Protein AF-0000000085031687 (afdb_homodimer)

Organism: Limosilactobacillus fermentum (strain NBRC 3956 / LMG 18251) (NCBI:txid334390)

Secondary structure (DSSP, 8-state):
-HHHHHHTHHHHHHHHHHHHHHHT-TTSGGGG--S-SHHHHHHHHHHHHHHHHHHHHHHHHHHHHHH----HHHHHHHHHHHHHHHHHHHHHIIIII----HHHHHHHH-TTTTTS-HHHHHHHHHHHHGGGGGGS-HHHHHHHHHHHHHHHHHHHHH---SSS-TT---HHHHHHHHHHHHHTTT----HHHHHHHHHHHHHHHHHHHHHHHHHHHHHHHHHSSSTTTTTTSSTT-HHHHHHHHHHHHHTTTPPSSHHHHHHTHHHHHHHHHH-HHHHHHHHHHHHHH--SHHHHHHHHHHHHHHHHHHHHHHHHHHHHHHHHSHHHHHHHHHHHHS-SSGGGHHHHHHHHHHHTHHHHHHHHHHHHHHHHHHHTT-SSSEE-TTSS--EEHHHHHHHTTHHHHHHHHHHHHHHHHHHHHHH--HHHHHHHHHHHHHHHHHHHHHHHHHHSS---HHHHH-THHHHHHHHTS-THHHHHHHHHHHHHHHHHHHHHHHS--PPPPHHHHHHHHHHHHHHHHGGGGTT-TT-HHHHHHHHTT----SS-HHHHHHHH-HHHHHHHTT-----PPPTT--HHHHHHHHHHHHHHHHHHHTS--B-GGGSEEEEEEETT---GGGSTT-B-SS-S-HHHHHHHHHSEEEEEE-S-BS--HHHHHHHHHH---GGGS-TT---HHHHTGGG-S----GGGGSSEEEEEEEEETTGGGHHHHHHHHT-SEEEEETSSSPP-S--B-TT-SSBPHHHHHHHHHHHHHH--S-EEEEEE--TTPSP--TTT-TTGGGG--SB--TT--HHHHHHHHHHHHHHHHHHHHHHHHHTTSSS-EEEEEEE--B-TT----HHHHHHHHTEEEEEEEE-HHHHHTT-----SS-SEE-GGGHHHHHHHHTTB---HHHHHHHHHHHHS-EEEE-SSS-TT---EEEE-TTS-EE-GGGS-HHHHHHHHHHHHHHHHHHTS--HHHHTT---/-HHHHHHTHHHHHHHHHHHHHHHT-TTSGGGG--S-SHHHHHHHHHHHHHHHHHHHHHHHHHHHHHH----HHHHHHHHHHHHHHHHHHHHHIIIII----HHHHHHHH-TTTTTS-HHHHHHHHHHHHGGGGGGS-HHHHHHHHHHHHHHHHHHHHH---SSS-TT---HHHHHHHHHHHHHTTT----HHHHHHHHHHHHHHHHHHHHHHHHHHHHHHHHHSSSTTTTTTSSTT-HHHHHHHHHHHHHTTTPPSSHHHHHHTHHHHHHHHHH-HHHHHHHHHHHHHH--SHHHHHHHHHHHHHHHHHHHHHHHHHHHHHHHHSHHHHHHHHHHHHS-SSGGGHHHHHHHHHHHTHHHHHHHHHHHHHHHHHHHTT-SSSEE-TTSS--EEHHHHHHHTTHHHHHHHHHHHHHHHHHHHHHH--HHHHHHHHHHHHHHHHHHHHHHHHHHSS---HHHHH-THHHHHHHHTS-THHHHHHHHHHHHHHHHHHHHHHHS--PPPPHHHHHHHHHHHHHHHHGGGGTT-TT-HHHHHHHHTT----TT-HHHHHHHH-HHHHHHHTT--------TT--HHHHHHHHHHHHHHHHHHHTS--B-GGGSEEEEEEETT---GGGSTT-B-SS-S-HHHHHHHHHSEEEEEE-S-BS--HHHHHHHHHH---GGGS-TT---HHHHTGGG-S----GGGGSSEEEEEEEEETTGGGHHHHHHHHT-SEEEEETSSS---S--B-TT-SSBPHHHHHHHHHHHHHH--S-EEEEEE--TTPSP--TTT-TTGGGG--SB--TT--HHHHHHHHHHHHHHHHHHHHHHHHHTTSSS-EEEEEEE--B-TT----HHHHHHHHTEEEEEEEE-HHHHHTT-----SS-SEE-GGGHHHHHHHHTTB---HHHHHHHHHHHHS-EEEE-SSS-TT---EEEE-TTS-EE-GGGS-HHHHHHHHHHHHHHHHHHTS--HHHHTT---

pLDDT: mean 87.76, std 10.13, range [39.59, 98.44]

InterPro domains:
  IPR000917 Sulfatase, N-terminal [PF00884] (608-898)
  IPR017850 Alkaline-phosphatase-like, core domain superfamily [G3DSA:3.40.720.10] (605-907)
  IPR017850 Alkaline-phosphatase-like, core domain superfamily [SSF53649] (687-899)
  IPR050448 OpgB/LTA synthase bacterial cell wall biosynthesis [PTHR47371] (383-966)

Radius of gyration: 45.98 Å; Cα contacts (8 Å, |Δi|>4): 3298; chains: 2; bounding box: 111×124×91 Å

Structure (mmCIF, N/CA/C/O backbone):
data_AF-0000000085031687-model_v1
#
loop_
_entity.id
_entity.type
_entity.pdbx_description
1 polymer 'Sulfatase N-terminal domain-containing protein'
#
loop_
_atom_site.group_PDB
_atom_site.id
_atom_site.type_symbol
_atom_site.label_atom_id
_atom_site.label_alt_id
_atom_site.label_comp_id
_atom_site.label_asym_id
_atom_site.label_entity_id
_atom_site.label_seq_id
_atom_site.pdbx_PDB_ins_code
_atom_site.Cartn_x
_atom_site.Cartn_y
_atom_site.Cartn_z
_atom_site.occupancy
_atom_site.B_iso_or_equiv
_atom_site.auth_seq_id
_atom_site.auth_comp_id
_atom_site.auth_asym_id
_atom_site.auth_atom_id
_atom_site.pdbx_PDB_model_num
ATOM 1 N N . MET A 1 1 ? -40.312 6.168 -35.094 1 40.22 1 MET A N 1
ATOM 2 C CA . MET A 1 1 ? -38.938 6.375 -34.656 1 40.22 1 MET A CA 1
ATOM 3 C C . MET A 1 1 ? -38.875 6.527 -33.125 1 40.22 1 MET A C 1
ATOM 5 O O . MET A 1 1 ? -38.031 5.895 -32.469 1 40.22 1 MET A O 1
ATOM 9 N N . LYS A 1 2 ? -39.75 7.312 -32.531 1 52.53 2 LYS A N 1
ATOM 10 C CA . LYS A 1 2 ? -39.781 7.438 -31.062 1 52.53 2 LYS A CA 1
ATOM 11 C C . LYS A 1 2 ? -40.156 6.109 -30.406 1 52.53 2 LYS A C 1
ATOM 13 O O . LYS A 1 2 ? -39.562 5.742 -29.375 1 52.53 2 LYS A O 1
ATOM 18 N N . LYS A 1 3 ? -41.062 5.398 -30.906 1 57.59 3 LYS A N 1
ATOM 19 C CA . LYS A 1 3 ? -41.438 4.098 -30.375 1 57.59 3 LYS A CA 1
ATOM 20 C C . LYS A 1 3 ? -40.312 3.094 -30.484 1 57.59 3 LYS A C 1
ATOM 22 O O . LYS A 1 3 ? -40.094 2.293 -29.578 1 57.59 3 LYS A O 1
ATOM 27 N N . ILE A 1 4 ? -39.625 3.139 -31.547 1 55.22 4 ILE A N 1
ATOM 28 C CA . ILE A 1 4 ? -38.469 2.266 -31.75 1 55.22 4 ILE A CA 1
ATOM 29 C C . ILE A 1 4 ? -37.375 2.648 -30.781 1 55.22 4 ILE A C 1
ATOM 31 O O . ILE A 1 4 ? -36.719 1.779 -30.203 1 55.22 4 ILE A O 1
ATOM 35 N N . ILE A 1 5 ? -37.281 3.93 -30.578 1 54.31 5 ILE A N 1
ATOM 36 C CA . ILE A 1 5 ? -36.25 4.418 -29.672 1 54.31 5 ILE A CA 1
ATOM 37 C C . ILE A 1 5 ? -36.562 3.984 -28.234 1 54.31 5 ILE A C 1
ATOM 39 O O . ILE A 1 5 ? -35.688 3.543 -27.5 1 54.31 5 ILE A O 1
ATOM 43 N N . VAL A 1 6 ? -37.844 4.164 -27.953 1 60.88 6 VAL A N 1
ATOM 44 C CA . VAL A 1 6 ? -38.25 3.801 -26.609 1 60.88 6 VAL A CA 1
ATOM 45 C C . VAL A 1 6 ? -38.125 2.293 -26.406 1 60.88 6 VAL A C 1
ATOM 47 O O . VAL A 1 6 ? -37.656 1.836 -25.359 1 60.88 6 VAL A O 1
ATOM 50 N N . ASN A 1 7 ? -38.5 1.584 -27.469 1 63.62 7 ASN A N 1
ATOM 51 C CA . ASN A 1 7 ? -38.438 0.131 -27.344 1 63.62 7 ASN A CA 1
ATOM 52 C C . ASN A 1 7 ? -37 -0.382 -27.422 1 63.62 7 ASN A C 1
ATOM 54 O O . ASN A 1 7 ? -36.719 -1.534 -27.078 1 63.62 7 ASN A O 1
ATOM 58 N N . SER A 1 8 ? -36.125 0.553 -27.859 1 74 8 SER A N 1
ATOM 59 C CA . SER A 1 8 ? -34.75 0.138 -27.984 1 74 8 SER A CA 1
ATOM 60 C C . SER A 1 8 ? -33.875 0.709 -26.859 1 74 8 SER A C 1
ATOM 62 O O . SER A 1 8 ? -32.656 0.682 -26.922 1 74 8 SER A O 1
ATOM 64 N N . GLY A 1 9 ? -34.5 1.225 -25.828 1 82.62 9 GLY A N 1
ATOM 65 C CA . GLY A 1 9 ? -33.812 1.819 -24.719 1 82.62 9 GLY A CA 1
ATOM 66 C C . GLY A 1 9 ? -32.938 0.828 -23.969 1 82.62 9 GLY A C 1
ATOM 67 O O . GLY A 1 9 ? -31.844 1.178 -23.484 1 82.62 9 GLY A O 1
ATOM 68 N N . TRP A 1 10 ? -33.438 -0.375 -24.016 1 86.94 10 TRP A N 1
ATOM 69 C CA . TRP A 1 10 ? -32.656 -1.4 -23.297 1 86.94 10 TRP A CA 1
ATOM 70 C C . TRP A 1 10 ? -31.344 -1.685 -24 1 86.94 10 TRP A C 1
ATOM 72 O O . TRP A 1 10 ? -30.344 -1.961 -23.344 1 86.94 10 TRP A O 1
ATOM 82 N N . LEU A 1 11 ? -31.328 -1.574 -25.328 1 89.94 11 LEU A N 1
ATOM 83 C CA . LEU A 1 11 ? -30.125 -1.823 -26.109 1 89.94 11 LEU A CA 1
ATOM 84 C C . LEU A 1 11 ? -29.062 -0.771 -25.812 1 89.94 11 LEU A C 1
ATOM 86 O O . LEU A 1 11 ? -27.891 -1.1 -25.656 1 89.94 11 LEU A O 1
ATOM 90 N N . ILE A 1 12 ? -29.547 0.429 -25.734 1 91.56 12 ILE A N 1
ATOM 91 C CA . ILE A 1 12 ? -28.625 1.52 -25.438 1 91.56 12 ILE A CA 1
ATOM 92 C C . ILE A 1 12 ? -28.109 1.375 -24 1 91.56 12 ILE A C 1
ATOM 94 O O . ILE A 1 12 ? -26.922 1.579 -23.734 1 91.56 12 ILE A O 1
ATOM 98 N N . ALA A 1 13 ? -29 1.003 -23.109 1 93 13 ALA A N 1
ATOM 99 C CA . ALA A 1 13 ? -28.609 0.825 -21.703 1 93 13 ALA A CA 1
ATOM 100 C C . ALA A 1 13 ? -27.594 -0.302 -21.562 1 93 13 ALA A C 1
ATOM 102 O O . ALA A 1 13 ? -26.625 -0.191 -20.781 1 93 13 ALA A O 1
ATOM 103 N N . LEU A 1 14 ? -27.828 -1.361 -22.297 1 94.12 14 LEU A N 1
ATOM 104 C CA . LEU A 1 14 ? -26.891 -2.482 -22.25 1 94.12 14 LEU A CA 1
ATOM 105 C C . LEU A 1 14 ? -25.531 -2.082 -22.812 1 94.12 14 LEU A C 1
ATOM 107 O O . LEU A 1 14 ? -24.5 -2.412 -22.234 1 94.12 14 LEU A O 1
ATOM 111 N N . LEU A 1 15 ? -25.547 -1.371 -23.922 1 94.06 15 LEU A N 1
ATOM 112 C CA . LEU A 1 15 ? -24.312 -0.896 -24.531 1 94.06 15 LEU A CA 1
ATOM 113 C C . LEU A 1 15 ? -23.531 -0.019 -23.547 1 94.06 15 LEU A C 1
ATOM 115 O O . LEU A 1 15 ? -22.328 -0.223 -23.359 1 94.06 15 LEU A O 1
ATOM 119 N N . LEU A 1 16 ? -24.219 0.899 -22.953 1 94.19 16 LEU A N 1
ATOM 120 C CA . LEU A 1 16 ? -23.578 1.83 -22.031 1 94.19 16 LEU A CA 1
ATOM 121 C C . LEU A 1 16 ? -23.109 1.11 -20.766 1 94.19 16 LEU A C 1
ATOM 123 O O . LEU A 1 16 ? -22.094 1.474 -20.188 1 94.19 16 LEU A O 1
ATOM 127 N N . THR A 1 17 ? -23.812 0.098 -20.344 1 92.88 17 THR A N 1
ATOM 128 C CA . THR A 1 17 ? -23.406 -0.695 -19.188 1 92.88 17 THR A CA 1
ATOM 129 C C . THR A 1 17 ? -22.109 -1.444 -19.484 1 92.88 17 THR A C 1
ATOM 131 O O . THR A 1 17 ? -21.203 -1.454 -18.656 1 92.88 17 THR A O 1
ATOM 134 N N . VAL A 1 18 ? -22.031 -2.066 -20.641 1 91.62 18 VAL A N 1
ATOM 135 C CA . VAL A 1 18 ? -20.812 -2.766 -21.031 1 91.62 18 VAL A CA 1
ATOM 136 C C . VAL A 1 18 ? -19.641 -1.781 -21.078 1 91.62 18 VAL A C 1
ATOM 138 O O . VAL A 1 18 ? -18.547 -2.084 -20.609 1 91.62 18 VAL A O 1
ATOM 141 N N . MET A 1 19 ? -19.906 -0.624 -21.578 1 89.81 19 MET A N 1
ATOM 142 C CA . MET A 1 19 ? -18.875 0.415 -21.625 1 89.81 19 MET A CA 1
ATOM 143 C C . MET A 1 19 ? -18.406 0.774 -20.203 1 89.81 19 MET A C 1
ATOM 145 O O . MET A 1 19 ? -17.219 0.945 -19.969 1 89.81 19 MET A O 1
ATOM 149 N N . ASN A 1 20 ? -19.344 0.884 -19.328 1 88.19 20 ASN A N 1
ATOM 150 C CA . ASN A 1 20 ? -19 1.239 -17.953 1 88.19 20 ASN A CA 1
ATOM 151 C C . ASN A 1 20 ? -18.109 0.182 -17.297 1 88.19 20 ASN A C 1
ATOM 153 O O . ASN A 1 20 ? -17.188 0.513 -16.547 1 88.19 20 ASN A O 1
ATOM 157 N N . LEU A 1 21 ? -18.406 -1.031 -17.531 1 83.19 21 LEU A N 1
ATOM 158 C CA . LEU A 1 21 ? -17.641 -2.141 -16.969 1 83.19 21 LEU A CA 1
ATOM 159 C C . LEU A 1 21 ? -16.203 -2.107 -17.453 1 83.19 21 LEU A C 1
ATOM 161 O O . LEU A 1 21 ? -15.289 -2.551 -16.75 1 83.19 21 LEU A O 1
ATOM 165 N N . TRP A 1 22 ? -15.969 -1.516 -18.578 1 82.25 22 TRP A N 1
ATOM 166 C CA . TRP A 1 22 ? -14.641 -1.548 -19.172 1 82.25 22 TRP A CA 1
ATOM 167 C C . TRP A 1 22 ? -13.891 -0.246 -18.906 1 82.25 22 TRP A C 1
ATOM 169 O O . TRP A 1 22 ? -12.688 -0.258 -18.625 1 82.25 22 TRP A O 1
ATOM 179 N N . MET A 1 23 ? -14.531 0.845 -18.953 1 77.69 23 MET A N 1
ATOM 180 C CA . MET A 1 23 ? -13.867 2.146 -18.922 1 77.69 23 MET A CA 1
ATOM 181 C C . MET A 1 23 ? -13.312 2.445 -17.547 1 77.69 23 MET A C 1
ATOM 183 O O . MET A 1 23 ? -12.367 3.229 -17.406 1 77.69 23 MET A O 1
ATOM 187 N N . TRP A 1 24 ? -13.789 1.899 -16.516 1 70.69 24 TRP A N 1
ATOM 188 C CA . TRP A 1 24 ? -13.297 2.229 -15.188 1 70.69 24 TRP A CA 1
ATOM 189 C C . TRP A 1 24 ? -12.633 1.021 -14.539 1 70.69 24 TRP A C 1
ATOM 191 O O . TRP A 1 24 ? -12.562 0.926 -13.312 1 70.69 24 TRP A O 1
ATOM 201 N N . ASP A 1 25 ? -12.227 0.26 -15.391 1 62.41 25 ASP A N 1
ATOM 202 C CA . ASP A 1 25 ? -11.359 -0.832 -14.977 1 62.41 25 ASP A CA 1
ATOM 203 C C . ASP A 1 25 ? -9.922 -0.342 -14.766 1 62.41 25 ASP A C 1
ATOM 205 O O . ASP A 1 25 ? -9.43 0.495 -15.523 1 62.41 25 ASP A O 1
ATOM 209 N N . SER A 1 26 ? -9.391 -0.647 -13.555 1 54.19 26 SER A N 1
ATOM 210 C CA . SER A 1 26 ? -8.062 -0.169 -13.172 1 54.19 26 SER A CA 1
ATOM 211 C C . SER A 1 26 ? -7.031 -0.465 -14.25 1 54.19 26 SER A C 1
ATOM 213 O O . SER A 1 26 ? -5.984 0.184 -14.312 1 54.19 26 SER A O 1
ATOM 215 N N . GLN A 1 27 ? -7.367 -1.46 -15.07 1 50.78 27 GLN A N 1
ATOM 216 C CA . GLN A 1 27 ? -6.395 -1.824 -16.094 1 50.78 27 GLN A CA 1
ATOM 217 C C . GLN A 1 27 ? -6.457 -0.863 -17.281 1 50.78 27 GLN A C 1
ATOM 219 O O . GLN A 1 27 ? -5.531 -0.808 -18.094 1 50.78 27 GLN A O 1
ATOM 224 N N . LEU A 1 28 ? -7.711 -0.257 -17.422 1 55.28 28 LEU A N 1
ATOM 225 C CA . LEU A 1 28 ? -7.82 0.692 -18.531 1 55.28 28 LEU A CA 1
ATOM 226 C C . LEU A 1 28 ? -7.184 2.029 -18.156 1 55.28 28 LEU A C 1
ATOM 228 O O . LEU A 1 28 ? -7.32 2.492 -17.016 1 55.28 28 LEU A O 1
ATOM 232 N N . GLN A 1 29 ? -6.438 2.518 -19.031 1 58.16 29 GLN A N 1
ATOM 233 C CA . GLN A 1 29 ? -5.652 3.744 -18.953 1 58.16 29 GLN A CA 1
ATOM 234 C C . GLN A 1 29 ? -6.551 4.965 -18.781 1 58.16 29 GLN A C 1
ATOM 236 O O . GLN A 1 29 ? -6.062 6.094 -18.672 1 58.16 29 GLN A O 1
ATOM 241 N N . PHE A 1 30 ? -7.887 4.777 -18.969 1 61.66 30 PHE A N 1
ATOM 242 C CA . PHE A 1 30 ? -8.648 6.008 -18.797 1 61.66 30 PHE A CA 1
ATOM 243 C C . PHE A 1 30 ? -8.312 6.664 -17.469 1 61.66 30 PHE A C 1
ATOM 245 O O . PHE A 1 30 ? -8.406 7.887 -17.328 1 61.66 30 PHE A O 1
ATOM 252 N N . SER A 1 31 ? -7.668 5.754 -16.719 1 53.12 31 SER A N 1
ATOM 253 C CA . SER A 1 31 ? -7.238 6.148 -15.383 1 53.12 31 SER A CA 1
ATOM 254 C C . SER A 1 31 ? -6.027 7.07 -15.445 1 53.12 31 SER A C 1
ATOM 256 O O . SER A 1 31 ? -5.734 7.781 -14.477 1 53.12 31 SER A O 1
ATOM 258 N N . ASN A 1 32 ? -5.301 6.871 -16.562 1 54.56 32 ASN A N 1
ATOM 259 C CA . ASN A 1 32 ? -4.129 7.734 -16.656 1 54.56 32 ASN A CA 1
ATOM 260 C C . ASN A 1 32 ? -4.527 9.203 -16.75 1 54.56 32 ASN A C 1
ATOM 262 O O . ASN A 1 32 ? -3.666 10.086 -16.719 1 54.56 32 ASN A O 1
ATOM 266 N N . TYR A 1 33 ? -5.793 9.344 -17 1 60.62 33 TYR A N 1
ATOM 267 C CA . TYR A 1 33 ? -6.172 10.75 -16.922 1 60.62 33 TYR A CA 1
ATOM 268 C C . TYR A 1 33 ? -6.238 11.211 -15.477 1 60.62 33 TYR A C 1
ATOM 270 O O . TYR A 1 33 ? -7.324 11.43 -14.938 1 60.62 33 TYR A O 1
ATOM 278 N N . SER A 1 34 ? -5.219 10.828 -14.875 1 62.16 34 SER A N 1
ATOM 279 C CA . SER A 1 34 ? -5.121 11.18 -13.461 1 62.16 34 SER A CA 1
ATOM 280 C C . SER A 1 34 ? -4.699 12.633 -13.289 1 62.16 34 SER A C 1
ATOM 282 O O . SER A 1 34 ? -4.293 13.039 -12.195 1 62.16 34 SER A O 1
ATOM 284 N N . GLU A 1 35 ? -4.895 13.461 -14.469 1 74.25 35 GLU A N 1
ATOM 285 C CA . GLU A 1 35 ? -4.559 14.875 -14.328 1 74.25 35 GLU A CA 1
ATOM 286 C C . GLU A 1 35 ? -5.812 15.711 -14.102 1 74.25 35 GLU A C 1
ATOM 288 O O . GLU A 1 35 ? -6.855 15.461 -14.703 1 74.25 35 GLU A O 1
ATOM 293 N N . ASN A 1 36 ? -5.797 16.531 -13.227 1 80.75 36 ASN A N 1
ATOM 294 C CA . ASN A 1 36 ? -6.883 17.453 -12.922 1 80.75 36 ASN A CA 1
ATOM 295 C C . ASN A 1 36 ? -7.02 18.531 -13.984 1 80.75 36 ASN A C 1
ATOM 297 O O . ASN A 1 36 ? -6.398 19.594 -13.891 1 80.75 36 ASN A O 1
ATOM 301 N N . ASN A 1 37 ? -7.73 18.281 -15.125 1 84.69 37 ASN A N 1
ATOM 302 C CA . ASN A 1 37 ? -7.98 19.219 -16.219 1 84.69 37 ASN A CA 1
ATOM 303 C C . ASN A 1 37 ? -9.398 19.078 -16.75 1 84.69 37 ASN A C 1
ATOM 305 O O . ASN A 1 37 ? -10.234 18.391 -16.156 1 84.69 37 ASN A O 1
ATOM 309 N N . LEU A 1 38 ? -9.742 19.75 -17.781 1 85.56 38 LEU A N 1
ATOM 310 C CA . LEU A 1 38 ? -11.086 19.766 -18.359 1 85.56 38 LEU A CA 1
ATOM 311 C C . LEU A 1 38 ? -11.445 18.391 -18.922 1 85.56 38 LEU A C 1
ATOM 313 O O . LEU A 1 38 ? -12.609 17.984 -18.875 1 85.56 38 LEU A O 1
ATOM 317 N N . LYS A 1 39 ? -10.5 17.656 -19.453 1 85.5 39 LYS A N 1
ATOM 318 C CA . LYS A 1 39 ? -10.75 16.312 -19.969 1 85.5 39 LYS A CA 1
ATOM 319 C C . LYS A 1 39 ? -11.25 15.391 -18.875 1 85.5 39 LYS A C 1
ATOM 321 O O . LYS A 1 39 ? -12.164 14.594 -19.094 1 85.5 39 LYS A O 1
ATOM 326 N N . MET A 1 40 ? -10.664 15.547 -17.719 1 87.12 40 MET A N 1
ATOM 327 C CA . MET A 1 40 ? -11.102 14.75 -16.578 1 87.12 40 MET A CA 1
ATOM 328 C C . MET A 1 40 ? -12.531 15.102 -16.172 1 87.12 40 MET A C 1
ATOM 330 O O . MET A 1 40 ? -13.32 14.219 -15.844 1 87.12 40 MET A O 1
ATOM 334 N N . ALA A 1 41 ? -12.82 16.359 -16.234 1 90.12 41 ALA A N 1
ATOM 335 C CA . ALA A 1 41 ? -14.18 16.797 -15.922 1 90.12 41 ALA A CA 1
ATOM 336 C C . ALA A 1 41 ? -15.188 16.188 -16.891 1 90.12 41 ALA A C 1
ATOM 338 O O . ALA A 1 41 ? -16.25 15.711 -16.469 1 90.12 41 ALA A O 1
ATOM 339 N N . VAL A 1 42 ? -14.852 16.125 -18.125 1 88.75 42 VAL A N 1
ATOM 340 C CA . VAL A 1 42 ? -15.727 15.562 -19.156 1 88.75 42 VAL A CA 1
ATOM 341 C C . VAL A 1 42 ? -15.859 14.055 -18.953 1 88.75 42 VAL A C 1
ATOM 343 O O . VAL A 1 42 ? -16.938 13.492 -19.109 1 88.75 42 VAL A O 1
ATOM 346 N N . LEU A 1 43 ? -14.789 13.445 -18.625 1 88.25 43 LEU A N 1
ATOM 347 C CA . LEU A 1 43 ? -14.805 12.008 -18.375 1 88.25 43 LEU A CA 1
ATOM 348 C C . LEU A 1 43 ? -15.727 11.68 -17.203 1 88.25 43 LEU A C 1
ATOM 350 O O . LEU A 1 43 ? -16.422 10.656 -17.234 1 88.25 43 LEU A O 1
ATOM 354 N N . GLN A 1 44 ? -15.734 12.531 -16.203 1 91.56 44 GLN A N 1
ATOM 355 C CA . GLN A 1 44 ? -16.641 12.328 -15.07 1 91.56 44 GLN A CA 1
ATOM 356 C C . GLN A 1 44 ? -18.094 12.445 -15.5 1 91.56 44 GLN A C 1
ATOM 358 O O . GLN A 1 44 ? -18.953 11.711 -15.008 1 91.56 44 GLN A O 1
ATOM 363 N N . LEU A 1 45 ? -18.281 13.367 -16.375 1 92.81 45 LEU A N 1
ATOM 364 C CA . LEU A 1 45 ? -19.641 13.516 -16.906 1 92.81 45 LEU A CA 1
ATOM 365 C C . LEU A 1 45 ? -20.062 12.266 -17.672 1 92.81 45 LEU A C 1
ATOM 367 O O . LEU A 1 45 ? -21.188 11.797 -17.516 1 92.81 45 LEU A O 1
ATOM 371 N N . VAL A 1 46 ? -19.188 11.734 -18.5 1 91.5 46 VAL A N 1
ATOM 372 C CA . VAL A 1 46 ? -19.453 10.5 -19.234 1 91.5 46 VAL A CA 1
ATOM 373 C C . VAL A 1 46 ? -19.703 9.359 -18.234 1 91.5 46 VAL A C 1
ATOM 375 O O . VAL A 1 46 ? -20.609 8.547 -18.438 1 91.5 46 VAL A O 1
ATOM 378 N N . HIS A 1 47 ? -18.938 9.32 -17.203 1 91.25 47 HIS A N 1
ATOM 379 C CA . HIS A 1 47 ? -19.109 8.297 -16.188 1 91.25 47 HIS A CA 1
ATOM 380 C C . HIS A 1 47 ? -20.5 8.359 -15.562 1 91.25 47 HIS A C 1
ATOM 382 O O . HIS A 1 47 ? -21.125 7.324 -15.328 1 91.25 47 HIS A O 1
ATOM 388 N N . VAL A 1 48 ? -20.953 9.57 -15.297 1 94.88 48 VAL A N 1
ATOM 389 C CA . VAL A 1 48 ? -22.281 9.773 -14.727 1 94.88 48 VAL A CA 1
ATOM 390 C C . VAL A 1 48 ? -23.344 9.18 -15.648 1 94.88 48 VAL A C 1
ATOM 392 O O . VAL A 1 48 ? -24.234 8.461 -15.195 1 94.88 48 VAL A O 1
ATOM 395 N N . ILE A 1 49 ? -23.172 9.391 -16.906 1 94.75 49 ILE A N 1
ATOM 396 C CA . ILE A 1 49 ? -24.125 8.891 -17.891 1 94.75 49 ILE A CA 1
ATOM 397 C C . ILE A 1 49 ? -24.078 7.367 -17.922 1 94.75 49 ILE A C 1
ATOM 399 O O . ILE A 1 49 ? -25.125 6.711 -17.922 1 94.75 49 ILE A O 1
ATOM 403 N N . LEU A 1 50 ? -22.938 6.848 -17.953 1 93.62 50 LEU A N 1
ATOM 404 C CA . LEU A 1 50 ? -22.766 5.398 -17.984 1 93.62 50 LEU A CA 1
ATOM 405 C C . LEU A 1 50 ? -23.344 4.754 -16.734 1 93.62 50 LEU A C 1
ATOM 407 O O . LEU A 1 50 ? -23.984 3.705 -16.812 1 93.62 50 LEU A O 1
ATOM 411 N N . ILE A 1 51 ? -23.188 5.371 -15.594 1 94.12 51 ILE A N 1
ATOM 412 C CA . ILE A 1 51 ? -23.672 4.848 -14.32 1 94.12 51 ILE A CA 1
ATOM 413 C C . ILE A 1 51 ? -2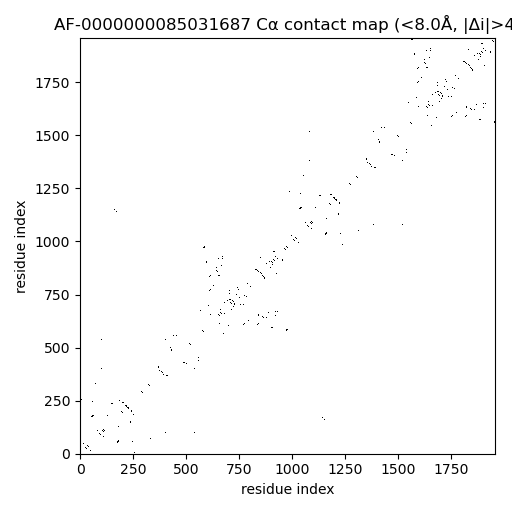5.203 4.852 -14.312 1 94.12 51 ILE A C 1
ATOM 415 O O . ILE A 1 51 ? -25.828 3.877 -13.898 1 94.12 51 ILE A O 1
ATOM 419 N N . ILE A 1 52 ? -25.75 5.91 -14.781 1 96.06 52 ILE A N 1
ATOM 420 C CA . ILE A 1 52 ? -27.203 6.012 -14.836 1 96.06 52 ILE A CA 1
ATOM 421 C C . ILE A 1 52 ? -27.766 4.891 -15.703 1 96.06 52 ILE A C 1
ATOM 423 O O . ILE A 1 52 ? -28.766 4.25 -15.336 1 96.06 52 ILE A O 1
ATOM 427 N N . ALA A 1 53 ? -27.109 4.656 -16.781 1 94.88 53 ALA A N 1
ATOM 428 C CA . ALA A 1 53 ? -27.547 3.594 -17.688 1 94.88 53 ALA A CA 1
ATOM 429 C C . ALA A 1 53 ? -27.469 2.229 -17 1 94.88 53 ALA A C 1
ATOM 431 O O . ALA A 1 53 ? -28.391 1.412 -17.125 1 94.88 53 ALA A O 1
ATOM 432 N N . GLU A 1 54 ? -26.438 1.946 -16.359 1 94.06 54 GLU A N 1
ATOM 433 C CA . GLU A 1 54 ? -26.266 0.672 -15.672 1 94.06 54 GLU A CA 1
ATOM 434 C C . GLU A 1 54 ? -27.297 0.503 -14.555 1 94.06 54 GLU A C 1
ATOM 436 O O . GLU A 1 54 ? -27.906 -0.553 -14.438 1 94.06 54 GLU A O 1
ATOM 441 N N . LEU A 1 55 ? -27.438 1.564 -13.742 1 95.94 55 LEU A N 1
ATOM 442 C CA . LEU A 1 55 ? -28.422 1.519 -12.664 1 95.94 55 LEU A CA 1
ATOM 443 C C . LEU A 1 55 ? -29.828 1.282 -13.227 1 95.94 55 LEU A C 1
ATOM 445 O O . LEU A 1 55 ? -30.594 0.49 -12.672 1 95.94 55 LEU A O 1
ATOM 449 N N . TRP A 1 56 ? -30.094 1.993 -14.289 1 95.38 56 TRP A N 1
ATOM 450 C CA . TRP A 1 56 ? -31.406 1.861 -14.922 1 95.38 56 TRP A CA 1
ATOM 451 C C . TRP A 1 56 ? -31.625 0.436 -15.414 1 95.38 56 TRP A C 1
ATOM 453 O O . TRP A 1 56 ? -32.688 -0.142 -15.188 1 95.38 56 TRP A O 1
ATOM 463 N N . LEU A 1 57 ? -30.625 -0.099 -16.078 1 94.12 57 LEU A N 1
ATOM 464 C CA . LEU A 1 57 ? -30.719 -1.47 -16.578 1 94.12 57 LEU A CA 1
ATOM 465 C C . LEU A 1 57 ? -30.938 -2.445 -15.422 1 94.12 57 LEU A C 1
ATOM 467 O O . LEU A 1 57 ? -31.766 -3.355 -15.523 1 94.12 57 LEU A O 1
ATOM 471 N N . LEU A 1 58 ? -30.25 -2.312 -14.344 1 95.06 58 LEU A N 1
ATOM 472 C CA . LEU A 1 58 ? -30.375 -3.184 -13.18 1 95.06 58 LEU A CA 1
ATOM 473 C C . LEU A 1 58 ? -31.766 -3.092 -12.57 1 95.06 58 LEU A C 1
ATOM 475 O O . LEU A 1 58 ? -32.344 -4.105 -12.164 1 95.06 58 LEU A O 1
ATOM 479 N N . MET A 1 59 ? -32.344 -1.881 -12.516 1 95.56 59 MET A N 1
ATOM 480 C CA . MET A 1 59 ? -33.688 -1.722 -11.984 1 95.56 59 MET A CA 1
ATOM 481 C C . MET A 1 59 ? -34.719 -2.402 -12.891 1 95.56 59 MET A C 1
ATOM 483 O O . MET A 1 59 ? -35.656 -3.006 -12.406 1 95.56 59 MET A O 1
ATOM 487 N N . GLN A 1 60 ? -34.438 -2.316 -14.203 1 93.56 60 GLN A N 1
ATOM 488 C CA . GLN A 1 60 ? -35.312 -2.998 -15.141 1 93.56 60 GLN A CA 1
ATOM 489 C C . GLN A 1 60 ? -35.25 -4.512 -14.977 1 93.56 60 GLN A C 1
ATOM 491 O O . GLN A 1 60 ? -36.25 -5.215 -15.094 1 93.56 60 GLN A O 1
ATOM 496 N N . LEU A 1 61 ? -34.031 -4.957 -14.781 1 93.75 61 LEU A N 1
ATOM 497 C CA . LEU A 1 61 ? -33.844 -6.379 -14.508 1 93.75 61 LEU A CA 1
ATOM 498 C C . LEU A 1 61 ? -34.656 -6.809 -13.281 1 93.75 61 LEU A C 1
ATOM 500 O O . LEU A 1 61 ? -35.344 -7.828 -13.305 1 93.75 61 LEU A O 1
ATOM 504 N N . GLY A 1 62 ? -34.562 -5.984 -12.227 1 95.12 62 GLY A N 1
ATOM 505 C CA . GLY A 1 62 ? -35.312 -6.285 -11.023 1 95.12 62 GLY A CA 1
ATOM 506 C C . GLY A 1 62 ? -36.812 -6.34 -11.258 1 95.12 62 GLY A C 1
ATOM 507 O O . GLY A 1 62 ? -37.5 -7.258 -10.781 1 95.12 62 GLY A O 1
ATOM 508 N N . ARG A 1 63 ? -37.375 -5.434 -12.023 1 94.25 63 ARG A N 1
ATOM 509 C CA . ARG A 1 63 ? -38.781 -5.379 -12.375 1 94.25 63 ARG A CA 1
ATOM 510 C C . ARG A 1 63 ? -39.219 -6.621 -13.156 1 94.25 63 ARG A C 1
ATOM 512 O O . ARG A 1 63 ? -40.219 -7.25 -12.836 1 94.25 63 ARG A O 1
ATOM 519 N N . THR A 1 64 ? -38.375 -6.977 -14.117 1 93.12 64 THR A N 1
ATOM 520 C CA . THR A 1 64 ? -38.719 -8.086 -15 1 93.12 64 THR A CA 1
ATOM 521 C C . THR A 1 64 ? -38.656 -9.414 -14.25 1 93.12 64 THR A C 1
ATOM 523 O O . THR A 1 64 ? -39.562 -10.242 -14.383 1 93.12 64 THR A O 1
ATOM 526 N N . LEU A 1 65 ? -37.688 -9.602 -13.43 1 93.38 65 LEU A N 1
ATOM 527 C CA . LEU A 1 65 ? -37.5 -10.883 -12.75 1 93.38 65 LEU A CA 1
ATOM 528 C C . LEU A 1 65 ? -38.5 -11.047 -11.609 1 93.38 65 LEU A C 1
ATOM 530 O O . LEU A 1 65 ? -38.781 -12.172 -11.195 1 93.38 65 LEU A O 1
ATOM 534 N N . LYS A 1 66 ? -38.969 -10 -11.109 1 93.19 66 LYS A N 1
ATOM 535 C CA . LYS A 1 66 ? -40.062 -10.062 -10.141 1 93.19 66 LYS A CA 1
ATOM 536 C C . LYS A 1 66 ? -41.344 -10.523 -10.797 1 93.19 66 LYS A C 1
ATOM 538 O O . LYS A 1 66 ? -42.094 -11.312 -10.219 1 93.19 66 LYS A O 1
ATOM 543 N N . ARG A 1 67 ? -41.656 -10.164 -12.047 1 93.19 67 ARG A N 1
ATOM 544 C CA . ARG A 1 67 ? -42.906 -10.398 -12.742 1 93.19 67 ARG A CA 1
ATOM 545 C C . ARG A 1 67 ? -43 -11.82 -13.273 1 93.19 67 ARG A C 1
ATOM 547 O O . ARG A 1 67 ? -44.094 -12.328 -13.562 1 93.19 67 ARG A O 1
ATOM 554 N N . HIS A 1 68 ? -41.812 -12.43 -13.414 1 91.62 68 HIS A N 1
ATOM 555 C CA . HIS A 1 68 ? -41.781 -13.742 -14.055 1 91.62 68 HIS A CA 1
ATOM 556 C C . HIS A 1 68 ? -41.219 -14.805 -13.125 1 91.62 68 HIS A C 1
ATOM 558 O O . HIS A 1 68 ? -40.062 -14.672 -12.656 1 91.62 68 HIS A O 1
ATOM 564 N N . ARG A 1 69 ? -41.969 -15.812 -12.883 1 89.75 69 ARG A N 1
ATOM 565 C CA . ARG A 1 69 ? -41.438 -16.969 -12.141 1 89.75 69 ARG A CA 1
ATOM 566 C C . ARG A 1 69 ? -40.844 -18 -13.078 1 89.75 69 ARG A C 1
ATOM 568 O O . ARG A 1 69 ? -41.562 -18.688 -13.805 1 89.75 69 ARG A O 1
ATOM 575 N N . LEU A 1 70 ? -39.594 -18.031 -13.055 1 87.06 70 LEU A N 1
ATOM 576 C CA . LEU A 1 70 ? -38.844 -18.953 -13.922 1 87.06 70 LEU A CA 1
ATOM 577 C C . LEU A 1 70 ? -38.656 -20.297 -13.234 1 87.06 70 LEU A C 1
ATOM 579 O O . LEU A 1 70 ? -38.5 -20.359 -12.016 1 87.06 70 LEU A O 1
ATOM 583 N N . GLY A 1 71 ? -38.719 -21.391 -13.938 1 81.62 71 GLY A N 1
ATOM 584 C CA . GLY A 1 71 ? -38.531 -22.719 -13.391 1 81.62 71 GLY A CA 1
ATOM 585 C C . GLY A 1 71 ? -37.125 -23 -12.93 1 81.62 71 GLY A C 1
ATOM 586 O O . GLY A 1 71 ? -36.188 -22.281 -13.32 1 81.62 71 GLY A O 1
ATOM 587 N N . ARG A 1 72 ? -36.875 -23.891 -12.102 1 84.69 72 ARG A N 1
ATOM 588 C CA . ARG A 1 72 ? -35.594 -24.281 -11.555 1 84.69 72 ARG A CA 1
ATOM 589 C C . ARG A 1 72 ? -34.625 -24.688 -12.664 1 84.69 72 ARG A C 1
ATOM 591 O O . ARG A 1 72 ? -33.438 -24.391 -12.586 1 84.69 72 ARG A O 1
ATOM 598 N N . THR A 1 73 ? -35.094 -25.312 -13.688 1 82.06 73 THR A N 1
ATOM 599 C CA . THR A 1 73 ? -34.25 -25.734 -14.805 1 82.06 73 THR A CA 1
ATOM 600 C C . THR A 1 73 ? -33.656 -24.547 -15.508 1 82.06 73 THR A C 1
ATOM 602 O O . THR A 1 73 ? -32.469 -24.578 -15.906 1 82.06 73 THR A O 1
ATOM 605 N N . ARG A 1 74 ? -34.438 -23.5 -15.617 1 84.19 74 ARG A N 1
ATOM 606 C CA . ARG A 1 74 ? -33.938 -22.312 -16.281 1 84.19 74 ARG A CA 1
ATOM 607 C C . ARG A 1 74 ? -32.844 -21.641 -15.445 1 84.19 74 ARG A C 1
ATOM 609 O O . ARG A 1 74 ? -31.844 -21.141 -15.992 1 84.19 74 ARG A O 1
ATOM 616 N N . VAL A 1 75 ? -33.031 -21.625 -14.164 1 87.12 75 VAL A N 1
ATOM 617 C CA . VAL A 1 75 ? -32.062 -21.031 -13.266 1 87.12 75 VAL A CA 1
ATOM 618 C C . VAL A 1 75 ? -30.75 -21.812 -13.328 1 87.12 75 VAL A C 1
ATOM 620 O O . VAL A 1 75 ? -29.672 -21.234 -13.477 1 87.12 75 VAL A O 1
ATOM 623 N N . ILE A 1 76 ? -30.781 -23.078 -13.281 1 84.44 76 ILE A N 1
ATOM 624 C CA . ILE A 1 76 ? -29.594 -23.922 -13.281 1 84.44 76 ILE A CA 1
ATOM 625 C C . ILE A 1 76 ? -28.906 -23.859 -14.648 1 84.44 76 ILE A C 1
ATOM 627 O O . ILE A 1 76 ? -27.672 -23.859 -14.727 1 84.44 76 ILE A O 1
ATOM 631 N N . THR A 1 77 ? -29.734 -23.781 -15.695 1 83.25 77 THR A N 1
ATOM 632 C CA . THR A 1 77 ? -29.156 -23.641 -17.031 1 83.25 77 THR A CA 1
ATOM 633 C C . THR A 1 77 ? -28.391 -22.328 -17.156 1 83.25 77 THR A C 1
ATOM 635 O O . THR A 1 77 ? -27.344 -22.281 -17.797 1 83.25 77 THR A O 1
ATOM 638 N N . THR A 1 78 ? -28.969 -21.297 -16.562 1 88.06 78 THR A N 1
ATOM 639 C CA . THR A 1 78 ? -28.266 -20.016 -16.578 1 88.06 78 THR A CA 1
ATOM 640 C C . THR A 1 78 ? -26.922 -20.109 -15.852 1 88.06 78 THR A C 1
ATOM 642 O O . THR A 1 78 ? -25.938 -19.516 -16.281 1 88.06 78 THR A O 1
ATOM 645 N N . TRP A 1 79 ? -26.906 -20.812 -14.766 1 88.5 79 TRP A N 1
ATOM 646 C CA . TRP A 1 79 ? -25.656 -21.062 -14.047 1 88.5 79 TRP A CA 1
ATOM 647 C C . TRP A 1 79 ? -24.688 -21.875 -14.906 1 88.5 79 TRP A C 1
ATOM 649 O O . TRP A 1 79 ? -23.484 -21.594 -14.938 1 88.5 79 TRP A O 1
ATOM 659 N N . LEU A 1 80 ? -25.156 -22.859 -15.617 1 85 80 LEU A N 1
ATOM 660 C CA . LEU A 1 80 ? -24.328 -23.688 -16.469 1 85 80 LEU A CA 1
ATOM 661 C C . LEU A 1 80 ? -23.734 -22.875 -17.625 1 85 80 LEU A C 1
ATOM 663 O O . LEU A 1 80 ? -22.609 -23.125 -18.062 1 85 80 LEU A O 1
ATOM 667 N N . VAL A 1 81 ? -24.562 -21.969 -18.031 1 87.31 81 VAL A N 1
ATOM 668 C CA . VAL A 1 81 ? -24.062 -21.078 -19.078 1 87.31 81 VAL A CA 1
ATOM 669 C C . VAL A 1 81 ? -22.859 -20.281 -18.547 1 87.31 81 VAL A C 1
ATOM 671 O O . VAL A 1 81 ? -21.891 -20.078 -19.266 1 87.31 81 VAL A O 1
ATOM 674 N N . LEU A 1 82 ? -22.984 -19.844 -17.312 1 90.88 82 LEU A N 1
ATOM 675 C CA . LEU A 1 82 ? -21.859 -19.141 -16.688 1 90.88 82 LEU A CA 1
ATOM 676 C C . LEU A 1 82 ? -20.625 -20.031 -16.625 1 90.88 82 LEU A C 1
ATOM 678 O O . LEU A 1 82 ? -19.516 -19.594 -16.922 1 90.88 82 LEU A O 1
ATOM 682 N N . VAL A 1 83 ? -20.812 -21.297 -16.297 1 91.19 83 VAL A N 1
ATOM 683 C CA . VAL A 1 83 ? -19.734 -22.266 -16.219 1 91.19 83 VAL A CA 1
ATOM 684 C C . VAL A 1 83 ? -19.141 -22.484 -17.609 1 91.19 83 VAL A C 1
ATOM 686 O O . VAL A 1 83 ? -17.922 -22.562 -17.766 1 91.19 83 VAL A O 1
ATOM 689 N N . ALA A 1 84 ? -20 -22.562 -18.578 1 89.69 84 ALA A N 1
ATOM 690 C CA . ALA A 1 84 ? -19.547 -22.766 -19.953 1 89.69 84 ALA A CA 1
ATOM 691 C C . ALA A 1 84 ? -18.703 -21.594 -20.438 1 89.69 84 ALA A C 1
ATOM 693 O O . ALA A 1 84 ? -17.688 -21.781 -21.109 1 89.69 84 ALA A O 1
ATOM 694 N N . TYR A 1 85 ? -19.172 -20.422 -20.094 1 91.88 85 TYR A N 1
ATOM 695 C CA . TYR A 1 85 ? -18.391 -19.25 -20.453 1 91.88 85 TYR A CA 1
ATOM 696 C C . TYR A 1 85 ? -17.031 -19.281 -19.75 1 91.88 85 TYR A C 1
ATOM 698 O O . TYR A 1 85 ? -16.016 -18.938 -20.359 1 91.88 85 TYR A O 1
ATOM 706 N N . GLY A 1 86 ? -17.031 -19.625 -18.438 1 91.94 86 GLY A N 1
ATOM 707 C CA . GLY A 1 86 ? -15.773 -19.75 -17.719 1 91.94 86 GLY A CA 1
ATOM 708 C C . GLY A 1 86 ? -14.852 -20.781 -18.344 1 91.94 86 GLY A C 1
ATOM 709 O O . GLY A 1 86 ? -13.672 -20.5 -18.578 1 91.94 86 GLY A O 1
ATOM 710 N N . ALA A 1 87 ? -15.375 -21.953 -18.672 1 92.5 87 ALA A N 1
ATOM 711 C CA . ALA A 1 87 ? -14.594 -23.031 -19.281 1 92.5 87 ALA A CA 1
ATOM 712 C C . ALA A 1 87 ? -14.109 -22.625 -20.672 1 92.5 87 ALA A C 1
ATOM 714 O O . ALA A 1 87 ? -12.977 -22.938 -21.062 1 92.5 87 ALA A O 1
ATOM 715 N N . GLY A 1 88 ? -15.016 -21.984 -21.391 1 91.19 88 GLY A N 1
ATOM 716 C CA . GLY A 1 88 ? -14.633 -21.484 -22.703 1 91.19 88 GLY A CA 1
ATOM 717 C C . GLY A 1 88 ? -13.492 -20.484 -22.641 1 91.19 88 GLY A C 1
ATOM 718 O O . GLY A 1 88 ? -12.602 -20.516 -23.5 1 91.19 88 GLY A O 1
ATOM 719 N N . SER A 1 89 ? -13.539 -19.672 -21.688 1 91.12 89 SER A N 1
ATOM 720 C CA . SER A 1 89 ? -12.477 -18.688 -21.516 1 91.12 89 SER A CA 1
ATOM 721 C C . SER A 1 89 ? -11.141 -19.359 -21.219 1 91.12 89 SER A C 1
ATOM 723 O O . SER A 1 89 ? -10.102 -18.938 -21.734 1 91.12 89 SER A O 1
ATOM 725 N N . VAL A 1 90 ? -11.125 -20.375 -20.391 1 93.19 90 VAL A N 1
ATOM 726 C CA . VAL A 1 90 ? -9.914 -21.125 -20.062 1 93.19 90 VAL A CA 1
ATOM 727 C C . VAL A 1 90 ? -9.375 -21.797 -21.328 1 93.19 90 VAL A C 1
ATOM 729 O O . VAL A 1 90 ? -8.172 -21.75 -21.594 1 93.19 90 VAL A O 1
ATOM 732 N N . LEU A 1 91 ? -10.258 -22.375 -22.109 1 93.69 91 LEU A N 1
ATOM 733 C CA . LEU A 1 91 ? -9.875 -23.031 -23.359 1 93.69 91 LEU A CA 1
ATOM 734 C C . LEU A 1 91 ? -9.305 -22.031 -24.359 1 93.69 91 LEU A C 1
ATOM 736 O O . LEU A 1 91 ? -8.312 -22.312 -25.031 1 93.69 91 LEU A O 1
ATOM 740 N N . LEU A 1 92 ? -9.945 -20.938 -24.422 1 90.75 92 LEU A N 1
ATOM 741 C CA . LEU A 1 92 ? -9.469 -19.891 -25.312 1 90.75 92 LEU A CA 1
ATOM 742 C C . LEU A 1 92 ? -8.086 -19.406 -24.891 1 90.75 92 LEU A C 1
ATOM 744 O O . LEU A 1 92 ? -7.223 -19.156 -25.75 1 90.75 92 LEU A O 1
ATOM 748 N N . GLN A 1 93 ? -7.891 -19.203 -23.656 1 91.06 93 GLN A N 1
ATOM 749 C CA . GLN A 1 93 ? -6.59 -18.797 -23.141 1 91.06 93 GLN A CA 1
ATOM 750 C C . GLN A 1 93 ? -5.516 -19.828 -23.469 1 91.06 93 GLN A C 1
ATOM 752 O O . GLN A 1 93 ? -4.387 -19.484 -23.812 1 91.06 93 GLN A O 1
ATOM 757 N N . LEU A 1 94 ? -5.883 -21.062 -23.344 1 93.25 94 LEU A N 1
ATOM 758 C CA . LEU A 1 94 ? -4.957 -22.141 -23.625 1 93.25 94 LEU A CA 1
ATOM 759 C C . LEU A 1 94 ? -4.598 -22.188 -25.109 1 93.25 94 LEU A C 1
ATOM 761 O O . LEU A 1 94 ? -3.42 -22.25 -25.469 1 93.25 94 LEU A O 1
ATOM 765 N N . VAL A 1 95 ? -5.621 -22.078 -25.984 1 92.25 95 VAL A N 1
ATOM 766 C CA . VAL A 1 95 ? -5.418 -22.25 -27.406 1 92.25 95 VAL A CA 1
ATOM 767 C C . VAL A 1 95 ? -4.812 -20.984 -28 1 92.25 95 VAL A C 1
ATOM 769 O O . VAL A 1 95 ? -3.916 -21.047 -28.844 1 92.25 95 VAL A O 1
ATOM 772 N N . TRP A 1 96 ? -5.219 -19.875 -27.531 1 88.25 96 TRP A N 1
ATOM 773 C CA . TRP A 1 96 ? -4.82 -18.609 -28.109 1 88.25 96 TRP A CA 1
ATOM 774 C C . TRP A 1 96 ? -3.518 -18.109 -27.5 1 88.25 96 TRP A C 1
ATOM 776 O O . TRP A 1 96 ? -2.619 -17.656 -28.203 1 88.25 96 TRP A O 1
ATOM 786 N N . LYS A 1 97 ? -3.336 -18.203 -26.172 1 87.5 97 LYS A N 1
ATOM 787 C CA . LYS A 1 97 ? -2.184 -17.609 -25.484 1 87.5 97 LYS A CA 1
ATOM 788 C C . LYS A 1 97 ? -1.235 -18.688 -24.984 1 87.5 97 LYS A C 1
ATOM 790 O O . LYS A 1 97 ? -0.131 -18.391 -24.531 1 87.5 97 LYS A O 1
ATOM 795 N N . ASN A 1 98 ? -1.645 -19.938 -25.094 1 91.38 98 ASN A N 1
ATOM 796 C CA . ASN A 1 98 ? -0.862 -21.047 -24.578 1 91.38 98 ASN A CA 1
ATOM 797 C C . ASN A 1 98 ? -0.537 -20.859 -23.094 1 91.38 98 ASN A C 1
ATOM 799 O O . ASN A 1 98 ? 0.623 -20.969 -22.688 1 91.38 98 ASN A O 1
ATOM 803 N N . GLN A 1 99 ? -1.585 -20.391 -22.391 1 90.5 99 GLN A N 1
ATOM 804 C CA . GLN A 1 99 ? -1.479 -20.188 -20.953 1 90.5 99 GLN A CA 1
ATOM 805 C C . GLN A 1 99 ? -2.557 -20.969 -20.203 1 90.5 99 GLN A C 1
ATOM 807 O O . GLN A 1 99 ? -3.691 -21.078 -20.672 1 90.5 99 GLN A O 1
ATOM 812 N N . PHE A 1 100 ? -2.186 -21.516 -19.078 1 92.81 100 PHE A N 1
ATOM 813 C CA . PHE A 1 100 ? -3.123 -22.266 -18.25 1 92.81 100 PHE A CA 1
ATOM 814 C C . PHE A 1 100 ? -2.748 -22.172 -16.781 1 92.81 100 PHE A C 1
ATOM 816 O O . PHE A 1 100 ? -1.604 -22.422 -16.406 1 92.81 100 PHE A O 1
ATOM 823 N N . TYR A 1 101 ? -3.658 -21.781 -15.992 1 90.38 101 TYR A N 1
ATOM 824 C CA . TYR A 1 101 ? -3.506 -21.766 -14.539 1 90.38 101 TYR A CA 1
ATOM 825 C C . TYR A 1 101 ? -4.59 -22.594 -13.867 1 90.38 101 TYR A C 1
ATOM 827 O O . TYR A 1 101 ? -5.77 -22.484 -14.219 1 90.38 101 TYR A O 1
ATOM 835 N N . PHE A 1 102 ? -4.199 -23.438 -12.977 1 91.75 102 PHE A N 1
ATOM 836 C CA . PHE A 1 102 ? -5.137 -24.281 -12.25 1 91.75 102 PHE A CA 1
ATOM 837 C C . PHE A 1 102 ? -6.211 -23.438 -11.562 1 91.75 102 PHE A C 1
ATOM 839 O O . PHE A 1 102 ? -7.379 -23.828 -11.523 1 91.75 102 PHE A O 1
ATOM 846 N N . SER A 1 103 ? -5.918 -22.375 -11.023 1 90.56 103 SER A N 1
ATOM 847 C CA . SER A 1 103 ? -6.863 -21.484 -10.352 1 90.56 103 SER A CA 1
ATOM 848 C C . SER A 1 103 ? -7.953 -21.016 -11.305 1 90.56 103 SER A C 1
ATOM 850 O O . SER A 1 103 ? -9.102 -20.828 -10.898 1 90.56 103 SER A O 1
ATOM 852 N N . ASP A 1 104 ? -7.613 -20.828 -12.586 1 91.44 104 ASP A N 1
ATOM 853 C CA . ASP A 1 104 ? -8.602 -20.406 -13.57 1 91.44 104 ASP A CA 1
ATOM 854 C C . ASP A 1 104 ? -9.625 -21.5 -13.828 1 91.44 104 ASP A C 1
ATOM 856 O O . ASP A 1 104 ? -10.797 -21.219 -14.086 1 91.44 104 ASP A O 1
ATOM 860 N N . LEU A 1 105 ? -9.156 -22.672 -13.773 1 92.31 105 LEU A N 1
ATOM 861 C CA . LEU A 1 105 ? -10.078 -23.781 -13.906 1 92.31 105 LEU A CA 1
ATOM 862 C C . LEU A 1 105 ? -11.062 -23.812 -12.742 1 92.31 105 LEU A C 1
ATOM 864 O O . LEU A 1 105 ? -12.258 -24.031 -12.938 1 92.31 105 LEU A O 1
ATOM 868 N N . LEU A 1 106 ? -10.602 -23.609 -11.555 1 92.12 106 LEU A N 1
ATOM 869 C CA . LEU A 1 106 ? -11.477 -23.547 -10.391 1 92.12 106 LEU A CA 1
ATOM 870 C C . LEU A 1 106 ? -12.461 -22.391 -10.508 1 92.12 106 LEU A C 1
ATOM 872 O O . LEU A 1 106 ? -13.633 -22.516 -10.141 1 92.12 106 LEU A O 1
ATOM 876 N N . ASN A 1 107 ? -11.992 -21.266 -11 1 92.12 107 ASN A N 1
ATOM 877 C CA . ASN A 1 107 ? -12.875 -20.125 -11.242 1 92.12 107 ASN A CA 1
ATOM 878 C C . ASN A 1 107 ? -14.008 -20.469 -12.195 1 92.12 107 ASN A C 1
ATOM 880 O O . ASN A 1 107 ? -15.141 -20.047 -12.016 1 92.12 107 ASN A O 1
ATOM 884 N N . ALA A 1 108 ? -13.672 -21.281 -13.172 1 92.12 108 ALA A N 1
ATOM 885 C CA . ALA A 1 108 ? -14.648 -21.672 -14.188 1 92.12 108 ALA A CA 1
ATOM 886 C C . ALA A 1 108 ? -15.688 -22.625 -13.609 1 92.12 108 ALA A C 1
ATOM 888 O O . ALA A 1 108 ? -16.875 -22.516 -13.914 1 92.12 108 ALA A O 1
ATOM 889 N N . VAL A 1 109 ? -15.25 -23.469 -12.734 1 91.31 109 VAL A N 1
ATOM 890 C CA . VAL A 1 109 ? -16.141 -24.5 -12.211 1 91.31 109 VAL A CA 1
ATOM 891 C C . VAL A 1 109 ? -16.953 -23.938 -11.055 1 91.31 109 VAL A C 1
ATOM 893 O O . VAL A 1 109 ? -18.109 -24.328 -10.859 1 91.31 109 VAL A O 1
ATOM 896 N N . PHE A 1 110 ? -16.406 -23.031 -10.266 1 92.06 110 PHE A N 1
ATOM 897 C CA . PHE A 1 110 ? -17.094 -22.453 -9.109 1 92.06 110 PHE A CA 1
ATOM 898 C C . PHE A 1 110 ? -17.203 -20.938 -9.234 1 92.06 110 PHE A C 1
ATOM 900 O O . PHE A 1 110 ? -16.797 -20.219 -8.328 1 92.06 110 PHE A O 1
ATOM 907 N N . PRO A 1 111 ? -17.828 -20.484 -10.234 1 89.5 111 PRO A N 1
ATOM 908 C CA . PRO A 1 111 ? -17.812 -19.031 -10.492 1 89.5 111 PRO A CA 1
ATOM 909 C C . PRO A 1 111 ? -18.562 -18.234 -9.422 1 89.5 111 PRO A C 1
ATOM 911 O O . PRO A 1 111 ? -18.234 -17.062 -9.195 1 89.5 111 PRO A O 1
ATOM 914 N N . ILE A 1 112 ? -19.516 -18.797 -8.703 1 89.12 112 ILE A N 1
ATOM 915 C CA . ILE A 1 112 ? -20.312 -18.078 -7.707 1 89.12 112 ILE A CA 1
ATOM 916 C C . ILE A 1 112 ? -19.5 -17.953 -6.414 1 89.12 112 ILE A C 1
ATOM 918 O O . ILE A 1 112 ? -19.234 -16.844 -5.953 1 89.12 112 ILE A O 1
ATOM 922 N N . THR A 1 113 ? -18.938 -19.047 -5.926 1 89.38 113 THR A N 1
ATOM 923 C CA . THR A 1 113 ? -18.266 -19.031 -4.633 1 89.38 113 THR A CA 1
ATOM 924 C C . THR A 1 113 ? -16.906 -18.359 -4.746 1 89.38 113 THR A C 1
ATOM 926 O O . THR A 1 113 ? -16.359 -17.859 -3.756 1 89.38 113 THR A O 1
ATOM 929 N N . ARG A 1 114 ? -16.406 -18.281 -5.973 1 91.5 114 ARG A N 1
ATOM 930 C CA . ARG A 1 114 ? -15.117 -17.609 -6.176 1 91.5 114 ARG A CA 1
ATOM 931 C C . ARG A 1 114 ? -15.312 -16.156 -6.605 1 91.5 114 ARG A C 1
ATOM 933 O O . ARG A 1 114 ? -14.344 -15.43 -6.801 1 91.5 114 ARG A O 1
ATOM 940 N N . ASN A 1 115 ? -16.578 -15.82 -6.754 1 88.56 115 ASN A N 1
ATOM 941 C CA . ASN A 1 115 ? -16.953 -14.43 -6.977 1 88.56 115 ASN A CA 1
ATOM 942 C C . ASN A 1 115 ? -16.25 -13.844 -8.203 1 88.56 115 ASN A C 1
ATOM 944 O O . ASN A 1 115 ? -15.648 -12.773 -8.125 1 88.56 115 ASN A O 1
ATOM 948 N N . ILE A 1 116 ? -16.281 -14.547 -9.336 1 87.25 116 ILE A N 1
ATOM 949 C CA . ILE A 1 116 ? -15.586 -14.133 -10.547 1 87.25 116 ILE A CA 1
ATOM 950 C C . ILE A 1 116 ? -16.406 -13.062 -11.281 1 87.25 116 ILE A C 1
ATOM 952 O O . ILE A 1 116 ? -15.852 -12.109 -11.82 1 87.25 116 ILE A O 1
ATOM 956 N N . PHE A 1 117 ? -17.797 -13.289 -11.227 1 89.31 117 PHE A N 1
ATOM 957 C CA . PHE A 1 117 ? -18.703 -12.367 -11.891 1 89.31 117 PHE A CA 1
ATOM 958 C C . PHE A 1 117 ? -19.859 -11.969 -10.961 1 89.31 117 PHE A C 1
ATOM 960 O O . PHE A 1 117 ? -20.969 -12.492 -11.078 1 89.31 117 PHE A O 1
ATOM 967 N N . PRO A 1 118 ? -19.672 -11.008 -10.172 1 90 118 PRO A N 1
ATOM 968 C CA . PRO A 1 118 ? -20.672 -10.656 -9.172 1 90 118 PRO A CA 1
ATOM 969 C C . PRO A 1 118 ? -22.016 -10.297 -9.797 1 90 118 PRO A C 1
ATOM 971 O O . PRO A 1 118 ? -23.078 -10.664 -9.266 1 90 118 PRO A O 1
ATOM 974 N N . LEU A 1 119 ? -22 -9.609 -10.93 1 91.94 119 LEU A N 1
ATOM 975 C CA . LEU A 1 119 ? -23.25 -9.211 -11.57 1 91.94 119 LEU A CA 1
ATOM 976 C C . LEU A 1 119 ? -24 -10.43 -12.07 1 91.94 119 LEU A C 1
ATOM 978 O O . LEU A 1 119 ? -25.234 -10.508 -11.93 1 91.94 119 LEU A O 1
ATOM 982 N N . ALA A 1 120 ? -23.312 -11.398 -12.68 1 92.38 120 ALA A N 1
ATOM 983 C CA . ALA A 1 120 ? -23.938 -12.633 -13.133 1 92.38 120 ALA A CA 1
ATOM 984 C C . ALA A 1 120 ? -24.516 -13.414 -11.961 1 92.38 120 ALA A C 1
ATOM 986 O O . ALA A 1 120 ? -25.625 -13.961 -12.055 1 92.38 120 ALA A O 1
ATOM 987 N N . THR A 1 121 ? -23.734 -13.469 -10.898 1 92.62 121 THR A N 1
ATOM 988 C CA . THR A 1 121 ? -24.219 -14.148 -9.703 1 92.62 121 THR A CA 1
ATOM 989 C C . THR A 1 121 ? -25.484 -13.492 -9.164 1 92.62 121 THR A C 1
ATOM 991 O O . THR A 1 121 ? -26.438 -14.172 -8.82 1 92.62 121 THR A O 1
ATOM 994 N N . ALA A 1 122 ? -25.469 -12.18 -9.117 1 94.19 122 ALA A N 1
ATOM 995 C CA . ALA A 1 122 ? -26.656 -11.445 -8.672 1 94.19 122 ALA A CA 1
ATOM 996 C C . ALA A 1 122 ? -27.859 -11.734 -9.57 1 94.19 122 ALA A C 1
ATOM 998 O O . ALA A 1 122 ? -28.984 -11.898 -9.086 1 94.19 122 ALA A O 1
ATOM 999 N N . TYR A 1 123 ? -27.594 -11.797 -10.875 1 94.44 123 TYR A N 1
ATOM 1000 C CA . TYR A 1 123 ? -28.625 -12.109 -11.859 1 94.44 123 TYR A CA 1
ATOM 1001 C C . TYR A 1 123 ? -29.266 -13.461 -11.57 1 94.44 123 TYR A C 1
ATOM 1003 O O . TYR A 1 123 ? -30.484 -13.586 -11.531 1 94.44 123 TYR A O 1
ATOM 1011 N N . ILE A 1 124 ? -28.516 -14.453 -11.289 1 93 124 ILE A N 1
ATOM 1012 C CA . ILE A 1 124 ? -28.969 -15.812 -11.031 1 93 124 ILE A CA 1
ATOM 1013 C C . ILE A 1 124 ? -29.766 -15.852 -9.727 1 93 124 ILE A C 1
ATOM 1015 O O . ILE A 1 124 ? -30.844 -16.438 -9.664 1 93 124 ILE A O 1
ATOM 1019 N N . ILE A 1 125 ? -29.25 -15.188 -8.711 1 92.25 125 ILE A N 1
ATOM 1020 C CA . ILE A 1 125 ? -29.922 -15.156 -7.422 1 92.25 125 ILE A CA 1
ATOM 1021 C C . ILE A 1 125 ? -31.281 -14.445 -7.57 1 92.25 125 ILE A C 1
ATOM 1023 O O . ILE A 1 125 ? -32.281 -14.898 -7.027 1 92.25 125 ILE A O 1
ATOM 1027 N N . ALA A 1 126 ? -31.312 -13.352 -8.305 1 94.31 126 ALA A N 1
ATOM 1028 C CA . ALA A 1 126 ? -32.562 -12.609 -8.531 1 94.31 126 ALA A CA 1
ATOM 1029 C C . ALA A 1 126 ? -33.562 -13.461 -9.273 1 94.31 126 ALA A C 1
ATOM 1031 O O . ALA A 1 126 ? -34.75 -13.453 -8.938 1 94.31 126 ALA A O 1
ATOM 1032 N N . MET A 1 127 ? -33.125 -14.242 -10.258 1 92.5 127 MET A N 1
ATOM 1033 C CA . MET A 1 127 ? -34 -15.141 -11 1 92.5 127 MET A CA 1
ATOM 1034 C C . MET A 1 127 ? -34.688 -16.141 -10.062 1 92.5 127 MET A C 1
ATOM 1036 O O . MET A 1 127 ? -35.875 -16.422 -10.219 1 92.5 127 MET A O 1
ATOM 1040 N N . ALA A 1 128 ? -33.938 -16.531 -9.086 1 87.94 128 ALA A N 1
ATOM 1041 C CA . ALA A 1 128 ? -34.438 -17.578 -8.195 1 87.94 128 ALA A CA 1
ATOM 1042 C C . ALA A 1 128 ? -35.312 -17 -7.078 1 87.94 128 ALA A C 1
ATOM 1044 O O . ALA A 1 128 ? -36.219 -17.656 -6.59 1 87.94 128 ALA A O 1
ATOM 1045 N N . THR A 1 129 ? -35.125 -15.695 -6.699 1 88.5 129 THR A N 1
ATOM 1046 C CA . THR A 1 129 ? -35.719 -15.25 -5.43 1 88.5 129 THR A CA 1
ATOM 1047 C C . THR A 1 129 ? -36.656 -14.086 -5.648 1 88.5 129 THR A C 1
ATOM 1049 O O . THR A 1 129 ? -37.562 -13.859 -4.836 1 88.5 129 THR A O 1
ATOM 1052 N N . PHE A 1 130 ? -36.594 -13.305 -6.699 1 93 130 PHE A N 1
ATOM 1053 C CA . PHE A 1 130 ? -37.281 -12.039 -6.816 1 93 130 PHE A CA 1
ATOM 1054 C C . PHE A 1 130 ? -38.781 -12.258 -7.012 1 93 130 PHE A C 1
ATOM 1056 O O . PHE A 1 130 ? -39.594 -11.414 -6.625 1 93 130 PHE A O 1
ATOM 1063 N N . PRO A 1 131 ? -39.219 -13.383 -7.633 1 90.56 131 PRO A N 1
ATOM 1064 C CA . PRO A 1 131 ? -40.656 -13.625 -7.695 1 90.56 131 PRO A CA 1
ATOM 1065 C C . PRO A 1 131 ? -41.312 -13.664 -6.316 1 90.56 131 PRO A C 1
ATOM 1067 O O . PRO A 1 131 ? -42.5 -13.352 -6.184 1 90.56 131 PRO A O 1
ATOM 1070 N N . ARG A 1 132 ? -40.594 -13.906 -5.297 1 85.19 132 ARG A N 1
ATOM 1071 C CA . ARG A 1 132 ? -41.125 -13.977 -3.934 1 85.19 132 ARG A CA 1
ATOM 1072 C C . ARG A 1 132 ? -41.406 -12.586 -3.389 1 85.19 132 ARG A C 1
ATOM 1074 O O . ARG A 1 132 ? -42.094 -12.445 -2.383 1 85.19 132 ARG A O 1
ATOM 1081 N N . VAL A 1 133 ? -40.938 -11.594 -4.031 1 88.75 133 VAL A N 1
ATOM 1082 C CA . VAL A 1 133 ? -41.188 -10.219 -3.633 1 88.75 133 VAL A CA 1
ATOM 1083 C C . VAL A 1 133 ? -42.688 -9.914 -3.762 1 88.75 133 VAL A C 1
ATOM 1085 O O . VAL A 1 133 ? -43.219 -9.07 -3.037 1 88.75 133 VAL A O 1
ATOM 1088 N N . ASN A 1 134 ? -43.375 -10.609 -4.629 1 88.88 134 ASN A N 1
ATOM 1089 C C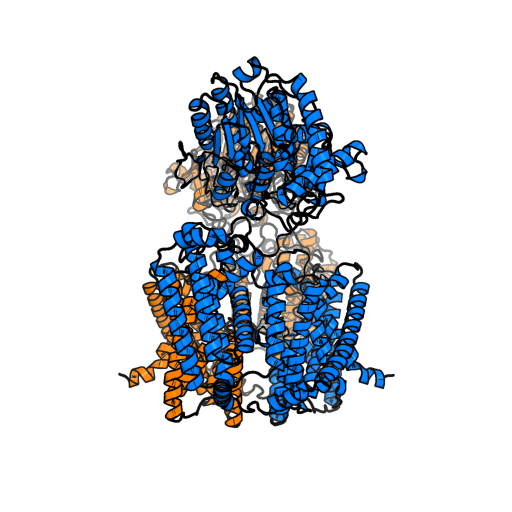A . ASN A 1 134 ? -44.812 -10.422 -4.84 1 88.88 134 ASN A CA 1
ATOM 1090 C C . ASN A 1 134 ? -45.625 -10.922 -3.648 1 88.88 134 ASN A C 1
ATOM 1092 O O . ASN A 1 134 ? -46.781 -10.594 -3.518 1 88.88 134 ASN A O 1
ATOM 1096 N N . GLU A 1 135 ? -44.969 -11.703 -2.818 1 84.62 135 GLU A N 1
ATOM 1097 C CA . GLU A 1 135 ? -45.625 -12.188 -1.621 1 84.62 135 GLU A CA 1
ATOM 1098 C C . GLU A 1 135 ? -45.719 -11.094 -0.559 1 84.62 135 GLU A C 1
ATOM 1100 O O . GLU A 1 135 ? -46.531 -11.195 0.366 1 84.62 135 GLU A O 1
ATOM 1105 N N . LEU A 1 136 ? -44.969 -10.031 -0.696 1 85.25 136 LEU A N 1
ATOM 1106 C CA . LEU A 1 136 ? -45.031 -8.898 0.218 1 85.25 136 LEU A CA 1
ATOM 1107 C C . LEU A 1 136 ? -46.188 -7.965 -0.148 1 85.25 136 LEU A C 1
ATOM 1109 O O . LEU A 1 136 ? -46.5 -7.797 -1.328 1 85.25 136 LEU A O 1
ATOM 1113 N N . SER A 1 137 ? -46.812 -7.363 0.93 1 85.25 137 SER A N 1
ATOM 1114 C CA . SER A 1 137 ? -47.812 -6.352 0.662 1 85.25 137 SER A CA 1
ATOM 1115 C C . SER A 1 137 ? -47.219 -5.148 -0.069 1 85.25 137 SER A C 1
ATOM 1117 O O . SER A 1 137 ? -46 -4.93 -0.031 1 85.25 137 SER A O 1
ATOM 1119 N N . GLU A 1 138 ? -47.969 -4.438 -0.8 1 87.44 138 GLU A N 1
ATOM 1120 C CA . GLU A 1 138 ? -47.5 -3.262 -1.531 1 87.44 138 GLU A CA 1
ATOM 1121 C C . GLU A 1 138 ? -46.844 -2.254 -0.595 1 87.44 138 GLU A C 1
ATOM 1123 O O . GLU A 1 138 ? -45.812 -1.642 -0.946 1 87.44 138 GLU A O 1
ATOM 1128 N N . VAL A 1 139 ? -47.344 -2.109 0.592 1 83.19 139 VAL A N 1
ATOM 1129 C CA . VAL A 1 139 ? -46.844 -1.159 1.568 1 83.19 139 VAL A CA 1
ATOM 1130 C C . VAL A 1 139 ? -45.438 -1.6 2.025 1 83.19 139 VAL A C 1
ATOM 1132 O O . VAL A 1 139 ? -44.531 -0.781 2.117 1 83.19 139 VAL A O 1
ATOM 1135 N N . ASN A 1 140 ? -45.312 -2.881 2.189 1 83.06 140 ASN A N 1
ATOM 1136 C CA . ASN A 1 140 ? -44.031 -3.408 2.643 1 83.06 140 ASN A CA 1
ATOM 1137 C C . ASN A 1 140 ? -42.969 -3.363 1.535 1 83.06 140 ASN A C 1
ATOM 1139 O O . ASN A 1 140 ? -41.781 -3.117 1.8 1 83.06 140 ASN A O 1
ATOM 1143 N N . ARG A 1 141 ? -43.469 -3.574 0.378 1 88.81 141 ARG A N 1
ATOM 1144 C CA . ARG A 1 141 ? -42.531 -3.514 -0.758 1 88.81 141 ARG A CA 1
ATOM 1145 C C . ARG A 1 141 ? -42 -2.098 -0.956 1 88.81 141 ARG A C 1
ATOM 1147 O O . ARG A 1 141 ? -40.812 -1.906 -1.172 1 88.81 141 ARG A O 1
ATOM 1154 N N . ARG A 1 142 ? -42.844 -1.16 -0.841 1 88.06 142 ARG A N 1
ATOM 1155 C CA . ARG A 1 142 ? -42.438 0.232 -1.011 1 88.06 142 ARG A CA 1
ATOM 1156 C C . ARG A 1 142 ? -41.5 0.679 0.128 1 88.06 142 ARG A C 1
ATOM 1158 O O . ARG A 1 142 ? -40.594 1.455 -0.086 1 88.06 142 ARG A O 1
ATOM 1165 N N . PHE A 1 143 ? -41.875 0.178 1.23 1 84.81 143 PHE A N 1
ATOM 1166 C CA . PHE A 1 143 ? -41.031 0.489 2.377 1 84.81 143 PHE A CA 1
ATOM 1167 C C . PHE A 1 143 ? -39.594 -0.047 2.17 1 84.81 143 PHE A C 1
ATOM 1169 O O . PHE A 1 143 ? -38.625 0.658 2.418 1 84.81 143 PHE A O 1
ATOM 1176 N N . LEU A 1 144 ? -39.531 -1.261 1.72 1 88.06 144 LEU A N 1
ATOM 1177 C CA . LEU A 1 144 ? -38.219 -1.859 1.425 1 88.06 144 LEU A CA 1
ATOM 1178 C C . LEU A 1 144 ? -37.469 -1.021 0.408 1 88.06 144 LEU A C 1
ATOM 1180 O O . LEU A 1 144 ? -36.281 -0.768 0.581 1 88.06 144 LEU A O 1
ATOM 1184 N N . GLY A 1 145 ? -38.125 -0.599 -0.63 1 91.56 145 GLY A N 1
ATOM 1185 C CA . GLY A 1 145 ? -37.5 0.256 -1.629 1 91.56 145 GLY A CA 1
ATOM 1186 C C . GLY A 1 145 ? -36.969 1.564 -1.059 1 91.56 145 GLY A C 1
ATOM 1187 O O . GLY A 1 145 ? -35.875 1.988 -1.37 1 91.56 145 GLY A O 1
ATOM 1188 N N . LYS A 1 146 ? -37.719 2.166 -0.19 1 89.31 146 LYS A N 1
ATOM 1189 C CA . LYS A 1 146 ? -37.312 3.43 0.427 1 89.31 146 LYS A CA 1
ATOM 1190 C C . LYS A 1 146 ? -36.094 3.246 1.331 1 89.31 146 LYS A C 1
ATOM 1192 O O . LYS A 1 146 ? -35.219 4.098 1.368 1 89.31 146 LYS A O 1
ATOM 1197 N N . VAL A 1 147 ? -36.125 2.139 2.018 1 87.69 147 VAL A N 1
ATOM 1198 C CA . VAL A 1 147 ? -34.969 1.845 2.898 1 87.69 147 VAL A CA 1
ATOM 1199 C C . VAL A 1 147 ? -33.719 1.678 2.072 1 87.69 147 VAL A C 1
ATOM 1201 O O . VAL A 1 147 ? -32.656 2.223 2.42 1 87.69 147 VAL A O 1
ATOM 1204 N N . LEU A 1 148 ? -33.812 0.952 1.038 1 92.75 148 LEU A N 1
ATOM 1205 C CA . LEU A 1 148 ? -32.656 0.721 0.193 1 92.75 148 LEU A CA 1
ATOM 1206 C C . LEU A 1 148 ? -32.125 2.031 -0.387 1 92.75 148 LEU A C 1
ATOM 1208 O O . LEU A 1 148 ? -30.938 2.305 -0.338 1 92.75 148 LEU A O 1
ATOM 1212 N N . VAL A 1 149 ? -33.031 2.865 -0.895 1 93.19 149 VAL A N 1
ATOM 1213 C CA . VAL A 1 149 ? -32.625 4.156 -1.445 1 93.19 149 VAL A CA 1
ATOM 1214 C C . VAL A 1 149 ? -32.031 5.023 -0.344 1 93.19 149 VAL A C 1
ATOM 1216 O O . VAL A 1 149 ? -31.016 5.715 -0.566 1 93.19 149 VAL A O 1
ATOM 1219 N N . GLY A 1 150 ? -32.625 4.965 0.848 1 90.38 150 GLY A N 1
ATOM 1220 C CA . GLY A 1 150 ? -32.094 5.684 1.994 1 90.38 150 GLY A CA 1
ATOM 1221 C C . GLY A 1 150 ? -30.688 5.262 2.359 1 90.38 150 GLY A C 1
ATOM 1222 O O . GLY A 1 150 ? -29.859 6.098 2.73 1 90.38 150 GLY A O 1
ATOM 1223 N N . MET A 1 151 ? -30.406 4 2.236 1 90.69 151 MET A N 1
ATOM 1224 C CA . MET A 1 151 ? -29.078 3.482 2.527 1 90.69 151 MET A CA 1
ATOM 1225 C C . MET A 1 151 ? -28.047 4.082 1.581 1 90.69 151 MET A C 1
ATOM 1227 O O . MET A 1 151 ? -26.953 4.477 2.01 1 90.69 151 MET A O 1
ATOM 1231 N N . PHE A 1 152 ? -28.391 4.211 0.308 1 92.44 152 PHE A N 1
ATOM 1232 C CA . PHE A 1 152 ? -27.484 4.812 -0.663 1 92.44 152 PHE A CA 1
ATOM 1233 C C . PHE A 1 152 ? -27.266 6.289 -0.36 1 92.44 152 PHE A C 1
ATOM 1235 O O . PHE A 1 152 ? -26.141 6.785 -0.429 1 92.44 152 PHE A O 1
ATOM 1242 N N . LEU A 1 153 ? -28.312 6.965 0.04 1 91.88 153 LEU A N 1
ATOM 1243 C CA . LEU A 1 153 ? -28.25 8.406 0.276 1 91.88 153 LEU A CA 1
ATOM 1244 C C . LEU A 1 153 ? -27.406 8.719 1.506 1 91.88 153 LEU A C 1
ATOM 1246 O O . LEU A 1 153 ? -26.578 9.625 1.479 1 91.88 153 LEU A O 1
ATOM 1250 N N . VAL A 1 154 ? -27.594 7.918 2.537 1 88.94 154 VAL A N 1
ATOM 1251 C CA . VAL A 1 154 ? -26.859 8.148 3.777 1 88.94 154 VAL A CA 1
ATOM 1252 C C . VAL A 1 154 ? -25.375 7.938 3.545 1 88.94 154 VAL A C 1
ATOM 1254 O O . VAL A 1 154 ? -24.547 8.68 4.078 1 88.94 154 VAL A O 1
ATOM 1257 N N . ALA A 1 155 ? -25.047 7.004 2.742 1 87.81 155 ALA A N 1
ATOM 1258 C CA . ALA A 1 155 ? -23.641 6.691 2.463 1 87.81 155 ALA A CA 1
ATOM 1259 C C . ALA A 1 155 ? -23 7.773 1.604 1 87.81 155 ALA A C 1
ATOM 1261 O O . ALA A 1 155 ? -21.781 7.906 1.576 1 87.81 155 ALA A O 1
ATOM 1262 N N . THR A 1 156 ? -23.797 8.586 0.918 1 90.62 156 THR A N 1
ATOM 1263 C CA . THR A 1 156 ? -23.297 9.602 -0.003 1 90.62 156 THR A CA 1
ATOM 1264 C C . THR A 1 156 ? -22.922 10.875 0.749 1 90.62 156 THR A C 1
ATOM 1266 O O . THR A 1 156 ? -22.094 11.648 0.284 1 90.62 156 THR A O 1
ATOM 1269 N N . VAL A 1 157 ? -23.406 11.055 1.946 1 88.75 157 VAL A N 1
ATOM 1270 C CA . VAL A 1 157 ? -23.25 12.312 2.67 1 88.75 157 VAL A CA 1
ATOM 1271 C C . VAL A 1 157 ? -21.766 12.586 2.93 1 88.75 157 VAL A C 1
ATOM 1273 O O . VAL A 1 157 ? -21.25 13.641 2.559 1 88.75 157 VAL A O 1
ATOM 1276 N N . PHE A 1 158 ? -21.031 11.609 3.543 1 87.56 158 PHE A N 1
ATOM 1277 C CA . PHE A 1 158 ? -19.609 11.812 3.82 1 87.56 158 PHE A CA 1
ATOM 1278 C C . PHE A 1 158 ? -18.766 10.805 3.064 1 87.56 158 PHE A C 1
ATOM 1280 O O . PHE A 1 158 ? -17.547 10.758 3.242 1 87.56 158 PHE A O 1
ATOM 1287 N N . TYR A 1 159 ? -19.375 10.047 2.217 1 85.44 159 TYR A N 1
ATOM 1288 C CA . TYR A 1 159 ? -18.688 9.117 1.329 1 85.44 159 TYR A CA 1
ATOM 1289 C C . TYR A 1 159 ? -17.938 8.062 2.125 1 85.44 159 TYR A C 1
ATOM 1291 O O . TYR A 1 159 ? -16.828 7.664 1.75 1 85.44 159 TYR A O 1
ATOM 1299 N N . ASN A 1 160 ? -18.422 7.68 3.324 1 87.12 160 ASN A N 1
ATOM 1300 C CA . ASN A 1 160 ? -17.891 6.566 4.105 1 87.12 160 ASN A CA 1
ATOM 1301 C C . ASN A 1 160 ? -18.641 5.27 3.816 1 87.12 160 ASN A C 1
ATOM 1303 O O . ASN A 1 160 ? -19.797 5.297 3.402 1 87.12 160 ASN A O 1
ATOM 1307 N N . ASP A 1 161 ? -18.016 4.199 3.973 1 86 161 ASP A N 1
ATOM 1308 C CA . ASP A 1 161 ? -18.609 2.908 3.621 1 86 161 ASP A CA 1
ATOM 1309 C C . ASP A 1 161 ? -19.375 2.316 4.797 1 86 161 ASP A C 1
ATOM 1311 O O . ASP A 1 161 ? -18.859 1.468 5.523 1 86 161 ASP A O 1
ATOM 1315 N N . LEU A 1 162 ? -20.609 2.611 4.938 1 88.12 162 LEU A N 1
ATOM 1316 C CA . LEU A 1 162 ? -21.453 2.152 6.031 1 88.12 162 LEU A CA 1
ATOM 1317 C C . LEU A 1 162 ? -21.891 0.709 5.812 1 88.12 162 LEU A C 1
ATOM 1319 O O . LEU A 1 162 ? -22 -0.063 6.766 1 88.12 162 LEU A O 1
ATOM 1323 N N . TRP A 1 163 ? -22.016 0.42 4.496 1 89.62 163 TRP A N 1
ATOM 1324 C CA . TRP A 1 163 ? -22.766 -0.796 4.195 1 89.62 163 TRP A CA 1
ATOM 1325 C C . TRP A 1 163 ? -21.875 -1.842 3.541 1 89.62 163 TRP A C 1
ATOM 1327 O O . TRP A 1 163 ? -22.312 -2.969 3.285 1 89.62 163 TRP A O 1
ATOM 1337 N N . GLY A 1 164 ? -20.672 -1.555 3.27 1 87.44 164 GLY A N 1
ATOM 1338 C CA . GLY A 1 164 ? -19.781 -2.465 2.576 1 87.44 164 GLY A CA 1
ATOM 1339 C C . GLY A 1 164 ? -19.984 -2.479 1.074 1 87.44 164 GLY A C 1
ATOM 1340 O O . GLY A 1 164 ? -19.625 -3.449 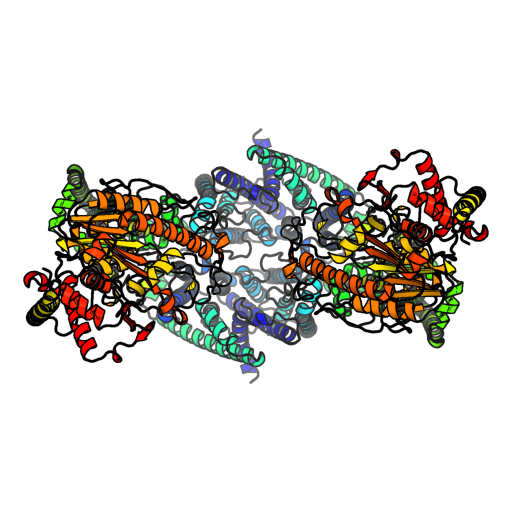0.402 1 87.44 164 GLY A O 1
ATOM 1341 N N . ILE A 1 165 ? -20.562 -1.418 0.501 1 85.31 165 ILE A N 1
ATOM 1342 C CA . ILE A 1 165 ? -20.875 -1.416 -0.924 1 85.31 165 ILE A CA 1
ATOM 1343 C C . ILE A 1 165 ? -20.203 -0.226 -1.601 1 85.31 165 ILE A C 1
ATOM 1345 O O . ILE A 1 165 ? -20.438 0.044 -2.779 1 85.31 165 ILE A O 1
ATOM 1349 N N . LYS A 1 166 ? -19.312 0.396 -0.787 1 79.69 166 LYS A N 1
ATOM 1350 C CA . LYS A 1 166 ? -18.625 1.553 -1.358 1 79.69 166 LYS A CA 1
ATOM 1351 C C . LYS A 1 166 ? -17.75 1.144 -2.533 1 79.69 166 LYS A C 1
ATOM 1353 O O . LYS A 1 166 ? -16.953 0.205 -2.422 1 79.69 166 LYS A O 1
ATOM 1358 N N . ASP A 1 167 ? -17.734 1.755 -3.598 1 65.06 167 ASP A N 1
ATOM 1359 C CA . ASP A 1 167 ? -16.938 1.556 -4.801 1 65.06 167 ASP A CA 1
ATOM 1360 C C . ASP A 1 167 ? -17.047 0.119 -5.305 1 65.06 167 ASP A C 1
ATOM 1362 O O . ASP A 1 167 ? -16.188 -0.359 -6.035 1 65.06 167 ASP A O 1
ATOM 1366 N N . SER A 1 168 ? -18.062 -0.621 -4.582 1 67.25 168 SER A N 1
ATOM 1367 C CA . SER A 1 168 ? -17.969 -2.057 -4.82 1 67.25 168 SER A CA 1
ATOM 1368 C C . SER A 1 168 ? -19.031 -2.533 -5.797 1 67.25 168 SER A C 1
ATOM 1370 O O . SER A 1 168 ? -20.109 -1.932 -5.898 1 67.25 168 SER A O 1
ATOM 1372 N N . GLN A 1 169 ? -18.562 -3.332 -6.691 1 77.31 169 GLN A N 1
ATOM 1373 C CA . GLN A 1 169 ? -19.359 -4.121 -7.617 1 77.31 169 GLN A CA 1
ATOM 1374 C C . GLN A 1 169 ? -19.5 -5.562 -7.141 1 77.31 169 GLN A C 1
ATOM 1376 O O . GLN A 1 169 ? -19.312 -6.5 -7.918 1 77.31 169 GLN A O 1
ATOM 1381 N N . ASN A 1 170 ? -20.031 -5.586 -5.785 1 87.38 170 ASN A N 1
ATOM 1382 C CA . ASN A 1 170 ? -20.203 -6.945 -5.285 1 87.38 170 ASN A CA 1
ATOM 1383 C C . ASN A 1 170 ? -21.625 -7.441 -5.504 1 87.38 170 ASN A C 1
ATOM 1385 O O . ASN A 1 170 ? -22.484 -6.699 -5.996 1 87.38 170 ASN A O 1
ATOM 1389 N N . VAL A 1 171 ? -21.891 -8.648 -5.16 1 92.75 171 VAL A N 1
ATOM 1390 C CA . VAL A 1 171 ? -23.141 -9.32 -5.461 1 92.75 171 VAL A CA 1
ATOM 1391 C C . VAL A 1 171 ? -24.297 -8.633 -4.723 1 92.75 171 VAL A C 1
ATOM 1393 O O . VAL A 1 171 ? -25.344 -8.383 -5.305 1 92.75 171 VAL A O 1
ATOM 1396 N N . LEU A 1 172 ? -24.031 -8.266 -3.492 1 91.31 172 LEU A N 1
ATOM 1397 C CA . LEU A 1 172 ? -25.078 -7.652 -2.68 1 91.31 172 LEU A CA 1
ATOM 1398 C C . LEU A 1 172 ? -25.484 -6.293 -3.244 1 91.31 172 LEU A C 1
ATOM 1400 O O . LEU A 1 172 ? -26.672 -5.957 -3.291 1 91.31 172 LEU A O 1
ATOM 1404 N N . PHE A 1 173 ? -24.562 -5.516 -3.668 1 92.62 173 PHE A N 1
ATOM 1405 C CA . PHE A 1 173 ? -24.844 -4.227 -4.285 1 92.62 173 PHE A CA 1
ATOM 1406 C C . PHE A 1 173 ? -25.781 -4.387 -5.465 1 92.62 173 PHE A C 1
ATOM 1408 O O . PHE A 1 173 ? -26.797 -3.686 -5.559 1 92.62 173 PHE A O 1
ATOM 1415 N N . TYR A 1 174 ? -25.438 -5.281 -6.367 1 94.56 174 TYR A N 1
ATOM 1416 C CA . TYR A 1 174 ? -26.266 -5.484 -7.559 1 94.56 174 TYR A CA 1
ATOM 1417 C C . TYR A 1 174 ? -27.672 -5.938 -7.184 1 94.56 174 TYR A C 1
ATOM 1419 O O . TYR A 1 174 ? -28.656 -5.473 -7.766 1 94.56 174 TYR A O 1
ATOM 1427 N N . LEU A 1 175 ? -27.734 -6.785 -6.223 1 94.88 175 LEU A N 1
ATOM 1428 C CA . LEU A 1 175 ? -29.047 -7.254 -5.77 1 94.88 175 LEU A CA 1
ATOM 1429 C C . LEU A 1 175 ? -29.859 -6.109 -5.188 1 94.88 175 LEU A C 1
ATOM 1431 O O . LEU A 1 175 ? -31.062 -6.031 -5.402 1 94.88 175 LEU A O 1
ATOM 1435 N N . MET A 1 176 ? -29.172 -5.242 -4.453 1 94.06 176 MET A N 1
ATOM 1436 C CA . MET A 1 176 ? -29.859 -4.105 -3.844 1 94.06 176 MET A CA 1
ATOM 1437 C C . MET A 1 176 ? -30.453 -3.195 -4.91 1 94.06 176 MET A C 1
ATOM 1439 O O . MET A 1 176 ? -31.625 -2.799 -4.809 1 94.06 176 MET A O 1
ATOM 1443 N N . VAL A 1 177 ? -29.719 -2.881 -5.934 1 95.88 177 VAL A N 1
ATOM 1444 C CA . VAL A 1 177 ? -30.203 -1.998 -6.988 1 95.88 177 VAL A CA 1
ATOM 1445 C C . VAL A 1 177 ? -31.344 -2.672 -7.742 1 95.88 177 VAL A C 1
ATOM 1447 O O . VAL A 1 177 ? -32.375 -2.039 -8.023 1 95.88 177 VAL A O 1
ATOM 1450 N N . MET A 1 178 ? -31.234 -3.971 -8.07 1 96.5 178 MET A N 1
ATOM 1451 C CA . MET A 1 178 ? -32.312 -4.707 -8.719 1 96.5 178 MET A CA 1
ATOM 1452 C C . MET A 1 178 ? -33.562 -4.707 -7.859 1 96.5 178 MET A C 1
ATOM 1454 O O . MET A 1 178 ? -34.688 -4.582 -8.375 1 96.5 178 MET A O 1
ATOM 1458 N N . MET A 1 179 ? -33.281 -4.836 -6.598 1 95.94 179 MET A N 1
ATOM 1459 C CA . MET A 1 179 ? -34.438 -4.871 -5.672 1 95.94 179 MET A CA 1
ATOM 1460 C C . MET A 1 179 ? -35.156 -3.525 -5.648 1 95.94 179 MET A C 1
ATOM 1462 O O . MET A 1 179 ? -36.375 -3.475 -5.477 1 95.94 179 MET A O 1
ATOM 1466 N N . VAL A 1 180 ? -34.438 -2.432 -5.793 1 95.75 180 VAL A N 1
ATOM 1467 C CA . VAL A 1 180 ? -35.094 -1.124 -5.895 1 95.75 180 VAL A CA 1
ATOM 1468 C C . VAL A 1 180 ? -36.062 -1.116 -7.066 1 95.75 180 VAL A C 1
ATOM 1470 O O . VAL A 1 180 ? -37.188 -0.667 -6.93 1 95.75 180 VAL A O 1
ATOM 1473 N N . GLY A 1 181 ? -35.625 -1.662 -8.211 1 95.31 181 GLY A N 1
ATOM 1474 C CA . GLY A 1 181 ? -36.531 -1.771 -9.359 1 95.31 181 GLY A CA 1
ATOM 1475 C C . GLY A 1 181 ? -37.719 -2.648 -9.094 1 95.31 181 GLY A C 1
ATOM 1476 O O . GLY A 1 181 ? -38.844 -2.297 -9.461 1 95.31 181 GLY A O 1
ATOM 1477 N N . ALA A 1 182 ? -37.531 -3.729 -8.422 1 95.31 182 ALA A N 1
ATOM 1478 C CA . ALA A 1 182 ? -38.594 -4.656 -8.102 1 95.31 182 ALA A CA 1
ATOM 1479 C C . ALA A 1 182 ? -39.562 -4.043 -7.102 1 95.31 182 ALA A C 1
ATOM 1481 O O . ALA A 1 182 ? -40.781 -4.195 -7.238 1 95.31 182 ALA A O 1
ATOM 1482 N N . ALA A 1 183 ? -39.031 -3.34 -6.117 1 94.12 183 ALA A N 1
ATOM 1483 C CA . ALA A 1 183 ? -39.812 -2.791 -5.027 1 94.12 183 ALA A CA 1
ATOM 1484 C C . ALA A 1 183 ? -40.75 -1.683 -5.531 1 94.12 183 ALA A C 1
ATOM 1486 O O . ALA A 1 183 ? -41.875 -1.534 -5.047 1 94.12 183 ALA A O 1
ATOM 1487 N N . PHE A 1 184 ? -40.344 -0.934 -6.508 1 93.06 184 PHE A N 1
ATOM 1488 C CA . PHE A 1 184 ? -41.125 0.215 -6.949 1 93.06 184 PHE A CA 1
ATOM 1489 C C . PHE A 1 184 ? -41.875 -0.102 -8.242 1 93.06 184 PHE A C 1
ATOM 1491 O O . PHE A 1 184 ? -42.469 0.787 -8.852 1 93.06 184 PHE A O 1
ATOM 1498 N N . ASP A 1 185 ? -41.75 -1.333 -8.633 1 92.75 185 ASP A N 1
ATOM 1499 C CA . ASP A 1 185 ? -42.5 -1.766 -9.82 1 92.75 185 ASP A CA 1
ATOM 1500 C C . ASP A 1 185 ? -44 -1.64 -9.602 1 92.75 185 ASP A C 1
ATOM 1502 O O . ASP A 1 185 ? -44.531 -2 -8.547 1 92.75 185 ASP A O 1
ATOM 1506 N N . GLY A 1 186 ? -44.75 -1.116 -10.547 1 87.44 186 GLY A N 1
ATOM 1507 C CA . GLY A 1 186 ? -46.188 -1.062 -10.531 1 87.44 186 GLY A CA 1
ATOM 1508 C C . GLY A 1 186 ? -46.719 0.254 -10 1 87.44 186 GLY A C 1
ATOM 1509 O O . GLY A 1 186 ? -47.938 0.457 -9.953 1 87.44 186 GLY A O 1
ATOM 1510 N N . ILE A 1 187 ? -45.844 1.13 -9.609 1 86.25 187 ILE A N 1
ATOM 1511 C CA . ILE A 1 187 ? -46.281 2.418 -9.078 1 86.25 187 ILE A CA 1
ATOM 1512 C C . ILE A 1 187 ? -46.594 3.359 -10.234 1 86.25 187 ILE A C 1
ATOM 1514 O O . ILE A 1 187 ? -45.781 3.576 -11.125 1 86.25 187 ILE A O 1
ATOM 1518 N N . GLU A 1 188 ? -47.781 3.865 -10.219 1 85.44 188 GLU A N 1
ATOM 1519 C CA . GLU A 1 188 ? -48.188 4.898 -11.164 1 85.44 188 GLU A CA 1
ATOM 1520 C C . GLU A 1 188 ? -48.188 6.277 -10.508 1 85.44 188 GLU A C 1
ATOM 1522 O O . GLU A 1 188 ? -49 6.535 -9.609 1 85.44 188 GLU A O 1
ATOM 1527 N N . LEU A 1 189 ? -47.312 7.082 -10.961 1 86.75 189 LEU A N 1
ATOM 1528 C CA . LEU A 1 189 ? -47.188 8.414 -10.375 1 86.75 189 LEU A CA 1
ATOM 1529 C C . LEU A 1 189 ? -48.312 9.328 -10.836 1 86.75 189 LEU A C 1
ATOM 1531 O O . LEU A 1 189 ? -48.562 9.469 -12.039 1 86.75 189 LEU A O 1
ATOM 1535 N N . PRO A 1 190 ? -48.969 9.898 -9.867 1 87 190 PRO A N 1
ATOM 1536 C CA . PRO A 1 190 ? -49.906 10.945 -10.266 1 87 190 PRO A CA 1
ATOM 1537 C C . PRO A 1 190 ? -49.25 12.109 -10.992 1 87 190 PRO A C 1
ATOM 1539 O O . PRO A 1 190 ? -48.031 12.281 -10.883 1 87 190 PRO A O 1
ATOM 1542 N N . ASP A 1 191 ? -49.938 12.93 -11.711 1 88.5 191 ASP A N 1
ATOM 1543 C CA . ASP A 1 191 ? -49.438 13.961 -12.602 1 88.5 191 ASP A CA 1
ATOM 1544 C C . ASP A 1 191 ? -48.594 14.984 -11.82 1 88.5 191 ASP A C 1
ATOM 1546 O O . ASP A 1 191 ? -47.562 15.43 -12.297 1 88.5 191 ASP A O 1
ATOM 1550 N N . HIS A 1 192 ? -49.094 15.359 -10.664 1 86.81 192 HIS A N 1
ATOM 1551 C CA . HIS A 1 192 ? -48.344 16.328 -9.883 1 86.81 192 HIS A CA 1
ATOM 1552 C C . HIS A 1 192 ? -46.969 15.781 -9.484 1 86.81 192 HIS A C 1
ATOM 1554 O O . HIS A 1 192 ? -45.969 16.516 -9.484 1 86.81 192 HIS A O 1
ATOM 1560 N N . TRP A 1 193 ? -46.875 14.523 -9.258 1 86.25 193 TRP A N 1
ATOM 1561 C CA . TRP A 1 193 ? -45.625 13.867 -8.883 1 86.25 193 TRP A CA 1
ATOM 1562 C C . TRP A 1 193 ? -44.75 13.633 -10.109 1 86.25 193 TRP A C 1
ATOM 1564 O O . TRP A 1 193 ? -43.5 13.672 -10.016 1 86.25 193 TRP A O 1
ATOM 1574 N N . ARG A 1 194 ? -45.375 13.414 -11.18 1 90.81 194 ARG A N 1
ATOM 1575 C CA . ARG A 1 194 ? -44.625 13.258 -12.414 1 90.81 194 ARG A CA 1
ATOM 1576 C C . ARG A 1 194 ? -43.844 14.531 -12.75 1 90.81 194 ARG A C 1
ATOM 1578 O O . ARG A 1 194 ? -42.688 14.484 -13.133 1 90.81 194 ARG A O 1
ATOM 1585 N N . ARG A 1 195 ? -44.531 15.648 -12.609 1 90.31 195 ARG A N 1
ATOM 1586 C CA . ARG A 1 195 ? -43.906 16.922 -12.852 1 90.31 195 ARG A CA 1
ATOM 1587 C C . ARG A 1 195 ? -42.812 17.203 -11.828 1 90.31 195 ARG A C 1
ATOM 1589 O O . ARG A 1 195 ? -41.75 17.719 -12.172 1 90.31 195 ARG A O 1
ATOM 1596 N N . PHE A 1 196 ? -43.094 16.812 -10.633 1 88.94 196 PHE A N 1
ATOM 1597 C CA . PHE A 1 196 ? -42.125 16.969 -9.555 1 88.94 196 PHE A CA 1
ATOM 1598 C C . PHE A 1 196 ? -40.844 16.172 -9.828 1 88.94 196 PHE A C 1
ATOM 1600 O O . PHE A 1 196 ? -39.75 16.688 -9.742 1 88.94 196 PHE A O 1
ATOM 1607 N N . VAL A 1 197 ? -41 14.938 -10.227 1 90.62 197 VAL A N 1
ATOM 1608 C CA . VAL A 1 197 ? -39.906 14.031 -10.477 1 90.62 197 VAL A CA 1
ATOM 1609 C C . VAL A 1 197 ? -39.125 14.5 -11.695 1 90.62 197 VAL A C 1
ATOM 1611 O O . VAL A 1 197 ? -37.875 14.43 -11.719 1 90.62 197 VAL A O 1
ATOM 1614 N N . LYS A 1 198 ? -39.812 15.008 -12.609 1 93.06 198 LYS A N 1
ATOM 1615 C CA . LYS A 1 198 ? -39.156 15.508 -13.797 1 93.06 198 LYS A CA 1
ATOM 1616 C C . LYS A 1 198 ? -38.312 16.734 -13.484 1 93.06 198 LYS A C 1
ATOM 1618 O O . LYS A 1 198 ? -37.125 16.828 -13.867 1 93.06 198 LYS A O 1
ATOM 1623 N N . ARG A 1 199 ? -38.875 17.625 -12.742 1 92.75 199 ARG A N 1
ATOM 1624 C CA . ARG A 1 199 ? -38.188 18.875 -12.43 1 92.75 199 ARG A CA 1
ATOM 1625 C C . ARG A 1 199 ? -37.031 18.641 -11.477 1 92.75 199 ARG A C 1
ATOM 1627 O O . ARG A 1 199 ? -35.875 18.969 -11.789 1 92.75 199 ARG A O 1
ATOM 1634 N N . TRP A 1 200 ? -37.312 18.016 -10.383 1 90.38 200 TRP A N 1
ATOM 1635 C CA . TRP A 1 200 ? -36.312 17.859 -9.352 1 90.38 200 TRP A CA 1
ATOM 1636 C C . TRP A 1 200 ? -35.312 16.75 -9.734 1 90.38 200 TRP A C 1
ATOM 1638 O O . TRP A 1 200 ? -34.156 16.766 -9.281 1 90.38 200 TRP A O 1
ATOM 1648 N N . GLY A 1 201 ? -35.844 15.836 -10.531 1 93.31 201 GLY A N 1
ATOM 1649 C CA . GLY A 1 201 ? -34.906 14.867 -11.086 1 93.31 201 GLY A CA 1
ATOM 1650 C C . GLY A 1 201 ? -33.875 15.492 -11.992 1 93.31 201 GLY A C 1
ATOM 1651 O O . GLY A 1 201 ? -32.688 15.156 -11.906 1 93.31 201 GLY A O 1
ATOM 1652 N N . THR A 1 202 ? -34.281 16.438 -12.727 1 94.25 202 THR A N 1
ATOM 1653 C CA . THR A 1 202 ? -33.375 17.125 -13.633 1 94.25 202 THR A CA 1
ATOM 1654 C C . THR A 1 202 ? -32.406 18.016 -12.859 1 94.25 202 THR A C 1
ATOM 1656 O O . THR A 1 202 ? -31.219 18.062 -13.164 1 94.25 202 THR A O 1
ATOM 1659 N N . VAL A 1 203 ? -33 18.641 -11.891 1 95.19 203 VAL A N 1
ATOM 1660 C CA . VAL A 1 203 ? -32.156 19.5 -11.055 1 95.19 203 VAL A CA 1
ATOM 1661 C C . VAL A 1 203 ? -31.094 18.641 -10.344 1 95.19 203 VAL A C 1
ATOM 1663 O O . VAL A 1 203 ? -29.922 19.016 -10.297 1 95.19 203 VAL A O 1
ATOM 1666 N N . THR A 1 204 ? -31.531 17.5 -9.812 1 95.56 204 THR A N 1
ATOM 1667 C CA . THR A 1 204 ? -30.609 16.609 -9.109 1 95.56 204 THR A CA 1
ATOM 1668 C C . THR A 1 204 ? -29.547 16.078 -10.07 1 95.56 204 THR A C 1
ATOM 1670 O O . THR A 1 204 ? -28.375 15.961 -9.695 1 95.56 204 THR A O 1
ATOM 1673 N N . LEU A 1 205 ? -29.969 15.789 -11.242 1 96.44 205 LEU A N 1
ATOM 1674 C CA . LEU A 1 205 ? -29.016 15.305 -12.242 1 96.44 205 LEU A CA 1
ATOM 1675 C C . LEU A 1 205 ? -27.984 16.375 -12.57 1 96.44 205 LEU A C 1
ATOM 1677 O O . LEU A 1 205 ? -26.781 16.094 -12.633 1 96.44 205 LEU A O 1
ATOM 1681 N N . LEU A 1 206 ? -28.422 17.594 -12.711 1 96.25 206 LEU A N 1
ATOM 1682 C CA . LEU A 1 206 ? -27.531 18.688 -13.055 1 96.25 206 LEU A CA 1
ATOM 1683 C C . LEU A 1 206 ? -26.562 18.984 -11.914 1 96.25 206 LEU A C 1
ATOM 1685 O O . LEU A 1 206 ? -25.359 19.172 -12.141 1 96.25 206 LEU A O 1
ATOM 1689 N N . VAL A 1 207 ? -27.141 18.953 -10.75 1 95.75 207 VAL A N 1
ATOM 1690 C CA . VAL A 1 207 ? -26.312 19.203 -9.57 1 95.75 207 VAL A CA 1
ATOM 1691 C C . VAL A 1 207 ? -25.266 18.109 -9.43 1 95.75 207 VAL A C 1
ATOM 1693 O O . VAL A 1 207 ? -24.094 18.391 -9.18 1 95.75 207 VAL A O 1
ATOM 1696 N N . THR A 1 208 ? -25.672 16.875 -9.602 1 96.12 208 THR A N 1
ATOM 1697 C CA . THR A 1 208 ? -24.75 15.742 -9.477 1 96.12 208 THR A CA 1
ATOM 1698 C C . THR A 1 208 ? -23.688 15.789 -10.57 1 96.12 208 THR A C 1
ATOM 1700 O O . THR A 1 208 ? -22.531 15.477 -10.32 1 96.12 208 THR A O 1
ATOM 1703 N N . ALA A 1 209 ? -24.078 16.156 -11.75 1 96.5 209 ALA A N 1
ATOM 1704 C CA . ALA A 1 209 ? -23.141 16.266 -12.867 1 96.5 209 ALA A CA 1
ATOM 1705 C C . ALA A 1 209 ? -22.078 17.328 -12.594 1 96.5 209 ALA A C 1
ATOM 1707 O O . ALA A 1 209 ? -20.891 17.109 -12.82 1 96.5 209 ALA A O 1
ATOM 1708 N N . VAL A 1 210 ? -22.531 18.422 -12.062 1 95.81 210 VAL A N 1
ATOM 1709 C CA . VAL A 1 210 ? -21.609 19.516 -11.758 1 95.81 210 VAL A CA 1
ATOM 1710 C C . VAL A 1 210 ? -20.672 19.094 -10.633 1 95.81 210 VAL A C 1
ATOM 1712 O O . VAL A 1 210 ? -19.453 19.344 -10.703 1 95.81 210 VAL A O 1
ATOM 1715 N N . LEU A 1 211 ? -21.219 18.453 -9.672 1 95.38 211 LEU A N 1
ATOM 1716 C CA . LEU A 1 211 ? -20.391 17.969 -8.57 1 95.38 211 LEU A CA 1
ATOM 1717 C C . LEU A 1 211 ? -19.375 16.938 -9.055 1 95.38 211 LEU A C 1
ATOM 1719 O O . LEU A 1 211 ? -18.203 16.984 -8.656 1 95.38 211 LEU A O 1
ATOM 1723 N N . ALA A 1 212 ? -19.828 16.047 -9.922 1 95.06 212 ALA A N 1
ATOM 1724 C CA . ALA A 1 212 ? -18.922 15.031 -10.461 1 95.06 212 ALA A CA 1
ATOM 1725 C C . ALA A 1 212 ? -17.797 15.672 -11.25 1 95.06 212 ALA A C 1
ATOM 1727 O O . ALA A 1 212 ? -16.641 15.234 -11.164 1 95.06 212 ALA A O 1
ATOM 1728 N N . MET A 1 213 ? -18.047 16.719 -11.961 1 94.44 213 MET A N 1
ATOM 1729 C CA . MET A 1 213 ? -17.062 17.406 -12.781 1 94.44 213 MET A CA 1
ATOM 1730 C C . MET A 1 213 ? -16.062 18.172 -11.914 1 94.44 213 MET A C 1
ATOM 1732 O O . MET A 1 213 ? -14.883 18.266 -12.242 1 94.44 213 MET A O 1
ATOM 1736 N N . LEU A 1 214 ? -16.547 18.625 -10.742 1 94 214 LEU A N 1
ATOM 1737 C CA . LEU A 1 214 ? -15.727 19.484 -9.891 1 94 214 LEU A CA 1
ATOM 1738 C C . LEU A 1 214 ? -14.906 18.656 -8.906 1 94 214 LEU A C 1
ATOM 1740 O O . LEU A 1 214 ? -13.898 19.125 -8.383 1 94 214 LEU A O 1
ATOM 1744 N N . MET A 1 215 ? -15.273 17.422 -8.664 1 93.25 215 MET A N 1
ATOM 1745 C CA . MET A 1 215 ? -14.734 16.656 -7.543 1 93.25 215 MET A CA 1
ATOM 1746 C C . MET A 1 215 ? -13.266 16.312 -7.766 1 93.25 215 MET A C 1
ATOM 1748 O O . MET A 1 215 ? -12.484 16.266 -6.812 1 93.25 215 MET A O 1
ATOM 1752 N N . PRO A 1 216 ? -12.828 16.062 -9.016 1 91.31 216 PRO A N 1
ATOM 1753 C CA . PRO A 1 216 ? -11.391 15.852 -9.195 1 91.31 216 PRO A CA 1
ATOM 1754 C C . PRO A 1 216 ? -10.555 17.031 -8.719 1 91.31 216 PRO A C 1
ATOM 1756 O O . PRO A 1 216 ? -9.547 16.844 -8.031 1 91.31 216 PRO A O 1
ATOM 1759 N N . THR A 1 217 ? -11.023 18.266 -9.016 1 91.75 217 THR A N 1
ATOM 1760 C CA . THR A 1 217 ? -10.336 19.469 -8.578 1 91.75 217 THR A CA 1
ATOM 1761 C C . THR A 1 217 ? -10.375 19.609 -7.059 1 91.75 217 THR A C 1
ATOM 1763 O O . THR A 1 217 ? -9.375 19.953 -6.43 1 91.75 217 THR A O 1
ATOM 1766 N N . ILE A 1 218 ? -11.445 19.297 -6.52 1 93.12 218 ILE A N 1
ATOM 1767 C CA . ILE A 1 218 ? -11.602 19.391 -5.07 1 93.12 218 ILE A CA 1
ATOM 1768 C C . ILE A 1 218 ? -10.727 18.328 -4.395 1 93.12 218 ILE A C 1
ATOM 1770 O O . ILE A 1 218 ? -10.086 18.609 -3.379 1 93.12 218 ILE A O 1
ATOM 1774 N N . SER A 1 219 ? -10.719 17.156 -4.961 1 91.69 219 SER A N 1
ATOM 1775 C CA . SER A 1 219 ? -9.898 16.094 -4.398 1 91.69 219 SER A CA 1
ATOM 1776 C C . SER A 1 219 ? -8.43 16.484 -4.363 1 91.69 219 SER A C 1
ATOM 1778 O O . SER A 1 219 ? -7.762 16.312 -3.34 1 91.69 219 SER A O 1
ATOM 1780 N N . VAL A 1 220 ? -7.938 17.031 -5.434 1 88.31 220 VAL A N 1
ATOM 1781 C CA . VAL A 1 220 ? -6.535 17.422 -5.52 1 88.31 220 VAL A CA 1
ATOM 1782 C C . VAL A 1 220 ? -6.266 18.578 -4.559 1 88.31 220 VAL A C 1
ATOM 1784 O O . VAL A 1 220 ? -5.191 18.656 -3.949 1 88.31 220 VAL A O 1
ATOM 1787 N N . THR A 1 221 ? -7.215 19.438 -4.426 1 89.62 221 THR A N 1
ATOM 1788 C CA . THR A 1 221 ? -7.055 20.594 -3.566 1 89.62 221 THR A CA 1
ATOM 1789 C C . THR A 1 221 ? -6.973 20.188 -2.1 1 89.62 221 THR A C 1
ATOM 1791 O O . THR A 1 221 ? -6.172 20.734 -1.339 1 89.62 221 THR A O 1
ATOM 1794 N N . ILE A 1 222 ? -7.734 19.188 -1.731 1 89.06 222 ILE A N 1
ATOM 1795 C CA . ILE A 1 222 ? -7.828 18.812 -0.328 1 89.06 222 ILE A CA 1
ATOM 1796 C C . ILE A 1 222 ? -6.758 17.766 -0.006 1 89.06 222 ILE A C 1
ATOM 1798 O O . ILE A 1 222 ? -6.09 17.844 1.026 1 89.06 222 ILE A O 1
ATOM 1802 N N . HIS A 1 223 ? -6.641 16.828 -0.962 1 88.31 223 HIS A N 1
ATOM 1803 C CA . HIS A 1 223 ? -5.832 15.656 -0.642 1 88.31 223 HIS A CA 1
ATOM 1804 C C . HIS A 1 223 ? -4.523 15.648 -1.425 1 88.31 223 HIS A C 1
ATOM 1806 O O . HIS A 1 223 ? -3.674 14.781 -1.218 1 88.31 223 HIS A O 1
ATOM 1812 N N . TYR A 1 224 ? -4.34 16.516 -2.389 1 82.19 224 TYR A N 1
ATOM 1813 C CA . TYR A 1 224 ? -3.191 16.578 -3.281 1 82.19 224 TYR A CA 1
ATOM 1814 C C . TYR A 1 224 ? -3.117 15.344 -4.168 1 82.19 224 TYR A C 1
ATOM 1816 O O . TYR A 1 224 ? -2.041 14.977 -4.645 1 82.19 224 TYR A O 1
ATOM 1824 N N . ASP A 1 225 ? -4.277 14.602 -4.203 1 85.81 225 ASP A N 1
ATOM 1825 C CA . ASP A 1 225 ? -4.402 13.445 -5.078 1 85.81 225 ASP A CA 1
ATOM 1826 C C . ASP A 1 225 ? -5.844 13.266 -5.551 1 85.81 225 ASP A C 1
ATOM 1828 O O . ASP A 1 225 ? -6.695 14.117 -5.293 1 85.81 225 ASP A O 1
ATOM 1832 N N . MET A 1 226 ? -6.062 12.148 -6.293 1 87.56 226 MET A N 1
ATOM 1833 C CA . MET A 1 226 ? -7.371 11.938 -6.902 1 87.56 226 MET A CA 1
ATOM 1834 C C . MET A 1 226 ? -8.164 10.891 -6.129 1 87.56 226 MET A C 1
ATOM 1836 O O . MET A 1 226 ? -9.031 10.219 -6.691 1 87.56 226 MET A O 1
ATOM 1840 N N . SER A 1 227 ? -8 10.773 -4.824 1 85.12 227 SER A N 1
ATOM 1841 C CA . SER A 1 227 ? -8.57 9.688 -4.039 1 85.12 227 SER A CA 1
ATOM 1842 C C . SER A 1 227 ? -10.086 9.812 -3.93 1 85.12 227 SER A C 1
ATOM 1844 O O . SER A 1 227 ? -10.789 8.812 -3.791 1 85.12 227 SER A O 1
ATOM 1846 N N . THR A 1 228 ? -10.641 11 -4 1 89.44 228 THR A N 1
ATOM 1847 C CA . THR A 1 228 ? -12.078 11.188 -3.875 1 89.44 228 THR A CA 1
ATOM 1848 C C . THR A 1 228 ? -12.664 11.766 -5.156 1 89.44 228 THR A C 1
ATOM 1850 O O . THR A 1 228 ? -13.773 12.305 -5.152 1 89.44 228 THR A O 1
ATOM 1853 N N . ALA A 1 229 ? -11.883 11.633 -6.191 1 89.44 229 ALA A N 1
ATOM 1854 C CA . ALA A 1 229 ? -12.281 12.242 -7.461 1 89.44 229 ALA A CA 1
ATOM 1855 C C . ALA A 1 229 ? -13.609 11.664 -7.949 1 89.44 229 ALA A C 1
ATOM 1857 O O . ALA A 1 229 ? -14.398 12.367 -8.586 1 89.44 229 ALA A O 1
ATOM 1858 N N . ASN A 1 230 ? -13.961 10.398 -7.578 1 89.06 230 ASN A N 1
ATOM 1859 C CA . ASN A 1 230 ? -15.133 9.719 -8.109 1 89.06 230 ASN A CA 1
ATOM 1860 C C . ASN A 1 230 ? -16.25 9.656 -7.074 1 89.06 230 ASN A C 1
ATOM 1862 O O . ASN A 1 230 ? -17.188 8.852 -7.203 1 89.06 230 ASN A O 1
ATOM 1866 N N . ARG A 1 231 ? -16.25 10.5 -6.125 1 90.69 231 ARG A N 1
ATOM 1867 C CA . ARG A 1 231 ? -17.188 10.414 -5.008 1 90.69 231 ARG A CA 1
ATOM 1868 C C . ARG A 1 231 ? -18.625 10.547 -5.492 1 90.69 231 ARG A C 1
ATOM 1870 O O . ARG A 1 231 ? -19.516 9.867 -4.984 1 90.69 231 ARG A O 1
ATOM 1877 N N . PHE A 1 232 ? -18.875 11.359 -6.582 1 93.5 232 PHE A N 1
ATOM 1878 C CA . PHE A 1 232 ? -20.234 11.586 -7.055 1 93.5 232 PHE A CA 1
ATOM 1879 C C . PHE A 1 232 ? -20.469 10.906 -8.398 1 93.5 232 PHE A C 1
ATOM 1881 O O . PHE A 1 232 ? -21.484 11.148 -9.062 1 93.5 232 PHE A O 1
ATOM 1888 N N . SER A 1 233 ? -19.453 10.156 -8.797 1 91.38 233 SER A N 1
ATOM 1889 C CA . SER A 1 233 ? -19.547 9.367 -10.023 1 91.38 233 SER A CA 1
ATOM 1890 C C . SER A 1 233 ? -19.219 7.906 -9.766 1 91.38 233 SER A C 1
ATOM 1892 O O . SER A 1 233 ? -18.297 7.355 -10.383 1 91.38 233 SER A O 1
ATOM 1894 N N . ASN A 1 234 ? -19.922 7.32 -8.945 1 89.69 234 ASN A N 1
ATOM 1895 C CA . ASN A 1 234 ? -19.797 5.895 -8.656 1 89.69 234 ASN A CA 1
ATOM 1896 C C . ASN A 1 234 ? -21.172 5.23 -8.539 1 89.69 234 ASN A C 1
ATOM 1898 O O . ASN A 1 234 ? -22.188 5.91 -8.359 1 89.69 234 ASN A O 1
ATOM 1902 N N . LEU A 1 235 ? -21.234 3.984 -8.562 1 90.19 235 LEU A N 1
ATOM 1903 C CA . LEU A 1 235 ? -22.469 3.223 -8.648 1 90.19 235 LEU A CA 1
ATOM 1904 C C . LEU A 1 235 ? -23.25 3.322 -7.344 1 90.19 235 LEU A C 1
ATOM 1906 O O . LEU A 1 235 ? -24.484 3.223 -7.344 1 90.19 235 LEU A O 1
ATOM 1910 N N . SER A 1 236 ? -22.578 3.541 -6.27 1 90.25 236 SER A N 1
ATOM 1911 C CA . SER A 1 236 ? -23.25 3.541 -4.969 1 90.25 236 SER A CA 1
ATOM 1912 C C . SER A 1 236 ? -23.688 4.949 -4.574 1 90.25 236 SER A C 1
ATOM 1914 O O . SER A 1 236 ? -24.203 5.156 -3.475 1 90.25 236 SER A O 1
ATOM 1916 N N . ASP A 1 237 ? -23.469 5.949 -5.477 1 92.62 237 ASP A N 1
ATOM 1917 C CA . ASP A 1 237 ? -23.875 7.32 -5.184 1 92.62 237 ASP A CA 1
ATOM 1918 C C . ASP A 1 237 ? -25.406 7.43 -5.094 1 92.62 237 ASP A C 1
ATOM 1920 O O . ASP A 1 237 ? -26.109 7.129 -6.059 1 92.62 237 ASP A O 1
ATOM 1924 N N . GLY A 1 238 ? -25.875 7.895 -3.936 1 93.69 238 GLY A N 1
ATOM 1925 C CA . GLY A 1 238 ? -27.297 7.938 -3.67 1 93.69 238 GLY A CA 1
ATOM 1926 C C . GLY A 1 238 ? -28.047 8.93 -4.547 1 93.69 238 GLY A C 1
ATOM 1927 O O . GLY A 1 238 ? -29.219 8.727 -4.871 1 93.69 238 GLY A O 1
ATOM 1928 N N . LEU A 1 239 ? -27.406 9.984 -4.984 1 95.25 239 LEU A N 1
ATOM 1929 C CA . LEU A 1 239 ? -28.062 10.961 -5.855 1 95.25 239 LEU A CA 1
ATOM 1930 C C . LEU A 1 239 ? -28.297 10.375 -7.242 1 95.25 239 LEU A C 1
ATOM 1932 O O . LEU A 1 239 ? -29.359 10.586 -7.828 1 95.25 239 LEU A O 1
ATOM 1936 N N . LEU A 1 240 ? -27.359 9.609 -7.719 1 95.56 240 LEU A N 1
ATOM 1937 C CA . LEU A 1 240 ? -27.516 8.977 -9.023 1 95.56 240 LEU A CA 1
ATOM 1938 C C . LEU A 1 240 ? -28.578 7.887 -8.961 1 95.56 240 LEU A C 1
ATOM 1940 O O . LEU A 1 240 ? -29.344 7.707 -9.922 1 95.56 240 LEU A O 1
ATOM 1944 N N . VAL A 1 241 ? -28.625 7.16 -7.879 1 95.69 241 VAL A N 1
ATOM 1945 C CA . VAL A 1 241 ? -29.672 6.16 -7.691 1 95.69 241 VAL A CA 1
ATOM 1946 C C . VAL A 1 241 ? -31.031 6.832 -7.711 1 95.69 241 VAL A C 1
ATOM 1948 O O . VAL A 1 241 ? -31.969 6.328 -8.328 1 95.69 241 VAL A O 1
ATOM 1951 N N . LEU A 1 242 ? -31.109 8 -7.059 1 95.06 242 LEU A N 1
ATOM 1952 C CA . LEU A 1 242 ? -32.375 8.742 -6.996 1 95.06 242 LEU A CA 1
ATOM 1953 C C . LEU A 1 242 ? -32.781 9.234 -8.383 1 95.06 242 LEU A C 1
ATOM 1955 O O . LEU A 1 242 ? -33.938 9.148 -8.758 1 95.06 242 LEU A O 1
ATOM 1959 N N . VAL A 1 243 ? -31.859 9.766 -9.117 1 95.94 243 VAL A N 1
ATOM 1960 C CA . VAL A 1 243 ? -32.125 10.242 -10.469 1 95.94 243 VAL A CA 1
ATOM 1961 C C . VAL A 1 243 ? -32.594 9.086 -11.336 1 95.94 243 VAL A C 1
ATOM 1963 O O . VAL A 1 243 ? -33.594 9.219 -12.07 1 95.94 243 VAL A O 1
ATOM 1966 N N . THR A 1 244 ? -31.922 7.969 -11.273 1 96 244 THR A N 1
ATOM 1967 C CA . THR A 1 244 ? -32.281 6.805 -12.078 1 96 244 THR A CA 1
ATOM 1968 C C . THR A 1 244 ? -33.656 6.273 -11.68 1 96 244 THR A C 1
ATOM 1970 O O . THR A 1 244 ? -34.438 5.852 -12.539 1 96 244 THR A O 1
ATOM 1973 N N . LEU A 1 245 ? -33.906 6.246 -10.375 1 95.19 245 LEU A N 1
ATOM 1974 C CA . LEU A 1 245 ? -35.219 5.832 -9.906 1 95.19 245 LEU A CA 1
ATOM 1975 C C . LEU A 1 245 ? -36.312 6.738 -10.469 1 95.19 245 LEU A C 1
ATOM 1977 O O . LEU A 1 245 ? -37.375 6.262 -10.867 1 95.19 245 LEU A O 1
ATOM 1981 N N . GLY A 1 246 ? -36.031 8.078 -10.461 1 93.75 246 GLY A N 1
ATOM 1982 C CA . GLY A 1 246 ? -36.969 9 -11.086 1 93.75 246 GLY A CA 1
ATOM 1983 C C . GLY A 1 246 ? -37.25 8.664 -12.539 1 93.75 246 GLY A C 1
ATOM 1984 O O . GLY A 1 246 ? -38.406 8.648 -12.961 1 93.75 246 GLY A O 1
ATOM 1985 N N . MET A 1 247 ? -36.188 8.344 -13.297 1 92.44 247 MET A N 1
ATOM 1986 C CA . MET A 1 247 ? -36.344 7.953 -14.695 1 92.44 247 MET A CA 1
ATOM 1987 C C . MET A 1 247 ? -37.125 6.66 -14.82 1 92.44 247 MET A C 1
ATOM 1989 O O . MET A 1 247 ? -37.969 6.523 -15.719 1 92.44 247 MET A O 1
ATOM 1993 N N . PHE A 1 248 ? -36.875 5.758 -13.953 1 92.62 248 PHE A N 1
ATOM 1994 C CA . PHE A 1 248 ? -37.562 4.465 -13.914 1 92.62 248 PHE A CA 1
ATOM 1995 C C . PHE A 1 248 ? -39.062 4.641 -13.664 1 92.62 248 PHE A C 1
ATOM 1997 O O . PHE A 1 248 ? -39.875 4.012 -14.328 1 92.62 248 PHE A O 1
ATOM 2004 N N . LEU A 1 249 ? -39.406 5.523 -12.758 1 91.88 249 LEU A N 1
ATOM 2005 C CA . LEU A 1 249 ? -40.812 5.734 -12.383 1 91.88 249 LEU A CA 1
ATOM 2006 C C . LEU A 1 249 ? -41.531 6.5 -13.469 1 91.88 249 LEU A C 1
ATOM 2008 O O . LEU A 1 249 ? -42.75 6.348 -13.617 1 91.88 249 LEU A O 1
ATOM 2012 N N . LEU A 1 250 ? -40.812 7.301 -14.234 1 90.12 250 LEU A N 1
ATOM 2013 C CA . LEU A 1 250 ? -41.438 8.094 -15.289 1 90.12 250 LEU A CA 1
ATOM 2014 C C . LEU A 1 250 ? -41.812 7.223 -16.484 1 90.12 250 LEU A C 1
ATOM 2016 O O . LEU A 1 250 ? -42.688 7.59 -17.281 1 90.12 250 LEU A O 1
ATOM 2020 N N . GLN A 1 251 ? -41.156 6.078 -16.719 1 84.62 251 GLN A N 1
ATOM 2021 C CA . GLN A 1 251 ? -41.406 5.164 -17.828 1 84.62 251 GLN A CA 1
ATOM 2022 C C . GLN A 1 251 ? -42.75 4.438 -17.625 1 84.62 251 GLN A C 1
ATOM 2024 O O . GLN A 1 251 ? -43.25 3.785 -18.531 1 84.62 251 GLN A O 1
ATOM 2029 N N . LYS A 1 252 ? -43.625 4.664 -16.828 1 71.44 252 LYS A N 1
ATOM 2030 C CA . LYS A 1 252 ? -44.906 4.008 -16.547 1 71.44 252 LYS A CA 1
ATOM 2031 C C . LYS A 1 252 ? -44.719 2.51 -16.328 1 71.44 252 LYS A C 1
ATOM 2033 O O . LYS A 1 252 ? -43.625 2.057 -15.992 1 71.44 252 LYS A O 1
ATOM 2038 N N . ASN A 1 253 ? -45.656 1.671 -16.375 1 74.88 253 ASN A N 1
ATOM 2039 C CA . ASN A 1 253 ? -45.656 0.245 -16.062 1 74.88 253 ASN A CA 1
ATOM 2040 C C . ASN A 1 253 ? -45.219 -0.583 -17.266 1 74.88 253 ASN A C 1
ATOM 2042 O O . ASN A 1 253 ? -45.438 -1.797 -17.312 1 74.88 253 ASN A O 1
ATOM 2046 N N . GLN A 1 254 ? -44.406 0.041 -18.188 1 73.88 254 GLN A N 1
ATOM 2047 C CA . GLN A 1 254 ? -43.938 -0.679 -19.375 1 73.88 254 GLN A CA 1
ATOM 2048 C C . GLN A 1 254 ? -42.594 -1.307 -19.125 1 73.88 254 GLN A C 1
ATOM 2050 O O . GLN A 1 254 ? -41.688 -0.671 -18.547 1 73.88 254 GLN A O 1
ATOM 2055 N N . VAL A 1 255 ? -42.5 -2.658 -19.312 1 75.25 255 VAL A N 1
ATOM 2056 C CA . VAL A 1 255 ? -41.219 -3.307 -19.219 1 75.25 255 VAL A CA 1
ATOM 2057 C C . VAL A 1 255 ? -40.5 -3.223 -20.562 1 75.25 255 VAL A C 1
ATOM 2059 O O . VAL A 1 255 ? -41.031 -3.637 -21.578 1 75.25 255 VAL A O 1
ATOM 2062 N N . ILE A 1 256 ? -39.406 -2.6 -20.641 1 74.5 256 ILE A N 1
ATOM 2063 C CA . ILE A 1 256 ? -38.562 -2.461 -21.844 1 74.5 256 ILE A CA 1
ATOM 2064 C C . ILE A 1 256 ? -37.531 -3.59 -21.891 1 74.5 256 ILE A C 1
ATOM 2066 O O . ILE A 1 256 ? -36.781 -3.805 -20.922 1 74.5 256 ILE A O 1
ATOM 2070 N N . GLY A 1 257 ? -37.438 -4.336 -22.938 1 76.12 257 GLY A N 1
ATOM 2071 C CA . GLY A 1 257 ? -36.469 -5.379 -23.141 1 76.12 257 GLY A CA 1
ATOM 2072 C C . GLY A 1 257 ? -36.781 -6.668 -22.406 1 76.12 257 GLY A C 1
ATOM 2073 O O . GLY A 1 257 ? -35.906 -7.414 -22.016 1 76.12 257 GLY A O 1
ATOM 2074 N N . GLU A 1 258 ? -38 -6.895 -22.047 1 85 258 GLU A N 1
ATOM 2075 C CA . GLU A 1 258 ? -38.469 -8.039 -21.266 1 85 258 GLU A CA 1
ATOM 2076 C C . GLU A 1 258 ? -38.062 -9.352 -21.922 1 85 258 GLU A C 1
ATOM 2078 O O . GLU A 1 258 ? -37.531 -10.242 -21.25 1 85 258 GLU A O 1
ATOM 2083 N N . HIS A 1 259 ? -38.219 -9.438 -23.188 1 82 259 HIS A N 1
ATOM 2084 C CA . HIS A 1 259 ? -37.906 -10.664 -23.906 1 82 259 HIS A CA 1
ATOM 2085 C C . HIS A 1 259 ? -36.406 -10.961 -23.859 1 82 259 HIS A C 1
ATOM 2087 O O . HIS A 1 259 ? -36 -12.117 -23.672 1 82 259 HIS A O 1
ATOM 2093 N N . GLN A 1 260 ? -35.594 -9.969 -24 1 79.81 260 GLN A N 1
ATOM 2094 C CA . GLN A 1 260 ? -34.125 -10.141 -24.031 1 79.81 260 GLN A CA 1
ATOM 2095 C C . GLN A 1 260 ? -33.594 -10.453 -22.641 1 79.81 260 GLN A C 1
ATOM 2097 O O . GLN A 1 260 ? -32.562 -11.125 -22.5 1 79.81 260 GLN A O 1
ATOM 2102 N N . ILE A 1 261 ? -34.219 -9.906 -21.641 1 82.75 261 ILE A N 1
ATOM 2103 C CA . ILE A 1 261 ? -33.844 -10.211 -20.266 1 82.75 261 ILE A CA 1
ATOM 2104 C C . ILE A 1 261 ? -34.188 -11.672 -19.953 1 82.75 261 ILE A C 1
ATOM 2106 O O . ILE A 1 261 ? -33.375 -12.383 -19.359 1 82.75 261 ILE A O 1
ATOM 2110 N N . LEU A 1 262 ? -35.25 -12.141 -20.5 1 85.69 262 LEU A N 1
ATOM 2111 C CA . LEU A 1 262 ? -35.719 -13.477 -20.156 1 85.69 262 LEU A CA 1
ATOM 2112 C C . LEU A 1 262 ? -35.062 -14.531 -21.031 1 85.69 262 LEU A C 1
ATOM 2114 O O . LEU A 1 262 ? -34.812 -15.648 -20.578 1 85.69 262 LEU A O 1
ATOM 2118 N N . ASN A 1 263 ? -34.688 -14.148 -22.281 1 84.38 263 ASN A N 1
ATOM 2119 C CA . ASN A 1 263 ? -34.094 -15.133 -23.172 1 84.38 263 ASN A CA 1
ATOM 2120 C C . ASN A 1 263 ? -32.594 -15.289 -22.906 1 84.38 263 ASN A C 1
ATOM 2122 O O . ASN A 1 263 ? -31.953 -16.188 -23.453 1 84.38 263 ASN A O 1
ATOM 2126 N N . GLY A 1 264 ? -32 -14.484 -22.094 1 88.44 264 GLY A N 1
ATOM 2127 C CA . GLY A 1 264 ? -30.625 -14.664 -21.672 1 88.44 264 GLY A CA 1
ATOM 2128 C C . GLY A 1 264 ? -29.641 -13.883 -22.516 1 88.44 264 GLY A C 1
ATOM 2129 O O . GLY A 1 264 ? -28.438 -13.961 -22.297 1 88.44 264 GLY A O 1
ATOM 2130 N N . GLY A 1 265 ? -30.109 -13.141 -23.516 1 88.38 265 GLY A N 1
ATOM 2131 C CA . GLY A 1 265 ? -29.219 -12.352 -24.344 1 88.38 265 GLY A CA 1
ATOM 2132 C C . GLY A 1 265 ? -28.453 -11.297 -23.562 1 88.38 265 GLY A C 1
ATOM 2133 O O . GLY A 1 265 ? -27.234 -11.172 -23.703 1 88.38 265 GLY A O 1
ATOM 2134 N N . ILE A 1 266 ? -29.141 -10.547 -22.734 1 91.44 266 ILE A N 1
ATOM 2135 C CA . ILE A 1 266 ? -28.531 -9.523 -21.906 1 91.44 266 ILE A CA 1
ATOM 2136 C C . ILE A 1 266 ? -27.547 -10.172 -20.922 1 91.44 266 ILE A C 1
ATOM 2138 O O . ILE A 1 266 ? -26.422 -9.703 -20.766 1 91.44 266 ILE A O 1
ATOM 2142 N N . TYR A 1 267 ? -27.984 -11.297 -20.391 1 93.12 267 TYR A N 1
ATOM 2143 C CA . TYR A 1 267 ? -27.156 -12.031 -19.453 1 93.12 267 TYR A CA 1
ATOM 2144 C C . TYR A 1 267 ? -25.844 -12.461 -20.094 1 93.12 267 TYR A C 1
ATOM 2146 O O . TYR A 1 267 ? -24.766 -12.234 -19.531 1 93.12 267 TYR A O 1
ATOM 2154 N N . SER A 1 268 ? -25.891 -13.039 -21.219 1 93.06 268 SER A N 1
ATOM 2155 C CA . SER A 1 268 ? -24.719 -13.531 -21.922 1 93.06 268 SER A CA 1
ATOM 2156 C C . SER A 1 268 ? -23.781 -12.391 -22.281 1 93.06 268 SER A C 1
ATOM 2158 O O . SER A 1 268 ? -22.547 -12.531 -22.203 1 93.06 268 SER A O 1
ATOM 2160 N N . SER A 1 269 ? -24.344 -11.273 -22.656 1 92.44 269 SER A N 1
ATOM 2161 C CA . SER A 1 269 ? -23.531 -10.109 -22.984 1 92.44 269 SER A CA 1
ATOM 2162 C C . SER A 1 269 ? -22.781 -9.602 -21.766 1 92.44 269 SER A C 1
ATOM 2164 O O . SER A 1 269 ? -21.594 -9.25 -21.844 1 92.44 269 SER A O 1
ATOM 2166 N N . LEU A 1 270 ? -23.469 -9.586 -20.672 1 91.94 270 LEU A N 1
ATOM 2167 C CA . LEU A 1 270 ? -22.859 -9.102 -19.453 1 91.94 270 LEU A CA 1
ATOM 2168 C C . LEU A 1 270 ? -21.766 -10.047 -18.969 1 91.94 270 LEU A C 1
ATOM 2170 O O . LEU A 1 270 ? -20.703 -9.602 -18.5 1 91.94 270 LEU A O 1
ATOM 2174 N N . VAL A 1 271 ? -21.969 -11.297 -19.078 1 92.75 271 VAL A N 1
ATOM 2175 C CA . VAL A 1 271 ? -20.984 -12.289 -18.656 1 92.75 271 VAL A CA 1
ATOM 2176 C C . VAL A 1 271 ? -19.734 -12.172 -19.516 1 92.75 271 VAL A C 1
ATOM 2178 O O . VAL A 1 271 ? -18.625 -12.133 -19 1 92.75 271 VAL A O 1
ATOM 2181 N N . LEU A 1 272 ? -19.953 -12.031 -20.812 1 90.5 272 LEU A N 1
ATOM 2182 C CA . LEU A 1 272 ? -18.828 -11.922 -21.734 1 90.5 272 LEU A CA 1
ATOM 2183 C C . LEU A 1 272 ? -18.016 -10.656 -21.453 1 90.5 272 LEU A C 1
ATOM 2185 O O . LEU A 1 272 ? -16.781 -10.68 -21.516 1 90.5 272 LEU A O 1
ATOM 2189 N N . ALA A 1 273 ? -18.75 -9.648 -21.141 1 88.81 273 ALA A N 1
ATOM 2190 C CA . ALA A 1 273 ? -18.094 -8.375 -20.859 1 88.81 273 ALA A CA 1
ATOM 2191 C C . ALA A 1 273 ? -17.281 -8.453 -19.562 1 88.81 273 ALA A C 1
ATOM 2193 O O . ALA A 1 273 ? -16.281 -7.742 -19.406 1 88.81 273 ALA A O 1
ATOM 2194 N N . GLY A 1 274 ? -17.719 -9.312 -18.656 1 85.88 274 GLY A N 1
ATOM 2195 C CA . GLY A 1 274 ? -17.094 -9.383 -17.344 1 85.88 274 GLY A CA 1
ATOM 2196 C C . GLY A 1 274 ? -16 -10.438 -17.266 1 85.88 274 GLY A C 1
ATOM 2197 O O . GLY A 1 274 ? -15.273 -10.516 -16.266 1 85.88 274 GLY A O 1
ATOM 2198 N N . LEU A 1 275 ? -15.836 -11.242 -18.266 1 85.25 275 LEU A N 1
ATOM 2199 C CA . LEU A 1 275 ? -14.797 -12.266 -18.234 1 85.25 275 LEU A CA 1
ATOM 2200 C C . LEU A 1 275 ? -13.414 -11.633 -18.234 1 85.25 275 LEU A C 1
ATOM 2202 O O . LEU A 1 275 ? -13.102 -10.812 -19.094 1 85.25 275 LEU A O 1
ATOM 2206 N N . PRO A 1 276 ? -12.648 -11.977 -17.25 1 77.31 276 PRO A N 1
ATOM 2207 C CA . PRO A 1 276 ? -11.352 -11.312 -17.078 1 77.31 276 PRO A CA 1
ATOM 2208 C C . PRO A 1 276 ? -10.5 -11.359 -18.344 1 77.31 276 PRO A C 1
ATOM 2210 O O . PRO A 1 276 ? -9.891 -10.352 -18.719 1 77.31 276 PRO A O 1
ATOM 2213 N N . LEU A 1 277 ? -10.352 -12.516 -19.047 1 79.62 277 LEU A N 1
ATOM 2214 C CA . LEU A 1 277 ? -9.523 -12.648 -20.25 1 79.62 277 LEU A CA 1
ATOM 2215 C C . LEU A 1 277 ? -9.961 -11.672 -21.328 1 79.62 277 LEU A C 1
ATOM 2217 O O . LEU A 1 277 ? -9.133 -10.961 -21.906 1 79.62 277 LEU A O 1
ATOM 2221 N N . LEU A 1 278 ? -11.258 -11.531 -21.531 1 78.44 278 LEU A N 1
ATOM 2222 C CA . LEU A 1 278 ? -11.766 -10.695 -22.609 1 78.44 278 LEU A CA 1
ATOM 2223 C C . LEU A 1 278 ? -11.734 -9.219 -22.234 1 78.44 278 LEU A C 1
ATOM 2225 O O . LEU A 1 278 ? -11.438 -8.359 -23.062 1 78.44 278 LEU A O 1
ATOM 2229 N N . ARG A 1 279 ? -11.977 -9.055 -20.984 1 78.25 279 ARG A N 1
ATOM 2230 C CA . ARG A 1 279 ? -11.945 -7.676 -20.5 1 78.25 279 ARG A CA 1
ATOM 2231 C C . ARG A 1 279 ? -10.562 -7.066 -20.672 1 78.25 279 ARG A C 1
ATOM 2233 O O . ARG A 1 279 ? -10.43 -5.957 -21.188 1 78.25 279 ARG A O 1
ATOM 2240 N N . SER A 1 280 ? -9.516 -7.781 -20.266 1 73.44 280 SER A N 1
ATOM 2241 C CA . SER A 1 280 ? -8.148 -7.277 -20.375 1 73.44 280 SER A CA 1
ATOM 2242 C C . SER A 1 280 ? -7.75 -7.059 -21.828 1 73.44 280 SER A C 1
ATOM 2244 O O . SER A 1 280 ? -7.082 -6.074 -22.156 1 73.44 280 SER A O 1
ATOM 2246 N N . HIS A 1 281 ? -8.156 -7.867 -22.688 1 75.44 281 HIS A N 1
ATOM 2247 C CA . HIS A 1 281 ? -7.785 -7.77 -24.094 1 75.44 281 HIS A CA 1
ATOM 2248 C C . HIS A 1 281 ? -8.562 -6.66 -24.797 1 75.44 281 HIS A C 1
ATOM 2250 O O . HIS A 1 281 ? -7.992 -5.891 -25.562 1 75.44 281 HIS A O 1
ATOM 2256 N N . TYR A 1 282 ? -9.836 -6.613 -24.516 1 72.56 282 TYR A N 1
ATOM 2257 C CA . TYR A 1 282 ? -10.656 -5.574 -25.125 1 72.56 282 TYR A CA 1
ATOM 2258 C C . TYR A 1 282 ? -10.195 -4.188 -24.703 1 72.56 282 TYR A C 1
ATOM 2260 O O . TYR A 1 282 ? -10.047 -3.287 -25.531 1 72.56 282 TYR A O 1
ATOM 2268 N N . VAL A 1 283 ? -9.961 -4.145 -23.406 1 68.75 283 VAL A N 1
ATOM 2269 C CA . VAL A 1 283 ? -9.539 -2.871 -22.844 1 68.75 283 VAL A CA 1
ATOM 2270 C C . VAL A 1 283 ? -8.148 -2.508 -23.344 1 68.75 283 VAL A C 1
ATOM 2272 O O . VAL A 1 283 ? -7.883 -1.352 -23.688 1 68.75 283 VAL A O 1
ATOM 2275 N N . GLY A 1 284 ? -7.219 -3.502 -23.422 1 64.75 284 GLY A N 1
ATOM 2276 C CA . GLY A 1 284 ? -5.875 -3.27 -23.938 1 64.75 284 GLY A CA 1
ATOM 2277 C C . GLY A 1 284 ? -5.855 -2.807 -25.375 1 64.75 284 GLY A C 1
ATOM 2278 O O . GLY A 1 284 ? -5.105 -1.894 -25.734 1 64.75 284 GLY A O 1
ATOM 2279 N N . PHE A 1 285 ? -6.742 -3.334 -26.078 1 70.69 285 PHE A N 1
ATOM 2280 C CA . PHE A 1 285 ? -6.848 -2.973 -27.484 1 70.69 285 PHE A CA 1
ATOM 2281 C C . PHE A 1 285 ? -7.355 -1.543 -27.641 1 70.69 285 PHE A C 1
ATOM 2283 O O . PHE A 1 285 ? -6.844 -0.783 -28.469 1 70.69 285 PHE A O 1
ATOM 2290 N N . ALA A 1 286 ? -8.281 -1.104 -26.828 1 68.56 286 ALA A N 1
ATOM 2291 C CA . ALA A 1 286 ? -8.883 0.225 -26.906 1 68.56 286 ALA A CA 1
ATOM 2292 C C . ALA A 1 286 ? -7.949 1.286 -26.328 1 68.56 286 ALA A C 1
ATOM 2294 O O . ALA A 1 286 ? -7.898 2.412 -26.844 1 68.56 286 ALA A O 1
ATOM 2295 N N . ALA A 1 287 ? -7.227 1.013 -25.234 1 62.19 287 ALA A N 1
ATOM 2296 C CA . ALA A 1 287 ? -6.398 1.98 -24.531 1 62.19 287 ALA A CA 1
ATOM 2297 C C . ALA A 1 287 ? -5.102 2.254 -25.281 1 62.19 287 ALA A C 1
ATOM 2299 O O . ALA A 1 287 ? -4.613 3.387 -25.297 1 62.19 287 ALA A O 1
ATOM 2300 N N . GLY A 1 288 ? -4.418 1.293 -25.844 1 61.44 288 GLY A N 1
ATOM 2301 C CA . GLY A 1 288 ? -3.053 1.403 -26.328 1 61.44 288 GLY A CA 1
ATOM 2302 C C . GLY A 1 288 ? -2.955 2.082 -27.688 1 61.44 288 GLY A C 1
ATOM 2303 O O . GLY A 1 288 ? -1.924 2.67 -28.016 1 61.44 288 GLY A O 1
ATOM 2304 N N . HIS A 1 289 ? -4.133 2.275 -28.391 1 61.91 289 HIS A N 1
ATOM 2305 C CA . HIS A 1 289 ? -3.846 2.572 -29.797 1 61.91 289 HIS A CA 1
ATOM 2306 C C . HIS A 1 289 ? -4.344 3.963 -30.172 1 61.91 289 HIS A C 1
ATOM 2308 O O . HIS A 1 289 ? -4 4.477 -31.234 1 61.91 289 HIS A O 1
ATOM 2314 N N . VAL A 1 290 ? -5.168 4.543 -29.266 1 69 290 VAL A N 1
ATOM 2315 C CA . VAL A 1 290 ? -5.75 5.805 -29.703 1 69 290 VAL A CA 1
ATOM 2316 C C . VAL A 1 290 ? -5.488 6.891 -28.672 1 69 290 VAL A C 1
ATOM 2318 O O . VAL A 1 290 ? -5.805 6.715 -27.484 1 69 290 VAL A O 1
ATOM 2321 N N . GLY A 1 291 ? -4.812 7.965 -29.062 1 68.31 291 GLY A N 1
ATOM 2322 C CA . GLY A 1 291 ? -4.488 9.055 -28.156 1 68.31 291 GLY A CA 1
ATOM 2323 C C . GLY A 1 291 ? -5.66 9.977 -27.891 1 68.31 291 GLY A C 1
ATOM 2324 O O . GLY A 1 291 ? -5.809 10.484 -26.781 1 68.31 291 GLY A O 1
ATOM 2325 N N . ASN A 1 292 ? -6.562 10.289 -28.938 1 76.81 292 ASN A N 1
ATOM 2326 C CA . ASN A 1 292 ? -7.699 11.188 -28.797 1 76.81 292 ASN A CA 1
ATOM 2327 C C . ASN A 1 292 ? -8.789 10.578 -27.922 1 76.81 292 ASN A C 1
ATOM 2329 O O . ASN A 1 292 ? -9.195 9.438 -28.125 1 76.81 292 ASN A O 1
ATOM 2333 N N . LEU A 1 293 ? -9.328 11.336 -26.906 1 79.44 293 LEU A N 1
ATOM 2334 C CA . LEU A 1 293 ? -10.305 10.852 -25.938 1 79.44 293 LEU A CA 1
ATOM 2335 C C . LEU A 1 293 ? -11.617 10.492 -26.609 1 79.44 293 LEU A C 1
ATOM 2337 O O . LEU A 1 293 ? -12.203 9.438 -26.328 1 79.44 293 LEU A O 1
ATOM 2341 N N . GLY A 1 294 ? -12.094 11.391 -27.5 1 83.25 294 GLY A N 1
ATOM 2342 C CA . GLY A 1 294 ? -13.344 11.125 -28.188 1 83.25 294 GLY A CA 1
ATOM 2343 C C . GLY A 1 294 ? -13.305 9.859 -29.031 1 83.25 294 GLY A C 1
ATOM 2344 O O . GLY A 1 294 ? -14.258 9.078 -29.016 1 83.25 294 GLY A O 1
ATOM 2345 N N . LEU A 1 295 ? -12.273 9.617 -29.703 1 83.62 295 LEU A N 1
ATOM 2346 C CA . LEU A 1 295 ? -12.109 8.422 -30.531 1 83.62 295 LEU A CA 1
ATOM 2347 C C . LEU A 1 295 ? -11.977 7.18 -29.656 1 83.62 295 LEU A C 1
ATOM 2349 O O . LEU A 1 295 ? -12.438 6.102 -30.031 1 83.62 295 LEU A O 1
ATOM 2353 N N . LYS A 1 296 ? -11.336 7.324 -28.547 1 82.19 296 LYS A N 1
ATOM 2354 C CA . LYS A 1 296 ? -11.219 6.211 -27.609 1 82.19 296 LYS A CA 1
ATOM 2355 C C . LYS A 1 296 ? -12.586 5.766 -27.109 1 82.19 296 LYS A C 1
ATOM 2357 O O . LYS A 1 296 ? -12.867 4.566 -27.047 1 82.19 296 LYS A O 1
ATOM 2362 N N . ILE A 1 297 ? -13.422 6.738 -26.797 1 85.75 297 ILE A N 1
ATOM 2363 C CA . ILE A 1 297 ? -14.766 6.445 -26.297 1 85.75 297 ILE A CA 1
ATOM 2364 C C . ILE A 1 297 ? -15.586 5.773 -27.391 1 85.75 297 ILE A C 1
ATOM 2366 O O . ILE A 1 297 ? -16.312 4.805 -27.141 1 85.75 297 ILE A O 1
ATOM 2370 N N . LEU A 1 298 ? -15.398 6.27 -28.594 1 88 298 LEU A N 1
ATOM 2371 C CA . LEU A 1 298 ? -16.109 5.688 -29.734 1 88 298 LEU A CA 1
ATOM 2372 C C . LEU A 1 298 ? -15.648 4.258 -29.984 1 88 298 LEU A C 1
ATOM 2374 O O . LEU A 1 298 ? -16.469 3.385 -30.297 1 88 298 LEU A O 1
ATOM 2378 N N . LEU A 1 299 ? -14.398 4.027 -29.922 1 86.25 299 LEU A N 1
ATOM 2379 C CA . LEU A 1 299 ? -13.859 2.684 -30.109 1 86.25 299 LEU A CA 1
ATOM 2380 C C . LEU A 1 299 ? -14.398 1.727 -29.047 1 86.25 299 LEU A C 1
ATOM 2382 O O . LEU A 1 299 ? -14.758 0.588 -29.359 1 86.25 299 LEU A O 1
ATOM 2386 N N . VAL A 1 300 ? -14.422 2.16 -27.766 1 86.31 300 VAL A N 1
ATOM 2387 C CA . VAL A 1 300 ? -14.961 1.33 -26.703 1 86.31 300 VAL A CA 1
ATOM 2388 C C . VAL A 1 300 ? -16.422 1.019 -26.969 1 86.31 300 VAL A C 1
ATOM 2390 O O . VAL A 1 300 ? -16.891 -0.096 -26.719 1 86.31 300 VAL A O 1
ATOM 2393 N N . ALA A 1 301 ? -17.094 1.997 -27.562 1 90.62 301 ALA A N 1
ATOM 2394 C CA . ALA A 1 301 ? -18.5 1.804 -27.891 1 90.62 301 ALA A CA 1
ATOM 2395 C C . ALA A 1 301 ? -18.656 0.762 -29 1 90.62 301 ALA A C 1
ATOM 2397 O O . ALA A 1 301 ? -19.562 -0.083 -28.938 1 90.62 301 ALA A O 1
ATOM 2398 N N . ILE A 1 302 ? -17.812 0.77 -29.891 1 90.56 302 ILE A N 1
ATOM 2399 C CA . ILE A 1 302 ? -17.875 -0.17 -31.016 1 90.56 302 ILE A CA 1
ATOM 2400 C C . ILE A 1 302 ? -17.578 -1.581 -30.516 1 90.56 302 ILE A C 1
ATOM 2402 O O . ILE A 1 302 ? -18.281 -2.531 -30.844 1 90.56 302 ILE A O 1
ATOM 2406 N N . ILE A 1 303 ? -16.609 -1.685 -29.75 1 88.62 303 ILE A N 1
ATOM 2407 C CA . ILE A 1 303 ? -16.234 -2.99 -29.219 1 88.62 303 ILE A CA 1
ATOM 2408 C C . ILE A 1 303 ? -17.328 -3.506 -28.297 1 88.62 303 ILE A C 1
ATOM 2410 O O . ILE A 1 303 ? -17.641 -4.703 -28.297 1 88.62 303 ILE A O 1
ATOM 2414 N N . ALA A 1 304 ? -17.875 -2.596 -27.516 1 91.12 304 ALA A N 1
ATOM 2415 C CA . ALA A 1 304 ? -18.984 -2.982 -26.656 1 91.12 304 ALA A CA 1
ATOM 2416 C C . ALA A 1 304 ? -20.156 -3.512 -27.484 1 91.12 304 ALA A C 1
ATOM 2418 O O . ALA A 1 304 ? -20.781 -4.508 -27.125 1 91.12 304 ALA A O 1
ATOM 2419 N N . GLY A 1 305 ? -20.375 -2.836 -28.609 1 91.94 305 GLY A N 1
ATOM 2420 C CA . GLY A 1 305 ? -21.391 -3.322 -29.516 1 91.94 305 GLY A CA 1
ATOM 2421 C C . GLY A 1 305 ? -21.094 -4.703 -30.062 1 91.94 305 GLY A C 1
ATOM 2422 O O . GLY A 1 305 ? -21.984 -5.551 -30.156 1 91.94 305 GLY A O 1
ATOM 2423 N N . ALA A 1 306 ? -19.859 -4.949 -30.359 1 90.94 306 ALA A N 1
ATOM 2424 C CA . ALA A 1 306 ? -19.438 -6.254 -30.859 1 90.94 306 ALA A CA 1
ATOM 2425 C C . ALA A 1 306 ? -19.625 -7.34 -29.812 1 90.94 306 ALA A C 1
ATOM 2427 O O . ALA A 1 306 ? -20.078 -8.445 -30.109 1 90.94 306 ALA A O 1
ATOM 2428 N N . VAL A 1 307 ? -19.344 -7.016 -28.625 1 90.56 307 VAL A N 1
ATOM 2429 C CA . VAL A 1 307 ? -19.484 -7.961 -27.516 1 90.56 307 VAL A CA 1
ATOM 2430 C C . VAL A 1 307 ? -20.953 -8.32 -27.328 1 90.56 307 VAL A C 1
ATOM 2432 O O . VAL A 1 307 ? -21.281 -9.469 -27.016 1 90.56 307 VAL A O 1
ATOM 2435 N N . MET A 1 308 ? -21.781 -7.367 -27.484 1 92.81 308 MET A N 1
ATOM 2436 C CA . MET A 1 308 ? -23.219 -7.613 -27.375 1 92.81 308 MET A CA 1
ATOM 2437 C C . MET A 1 308 ? -23.688 -8.562 -28.469 1 92.81 308 MET A C 1
ATOM 2439 O O . MET A 1 308 ? -24.422 -9.516 -28.188 1 92.81 308 MET A O 1
ATOM 2443 N N . VAL A 1 309 ? -23.172 -8.344 -29.625 1 93.06 309 VAL A N 1
ATOM 2444 C CA . VAL A 1 309 ? -23.562 -9.188 -30.75 1 93.06 309 VAL A CA 1
ATOM 2445 C C . VAL A 1 309 ? -23.062 -10.609 -30.516 1 93.06 309 VAL A C 1
ATOM 2447 O O . VAL A 1 309 ? -23.812 -11.578 -30.672 1 93.06 309 VAL A O 1
ATOM 2450 N N . VAL A 1 310 ? -21.859 -10.734 -30.078 1 91 310 VAL A N 1
ATOM 2451 C CA . VAL A 1 310 ? -21.297 -12.047 -29.781 1 91 310 VAL A CA 1
ATOM 2452 C C . VAL A 1 310 ? -22.062 -12.703 -28.656 1 91 310 VAL A C 1
ATOM 2454 O O . VAL A 1 310 ? -22.297 -13.914 -28.672 1 91 310 VAL A O 1
ATOM 2457 N N . GLY A 1 311 ? -22.438 -11.898 -27.672 1 91.25 311 GLY A N 1
ATOM 2458 C CA . GLY A 1 311 ? -23.219 -12.43 -26.562 1 91.25 311 GLY A CA 1
ATOM 2459 C C . GLY A 1 311 ? -24.562 -12.977 -26.984 1 91.25 311 GLY A C 1
ATOM 2460 O O . GLY A 1 311 ? -24.969 -14.055 -26.547 1 91.25 311 GLY A O 1
ATOM 2461 N N . PHE A 1 312 ? -25.234 -12.32 -27.875 1 91.69 312 PHE A N 1
ATOM 2462 C CA . PHE A 1 312 ? -26.547 -12.758 -28.375 1 91.69 312 PHE A CA 1
ATOM 2463 C C . PHE A 1 312 ? -26.406 -14.023 -29.203 1 91.69 312 PHE A C 1
ATOM 2465 O O . PHE A 1 312 ? -27.203 -14.961 -29.047 1 91.69 312 PHE A O 1
ATOM 2472 N N . VAL A 1 313 ? -25.344 -14.078 -29.953 1 92.19 313 VAL A N 1
ATOM 2473 C CA . VAL A 1 313 ? -25.109 -15.242 -30.797 1 92.19 313 VAL A CA 1
ATOM 2474 C C . VAL A 1 313 ? -24.703 -16.438 -29.953 1 92.19 313 VAL A C 1
ATOM 2476 O O . VAL A 1 313 ? -25.203 -17.547 -30.156 1 92.19 313 VAL A O 1
ATOM 2479 N N . ALA A 1 314 ? -23.844 -16.219 -29.047 1 90.19 314 ALA A N 1
ATOM 2480 C CA . ALA A 1 314 ? -23.406 -17.281 -28.156 1 90.19 314 ALA A CA 1
ATOM 2481 C C . ALA A 1 314 ? -24.578 -17.844 -27.359 1 90.19 314 ALA A C 1
ATOM 2483 O O . ALA A 1 314 ? -24.672 -19.047 -27.156 1 90.19 314 ALA A O 1
ATOM 2484 N N . ASN A 1 315 ? -25.391 -16.906 -26.859 1 88.88 315 ASN A N 1
ATOM 2485 C CA . ASN A 1 315 ? -26.562 -17.344 -26.125 1 88.88 315 ASN A CA 1
ATOM 2486 C C . ASN A 1 315 ? -27.484 -18.203 -26.984 1 88.88 315 ASN A C 1
ATOM 2488 O O . ASN A 1 315 ? -27.984 -19.234 -26.531 1 88.88 315 ASN A O 1
ATOM 2492 N N . TRP A 1 316 ? -27.641 -17.797 -28.188 1 86.56 316 TRP A N 1
ATOM 2493 C CA . TRP A 1 316 ? -28.469 -18.547 -29.125 1 86.56 316 TRP A CA 1
ATOM 2494 C C . TRP A 1 316 ? -27.859 -19.938 -29.391 1 86.56 316 TRP A C 1
ATOM 2496 O O . TRP A 1 316 ? -28.578 -20.938 -29.344 1 86.56 316 TRP A O 1
ATOM 2506 N N . CYS A 1 317 ? -26.594 -20.062 -29.547 1 87.44 317 CYS A N 1
ATOM 2507 C CA . CYS A 1 317 ? -25.891 -21.328 -29.797 1 87.44 317 CYS A CA 1
ATOM 2508 C C . CYS A 1 317 ? -25.969 -22.25 -28.578 1 87.44 317 CYS A C 1
ATOM 2510 O O . CYS A 1 317 ? -26.266 -23.438 -28.719 1 87.44 317 CYS A O 1
ATOM 2512 N N . LEU A 1 318 ? -25.766 -21.703 -27.422 1 84.75 318 LEU A N 1
ATOM 2513 C CA . LEU A 1 318 ? -25.75 -22.5 -26.203 1 84.75 318 LEU A CA 1
ATOM 2514 C C . LEU A 1 318 ? -27.141 -23.016 -25.875 1 84.75 318 LEU A C 1
ATOM 2516 O O . LEU A 1 318 ? -27.297 -24.156 -25.422 1 84.75 318 LEU A O 1
ATOM 2520 N N . ARG A 1 319 ? -28.109 -22.172 -26.094 1 77.38 319 ARG A N 1
ATOM 2521 C CA . ARG A 1 319 ? -29.484 -22.625 -25.859 1 77.38 319 ARG A CA 1
ATOM 2522 C C . ARG A 1 319 ? -29.859 -23.75 -26.812 1 77.38 319 ARG A C 1
ATOM 2524 O O . ARG A 1 319 ? -30.516 -24.719 -26.422 1 77.38 319 ARG A O 1
ATOM 2531 N N . ARG A 1 320 ? -29.438 -23.578 -28.047 1 77.31 320 ARG A N 1
ATOM 2532 C CA . ARG A 1 320 ? -29.703 -24.625 -29.031 1 77.31 320 ARG A CA 1
ATOM 2533 C C . ARG A 1 320 ? -28.953 -25.906 -28.703 1 77.31 320 ARG A C 1
ATOM 2535 O O . ARG A 1 320 ? -29.5 -27 -28.828 1 77.31 320 ARG A O 1
ATOM 2542 N N . LEU A 1 321 ? -27.797 -25.703 -28.266 1 77 321 LEU A N 1
ATOM 2543 C CA . LEU A 1 321 ? -26.984 -26.844 -27.875 1 77 321 LEU A CA 1
ATOM 2544 C C . LEU A 1 321 ? -27.578 -27.562 -26.672 1 77 321 LEU A C 1
ATOM 2546 O O . LEU A 1 321 ? -27.672 -28.797 -26.672 1 77 321 LEU A O 1
ATOM 2550 N N . PHE A 1 322 ? -28.016 -26.812 -25.641 1 75.06 322 PHE A N 1
ATOM 2551 C CA . PHE A 1 322 ? -28.516 -27.406 -24.406 1 75.06 322 PHE A CA 1
ATOM 2552 C C . PHE A 1 322 ? -29.906 -27.984 -24.625 1 75.06 322 PHE A C 1
ATOM 2554 O O . PHE A 1 322 ? -30.312 -28.953 -23.938 1 75.06 322 PHE A O 1
ATOM 2561 N N . SER A 1 323 ? -30.625 -27.438 -25.578 1 71 323 SER A N 1
ATOM 2562 C CA . SER A 1 323 ? -31.953 -27.953 -25.859 1 71 323 SER A CA 1
ATOM 2563 C C . SER A 1 323 ? -31.891 -29.203 -26.734 1 71 323 SER A C 1
ATOM 2565 O O . SER A 1 323 ? -32.781 -30.062 -26.672 1 71 323 SER A O 1
ATOM 2567 N N . SER A 1 324 ? -30.859 -29.297 -27.578 1 68 324 SER A N 1
ATOM 2568 C CA . SER A 1 324 ? -30.781 -30.406 -28.531 1 68 324 SER A CA 1
ATOM 2569 C C . SER A 1 324 ? -30.062 -31.609 -27.938 1 68 324 SER A C 1
ATOM 2571 O O . SER A 1 324 ? -30.266 -32.75 -28.391 1 68 324 SER A O 1
ATOM 2573 N N . LEU A 1 325 ? -29.281 -31.359 -26.969 1 63.19 325 LEU A N 1
ATOM 2574 C CA . LEU A 1 325 ? -28.484 -32.469 -26.453 1 63.19 325 LEU A CA 1
ATOM 2575 C C . LEU A 1 325 ? -29.344 -33.375 -25.578 1 63.19 325 LEU A C 1
ATOM 2577 O O . LEU A 1 325 ? -30.172 -32.906 -24.797 1 63.19 325 LEU A O 1
ATOM 2581 N N . ALA A 1 326 ? -29.484 -34.625 -25.875 1 62.78 326 ALA A N 1
ATOM 2582 C CA . ALA A 1 326 ? -30.172 -35.656 -25.078 1 62.78 326 ALA A CA 1
ATOM 2583 C C . ALA A 1 326 ? -29.844 -35.5 -23.609 1 62.78 326 ALA A C 1
ATOM 2585 O O . ALA A 1 326 ? -30.656 -35.844 -22.75 1 62.78 326 ALA A O 1
ATOM 2586 N N . ILE A 1 327 ? -28.75 -34.844 -23.359 1 63.03 327 ILE A N 1
ATOM 2587 C CA . ILE A 1 327 ? -28.234 -34.625 -22 1 63.03 327 ILE A CA 1
ATOM 2588 C C . ILE A 1 327 ? -29.109 -33.625 -21.281 1 63.03 327 ILE A C 1
ATOM 2590 O O . ILE A 1 327 ? -29.266 -33.656 -20.062 1 63.03 327 ILE A O 1
ATOM 2594 N N . THR A 1 328 ? -29.719 -32.844 -22.109 1 65.12 328 THR A N 1
ATOM 2595 C CA . THR A 1 328 ? -30.547 -31.828 -21.5 1 65.12 328 THR A CA 1
ATOM 2596 C C . THR A 1 328 ? -31.781 -32.438 -20.859 1 65.12 328 THR A C 1
ATOM 2598 O O . THR A 1 328 ? -32.219 -32 -19.797 1 65.12 328 THR A O 1
ATOM 2601 N N . GLN A 1 329 ? -32.312 -33.438 -21.547 1 69.88 329 GLN A N 1
ATOM 2602 C CA . GLN A 1 329 ? -33.469 -34.094 -20.922 1 69.88 329 GLN A CA 1
ATOM 2603 C C . GLN A 1 329 ? -33.062 -34.781 -19.625 1 69.88 329 GLN A C 1
ATOM 2605 O O . GLN A 1 329 ? -33.781 -34.719 -18.641 1 69.88 329 GLN A O 1
ATOM 2610 N N . HIS A 1 330 ? -31.906 -35.406 -19.75 1 74.62 330 HIS A N 1
ATOM 2611 C CA . HIS A 1 330 ? -31.406 -36.031 -18.531 1 74.62 330 HIS A CA 1
ATOM 2612 C C . HIS A 1 330 ? -31.078 -35 -17.469 1 74.62 330 HIS A C 1
ATOM 2614 O O . HIS A 1 330 ? -31.344 -35.219 -16.281 1 74.62 330 HIS A O 1
ATOM 2620 N N . TYR A 1 331 ? -30.672 -33.969 -18.016 1 75.56 331 TYR A N 1
ATOM 2621 C CA . TYR A 1 331 ? -30.344 -32.875 -17.125 1 75.56 331 TYR A CA 1
ATOM 2622 C C . TYR A 1 331 ? -31.594 -32.312 -16.469 1 75.56 331 TYR A C 1
ATOM 2624 O O . TYR A 1 331 ? -31.609 -32.062 -15.266 1 75.56 331 TYR A O 1
ATOM 2632 N N . GLU A 1 332 ? -32.562 -32.125 -17.172 1 76.12 332 GLU A N 1
ATOM 2633 C CA . GLU A 1 332 ? -33.812 -31.594 -16.641 1 76.12 332 GLU A CA 1
ATOM 2634 C C . GLU A 1 332 ? -34.406 -32.531 -15.617 1 76.12 332 GLU A C 1
ATOM 2636 O O . GLU A 1 332 ? -34.938 -32.094 -14.586 1 76.12 332 GLU A O 1
ATOM 2641 N N . ARG A 1 333 ? -34.344 -33.781 -15.914 1 78.81 333 ARG A N 1
ATOM 2642 C CA . ARG A 1 333 ? -34.844 -34.781 -14.969 1 78.81 333 ARG A CA 1
ATOM 2643 C C . ARG A 1 333 ? -34.031 -34.781 -13.68 1 78.81 333 ARG A C 1
ATOM 2645 O O . ARG A 1 333 ? -34.594 -34.906 -12.586 1 78.81 333 ARG A O 1
ATOM 2652 N N . TRP A 1 334 ? -32.781 -34.625 -13.867 1 79.62 334 TRP A N 1
ATOM 2653 C CA . TRP A 1 334 ? -31.906 -34.594 -12.695 1 79.62 334 TRP A CA 1
ATOM 2654 C C . TRP A 1 334 ? -32.219 -33.375 -11.836 1 79.62 334 TRP A C 1
ATOM 2656 O O . TRP A 1 334 ? -32.281 -33.469 -10.609 1 79.62 334 TRP A O 1
ATOM 2666 N N . VAL A 1 335 ? -32.469 -32.281 -12.461 1 80 335 VAL A N 1
ATOM 2667 C CA . VAL A 1 335 ? -32.781 -31.047 -11.742 1 80 335 VAL A CA 1
ATOM 2668 C C . VAL A 1 335 ? -34.094 -31.203 -10.992 1 80 335 VAL A C 1
ATOM 2670 O O . VAL A 1 335 ? -34.25 -30.703 -9.875 1 80 335 VAL A O 1
ATOM 2673 N N . GLU A 1 336 ? -34.938 -31.922 -11.578 1 78.56 336 GLU A N 1
ATOM 2674 C CA . GLU A 1 336 ? -36.25 -32.125 -10.969 1 78.56 336 GLU A CA 1
ATOM 2675 C C . GLU A 1 336 ? -36.125 -33.031 -9.742 1 78.56 336 GLU A C 1
ATOM 2677 O O . GLU A 1 336 ? -36.969 -32.938 -8.828 1 78.56 336 GLU A O 1
ATOM 2682 N N . GLU A 1 337 ? -35.062 -33.812 -9.766 1 80.75 337 GLU A N 1
ATOM 2683 C CA . GLU A 1 337 ? -34.875 -34.719 -8.641 1 80.75 337 GLU A CA 1
ATOM 2684 C C . GLU A 1 337 ? -34.219 -34.031 -7.465 1 80.75 337 GLU A C 1
ATOM 2686 O O . GLU A 1 337 ? -34.219 -34.531 -6.344 1 80.75 337 GLU A O 1
ATOM 2691 N N . LEU A 1 338 ? -33.75 -32.844 -7.672 1 82.94 338 LEU A N 1
ATOM 2692 C CA . LEU A 1 338 ? -33.125 -32.125 -6.59 1 82.94 338 LEU A CA 1
ATOM 2693 C C . LEU A 1 338 ? -34.156 -31.594 -5.602 1 82.94 338 LEU A C 1
ATOM 2695 O O . LEU A 1 338 ? -35.25 -31.203 -5.996 1 82.94 338 LEU A O 1
ATOM 2699 N N . PRO A 1 339 ? -33.719 -31.688 -4.336 1 81.5 339 PRO A N 1
ATOM 2700 C CA . PRO A 1 339 ? -34.656 -31.203 -3.328 1 81.5 339 PRO A CA 1
ATOM 2701 C C . PRO A 1 339 ? -35 -29.719 -3.51 1 81.5 339 PRO A C 1
ATOM 2703 O O . PRO A 1 339 ? -34.156 -28.922 -3.883 1 81.5 339 PRO A O 1
ATOM 2706 N N . SER A 1 340 ? -36.219 -29.422 -3.297 1 73.25 340 SER A N 1
ATOM 2707 C CA . SER A 1 340 ? -36.688 -28.031 -3.41 1 73.25 340 SER A CA 1
ATOM 2708 C C . SER A 1 340 ? -36.531 -27.297 -2.088 1 73.25 340 SER A C 1
ATOM 2710 O O . SER A 1 340 ? -36.438 -26.062 -2.068 1 73.25 340 SER A O 1
ATOM 2712 N N . HIS A 1 341 ? -36.406 -28.078 -0.985 1 72.25 341 HIS A N 1
ATOM 2713 C CA . HIS A 1 341 ? -36.312 -27.484 0.336 1 72.25 341 HIS A CA 1
ATOM 2714 C C . HIS A 1 341 ? -34.938 -27.734 0.944 1 72.25 341 HIS A C 1
ATOM 2716 O O . HIS A 1 341 ? -34.375 -28.828 0.778 1 72.25 341 HIS A O 1
ATOM 2722 N N . LEU A 1 342 ? -34.406 -26.812 1.542 1 69.12 342 LEU A N 1
ATOM 2723 C CA . LEU A 1 342 ? -33.062 -26.859 2.123 1 69.12 342 LEU A CA 1
ATOM 2724 C C . LEU A 1 342 ? -32.938 -28.031 3.102 1 69.12 342 LEU A C 1
ATOM 2726 O O . LEU A 1 342 ? -31.859 -28.656 3.186 1 69.12 342 LEU A O 1
ATOM 2730 N N . MET A 1 343 ? -33.969 -28.375 3.793 1 66.44 343 MET A N 1
ATOM 2731 C CA . MET A 1 343 ? -33.906 -29.375 4.852 1 66.44 343 MET A CA 1
ATOM 2732 C C . MET A 1 343 ? -33.844 -30.781 4.262 1 66.44 343 MET A C 1
ATOM 2734 O O . MET A 1 343 ? -33.531 -31.734 4.965 1 66.44 343 MET A O 1
ATOM 2738 N N . GLU A 1 344 ? -34.094 -30.859 2.98 1 80.75 344 GLU A N 1
ATOM 2739 C CA . GLU A 1 344 ? -34.125 -32.156 2.322 1 80.75 344 GLU A CA 1
ATOM 2740 C C . GLU A 1 344 ? -32.719 -32.5 1.771 1 80.75 344 GLU A C 1
ATOM 2742 O O . GLU A 1 344 ? -32.469 -33.656 1.392 1 80.75 344 GLU A O 1
ATOM 2747 N N . TRP A 1 345 ? -31.922 -31.594 1.788 1 80.56 345 TRP A N 1
ATOM 2748 C CA . TRP A 1 345 ? -30.625 -31.75 1.13 1 80.56 345 TRP A CA 1
ATOM 2749 C C . TRP A 1 345 ? -29.766 -32.781 1.852 1 80.56 345 TRP A C 1
ATOM 2751 O O . TRP A 1 345 ? -29.141 -33.625 1.215 1 80.56 345 TRP A O 1
ATOM 2761 N N . PRO A 1 346 ? -29.719 -32.812 3.168 1 77.88 346 PRO A N 1
ATOM 2762 C CA . PRO A 1 346 ? -28.906 -33.844 3.828 1 77.88 346 PRO A CA 1
ATOM 2763 C C . PRO A 1 346 ? -29.344 -35.25 3.5 1 77.88 346 PRO A C 1
ATOM 2765 O O . PRO A 1 346 ? -28.516 -36.125 3.271 1 77.88 346 PRO A O 1
ATOM 2768 N N . ALA A 1 347 ? -30.703 -35.406 3.469 1 83.62 347 ALA A N 1
ATOM 2769 C CA . ALA A 1 347 ? -31.234 -36.719 3.121 1 83.62 347 ALA A CA 1
ATOM 2770 C C . ALA A 1 347 ? -30.906 -37.094 1.676 1 83.62 347 ALA A C 1
ATOM 2772 O O . ALA A 1 347 ? -30.578 -38.219 1.376 1 83.62 347 ALA A O 1
ATOM 2773 N N . TRP A 1 348 ? -30.969 -36.125 0.894 1 87.81 348 TRP A N 1
ATOM 2774 C CA . TRP A 1 348 ? -30.656 -36.344 -0.512 1 87.81 348 TRP A CA 1
ATOM 2775 C C . TRP A 1 348 ? -29.172 -36.656 -0.683 1 87.81 348 TRP A C 1
ATOM 2777 O O . TRP A 1 348 ? -28.812 -37.562 -1.445 1 87.81 348 TRP A O 1
ATOM 2787 N N . LEU A 1 349 ? -28.344 -36.031 -0.015 1 87.44 349 LEU A N 1
ATOM 2788 C CA . LEU A 1 349 ? -26.906 -36.281 -0.079 1 87.44 349 LEU A CA 1
ATOM 2789 C C . LEU A 1 349 ? -26.562 -37.688 0.411 1 87.44 349 LEU A C 1
ATOM 2791 O O . LEU A 1 349 ? -25.703 -38.344 -0.16 1 87.44 349 LEU A O 1
ATOM 2795 N N . LYS A 1 350 ? -27.188 -38 1.416 1 89.19 350 LYS A N 1
ATOM 2796 C CA . LYS A 1 350 ? -26.969 -39.344 1.936 1 89.19 350 LYS A CA 1
ATOM 2797 C C . LYS A 1 350 ? -27.359 -40.406 0.905 1 89.19 350 LYS A C 1
ATOM 2799 O O . LYS A 1 350 ? -26.625 -41.375 0.687 1 89.19 350 LYS A O 1
ATOM 2804 N N . LYS A 1 351 ? -28.531 -40.219 0.321 1 90.69 351 LYS A N 1
ATOM 2805 C CA . LYS A 1 351 ? -29 -41.156 -0.707 1 90.69 351 LYS A CA 1
ATOM 2806 C C . LYS A 1 351 ? -28.062 -41.156 -1.911 1 90.69 351 LYS A C 1
ATOM 2808 O O . LYS A 1 351 ? -27.781 -42.188 -2.488 1 90.69 351 LYS A O 1
ATOM 2813 N N . PHE A 1 352 ? -27.594 -40 -2.213 1 90.5 352 PHE A N 1
ATOM 2814 C CA . PHE A 1 352 ? -26.656 -39.875 -3.318 1 90.5 352 PHE A CA 1
ATOM 2815 C C . PHE A 1 352 ? -25.359 -40.625 -3.025 1 90.5 352 PHE A C 1
ATOM 2817 O O . PHE A 1 352 ? -24.875 -41.375 -3.869 1 90.5 352 PHE A O 1
ATOM 2824 N N . CYS A 1 353 ? -24.844 -40.469 -1.915 1 92 353 CYS A N 1
ATOM 2825 C CA . CYS A 1 353 ? -23.594 -41.125 -1.517 1 92 353 CYS A CA 1
ATOM 2826 C C . CYS A 1 353 ? -23.781 -42.656 -1.48 1 92 353 CYS A C 1
ATOM 2828 O O . CYS A 1 353 ? -22.891 -43.375 -1.886 1 92 353 CYS A O 1
ATOM 2830 N N . HIS A 1 354 ? -24.938 -43.031 -1.043 1 92.12 354 HIS A N 1
ATOM 2831 C CA . HIS A 1 354 ? -25.219 -44.438 -0.98 1 92.12 354 HIS A CA 1
ATOM 2832 C C . HIS A 1 354 ? -25.344 -45.062 -2.377 1 92.12 354 HIS A C 1
ATOM 2834 O O . HIS A 1 354 ? -24.859 -46.156 -2.625 1 92.12 354 HIS A O 1
ATOM 2840 N N . ARG A 1 355 ? -25.953 -44.344 -3.199 1 89.5 355 ARG A N 1
ATOM 2841 C CA . ARG A 1 355 ? -26.156 -44.812 -4.566 1 89.5 355 ARG A CA 1
ATOM 2842 C C . ARG A 1 355 ? -24.844 -44.875 -5.324 1 89.5 355 ARG A C 1
ATOM 2844 O O . ARG A 1 355 ? -24.625 -45.75 -6.137 1 89.5 355 ARG A O 1
ATOM 2851 N N . HIS A 1 356 ? -23.906 -44 -5.078 1 93.06 356 HIS A N 1
ATOM 2852 C CA . HIS A 1 356 ? -22.656 -43.875 -5.844 1 93.06 356 HIS A CA 1
ATOM 2853 C C . HIS A 1 356 ? -21.453 -44.25 -4.992 1 93.06 356 HIS A C 1
ATOM 2855 O O . HIS A 1 356 ? -20.344 -43.719 -5.227 1 93.06 356 HIS A O 1
ATOM 2861 N N . TRP A 1 357 ? -21.609 -45.031 -4.035 1 93.81 357 TRP A N 1
ATOM 2862 C CA . TRP A 1 357 ? -20.562 -45.312 -3.07 1 93.81 357 TRP A CA 1
ATOM 2863 C C . TRP A 1 357 ? -19.359 -45.969 -3.756 1 93.81 357 TRP A C 1
ATOM 2865 O O . TRP A 1 357 ? -18.219 -45.688 -3.395 1 93.81 357 TRP A O 1
ATOM 2875 N N . PRO A 1 358 ? -19.531 -46.844 -4.828 1 94 358 PRO A N 1
ATOM 2876 C CA . PRO A 1 358 ? -18.344 -47.438 -5.445 1 94 358 PRO A CA 1
ATOM 2877 C C . PRO A 1 358 ? -17.453 -46.406 -6.125 1 94 358 PRO A C 1
ATOM 2879 O O . PRO A 1 358 ? -16.234 -46.438 -5.977 1 94 358 PRO A O 1
ATOM 2882 N N . ALA A 1 359 ? -18.094 -45.531 -6.844 1 93.44 359 ALA A N 1
ATOM 2883 C CA . ALA A 1 359 ? -17.328 -44.5 -7.531 1 93.44 359 ALA A CA 1
ATOM 2884 C C . ALA A 1 359 ? -16.641 -43.562 -6.535 1 93.44 359 ALA A C 1
ATOM 2886 O O . ALA A 1 359 ? -15.469 -43.219 -6.719 1 93.44 359 ALA A O 1
ATOM 2887 N N . LEU A 1 360 ? -17.328 -43.219 -5.453 1 95.12 360 LEU A N 1
ATOM 2888 C CA . LEU A 1 360 ? -16.766 -42.312 -4.449 1 95.12 360 LEU A CA 1
ATOM 2889 C C . LEU A 1 360 ? -15.602 -42.938 -3.723 1 95.12 360 LEU A C 1
ATOM 2891 O O . LEU A 1 360 ? -14.586 -42.281 -3.459 1 95.12 360 LEU A O 1
ATOM 2895 N N . THR A 1 361 ? -15.789 -44.156 -3.463 1 95.25 361 THR A N 1
ATOM 2896 C CA . THR A 1 361 ? -14.711 -44.875 -2.793 1 95.25 361 THR A CA 1
ATOM 2897 C C . THR A 1 361 ? -13.492 -45 -3.701 1 95.25 361 THR A C 1
ATOM 2899 O O . THR A 1 361 ? -12.359 -44.812 -3.252 1 95.25 361 THR A O 1
ATOM 2902 N N . ALA A 1 362 ? -13.695 -45.344 -4.949 1 95.75 362 ALA A N 1
ATOM 2903 C CA . ALA A 1 362 ? -12.594 -45.469 -5.898 1 95.75 362 ALA A CA 1
ATOM 2904 C C . ALA A 1 362 ? -11.852 -44.156 -6.039 1 95.75 362 ALA A C 1
ATOM 2906 O O . ALA A 1 362 ? -10.617 -44.125 -6.086 1 95.75 362 ALA A O 1
ATOM 2907 N N . VAL A 1 363 ? -12.609 -43.094 -6.117 1 96.19 363 VAL A N 1
ATOM 2908 C CA . VAL A 1 363 ? -12.016 -41.75 -6.227 1 96.19 363 VAL A CA 1
ATOM 2909 C C . VAL A 1 363 ? -11.234 -41.438 -4.957 1 96.19 363 VAL A C 1
ATOM 2911 O O . VAL A 1 363 ? -10.117 -40.906 -5.02 1 96.19 363 VAL A O 1
ATOM 2914 N N . GLY A 1 364 ? -11.836 -41.719 -3.834 1 96.88 364 GLY A N 1
ATOM 2915 C CA . GLY A 1 364 ? -11.156 -41.531 -2.566 1 96.88 364 GLY A CA 1
ATOM 2916 C C . GLY A 1 364 ? -9.875 -42.312 -2.443 1 96.88 364 GLY A C 1
ATOM 2917 O O . GLY A 1 364 ? -8.852 -41.812 -1.979 1 96.88 364 GLY A O 1
ATOM 2918 N N . VAL A 1 365 ? -9.906 -43.531 -2.889 1 97.06 365 VAL A N 1
ATOM 2919 C CA . VAL A 1 365 ? -8.742 -44.406 -2.854 1 97.06 365 VAL A CA 1
ATOM 2920 C C . VAL A 1 365 ? -7.664 -43.844 -3.795 1 97.06 365 VAL A C 1
ATOM 2922 O O . VAL A 1 365 ? -6.484 -43.812 -3.443 1 97.06 365 VAL A O 1
ATOM 2925 N N . ALA A 1 366 ? -8.078 -43.5 -4.969 1 97.81 366 ALA A N 1
ATOM 2926 C CA . ALA A 1 366 ? -7.125 -42.969 -5.93 1 97.81 366 ALA A CA 1
ATOM 2927 C C . ALA A 1 366 ? -6.426 -41.719 -5.363 1 97.81 366 ALA A C 1
ATOM 2929 O O . ALA A 1 366 ? -5.207 -41.594 -5.477 1 97.81 366 ALA A O 1
ATOM 2930 N N . TYR A 1 367 ? -7.18 -40.844 -4.766 1 97.75 367 TYR A N 1
ATOM 2931 C CA . TYR A 1 367 ? -6.598 -39.625 -4.176 1 97.75 367 TYR A CA 1
ATOM 2932 C C . TYR A 1 367 ? -5.68 -40 -3.012 1 97.75 367 TYR A C 1
ATOM 2934 O O . TYR A 1 367 ? -4.598 -39.406 -2.869 1 97.75 367 TYR A O 1
ATOM 2942 N N . GLY A 1 368 ? -6.141 -40.875 -2.15 1 97.62 368 GLY A N 1
ATOM 2943 C CA . GLY A 1 368 ? -5.301 -41.344 -1.053 1 97.62 368 GLY A CA 1
ATOM 2944 C C . GLY A 1 368 ? -3.984 -41.938 -1.514 1 97.62 368 GLY A C 1
ATOM 2945 O O . GLY A 1 368 ? -2.936 -41.656 -0.929 1 97.62 368 GLY A O 1
ATOM 2946 N N . LEU A 1 369 ? -4.02 -42.688 -2.572 1 97.69 369 LEU A N 1
ATOM 2947 C CA . LEU A 1 369 ? -2.816 -43.281 -3.131 1 97.69 369 LEU A CA 1
ATOM 2948 C C . LEU A 1 369 ? -1.897 -42.219 -3.723 1 97.69 369 LEU A C 1
ATOM 2950 O O . LEU A 1 369 ? -0.672 -42.344 -3.645 1 97.69 369 LEU A O 1
ATOM 2954 N N . ALA A 1 370 ? -2.488 -41.25 -4.344 1 97.75 370 ALA A N 1
ATOM 2955 C CA . ALA A 1 370 ? -1.695 -40.156 -4.871 1 97.75 370 ALA A CA 1
ATOM 2956 C C . ALA A 1 370 ? -0.921 -39.469 -3.754 1 97.75 370 ALA A C 1
ATOM 2958 O O . ALA A 1 370 ? 0.267 -39.156 -3.902 1 97.75 370 ALA A O 1
ATOM 2959 N N . VAL A 1 371 ? -1.591 -39.25 -2.615 1 96.88 371 VAL A N 1
ATOM 2960 C CA . VAL A 1 371 ? -0.964 -38.594 -1.474 1 96.88 371 VAL A CA 1
ATOM 2961 C C . VAL A 1 371 ? 0.174 -39.469 -0.938 1 96.88 371 VAL A C 1
ATOM 2963 O O . VAL A 1 371 ? 1.293 -38.969 -0.749 1 96.88 371 VAL A O 1
ATOM 2966 N N . ILE A 1 372 ? -0.121 -40.719 -0.82 1 96.19 372 ILE A N 1
ATOM 2967 C CA . ILE A 1 372 ? 0.857 -41.625 -0.254 1 96.19 372 ILE A CA 1
ATOM 2968 C C . ILE A 1 372 ? 2.062 -41.75 -1.186 1 96.19 372 ILE A C 1
ATOM 2970 O O . ILE A 1 372 ? 3.209 -41.656 -0.741 1 96.19 372 ILE A O 1
ATOM 2974 N N . SER A 1 373 ? 1.818 -41.906 -2.459 1 95.75 373 SER A N 1
ATOM 2975 C CA . SER A 1 373 ? 2.887 -42.062 -3.441 1 95.75 373 SER A CA 1
ATOM 2976 C C . SER A 1 373 ? 3.791 -40.844 -3.469 1 95.75 373 SER A C 1
ATOM 2978 O O . SER A 1 373 ? 5.016 -40.969 -3.537 1 95.75 373 SER A O 1
ATOM 2980 N N . ASN A 1 374 ? 3.213 -39.688 -3.389 1 95.62 374 ASN A N 1
ATOM 2981 C CA . ASN A 1 374 ? 3.992 -38.438 -3.424 1 95.62 374 ASN A CA 1
ATOM 2982 C C . ASN A 1 374 ? 4.734 -38.219 -2.111 1 95.62 374 ASN A C 1
ATOM 2984 O O . ASN A 1 374 ? 5.863 -37.719 -2.109 1 95.62 374 ASN A O 1
ATOM 2988 N N . LEU A 1 375 ? 4.145 -38.594 -0.998 1 94.62 375 LEU A N 1
ATOM 2989 C CA . LEU A 1 375 ? 4.789 -38.438 0.302 1 94.62 375 LEU A CA 1
ATOM 2990 C C . LEU A 1 375 ? 6.023 -39.312 0.411 1 94.62 375 LEU A C 1
ATOM 2992 O O . LEU A 1 375 ? 7.004 -38.938 1.054 1 94.62 375 LEU A O 1
ATOM 2996 N N . LEU A 1 376 ? 6.008 -40.438 -0.246 1 94.25 376 LEU A N 1
ATOM 2997 C CA . LEU A 1 376 ? 7.098 -41.406 -0.189 1 94.25 376 LEU A CA 1
ATOM 2998 C C . LEU A 1 376 ? 8.328 -40.875 -0.92 1 94.25 376 LEU A C 1
ATOM 3000 O O . LEU A 1 376 ? 9.43 -41.406 -0.755 1 94.25 376 LEU A O 1
ATOM 3004 N N . MET A 1 377 ? 8.234 -39.875 -1.69 1 93.5 377 MET A N 1
ATOM 3005 C CA . MET A 1 377 ? 9.359 -39.312 -2.443 1 93.5 377 MET A CA 1
ATOM 3006 C C . MET A 1 377 ? 10.18 -38.375 -1.583 1 93.5 377 MET A C 1
ATOM 3008 O O . MET A 1 377 ? 11.297 -38 -1.949 1 93.5 377 MET A O 1
ATOM 3012 N N . PHE A 1 378 ? 9.555 -38.031 -0.446 1 88.94 378 PHE A N 1
ATOM 3013 C CA . PHE A 1 378 ? 10.297 -37.156 0.455 1 88.94 378 PHE A CA 1
ATOM 3014 C C . PHE A 1 378 ? 11.195 -37.969 1.382 1 88.94 378 PHE A C 1
ATOM 3016 O O . PHE A 1 378 ? 10.773 -39 1.927 1 88.94 378 PHE A O 1
ATOM 3023 N N . THR A 1 379 ? 12.43 -37.562 1.507 1 78.88 379 THR A N 1
ATOM 3024 C CA . THR A 1 379 ? 13.375 -38.281 2.373 1 78.88 379 THR A CA 1
ATOM 3025 C C . THR A 1 379 ? 13.43 -37.625 3.752 1 78.88 379 THR A C 1
ATOM 3027 O O . THR A 1 379 ? 14.117 -38.094 4.648 1 78.88 379 THR A O 1
ATOM 3030 N N . SER A 1 380 ? 12.844 -36.469 3.824 1 82.19 380 SER A N 1
ATOM 3031 C CA . SER A 1 380 ? 12.711 -35.75 5.09 1 82.19 380 SER A CA 1
ATOM 3032 C C . SER A 1 380 ? 11.273 -35.312 5.316 1 82.19 380 SER A C 1
ATOM 3034 O O . SER A 1 380 ? 10.461 -35.312 4.395 1 82.19 380 SER A O 1
ATOM 3036 N N . TRP A 1 381 ? 10.992 -35.031 6.473 1 87.81 381 TRP A N 1
ATOM 3037 C CA . TRP A 1 381 ? 9.648 -34.562 6.797 1 87.81 381 TRP A CA 1
ATOM 3038 C C . TRP A 1 381 ? 9.516 -33.062 6.555 1 87.81 381 TRP A C 1
ATOM 3040 O O . TRP A 1 381 ? 8.43 -32.5 6.695 1 87.81 381 TRP A O 1
ATOM 3050 N N . LYS A 1 382 ? 10.648 -32.438 6.211 1 87.25 382 LYS A N 1
ATOM 3051 C CA . LYS A 1 382 ? 10.656 -31 5.91 1 87.25 382 LYS A CA 1
ATOM 3052 C C . LYS A 1 382 ? 11.039 -30.75 4.457 1 87.25 382 LYS A C 1
ATOM 3054 O O . LYS A 1 382 ? 11.75 -31.547 3.846 1 87.25 382 LYS A O 1
ATOM 3059 N N . VAL A 1 383 ? 10.477 -29.719 3.951 1 84.69 383 VAL A N 1
ATOM 3060 C CA . VAL A 1 383 ? 10.781 -29.359 2.57 1 84.69 383 VAL A CA 1
ATOM 3061 C C . VAL A 1 383 ? 11.086 -27.875 2.484 1 84.69 383 VAL A C 1
ATOM 3063 O O . VAL A 1 383 ? 10.516 -27.062 3.227 1 84.69 383 VAL A O 1
ATOM 3066 N N . ASN A 1 384 ? 11.992 -27.484 1.667 1 75.94 384 ASN A N 1
ATOM 3067 C CA . ASN A 1 384 ? 12.398 -26.109 1.438 1 75.94 384 ASN A CA 1
ATOM 3068 C C . ASN A 1 384 ? 12.297 -25.734 -0.038 1 75.94 384 ASN A C 1
ATOM 3070 O O . ASN A 1 384 ? 13.32 -25.656 -0.731 1 75.94 384 ASN A O 1
ATOM 3074 N N . PRO A 1 385 ? 11.094 -25.562 -0.482 1 70 385 PRO A N 1
ATOM 3075 C CA . PRO A 1 385 ? 10.914 -25.328 -1.918 1 70 385 PRO A CA 1
ATOM 3076 C C . PRO A 1 385 ? 11.602 -24.062 -2.404 1 70 385 PRO A C 1
ATOM 3078 O O . PRO A 1 385 ? 12.078 -24 -3.539 1 70 385 PRO A O 1
ATOM 3081 N N . ALA A 1 386 ? 11.539 -22.844 -1.684 1 58.06 386 ALA A N 1
ATOM 3082 C CA . ALA A 1 386 ? 12.109 -21.578 -2.139 1 58.06 386 ALA A CA 1
ATOM 3083 C C . ALA A 1 386 ? 13.438 -21.297 -1.432 1 58.06 386 ALA A C 1
ATOM 3085 O O . ALA A 1 386 ? 13.984 -20.203 -1.546 1 58.06 386 ALA A O 1
ATOM 3086 N N . GLY A 1 387 ? 14.016 -22.234 -0.865 1 56.59 387 GLY A N 1
ATOM 3087 C CA . GLY A 1 387 ? 15.312 -22.062 -0.235 1 56.59 387 GLY A CA 1
ATOM 3088 C C . GLY A 1 387 ? 15.25 -21.297 1.069 1 56.59 387 GLY A C 1
ATOM 3089 O O . GLY A 1 387 ? 16.047 -21.547 1.984 1 56.59 387 GLY A O 1
ATOM 3090 N N . SER A 1 388 ? 14.305 -20.375 1.143 1 55.47 388 SER A N 1
ATOM 3091 C CA . SER A 1 388 ? 14.367 -19.469 2.279 1 55.47 388 SER A CA 1
ATOM 3092 C C . SER A 1 388 ? 13.469 -19.938 3.42 1 55.47 388 SER A C 1
ATOM 3094 O O . SER A 1 388 ? 13.711 -19.609 4.586 1 55.47 388 SER A O 1
ATOM 3096 N N . MET A 1 389 ? 12.508 -20.766 3.176 1 73.88 389 MET A N 1
ATOM 3097 C CA . MET A 1 389 ? 11.57 -21.203 4.203 1 73.88 389 MET A CA 1
ATOM 3098 C C . MET A 1 389 ? 11.398 -22.719 4.16 1 73.88 389 MET A C 1
ATOM 3100 O O . MET A 1 389 ? 11.375 -23.312 3.082 1 73.88 389 MET A O 1
ATOM 3104 N N . THR A 1 390 ? 11.328 -23.297 5.34 1 81.69 390 THR A N 1
ATOM 3105 C CA . THR A 1 390 ? 11.141 -24.734 5.488 1 81.69 390 THR A CA 1
ATOM 3106 C C . THR A 1 390 ? 9.719 -25.047 5.945 1 81.69 390 THR A C 1
ATOM 3108 O O . THR A 1 390 ? 9.164 -24.344 6.797 1 81.69 390 THR A O 1
ATOM 3111 N N . PHE A 1 391 ? 9.117 -26.016 5.289 1 87 391 PHE A N 1
ATOM 3112 C CA . PHE A 1 391 ? 7.746 -26.406 5.598 1 87 391 PHE A CA 1
ATOM 3113 C C . PHE A 1 391 ? 7.668 -27.906 5.891 1 87 391 PHE A C 1
ATOM 3115 O O . PHE A 1 391 ? 8.57 -28.656 5.523 1 87 391 PHE A O 1
ATOM 3122 N N . ASP A 1 392 ? 6.562 -28.25 6.633 1 88.62 392 ASP A N 1
ATOM 3123 C CA . ASP A 1 392 ? 6.238 -29.672 6.719 1 88.62 392 ASP A CA 1
ATOM 3124 C C . ASP A 1 392 ? 5.797 -30.219 5.363 1 88.62 392 ASP A C 1
ATOM 3126 O O . ASP A 1 392 ? 4.961 -29.625 4.688 1 88.62 392 ASP A O 1
ATOM 3130 N N . ASN A 1 393 ? 6.344 -31.375 4.969 1 90.81 393 ASN A N 1
ATOM 3131 C CA . ASN A 1 393 ? 6.102 -31.906 3.631 1 90.81 393 ASN A CA 1
ATOM 3132 C C . ASN A 1 393 ? 4.633 -32.281 3.428 1 90.81 393 ASN A C 1
ATOM 3134 O O . ASN A 1 393 ? 4.074 -32.031 2.355 1 90.81 393 ASN A O 1
ATOM 3138 N N . TYR A 1 394 ? 3.957 -32.844 4.5 1 91.5 394 TYR A N 1
ATOM 3139 C CA . TYR A 1 394 ? 2.57 -33.281 4.34 1 91.5 394 TYR A CA 1
ATOM 3140 C C . TYR A 1 394 ? 1.643 -32.062 4.215 1 91.5 394 TYR A C 1
ATOM 3142 O O . TYR A 1 394 ? 0.66 -32.094 3.473 1 91.5 394 TYR A O 1
ATOM 3150 N N . ILE A 1 395 ? 1.94 -30.938 4.887 1 91.94 395 ILE A N 1
ATOM 3151 C CA . ILE A 1 395 ? 1.131 -29.719 4.758 1 91.94 395 ILE A CA 1
ATOM 3152 C C . ILE A 1 395 ? 1.362 -29.094 3.389 1 91.94 395 ILE A C 1
ATOM 3154 O O . ILE A 1 395 ? 0.409 -28.703 2.709 1 91.94 395 ILE A O 1
ATOM 3158 N N . TYR A 1 396 ? 2.6 -29.016 3.07 1 92.25 396 TYR A N 1
ATOM 3159 C CA . TYR A 1 396 ? 2.953 -28.438 1.777 1 92.25 396 TYR A CA 1
ATOM 3160 C C . TYR A 1 396 ? 2.277 -29.203 0.64 1 92.25 396 TYR A C 1
ATOM 3162 O O . TYR A 1 396 ? 1.648 -28.594 -0.231 1 92.25 396 TYR A O 1
ATOM 3170 N N . LEU A 1 397 ? 2.346 -30.547 0.682 1 93.94 397 LEU A N 1
ATOM 3171 C CA . LEU A 1 397 ? 1.792 -31.391 -0.363 1 93.94 397 LEU A CA 1
ATOM 3172 C C . LEU A 1 397 ? 0.275 -31.25 -0.433 1 93.94 397 LEU A C 1
ATOM 3174 O O . LEU A 1 397 ? -0.29 -31.125 -1.521 1 93.94 397 LEU A O 1
ATOM 3178 N N . LEU A 1 398 ? -0.397 -31.172 0.656 1 94 398 LEU A N 1
ATOM 3179 C CA . LEU A 1 398 ? -1.854 -31.203 0.709 1 94 398 LEU A CA 1
ATOM 3180 C C . LEU A 1 398 ? -2.441 -29.812 0.443 1 94 398 LEU A C 1
ATOM 3182 O O . LEU A 1 398 ? -3.639 -29.688 0.178 1 94 398 LEU A O 1
ATOM 3186 N N . THR A 1 399 ? -1.688 -28.812 0.414 1 91.81 399 THR A N 1
ATOM 3187 C CA . THR A 1 399 ? -2.232 -27.469 0.245 1 91.81 399 THR A CA 1
ATOM 3188 C C . THR A 1 399 ? -1.631 -26.781 -0.981 1 91.81 399 THR A C 1
ATOM 3190 O O . THR A 1 399 ? -2.322 -26.578 -1.979 1 91.81 399 THR A O 1
ATOM 3193 N N . ALA A 1 400 ? -0.311 -26.625 -1.059 1 90.25 400 ALA A N 1
ATOM 3194 C CA . ALA A 1 400 ? 0.357 -25.891 -2.121 1 90.25 400 ALA A CA 1
ATOM 3195 C C . ALA A 1 400 ? 0.427 -26.703 -3.406 1 90.25 400 ALA A C 1
ATOM 3197 O O . ALA A 1 400 ? 0.572 -26.141 -4.496 1 90.25 400 ALA A O 1
ATOM 3198 N N . ARG A 1 401 ? 0.264 -28.078 -3.354 1 93.56 401 ARG A N 1
ATOM 3199 C CA . ARG A 1 401 ? 0.493 -28.922 -4.516 1 93.56 401 ARG A CA 1
ATOM 3200 C C . ARG A 1 401 ? -0.765 -29.703 -4.879 1 93.56 401 ARG A C 1
ATOM 3202 O O . ARG A 1 401 ? -0.684 -30.875 -5.289 1 93.56 401 ARG A O 1
ATOM 3209 N N . GLN A 1 402 ? -1.89 -29.109 -4.723 1 93.38 402 GLN A N 1
ATOM 3210 C CA . GLN A 1 402 ? -3.154 -29.797 -4.961 1 93.38 402 GLN A CA 1
ATOM 3211 C C . GLN A 1 402 ? -3.328 -30.141 -6.438 1 93.38 402 GLN A C 1
ATOM 3213 O O . GLN A 1 402 ? -3.908 -31.172 -6.781 1 93.38 402 GLN A O 1
ATOM 3218 N N . GLY A 1 403 ? -2.85 -29.281 -7.316 1 93.94 403 GLY A N 1
ATOM 3219 C CA . GLY A 1 403 ? -2.967 -29.531 -8.742 1 93.94 403 GLY A CA 1
ATOM 3220 C C . GLY A 1 403 ? -2.299 -30.828 -9.172 1 93.94 403 GLY A C 1
ATOM 3221 O O . GLY A 1 403 ? -2.906 -31.656 -9.859 1 93.94 403 GLY A O 1
ATOM 3222 N N . ILE A 1 404 ? -1.128 -31.078 -8.719 1 94.44 404 ILE A N 1
ATOM 3223 C CA . ILE A 1 404 ? -0.363 -32.25 -9.078 1 94.44 404 ILE A CA 1
ATOM 3224 C C . ILE A 1 404 ? -0.982 -33.5 -8.414 1 94.44 404 ILE A C 1
ATOM 3226 O O . ILE A 1 404 ? -1.002 -34.594 -9.008 1 94.44 404 ILE A O 1
ATOM 3230 N N . LEU A 1 405 ? -1.476 -33.344 -7.203 1 95.94 405 LEU A N 1
ATOM 3231 C CA . LEU A 1 405 ? -2.094 -34.469 -6.492 1 95.94 405 LEU A CA 1
ATOM 3232 C C . LEU A 1 405 ? -3.365 -34.938 -7.199 1 95.94 405 LEU A C 1
ATOM 3234 O O . LEU A 1 405 ? -3.602 -36.125 -7.348 1 95.94 405 LEU A O 1
ATOM 3238 N N . LEU A 1 406 ? -4.105 -33.969 -7.633 1 96.12 406 LEU A N 1
ATOM 3239 C CA . LEU A 1 406 ? -5.344 -34.281 -8.328 1 96.12 406 LEU A CA 1
ATOM 3240 C C . LEU A 1 406 ? -5.051 -34.938 -9.68 1 96.12 406 LEU A C 1
ATOM 3242 O O . LEU A 1 406 ? -5.75 -35.875 -10.094 1 96.12 406 LEU A O 1
ATOM 3246 N N . PHE A 1 407 ? -4.082 -34.438 -10.352 1 95.81 407 PHE A N 1
ATOM 3247 C CA . PHE A 1 407 ? -3.686 -35.031 -11.625 1 95.81 407 PHE A CA 1
ATOM 3248 C C . PHE A 1 407 ? -3.193 -36.469 -11.438 1 95.81 407 PHE A C 1
ATOM 3250 O O . PHE A 1 407 ? -3.559 -37.344 -12.195 1 95.81 407 PHE A O 1
ATOM 3257 N N . THR A 1 408 ? -2.318 -36.688 -10.406 1 97.38 408 THR A N 1
ATOM 3258 C CA . THR A 1 408 ? -1.849 -38.031 -10.086 1 97.38 408 THR A CA 1
ATOM 3259 C C . THR A 1 408 ? -3.021 -38.938 -9.75 1 97.38 408 THR A C 1
ATOM 3261 O O . THR A 1 408 ? -3.068 -40.094 -10.203 1 97.38 408 THR A O 1
ATOM 3264 N N . ALA A 1 409 ? -3.938 -38.438 -8.984 1 97.75 409 ALA A N 1
ATOM 3265 C CA . ALA A 1 409 ? -5.125 -39.188 -8.625 1 97.75 409 ALA A CA 1
ATOM 3266 C C . ALA A 1 409 ? -5.922 -39.594 -9.867 1 97.75 409 ALA A C 1
ATOM 3268 O O . ALA A 1 409 ? -6.426 -40.719 -9.961 1 97.75 409 ALA A O 1
ATOM 3269 N N . LEU A 1 410 ? -6.059 -38.656 -10.758 1 97.06 410 LEU A N 1
ATOM 3270 C CA . LEU A 1 410 ? -6.758 -38.938 -12.008 1 97.06 410 LEU A CA 1
ATOM 3271 C C . LEU A 1 410 ? -6.074 -40.062 -12.773 1 97.06 410 LEU A C 1
ATOM 3273 O O . LEU A 1 410 ? -6.738 -40.969 -13.289 1 97.06 410 LEU A O 1
ATOM 3277 N N . LEU A 1 411 ? -4.75 -40 -12.898 1 97 411 LEU A N 1
ATOM 3278 C CA . LEU A 1 411 ? -3.996 -41.031 -13.602 1 97 411 LEU A CA 1
ATOM 3279 C C . LEU A 1 411 ? -4.199 -42.406 -12.945 1 97 411 LEU A C 1
ATOM 3281 O O . LEU A 1 411 ? -4.418 -43.406 -13.633 1 97 411 LEU A O 1
ATOM 3285 N N . ILE A 1 412 ? -4.168 -42.406 -11.602 1 97.75 412 ILE A N 1
ATOM 3286 C CA . ILE A 1 412 ? -4.379 -43.656 -10.867 1 97.75 412 ILE A CA 1
ATOM 3287 C C . ILE A 1 412 ? -5.801 -44.156 -11.102 1 97.75 412 ILE A C 1
ATOM 3289 O O . ILE A 1 412 ? -6.02 -45.344 -11.312 1 97.75 412 ILE A O 1
ATOM 3293 N N . TRP A 1 413 ? -6.691 -43.25 -11.047 1 97.56 413 TRP A N 1
ATOM 3294 C CA . TRP A 1 413 ? -8.086 -43.594 -11.289 1 97.56 413 TRP A CA 1
ATOM 3295 C C . TRP A 1 413 ? -8.266 -44.156 -12.68 1 97.56 413 TRP A C 1
ATOM 3297 O O . TRP A 1 413 ? -9.023 -45.125 -12.867 1 97.56 413 TRP A O 1
ATOM 3307 N N . LEU A 1 414 ? -7.617 -43.656 -13.656 1 96.94 414 LEU A N 1
ATOM 3308 C CA . LEU A 1 414 ? -7.699 -44.156 -15.023 1 96.94 414 LEU A CA 1
ATOM 3309 C C . LEU A 1 414 ? -7.102 -45.562 -15.133 1 96.94 414 LEU A C 1
ATOM 3311 O O . LEU A 1 414 ? -7.621 -46.406 -15.859 1 96.94 414 LEU A O 1
ATOM 3315 N N . VAL A 1 415 ? -6.008 -45.781 -14.438 1 97.12 415 VAL A N 1
ATOM 3316 C CA . VAL A 1 415 ? -5.422 -47.125 -14.414 1 97.12 415 VAL A CA 1
ATOM 3317 C C . VAL A 1 415 ? -6.414 -48.094 -13.797 1 97.12 415 VAL A C 1
ATOM 3319 O O . VAL A 1 415 ? -6.586 -49.219 -14.297 1 97.12 415 VAL A O 1
ATOM 3322 N N . PHE A 1 416 ? -7.102 -47.75 -12.695 1 97.25 416 PHE A N 1
ATOM 3323 C CA . PHE A 1 416 ? -8.133 -48.562 -12.07 1 97.25 416 PHE A CA 1
ATOM 3324 C C . PHE A 1 416 ? -9.25 -48.875 -13.062 1 97.25 416 PHE A C 1
ATOM 3326 O O . PHE A 1 416 ? -9.664 -50.031 -13.188 1 97.25 416 PHE A O 1
ATOM 3333 N N . LYS A 1 417 ? -9.664 -47.844 -13.797 1 97 417 LYS A N 1
ATOM 3334 C CA . LYS A 1 417 ? -10.75 -48.031 -14.75 1 97 417 LYS A CA 1
ATOM 3335 C C . LYS A 1 417 ? -10.32 -48.938 -15.906 1 97 417 LYS A C 1
ATOM 3337 O O . LYS A 1 417 ? -11.125 -49.688 -16.438 1 97 417 LYS A O 1
ATOM 3342 N N . LEU A 1 418 ? -9.109 -48.781 -16.297 1 96.81 418 LEU A N 1
ATOM 3343 C CA . LEU A 1 418 ? -8.586 -49.656 -17.344 1 96.81 418 LEU A CA 1
ATOM 3344 C C . LEU A 1 418 ? -8.586 -51.125 -16.875 1 96.81 418 LEU A C 1
ATOM 3346 O O . LEU A 1 418 ? -9.07 -52 -17.594 1 96.81 418 LEU A O 1
ATOM 3350 N N . VAL A 1 419 ? -8.055 -51.344 -15.648 1 97 419 VAL A N 1
ATOM 3351 C CA . VAL A 1 419 ? -7.996 -52.719 -15.109 1 97 419 VAL A CA 1
ATOM 3352 C C . VAL A 1 419 ? -9.406 -53.25 -14.898 1 97 419 VAL A C 1
ATOM 3354 O O . VAL A 1 419 ? -9.688 -54.406 -15.203 1 97 419 VAL A O 1
ATOM 3357 N N . GLN A 1 420 ? -10.281 -52.406 -14.422 1 96.56 420 GLN A N 1
ATOM 3358 C CA . GLN A 1 420 ? -11.672 -52.812 -14.227 1 96.56 420 GLN A CA 1
ATOM 3359 C C . GLN A 1 420 ? -12.32 -53.188 -15.555 1 96.56 420 GLN A C 1
ATOM 3361 O O . GLN A 1 420 ? -13.125 -54.125 -15.617 1 96.56 420 GLN A O 1
ATOM 3366 N N . SER A 1 421 ? -11.945 -52.438 -16.547 1 96.19 421 SER A N 1
ATOM 3367 C CA . SER A 1 421 ? -12.492 -52.719 -17.875 1 96.19 421 SER A CA 1
ATOM 3368 C C . SER A 1 421 ? -12.008 -54.062 -18.391 1 96.19 421 SER A C 1
ATOM 3370 O O . SER A 1 421 ? -12.727 -54.75 -19.125 1 96.19 421 SER A O 1
ATOM 3372 N N . LEU A 1 422 ? -10.891 -54.5 -18 1 95 422 LEU A N 1
ATOM 3373 C CA . LEU A 1 422 ? -10.305 -55.75 -18.469 1 95 422 LEU A CA 1
ATOM 3374 C C . LEU A 1 422 ? -10.82 -56.938 -17.672 1 95 422 LEU A C 1
ATOM 3376 O O . LEU A 1 422 ? -11.18 -57.969 -18.234 1 95 422 LEU A O 1
ATOM 3380 N N . VAL A 1 423 ? -10.984 -56.75 -16.344 1 94.62 423 VAL A N 1
ATOM 3381 C CA . VAL A 1 423 ? -11.344 -57.875 -15.477 1 94.62 423 VAL A CA 1
ATOM 3382 C C . VAL A 1 423 ? -12.852 -57.875 -15.242 1 94.62 423 VAL A C 1
ATOM 3384 O O . VAL A 1 423 ? -13.406 -58.906 -14.812 1 94.62 423 VAL A O 1
ATOM 3387 N N . LYS A 1 424 ? -13.539 -56.75 -15.352 1 94.56 424 LYS A N 1
ATOM 3388 C CA . LYS A 1 424 ? -14.992 -56.594 -15.266 1 94.56 424 LYS A CA 1
ATOM 3389 C C . LYS A 1 424 ? -15.477 -56.688 -13.828 1 94.56 424 LYS A C 1
ATOM 3391 O O . LYS A 1 424 ? -16.641 -57.031 -13.586 1 94.56 424 LYS A O 1
ATOM 3396 N N . ARG A 1 425 ? -14.57 -56.625 -12.922 1 95.88 425 ARG A N 1
ATOM 3397 C CA . ARG A 1 425 ? -14.898 -56.688 -11.5 1 95.88 425 ARG A CA 1
ATOM 3398 C C . ARG A 1 425 ? -14.312 -55.469 -10.75 1 95.88 425 ARG A C 1
ATOM 3400 O O . ARG A 1 425 ? -13.195 -55.031 -11.039 1 95.88 425 ARG A O 1
ATOM 3407 N N . TYR A 1 426 ? -15.086 -54.875 -9.844 1 96.25 426 TYR A N 1
ATOM 3408 C CA . TYR A 1 426 ? -14.742 -53.656 -9.133 1 96.25 426 TYR A CA 1
ATOM 3409 C C . TYR A 1 426 ? -13.672 -53.906 -8.07 1 96.25 426 TYR A C 1
ATOM 3411 O O . TYR A 1 426 ? -12.609 -53.312 -8.094 1 96.25 426 TYR A O 1
ATOM 3419 N N . TRP A 1 427 ? -13.828 -54.875 -7.148 1 96.75 427 TRP A N 1
ATOM 3420 C CA . TRP A 1 427 ? -12.922 -55.125 -6.027 1 96.75 427 TRP A CA 1
ATOM 3421 C C . TRP A 1 427 ? -11.625 -55.781 -6.496 1 96.75 427 TRP A C 1
ATOM 3423 O O . TRP A 1 427 ? -10.547 -55.469 -5.984 1 96.75 427 TRP A O 1
ATOM 3433 N N . LEU A 1 428 ? -11.719 -56.656 -7.453 1 95.94 428 LEU A N 1
ATOM 3434 C CA . LEU A 1 428 ? -10.516 -57.281 -8.008 1 95.94 428 LEU A CA 1
ATOM 3435 C C . LEU A 1 428 ? -9.641 -56.219 -8.68 1 95.94 428 LEU A C 1
ATOM 3437 O O . LEU A 1 428 ? -8.414 -56.25 -8.539 1 95.94 428 LEU A O 1
ATOM 3441 N N . ALA A 1 429 ? -10.297 -55.375 -9.43 1 96.94 429 ALA A N 1
ATOM 3442 C CA . ALA A 1 429 ? -9.547 -54.281 -10.078 1 96.94 429 ALA A CA 1
ATOM 3443 C C . ALA A 1 429 ? -8.812 -53.438 -9.055 1 96.94 429 ALA A C 1
ATOM 3445 O O . ALA A 1 429 ? -7.625 -53.156 -9.219 1 96.94 429 ALA A O 1
ATOM 3446 N N . LEU A 1 430 ? -9.445 -53.031 -7.941 1 97.12 430 LEU A N 1
ATOM 3447 C CA . LEU A 1 430 ? -8.82 -52.25 -6.883 1 97.12 430 LEU A CA 1
ATOM 3448 C C . LEU A 1 430 ? -7.68 -53.031 -6.234 1 97.12 430 LEU A C 1
ATOM 3450 O O . LEU A 1 430 ? -6.633 -52.469 -5.918 1 97.12 430 LEU A O 1
ATOM 3454 N N . SER A 1 431 ? -7.906 -54.344 -6.074 1 95.88 431 SER A N 1
ATOM 3455 C CA . SER A 1 431 ? -6.922 -55.188 -5.406 1 95.88 431 SER A CA 1
ATOM 3456 C C . SER A 1 431 ? -5.68 -55.375 -6.273 1 95.88 431 SER A C 1
ATOM 3458 O O . SER A 1 431 ? -4.605 -55.719 -5.766 1 95.88 431 SER A O 1
ATOM 3460 N N . ILE A 1 432 ? -5.801 -55.156 -7.52 1 96.12 432 ILE A N 1
ATOM 3461 C CA . ILE A 1 432 ? -4.656 -55.219 -8.422 1 96.12 432 ILE A CA 1
ATOM 3462 C C . ILE A 1 432 ? -3.922 -53.875 -8.43 1 96.12 432 ILE A C 1
ATOM 3464 O O . ILE A 1 432 ? -2.695 -53.844 -8.305 1 96.12 432 ILE A O 1
ATOM 3468 N N . VAL A 1 433 ? -4.652 -52.812 -8.469 1 96.5 433 VAL A N 1
ATOM 3469 C CA . VAL A 1 433 ? -4.086 -51.469 -8.703 1 96.5 433 VAL A CA 1
ATOM 3470 C C . VAL A 1 433 ? -3.475 -50.938 -7.414 1 96.5 433 VAL A C 1
ATOM 3472 O O . VAL A 1 433 ? -2.367 -50.406 -7.422 1 96.5 433 VAL A O 1
ATOM 3475 N N . VAL A 1 434 ? -4.109 -51.062 -6.258 1 96.56 434 VAL A N 1
ATOM 3476 C CA . VAL A 1 434 ? -3.705 -50.469 -5.004 1 96.56 434 VAL A CA 1
ATOM 3477 C C . VAL A 1 434 ? -2.316 -50.938 -4.602 1 96.56 434 VAL A C 1
ATOM 3479 O O . VAL A 1 434 ? -1.395 -50.156 -4.418 1 96.56 434 VAL A O 1
ATOM 3482 N N . PRO A 1 435 ? -2.096 -52.25 -4.562 1 93.94 435 PRO A N 1
ATOM 3483 C CA . PRO A 1 435 ? -0.752 -52.688 -4.188 1 93.94 435 PRO A CA 1
ATOM 3484 C C . PRO A 1 435 ? 0.302 -52.344 -5.234 1 93.94 435 PRO A C 1
ATOM 3486 O O . PRO A 1 435 ? 1.457 -52.062 -4.887 1 93.94 435 PRO A O 1
ATOM 3489 N N . LEU A 1 436 ? -0.031 -52.375 -6.492 1 93.12 436 LEU A N 1
ATOM 3490 C CA . LEU A 1 436 ? 0.913 -52 -7.547 1 93.12 436 LEU A CA 1
ATOM 3491 C C . LEU A 1 436 ? 1.424 -50.594 -7.359 1 93.12 436 LEU A C 1
ATOM 3493 O O . LEU A 1 436 ? 2.615 -50.312 -7.531 1 93.12 436 LEU A O 1
ATOM 3497 N N . ILE A 1 437 ? 0.518 -49.656 -7.016 1 95.12 437 ILE A N 1
ATOM 3498 C CA . ILE A 1 437 ? 0.889 -48.281 -6.82 1 95.12 437 ILE A CA 1
ATOM 3499 C C . ILE A 1 437 ? 1.75 -48.125 -5.57 1 95.12 437 ILE A C 1
ATOM 3501 O O . ILE A 1 437 ? 2.727 -47.375 -5.559 1 95.12 437 ILE A O 1
ATOM 3505 N N . ILE A 1 438 ? 1.409 -48.812 -4.562 1 93.62 438 ILE A N 1
ATOM 3506 C CA . ILE A 1 438 ? 2.166 -48.781 -3.318 1 93.62 438 ILE A CA 1
ATOM 3507 C C . ILE A 1 438 ? 3.562 -49.344 -3.537 1 93.62 438 ILE A C 1
ATOM 3509 O O . ILE A 1 438 ? 4.559 -48.781 -3.104 1 93.62 438 ILE A O 1
ATOM 3513 N N . ILE A 1 439 ? 3.672 -50.438 -4.258 1 89 439 ILE A N 1
ATOM 3514 C CA . ILE A 1 439 ? 4.949 -51.062 -4.57 1 89 439 ILE A CA 1
ATOM 3515 C C . ILE A 1 439 ? 5.797 -50.125 -5.418 1 89 439 ILE A C 1
ATOM 3517 O O . ILE A 1 439 ? 6.996 -49.969 -5.172 1 89 439 ILE A O 1
ATOM 3521 N N . TRP A 1 440 ? 5.191 -49.531 -6.363 1 90.88 440 TRP A N 1
ATOM 3522 C CA . TRP A 1 440 ? 5.887 -48.562 -7.191 1 90.88 440 TRP A CA 1
ATOM 3523 C C . TRP A 1 440 ? 6.453 -47.438 -6.34 1 90.88 440 TRP A C 1
ATOM 3525 O O . TRP A 1 440 ? 7.602 -47.031 -6.523 1 90.88 440 TRP A O 1
ATOM 3535 N N . GLY A 1 441 ? 5.648 -46.938 -5.402 1 92.56 441 GLY A N 1
ATOM 3536 C CA . GLY A 1 441 ? 6.098 -45.906 -4.504 1 92.56 441 GLY A CA 1
ATOM 3537 C C . GLY A 1 441 ? 7.258 -46.312 -3.623 1 92.56 441 GLY A C 1
ATOM 3538 O O . GLY A 1 441 ? 8.242 -45.594 -3.49 1 92.56 441 GLY A O 1
ATOM 3539 N N . ILE A 1 442 ? 7.18 -47.469 -3.113 1 88.12 442 ILE A N 1
ATOM 3540 C CA . ILE A 1 442 ? 8.211 -47.969 -2.225 1 88.12 442 ILE A CA 1
ATOM 3541 C C . ILE A 1 442 ? 9.492 -48.25 -3.016 1 88.12 442 ILE A C 1
ATOM 3543 O O . ILE A 1 442 ? 10.586 -47.906 -2.551 1 88.12 442 ILE A O 1
ATOM 3547 N N . ALA A 1 443 ? 9.391 -48.812 -4.223 1 85.81 443 ALA A N 1
ATOM 3548 C CA . ALA A 1 443 ? 10.547 -49.062 -5.082 1 85.81 443 ALA A CA 1
ATOM 3549 C C . ALA A 1 443 ? 11.273 -47.781 -5.414 1 85.81 443 ALA A C 1
ATOM 3551 O O . ALA A 1 443 ? 12.508 -47.719 -5.379 1 85.81 443 ALA A O 1
ATOM 3552 N N . ASN A 1 444 ? 10.508 -46.781 -5.719 1 90.75 444 ASN A N 1
ATOM 3553 C CA . ASN A 1 444 ? 11.102 -45.5 -6 1 90.75 444 ASN A CA 1
ATOM 3554 C C . ASN A 1 444 ? 11.789 -44.906 -4.77 1 90.75 444 ASN A C 1
ATOM 3556 O O . ASN A 1 444 ? 12.883 -44.344 -4.871 1 90.75 444 ASN A O 1
ATOM 3560 N N . ARG A 1 445 ? 11.18 -45.094 -3.621 1 88.31 445 ARG A N 1
ATOM 3561 C CA . ARG A 1 445 ? 11.766 -44.594 -2.375 1 88.31 445 ARG A CA 1
ATOM 3562 C C . ARG A 1 445 ? 13.094 -45.281 -2.092 1 88.31 445 ARG A C 1
ATOM 3564 O O . ARG A 1 445 ? 14.062 -44.625 -1.688 1 88.31 445 ARG A O 1
ATOM 3571 N N . ILE A 1 446 ? 13.164 -46.469 -2.305 1 80.56 446 ILE A N 1
ATOM 3572 C CA . ILE A 1 446 ? 14.383 -47.25 -2.072 1 80.56 446 ILE A CA 1
ATOM 3573 C C . ILE A 1 446 ? 15.477 -46.75 -3.025 1 80.56 446 ILE A C 1
ATOM 3575 O O . ILE A 1 446 ? 16.625 -46.562 -2.611 1 80.56 446 ILE A O 1
ATOM 3579 N N . LYS A 1 447 ? 15.133 -46.594 -4.215 1 80.19 447 LYS A N 1
ATOM 3580 C CA . LYS A 1 447 ? 16.125 -46.125 -5.18 1 80.19 447 LYS A CA 1
ATOM 3581 C C . LYS A 1 447 ? 16.578 -44.688 -4.867 1 80.19 447 LYS A C 1
ATOM 3583 O O . LYS A 1 447 ? 17.75 -44.344 -5.047 1 80.19 447 LYS A O 1
ATOM 3588 N N . LEU A 1 448 ? 15.695 -43.906 -4.453 1 82.25 448 LEU A N 1
ATOM 3589 C CA . LEU A 1 448 ? 16.031 -42.531 -4.078 1 82.25 448 LEU A CA 1
ATOM 3590 C C . LEU A 1 448 ? 17.047 -42.5 -2.943 1 82.25 448 LEU A C 1
ATOM 3592 O O . LEU A 1 448 ? 17.984 -41.688 -2.953 1 82.25 448 LEU A O 1
ATOM 3596 N N . ILE A 1 449 ? 16.828 -43.406 -2.008 1 74.88 449 ILE A N 1
ATOM 3597 C CA . ILE A 1 449 ? 17.703 -43.469 -0.841 1 74.88 449 ILE A CA 1
ATOM 3598 C C . ILE A 1 449 ? 19.047 -44.031 -1.234 1 74.88 449 ILE A C 1
ATOM 3600 O O . ILE A 1 449 ? 20.094 -43.562 -0.78 1 74.88 449 ILE A O 1
ATOM 3604 N N . THR A 1 450 ? 19 -45 -2.18 1 68.44 450 THR A N 1
ATOM 3605 C CA . THR A 1 450 ? 20.219 -45.75 -2.473 1 68.44 450 THR A CA 1
ATOM 3606 C C . THR A 1 450 ? 21 -45.094 -3.609 1 68.44 450 THR A C 1
ATOM 3608 O O . THR A 1 450 ? 22.234 -45.094 -3.613 1 68.44 450 THR A O 1
ATOM 3611 N N . ARG A 1 451 ? 20.203 -44.5 -4.602 1 62.16 451 ARG A N 1
ATOM 3612 C CA . ARG A 1 451 ? 20.875 -44.031 -5.809 1 62.16 451 ARG A CA 1
ATOM 3613 C C . ARG A 1 451 ? 20.594 -42.562 -6.047 1 62.16 451 ARG A C 1
ATOM 3615 O O . ARG A 1 451 ? 21.047 -41.969 -7.035 1 62.16 451 ARG A O 1
ATOM 3622 N N . GLU A 1 452 ? 19.75 -41.969 -5.145 1 68.38 452 GLU A N 1
ATOM 3623 C CA . GLU A 1 452 ? 19.391 -40.562 -5.227 1 68.38 452 GLU A CA 1
ATOM 3624 C C . GLU A 1 452 ? 18.719 -40.219 -6.551 1 68.38 452 GLU A C 1
ATOM 3626 O O . GLU A 1 452 ? 18.938 -39.156 -7.137 1 68.38 452 GLU A O 1
ATOM 3631 N N . GLU A 1 453 ? 18.109 -41.219 -7.141 1 75 453 GLU A N 1
ATOM 3632 C CA . GLU A 1 453 ? 17.281 -41.062 -8.336 1 75 453 GLU A CA 1
ATOM 3633 C C . GLU A 1 453 ? 16.078 -41.969 -8.289 1 75 453 GLU A C 1
ATOM 3635 O O . GLU A 1 453 ? 16.109 -43.031 -7.68 1 75 453 GLU A O 1
ATOM 3640 N N . PRO A 1 454 ? 15.055 -41.531 -8.953 1 86.81 454 PRO A N 1
ATOM 3641 C CA . PRO A 1 454 ? 13.891 -42.406 -9.031 1 86.81 454 PRO A CA 1
ATOM 3642 C C . PRO A 1 454 ? 13.992 -43.406 -10.172 1 86.81 454 PRO A C 1
ATOM 3644 O O . PRO A 1 454 ? 14.984 -43.438 -10.906 1 86.81 454 PRO A O 1
ATOM 3647 N N . ILE A 1 455 ? 13.023 -44.219 -10.227 1 83.56 455 ILE A N 1
ATOM 3648 C CA . ILE A 1 455 ? 12.977 -45.156 -11.344 1 83.56 455 ILE A CA 1
ATOM 3649 C C . ILE A 1 455 ? 12.664 -44.406 -12.633 1 83.56 455 ILE A C 1
ATOM 3651 O O . ILE A 1 455 ? 11.672 -43.688 -12.711 1 83.56 455 ILE A O 1
ATOM 3655 N N . LEU A 1 456 ? 13.562 -44.531 -13.547 1 82 456 LEU A N 1
ATOM 3656 C CA . LEU A 1 456 ? 13.422 -43.844 -14.828 1 82 456 LEU A CA 1
ATOM 3657 C C . LEU A 1 456 ? 13.109 -44.844 -15.938 1 82 456 LEU A C 1
ATOM 3659 O O . LEU A 1 456 ? 13.32 -46.062 -15.781 1 82 456 LEU A O 1
ATOM 3663 N N . PRO A 1 457 ? 12.492 -44.406 -17 1 81.31 457 PRO A N 1
ATOM 3664 C CA . PRO A 1 457 ? 12.203 -45.312 -18.125 1 81.31 457 PRO A CA 1
ATOM 3665 C C . PRO A 1 457 ? 13.445 -46.031 -18.625 1 81.31 457 PRO A C 1
ATOM 3667 O O . PRO A 1 457 ? 13.352 -47.188 -19.078 1 81.31 457 PRO A O 1
ATOM 3670 N N . SER A 1 458 ? 14.594 -45.406 -18.469 1 69.38 458 SER A N 1
ATOM 3671 C CA . SER A 1 458 ? 15.844 -46.062 -18.875 1 69.38 458 SER A CA 1
ATOM 3672 C C . SER A 1 458 ? 16.141 -47.281 -18.047 1 69.38 458 SER A C 1
ATOM 3674 O O . SER A 1 458 ? 16.734 -48.25 -18.547 1 69.38 458 SER A O 1
ATOM 3676 N N . ASP A 1 459 ? 15.641 -47.281 -16.812 1 71.44 459 ASP A N 1
ATOM 3677 C CA . ASP A 1 459 ? 15.828 -48.438 -15.93 1 71.44 459 ASP A CA 1
ATOM 3678 C C . ASP A 1 459 ? 14.969 -49.625 -16.375 1 71.44 459 ASP A C 1
ATOM 3680 O O . ASP A 1 459 ? 15.383 -50.781 -16.266 1 71.44 459 ASP A O 1
ATOM 3684 N N . VAL A 1 460 ? 13.891 -49.25 -16.828 1 73.31 460 VAL A N 1
ATOM 3685 C CA . VAL A 1 460 ? 12.945 -50.281 -17.219 1 73.31 460 VAL A CA 1
ATOM 3686 C C . VAL A 1 460 ? 13.367 -50.906 -18.547 1 73.31 460 VAL A C 1
ATOM 3688 O O . VAL A 1 460 ? 13.133 -52.094 -18.781 1 73.31 460 VAL A O 1
ATOM 3691 N N . MET A 1 461 ? 14 -50.156 -19.312 1 64.44 461 MET A N 1
ATOM 3692 C CA . MET A 1 461 ? 14.43 -50.625 -20.625 1 64.44 461 MET A CA 1
ATOM 3693 C C . MET A 1 461 ? 15.625 -51.562 -20.5 1 64.44 461 MET A C 1
ATOM 3695 O O . MET A 1 461 ? 15.812 -52.469 -21.328 1 64.44 461 MET A O 1
ATOM 3699 N N . MET A 1 462 ? 16.391 -51.312 -19.5 1 51.91 462 MET A N 1
ATOM 3700 C CA . MET A 1 462 ? 17.562 -52.156 -19.328 1 51.91 462 MET A CA 1
ATOM 3701 C C . MET A 1 462 ? 17.234 -53.375 -18.469 1 51.91 462 MET A C 1
ATOM 3703 O O . MET A 1 462 ? 17.406 -53.344 -17.25 1 51.91 462 MET A O 1
ATOM 3707 N N . TYR A 1 463 ? 16.5 -54.375 -18.953 1 52.81 463 TYR A N 1
ATOM 3708 C CA . TYR A 1 463 ? 16.016 -55.562 -18.297 1 52.81 463 TYR A CA 1
ATOM 3709 C C . TYR A 1 463 ? 17.125 -56.219 -17.484 1 52.81 463 TYR A C 1
ATOM 3711 O O . TYR A 1 463 ? 16.859 -56.812 -16.438 1 52.81 463 TYR A O 1
ATOM 3719 N N . GLN A 1 464 ? 18.359 -56.25 -17.969 1 48.47 464 GLN A N 1
ATOM 3720 C CA . GLN A 1 464 ? 19.5 -56.844 -17.281 1 48.47 464 GLN A CA 1
ATOM 3721 C C . GLN A 1 464 ? 19.75 -56.156 -15.93 1 48.47 464 GLN A C 1
ATOM 3723 O O . GLN A 1 464 ? 20.281 -56.781 -15.008 1 48.47 464 GLN A O 1
ATOM 3728 N N . ALA A 1 465 ? 19.344 -55 -15.859 1 49.12 465 ALA A N 1
ATOM 3729 C CA . ALA A 1 465 ? 19.609 -54.219 -14.664 1 49.12 465 ALA A CA 1
ATOM 3730 C C . ALA A 1 465 ? 18.656 -54.594 -13.531 1 49.12 465 ALA A C 1
ATOM 3732 O O . ALA A 1 465 ? 18.891 -54.25 -12.367 1 49.12 465 ALA A O 1
ATOM 3733 N N . TYR A 1 466 ? 17.531 -55.281 -13.836 1 56.88 466 TYR A N 1
ATOM 3734 C CA . TYR A 1 466 ? 16.562 -55.625 -12.812 1 56.88 466 TYR A CA 1
ATOM 3735 C C . TYR A 1 466 ? 17.219 -56.469 -11.727 1 56.88 466 TYR A C 1
ATOM 3737 O O . TYR A 1 466 ? 16.938 -56.312 -10.539 1 56.88 466 TYR A O 1
ATOM 3745 N N . GLY A 1 467 ? 18 -57.375 -12.25 1 55.97 467 GLY A N 1
ATOM 3746 C CA . GLY A 1 467 ? 18.719 -58.219 -11.289 1 55.97 467 GLY A CA 1
ATOM 3747 C C . GLY A 1 467 ? 19.594 -57.406 -10.344 1 55.97 467 GLY A C 1
ATOM 3748 O O . GLY A 1 467 ? 19.594 -57.625 -9.133 1 55.97 467 GLY A O 1
ATOM 3749 N N . ASN A 1 468 ? 20.219 -56.469 -10.945 1 52.72 468 ASN A N 1
ATOM 3750 C CA . ASN A 1 468 ? 21.109 -55.625 -10.156 1 52.72 468 ASN A CA 1
ATOM 3751 C C . ASN A 1 468 ? 20.328 -54.719 -9.203 1 52.72 468 ASN A C 1
ATOM 3753 O O . ASN A 1 468 ? 20.766 -54.438 -8.086 1 52.72 468 ASN A O 1
ATOM 3757 N N . MET A 1 469 ? 19.172 -54.312 -9.609 1 57.09 469 MET A N 1
ATOM 3758 C CA . MET A 1 469 ? 18.344 -53.438 -8.773 1 57.09 469 MET A CA 1
ATOM 3759 C C . MET A 1 469 ? 17.766 -54.219 -7.59 1 57.09 469 MET A C 1
ATOM 3761 O O . MET A 1 469 ? 17.672 -53.688 -6.48 1 57.09 469 MET A O 1
ATOM 3765 N N . LEU A 1 470 ? 17.406 -55.438 -7.949 1 64.25 470 LEU A N 1
ATOM 3766 C CA . LEU A 1 470 ? 16.844 -56.281 -6.902 1 64.25 470 LEU A CA 1
ATOM 3767 C C . LEU A 1 470 ? 17.891 -56.594 -5.848 1 64.25 470 LEU A C 1
ATOM 3769 O O . LEU A 1 470 ? 17.547 -56.844 -4.684 1 64.25 470 LEU A O 1
ATOM 3773 N N . LYS A 1 471 ? 19.141 -56.625 -6.285 1 58.97 471 LYS A N 1
ATOM 3774 C CA . LYS A 1 471 ? 20.234 -56.875 -5.344 1 58.97 471 LYS A CA 1
ATOM 3775 C C . LYS A 1 471 ? 20.422 -55.688 -4.398 1 58.97 471 LYS A C 1
ATOM 3777 O O . LYS A 1 471 ? 21.016 -55.844 -3.322 1 58.97 471 LYS A O 1
ATOM 3782 N N . LEU A 1 472 ? 19.891 -54.594 -4.859 1 56.84 472 LEU A N 1
ATOM 3783 C CA . LEU A 1 472 ? 20.016 -53.406 -4.035 1 56.84 472 LEU A CA 1
ATOM 3784 C C . LEU A 1 472 ? 19.047 -53.438 -2.855 1 56.84 472 LEU A C 1
ATOM 3786 O O . LEU A 1 472 ? 19.219 -52.719 -1.878 1 56.84 472 LEU A O 1
ATOM 3790 N N . VAL A 1 473 ? 18.078 -54.375 -3.008 1 69.19 473 VAL A N 1
ATOM 3791 C CA . VAL A 1 473 ? 17.047 -54.406 -1.979 1 69.19 473 VAL A CA 1
ATOM 3792 C C . VAL A 1 473 ? 17.109 -55.719 -1.214 1 69.19 473 VAL A C 1
ATOM 3794 O O . VAL A 1 473 ? 17.438 -56.75 -1.789 1 69.19 473 VAL A O 1
ATOM 3797 N N . SER A 1 474 ? 16.984 -55.656 0.076 1 72.5 474 SER A N 1
ATOM 3798 C CA . SER A 1 474 ? 16.938 -56.875 0.876 1 72.5 474 SER A CA 1
ATOM 3799 C C . SER A 1 474 ? 15.875 -57.844 0.361 1 72.5 474 SER A C 1
ATOM 3801 O O . SER A 1 474 ? 14.781 -57.406 -0.028 1 72.5 474 SER A O 1
ATOM 3803 N N . ALA A 1 475 ? 16.172 -59.031 0.215 1 73.12 475 ALA A N 1
ATOM 3804 C CA . ALA A 1 475 ? 15.336 -60.094 -0.379 1 73.12 475 ALA A CA 1
ATOM 3805 C C . ALA A 1 475 ? 13.969 -60.125 0.3 1 73.12 475 ALA A C 1
ATOM 3807 O O . ALA A 1 475 ? 12.977 -60.5 -0.327 1 73.12 475 ALA A O 1
ATOM 3808 N N . TRP A 1 476 ? 13.914 -59.719 1.506 1 79.94 476 TRP A N 1
ATOM 3809 C CA . TRP A 1 476 ? 12.664 -59.844 2.236 1 79.94 476 TRP A CA 1
ATOM 3810 C C . TRP A 1 476 ? 11.633 -58.844 1.736 1 79.94 476 TRP A C 1
ATOM 3812 O O . TRP A 1 476 ? 10.422 -59.062 1.84 1 79.94 476 TRP A O 1
ATOM 3822 N N . ILE A 1 477 ? 12.023 -57.781 1.095 1 80.69 477 ILE A N 1
ATOM 3823 C CA . ILE A 1 477 ? 11.125 -56.719 0.667 1 80.69 477 ILE A CA 1
ATOM 3824 C C . ILE A 1 477 ? 10.312 -57.188 -0.538 1 80.69 477 ILE A C 1
ATOM 3826 O O . ILE A 1 477 ? 9.078 -57.156 -0.51 1 80.69 477 ILE A O 1
ATOM 3830 N N . PRO A 1 478 ? 10.961 -57.719 -1.569 1 79.75 478 PRO A N 1
ATOM 3831 C CA . PRO A 1 478 ? 10.156 -58.188 -2.695 1 79.75 478 PRO A CA 1
ATOM 3832 C C . PRO A 1 478 ? 9.266 -59.375 -2.328 1 79.75 478 PRO A C 1
ATOM 3834 O O . PRO A 1 478 ? 8.156 -59.5 -2.854 1 79.75 478 PRO A O 1
ATOM 3837 N N . ILE A 1 479 ? 9.672 -60.219 -1.433 1 83.69 479 ILE A N 1
ATOM 3838 C CA . ILE A 1 479 ? 8.883 -61.375 -1.011 1 83.69 479 ILE A CA 1
ATOM 3839 C C . ILE A 1 479 ? 7.645 -60.906 -0.248 1 83.69 479 ILE A C 1
ATOM 3841 O O . ILE A 1 479 ? 6.527 -61.344 -0.52 1 83.69 479 ILE A O 1
ATOM 3845 N N . THR A 1 480 ? 7.914 -60 0.689 1 85.44 480 THR A N 1
ATOM 3846 C CA . THR A 1 480 ? 6.785 -59.469 1.436 1 85.44 480 THR A CA 1
ATOM 3847 C C . THR A 1 480 ? 5.82 -58.75 0.502 1 85.44 480 THR A C 1
ATOM 3849 O O . THR A 1 480 ? 4.605 -58.844 0.664 1 85.44 480 THR A O 1
ATOM 3852 N N . GLY A 1 481 ? 6.359 -58.031 -0.404 1 87.5 481 GLY A N 1
ATOM 3853 C CA . GLY A 1 481 ? 5.52 -57.375 -1.388 1 87.5 481 GLY A CA 1
ATOM 3854 C C . GLY A 1 481 ? 4.656 -58.344 -2.186 1 87.5 481 GLY A C 1
ATOM 3855 O O . GLY A 1 481 ? 3.467 -58.094 -2.387 1 87.5 481 GLY A O 1
ATOM 3856 N N . ALA A 1 482 ? 5.207 -59.438 -2.525 1 87.94 482 ALA A N 1
ATOM 3857 C CA . ALA A 1 482 ? 4.48 -60.438 -3.293 1 87.94 482 ALA A CA 1
ATOM 3858 C C . ALA A 1 482 ? 3.379 -61.094 -2.455 1 87.94 482 ALA A C 1
ATOM 3860 O O . ALA A 1 482 ? 2.273 -61.312 -2.947 1 87.94 482 ALA A O 1
ATOM 3861 N N . VAL A 1 483 ? 3.693 -61.344 -1.245 1 90.56 483 VAL A N 1
ATOM 3862 C CA . VAL A 1 483 ? 2.725 -61.938 -0.342 1 90.56 483 VAL A CA 1
ATOM 3863 C C . VAL A 1 483 ? 1.548 -61 -0.125 1 90.56 483 VAL A C 1
ATOM 3865 O O . VAL A 1 483 ? 0.387 -61.406 -0.208 1 90.56 483 VAL A O 1
ATOM 3868 N N . VAL A 1 484 ? 1.893 -59.75 0.118 1 90.38 484 VAL A N 1
ATOM 3869 C CA . VAL A 1 484 ? 0.853 -58.75 0.326 1 90.38 484 VAL A CA 1
ATOM 3870 C C . VAL A 1 484 ? 0.002 -58.625 -0.935 1 90.38 484 VAL A C 1
ATOM 3872 O O . VAL A 1 484 ? -1.22 -58.469 -0.854 1 90.38 484 VAL A O 1
ATOM 3875 N N . TYR A 1 485 ? 0.613 -58.719 -2.018 1 91.56 485 TYR A N 1
ATOM 3876 C CA . TYR A 1 485 ? -0.095 -58.594 -3.289 1 91.56 485 TYR A CA 1
ATOM 3877 C C . TYR A 1 485 ? -1.078 -59.75 -3.463 1 91.56 485 TYR A C 1
ATOM 3879 O O . TYR A 1 485 ? -2.236 -59.531 -3.826 1 91.56 485 TYR A O 1
ATOM 3887 N N . VAL A 1 486 ? -0.701 -61 -3.141 1 92.88 486 VAL A N 1
ATOM 3888 C CA . VAL A 1 486 ? -1.548 -62.156 -3.283 1 92.88 486 VAL A CA 1
ATOM 3889 C C . VAL A 1 486 ? -2.709 -62.094 -2.295 1 92.88 486 VAL A C 1
ATOM 3891 O O . VAL A 1 486 ? -3.85 -62.406 -2.643 1 92.88 486 VAL A O 1
ATOM 3894 N N . ILE A 1 487 ? -2.412 -61.656 -1.141 1 94.31 487 ILE A N 1
ATOM 3895 C CA . ILE A 1 487 ? -3.445 -61.5 -0.12 1 94.31 487 ILE A CA 1
ATOM 3896 C C . ILE A 1 487 ? -4.488 -60.5 -0.569 1 94.31 487 ILE A C 1
ATOM 3898 O O . ILE A 1 487 ? -5.691 -60.719 -0.411 1 94.31 487 ILE A O 1
ATOM 3902 N N . THR A 1 488 ? -4.035 -59.406 -1.094 1 94.56 488 THR A N 1
ATOM 3903 C CA . THR A 1 488 ? -4.949 -58.375 -1.533 1 94.56 488 THR A CA 1
ATOM 3904 C C . THR A 1 488 ? -5.805 -58.844 -2.701 1 94.56 488 THR A C 1
ATOM 3906 O O . THR A 1 488 ? -6.98 -58.5 -2.801 1 94.56 488 THR A O 1
ATOM 3909 N N . ILE A 1 489 ? -5.254 -59.625 -3.547 1 94 489 ILE A N 1
ATOM 3910 C CA . ILE A 1 489 ? -6.012 -60.188 -4.656 1 94 489 ILE A CA 1
ATOM 3911 C C . ILE A 1 489 ? -7.098 -61.125 -4.121 1 94 489 ILE A C 1
ATOM 3913 O O . ILE A 1 489 ? -8.242 -61.062 -4.566 1 94 489 ILE A O 1
ATOM 3917 N N . GLY A 1 490 ? -6.75 -61.969 -3.166 1 94.44 490 GLY A N 1
ATOM 3918 C CA . GLY A 1 490 ? -7.73 -62.844 -2.521 1 94.44 490 GLY A CA 1
ATOM 3919 C C . GLY A 1 490 ? -8.859 -62.062 -1.865 1 94.44 490 GLY A C 1
ATOM 3920 O O . GLY A 1 490 ? -10.023 -62.438 -1.979 1 94.44 490 GLY A O 1
ATOM 3921 N N . LEU A 1 491 ? -8.484 -61.031 -1.261 1 95.25 491 LEU A N 1
ATOM 3922 C CA . LEU A 1 491 ? -9.477 -60.156 -0.629 1 95.25 491 LEU A CA 1
ATOM 3923 C C . LEU A 1 491 ? -10.398 -59.531 -1.673 1 95.25 491 LEU A C 1
ATOM 3925 O O . LEU A 1 491 ? -11.602 -59.406 -1.44 1 95.25 491 LEU A O 1
ATOM 3929 N N . GLY A 1 492 ? -9.867 -59.125 -2.762 1 95.31 492 GLY A N 1
ATOM 3930 C CA . GLY A 1 492 ? -10.68 -58.562 -3.838 1 95.31 492 GLY A CA 1
ATOM 3931 C C . GLY A 1 492 ? -11.695 -59.562 -4.379 1 95.31 492 GLY A C 1
ATOM 3932 O O . GLY A 1 492 ? -12.867 -59.219 -4.562 1 95.31 492 GLY A O 1
ATOM 3933 N N . ILE A 1 493 ? -11.297 -60.781 -4.527 1 94.31 493 ILE A N 1
ATOM 3934 C CA . ILE A 1 493 ? -12.18 -61.812 -5.027 1 94.31 493 ILE A CA 1
ATOM 3935 C C . ILE A 1 493 ? -13.281 -62.094 -4 1 94.31 493 ILE A C 1
ATOM 3937 O O . ILE A 1 493 ? -14.453 -62.25 -4.359 1 94.31 493 ILE A O 1
ATOM 3941 N N . TYR A 1 494 ? -12.875 -62.062 -2.773 1 96.12 494 TYR A N 1
ATOM 3942 C CA . TYR A 1 494 ? -13.828 -62.25 -1.691 1 96.12 494 TYR A CA 1
ATOM 3943 C C . TYR A 1 494 ? -14.859 -61.156 -1.644 1 96.12 494 TYR A C 1
ATOM 3945 O O . TYR A 1 494 ? -16.062 -61.406 -1.523 1 96.12 494 TYR A O 1
ATOM 3953 N N . LEU A 1 495 ? -14.398 -59.938 -1.823 1 95.69 495 LEU A N 1
ATOM 3954 C CA . LEU A 1 495 ? -15.289 -58.781 -1.733 1 95.69 495 LEU A CA 1
ATOM 3955 C C . LEU A 1 495 ? -16.203 -58.688 -2.947 1 95.69 495 LEU A C 1
ATOM 3957 O O . LEU A 1 495 ? -17.344 -58.25 -2.842 1 95.69 495 LEU A O 1
ATOM 3961 N N . ASP A 1 496 ? -15.766 -59.156 -4.059 1 94.88 496 ASP A N 1
ATOM 3962 C CA . ASP A 1 496 ? -16.625 -59.188 -5.242 1 94.88 496 ASP A CA 1
ATOM 3963 C C . ASP A 1 496 ? -17.812 -60.094 -5.035 1 94.88 496 ASP A C 1
ATOM 3965 O O . ASP A 1 496 ? -18.875 -59.906 -5.617 1 94.88 496 ASP A O 1
ATOM 3969 N N . ARG A 1 497 ? -17.641 -61.062 -4.199 1 94 497 ARG A N 1
ATOM 3970 C CA . ARG A 1 497 ? -18.703 -62 -3.914 1 94 497 ARG A CA 1
ATOM 3971 C C . ARG A 1 497 ? -19.641 -61.469 -2.826 1 94 497 ARG A C 1
ATOM 3973 O O . ARG A 1 497 ? -20.859 -61.625 -2.918 1 94 497 ARG A O 1
ATOM 3980 N N . LYS A 1 498 ? -19.031 -60.812 -1.899 1 95 498 LYS A N 1
ATOM 3981 C CA . LYS A 1 498 ? -19.812 -60.375 -0.754 1 95 498 LYS A CA 1
ATOM 3982 C C . LYS A 1 498 ? -20.531 -59.062 -1.065 1 95 498 LYS A C 1
ATOM 3984 O O . LYS A 1 498 ? -21.656 -58.812 -0.603 1 95 498 LYS A O 1
ATOM 3989 N N . LEU A 1 499 ? -19.828 -58.156 -1.789 1 94.38 499 LEU A N 1
ATOM 3990 C CA . LEU A 1 499 ? -20.375 -56.844 -2.141 1 94.38 499 LEU A CA 1
ATOM 3991 C C . LEU A 1 499 ? -20.281 -56.594 -3.643 1 94.38 499 LEU A C 1
ATOM 3993 O O . LEU A 1 499 ? -19.531 -55.719 -4.086 1 94.38 499 LEU A O 1
ATOM 3997 N N . PRO A 1 500 ? -21.125 -57.25 -4.289 1 91.75 500 PRO A N 1
ATOM 3998 C CA . PRO A 1 500 ? -21.016 -57.156 -5.746 1 91.75 500 PRO A CA 1
ATOM 3999 C C . PRO A 1 500 ? -21.359 -55.781 -6.301 1 91.75 500 PRO A C 1
ATOM 4001 O O . PRO A 1 500 ? -22.297 -55.156 -5.816 1 91.75 500 PRO A O 1
ATOM 4004 N N . VAL A 1 501 ? -20.594 -55.25 -7.156 1 94.31 501 VAL A N 1
ATOM 4005 C CA . VAL A 1 501 ? -20.812 -54.031 -7.914 1 94.31 501 VAL A CA 1
ATOM 4006 C C . VAL A 1 501 ? -21.016 -54.375 -9.391 1 94.31 501 VAL A C 1
ATOM 4008 O O . VAL A 1 501 ? -20.281 -55.188 -9.961 1 94.31 501 VAL A O 1
ATOM 4011 N N . PRO A 1 502 ? -22.016 -53.875 -9.984 1 91.06 502 PRO A N 1
ATOM 4012 C CA . PRO A 1 502 ? -22.297 -54.219 -11.375 1 91.06 502 PRO A CA 1
ATOM 4013 C C . PRO A 1 502 ? -21.125 -53.906 -12.312 1 91.06 502 PRO A C 1
ATOM 4015 O O . PRO A 1 502 ? -20.469 -52.875 -12.141 1 91.06 502 PRO A O 1
ATOM 4018 N N . ALA A 1 503 ? -20.859 -54.781 -13.25 1 91.75 503 ALA A N 1
ATOM 4019 C CA . ALA A 1 503 ? -19.797 -54.594 -14.234 1 91.75 503 ALA A CA 1
ATOM 4020 C C . ALA A 1 503 ? -20.172 -53.469 -15.195 1 91.75 503 ALA A C 1
ATOM 4022 O O . ALA A 1 503 ? -21.328 -53.281 -15.562 1 91.75 503 ALA A O 1
ATOM 4023 N N . PRO A 1 504 ? -19.125 -52.656 -15.594 1 93.19 504 PRO A N 1
ATOM 4024 C CA . PRO A 1 504 ? -19.422 -51.594 -16.562 1 93.19 504 PRO A CA 1
ATOM 4025 C C . PRO A 1 504 ? -19.812 -52.156 -17.938 1 93.19 504 PRO A C 1
ATOM 4027 O O . PRO A 1 504 ? -19.375 -53.25 -18.312 1 93.19 504 PRO A O 1
ATOM 4030 N N . SER A 1 505 ? -20.516 -51.469 -18.688 1 94.31 505 SER A N 1
ATOM 4031 C CA . SER A 1 505 ? -20.938 -51.875 -20.031 1 94.31 505 SER A CA 1
ATOM 4032 C C . SER A 1 505 ? -19.75 -51.844 -21 1 94.31 505 SER A C 1
ATOM 4034 O O . SER A 1 505 ? -18.719 -51.25 -20.719 1 94.31 505 SER A O 1
ATOM 4036 N N . THR A 1 506 ? -19.875 -52.531 -22.094 1 94.12 506 THR A N 1
ATOM 4037 C CA . THR A 1 506 ? -18.812 -52.594 -23.078 1 94.12 506 THR A CA 1
ATOM 4038 C C . THR A 1 506 ? -18.469 -51.219 -23.609 1 94.12 506 THR A C 1
ATOM 4040 O O . THR A 1 506 ? -17.297 -50.906 -23.844 1 94.12 506 THR A O 1
ATOM 4043 N N . LYS A 1 507 ? -19.453 -50.469 -23.812 1 94.75 507 LYS A N 1
ATOM 4044 C CA . LYS A 1 507 ? -19.234 -49.094 -24.266 1 94.75 507 LYS A CA 1
ATOM 4045 C C . LYS A 1 507 ? -18.406 -48.312 -23.266 1 94.75 507 LYS A C 1
ATOM 4047 O O . LYS A 1 507 ? -17.453 -47.594 -23.625 1 94.75 507 LYS A O 1
ATOM 4052 N N . ARG A 1 508 ? -18.703 -48.375 -22.047 1 94.31 508 ARG A N 1
ATOM 4053 C CA . ARG A 1 508 ? -17.969 -47.688 -21 1 94.31 508 ARG A CA 1
ATOM 4054 C C . ARG A 1 508 ? -16.547 -48.188 -20.875 1 94.31 508 ARG A C 1
ATOM 4056 O O . ARG A 1 508 ? -15.617 -47.438 -20.641 1 94.31 508 ARG A O 1
ATOM 4063 N N . ARG A 1 509 ? -16.422 -49.469 -21.016 1 95.69 509 ARG A N 1
ATOM 4064 C CA . ARG A 1 509 ? -15.094 -50.062 -20.953 1 95.69 509 ARG A CA 1
ATOM 4065 C C . ARG A 1 509 ? -14.203 -49.531 -22.062 1 95.69 509 ARG A C 1
ATOM 4067 O O . ARG A 1 509 ? -13.039 -49.188 -21.828 1 95.69 509 ARG A O 1
ATOM 4074 N N . CYS A 1 510 ? -14.805 -49.375 -23.203 1 95.94 510 CYS A N 1
ATOM 4075 C CA . CYS A 1 510 ? -14.047 -48.844 -24.328 1 95.94 510 CYS A CA 1
ATOM 4076 C C . CYS A 1 510 ? -13.672 -47.406 -24.094 1 95.94 510 CYS A C 1
ATOM 4078 O O . CYS A 1 510 ? -12.539 -47 -24.375 1 95.94 510 CYS A O 1
ATOM 4080 N N . ILE A 1 511 ? -14.547 -46.688 -23.594 1 95.81 511 ILE A N 1
ATOM 4081 C CA . ILE A 1 511 ? -14.312 -45.281 -23.328 1 95.81 511 ILE A CA 1
ATOM 4082 C C . ILE A 1 511 ? -13.172 -45.125 -22.328 1 95.81 511 ILE A C 1
ATOM 4084 O O . ILE A 1 511 ? -12.242 -44.344 -22.547 1 95.81 511 ILE A O 1
ATOM 4088 N N . TRP A 1 512 ? -13.18 -45.812 -21.25 1 95.5 512 TRP A N 1
ATOM 4089 C CA . TRP A 1 512 ? -12.164 -45.688 -20.203 1 95.5 512 TRP A CA 1
ATOM 4090 C C . TRP A 1 512 ? -10.805 -46.156 -20.719 1 95.5 512 TRP A C 1
ATOM 4092 O O . TRP A 1 512 ? -9.773 -45.594 -20.359 1 95.5 512 TRP A O 1
ATOM 4102 N N . THR A 1 513 ? -10.828 -47.156 -21.531 1 95.69 513 THR A N 1
ATOM 4103 C CA . THR A 1 513 ? -9.578 -47.625 -22.125 1 95.69 513 THR A CA 1
ATOM 4104 C C . THR A 1 513 ? -8.961 -46.562 -23.031 1 95.69 513 THR A C 1
ATOM 4106 O O . THR A 1 513 ? -7.766 -46.281 -22.938 1 95.69 513 THR A O 1
ATOM 4109 N N . VAL A 1 514 ? -9.797 -46.031 -23.844 1 96.12 514 VAL A N 1
ATOM 4110 C CA . VAL A 1 514 ? -9.328 -45 -24.766 1 96.12 514 VAL A CA 1
ATOM 4111 C C . VAL A 1 514 ? -8.82 -43.812 -23.984 1 96.12 514 VAL A C 1
ATOM 4113 O O . VAL A 1 514 ? -7.762 -43.25 -24.297 1 96.12 514 VAL A O 1
ATOM 4116 N N . LEU A 1 515 ? -9.484 -43.406 -22.953 1 95.88 515 LEU A N 1
ATOM 4117 C CA . LEU A 1 515 ? -9.086 -42.281 -22.141 1 95.88 515 LEU A CA 1
ATOM 4118 C C . LEU A 1 515 ? -7.754 -42.531 -21.453 1 95.88 515 LEU A C 1
ATOM 4120 O O . LEU A 1 515 ? -6.91 -41.625 -21.359 1 95.88 515 LEU A O 1
ATOM 4124 N N . THR A 1 516 ? -7.617 -43.719 -21 1 96.19 516 THR A N 1
ATOM 4125 C CA . THR A 1 516 ? -6.371 -44.062 -20.328 1 96.19 516 THR A CA 1
ATOM 4126 C C . THR A 1 516 ? -5.191 -43.969 -21.297 1 96.19 516 THR A C 1
ATOM 4128 O O . THR A 1 516 ? -4.164 -43.375 -20.969 1 96.19 516 THR A O 1
ATOM 4131 N N . VAL A 1 517 ? -5.406 -44.5 -22.453 1 94.38 517 VAL A N 1
ATOM 4132 C CA . VAL A 1 517 ? -4.352 -44.469 -23.453 1 94.38 517 VAL A CA 1
ATOM 4133 C C . VAL A 1 517 ? -4.047 -43.031 -23.875 1 94.38 517 VAL A C 1
ATOM 4135 O O . VAL A 1 517 ? -2.883 -42.656 -24.047 1 94.38 517 VAL A O 1
ATOM 4138 N N . LEU A 1 518 ? -5.039 -42.344 -23.984 1 94.19 518 LEU A N 1
ATOM 4139 C CA . LEU A 1 518 ? -4.863 -40.969 -24.406 1 94.19 518 LEU A CA 1
ATOM 4140 C C . LEU A 1 518 ? -4.125 -40.156 -23.328 1 94.19 518 LEU A C 1
ATOM 4142 O O . LEU A 1 518 ? -3.219 -39.375 -23.656 1 94.19 518 LEU A O 1
ATOM 4146 N N . PHE A 1 519 ? -4.465 -40.312 -22.094 1 94.56 519 PHE A N 1
ATOM 4147 C CA . PHE A 1 519 ? -3.855 -39.531 -21.016 1 94.56 519 PHE A CA 1
ATOM 4148 C C . PHE A 1 519 ? -2.41 -39.969 -20.797 1 94.56 519 PHE A C 1
ATOM 4150 O O . PHE A 1 519 ? -1.519 -39.125 -20.672 1 94.56 519 PHE A O 1
ATOM 4157 N N . PHE A 1 520 ? -2.135 -41.188 -20.75 1 94.69 520 PHE A N 1
ATOM 4158 C CA . PHE A 1 520 ? -0.769 -41.656 -20.562 1 94.69 520 PHE A CA 1
ATOM 4159 C C . PHE A 1 520 ? 0.05 -41.406 -21.828 1 94.69 520 PHE A C 1
ATOM 4161 O O . PHE A 1 520 ? 1.225 -41.062 -21.766 1 94.69 520 PHE A O 1
ATOM 4168 N N . GLY A 1 521 ? -0.614 -41.625 -22.953 1 92.62 521 GLY A N 1
ATOM 4169 C CA . GLY A 1 521 ? 0.057 -41.344 -24.219 1 92.62 521 GLY A CA 1
ATOM 4170 C C . GLY A 1 521 ? 0.412 -39.875 -24.406 1 92.62 521 GLY A C 1
ATOM 4171 O O . GLY A 1 521 ? 1.392 -39.562 -25.078 1 92.62 521 GLY A O 1
ATOM 4172 N N . SER A 1 522 ? -0.281 -39.062 -23.797 1 92.31 522 SER A N 1
ATOM 4173 C CA . SER A 1 522 ? -0.024 -37.625 -23.922 1 92.31 522 SER A CA 1
ATOM 4174 C C . SER A 1 522 ? 1.331 -37.25 -23.312 1 92.31 522 SER A C 1
ATOM 4176 O O . SER A 1 522 ? 1.851 -36.156 -23.578 1 92.31 522 SER A O 1
ATOM 4178 N N . SER A 1 523 ? 1.983 -38.125 -22.516 1 91.19 523 SER A N 1
ATOM 4179 C CA . SER A 1 523 ? 3.264 -37.844 -21.875 1 91.19 523 SER A CA 1
ATOM 4180 C C . SER A 1 523 ? 4.352 -37.562 -22.906 1 91.19 523 SER A C 1
ATOM 4182 O O . SER A 1 523 ? 5.352 -36.906 -22.594 1 91.19 523 SER A O 1
ATOM 4184 N N . ILE A 1 524 ? 4.137 -37.938 -24.078 1 87.12 524 ILE A N 1
ATOM 4185 C CA . ILE A 1 524 ? 5.109 -37.719 -25.141 1 87.12 524 ILE A CA 1
ATOM 4186 C C . ILE A 1 524 ? 5.141 -36.25 -25.516 1 87.12 524 ILE A C 1
ATOM 4188 O O . ILE A 1 524 ? 6.074 -35.781 -26.172 1 87.12 524 ILE A O 1
ATOM 4192 N N . PHE A 1 525 ? 4.184 -35.562 -25.031 1 86.94 525 PHE A N 1
ATOM 4193 C CA . PHE A 1 525 ? 4.094 -34.125 -25.391 1 86.94 525 PHE A CA 1
ATOM 4194 C C . PHE A 1 525 ? 4.344 -33.25 -24.172 1 86.94 525 PHE A C 1
ATOM 4196 O O . PHE A 1 525 ? 4.371 -32.031 -24.281 1 86.94 525 PHE A O 1
ATOM 4203 N N . TRP A 1 526 ? 4.578 -33.781 -23 1 88.94 526 TRP A N 1
ATOM 4204 C CA . TRP A 1 526 ? 4.621 -33.031 -21.75 1 88.94 526 TRP A CA 1
ATOM 4205 C C . TRP A 1 526 ? 5.809 -32.094 -21.719 1 88.94 526 TRP A C 1
ATOM 4207 O O . TRP A 1 526 ? 5.742 -31.016 -21.109 1 88.94 526 TRP A O 1
ATOM 4217 N N . ASN A 1 527 ? 6.859 -32.438 -22.359 1 81.75 527 ASN A N 1
ATOM 4218 C CA . ASN A 1 527 ? 8.086 -31.656 -22.234 1 81.75 527 ASN A CA 1
ATOM 4219 C C . ASN A 1 527 ? 8.383 -30.859 -23.5 1 81.75 527 ASN A C 1
ATOM 4221 O O . ASN A 1 527 ? 9.5 -30.375 -23.672 1 81.75 527 ASN A O 1
ATOM 4225 N N . HIS A 1 528 ? 7.363 -30.797 -24.328 1 77.12 528 HIS A N 1
ATOM 4226 C CA . HIS A 1 528 ? 7.488 -29.953 -25.516 1 77.12 528 HIS A CA 1
ATOM 4227 C C . HIS A 1 528 ? 6.988 -28.531 -25.25 1 77.12 528 HIS A C 1
ATOM 4229 O O . HIS A 1 528 ? 5.781 -28.312 -25.156 1 77.12 528 HIS A O 1
ATOM 4235 N N . THR A 1 529 ? 7.844 -27.594 -25.047 1 70.44 529 THR A N 1
ATOM 4236 C CA . THR A 1 529 ? 7.559 -26.25 -24.562 1 70.44 529 THR A CA 1
ATOM 4237 C C . THR A 1 529 ? 6.508 -25.578 -25.438 1 70.44 529 THR A C 1
ATOM 4239 O O . THR A 1 529 ? 5.754 -24.719 -24.969 1 70.44 529 THR A O 1
ATOM 4242 N N . ASP A 1 530 ? 6.324 -25.922 -26.719 1 74.56 530 ASP A N 1
ATOM 4243 C CA . ASP A 1 530 ? 5.375 -25.234 -27.594 1 74.56 530 ASP A CA 1
ATOM 4244 C C . ASP A 1 530 ? 4.039 -25.984 -27.641 1 74.56 530 ASP A C 1
ATOM 4246 O O . ASP A 1 530 ? 3.078 -25.5 -28.25 1 74.56 530 ASP A O 1
ATOM 4250 N N . SER A 1 531 ? 3.998 -26.984 -26.859 1 85.25 531 SER A N 1
ATOM 4251 C CA . SER A 1 531 ? 2.773 -27.781 -26.891 1 85.25 531 SER A CA 1
ATOM 4252 C C . SER A 1 531 ? 1.77 -27.297 -25.859 1 85.25 531 SER A C 1
ATOM 4254 O O . SER A 1 531 ? 2.154 -26.891 -24.766 1 85.25 531 SER A O 1
ATOM 4256 N N . ARG A 1 532 ? 0.405 -27.297 -26.234 1 92.06 532 ARG A N 1
ATOM 4257 C CA . ARG A 1 532 ? -0.671 -26.938 -25.312 1 92.06 532 ARG A CA 1
ATOM 4258 C C . ARG A 1 532 ? -0.787 -27.938 -24.172 1 92.06 532 ARG A C 1
ATOM 4260 O O . ARG A 1 532 ? -1.156 -27.578 -23.062 1 92.06 532 ARG A O 1
ATOM 4267 N N . ILE A 1 533 ? -0.39 -29.078 -24.469 1 92 533 ILE A N 1
ATOM 4268 C CA . ILE A 1 533 ? -0.45 -30.125 -23.453 1 92 533 ILE A CA 1
ATOM 4269 C C . ILE A 1 533 ? 0.599 -29.844 -22.375 1 92 533 ILE A C 1
ATOM 4271 O O . ILE A 1 533 ? 0.323 -29.984 -21.188 1 92 533 ILE A O 1
ATOM 4275 N N . SER A 1 534 ? 1.76 -29.469 -22.844 1 90 534 SER A N 1
ATOM 4276 C CA . SER A 1 534 ? 2.809 -29.125 -21.891 1 90 534 SER A CA 1
ATOM 4277 C C . SER A 1 534 ? 2.361 -27.984 -20.969 1 90 534 SER A C 1
ATOM 4279 O O . SER A 1 534 ? 2.615 -28.031 -19.766 1 90 534 SER A O 1
ATOM 4281 N N . THR A 1 535 ? 1.622 -27.078 -21.562 1 93.44 535 THR A N 1
ATOM 4282 C CA . THR A 1 535 ? 1.148 -25.922 -20.812 1 93.44 535 THR A CA 1
ATOM 4283 C C . THR A 1 535 ? 0.151 -26.344 -19.75 1 93.44 535 THR A C 1
ATOM 4285 O O . THR A 1 535 ? 0.19 -25.828 -18.625 1 93.44 535 THR A O 1
ATOM 4288 N N . VAL A 1 536 ? -0.706 -27.188 -20.031 1 94.19 536 VAL A N 1
ATOM 4289 C CA . VAL A 1 536 ? -1.719 -27.656 -19.094 1 94.19 536 VAL A CA 1
ATOM 4290 C C . VAL A 1 536 ? -1.051 -28.422 -17.938 1 94.19 536 VAL A C 1
ATOM 4292 O O . VAL A 1 536 ? -1.379 -28.203 -16.781 1 94.19 536 VAL A O 1
ATOM 4295 N N . ILE A 1 537 ? -0.116 -29.266 -18.328 1 93.88 537 ILE A N 1
ATOM 4296 C CA . ILE A 1 537 ? 0.548 -30.094 -17.328 1 93.88 537 ILE A CA 1
ATOM 4297 C C . ILE A 1 537 ? 1.385 -29.219 -16.391 1 93.88 537 ILE A C 1
ATOM 4299 O O . ILE A 1 537 ? 1.385 -29.422 -15.18 1 93.88 537 ILE A O 1
ATOM 4303 N N . GLU A 1 538 ? 2.051 -28.312 -16.953 1 92 538 GLU A N 1
ATOM 4304 C CA . GLU A 1 538 ? 2.801 -27.359 -16.141 1 92 538 GLU A CA 1
ATOM 4305 C C . GLU A 1 538 ? 1.874 -26.547 -15.242 1 92 538 GLU A C 1
ATOM 4307 O O . GLU A 1 538 ? 2.203 -26.297 -14.078 1 92 538 GLU A O 1
ATOM 4312 N N . GLY A 1 539 ? 0.726 -26.125 -15.75 1 93.44 539 GLY A N 1
ATOM 4313 C CA . GLY A 1 539 ? -0.245 -25.359 -14.984 1 93.44 539 GLY A CA 1
ATOM 4314 C C . GLY A 1 539 ? -0.835 -26.141 -13.82 1 93.44 539 GLY A C 1
ATOM 4315 O O . GLY A 1 539 ? -1.264 -25.547 -12.828 1 93.44 539 GLY A O 1
ATOM 4316 N N . LEU A 1 540 ? -0.815 -27.453 -13.938 1 93.94 540 LEU A N 1
ATOM 4317 C CA . LEU A 1 540 ? -1.309 -28.312 -12.859 1 93.94 540 LEU A CA 1
ATOM 4318 C C . LEU A 1 540 ? -0.251 -28.484 -11.773 1 93.94 540 LEU A C 1
ATOM 4320 O O . LEU A 1 540 ? -0.527 -29.062 -10.727 1 93.94 540 LEU A O 1
ATOM 4324 N N . GLY A 1 541 ? 0.94 -28.031 -12.07 1 91.12 541 GLY A N 1
ATOM 4325 C CA . GLY A 1 541 ? 1.966 -28.016 -11.039 1 91.12 541 GLY A CA 1
ATOM 4326 C C . GLY A 1 541 ? 3.174 -28.875 -11.383 1 91.12 541 GLY A C 1
ATOM 4327 O O . GLY A 1 541 ? 4.086 -29.031 -10.57 1 91.12 541 GLY A O 1
ATOM 4328 N N . ASP A 1 542 ? 3.297 -29.422 -12.633 1 92 542 ASP A N 1
ATOM 4329 C CA . ASP A 1 542 ? 4.43 -30.25 -13.047 1 92 542 ASP A CA 1
ATOM 4330 C C . ASP A 1 542 ? 5.668 -29.391 -13.297 1 92 542 ASP A C 1
ATOM 4332 O O . ASP A 1 542 ? 5.598 -28.375 -13.992 1 92 542 ASP A O 1
ATOM 4336 N N . HIS A 1 543 ? 6.762 -29.797 -12.695 1 83.75 543 HIS A N 1
ATOM 4337 C CA . HIS A 1 543 ? 8.07 -29.172 -12.891 1 83.75 543 HIS A CA 1
ATOM 4338 C C . HIS A 1 543 ? 9.141 -30.234 -13.164 1 83.75 543 HIS A C 1
ATOM 4340 O O . HIS A 1 543 ? 9.781 -30.734 -12.234 1 83.75 543 HIS A O 1
ATOM 4346 N N . PRO A 1 544 ? 9.258 -30.453 -14.461 1 79.62 544 PRO A N 1
ATOM 4347 C CA . PRO A 1 544 ? 10.234 -31.5 -14.766 1 79.62 544 PRO A CA 1
ATOM 4348 C C . PRO A 1 544 ? 11.664 -31.078 -14.445 1 79.62 544 PRO A C 1
ATOM 4350 O O . PRO A 1 544 ? 12.156 -30.078 -14.984 1 79.62 544 PRO A O 1
ATOM 4353 N N . ILE A 1 545 ? 12.273 -31.5 -13.312 1 74.25 545 ILE A N 1
ATOM 4354 C CA . ILE A 1 545 ? 13.648 -31.219 -12.922 1 74.25 545 ILE A CA 1
ATOM 4355 C C . ILE A 1 545 ? 14.562 -32.344 -13.438 1 74.25 545 ILE A C 1
ATOM 4357 O O . ILE A 1 545 ? 14.883 -33.281 -12.695 1 74.25 545 ILE A O 1
ATOM 4361 N N . PHE A 1 546 ? 15.016 -32.156 -14.672 1 72.44 546 PHE A N 1
ATOM 4362 C CA . PHE A 1 546 ? 15.781 -33.188 -15.305 1 72.44 546 PHE A CA 1
ATOM 4363 C C . PHE A 1 546 ? 17.203 -33.219 -14.773 1 72.44 546 PHE A C 1
ATOM 4365 O O . PHE A 1 546 ? 17.844 -34.281 -14.719 1 72.44 546 PHE A O 1
ATOM 4372 N N . TYR A 1 547 ? 17.766 -32.062 -14.312 1 65.88 547 TYR A N 1
ATOM 4373 C CA . TYR A 1 547 ? 19.141 -31.969 -13.844 1 65.88 547 TYR A CA 1
ATOM 4374 C C . TYR A 1 547 ? 19.281 -32.562 -12.453 1 65.88 547 TYR A C 1
ATOM 4376 O O . TYR A 1 547 ? 20.391 -32.844 -11.992 1 65.88 547 TYR A O 1
ATOM 4384 N N . ASN A 1 548 ? 18.172 -32.688 -11.75 1 68.31 548 ASN A N 1
ATOM 4385 C CA . ASN A 1 548 ? 18.094 -33.344 -10.438 1 68.31 548 ASN A CA 1
ATOM 4386 C C . ASN A 1 548 ? 16.859 -34.219 -10.312 1 68.31 548 ASN A C 1
ATOM 4388 O O . ASN A 1 548 ? 15.82 -33.781 -9.805 1 68.31 548 ASN A O 1
ATOM 4392 N N . GLN A 1 549 ? 17.016 -35.438 -10.719 1 76.06 549 GLN A N 1
ATOM 4393 C CA . GLN A 1 549 ? 15.891 -36.375 -10.812 1 76.06 549 GLN A CA 1
ATOM 4394 C C . GLN A 1 549 ? 15.258 -36.594 -9.438 1 76.06 549 GLN A C 1
ATOM 4396 O O . GLN A 1 549 ? 14.055 -36.844 -9.344 1 76.06 549 GLN A O 1
ATOM 4401 N N . GLN A 1 550 ? 16.094 -36.531 -8.414 1 78.06 550 GLN A N 1
ATOM 4402 C CA . GLN A 1 550 ? 15.57 -36.688 -7.062 1 78.06 550 GLN A CA 1
ATOM 4403 C C . GLN A 1 550 ? 14.602 -35.562 -6.715 1 78.06 550 GLN A C 1
ATOM 4405 O O . GLN A 1 550 ? 13.5 -35.812 -6.23 1 78.06 550 GLN A O 1
ATOM 4410 N N . ASP A 1 551 ? 15.016 -34.375 -7.035 1 79.69 551 ASP A N 1
ATOM 4411 C CA . ASP A 1 551 ? 14.156 -33.25 -6.773 1 79.69 551 ASP A CA 1
ATOM 4412 C C . ASP A 1 551 ? 12.906 -33.281 -7.656 1 79.69 551 ASP A C 1
ATOM 4414 O O . ASP A 1 551 ? 11.828 -32.844 -7.23 1 79.69 551 ASP A O 1
ATOM 4418 N N . GLY A 1 552 ? 13.109 -33.75 -8.883 1 85.94 552 GLY A N 1
ATOM 4419 C CA . GLY A 1 552 ? 11.953 -33.906 -9.75 1 85.94 552 GLY A CA 1
ATOM 4420 C C . GLY A 1 552 ? 10.898 -34.844 -9.164 1 85.94 552 GLY A C 1
ATOM 4421 O O . GLY A 1 552 ? 9.711 -34.531 -9.211 1 85.94 552 GLY A O 1
ATOM 4422 N N . ALA A 1 553 ? 11.367 -35.875 -8.594 1 89.88 553 ALA A N 1
ATOM 4423 C CA . ALA A 1 553 ? 10.453 -36.844 -8 1 89.88 553 ALA A CA 1
ATOM 4424 C C . ALA A 1 553 ? 9.773 -36.281 -6.766 1 89.88 553 ALA A C 1
ATOM 4426 O O . ALA A 1 553 ? 8.594 -36.562 -6.508 1 89.88 553 ALA A O 1
ATOM 4427 N N . ARG A 1 554 ? 10.508 -35.562 -6.027 1 88 554 ARG A N 1
ATOM 4428 C CA . ARG A 1 554 ? 9.953 -34.938 -4.836 1 88 554 ARG A CA 1
ATOM 4429 C C . ARG A 1 554 ? 8.875 -33.938 -5.199 1 88 554 ARG A C 1
ATOM 4431 O O . ARG A 1 554 ? 7.855 -33.812 -4.512 1 88 554 ARG A O 1
ATOM 4438 N N . GLU A 1 555 ? 9.062 -33.25 -6.316 1 88.94 555 GLU A N 1
ATOM 4439 C CA . GLU A 1 555 ? 8.148 -32.188 -6.727 1 88.94 555 GLU A CA 1
ATOM 4440 C C . GLU A 1 555 ? 6.941 -32.781 -7.469 1 88.94 555 GLU A C 1
ATOM 4442 O O . GLU A 1 555 ? 5.82 -32.281 -7.301 1 88.94 555 GLU A O 1
ATOM 4447 N N . ASN A 1 556 ? 7.148 -33.781 -8.266 1 93.75 556 ASN A N 1
ATOM 4448 C CA . ASN A 1 556 ? 6.105 -34.25 -9.18 1 93.75 556 ASN A CA 1
ATOM 4449 C C . ASN A 1 556 ? 5.504 -35.562 -8.719 1 93.75 556 ASN A C 1
ATOM 4451 O O . ASN A 1 556 ? 4.41 -35.938 -9.148 1 93.75 556 ASN A O 1
ATOM 4455 N N . GLY A 1 557 ? 6.125 -36.281 -7.859 1 94.56 557 GLY A N 1
ATOM 4456 C CA . GLY A 1 557 ? 5.758 -37.656 -7.555 1 94.56 557 GLY A CA 1
ATOM 4457 C C . GLY A 1 557 ? 6.371 -38.688 -8.508 1 94.56 557 GLY A C 1
ATOM 4458 O O . GLY A 1 557 ? 6.863 -38.312 -9.578 1 94.56 557 GLY A O 1
ATOM 4459 N N . PRO A 1 558 ? 6.391 -39.875 -8.125 1 94.81 558 PRO A N 1
ATOM 4460 C CA . PRO A 1 558 ? 7.105 -40.906 -8.906 1 94.81 558 PRO A CA 1
ATOM 4461 C C . PRO A 1 558 ? 6.43 -41.188 -10.242 1 94.81 558 PRO A C 1
ATOM 4463 O O . PRO A 1 558 ? 7.113 -41.469 -11.234 1 94.81 558 PRO A O 1
ATOM 4466 N N . ILE A 1 559 ? 5.121 -41.094 -10.32 1 95.62 559 ILE A N 1
ATOM 4467 C CA . ILE A 1 559 ? 4.41 -41.438 -11.547 1 95.62 559 ILE A CA 1
ATOM 4468 C C . ILE A 1 559 ? 4.645 -40.344 -12.602 1 95.62 559 ILE A C 1
ATOM 4470 O O . ILE A 1 559 ? 5.082 -40.625 -13.711 1 95.62 559 ILE A O 1
ATOM 4474 N N . ILE A 1 560 ? 4.418 -39.156 -12.242 1 95.5 560 ILE A N 1
ATOM 4475 C CA . ILE A 1 560 ? 4.539 -38.062 -13.18 1 95.5 560 ILE A CA 1
ATOM 4476 C C . ILE A 1 560 ? 6 -37.875 -13.578 1 95.5 560 ILE A C 1
ATOM 4478 O O . ILE A 1 560 ? 6.301 -37.594 -14.742 1 95.5 560 ILE A O 1
ATOM 4482 N N . GLN A 1 561 ? 6.926 -38 -12.609 1 92.25 561 GLN A N 1
ATOM 4483 C CA . GLN A 1 561 ? 8.344 -37.875 -12.938 1 92.25 561 GLN A CA 1
ATOM 4484 C C . GLN A 1 561 ? 8.781 -38.969 -13.93 1 92.25 561 GLN A C 1
ATOM 4486 O O . GLN A 1 561 ? 9.578 -38.688 -14.836 1 92.25 561 GLN A O 1
ATOM 4491 N N . PHE A 1 562 ? 8.281 -40.156 -13.742 1 91.62 562 PHE A N 1
ATOM 4492 C CA . PHE A 1 562 ? 8.547 -41.25 -14.68 1 91.62 562 PHE A CA 1
ATOM 4493 C C . PHE A 1 562 ? 8.047 -40.875 -16.078 1 91.62 562 PHE A C 1
ATOM 4495 O O . PHE A 1 562 ? 8.781 -41.031 -17.062 1 91.62 562 PHE A O 1
ATOM 4502 N N . LEU A 1 563 ? 6.891 -40.406 -16.156 1 93.12 563 LEU A N 1
ATOM 4503 C CA . LEU A 1 563 ? 6.27 -40.062 -17.438 1 93.12 563 LEU A CA 1
ATOM 4504 C C . LEU A 1 563 ? 6.988 -38.875 -18.094 1 93.12 563 LEU A C 1
ATOM 4506 O O . LEU A 1 563 ? 7.078 -38.812 -19.312 1 93.12 563 LEU A O 1
ATOM 4510 N N . ASN A 1 564 ? 7.508 -37.938 -17.344 1 89.44 564 ASN A N 1
ATOM 4511 C CA . ASN A 1 564 ? 8.281 -36.812 -17.844 1 89.44 564 ASN A CA 1
ATOM 4512 C C . ASN A 1 564 ? 9.539 -37.281 -18.578 1 89.44 564 ASN A C 1
ATOM 4514 O O . ASN A 1 564 ? 10.055 -36.594 -19.438 1 89.44 564 ASN A O 1
ATOM 4518 N N . ASN A 1 565 ? 10 -38.469 -18.172 1 83.88 565 ASN A N 1
ATOM 4519 C CA . ASN A 1 565 ? 11.273 -38.938 -18.688 1 83.88 565 ASN A CA 1
ATOM 4520 C C . ASN A 1 565 ? 11.086 -39.938 -19.844 1 83.88 565 ASN A C 1
ATOM 4522 O O . ASN A 1 565 ? 12.039 -40.562 -20.281 1 83.88 565 ASN A O 1
ATOM 4526 N N . ILE A 1 566 ? 9.836 -40.125 -20.359 1 81.94 566 ILE A N 1
ATOM 4527 C CA . ILE A 1 566 ? 9.555 -41.062 -21.422 1 81.94 566 ILE A CA 1
ATOM 4528 C C . ILE A 1 566 ? 9.984 -40.5 -22.766 1 81.94 566 ILE A C 1
ATOM 4530 O O . ILE A 1 566 ? 10.648 -41.156 -23.562 1 81.94 566 ILE A O 1
ATOM 4534 N N . ASP A 1 567 ? 9.523 -39.312 -23.094 1 75.25 567 ASP A N 1
ATOM 4535 C CA . ASP A 1 567 ? 9.773 -38.719 -24.406 1 75.25 567 ASP A CA 1
ATOM 4536 C C . ASP A 1 567 ? 11.102 -37.969 -24.438 1 75.25 567 ASP A C 1
ATOM 4538 O O . ASP A 1 567 ? 11.203 -36.875 -23.906 1 75.25 567 ASP A O 1
ATOM 4542 N N . ILE A 1 568 ? 12.188 -38.75 -24.859 1 70.31 568 ILE A N 1
ATOM 4543 C CA . ILE A 1 568 ? 13.461 -38.094 -25.078 1 70.31 568 ILE A CA 1
ATOM 4544 C C . ILE A 1 568 ? 13.945 -38.344 -26.5 1 70.31 568 ILE A C 1
ATOM 4546 O O . ILE A 1 568 ? 14.188 -39.469 -26.891 1 70.31 568 ILE A O 1
ATOM 4550 N N . THR A 1 569 ? 13.648 -37.438 -27.422 1 73.5 569 THR A N 1
ATOM 4551 C CA . THR A 1 569 ? 14.305 -37.5 -28.719 1 73.5 569 THR A CA 1
ATOM 4552 C C . THR A 1 569 ? 15.719 -36.906 -28.641 1 73.5 569 THR A C 1
ATOM 4554 O O . THR A 1 569 ? 15.898 -35.75 -28.328 1 73.5 569 THR A O 1
ATOM 4557 N N . VAL A 1 570 ? 16.75 -37.812 -28.859 1 80.12 570 VAL A N 1
ATOM 4558 C CA . VAL A 1 570 ? 18.125 -37.406 -28.688 1 80.12 570 VAL A CA 1
ATOM 4559 C C . VAL A 1 570 ? 18.531 -36.406 -29.797 1 80.12 570 VAL A C 1
ATOM 4561 O O . VAL A 1 570 ? 19.016 -35.312 -29.531 1 80.12 570 VAL A O 1
ATOM 4564 N N . MET A 1 571 ? 18.406 -36.812 -31.078 1 85.44 571 MET A N 1
ATOM 4565 C CA . MET A 1 571 ? 18.828 -36.031 -32.25 1 85.44 571 MET A CA 1
ATOM 4566 C C . MET A 1 571 ? 18.062 -36.469 -33.5 1 85.44 571 MET A C 1
ATOM 4568 O O . MET A 1 571 ? 17.734 -37.656 -33.656 1 85.44 571 MET A O 1
ATOM 4572 N N . GLU A 1 572 ? 17.734 -35.562 -34.344 1 82.69 572 GLU A N 1
ATOM 4573 C CA . GLU A 1 572 ? 17.141 -35.906 -35.625 1 82.69 572 GLU A CA 1
ATOM 4574 C C . GLU A 1 572 ? 18.125 -36.656 -36.5 1 82.69 572 GLU A C 1
ATOM 4576 O O . GLU A 1 572 ? 19.312 -36.312 -36.562 1 82.69 572 GLU A O 1
ATOM 4581 N N . LYS A 1 573 ? 17.703 -37.688 -37.156 1 90.06 573 LYS A N 1
ATOM 4582 C CA . LYS A 1 573 ? 18.562 -38.5 -38.031 1 90.06 573 LYS A CA 1
ATOM 4583 C C . LYS A 1 573 ? 19.047 -37.688 -39.219 1 90.06 573 LYS A C 1
ATOM 4585 O O . LYS A 1 573 ? 18.234 -37.219 -40.031 1 90.06 573 LYS A O 1
ATOM 4590 N N . PRO A 1 574 ? 20.359 -37.5 -39.281 1 91.69 574 PRO A N 1
ATOM 4591 C CA . PRO A 1 574 ? 20.875 -36.75 -40.438 1 91.69 574 PRO A CA 1
ATOM 4592 C C . PRO A 1 574 ? 20.75 -37.531 -41.75 1 91.69 574 PRO A C 1
ATOM 4594 O O . PRO A 1 574 ? 20.781 -38.781 -41.75 1 91.69 574 PRO A O 1
ATOM 4597 N N . ALA A 1 575 ? 20.672 -36.844 -42.844 1 90.19 575 ALA A N 1
ATOM 4598 C CA . ALA A 1 575 ? 20.578 -37.469 -44.156 1 90.19 575 ALA A CA 1
ATOM 4599 C C . ALA A 1 575 ? 21.859 -38.25 -44.5 1 90.19 575 ALA A C 1
ATOM 4601 O O . ALA A 1 575 ? 22.969 -37.75 -44.219 1 90.19 575 ALA A O 1
ATOM 4602 N N . GLY A 1 576 ? 21.734 -39.469 -45 1 91.94 576 GLY A N 1
ATOM 4603 C CA . GLY A 1 576 ? 22.875 -40.25 -45.469 1 91.94 576 GLY A CA 1
ATOM 4604 C C . GLY A 1 576 ? 23.484 -41.156 -44.438 1 91.94 576 GLY A C 1
ATOM 4605 O O . GLY A 1 576 ? 24.5 -41.812 -44.656 1 91.94 576 GLY A O 1
ATOM 4606 N N . TYR A 1 577 ? 22.891 -41.156 -43.281 1 94.12 577 TYR A N 1
ATOM 4607 C CA . TYR A 1 577 ? 23.438 -42.031 -42.219 1 94.12 577 TYR A CA 1
ATOM 4608 C C . TYR A 1 577 ? 23.281 -43.5 -42.625 1 94.12 577 TYR A C 1
ATOM 4610 O O . TYR A 1 577 ? 22.172 -43.969 -42.844 1 94.12 577 TYR A O 1
ATOM 4618 N N . SER A 1 578 ? 24.375 -44.188 -42.781 1 94.94 578 SER A N 1
ATOM 4619 C CA . SER A 1 578 ? 24.438 -45.625 -43.062 1 94.94 578 SER A CA 1
ATOM 4620 C C . SER A 1 578 ? 25.766 -46.219 -42.625 1 94.94 578 SER A C 1
ATOM 4622 O O . SER A 1 578 ? 26.719 -45.469 -42.344 1 94.94 578 SER A O 1
ATOM 4624 N N . LYS A 1 579 ? 25.859 -47.5 -42.562 1 95.44 579 LYS A N 1
ATOM 4625 C CA . LYS A 1 579 ? 27.094 -48.156 -42.219 1 95.44 579 LYS A CA 1
ATOM 4626 C C . LYS A 1 579 ? 28.203 -47.875 -43.219 1 95.44 579 LYS A C 1
ATOM 4628 O O . LYS A 1 579 ? 29.328 -47.562 -42.844 1 95.44 579 LYS A O 1
ATOM 4633 N N . ALA A 1 580 ? 27.797 -47.875 -44.531 1 95.75 580 ALA A N 1
ATOM 4634 C CA . ALA A 1 580 ? 28.75 -47.625 -45.594 1 95.75 580 ALA A CA 1
ATOM 4635 C C . ALA A 1 580 ? 29.312 -46.219 -45.5 1 95.75 580 ALA A C 1
ATOM 4637 O O . ALA A 1 580 ? 30.531 -46 -45.656 1 95.75 580 ALA A O 1
ATOM 4638 N N . ARG A 1 581 ? 28.5 -45.281 -45.188 1 95.75 581 ARG A N 1
ATOM 4639 C CA . ARG A 1 581 ? 28.938 -43.906 -45.031 1 95.75 581 ARG A CA 1
ATOM 4640 C C . ARG A 1 581 ? 29.844 -43.75 -43.844 1 95.75 581 ARG A C 1
ATOM 4642 O O . ARG A 1 581 ? 30.828 -42.969 -43.875 1 95.75 581 ARG A O 1
ATOM 4649 N N . MET A 1 582 ? 29.531 -44.406 -42.781 1 96.5 582 MET A N 1
ATOM 4650 C CA . MET A 1 582 ? 30.375 -44.344 -41.594 1 96.5 582 MET A CA 1
ATOM 4651 C C . MET A 1 582 ? 31.734 -44.969 -41.844 1 96.5 582 MET A C 1
ATOM 4653 O O . MET A 1 582 ? 32.75 -44.469 -41.375 1 96.5 582 MET A O 1
ATOM 4657 N N . GLU A 1 583 ? 31.766 -46 -42.625 1 96.31 583 GLU A N 1
ATOM 4658 C CA . GLU A 1 583 ? 33.031 -46.625 -43 1 96.31 583 GLU A CA 1
ATOM 4659 C C . GLU A 1 583 ? 33.906 -45.688 -43.812 1 96.31 583 GLU A C 1
ATOM 4661 O O . GLU A 1 583 ? 35.125 -45.594 -43.594 1 96.31 583 GLU A O 1
ATOM 4666 N N . LYS A 1 584 ? 33.25 -45.062 -44.688 1 96.06 584 LYS A N 1
ATOM 4667 C CA . LYS A 1 584 ? 33.969 -44.094 -45.531 1 96.06 584 LYS A CA 1
ATOM 4668 C C . LYS A 1 584 ? 34.531 -42.969 -44.656 1 96.06 584 LYS A C 1
ATOM 4670 O O . LYS A 1 584 ? 35.688 -42.594 -44.844 1 96.06 584 LYS A O 1
ATOM 4675 N N . ILE A 1 585 ? 33.781 -42.5 -43.75 1 96.38 585 ILE A N 1
ATOM 4676 C CA . ILE A 1 585 ? 34.219 -41.438 -42.875 1 96.38 585 ILE A CA 1
ATOM 4677 C C . ILE A 1 585 ? 35.375 -41.906 -42 1 96.38 585 ILE A C 1
ATOM 4679 O O . ILE A 1 585 ? 36.375 -41.188 -41.844 1 96.38 585 ILE A O 1
ATOM 4683 N N . ALA A 1 586 ? 35.281 -43.062 -41.438 1 96.62 586 ALA A N 1
ATOM 4684 C CA . ALA A 1 586 ? 36.344 -43.625 -40.594 1 96.62 586 ALA A CA 1
ATOM 4685 C C . ALA A 1 586 ? 37.656 -43.719 -41.375 1 96.62 586 ALA A C 1
ATOM 4687 O O . ALA A 1 586 ? 38.719 -43.344 -40.875 1 96.62 586 ALA A O 1
ATOM 4688 N N . ARG A 1 587 ? 37.594 -44.156 -42.656 1 95.75 587 ARG A N 1
ATOM 4689 C CA . ARG A 1 587 ? 38.781 -44.281 -43.5 1 95.75 587 ARG A CA 1
ATOM 4690 C C . ARG A 1 587 ? 39.344 -42.938 -43.844 1 95.75 587 ARG A C 1
ATOM 4692 O O . ARG A 1 587 ? 40.562 -42.75 -43.812 1 95.75 587 ARG A O 1
ATOM 4699 N N . GLU A 1 588 ? 38.469 -42.125 -44.219 1 95.94 588 GLU A N 1
ATOM 4700 C CA . GLU A 1 588 ? 38.906 -40.781 -44.594 1 95.94 588 GLU A CA 1
ATOM 4701 C C . GLU A 1 588 ? 39.688 -40.094 -43.469 1 95.94 588 GLU A C 1
ATOM 4703 O O . GLU A 1 588 ? 40.781 -39.562 -43.688 1 95.94 588 GLU A O 1
ATOM 4708 N N . TYR A 1 589 ? 39.25 -40.25 -42.312 1 96.38 589 TYR A N 1
ATOM 4709 C CA . TYR A 1 589 ? 39.875 -39.5 -41.219 1 96.38 589 TYR A CA 1
ATOM 4710 C C . TYR A 1 589 ? 41 -40.344 -40.625 1 96.38 589 TYR A C 1
ATOM 4712 O O . TYR A 1 589 ? 41.812 -39.812 -39.844 1 96.38 589 TYR A O 1
ATOM 4720 N N . GLN A 1 590 ? 41.062 -41.562 -40.938 1 95.75 590 GLN A N 1
ATOM 4721 C CA . GLN A 1 590 ? 42.281 -42.312 -40.656 1 95.75 590 GLN A CA 1
ATOM 4722 C C . GLN A 1 590 ? 43.469 -41.781 -41.469 1 95.75 590 GLN A C 1
ATOM 4724 O O . GLN A 1 590 ? 44.562 -41.625 -40.938 1 95.75 590 GLN A O 1
ATOM 4729 N N . VAL A 1 591 ? 43.219 -41.469 -42.688 1 96.25 591 VAL A N 1
ATOM 4730 C CA . VAL A 1 591 ? 44.219 -40.906 -43.562 1 96.25 591 VAL A CA 1
ATOM 4731 C C . VAL A 1 591 ? 44.625 -39.531 -43.062 1 96.25 591 VAL A C 1
ATOM 4733 O O . VAL A 1 591 ? 45.844 -39.219 -43.031 1 96.25 591 VAL A O 1
ATOM 4736 N N . VAL A 1 592 ? 43.656 -38.781 -42.625 1 96.25 592 VAL A N 1
ATOM 4737 C CA . VAL A 1 592 ? 43.938 -37.438 -42.125 1 96.25 592 VAL A CA 1
ATOM 4738 C C . VAL A 1 592 ? 44.781 -37.562 -40.844 1 96.25 592 VAL A C 1
ATOM 4740 O O . VAL A 1 592 ? 45.719 -36.781 -40.625 1 96.25 592 VAL A O 1
ATOM 4743 N N . ALA A 1 593 ? 44.469 -38.469 -40 1 96.94 593 ALA A N 1
ATOM 4744 C CA . ALA A 1 593 ? 45.219 -38.688 -38.75 1 96.94 593 ALA A CA 1
ATOM 4745 C C . ALA A 1 593 ? 46.688 -39.031 -39.062 1 96.94 593 ALA A C 1
ATOM 4747 O O . ALA A 1 593 ? 47.594 -38.531 -38.406 1 96.94 593 ALA A O 1
ATOM 4748 N N . GLU A 1 594 ? 46.844 -39.875 -40.062 1 96 594 GLU A N 1
ATOM 4749 C CA . GLU A 1 594 ? 48.219 -40.25 -40.438 1 96 594 GLU A CA 1
ATOM 4750 C C . GLU A 1 594 ? 49 -39.062 -40.969 1 96 594 GLU A C 1
ATOM 4752 O O . GLU A 1 594 ? 50.188 -38.906 -40.656 1 96 594 GLU A O 1
ATOM 4757 N N . GLU A 1 595 ? 48.344 -38.281 -41.688 1 95.88 595 GLU A N 1
ATOM 4758 C CA . GLU A 1 595 ? 49 -37.062 -42.188 1 95.88 595 GLU A CA 1
ATOM 4759 C C . GLU A 1 595 ? 49.406 -36.125 -41.031 1 95.88 595 GLU A C 1
ATOM 4761 O O . GLU A 1 595 ? 50.5 -35.625 -41.031 1 95.88 595 GLU A O 1
ATOM 4766 N N . ILE A 1 596 ? 48.5 -35.969 -40.094 1 95.62 596 ILE A N 1
ATOM 4767 C CA . ILE A 1 596 ? 48.781 -35.094 -38.938 1 95.62 596 ILE A CA 1
ATOM 4768 C C . ILE A 1 596 ? 49.906 -35.688 -38.094 1 95.62 596 ILE A C 1
ATOM 4770 O O . ILE A 1 596 ? 50.781 -35 -37.625 1 95.62 596 ILE A O 1
ATOM 4774 N N . ASN A 1 597 ? 49.938 -37.031 -37.969 1 96 597 ASN A N 1
ATOM 4775 C CA . ASN A 1 597 ? 50.844 -37.719 -37.062 1 96 597 ASN A CA 1
ATOM 4776 C C . ASN A 1 597 ? 52.25 -37.781 -37.625 1 96 597 ASN A C 1
ATOM 4778 O O . ASN A 1 597 ? 53.188 -38.125 -36.906 1 96 597 ASN A O 1
ATOM 4782 N N . LYS A 1 598 ? 52.375 -37.406 -38.906 1 95.5 598 LYS A N 1
ATOM 4783 C CA . LYS A 1 598 ? 53.719 -37.312 -39.5 1 95.5 598 LYS A CA 1
ATOM 4784 C C . LYS A 1 598 ? 54.562 -36.25 -38.781 1 95.5 598 LYS A C 1
ATOM 4786 O O . LYS A 1 598 ? 55.781 -36.438 -38.625 1 95.5 598 LYS A O 1
ATOM 4791 N N . ASP A 1 599 ? 53.906 -35.25 -38.344 1 91.5 599 ASP A N 1
ATOM 4792 C CA . ASP A 1 599 ? 54.625 -34.125 -37.781 1 91.5 599 ASP A CA 1
ATOM 4793 C C . ASP A 1 599 ? 54.5 -34.094 -36.281 1 91.5 599 ASP A C 1
ATOM 4795 O O . ASP A 1 599 ? 55 -33.156 -35.625 1 91.5 599 ASP A O 1
ATOM 4799 N N . ARG A 1 600 ? 53.781 -35.062 -35.656 1 93.88 600 ARG A N 1
ATOM 4800 C CA . ARG A 1 600 ? 53.594 -35.094 -34.188 1 93.88 600 ARG A CA 1
ATOM 4801 C C . ARG A 1 600 ? 54.562 -36.062 -33.531 1 93.88 600 ARG A C 1
ATOM 4803 O O . ARG A 1 600 ? 54.75 -37.188 -34.031 1 93.88 600 ARG A O 1
ATOM 4810 N N . LYS A 1 601 ? 55.094 -35.719 -32.438 1 92.94 601 LYS A N 1
ATOM 4811 C CA . LYS A 1 601 ? 56.156 -36.5 -31.844 1 92.94 601 LYS A CA 1
ATOM 4812 C C . LYS A 1 601 ? 55.688 -37.156 -30.531 1 92.94 601 LYS A C 1
ATOM 4814 O O . LYS A 1 601 ? 56.062 -38.281 -30.234 1 92.94 601 LYS A O 1
ATOM 4819 N N . ASN A 1 602 ? 54.875 -36.438 -29.797 1 93.38 602 ASN A N 1
ATOM 4820 C CA . ASN A 1 602 ? 54.5 -36.906 -28.484 1 93.38 602 ASN A CA 1
ATOM 4821 C C . ASN A 1 602 ? 53.219 -37.75 -28.547 1 93.38 602 ASN A C 1
ATOM 4823 O O . ASN A 1 602 ? 52.594 -37.844 -29.594 1 93.38 602 ASN A O 1
ATOM 4827 N N . SER A 1 603 ? 52.969 -38.469 -27.469 1 92.81 603 SER A N 1
ATOM 4828 C CA . SER A 1 603 ? 51.719 -39.219 -27.281 1 92.81 603 SER A CA 1
ATOM 4829 C C . SER A 1 603 ? 50.906 -38.656 -26.125 1 92.81 603 SER A C 1
ATOM 4831 O O . SER A 1 603 ? 51.438 -38.25 -25.109 1 92.81 603 SER A O 1
ATOM 4833 N N . LEU A 1 604 ? 49.594 -38.656 -26.312 1 94.19 604 LEU A N 1
ATOM 4834 C CA . LEU A 1 604 ? 48.719 -38.125 -25.266 1 94.19 604 LEU A CA 1
ATOM 4835 C C . LEU A 1 604 ? 48.844 -38.969 -23.984 1 94.19 604 LEU A C 1
ATOM 4837 O O . LEU A 1 604 ? 48.781 -38.406 -22.891 1 94.19 604 LEU A O 1
ATOM 4841 N N . SER A 1 605 ? 49.094 -40.25 -24.109 1 92.06 605 SER A N 1
ATOM 4842 C CA . SER A 1 605 ? 49.156 -41.125 -22.953 1 92.06 605 SER A CA 1
ATOM 4843 C C . SER A 1 605 ? 50.344 -40.781 -22.062 1 92.06 605 SER A C 1
ATOM 4845 O O . SER A 1 605 ? 50.375 -41.125 -20.891 1 92.06 605 SER A O 1
ATOM 4847 N N . SER A 1 606 ? 51.281 -40.062 -22.609 1 92 606 SER A N 1
ATOM 4848 C CA . SER A 1 606 ? 52.469 -39.688 -21.859 1 92 606 SER A CA 1
ATOM 4849 C C . SER A 1 606 ? 52.375 -38.281 -21.328 1 92 606 SER A C 1
ATOM 4851 O O . SER A 1 606 ? 53.281 -37.781 -20.656 1 92 606 SER A O 1
ATOM 4853 N N . GLN A 1 607 ? 51.312 -37.625 -21.641 1 94.81 607 GLN A N 1
ATOM 4854 C CA . GLN A 1 607 ? 51.094 -36.25 -21.203 1 94.81 607 GLN A CA 1
ATOM 4855 C C . GLN A 1 607 ? 50.219 -36.219 -19.938 1 94.81 607 GLN A C 1
ATOM 4857 O O . GLN A 1 607 ? 49.5 -37.188 -19.641 1 94.81 607 GLN A O 1
ATOM 4862 N N . THR A 1 608 ? 50.344 -35.219 -19.156 1 96.31 608 THR A N 1
ATOM 4863 C CA . THR A 1 608 ? 49.375 -34.938 -18.078 1 96.31 608 THR A CA 1
ATOM 4864 C C . THR A 1 608 ? 48.531 -33.719 -18.438 1 96.31 608 THR A C 1
ATOM 4866 O O . THR A 1 608 ? 49.062 -32.594 -18.594 1 96.31 608 THR A O 1
ATOM 4869 N N . ILE A 1 609 ? 47.25 -34 -18.688 1 97.56 609 ILE A N 1
ATOM 4870 C CA . ILE A 1 609 ? 46.312 -32.969 -19.125 1 97.56 609 ILE A CA 1
ATOM 4871 C C . ILE A 1 609 ? 45.25 -32.719 -18.062 1 97.56 609 ILE A C 1
ATOM 4873 O O . ILE A 1 609 ? 44.719 -33.688 -17.5 1 97.56 609 ILE A O 1
ATOM 4877 N N . MET A 1 610 ? 44.938 -31.5 -17.734 1 97.75 610 MET A N 1
ATOM 4878 C CA . MET A 1 610 ? 43.844 -31.156 -16.828 1 97.75 610 MET A CA 1
ATOM 4879 C C . MET A 1 610 ? 42.844 -30.25 -17.516 1 97.75 610 MET A C 1
ATOM 4881 O O . MET A 1 610 ? 43.188 -29.156 -17.969 1 97.75 610 MET A O 1
ATOM 4885 N N . PHE A 1 611 ? 41.656 -30.734 -17.672 1 98.25 611 PHE A N 1
ATOM 4886 C CA . PHE A 1 611 ? 40.531 -29.859 -18.016 1 98.25 611 PHE A CA 1
ATOM 4887 C C . PHE A 1 611 ? 39.938 -29.219 -16.766 1 98.25 611 PHE A C 1
ATOM 4889 O O . PHE A 1 611 ? 39.406 -29.922 -15.898 1 98.25 611 PHE A O 1
ATOM 4896 N N . ASN A 1 612 ? 40.031 -27.953 -16.625 1 98.38 612 ASN A N 1
ATOM 4897 C CA . ASN A 1 612 ? 39.5 -27.219 -15.484 1 98.38 612 ASN A CA 1
ATOM 4898 C C . ASN A 1 612 ? 38.281 -26.391 -15.867 1 98.38 612 ASN A C 1
ATOM 4900 O O . ASN A 1 612 ? 38.406 -25.281 -16.406 1 98.38 612 ASN A O 1
ATOM 4904 N N . LEU A 1 613 ? 37.094 -26.984 -15.594 1 97.88 613 LEU A N 1
ATOM 4905 C CA . LEU A 1 613 ? 35.875 -26.219 -15.711 1 97.88 613 LEU A CA 1
ATOM 4906 C C . LEU A 1 613 ? 35.688 -25.281 -14.523 1 97.88 613 LEU A C 1
ATOM 4908 O O . LEU A 1 613 ? 35.438 -25.734 -13.398 1 97.88 613 LEU A O 1
ATOM 4912 N N . SER A 1 614 ? 35.875 -24.016 -14.742 1 97.38 614 SER A N 1
ATOM 4913 C CA . SER A 1 614 ? 35.688 -23.016 -13.695 1 97.38 614 SER A CA 1
ATOM 4914 C C . SER A 1 614 ? 34.219 -22.547 -13.633 1 97.38 614 SER A C 1
ATOM 4916 O O . SER A 1 614 ? 33.75 -21.859 -14.539 1 97.38 614 SER A O 1
ATOM 4918 N N . GLU A 1 615 ? 33.562 -22.875 -12.57 1 93.81 615 GLU A N 1
ATOM 4919 C CA . GLU A 1 615 ? 32.125 -22.656 -12.406 1 93.81 615 GLU A CA 1
ATOM 4920 C C . GLU A 1 615 ? 31.797 -21.172 -12.562 1 93.81 615 GLU A C 1
ATOM 4922 O O . GLU A 1 615 ? 32.344 -20.328 -11.867 1 93.81 615 GLU A O 1
ATOM 4927 N N . SER A 1 616 ? 30.844 -20.875 -13.492 1 93.12 616 SER A N 1
ATOM 4928 C CA . SER A 1 616 ? 30.281 -19.547 -13.734 1 93.12 616 SER A CA 1
ATOM 4929 C C . SER A 1 616 ? 31.391 -18.516 -13.883 1 93.12 616 SER A C 1
ATOM 4931 O O . SER A 1 616 ? 31.344 -17.453 -13.25 1 93.12 616 SER A O 1
ATOM 4933 N N . PHE A 1 617 ? 32.375 -18.797 -14.703 1 96.5 617 PHE A N 1
ATOM 4934 C CA . PHE A 1 617 ? 33.5 -17.859 -14.859 1 96.5 617 PHE A CA 1
ATOM 4935 C C . PHE A 1 617 ? 33.406 -17.141 -16.203 1 96.5 617 PHE A C 1
ATOM 4937 O O . PHE A 1 617 ? 33.469 -17.766 -17.25 1 96.5 617 PHE A O 1
ATOM 4944 N N . SER A 1 618 ? 33.219 -15.93 -16.156 1 95.62 618 SER A N 1
ATOM 4945 C CA . SER A 1 618 ? 33.25 -15.016 -17.297 1 95.62 618 SER A CA 1
ATOM 4946 C C . SER A 1 618 ? 33.562 -13.586 -16.859 1 95.62 618 SER A C 1
ATOM 4948 O O . SER A 1 618 ? 33.062 -13.141 -15.82 1 95.62 618 SER A O 1
ATOM 4950 N N . ASN A 1 619 ? 34.406 -12.953 -17.625 1 94.94 619 ASN A N 1
ATOM 4951 C CA . ASN A 1 619 ? 34.719 -11.562 -17.312 1 94.94 619 ASN A CA 1
ATOM 4952 C C . ASN A 1 619 ? 33.469 -10.68 -17.344 1 94.94 619 ASN A C 1
ATOM 4954 O O . ASN A 1 619 ? 32.875 -10.477 -18.391 1 94.94 619 ASN A O 1
ATOM 4958 N N . PRO A 1 620 ? 33.156 -10.203 -16.234 1 93.75 620 PRO A N 1
ATOM 4959 C CA . PRO A 1 620 ? 31.922 -9.414 -16.188 1 93.75 620 PRO A CA 1
ATOM 4960 C C . PRO A 1 620 ? 32 -8.125 -16.984 1 93.75 620 PRO A C 1
ATOM 4962 O O . PRO A 1 620 ? 30.984 -7.566 -17.406 1 93.75 620 PRO A O 1
ATOM 4965 N N . LYS A 1 621 ? 33.094 -7.664 -17.281 1 93.19 621 LYS A N 1
ATOM 4966 C CA . LYS A 1 621 ? 33.312 -6.418 -18 1 93.19 621 LYS A CA 1
ATOM 4967 C C . LYS A 1 621 ? 32.906 -6.559 -19.469 1 93.19 621 LYS A C 1
ATOM 4969 O O . LYS A 1 621 ? 32.75 -5.559 -20.172 1 93.19 621 LYS A O 1
ATOM 4974 N N . ARG A 1 622 ? 32.75 -7.695 -19.844 1 92.25 622 ARG A N 1
ATOM 4975 C CA . ARG A 1 622 ? 32.375 -7.922 -21.234 1 92.25 622 ARG A CA 1
ATOM 4976 C C . ARG A 1 622 ? 30.859 -7.867 -21.422 1 92.25 622 ARG A C 1
ATOM 4978 O O . ARG A 1 622 ? 30.359 -7.785 -22.547 1 92.25 622 ARG A O 1
ATOM 4985 N N . VAL A 1 623 ? 30.141 -7.883 -20.422 1 92.81 623 VAL A N 1
ATOM 4986 C CA . VAL A 1 623 ? 28.688 -7.824 -20.484 1 92.81 623 VAL A CA 1
ATOM 4987 C C . VAL A 1 623 ? 28.234 -6.438 -20.938 1 92.81 623 VAL A C 1
ATOM 4989 O O . VAL A 1 623 ? 28.594 -5.434 -20.312 1 92.81 623 VAL A O 1
ATOM 4992 N N . PRO A 1 624 ? 27.484 -6.391 -22 1 90.31 624 PRO A N 1
ATOM 4993 C CA . PRO A 1 624 ? 27.047 -5.074 -22.469 1 90.31 624 PRO A CA 1
ATOM 4994 C C . PRO A 1 624 ? 26.297 -4.277 -21.406 1 90.31 624 PRO A C 1
ATOM 4996 O O . PRO A 1 624 ? 25.406 -4.816 -20.75 1 90.31 624 PRO A O 1
ATOM 4999 N N . GLY A 1 625 ? 26.688 -3.154 -21.266 1 86.56 625 GLY A N 1
ATOM 5000 C CA . GLY A 1 625 ? 26.031 -2.27 -20.312 1 86.56 625 GLY A CA 1
ATOM 5001 C C . GLY A 1 625 ? 26.656 -2.279 -18.938 1 86.56 625 GLY A C 1
ATOM 5002 O O . GLY A 1 625 ? 26.406 -1.382 -18.125 1 86.56 625 GLY A O 1
ATOM 5003 N N . VAL A 1 626 ? 27.594 -3.283 -18.719 1 91.25 626 VAL A N 1
ATOM 5004 C CA . VAL A 1 626 ? 28.219 -3.389 -17.406 1 91.25 626 VAL A CA 1
ATOM 5005 C C . VAL A 1 626 ? 29.531 -2.594 -17.391 1 91.25 626 VAL A C 1
ATOM 5007 O O . VAL A 1 626 ? 30.359 -2.744 -18.281 1 91.25 626 VAL A O 1
ATOM 5010 N N . LYS A 1 627 ? 29.641 -1.806 -16.547 1 88.12 627 LYS A N 1
ATOM 5011 C CA . LYS A 1 627 ? 30.891 -1.068 -16.359 1 88.12 627 LYS A CA 1
ATOM 5012 C C . LYS A 1 627 ? 31.406 -1.212 -14.93 1 88.12 627 LYS A C 1
ATOM 5014 O O . LYS A 1 627 ? 30.75 -0.76 -13.977 1 88.12 627 LYS A O 1
ATOM 5019 N N . ILE A 1 628 ? 32.531 -1.979 -14.852 1 90.31 628 ILE A N 1
ATOM 5020 C CA . ILE A 1 628 ? 33.188 -2.217 -13.562 1 90.31 628 ILE A CA 1
ATOM 5021 C C . ILE A 1 628 ? 34.562 -1.554 -13.555 1 90.31 628 ILE A C 1
ATOM 5023 O O . ILE A 1 628 ? 35.312 -1.674 -14.516 1 90.31 628 ILE A O 1
ATOM 5027 N N . LYS A 1 629 ? 34.75 -0.909 -12.539 1 78.88 629 LYS A N 1
ATOM 5028 C CA . LYS A 1 629 ? 36.031 -0.259 -12.422 1 78.88 629 LYS A CA 1
ATOM 5029 C C . LYS A 1 629 ? 37.125 -1.262 -12.031 1 78.88 629 LYS A C 1
ATOM 5031 O O . LYS A 1 629 ? 36.906 -2.086 -11.141 1 78.88 629 LYS A O 1
ATOM 5036 N N . GLY A 1 630 ? 38.312 -1.152 -12.695 1 87.31 630 GLY A N 1
ATOM 5037 C CA . GLY A 1 630 ? 39.406 -2.074 -12.461 1 87.31 630 GLY A CA 1
ATOM 5038 C C . GLY A 1 630 ? 39.219 -3.41 -13.156 1 87.31 630 GLY A C 1
ATOM 5039 O O . GLY A 1 630 ? 38.344 -3.566 -13.992 1 87.31 630 GLY A O 1
ATOM 5040 N N . ASN A 1 631 ? 40.188 -4.332 -12.914 1 89.69 631 ASN A N 1
ATOM 5041 C CA . ASN A 1 631 ? 40.125 -5.676 -13.484 1 89.69 631 ASN A CA 1
ATOM 5042 C C . ASN A 1 631 ? 40.062 -6.746 -12.406 1 89.69 631 ASN A C 1
ATOM 5044 O O . ASN A 1 631 ? 41.031 -6.941 -11.656 1 89.69 631 ASN A O 1
ATOM 5048 N N . PRO A 1 632 ? 38.969 -7.371 -12.383 1 93.25 632 PRO A N 1
ATOM 5049 C CA . PRO A 1 632 ? 38.781 -8.359 -11.32 1 93.25 632 PRO A CA 1
ATOM 5050 C C . PRO A 1 632 ? 39.625 -9.617 -11.531 1 93.25 632 PRO A C 1
ATOM 5052 O O . PRO A 1 632 ? 39.875 -10.383 -10.594 1 93.25 632 PRO A O 1
ATOM 5055 N N . ILE A 1 633 ? 40.125 -9.758 -12.742 1 96.06 633 ILE A N 1
ATOM 5056 C CA . ILE A 1 633 ? 40.906 -10.961 -13.016 1 96.06 633 ILE A CA 1
ATOM 5057 C C . ILE A 1 633 ? 42.219 -10.586 -13.734 1 96.06 633 ILE A C 1
ATOM 5059 O O . ILE A 1 633 ? 42.531 -11.133 -14.789 1 96.06 633 ILE A O 1
ATOM 5063 N N . PRO A 1 634 ? 43.031 -9.812 -13.141 1 94.75 634 PRO A N 1
ATOM 5064 C CA . PRO A 1 634 ? 44.219 -9.289 -13.82 1 94.75 634 PRO A CA 1
ATOM 5065 C C . PRO A 1 634 ? 45.219 -10.383 -14.203 1 94.75 634 PRO A C 1
ATOM 5067 O O . PRO A 1 634 ? 45.844 -10.312 -15.266 1 94.75 634 PRO A O 1
ATOM 5070 N N . TYR A 1 635 ? 45.469 -11.305 -13.383 1 94.81 635 TYR A N 1
ATOM 5071 C CA . TYR A 1 635 ? 46.438 -12.336 -13.688 1 94.81 635 TYR A CA 1
ATOM 5072 C C . TYR A 1 635 ? 45.969 -13.195 -14.867 1 94.81 635 TYR A C 1
ATOM 5074 O O . TYR A 1 635 ? 46.75 -13.461 -15.789 1 94.81 635 TYR A O 1
ATOM 5082 N N . ILE A 1 636 ? 44.781 -13.562 -14.836 1 95.88 636 ILE A N 1
ATOM 5083 C CA . ILE A 1 636 ? 44.25 -14.398 -15.906 1 95.88 636 ILE A CA 1
ATOM 5084 C C . ILE A 1 636 ? 44.312 -13.633 -17.234 1 95.88 636 ILE A C 1
ATOM 5086 O O . ILE A 1 636 ? 44.625 -14.211 -18.266 1 95.88 636 ILE A O 1
ATOM 5090 N N . LEU A 1 637 ? 44 -12.383 -17.141 1 94.19 637 LEU A N 1
ATOM 5091 C CA . LEU A 1 637 ? 44.094 -11.578 -18.359 1 94.19 637 LEU A CA 1
ATOM 5092 C C . LEU A 1 637 ? 45.562 -11.516 -18.844 1 94.19 637 LEU A C 1
ATOM 5094 O O . LEU A 1 637 ? 45.812 -11.539 -20.047 1 94.19 637 LEU A O 1
ATOM 5098 N N . SER A 1 638 ? 46.438 -11.438 -17.906 1 93.19 638 SER A N 1
ATOM 5099 C CA . SER A 1 638 ? 47.844 -11.453 -18.281 1 93.19 638 SER A CA 1
ATOM 5100 C C . SER A 1 638 ? 48.25 -12.789 -18.891 1 93.19 638 SER A C 1
ATOM 5102 O O . SER A 1 638 ? 49 -12.828 -19.859 1 93.19 638 SER A O 1
ATOM 5104 N N . LEU A 1 639 ? 47.75 -13.844 -18.359 1 92.94 639 LEU A N 1
ATOM 5105 C CA . LEU A 1 639 ? 48 -15.172 -18.906 1 92.94 639 LEU A CA 1
ATOM 5106 C C . LEU A 1 639 ? 47.438 -15.289 -20.312 1 92.94 639 LEU A C 1
ATOM 5108 O O . LEU A 1 639 ? 48.094 -15.898 -21.188 1 92.94 639 LEU A O 1
ATOM 5112 N N . LYS A 1 640 ? 46.344 -14.695 -20.484 1 93.44 640 LYS A N 1
ATOM 5113 C CA . LYS A 1 640 ? 45.688 -14.781 -21.781 1 93.44 640 LYS A CA 1
ATOM 5114 C C . LYS A 1 640 ? 46.469 -14.055 -22.859 1 93.44 640 LYS A C 1
ATOM 5116 O O . LYS A 1 640 ? 46.375 -14.375 -24.047 1 93.44 640 LYS A O 1
ATOM 5121 N N . LYS A 1 641 ? 47.344 -13.172 -22.5 1 90.06 641 LYS A N 1
ATOM 5122 C CA . LYS A 1 641 ? 48.156 -12.445 -23.469 1 90.06 641 LYS A CA 1
ATOM 5123 C C . LYS A 1 641 ? 49.375 -13.266 -23.891 1 90.06 641 LYS A C 1
ATOM 5125 O O . LYS A 1 641 ? 49.938 -13.062 -24.984 1 90.06 641 LYS A O 1
ATOM 5130 N N . THR A 1 642 ? 49.719 -14.258 -23 1 90.69 642 THR A N 1
ATOM 5131 C CA . THR A 1 642 ? 51 -14.914 -23.219 1 90.69 642 THR A CA 1
ATOM 5132 C C . THR A 1 642 ? 50.812 -16.391 -23.531 1 90.69 642 THR A C 1
ATOM 5134 O O . THR A 1 642 ? 51.781 -17.125 -23.734 1 90.69 642 THR A O 1
ATOM 5137 N N . THR A 1 643 ? 49.594 -16.875 -23.5 1 93.5 643 THR A N 1
ATOM 5138 C CA . THR A 1 643 ? 49.312 -18.281 -23.719 1 93.5 643 THR A CA 1
ATOM 5139 C C . THR A 1 643 ? 48.219 -18.469 -24.766 1 93.5 643 THR A C 1
ATOM 5141 O O . THR A 1 643 ? 47.719 -17.484 -25.312 1 93.5 643 THR A O 1
ATOM 5144 N N . THR A 1 644 ? 48 -19.75 -25.156 1 95.75 644 THR A N 1
ATOM 5145 C CA . THR A 1 644 ? 46.844 -20.031 -26 1 95.75 644 THR A CA 1
ATOM 5146 C C . THR A 1 644 ? 45.531 -19.625 -25.297 1 95.75 644 THR A C 1
ATOM 5148 O O . THR A 1 644 ? 45.219 -20.156 -24.219 1 95.75 644 THR A O 1
ATOM 5151 N N . SER A 1 645 ? 44.906 -18.656 -25.875 1 96.38 645 SER A N 1
ATOM 5152 C CA . SER A 1 645 ? 43.75 -18.156 -25.156 1 96.38 645 SER A CA 1
ATOM 5153 C C . SER A 1 645 ? 42.75 -17.5 -26.125 1 96.38 645 SER A C 1
ATOM 5155 O O . SER A 1 645 ? 43.031 -17.312 -27.297 1 96.38 645 SER A O 1
ATOM 5157 N N . GLY A 1 646 ? 41.562 -17.219 -25.672 1 95.75 646 GLY A N 1
ATOM 5158 C CA . GLY A 1 646 ? 40.469 -16.547 -26.375 1 95.75 646 GLY A CA 1
ATOM 5159 C C . GLY A 1 646 ? 39.156 -16.594 -25.625 1 95.75 646 GLY A C 1
ATOM 5160 O O . GLY A 1 646 ? 39.125 -16.531 -24.391 1 95.75 646 GLY A O 1
ATOM 5161 N N . LEU A 1 647 ? 38.094 -16.609 -26.469 1 96.25 647 LEU A N 1
ATOM 5162 C CA . LEU A 1 647 ? 36.75 -16.703 -25.922 1 96.25 647 LEU A CA 1
ATOM 5163 C C . LEU A 1 647 ? 36.094 -18.016 -26.312 1 96.25 647 LEU A C 1
ATOM 5165 O O . LEU A 1 647 ? 36.25 -18.484 -27.453 1 96.25 647 LEU A O 1
ATOM 5169 N N . MET A 1 648 ? 35.406 -18.578 -25.344 1 96.44 648 MET A N 1
ATOM 5170 C CA . MET A 1 648 ? 34.625 -19.797 -25.594 1 96.44 648 MET A CA 1
ATOM 5171 C C . MET A 1 648 ? 33.156 -19.469 -25.719 1 96.44 648 MET A C 1
ATOM 5173 O O . MET A 1 648 ? 32.594 -18.75 -24.891 1 96.44 648 MET A O 1
ATOM 5177 N N . MET A 1 649 ? 32.562 -19.922 -26.75 1 94.25 649 MET A N 1
ATOM 5178 C CA . MET A 1 649 ? 31.094 -19.781 -26.891 1 94.25 649 MET A CA 1
ATOM 5179 C C . MET A 1 649 ? 30.375 -20.844 -26.094 1 94.25 649 MET A C 1
ATOM 5181 O O . MET A 1 649 ? 30.328 -22.016 -26.484 1 94.25 649 MET A O 1
ATOM 5185 N N . SER A 1 650 ? 29.797 -20.406 -25 1 91.94 650 SER A N 1
ATOM 5186 C CA . SER A 1 650 ? 29.078 -21.312 -24.094 1 91.94 650 SER A CA 1
ATOM 5187 C C . SER A 1 650 ? 27.672 -21.594 -24.609 1 91.94 650 SER A C 1
ATOM 5189 O O . SER A 1 650 ? 27.016 -20.688 -25.125 1 91.94 650 SER A O 1
ATOM 5191 N N . SER A 1 651 ? 27.234 -22.781 -24.438 1 87.62 651 SER A N 1
ATOM 5192 C CA . SER A 1 651 ? 25.844 -23.141 -24.75 1 87.62 651 SER A CA 1
ATOM 5193 C C . SER A 1 651 ? 24.938 -22.969 -23.531 1 87.62 651 SER A C 1
ATOM 5195 O O . SER A 1 651 ? 23.812 -23.469 -23.516 1 87.62 651 SER A O 1
ATOM 5197 N N . GLY A 1 652 ? 25.562 -22.344 -22.547 1 82.75 652 GLY A N 1
ATOM 5198 C CA . GLY A 1 652 ? 24.797 -22.094 -21.328 1 82.75 652 GLY A CA 1
ATOM 5199 C C . GLY A 1 652 ? 24.844 -20.641 -20.875 1 82.75 652 GLY A C 1
ATOM 5200 O O . GLY A 1 652 ? 25.812 -19.938 -21.141 1 82.75 652 GLY A O 1
ATOM 5201 N N . TYR A 1 653 ? 23.766 -20.125 -20.312 1 82.81 653 TYR A N 1
ATOM 5202 C CA . TYR A 1 653 ? 23.656 -18.875 -19.594 1 82.81 653 TYR A CA 1
ATOM 5203 C C . TYR A 1 653 ? 22.891 -19.047 -18.281 1 82.81 653 TYR A C 1
ATOM 5205 O O . TYR A 1 653 ? 21.734 -19.484 -18.297 1 82.81 653 TYR A O 1
ATOM 5213 N N . GLY A 1 654 ? 23.516 -18.703 -17.219 1 77.5 654 GLY A N 1
ATOM 5214 C CA . GLY A 1 654 ? 22.875 -18.922 -15.93 1 77.5 654 GLY A CA 1
ATOM 5215 C C . GLY A 1 654 ? 22.859 -20.375 -15.5 1 77.5 654 GLY A C 1
ATOM 5216 O O . GLY A 1 654 ? 22.281 -20.719 -14.469 1 77.5 654 GLY A O 1
ATOM 5217 N N . GLY A 1 655 ? 23.5 -21.219 -16.359 1 79.19 655 GLY A N 1
ATOM 5218 C CA . GLY A 1 655 ? 23.578 -22.641 -16.125 1 79.19 655 GLY A CA 1
ATOM 5219 C C . GLY A 1 655 ? 24.094 -23.422 -17.328 1 79.19 655 GLY A C 1
ATOM 5220 O O . GLY A 1 655 ? 24.656 -22.828 -18.25 1 79.19 655 GLY A O 1
ATOM 5221 N N . GLY A 1 656 ? 24.141 -24.75 -17.281 1 79.75 656 GLY A N 1
ATOM 5222 C CA . GLY A 1 656 ? 24.578 -25.594 -18.375 1 79.75 656 GLY A CA 1
ATOM 5223 C C . GLY A 1 656 ? 25.938 -26.219 -18.125 1 79.75 656 GLY A C 1
ATOM 5224 O O . GLY A 1 656 ? 26.594 -26.672 -19.078 1 79.75 656 GLY A O 1
ATOM 5225 N N . THR A 1 657 ? 26.266 -26.297 -16.938 1 88.62 657 THR A N 1
ATOM 5226 C CA . THR A 1 657 ? 27.609 -26.766 -16.578 1 88.62 657 THR A CA 1
ATOM 5227 C C . THR A 1 657 ? 27.828 -28.188 -17.125 1 88.62 657 THR A C 1
ATOM 5229 O O . THR A 1 657 ? 28.844 -28.438 -17.781 1 88.62 657 THR A O 1
ATOM 5232 N N . ALA A 1 658 ? 26.859 -28.969 -16.891 1 88.94 658 ALA A N 1
ATOM 5233 C CA . ALA A 1 658 ? 27 -30.359 -17.312 1 88.94 658 ALA A CA 1
ATOM 5234 C C . ALA A 1 658 ? 27.094 -30.469 -18.828 1 88.94 658 ALA A C 1
ATOM 5236 O O . ALA A 1 658 ? 27.797 -31.344 -19.344 1 88.94 658 ALA A O 1
ATOM 5237 N N . ASN A 1 659 ? 26.453 -29.625 -19.531 1 89.62 659 ASN A N 1
ATOM 5238 C CA . ASN A 1 659 ? 26.484 -29.641 -20.984 1 89.62 659 ASN A CA 1
ATOM 5239 C C . ASN A 1 659 ? 27.844 -29.25 -21.531 1 89.62 659 ASN A C 1
ATOM 5241 O O . ASN A 1 659 ? 28.359 -29.875 -22.453 1 89.62 659 ASN A O 1
ATOM 5245 N N . MET A 1 660 ? 28.391 -28.234 -20.938 1 94.06 660 MET A N 1
ATOM 5246 C CA . MET A 1 660 ? 29.734 -27.844 -21.344 1 94.06 660 MET A CA 1
ATOM 5247 C C . MET A 1 660 ? 30.75 -28.938 -21.031 1 94.06 660 MET A C 1
ATOM 5249 O O . MET A 1 660 ? 31.641 -29.203 -21.844 1 94.06 660 MET A O 1
ATOM 5253 N N . GLU A 1 661 ? 30.547 -29.484 -19.891 1 94.5 661 GLU A N 1
ATOM 5254 C CA . GLU A 1 661 ? 31.391 -30.594 -19.516 1 94.5 661 GLU A CA 1
ATOM 5255 C C . GLU A 1 661 ? 31.281 -31.75 -20.516 1 94.5 661 GLU A C 1
ATOM 5257 O O . GLU A 1 661 ? 32.281 -32.312 -20.953 1 94.5 661 GLU A O 1
ATOM 5262 N N . TYR A 1 662 ? 30.094 -32.062 -20.891 1 94.44 662 TYR A N 1
ATOM 5263 C CA . TYR A 1 662 ? 29.844 -33.125 -21.859 1 94.44 662 TYR A CA 1
ATOM 5264 C C . TYR A 1 662 ? 30.516 -32.812 -23.188 1 94.44 662 TYR A C 1
ATOM 5266 O O . TYR A 1 662 ? 31.172 -33.688 -23.766 1 94.44 662 TYR A O 1
ATOM 5274 N N . MET A 1 663 ? 30.391 -31.625 -23.625 1 95.69 663 MET A N 1
ATOM 5275 C CA . MET A 1 663 ? 30.969 -31.219 -24.906 1 95.69 663 MET A CA 1
ATOM 5276 C C . MET A 1 663 ? 32.5 -31.312 -24.875 1 95.69 663 MET A C 1
ATOM 5278 O O . MET A 1 663 ? 33.125 -31.75 -25.828 1 95.69 663 MET A O 1
ATOM 5282 N N . THR A 1 664 ? 33.094 -30.938 -23.766 1 97.31 664 THR A N 1
ATOM 5283 C CA . THR A 1 664 ? 34.531 -30.938 -23.641 1 97.31 664 THR A CA 1
ATOM 5284 C C . THR A 1 664 ? 35.062 -32.375 -23.594 1 97.31 664 THR A C 1
ATOM 5286 O O . THR A 1 664 ? 36.125 -32.656 -24.156 1 97.31 664 THR A O 1
ATOM 5289 N N . LEU A 1 665 ? 34.375 -33.219 -22.969 1 97.25 665 LEU A N 1
ATOM 5290 C CA . LEU A 1 665 ? 34.875 -34.562 -22.75 1 97.25 665 LEU A CA 1
ATOM 5291 C C . LEU A 1 665 ? 34.594 -35.438 -23.984 1 97.25 665 LEU A C 1
ATOM 5293 O O . LEU A 1 665 ? 35.344 -36.375 -24.281 1 97.25 665 LEU A O 1
ATOM 5297 N N . THR A 1 666 ? 33.469 -35.156 -24.719 1 96.5 666 THR A N 1
ATOM 5298 C CA . THR A 1 666 ? 33.062 -36.031 -25.797 1 96.5 666 THR A CA 1
ATOM 5299 C C . THR A 1 666 ? 33.406 -35.438 -27.156 1 96.5 666 THR A C 1
ATOM 5301 O O . THR A 1 666 ? 33.469 -36.125 -28.156 1 96.5 666 THR A O 1
ATOM 5304 N N . GLY A 1 667 ? 33.5 -34.125 -27.172 1 96.12 667 GLY A N 1
ATOM 5305 C CA . GLY A 1 667 ? 33.688 -33.438 -28.438 1 96.12 667 GLY A CA 1
ATOM 5306 C C . GLY A 1 667 ? 32.375 -33.25 -29.203 1 96.12 667 GLY A C 1
ATOM 5307 O O . GLY A 1 667 ? 32.375 -32.75 -30.328 1 96.12 667 GLY A O 1
ATOM 5308 N N . LEU A 1 668 ? 31.281 -33.625 -28.625 1 95 668 LEU A N 1
ATOM 5309 C CA . LEU A 1 668 ? 29.984 -33.562 -29.312 1 95 668 LEU A CA 1
ATOM 5310 C C . LEU A 1 668 ? 29.25 -32.281 -28.969 1 95 668 LEU A C 1
ATOM 5312 O O . LEU A 1 668 ? 29.203 -31.875 -27.812 1 95 668 LEU A O 1
ATOM 5316 N N . ALA A 1 669 ? 28.703 -31.641 -29.922 1 91.94 669 ALA A N 1
ATOM 5317 C CA . ALA A 1 669 ? 28.031 -30.359 -29.766 1 91.94 669 ALA A CA 1
ATOM 5318 C C . ALA A 1 669 ? 26.594 -30.547 -29.281 1 91.94 669 ALA A C 1
ATOM 5320 O O . ALA A 1 669 ? 25.781 -31.188 -29.969 1 91.94 669 ALA A O 1
ATOM 5321 N N . THR A 1 670 ? 26.25 -29.938 -28.219 1 89.12 670 THR A N 1
ATOM 5322 C CA . THR A 1 670 ? 24.906 -30.078 -27.656 1 89.12 670 THR A CA 1
ATOM 5323 C C . THR A 1 670 ? 23.875 -29.438 -28.578 1 89.12 670 THR A C 1
ATOM 5325 O O . THR A 1 670 ? 22.719 -29.844 -28.609 1 89.12 670 THR A O 1
ATOM 5328 N N . ALA A 1 671 ? 24.266 -28.422 -29.375 1 86.38 671 ALA A N 1
ATOM 5329 C CA . ALA A 1 671 ? 23.391 -27.703 -30.281 1 86.38 671 ALA A CA 1
ATOM 5330 C C . ALA A 1 671 ? 22.812 -28.609 -31.359 1 86.38 671 ALA A C 1
ATOM 5332 O O . ALA A 1 671 ? 21.812 -28.297 -31.984 1 86.38 671 ALA A O 1
ATOM 5333 N N . ASN A 1 672 ? 23.469 -29.734 -31.547 1 87.94 672 ASN A N 1
ATOM 5334 C CA . ASN A 1 672 ? 23 -30.688 -32.562 1 87.94 672 ASN A CA 1
ATOM 5335 C C . ASN A 1 672 ? 21.891 -31.578 -32.031 1 87.94 672 ASN A C 1
ATOM 5337 O O . ASN A 1 672 ? 21.219 -32.281 -32.781 1 87.94 672 ASN A O 1
ATOM 5341 N N . PHE A 1 673 ? 21.766 -31.625 -30.75 1 85.81 673 PHE A N 1
ATOM 5342 C CA . PHE A 1 673 ? 20.734 -32.469 -30.141 1 85.81 673 PHE A CA 1
ATOM 5343 C C . PHE A 1 673 ? 19.359 -31.812 -30.281 1 85.81 673 PHE A C 1
ATOM 5345 O O . PHE A 1 673 ? 19.25 -30.641 -30.641 1 85.81 673 PHE A O 1
ATOM 5352 N N . SER A 1 674 ? 18.359 -32.594 -30.031 1 77.94 674 SER A N 1
ATOM 5353 C CA . SER A 1 674 ? 16.984 -32.094 -30.109 1 77.94 674 SER A CA 1
ATOM 5354 C C . SER A 1 674 ? 16.672 -31.156 -28.953 1 77.94 674 SER A C 1
ATOM 5356 O O . SER A 1 674 ? 17.344 -31.188 -27.922 1 77.94 674 SER A O 1
ATOM 5358 N N . SER A 1 675 ? 15.688 -30.359 -29.109 1 69.69 675 SER A N 1
ATOM 5359 C CA . SER A 1 675 ? 15.273 -29.391 -28.094 1 69.69 675 SER A CA 1
ATOM 5360 C C . SER A 1 675 ? 14.758 -30.078 -26.844 1 69.69 675 SER A C 1
ATOM 5362 O O . SER A 1 675 ? 14.734 -29.484 -25.766 1 69.69 675 SER A O 1
ATOM 5364 N N . THR A 1 676 ? 14.469 -31.297 -26.938 1 67.81 676 THR A N 1
ATOM 5365 C CA . THR A 1 676 ? 13.945 -32.031 -25.797 1 67.81 676 THR A CA 1
ATOM 5366 C C . THR A 1 676 ? 15.078 -32.562 -24.938 1 67.81 676 THR A C 1
ATOM 5368 O O . THR A 1 676 ? 14.852 -33 -23.797 1 67.81 676 THR A O 1
ATOM 5371 N N . LEU A 1 677 ? 16.25 -32.562 -25.562 1 75.38 677 LEU A N 1
ATOM 5372 C CA . LEU A 1 677 ? 17.422 -33.031 -24.828 1 75.38 677 LEU A CA 1
ATOM 5373 C C . LEU A 1 677 ? 18.141 -31.891 -24.156 1 75.38 677 LEU A C 1
ATOM 5375 O O . LEU A 1 677 ? 18.969 -31.219 -24.781 1 75.38 677 LEU A O 1
ATOM 5379 N N . GLN A 1 678 ? 17.891 -31.797 -22.922 1 71.81 678 GLN A N 1
ATOM 5380 C CA . GLN A 1 678 ? 18.453 -30.641 -22.234 1 71.81 678 GLN A CA 1
ATOM 5381 C C . GLN A 1 678 ? 19.75 -31 -21.516 1 71.81 678 GLN A C 1
ATOM 5383 O O . GLN A 1 678 ? 20.641 -30.172 -21.391 1 71.81 678 GLN A O 1
ATOM 5388 N N . THR A 1 679 ? 19.812 -32.25 -21.156 1 78.69 679 THR A N 1
ATOM 5389 C CA . THR A 1 679 ? 20.969 -32.656 -20.359 1 78.69 679 THR A CA 1
ATOM 5390 C C . THR A 1 679 ? 21.453 -34.031 -20.797 1 78.69 679 THR A C 1
ATOM 5392 O O . THR A 1 679 ? 21.031 -35.031 -20.25 1 78.69 679 THR A O 1
ATOM 5395 N N . PRO A 1 680 ? 22.406 -34.031 -21.641 1 87.44 680 PRO A N 1
ATOM 5396 C CA . PRO A 1 680 ? 22.922 -35.312 -22.141 1 87.44 680 PRO A CA 1
ATOM 5397 C C . PRO A 1 680 ? 23.391 -36.25 -21.016 1 87.44 680 PRO A C 1
ATOM 5399 O O . PRO A 1 680 ? 23.188 -37.469 -21.078 1 87.44 680 PRO A O 1
ATOM 5402 N N . TYR A 1 681 ? 23.906 -35.75 -20.016 1 85.5 681 TYR A N 1
ATOM 5403 C CA . TYR A 1 681 ? 24.406 -36.531 -18.891 1 85.5 681 TYR A CA 1
ATOM 5404 C C . TYR A 1 681 ? 23.297 -37.438 -18.344 1 85.5 681 TYR A C 1
ATOM 5406 O O . TYR A 1 681 ? 23.531 -38.625 -18.062 1 85.5 681 TYR A O 1
ATOM 5414 N N . THR A 1 682 ? 22.141 -36.875 -18.312 1 78 682 THR A N 1
ATOM 5415 C CA . THR A 1 682 ? 21.078 -37.625 -17.688 1 78 682 THR A CA 1
ATOM 5416 C C . THR A 1 682 ? 20.188 -38.281 -18.734 1 78 682 THR A C 1
ATOM 5418 O O . THR A 1 682 ? 19.516 -39.281 -18.453 1 78 682 THR A O 1
ATOM 5421 N N . GLN A 1 683 ? 20.25 -37.812 -19.938 1 79.06 683 GLN A N 1
ATOM 5422 C CA . GLN A 1 683 ? 19.266 -38.281 -20.922 1 79.06 683 GLN A CA 1
ATOM 5423 C C . GLN A 1 683 ? 19.906 -39.156 -22 1 79.06 683 GLN A C 1
ATOM 5425 O O . GLN A 1 683 ? 19.219 -39.906 -22.672 1 79.06 683 GLN A O 1
ATOM 5430 N N . ILE A 1 684 ? 21.266 -39.062 -22.109 1 85.19 684 ILE A N 1
ATOM 5431 C CA . ILE A 1 684 ? 21.922 -39.812 -23.156 1 85.19 684 ILE A CA 1
ATOM 5432 C C . ILE A 1 684 ? 22.828 -40.875 -22.547 1 85.19 684 ILE A C 1
ATOM 5434 O O . ILE A 1 684 ? 22.672 -42.062 -22.797 1 85.19 684 ILE A O 1
ATOM 5438 N N . VAL A 1 685 ? 23.672 -40.469 -21.719 1 86.75 685 VAL A N 1
ATOM 5439 C CA . VAL A 1 685 ? 24.781 -41.281 -21.234 1 86.75 685 VAL A CA 1
ATOM 5440 C C . VAL A 1 685 ? 24.25 -42.562 -20.609 1 86.75 685 VAL A C 1
ATOM 5442 O O . VAL A 1 685 ? 24.734 -43.656 -20.922 1 86.75 685 VAL A O 1
ATOM 5445 N N . PRO A 1 686 ? 23.25 -42.406 -19.844 1 75.81 686 PRO A N 1
ATOM 5446 C CA . PRO A 1 686 ? 22.766 -43.656 -19.203 1 75.81 686 PRO A CA 1
ATOM 5447 C C . PRO A 1 686 ? 22.172 -44.625 -20.188 1 75.81 686 PRO A C 1
ATOM 5449 O O . PRO A 1 686 ? 22.156 -45.844 -19.938 1 75.81 686 PRO A O 1
ATOM 5452 N N . ARG A 1 687 ? 21.781 -44.219 -21.266 1 77.06 687 ARG A N 1
ATOM 5453 C CA . ARG A 1 687 ? 21.078 -45.031 -22.234 1 77.06 687 ARG A CA 1
ATOM 5454 C C . ARG A 1 687 ? 22.031 -45.688 -23.203 1 77.06 687 ARG A C 1
ATOM 5456 O O . ARG A 1 687 ? 21.688 -46.688 -23.875 1 77.06 687 ARG A O 1
ATOM 5463 N N . LEU A 1 688 ? 23.234 -45.188 -23.281 1 85.31 688 LEU A N 1
ATOM 5464 C CA . LEU A 1 688 ? 24.188 -45.688 -24.281 1 85.31 688 LEU A CA 1
ATOM 5465 C C . LEU A 1 688 ? 25 -46.844 -23.719 1 85.31 688 LEU A C 1
ATOM 5467 O O . LEU A 1 688 ? 25.312 -46.906 -22.531 1 85.31 688 LEU A O 1
ATOM 5471 N N . THR A 1 689 ? 25.219 -47.781 -24.594 1 80.56 689 THR A N 1
ATOM 5472 C CA . THR A 1 689 ? 26.062 -48.906 -24.25 1 80.56 689 THR A CA 1
ATOM 5473 C C . THR A 1 689 ? 27.531 -48.5 -24.172 1 80.56 689 THR A C 1
ATOM 5475 O O . THR A 1 689 ? 28.25 -48.906 -23.266 1 80.56 689 THR A O 1
ATOM 5478 N N . LYS A 1 690 ? 27.953 -47.719 -25.125 1 89.56 690 LYS A N 1
ATOM 5479 C CA . LYS A 1 690 ? 29.328 -47.219 -25.172 1 89.56 690 LYS A CA 1
ATOM 5480 C C . LYS A 1 690 ? 29.359 -45.688 -25.172 1 89.56 690 LYS A C 1
ATOM 5482 O O . LYS A 1 690 ? 28.531 -45.062 -25.828 1 89.56 690 LYS A O 1
ATOM 5487 N N . ASN A 1 691 ? 30.234 -45.25 -24.375 1 91.81 691 ASN A N 1
ATOM 5488 C CA . ASN A 1 691 ? 30.438 -43.812 -24.266 1 91.81 691 ASN A CA 1
ATOM 5489 C C . ASN A 1 691 ? 31.906 -43.438 -24.406 1 91.81 691 ASN A C 1
ATOM 5491 O O . ASN A 1 691 ? 32.719 -43.75 -23.531 1 91.81 691 ASN A O 1
ATOM 5495 N N . TRP A 1 692 ? 32.219 -42.875 -25.484 1 94.94 692 TRP A N 1
ATOM 5496 C CA . TRP A 1 692 ? 33.594 -42.469 -25.641 1 94.94 692 TRP A CA 1
ATOM 5497 C C . TRP A 1 692 ? 33.844 -41.062 -25.078 1 94.94 692 TRP A C 1
ATOM 5499 O O . TRP A 1 692 ? 33 -40.156 -25.281 1 94.94 692 TRP A O 1
ATOM 5509 N N . THR A 1 693 ? 34.938 -40.906 -24.375 1 96.69 693 THR A N 1
ATOM 5510 C CA . THR A 1 693 ? 35.375 -39.625 -23.891 1 96.69 693 THR A CA 1
ATOM 5511 C C . THR A 1 693 ? 36.906 -39.469 -23.984 1 96.69 693 THR A C 1
ATOM 5513 O O . THR A 1 693 ? 37.625 -40.5 -24.031 1 96.69 693 THR A O 1
ATOM 5516 N N . PHE A 1 694 ? 37.344 -38.25 -23.969 1 97.06 694 PHE A N 1
ATOM 5517 C CA . PHE A 1 694 ? 38.75 -37.875 -24.188 1 97.06 694 PHE A CA 1
ATOM 5518 C C . PHE A 1 694 ? 39.656 -38.562 -23.156 1 97.06 694 PHE A C 1
ATOM 5520 O O . PHE A 1 694 ? 40.781 -38.938 -23.469 1 97.06 694 PHE A O 1
ATOM 5527 N N . ASN A 1 695 ? 39.219 -38.75 -21.938 1 96 695 ASN A N 1
ATOM 5528 C CA . ASN A 1 695 ? 40 -39.281 -20.828 1 96 695 ASN A CA 1
ATOM 5529 C C . ASN A 1 695 ? 40.438 -40.75 -21.109 1 96 695 ASN A C 1
ATOM 5531 O O . ASN A 1 695 ? 41.375 -41.25 -20.5 1 96 695 ASN A O 1
ATOM 5535 N N . GLN A 1 696 ? 39.781 -41.312 -22 1 95.31 696 GLN A N 1
ATOM 5536 C CA . GLN A 1 696 ? 40.062 -42.719 -22.297 1 95.31 696 GLN A CA 1
ATOM 5537 C C . GLN A 1 696 ? 41.344 -42.875 -23.078 1 95.31 696 GLN A C 1
ATOM 5539 O O . GLN A 1 696 ? 41.875 -44 -23.219 1 95.31 696 GLN A O 1
ATOM 5544 N N . LEU A 1 697 ? 41.938 -41.812 -23.547 1 94.88 697 LEU A N 1
ATOM 5545 C CA . LEU A 1 697 ? 43.219 -41.812 -24.266 1 94.88 697 LEU A CA 1
ATOM 5546 C C . LEU A 1 697 ? 44.375 -41.812 -23.281 1 94.88 697 LEU A C 1
ATOM 5548 O O . LEU A 1 697 ? 45.531 -41.812 -23.703 1 94.88 697 LEU A O 1
ATOM 5552 N N . PHE A 1 698 ? 44.094 -41.844 -22.031 1 93.94 698 PHE A N 1
ATOM 5553 C CA . PHE A 1 698 ? 45.094 -41.812 -20.969 1 93.94 698 PHE A CA 1
ATOM 5554 C C . PHE A 1 698 ? 45 -43.094 -20.125 1 93.94 698 PHE A C 1
ATOM 5556 O O . PHE A 1 698 ? 43.969 -43.719 -20.047 1 93.94 698 PHE A O 1
ATOM 5563 N N . ASP A 1 699 ? 46.156 -43.5 -19.578 1 88.25 699 ASP A N 1
ATOM 5564 C CA . ASP A 1 699 ? 46.188 -44.719 -18.781 1 88.25 699 ASP A CA 1
ATOM 5565 C C . ASP A 1 699 ? 45.469 -44.5 -17.438 1 88.25 699 ASP A C 1
ATOM 5567 O O . ASP A 1 699 ? 44.969 -45.469 -16.859 1 88.25 699 ASP A O 1
ATOM 5571 N N . TYR A 1 700 ? 45.469 -43.312 -16.984 1 94 700 TYR A N 1
ATOM 5572 C CA . TYR A 1 700 ? 44.844 -42.969 -15.711 1 94 700 TYR A CA 1
ATOM 5573 C C . TYR A 1 700 ? 44.094 -41.656 -15.797 1 94 700 TYR A C 1
ATOM 5575 O O . TYR A 1 700 ? 44.594 -40.688 -16.359 1 94 700 TYR A O 1
ATOM 5583 N N . ALA A 1 701 ? 42.812 -41.688 -15.391 1 96.06 701 ALA A N 1
ATOM 5584 C CA . ALA A 1 701 ? 41.969 -40.5 -15.438 1 96.06 701 ALA A CA 1
ATOM 5585 C C . ALA A 1 701 ? 41.25 -40.312 -14.117 1 96.06 701 ALA A C 1
ATOM 5587 O O . ALA A 1 701 ? 40.719 -41.281 -13.531 1 96.06 701 ALA A O 1
ATOM 5588 N N . VAL A 1 702 ? 41.125 -39.062 -13.547 1 96.25 702 VAL A N 1
ATOM 5589 C CA . VAL A 1 702 ? 40.469 -38.75 -12.289 1 96.25 702 VAL A CA 1
ATOM 5590 C C . VAL A 1 702 ? 39.531 -37.562 -12.477 1 96.25 702 VAL A C 1
ATOM 5592 O O . VAL A 1 702 ? 39.875 -36.625 -13.211 1 96.25 702 VAL A O 1
ATOM 5595 N N . GLY A 1 703 ? 38.312 -37.75 -11.891 1 96.25 703 GLY A N 1
ATOM 5596 C CA . GLY A 1 703 ? 37.438 -36.594 -11.773 1 96.25 703 GLY A CA 1
ATOM 5597 C C . GLY A 1 703 ? 37.438 -35.969 -10.398 1 96.25 703 GLY A C 1
ATOM 5598 O O . GLY A 1 703 ? 37.5 -36.656 -9.391 1 96.25 703 GLY A O 1
ATOM 5599 N N . ILE A 1 704 ? 37.406 -34.625 -10.25 1 96.44 704 ILE A N 1
ATOM 5600 C CA . ILE A 1 704 ? 37.406 -33.875 -8.984 1 96.44 704 ILE A CA 1
ATOM 5601 C C . ILE A 1 704 ? 36.281 -32.844 -9.016 1 96.44 704 ILE A C 1
ATOM 5603 O O . ILE A 1 704 ? 36.281 -31.969 -9.898 1 96.44 704 ILE A O 1
ATOM 5607 N N . HIS A 1 705 ? 35.375 -32.938 -8.172 1 94.19 705 HIS A N 1
ATOM 5608 C CA . HIS A 1 705 ? 34.25 -32 -8.016 1 94.19 705 HIS A CA 1
ATOM 5609 C C . HIS A 1 705 ? 33.938 -31.766 -6.547 1 94.19 705 HIS A C 1
ATOM 5611 O O . HIS A 1 705 ? 33.188 -32.531 -5.941 1 94.19 705 HIS A O 1
ATOM 5617 N N . PRO A 1 706 ? 34.344 -30.594 -5.949 1 93 706 PRO A N 1
ATOM 5618 C CA . PRO A 1 706 ? 34.156 -30.375 -4.512 1 93 706 PRO A CA 1
ATOM 5619 C C . PRO A 1 706 ? 32.719 -30.016 -4.152 1 93 706 PRO A C 1
ATOM 5621 O O . PRO A 1 706 ? 32.5 -29 -3.484 1 93 706 PRO A O 1
ATOM 5624 N N . TYR A 1 707 ? 31.812 -30.812 -4.559 1 88.19 707 TYR A N 1
ATOM 5625 C CA . TYR A 1 707 ? 30.375 -30.703 -4.277 1 88.19 707 TYR A CA 1
ATOM 5626 C C . TYR A 1 707 ? 29.688 -32.062 -4.383 1 88.19 707 TYR A C 1
ATOM 5628 O O . TYR A 1 707 ? 30.359 -33.094 -4.5 1 88.19 707 TYR A O 1
ATOM 5636 N N . GLN A 1 708 ? 28.312 -32.031 -4.262 1 78.5 708 GLN A N 1
ATOM 5637 C CA . GLN A 1 708 ? 27.562 -33.281 -4.305 1 78.5 708 GLN A CA 1
ATOM 5638 C C . GLN A 1 708 ? 27.609 -33.906 -5.699 1 78.5 708 GLN A C 1
ATOM 5640 O O . GLN A 1 708 ? 27.453 -33.188 -6.703 1 78.5 708 GLN A O 1
ATOM 5645 N N . GLY A 1 709 ? 27.812 -35.125 -5.805 1 79.69 709 GLY A N 1
ATOM 5646 C CA . GLY A 1 709 ? 28 -35.812 -7.062 1 79.69 709 GLY A CA 1
ATOM 5647 C C . GLY A 1 709 ? 26.688 -36.219 -7.727 1 79.69 709 GLY A C 1
ATOM 5648 O O . GLY A 1 709 ? 26.672 -36.562 -8.906 1 79.69 709 GLY A O 1
ATOM 5649 N N . VAL A 1 710 ? 25.594 -36 -7.047 1 69.88 710 VAL A N 1
ATOM 5650 C CA . VAL A 1 710 ? 24.328 -36.531 -7.516 1 69.88 710 VAL A CA 1
ATOM 5651 C C . VAL A 1 710 ? 23.797 -35.688 -8.672 1 69.88 710 VAL A C 1
ATOM 5653 O O . VAL A 1 710 ? 23.062 -36.156 -9.523 1 69.88 710 VAL A O 1
ATOM 5656 N N . PHE A 1 711 ? 24.203 -34.469 -8.734 1 76 711 PHE A N 1
ATOM 5657 C CA . PHE A 1 711 ? 23.734 -33.594 -9.789 1 76 711 PHE A CA 1
ATOM 5658 C C . PHE A 1 711 ? 24.203 -34.062 -11.156 1 76 711 PHE A C 1
ATOM 5660 O O . PHE A 1 711 ? 25.375 -34.406 -11.328 1 76 711 PHE A O 1
ATOM 5667 N N . TYR A 1 712 ? 23.281 -34.219 -12.117 1 78.38 712 TYR A N 1
ATOM 5668 C CA . TYR A 1 712 ? 23.5 -34.625 -13.508 1 78.38 712 TYR A CA 1
ATOM 5669 C C . TYR A 1 712 ? 23.984 -36.062 -13.602 1 78.38 712 TYR A C 1
ATOM 5671 O O . TYR A 1 712 ? 24.672 -36.406 -14.555 1 78.38 712 TYR A O 1
ATOM 5679 N N . SER A 1 713 ? 23.766 -36.812 -12.492 1 77.5 713 SER A N 1
ATOM 5680 C CA . SER A 1 713 ? 2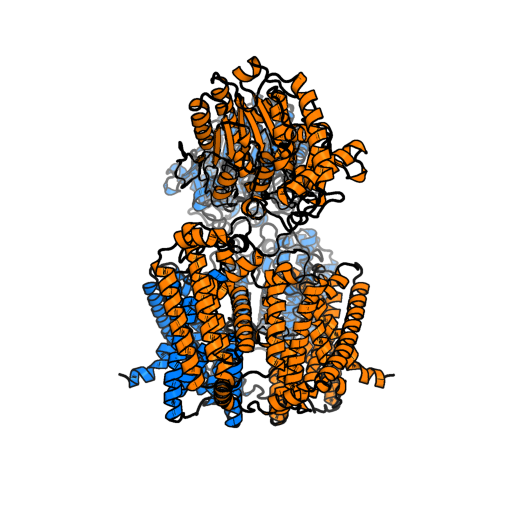4.141 -38.219 -12.469 1 77.5 713 SER A CA 1
ATOM 5681 C C . SER A 1 713 ? 25.625 -38.406 -12.719 1 77.5 713 SER A C 1
ATOM 5683 O O . SER A 1 713 ? 26.047 -39.344 -13.414 1 77.5 713 SER A O 1
ATOM 5685 N N . ARG A 1 714 ? 26.438 -37.562 -12.18 1 86.5 714 ARG A N 1
ATOM 5686 C CA . ARG A 1 714 ? 27.875 -37.562 -12.469 1 86.5 714 ARG A CA 1
ATOM 5687 C C . ARG A 1 714 ? 28.516 -38.875 -11.992 1 86.5 714 ARG A C 1
ATOM 5689 O O . ARG A 1 714 ? 29.438 -39.375 -12.641 1 86.5 714 ARG A O 1
ATOM 5696 N N . VAL A 1 715 ? 28.047 -39.281 -10.891 1 82.25 715 VAL A N 1
ATOM 5697 C CA . VAL A 1 715 ? 28.672 -40.469 -10.336 1 82.25 715 VAL A CA 1
ATOM 5698 C C . VAL A 1 715 ? 28.531 -41.625 -11.328 1 82.25 715 VAL A C 1
ATOM 5700 O O . VAL A 1 715 ? 29.531 -42.281 -11.664 1 82.25 715 VAL A O 1
ATOM 5703 N N . ALA A 1 716 ? 27.375 -41.781 -11.82 1 80 716 ALA A N 1
ATOM 5704 C CA . ALA A 1 716 ? 27.141 -42.844 -12.781 1 80 716 ALA A CA 1
ATOM 5705 C C . ALA A 1 716 ? 27.797 -42.531 -14.117 1 80 716 ALA A C 1
ATOM 5707 O O . ALA A 1 716 ? 28.375 -43.438 -14.758 1 80 716 ALA A O 1
ATOM 5708 N N . ASP A 1 717 ? 27.812 -41.344 -14.508 1 88.81 717 ASP A N 1
ATOM 5709 C CA . ASP A 1 717 ? 28.344 -40.938 -15.812 1 88.81 717 ASP A CA 1
ATOM 5710 C C . ASP A 1 717 ? 29.859 -41.125 -15.867 1 88.81 717 ASP A C 1
ATOM 5712 O O . ASP A 1 717 ? 30.391 -41.625 -16.844 1 88.81 717 ASP A O 1
ATOM 5716 N N . TYR A 1 718 ? 30.547 -40.656 -14.812 1 92.81 718 TYR A N 1
ATOM 5717 C CA . TYR A 1 718 ? 32 -40.781 -14.789 1 92.81 718 TYR A CA 1
ATOM 5718 C C . TYR A 1 718 ? 32.438 -42.25 -14.812 1 92.81 718 TYR A C 1
ATOM 5720 O O . TYR A 1 718 ? 33.438 -42.562 -15.43 1 92.81 718 TYR A O 1
ATOM 5728 N N . ALA A 1 719 ? 31.672 -43 -14.172 1 89.25 719 ALA A N 1
ATOM 5729 C CA . ALA A 1 719 ? 31.953 -44.438 -14.242 1 89.25 719 ALA A CA 1
ATOM 5730 C C . ALA A 1 719 ? 31.812 -44.969 -15.672 1 89.25 719 ALA A C 1
ATOM 5732 O O . ALA A 1 719 ? 32.688 -45.688 -16.172 1 89.25 719 ALA A O 1
ATOM 5733 N N . LYS A 1 720 ? 30.828 -44.531 -16.344 1 90.19 720 LYS A N 1
ATOM 5734 C CA . LYS A 1 720 ? 30.594 -44.969 -17.734 1 90.19 720 LYS A CA 1
ATOM 5735 C C . LYS A 1 720 ? 31.641 -44.375 -18.672 1 90.19 720 LYS A C 1
ATOM 5737 O O . LYS A 1 720 ? 31.984 -45 -19.688 1 90.19 720 LYS A O 1
ATOM 5742 N N . PHE A 1 721 ? 32.156 -43.25 -18.297 1 94.75 721 PHE A N 1
ATOM 5743 C CA . PHE A 1 721 ? 33.188 -42.594 -19.109 1 94.75 721 PHE A CA 1
ATOM 5744 C C . PHE A 1 721 ? 34.562 -43.25 -18.875 1 94.75 721 PHE A C 1
ATOM 5746 O O . PHE A 1 721 ? 35.5 -42.969 -19.609 1 94.75 721 PHE A O 1
ATOM 5753 N N . GLY A 1 722 ? 34.688 -44.062 -17.844 1 93.69 722 GLY A N 1
ATOM 5754 C CA . GLY A 1 722 ? 35.906 -44.781 -17.609 1 93.69 722 GLY A CA 1
ATOM 5755 C C . GLY A 1 722 ? 36.906 -44.062 -16.719 1 93.69 722 GLY A C 1
ATOM 5756 O O . GLY A 1 722 ? 38.094 -44.281 -16.781 1 93.69 722 GLY A O 1
ATOM 5757 N N . PHE A 1 723 ? 36.406 -43.188 -15.93 1 94.62 723 PHE A N 1
ATOM 5758 C CA . PHE A 1 723 ? 37.281 -42.562 -14.93 1 94.62 723 PHE A CA 1
ATOM 5759 C C . PHE A 1 723 ? 37.656 -43.562 -13.844 1 94.62 723 PHE A C 1
ATOM 5761 O O . PHE A 1 723 ? 36.812 -44.344 -13.391 1 94.62 723 PHE A O 1
ATOM 5768 N N . ASN A 1 724 ? 38.906 -43.5 -13.461 1 94.69 724 ASN A N 1
ATOM 5769 C CA . ASN A 1 724 ? 39.406 -44.438 -12.445 1 94.69 724 ASN A CA 1
ATOM 5770 C C . ASN A 1 724 ? 38.938 -44.031 -11.047 1 94.69 724 ASN A C 1
ATOM 5772 O O . ASN A 1 724 ? 38.594 -44.906 -10.234 1 94.69 724 ASN A O 1
ATOM 5776 N N . ARG A 1 725 ? 38.875 -42.688 -10.836 1 94.19 725 ARG A N 1
ATOM 5777 C CA . ARG A 1 725 ? 38.406 -42.156 -9.555 1 94.19 725 ARG A CA 1
ATOM 5778 C C . ARG A 1 725 ? 37.625 -40.875 -9.758 1 94.19 725 ARG A C 1
ATOM 5780 O O . ARG A 1 725 ? 37.875 -40.125 -10.695 1 94.19 725 ARG A O 1
ATOM 5787 N N . PHE A 1 726 ? 36.656 -40.75 -8.883 1 94 726 PHE A N 1
ATOM 5788 C CA . PHE A 1 726 ? 35.875 -39.531 -8.844 1 94 726 PHE A CA 1
ATOM 5789 C C . PHE A 1 726 ? 35.812 -39 -7.418 1 94 726 PHE A C 1
ATOM 5791 O O . PHE A 1 726 ? 35.188 -39.594 -6.547 1 94 726 PHE A O 1
ATOM 5798 N N . TYR A 1 727 ? 36.469 -37.812 -7.152 1 93.75 727 TYR A N 1
ATOM 5799 C CA . TYR A 1 727 ? 36.469 -37.125 -5.852 1 93.75 727 TYR A CA 1
ATOM 5800 C C . TYR A 1 727 ? 35.344 -36.125 -5.742 1 93.75 727 TYR A C 1
ATOM 5802 O O . TYR A 1 727 ? 35.25 -35.188 -6.523 1 93.75 727 TYR A O 1
ATOM 5810 N N . TYR A 1 728 ? 34.438 -36.344 -4.883 1 91 728 TYR A N 1
ATOM 5811 C CA . TYR A 1 728 ? 33.312 -35.406 -4.602 1 91 728 TYR A CA 1
ATOM 5812 C C . TYR A 1 728 ? 32.906 -35.5 -3.143 1 91 728 TYR A C 1
ATOM 5814 O O . TYR A 1 728 ? 33.344 -36.375 -2.408 1 91 728 TYR A O 1
ATOM 5822 N N . LEU A 1 729 ? 32.125 -34.531 -2.682 1 85.88 729 LEU A N 1
ATOM 5823 C CA . LEU A 1 729 ? 31.703 -34.531 -1.285 1 85.88 729 LEU A CA 1
ATOM 5824 C C . LEU A 1 729 ? 30.812 -35.719 -0.984 1 85.88 729 LEU A C 1
ATOM 5826 O O . LEU A 1 729 ? 29.812 -35.938 -1.661 1 85.88 729 LEU A O 1
ATOM 5830 N N . GLY A 1 730 ? 31.188 -36.531 -0.093 1 75.38 730 GLY A N 1
ATOM 5831 C CA . GLY A 1 730 ? 30.438 -37.719 0.28 1 75.38 730 GLY A CA 1
ATOM 5832 C C . GLY A 1 730 ? 30.953 -39 -0.394 1 75.38 730 GLY A C 1
ATOM 5833 O O . GLY A 1 730 ? 30.5 -40.094 -0.088 1 75.38 730 GLY A O 1
ATOM 5834 N N . SER A 1 731 ? 31.922 -38.844 -1.243 1 82.81 731 SER A N 1
ATOM 5835 C CA . SER A 1 731 ? 32.469 -40 -1.967 1 82.81 731 SER A CA 1
ATOM 5836 C C . SER A 1 731 ? 33.438 -40.781 -1.108 1 82.81 731 SER A C 1
ATOM 5838 O O . SER A 1 731 ? 33.875 -40.312 -0.05 1 82.81 731 SER A O 1
ATOM 5840 N N . LYS A 1 732 ? 33.719 -42 -1.61 1 85.25 732 LYS A N 1
ATOM 5841 C CA . LYS A 1 732 ? 34.75 -42.812 -0.981 1 85.25 732 LYS A CA 1
ATOM 5842 C C . LYS A 1 732 ? 36.125 -42.125 -1.046 1 85.25 732 LYS A C 1
ATOM 5844 O O . LYS A 1 732 ? 36.938 -42.312 -0.155 1 85.25 732 LYS A O 1
ATOM 5849 N N . TYR A 1 733 ? 36.406 -41.344 -2.088 1 87.94 733 TYR A N 1
ATOM 5850 C CA . TYR A 1 733 ? 37.594 -40.531 -2.217 1 87.94 733 TYR A CA 1
ATOM 5851 C C . TYR A 1 733 ? 37.375 -39.156 -1.638 1 87.94 733 TYR A C 1
ATOM 5853 O O . TYR A 1 733 ? 36.562 -38.375 -2.135 1 87.94 733 TYR A O 1
ATOM 5861 N N . LYS A 1 734 ? 38.062 -38.781 -0.645 1 88.12 734 LYS A N 1
ATOM 5862 C CA . LYS A 1 734 ? 37.75 -37.562 0.143 1 88.12 734 LYS A CA 1
ATOM 5863 C C . LYS A 1 734 ? 38.344 -36.312 -0.503 1 88.12 734 LYS A C 1
ATOM 5865 O O . LYS A 1 734 ? 39.469 -36.344 -1.011 1 88.12 734 LYS A O 1
ATOM 5870 N N . ILE A 1 735 ? 37.531 -35.312 -0.548 1 91.81 735 ILE A N 1
ATOM 5871 C CA . ILE A 1 735 ? 38.031 -33.969 -0.87 1 91.81 735 ILE A CA 1
ATOM 5872 C C . ILE A 1 735 ? 38.875 -33.438 0.286 1 91.81 735 ILE A C 1
ATOM 5874 O O . ILE A 1 735 ? 38.438 -33.438 1.436 1 91.81 735 ILE A O 1
ATOM 5878 N N . ILE A 1 736 ? 40.031 -33.031 0.022 1 91.38 736 ILE A N 1
ATOM 5879 C CA . ILE A 1 736 ? 40.938 -32.594 1.071 1 91.38 736 ILE A CA 1
ATOM 5880 C C . ILE A 1 736 ? 41.031 -31.062 1.056 1 91.38 736 ILE A C 1
ATOM 5882 O O . ILE A 1 736 ? 40.594 -30.422 0.109 1 91.38 736 ILE A O 1
ATOM 5886 N N . ASP A 1 737 ? 41.562 -30.406 2.105 1 90.56 737 ASP A N 1
ATOM 5887 C CA . ASP A 1 737 ? 41.812 -28.969 2.24 1 90.56 737 ASP A CA 1
ATOM 5888 C C . ASP A 1 737 ? 40.531 -28.172 1.994 1 90.56 737 ASP A C 1
ATOM 5890 O O . ASP A 1 737 ? 40.531 -27.25 1.168 1 90.56 737 ASP A O 1
ATOM 5894 N N . LYS A 1 738 ? 39.438 -28.484 2.695 1 90.19 738 LYS A N 1
ATOM 5895 C CA . LYS A 1 738 ? 38.156 -27.844 2.531 1 90.19 738 LYS A CA 1
ATOM 5896 C C . LYS A 1 738 ? 38.156 -26.453 3.143 1 90.19 738 LYS A C 1
ATOM 5898 O O . LYS A 1 738 ? 38.188 -26.297 4.363 1 90.19 738 LYS A O 1
ATOM 5903 N N . LYS A 1 739 ? 38.188 -25.516 2.229 1 92.44 739 LYS A N 1
ATOM 5904 C CA . LYS A 1 739 ? 38.125 -24.109 2.643 1 92.44 739 LYS A CA 1
ATOM 5905 C C . LYS A 1 739 ? 37 -23.375 1.934 1 92.44 739 LYS A C 1
ATOM 5907 O O . LYS A 1 739 ? 36.75 -23.578 0.739 1 92.44 739 LYS A O 1
ATOM 5912 N N . LYS A 1 740 ? 36.25 -22.609 2.691 1 89.62 740 LYS A N 1
ATOM 5913 C CA . LYS A 1 740 ? 35.219 -21.703 2.152 1 89.62 740 LYS A CA 1
ATOM 5914 C C . LYS A 1 740 ? 35.688 -20.25 2.27 1 89.62 740 LYS A C 1
ATOM 5916 O O . LYS A 1 740 ? 36.562 -19.938 3.059 1 89.62 740 LYS A O 1
ATOM 5921 N N . ILE A 1 741 ? 35.156 -19.469 1.368 1 89 741 ILE A N 1
ATOM 5922 C CA . ILE A 1 741 ? 35.469 -18.047 1.42 1 89 741 ILE A CA 1
ATOM 5923 C C . ILE A 1 741 ? 34.344 -17.297 2.092 1 89 741 ILE A C 1
ATOM 5925 O O . ILE A 1 741 ? 33.219 -17.281 1.596 1 89 741 ILE A O 1
ATOM 5929 N N . GLY A 1 742 ? 34.625 -16.656 3.076 1 84.12 742 GLY A N 1
ATOM 5930 C CA . GLY A 1 742 ? 33.562 -15.93 3.791 1 84.12 742 GLY A CA 1
ATOM 5931 C C . GLY A 1 742 ? 32.406 -16.812 4.207 1 84.12 742 GLY A C 1
ATOM 5932 O O . GLY A 1 742 ? 32.594 -17.859 4.836 1 84.12 742 GLY A O 1
ATOM 5933 N N . LYS A 1 743 ? 31.203 -16.359 3.939 1 77.25 743 LYS A N 1
ATOM 5934 C CA . LYS A 1 743 ? 30 -17.109 4.305 1 77.25 743 LYS A CA 1
ATOM 5935 C C . LYS A 1 743 ? 29.453 -17.891 3.115 1 77.25 743 LYS A C 1
ATOM 5937 O O . LYS A 1 743 ? 28.312 -18.344 3.135 1 77.25 743 LYS A O 1
ATOM 5942 N N . SER A 1 744 ? 30.312 -17.969 2.096 1 83.06 744 SER A N 1
ATOM 5943 C CA . SER A 1 744 ? 29.891 -18.75 0.933 1 83.06 744 SER A CA 1
ATOM 5944 C C . SER A 1 744 ? 29.656 -20.219 1.297 1 83.06 744 SER A C 1
ATOM 5946 O O . SER A 1 744 ? 30.438 -20.797 2.053 1 83.06 744 SER A O 1
ATOM 5948 N N . PRO A 1 745 ? 28.562 -20.719 0.845 1 79.44 745 PRO A N 1
ATOM 5949 C CA . PRO A 1 745 ? 28.312 -22.125 1.164 1 79.44 745 PRO A CA 1
ATOM 5950 C C . PRO A 1 745 ? 29.156 -23.078 0.332 1 79.44 745 PRO A C 1
ATOM 5952 O O . PRO A 1 745 ? 29.188 -24.281 0.607 1 79.44 745 PRO A O 1
ATOM 5955 N N . TYR A 1 746 ? 29.906 -22.625 -0.644 1 87.06 746 TYR A N 1
ATOM 5956 C CA . TYR A 1 746 ? 30.656 -23.469 -1.561 1 87.06 746 TYR A CA 1
ATOM 5957 C C . TYR A 1 746 ? 32.156 -23.469 -1.209 1 87.06 746 TYR A C 1
ATOM 5959 O O . TYR A 1 746 ? 32.656 -22.5 -0.677 1 87.06 746 TYR A O 1
ATOM 5967 N N . LEU A 1 747 ? 32.75 -24.609 -1.545 1 91.56 747 LEU A N 1
ATOM 5968 C CA . LEU A 1 747 ? 34.188 -24.734 -1.312 1 91.56 747 LEU A CA 1
ATOM 5969 C C . LEU A 1 747 ? 34.969 -23.891 -2.324 1 91.56 747 LEU A C 1
ATOM 5971 O O . LEU A 1 747 ? 34.562 -23.781 -3.484 1 91.56 747 LEU A O 1
ATOM 5975 N N . SER A 1 748 ? 36.125 -23.375 -1.925 1 94.75 748 SER A N 1
ATOM 5976 C CA . SER A 1 748 ? 36.906 -22.406 -2.688 1 94.75 748 SER A CA 1
ATOM 5977 C C . SER A 1 748 ? 37.656 -23.062 -3.834 1 94.75 748 SER A C 1
ATOM 5979 O O . SER A 1 748 ? 37.875 -24.281 -3.82 1 94.75 748 SER A O 1
ATOM 5981 N N . ASP A 1 749 ? 38.094 -22.266 -4.805 1 96.75 749 ASP A N 1
ATOM 5982 C CA . ASP A 1 749 ? 38.969 -22.75 -5.871 1 96.75 749 ASP A CA 1
ATOM 5983 C C . ASP A 1 749 ? 40.312 -23.188 -5.316 1 96.75 749 ASP A C 1
ATOM 5985 O O . ASP A 1 749 ? 40.938 -24.109 -5.855 1 96.75 749 ASP A O 1
ATOM 5989 N N . GLU A 1 750 ? 40.688 -22.641 -4.258 1 95.5 750 GLU A N 1
ATOM 5990 C CA . GLU A 1 750 ? 41.906 -23.094 -3.59 1 95.5 750 GLU A CA 1
ATOM 5991 C C . GLU A 1 750 ? 41.812 -24.562 -3.186 1 95.5 750 GLU A C 1
ATOM 5993 O O . GLU A 1 750 ? 42.75 -25.328 -3.371 1 95.5 750 GLU A O 1
ATOM 5998 N N . THR A 1 751 ? 40.656 -24.844 -2.625 1 95.88 751 THR A N 1
ATOM 5999 C CA . THR A 1 751 ? 40.406 -26.25 -2.283 1 95.88 751 THR A CA 1
ATOM 6000 C C . THR A 1 751 ? 40.469 -27.125 -3.525 1 95.88 751 THR A C 1
ATOM 6002 O O . THR A 1 751 ? 41.125 -28.188 -3.508 1 95.88 751 THR A O 1
ATOM 6005 N N . SER A 1 752 ? 39.875 -26.688 -4.562 1 97.12 752 SER A N 1
ATOM 6006 C CA . SER A 1 752 ? 39.875 -27.453 -5.809 1 97.12 752 SER A CA 1
ATOM 6007 C C . SER A 1 752 ? 41.281 -27.703 -6.324 1 97.12 752 SER A C 1
ATOM 6009 O O . SER A 1 752 ? 41.625 -28.828 -6.656 1 97.12 752 SER A O 1
ATOM 6011 N N . TYR A 1 753 ? 42.094 -26.688 -6.355 1 97.25 753 TYR A N 1
ATOM 6012 C CA . TYR A 1 753 ? 43.438 -26.797 -6.906 1 97.25 753 TYR A CA 1
ATOM 6013 C C . TYR A 1 753 ? 44.344 -27.594 -5.98 1 97.25 753 TYR A C 1
ATOM 6015 O O . TYR A 1 753 ? 45.25 -28.297 -6.445 1 97.25 753 TYR A O 1
ATOM 6023 N N . ALA A 1 754 ? 44.094 -27.516 -4.703 1 95.81 754 ALA A N 1
ATOM 6024 C CA . ALA A 1 754 ? 44.844 -28.344 -3.771 1 95.81 754 ALA A CA 1
ATOM 6025 C C . ALA A 1 754 ? 44.625 -29.828 -4.059 1 95.81 754 ALA A C 1
ATOM 6027 O O . ALA A 1 754 ? 45.562 -30.625 -4.004 1 95.81 754 ALA A O 1
ATOM 6028 N N . ASN A 1 755 ? 43.469 -30.188 -4.344 1 96.69 755 ASN A N 1
ATOM 6029 C CA . ASN A 1 755 ? 43.156 -31.562 -4.672 1 96.69 755 ASN A CA 1
ATOM 6030 C C . ASN A 1 755 ? 43.75 -31.969 -6.016 1 96.69 755 ASN A C 1
ATOM 6032 O O . ASN A 1 755 ? 44.281 -33.094 -6.156 1 96.69 755 ASN A O 1
ATOM 6036 N N . ALA A 1 756 ? 43.688 -31.078 -6.977 1 96.81 756 ALA A N 1
ATOM 6037 C CA . ALA A 1 756 ? 44.312 -31.344 -8.273 1 96.81 756 ALA A CA 1
ATOM 6038 C C . ALA A 1 756 ? 45.844 -31.5 -8.133 1 96.81 756 ALA A C 1
ATOM 6040 O O . ALA A 1 756 ? 46.438 -32.406 -8.719 1 96.81 756 ALA A O 1
ATOM 6041 N N . LEU A 1 757 ? 46.469 -30.625 -7.324 1 95.88 757 LEU A N 1
ATOM 6042 C CA . LEU A 1 757 ? 47.906 -30.641 -7.113 1 95.88 757 LEU A CA 1
ATOM 6043 C C . LEU A 1 757 ? 48.344 -31.969 -6.488 1 95.88 757 LEU A C 1
ATOM 6045 O O . LEU A 1 757 ? 49.406 -32.5 -6.848 1 95.88 757 LEU A O 1
ATOM 6049 N N . THR A 1 758 ? 47.531 -32.438 -5.594 1 94.44 758 THR A N 1
ATOM 6050 C CA . THR A 1 758 ? 47.844 -33.719 -4.965 1 94.44 758 THR A CA 1
ATOM 6051 C C . THR A 1 758 ? 47.875 -34.844 -6.004 1 94.44 758 THR A C 1
ATOM 6053 O O . THR A 1 758 ? 48.781 -35.688 -5.988 1 94.44 758 THR A O 1
ATOM 6056 N N . GLN A 1 759 ? 46.969 -34.844 -6.926 1 93.81 759 GLN A N 1
ATOM 6057 C CA . GLN A 1 759 ? 46.938 -35.844 -7.988 1 93.81 759 GLN A CA 1
ATOM 6058 C C . GLN A 1 759 ? 48.125 -35.656 -8.938 1 93.81 759 GLN A C 1
ATOM 6060 O O . GLN A 1 759 ? 48.75 -36.625 -9.367 1 93.81 759 GLN A O 1
ATOM 6065 N N . LEU A 1 760 ? 48.469 -34.406 -9.297 1 94.5 760 LEU A N 1
ATOM 6066 C CA . LEU A 1 760 ? 49.562 -34.094 -10.219 1 94.5 760 LEU A CA 1
ATOM 6067 C C . LEU A 1 760 ? 50.906 -34.531 -9.648 1 94.5 760 LEU A C 1
ATOM 6069 O O . LEU A 1 760 ? 51.812 -34.938 -10.398 1 94.5 760 LEU A O 1
ATOM 6073 N N . LYS A 1 761 ? 51.031 -34.531 -8.344 1 90.31 761 LYS A N 1
ATOM 6074 C CA . LYS A 1 761 ? 52.312 -34.875 -7.695 1 90.31 761 LYS A CA 1
ATOM 6075 C C . LYS A 1 761 ? 52.438 -36.375 -7.473 1 90.31 761 LYS A C 1
ATOM 6077 O O . LYS A 1 761 ? 53.531 -36.938 -7.477 1 90.31 761 LYS A O 1
ATOM 6082 N N . THR A 1 762 ? 51.375 -36.969 -7.336 1 87.31 762 THR A N 1
ATOM 6083 C CA . THR A 1 762 ? 51.375 -38.375 -6.949 1 87.31 762 THR A CA 1
ATOM 6084 C C . THR A 1 762 ? 51.531 -39.281 -8.18 1 87.31 762 THR A C 1
ATOM 6086 O O . THR A 1 762 ? 52.25 -40.281 -8.133 1 87.31 762 THR A O 1
ATOM 6089 N N . ASP A 1 763 ? 50.938 -38.969 -9.234 1 80.75 763 ASP A N 1
ATOM 6090 C CA . ASP A 1 763 ? 50.969 -39.844 -10.406 1 80.75 763 ASP A CA 1
ATOM 6091 C C . ASP A 1 763 ? 52.125 -39.5 -11.336 1 80.75 763 ASP A C 1
ATOM 6093 O O . ASP A 1 763 ? 52.188 -38.375 -11.867 1 80.75 763 ASP A O 1
ATOM 6097 N N . LYS A 1 764 ? 53.094 -40.344 -11.57 1 79.38 764 LYS A N 1
ATOM 6098 C CA . LYS A 1 764 ? 54.312 -40.094 -12.344 1 79.38 764 LYS A CA 1
ATOM 6099 C C . LYS A 1 764 ? 54.062 -40.312 -13.836 1 79.38 764 LYS A C 1
ATOM 6101 O O . LYS A 1 764 ? 54.812 -39.812 -14.672 1 79.38 764 LYS A O 1
ATOM 6106 N N . ASN A 1 765 ? 53.062 -41 -14.133 1 84.12 765 ASN A N 1
ATOM 6107 C CA . ASN A 1 765 ? 52.75 -41.312 -15.531 1 84.12 765 ASN A CA 1
ATOM 6108 C C . ASN A 1 765 ? 51.75 -40.344 -16.109 1 84.12 765 ASN A C 1
ATOM 6110 O O . ASN A 1 765 ? 51.312 -39.406 -15.43 1 84.12 765 ASN A O 1
ATOM 6114 N N . GLY A 1 766 ? 51.531 -40.375 -17.469 1 88.69 766 GLY A N 1
ATOM 6115 C CA . GLY A 1 766 ? 50.5 -39.562 -18.125 1 88.69 766 GLY A CA 1
ATOM 6116 C C . GLY A 1 766 ? 49.125 -39.688 -17.484 1 88.69 766 GLY A C 1
ATOM 6117 O O . GLY A 1 766 ? 48.688 -40.812 -17.203 1 88.69 766 GLY A O 1
ATOM 6118 N N . THR A 1 767 ? 48.531 -38.562 -16.984 1 94.19 767 THR A N 1
ATOM 6119 C CA . THR A 1 767 ? 47.281 -38.5 -16.219 1 94.19 767 THR A CA 1
ATOM 6120 C C . THR A 1 767 ? 46.344 -37.469 -16.812 1 94.19 767 THR A C 1
ATOM 6122 O O . THR A 1 767 ? 46.781 -36.406 -17.266 1 94.19 767 THR A O 1
ATOM 6125 N N . PHE A 1 768 ? 45.031 -37.906 -16.891 1 97 768 PHE A N 1
ATOM 6126 C CA . PHE A 1 768 ? 44 -36.938 -17.234 1 97 768 PHE A CA 1
ATOM 6127 C C . PHE A 1 768 ? 43.188 -36.531 -16 1 97 768 PHE A C 1
ATOM 6129 O O . PHE A 1 768 ? 42.719 -37.406 -15.25 1 97 768 PHE A O 1
ATOM 6136 N N . ILE A 1 769 ? 43 -35.281 -15.719 1 97.56 769 ILE A N 1
ATOM 6137 C CA . ILE A 1 769 ? 42.25 -34.781 -14.594 1 97.56 769 ILE A CA 1
ATOM 6138 C C . ILE A 1 769 ? 41.125 -33.875 -15.102 1 97.56 769 ILE A C 1
ATOM 6140 O O . ILE A 1 769 ? 41.344 -32.938 -15.852 1 97.56 769 ILE A O 1
ATOM 6144 N N . ASN A 1 770 ? 39.875 -34.281 -14.844 1 97.88 770 ASN A N 1
ATOM 6145 C CA . ASN A 1 770 ? 38.75 -33.406 -15.047 1 97.88 770 ASN A CA 1
ATOM 6146 C C . ASN A 1 770 ? 38.344 -32.688 -13.758 1 97.88 770 ASN A C 1
ATOM 6148 O O . ASN A 1 770 ? 37.75 -33.281 -12.867 1 97.88 770 ASN A O 1
ATOM 6152 N N . LEU A 1 771 ? 38.656 -31.406 -13.602 1 97.94 771 LEU A N 1
ATOM 6153 C CA . LEU A 1 771 ? 38.375 -30.609 -12.414 1 97.94 771 LEU A CA 1
ATOM 6154 C C . LEU A 1 771 ? 37.219 -29.672 -12.633 1 97.94 771 LEU A C 1
ATOM 6156 O O . LEU A 1 771 ? 37.281 -28.766 -13.469 1 97.94 771 LEU A O 1
ATOM 6160 N N . VAL A 1 772 ? 36.125 -29.875 -11.859 1 96.31 772 VAL A N 1
ATOM 6161 C CA . VAL A 1 772 ? 34.938 -29.031 -11.93 1 96.31 772 VAL A CA 1
ATOM 6162 C C . VAL A 1 772 ? 34.781 -28.266 -10.617 1 96.31 772 VAL A C 1
ATOM 6164 O O . VAL A 1 772 ? 34.438 -28.844 -9.586 1 96.31 772 VAL A O 1
ATOM 6167 N N . THR A 1 773 ? 34.969 -26.922 -10.586 1 96.56 773 THR A N 1
ATOM 6168 C CA . THR A 1 773 ? 34.969 -26.125 -9.359 1 96.56 773 THR A CA 1
ATOM 6169 C C . THR A 1 773 ? 33.562 -25.672 -8.992 1 96.56 773 THR A C 1
ATOM 6171 O O . THR A 1 773 ? 32.625 -25.906 -9.75 1 96.56 773 THR A O 1
ATOM 6174 N N . MET A 1 774 ? 33.375 -25.062 -7.746 1 92.94 774 MET A N 1
ATOM 6175 C CA . MET A 1 774 ? 32.031 -24.703 -7.266 1 92.94 774 MET A CA 1
ATOM 6176 C C . MET A 1 774 ? 32.031 -23.297 -6.684 1 92.94 774 MET A C 1
ATOM 6178 O O . MET A 1 774 ? 30.953 -22.734 -6.445 1 92.94 774 MET A O 1
ATOM 6182 N N . GLN A 1 775 ? 33.125 -22.719 -6.602 1 92.62 775 GLN A N 1
ATOM 6183 C CA . GLN A 1 775 ? 33.281 -21.5 -5.801 1 92.62 775 GLN A CA 1
ATOM 6184 C C . GLN A 1 775 ? 32.281 -20.422 -6.238 1 92.62 775 GLN A C 1
ATOM 6186 O O . GLN A 1 775 ? 31.672 -19.75 -5.398 1 92.62 775 GLN A O 1
ATOM 6191 N N . ASN A 1 776 ? 32.094 -20.25 -7.535 1 92.19 776 ASN A N 1
ATOM 6192 C CA . ASN A 1 776 ? 31.328 -19.125 -8.055 1 92.19 776 ASN A CA 1
ATOM 6193 C C . ASN A 1 776 ? 29.938 -19.547 -8.5 1 92.19 776 ASN A C 1
ATOM 6195 O O . ASN A 1 776 ? 29.359 -18.969 -9.422 1 92.19 776 ASN A O 1
ATOM 6199 N N . HIS A 1 777 ? 29.375 -20.531 -7.848 1 87.94 777 HIS A N 1
ATOM 6200 C CA . HIS A 1 777 ? 28 -20.953 -8.109 1 87.94 777 HIS A CA 1
ATOM 6201 C C . HIS A 1 777 ? 26.984 -20.031 -7.43 1 87.94 777 HIS A C 1
ATOM 6203 O O . HIS A 1 777 ? 27.25 -19.531 -6.332 1 87.94 777 HIS A O 1
ATOM 6209 N N . MET A 1 778 ? 25.891 -19.719 -8.023 1 80.19 778 MET A N 1
ATOM 6210 C CA . MET A 1 778 ? 24.812 -18.922 -7.434 1 80.19 778 MET A CA 1
ATOM 6211 C C . MET A 1 778 ? 24.219 -19.625 -6.211 1 80.19 778 MET A C 1
ATOM 6213 O O . MET A 1 778 ? 24.328 -20.844 -6.086 1 80.19 778 MET A O 1
ATOM 6217 N N . PRO A 1 779 ? 23.656 -18.906 -5.285 1 74.38 779 PRO A N 1
ATOM 6218 C CA . PRO A 1 779 ? 23.344 -17.484 -5.375 1 74.38 779 PRO A CA 1
ATOM 6219 C C . PRO A 1 779 ? 24.516 -16.578 -4.984 1 74.38 779 PRO A C 1
ATOM 6221 O O . PRO A 1 779 ? 25.484 -17.047 -4.406 1 74.38 779 PRO A O 1
ATOM 6224 N N . TYR A 1 780 ? 24.344 -15.375 -5.504 1 83.31 780 TYR A N 1
ATOM 6225 C CA . TYR A 1 780 ? 25.344 -14.367 -5.176 1 83.31 780 TYR A CA 1
ATOM 6226 C C . TYR A 1 780 ? 24.812 -13.391 -4.133 1 83.31 780 TYR A C 1
ATOM 6228 O O . TYR A 1 780 ? 24.422 -12.266 -4.461 1 83.31 780 TYR A O 1
ATOM 6236 N N . ASP A 1 781 ? 24.812 -13.945 -2.895 1 78 781 ASP A N 1
ATOM 6237 C CA . ASP A 1 781 ? 24.344 -13.188 -1.742 1 78 781 ASP A CA 1
ATOM 6238 C C . ASP A 1 781 ? 25.375 -12.172 -1.278 1 78 781 ASP A C 1
ATOM 6240 O O . ASP A 1 781 ? 26.547 -12.523 -1.078 1 78 781 ASP A O 1
ATOM 6244 N N . THR A 1 782 ? 24.938 -11.062 -1.17 1 76.62 782 THR A N 1
ATOM 6245 C CA . THR A 1 782 ? 25.859 -10.008 -0.792 1 76.62 782 THR A CA 1
ATOM 6246 C C . THR A 1 782 ? 26.484 -10.305 0.57 1 76.62 782 THR A C 1
ATOM 6248 O O . THR A 1 782 ? 27.547 -9.758 0.905 1 76.62 782 THR A O 1
ATOM 6251 N N . GLN A 1 783 ? 25.938 -11.211 1.311 1 67.94 783 GLN A N 1
ATOM 6252 C CA . GLN A 1 783 ? 26.453 -11.578 2.627 1 67.94 783 GLN A CA 1
ATOM 6253 C C . GLN A 1 783 ? 27.609 -12.57 2.51 1 67.94 783 GLN A C 1
ATOM 6255 O O . GLN A 1 783 ? 28.312 -12.82 3.486 1 67.94 783 GLN A O 1
ATOM 6260 N N . TYR A 1 784 ? 27.812 -13.172 1.316 1 78.25 784 TYR A N 1
ATOM 6261 C CA . TYR A 1 784 ? 28.844 -14.188 1.154 1 78.25 784 TYR A CA 1
ATOM 6262 C C . TYR A 1 784 ? 30.234 -13.578 1.277 1 78.25 784 TYR A C 1
ATOM 6264 O O . TYR A 1 784 ? 31.125 -14.172 1.878 1 78.25 784 TYR A O 1
ATOM 6272 N N . HIS A 1 785 ? 30.359 -12.555 0.608 1 80.62 785 HIS A N 1
ATOM 6273 C CA . HIS A 1 785 ? 31.672 -11.914 0.562 1 80.62 785 HIS A CA 1
ATOM 6274 C C . HIS A 1 785 ? 31.641 -10.531 1.198 1 80.62 785 HIS A C 1
ATOM 6276 O O . HIS A 1 785 ? 30.969 -9.625 0.687 1 80.62 785 HIS A O 1
ATOM 6282 N N . LYS A 1 786 ? 32.25 -10.438 2.146 1 70.25 786 LYS A N 1
ATOM 6283 C CA . LYS A 1 786 ? 32.25 -9.203 2.932 1 70.25 786 LYS A CA 1
ATOM 6284 C C . LYS A 1 786 ? 32.75 -8.016 2.098 1 70.25 786 LYS A C 1
ATOM 6286 O O . LYS A 1 786 ? 32.281 -6.891 2.295 1 70.25 786 LYS A O 1
ATOM 6291 N N . ASN A 1 787 ? 33.688 -8.25 1.148 1 77.94 787 ASN A N 1
ATOM 6292 C CA . ASN A 1 787 ? 34.312 -7.207 0.353 1 77.94 787 ASN A CA 1
ATOM 6293 C C . ASN A 1 787 ? 33.656 -7.086 -1.026 1 77.94 787 ASN A C 1
ATOM 6295 O O . ASN A 1 787 ? 34.312 -6.637 -1.978 1 77.94 787 ASN A O 1
ATOM 6299 N N . TYR A 1 788 ? 32.469 -7.375 -1.233 1 84.38 788 TYR A N 1
ATOM 6300 C CA . TYR A 1 788 ? 31.844 -7.391 -2.555 1 84.38 788 TYR A CA 1
ATOM 6301 C C . TYR A 1 788 ? 31.625 -5.977 -3.074 1 84.38 788 TYR A C 1
ATOM 6303 O O . TYR A 1 788 ? 31.594 -5.75 -4.285 1 84.38 788 TYR A O 1
ATOM 6311 N N . SER A 1 789 ? 31.438 -5 -2.184 1 77.75 789 SER A N 1
ATOM 6312 C CA . SER A 1 789 ? 31.094 -3.629 -2.545 1 77.75 789 SER A CA 1
ATOM 6313 C C . SER A 1 789 ? 32.188 -2.994 -3.406 1 77.75 789 SER A C 1
ATOM 6315 O O . SER A 1 789 ? 31.922 -2.043 -4.145 1 77.75 789 SER A O 1
ATOM 6317 N N . LYS A 1 790 ? 33.438 -3.557 -3.336 1 83 790 LYS A N 1
ATOM 6318 C CA . LYS A 1 790 ? 34.531 -3.105 -4.172 1 83 790 LYS A CA 1
ATOM 6319 C C . LYS A 1 790 ? 34.219 -3.264 -5.652 1 83 790 LYS A C 1
ATOM 6321 O O . LYS A 1 790 ? 34.719 -2.504 -6.488 1 83 790 LYS A O 1
ATOM 6326 N N . TRP A 1 791 ? 33.406 -4.207 -5.984 1 90 791 TRP A N 1
ATOM 6327 C CA . TRP A 1 791 ? 33.188 -4.574 -7.379 1 90 791 TRP A CA 1
ATOM 6328 C C . TRP A 1 791 ? 31.75 -4.238 -7.809 1 90 791 TRP A C 1
ATOM 6330 O O . TRP A 1 791 ? 31.219 -4.844 -8.742 1 90 791 TRP A O 1
ATOM 6340 N N . LEU A 1 792 ? 31.094 -3.363 -7.105 1 85.5 792 LEU A N 1
ATOM 6341 C CA . LEU A 1 792 ? 29.781 -2.92 -7.539 1 85.5 792 LEU A CA 1
ATOM 6342 C C . LEU A 1 792 ? 29.859 -2.223 -8.891 1 85.5 792 LEU A C 1
ATOM 6344 O O . LEU A 1 792 ? 30.594 -1.248 -9.055 1 85.5 792 LEU A O 1
ATOM 6348 N N . PRO A 1 793 ? 29.203 -2.59 -9.891 1 88.12 793 PRO A N 1
ATOM 6349 C CA . PRO A 1 793 ? 29.266 -1.988 -11.227 1 88.12 793 PRO A CA 1
ATOM 6350 C C . PRO A 1 793 ? 28.656 -0.588 -11.273 1 88.12 793 PRO A C 1
ATOM 6352 O O . PRO A 1 793 ? 27.688 -0.305 -10.555 1 88.12 793 PRO A O 1
ATOM 6355 N N . THR A 1 794 ? 29.281 0.361 -12.07 1 80.5 794 THR A N 1
ATOM 6356 C CA . THR A 1 794 ? 28.781 1.717 -12.266 1 80.5 794 THR A CA 1
ATOM 6357 C C . THR A 1 794 ? 27.547 1.713 -13.18 1 80.5 794 THR A C 1
ATOM 6359 O O . THR A 1 794 ? 26.719 2.615 -13.109 1 80.5 794 THR A O 1
ATOM 6362 N N . SER A 1 795 ? 27.516 0.825 -13.93 1 85.5 795 SER A N 1
ATOM 6363 C CA . SER A 1 795 ? 26.406 0.674 -14.875 1 85.5 795 SER A CA 1
ATOM 6364 C C . SER A 1 795 ? 26.062 -0.795 -15.086 1 85.5 795 SER A C 1
ATOM 6366 O O . SER A 1 795 ? 26.938 -1.652 -15.094 1 85.5 795 SER A O 1
ATOM 6368 N N . VAL A 1 796 ? 24.75 -1.052 -15.062 1 86.81 796 VAL A N 1
ATOM 6369 C CA . VAL A 1 796 ? 24.234 -2.355 -15.469 1 86.81 796 VAL A CA 1
ATOM 6370 C C . VAL A 1 796 ? 22.938 -2.176 -16.266 1 86.81 796 VAL A C 1
ATOM 6372 O O . VAL A 1 796 ? 22.359 -1.09 -16.266 1 86.81 796 VAL A O 1
ATOM 6375 N N . SER A 1 797 ? 22.516 -3.139 -16.938 1 79.69 797 SER A N 1
ATOM 6376 C CA . SER A 1 797 ? 21.234 -3.098 -17.609 1 79.69 797 SER A CA 1
ATOM 6377 C C . SER A 1 797 ? 20.094 -2.986 -16.609 1 79.69 797 SER A C 1
ATOM 6379 O O . SER A 1 797 ? 20.172 -3.508 -15.492 1 79.69 797 SER A O 1
ATOM 6381 N N . GLU A 1 798 ? 19 -2.299 -16.953 1 73.75 798 GLU A N 1
ATOM 6382 C CA . GLU A 1 798 ? 17.844 -2.113 -16.094 1 73.75 798 GLU A CA 1
ATOM 6383 C C . GLU A 1 798 ? 17.312 -3.451 -15.578 1 73.75 798 GLU A C 1
ATOM 6385 O O . GLU A 1 798 ? 17.203 -4.414 -16.344 1 73.75 798 GLU A O 1
ATOM 6390 N N . GLY A 1 799 ? 17.062 -3.549 -14.461 1 73.88 799 GLY A N 1
ATOM 6391 C CA . GLY A 1 799 ? 16.578 -4.781 -13.867 1 73.88 799 GLY A CA 1
ATOM 6392 C C . GLY A 1 799 ? 17.672 -5.645 -13.273 1 73.88 799 GLY A C 1
ATOM 6393 O O . GLY A 1 799 ? 17.391 -6.57 -12.508 1 73.88 799 GLY A O 1
ATOM 6394 N N . THR A 1 800 ? 18.922 -5.363 -13.5 1 82.94 800 THR A N 1
ATOM 6395 C CA . THR A 1 800 ? 20.062 -6.086 -12.953 1 82.94 800 THR A CA 1
ATOM 6396 C C . THR A 1 800 ? 20.406 -5.574 -11.562 1 82.94 800 THR A C 1
ATOM 6398 O O . THR A 1 800 ? 20.531 -4.363 -11.352 1 82.94 800 THR A O 1
ATOM 6401 N N . ASP A 1 801 ? 20.5 -6.543 -10.578 1 80.38 801 ASP A N 1
ATOM 6402 C CA . ASP A 1 801 ? 20.875 -6.18 -9.219 1 80.38 801 ASP A CA 1
ATOM 6403 C C . ASP A 1 801 ? 22.375 -5.934 -9.102 1 80.38 801 ASP A C 1
ATOM 6405 O O . ASP A 1 801 ? 23.172 -6.863 -9.25 1 80.38 801 ASP A O 1
ATOM 6409 N N . LYS A 1 802 ? 22.766 -4.859 -8.891 1 84.19 802 LYS A N 1
ATOM 6410 C CA . LYS A 1 802 ? 24.188 -4.488 -8.852 1 84.19 802 LYS A CA 1
ATOM 6411 C C . LYS A 1 802 ? 24.906 -5.215 -7.719 1 84.19 802 LYS A C 1
ATOM 6413 O O . LYS A 1 802 ? 26.078 -5.574 -7.859 1 84.19 802 LYS A O 1
ATOM 6418 N N . GLY A 1 803 ? 24.188 -5.379 -6.586 1 83.75 803 GLY A N 1
ATOM 6419 C CA . GLY A 1 803 ? 24.797 -6.113 -5.484 1 83.75 803 GLY A CA 1
ATOM 6420 C C . GLY A 1 803 ? 25.156 -7.539 -5.852 1 83.75 803 GLY A C 1
ATOM 6421 O O . GLY A 1 803 ? 26.234 -8.016 -5.492 1 83.75 803 GLY A O 1
ATOM 6422 N N . THR A 1 804 ? 24.312 -8.094 -6.535 1 85.19 804 THR A N 1
ATOM 6423 C CA . THR A 1 804 ? 24.547 -9.453 -7 1 85.19 804 THR A CA 1
ATOM 6424 C C . THR A 1 804 ? 25.734 -9.508 -7.953 1 85.19 804 THR A C 1
ATOM 6426 O O . THR A 1 804 ? 26.594 -10.383 -7.84 1 85.19 804 THR A O 1
ATOM 6429 N N . VAL A 1 805 ? 25.875 -8.586 -8.891 1 91 805 VAL A N 1
ATOM 6430 C CA . VAL A 1 805 ? 26.969 -8.508 -9.852 1 91 805 VAL A CA 1
ATOM 6431 C C . VAL A 1 805 ? 28.297 -8.273 -9.109 1 91 805 VAL A C 1
ATOM 6433 O O . VAL A 1 805 ? 29.312 -8.891 -9.422 1 91 805 VAL A O 1
ATOM 6436 N N . ALA A 1 806 ? 28.219 -7.543 -8.133 1 92.06 806 ALA A N 1
ATOM 6437 C CA . ALA A 1 806 ? 29.406 -7.234 -7.355 1 92.06 806 ALA A CA 1
ATOM 6438 C C . ALA A 1 806 ? 29.891 -8.461 -6.59 1 92.06 806 ALA A C 1
ATOM 6440 O O . ALA A 1 806 ? 31.094 -8.727 -6.535 1 92.06 806 ALA A O 1
ATOM 6441 N N . THR A 1 807 ? 29.016 -9.125 -5.961 1 90.25 807 THR A N 1
ATOM 6442 C CA . THR A 1 807 ? 29.359 -10.328 -5.219 1 90.25 807 THR A CA 1
ATOM 6443 C C . THR A 1 807 ? 29.969 -11.383 -6.145 1 90.25 807 THR A C 1
ATOM 6445 O O . THR A 1 807 ? 30.984 -11.992 -5.816 1 90.25 807 THR A O 1
ATOM 6448 N N . TYR A 1 808 ? 29.359 -11.508 -7.285 1 94.19 808 TYR A N 1
ATOM 6449 C CA . TYR A 1 808 ? 29.891 -12.398 -8.305 1 94.19 808 TYR A CA 1
ATOM 6450 C C . TYR A 1 808 ? 31.312 -12 -8.695 1 94.19 808 TYR A C 1
ATOM 6452 O O . TYR A 1 808 ? 32.219 -12.836 -8.711 1 94.19 808 TYR A O 1
ATOM 6460 N N . THR A 1 809 ? 31.484 -10.773 -8.984 1 94.19 809 THR A N 1
ATOM 6461 C CA . THR A 1 809 ? 32.781 -10.242 -9.406 1 94.19 809 THR A CA 1
ATOM 6462 C C . THR A 1 809 ? 33.812 -10.461 -8.328 1 94.19 809 THR A C 1
ATOM 6464 O O . THR A 1 809 ? 34.969 -10.812 -8.633 1 94.19 809 THR A O 1
ATOM 6467 N N . THR A 1 810 ? 33.406 -10.383 -7.164 1 93.38 810 THR A N 1
ATOM 6468 C CA . THR A 1 810 ? 34.312 -10.633 -6.051 1 93.38 810 THR A CA 1
ATOM 6469 C C . THR A 1 810 ? 34.781 -12.094 -6.051 1 93.38 810 THR A C 1
ATOM 6471 O O . THR A 1 810 ? 35.969 -12.375 -5.832 1 93.38 810 THR A O 1
ATOM 6474 N N . GLY A 1 811 ? 33.906 -12.898 -6.219 1 94.06 811 GLY A N 1
ATOM 6475 C CA . GLY A 1 811 ? 34.25 -14.305 -6.32 1 94.06 811 GLY A CA 1
ATOM 6476 C C . GLY A 1 811 ? 35.281 -14.578 -7.395 1 94.06 811 GLY A C 1
ATOM 6477 O O . GLY A 1 811 ? 36.188 -15.406 -7.203 1 94.06 811 GLY A O 1
ATOM 6478 N N . LEU A 1 812 ? 35.281 -13.844 -8.477 1 95.62 812 LEU A N 1
ATOM 6479 C CA . LEU A 1 812 ? 36.188 -14.023 -9.586 1 95.62 812 LEU A CA 1
ATOM 6480 C C . LEU A 1 812 ? 37.594 -13.586 -9.188 1 95.62 812 LEU A C 1
ATOM 6482 O O . LEU A 1 812 ? 38.594 -14.156 -9.664 1 95.62 812 LEU A O 1
ATOM 6486 N N . THR A 1 813 ? 37.688 -12.641 -8.383 1 94.56 813 THR A N 1
ATOM 6487 C CA . THR A 1 813 ? 39 -12.203 -7.938 1 94.56 813 THR A CA 1
ATOM 6488 C C . THR A 1 813 ? 39.688 -13.305 -7.148 1 94.56 813 THR A C 1
ATOM 6490 O O . THR A 1 813 ? 40.906 -13.477 -7.25 1 94.56 813 THR A O 1
ATOM 6493 N N . TYR A 1 814 ? 38.938 -13.969 -6.387 1 95.12 814 TYR A N 1
ATOM 6494 C CA . TYR A 1 814 ? 39.5 -15.086 -5.645 1 95.12 814 TYR A CA 1
ATOM 6495 C C . TYR A 1 814 ? 39.938 -16.203 -6.586 1 95.12 814 TYR A C 1
ATOM 6497 O O . TYR A 1 814 ? 40.938 -16.859 -6.352 1 95.12 814 TYR A O 1
ATOM 6505 N N . THR A 1 815 ? 39.156 -16.375 -7.57 1 96.69 815 THR A N 1
ATOM 6506 C CA . THR A 1 815 ? 39.562 -17.344 -8.578 1 96.69 815 THR A CA 1
ATOM 6507 C C . THR A 1 815 ? 40.906 -16.922 -9.227 1 96.69 815 THR A C 1
ATOM 6509 O O . THR A 1 815 ? 41.781 -17.75 -9.414 1 96.69 815 THR A O 1
ATOM 6512 N N . ASP A 1 816 ? 41.031 -15.68 -9.586 1 96.44 816 ASP A N 1
ATOM 6513 C CA . ASP A 1 816 ? 42.219 -15.141 -10.211 1 96.44 816 ASP A CA 1
ATOM 6514 C C . ASP A 1 816 ? 43.438 -15.414 -9.344 1 96.44 816 ASP A C 1
ATOM 6516 O O . ASP A 1 816 ? 44.5 -15.859 -9.844 1 96.44 816 ASP A O 1
ATOM 6520 N N . LYS A 1 817 ? 43.281 -15.234 -8.078 1 94.62 817 LYS A N 1
ATOM 6521 C CA . LYS A 1 817 ? 44.375 -15.461 -7.129 1 94.62 817 LYS A CA 1
ATOM 6522 C C . LYS A 1 817 ? 44.688 -16.953 -7.02 1 94.62 817 LYS A C 1
ATOM 6524 O O . LYS A 1 817 ? 45.875 -17.328 -6.984 1 94.62 817 LYS A O 1
ATOM 6529 N N . ALA A 1 818 ? 43.75 -17.672 -6.93 1 96.38 818 ALA A N 1
ATOM 6530 C CA . ALA A 1 818 ? 43.938 -19.109 -6.812 1 96.38 818 ALA A CA 1
ATOM 6531 C C . ALA A 1 818 ? 44.625 -19.672 -8.047 1 96.38 818 ALA A C 1
ATOM 6533 O O . ALA A 1 818 ? 45.5 -20.547 -7.941 1 96.38 818 ALA A O 1
ATOM 6534 N N . VAL A 1 819 ? 44.219 -19.203 -9.211 1 97.19 819 VAL A N 1
ATOM 6535 C CA . VAL A 1 819 ? 44.844 -19.641 -10.453 1 97.19 819 VAL A CA 1
ATOM 6536 C C . VAL A 1 819 ? 46.344 -19.25 -10.461 1 97.19 819 VAL A C 1
ATOM 6538 O O . VAL A 1 819 ? 47.188 -20.047 -10.859 1 97.19 819 VAL A O 1
ATOM 6541 N N . LYS A 1 820 ? 46.625 -18.062 -10.055 1 95.69 820 LYS A N 1
ATOM 6542 C CA . LYS A 1 820 ? 48 -17.594 -10 1 95.69 820 LYS A CA 1
ATOM 6543 C C . LYS A 1 820 ? 48.875 -18.516 -9.156 1 95.69 820 LYS A C 1
ATOM 6545 O O . LYS A 1 820 ? 49.938 -18.938 -9.586 1 95.69 820 LYS A O 1
ATOM 6550 N N . GLN A 1 821 ? 48.375 -18.812 -8.008 1 95.25 821 GLN A N 1
ATOM 6551 C CA . GLN A 1 821 ? 49.094 -19.688 -7.105 1 95.25 821 GLN A CA 1
ATOM 6552 C C . GLN A 1 821 ? 49.25 -21.094 -7.695 1 95.25 821 GLN A C 1
ATOM 6554 O O . GLN A 1 821 ? 50.312 -21.719 -7.578 1 95.25 821 GLN A O 1
ATOM 6559 N N . PHE A 1 822 ? 48.344 -21.562 -8.297 1 97.12 822 PHE A N 1
ATOM 6560 C CA . PHE A 1 822 ? 48.344 -22.891 -8.883 1 97.12 822 PHE A CA 1
ATOM 6561 C C . PHE A 1 822 ? 49.375 -23 -9.992 1 97.12 822 PHE A C 1
ATOM 6563 O O . PHE A 1 822 ? 50.156 -23.953 -10.039 1 97.12 822 PHE A O 1
ATOM 6570 N N . ILE A 1 823 ? 49.312 -21.984 -10.891 1 96.38 823 ILE A N 1
ATOM 6571 C CA . ILE A 1 823 ? 50.25 -21.969 -12.008 1 96.38 823 ILE A CA 1
ATOM 6572 C C . ILE A 1 823 ? 51.688 -21.938 -11.484 1 96.38 823 ILE A C 1
ATOM 6574 O O . ILE A 1 823 ? 52.531 -22.641 -12 1 96.38 823 ILE A O 1
ATOM 6578 N N . LYS A 1 824 ? 51.906 -21.188 -10.461 1 94.06 824 LYS A N 1
ATOM 6579 C CA . LYS A 1 824 ? 53.25 -21.141 -9.836 1 94.06 824 LYS A CA 1
ATOM 6580 C C . LYS A 1 824 ? 53.656 -22.516 -9.344 1 94.06 824 LYS A C 1
ATOM 6582 O O . LYS A 1 824 ? 54.812 -22.922 -9.516 1 94.06 824 LYS A O 1
ATOM 6587 N N . GLN A 1 825 ? 52.812 -23.219 -8.828 1 94.62 825 GLN A N 1
ATOM 6588 C CA . GLN A 1 825 ? 53.125 -24.531 -8.242 1 94.62 825 GLN A CA 1
ATOM 6589 C C . GLN A 1 825 ? 53.344 -25.578 -9.328 1 94.62 825 GLN A C 1
ATOM 6591 O O . GLN A 1 825 ? 54.25 -26.391 -9.219 1 94.62 825 GLN A O 1
ATOM 6596 N N . ILE A 1 826 ? 52.562 -25.547 -10.398 1 96.06 826 ILE A N 1
ATOM 6597 C CA . ILE A 1 826 ? 52.719 -26.609 -11.391 1 96.06 826 ILE A CA 1
ATOM 6598 C C . ILE A 1 826 ? 53.969 -26.375 -12.211 1 96.06 826 ILE A C 1
ATOM 6600 O O . ILE A 1 826 ? 54.531 -27.297 -12.812 1 96.06 826 ILE A O 1
ATOM 6604 N N . ASN A 1 827 ? 54.438 -25.141 -12.266 1 94.94 827 ASN A N 1
ATOM 6605 C CA . ASN A 1 827 ? 55.688 -24.844 -12.977 1 94.94 827 ASN A CA 1
ATOM 6606 C C . ASN A 1 827 ? 56.875 -25.5 -12.305 1 94.94 827 ASN A C 1
ATOM 6608 O O . ASN A 1 827 ? 57.938 -25.672 -12.93 1 94.94 827 ASN A O 1
ATOM 6612 N N . LYS A 1 828 ? 56.688 -25.953 -11.062 1 93 828 LYS A N 1
ATOM 6613 C CA . LYS A 1 828 ? 57.781 -26.562 -10.305 1 93 828 LYS A CA 1
ATOM 6614 C C . LYS A 1 828 ? 57.781 -28.078 -10.469 1 93 828 LYS A C 1
ATOM 6616 O O . LYS A 1 828 ? 58.688 -28.766 -10 1 93 828 LYS A O 1
ATOM 6621 N N . ILE A 1 829 ? 56.875 -28.578 -11.141 1 93.75 829 ILE A N 1
ATOM 6622 C CA . ILE A 1 829 ? 56.75 -30.031 -11.281 1 93.75 829 ILE A CA 1
ATOM 6623 C C . ILE A 1 829 ? 57.469 -30.484 -12.547 1 93.75 829 ILE A C 1
ATOM 6625 O O . ILE A 1 829 ? 57.281 -29.891 -13.617 1 93.75 829 ILE A O 1
ATOM 6629 N N . GLN A 1 830 ? 58.219 -31.594 -12.469 1 89.38 830 GLN A N 1
ATOM 6630 C CA . GLN A 1 830 ? 59.094 -32.062 -13.555 1 89.38 830 GLN A CA 1
ATOM 6631 C C . GLN A 1 830 ? 58.375 -33.125 -14.383 1 89.38 830 GLN A C 1
ATOM 6633 O O . GLN A 1 830 ? 58.938 -34.188 -14.617 1 89.38 830 GLN A O 1
ATOM 6638 N N . LYS A 1 831 ? 57.281 -32.875 -14.875 1 92.56 831 LYS A N 1
ATOM 6639 C CA . LYS A 1 831 ? 56.531 -33.688 -15.859 1 92.56 831 LYS A CA 1
ATOM 6640 C C . LYS A 1 831 ? 55.688 -32.781 -16.75 1 92.56 831 LYS A C 1
ATOM 6642 O O . LYS A 1 831 ? 55.312 -31.672 -16.359 1 92.56 831 LYS A O 1
ATOM 6647 N N . PRO A 1 832 ? 55.406 -33.188 -17.906 1 94.19 832 PRO A N 1
ATOM 6648 C CA . PRO A 1 832 ? 54.656 -32.344 -18.812 1 94.19 832 PRO A CA 1
ATOM 6649 C C . PRO A 1 832 ? 53.188 -32.156 -18.391 1 94.19 832 PRO A C 1
ATOM 6651 O O . PRO A 1 832 ? 52.406 -33.094 -18.438 1 94.19 832 PRO A O 1
ATOM 6654 N N . ILE A 1 833 ? 52.844 -31 -17.984 1 96.69 833 ILE A N 1
ATOM 6655 C CA . ILE A 1 833 ? 51.5 -30.656 -17.531 1 96.69 833 ILE A CA 1
ATOM 6656 C C . ILE A 1 833 ? 50.906 -29.562 -18.422 1 96.69 833 ILE A C 1
ATOM 6658 O O . ILE A 1 833 ? 51.562 -28.531 -18.656 1 96.69 833 ILE A O 1
ATOM 6662 N N . THR A 1 834 ? 49.781 -29.812 -19 1 97.38 834 THR A N 1
ATOM 6663 C CA . THR A 1 834 ? 49.031 -28.797 -19.734 1 97.38 834 THR A CA 1
ATOM 6664 C C . THR A 1 834 ? 47.625 -28.625 -19.156 1 97.38 834 THR A C 1
ATOM 6666 O O . THR A 1 834 ? 46.906 -29.594 -18.953 1 97.38 834 THR A O 1
ATOM 6669 N N . VAL A 1 835 ? 47.219 -27.406 -18.859 1 97.75 835 VAL A N 1
ATOM 6670 C CA . VAL A 1 835 ? 45.938 -27.078 -18.219 1 97.75 835 VAL A CA 1
ATOM 6671 C C . VAL A 1 835 ? 45.062 -26.312 -19.188 1 97.75 835 VAL A C 1
ATOM 6673 O O . VAL A 1 835 ? 45.5 -25.312 -19.766 1 97.75 835 VAL A O 1
ATOM 6676 N N . VAL A 1 836 ? 43.875 -26.844 -19.422 1 98.12 836 VAL A N 1
ATOM 6677 C CA . VAL A 1 836 ? 42.844 -26.109 -20.125 1 98.12 836 VAL A CA 1
ATOM 6678 C C . VAL A 1 836 ? 41.875 -25.484 -19.125 1 98.12 836 VAL A C 1
ATOM 6680 O O . VAL A 1 836 ? 41.031 -26.172 -18.562 1 98.12 836 VAL A O 1
ATOM 6683 N N . PHE A 1 837 ? 42.031 -24.266 -18.875 1 98.19 837 PHE A N 1
ATOM 6684 C CA . PHE A 1 837 ? 41.125 -23.516 -18.031 1 98.19 837 PHE A CA 1
ATOM 6685 C C . PHE A 1 837 ? 40 -22.891 -18.859 1 98.19 837 PHE A C 1
ATOM 6687 O O . PHE A 1 837 ? 40.25 -22.203 -19.859 1 98.19 837 PHE A O 1
ATOM 6694 N N . TYR A 1 838 ? 38.688 -23.141 -18.453 1 97.88 838 TYR A N 1
ATOM 6695 C CA . TYR A 1 838 ? 37.594 -22.5 -19.188 1 97.88 838 TYR A CA 1
ATOM 6696 C C . TYR A 1 838 ? 36.406 -22.203 -18.266 1 97.88 838 TYR A C 1
ATOM 6698 O O . TYR A 1 838 ? 36.125 -22.984 -17.359 1 97.88 838 TYR A O 1
ATOM 6706 N N . GLY A 1 839 ? 35.844 -21.031 -18.469 1 97.19 839 GLY A N 1
ATOM 6707 C CA . GLY A 1 839 ? 34.562 -20.75 -17.844 1 97.19 839 GLY A CA 1
ATOM 6708 C C . GLY A 1 839 ? 33.375 -21.406 -18.547 1 97.19 839 GLY A C 1
ATOM 6709 O O . GLY A 1 839 ? 33.25 -21.312 -19.766 1 97.19 839 GLY A O 1
ATOM 6710 N N . ASP A 1 840 ? 32.5 -21.984 -17.766 1 94.75 840 ASP A N 1
ATOM 6711 C CA . ASP A 1 840 ? 31.438 -22.781 -18.375 1 94.75 840 ASP A CA 1
ATOM 6712 C C . ASP A 1 840 ? 30.297 -21.906 -18.875 1 94.75 840 ASP A C 1
ATOM 6714 O O . ASP A 1 840 ? 29.703 -22.188 -19.922 1 94.75 840 ASP A O 1
ATOM 6718 N N . HIS A 1 841 ? 29.906 -20.906 -18.109 1 92.19 841 HIS A N 1
ATOM 6719 C CA . HIS A 1 841 ? 28.859 -19.984 -18.531 1 92.19 841 HIS A CA 1
ATOM 6720 C C . HIS A 1 841 ? 28.891 -18.703 -17.703 1 92.19 841 HIS A C 1
ATOM 6722 O O . HIS A 1 841 ? 29.5 -18.672 -16.625 1 92.19 841 HIS A O 1
ATOM 6728 N N . LEU A 1 842 ? 28.266 -17.609 -18.25 1 93 842 LEU A N 1
ATOM 6729 C CA . LEU A 1 842 ? 27.953 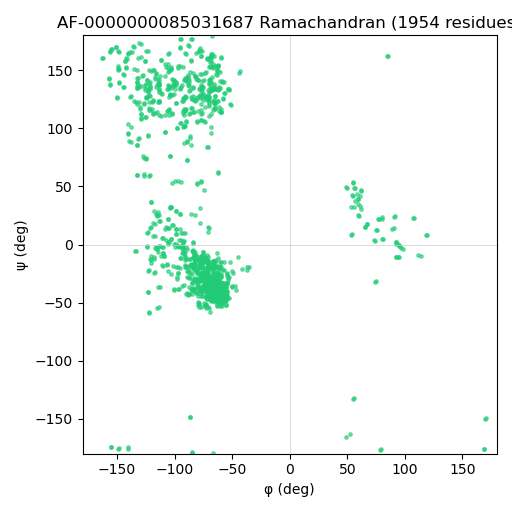-16.422 -17.469 1 93 842 LEU A CA 1
ATOM 6730 C C . LEU A 1 842 ? 26.75 -16.656 -16.578 1 93 842 LEU A C 1
ATOM 6732 O O . LEU A 1 842 ? 25.781 -17.297 -16.984 1 93 842 LEU A O 1
ATOM 6736 N N . PRO A 1 843 ? 26.906 -16.188 -15.273 1 89.06 843 PRO A N 1
ATOM 6737 C CA . PRO A 1 843 ? 25.719 -16.375 -14.43 1 89.06 843 PRO A CA 1
ATOM 6738 C C . PRO A 1 843 ? 24.5 -15.602 -14.922 1 89.06 843 PRO A C 1
ATOM 6740 O O . PRO A 1 843 ? 24.656 -14.547 -15.547 1 89.06 843 PRO A O 1
ATOM 6743 N N . GLY A 1 844 ? 23.281 -16.094 -14.688 1 80.5 844 GLY A N 1
ATOM 6744 C CA . GLY A 1 844 ? 22.031 -15.492 -15.133 1 80.5 844 GLY A CA 1
ATOM 6745 C C . GLY A 1 844 ? 21.578 -14.359 -14.242 1 80.5 844 GLY A C 1
ATOM 6746 O O . GLY A 1 844 ? 20.422 -14.336 -13.805 1 80.5 844 GLY A O 1
ATOM 6747 N N . ILE A 1 845 ? 22.422 -13.375 -13.969 1 83.94 845 ILE A N 1
ATOM 6748 C CA . ILE A 1 845 ? 22.094 -12.336 -13 1 83.94 845 ILE A CA 1
ATOM 6749 C C . ILE A 1 845 ? 21.875 -11.008 -13.727 1 83.94 845 ILE A C 1
ATOM 6751 O O . ILE A 1 845 ? 21.547 -10 -13.102 1 83.94 845 ILE A O 1
ATOM 6755 N N . TYR A 1 846 ? 22.078 -11.047 -15.078 1 86 846 TYR A N 1
ATOM 6756 C CA . TYR A 1 846 ? 21.969 -9.828 -15.867 1 86 846 TYR A CA 1
ATOM 6757 C C . TYR A 1 846 ? 20.625 -9.766 -16.594 1 86 846 TYR A C 1
ATOM 6759 O O . TYR A 1 846 ? 20.188 -10.758 -17.172 1 86 846 TYR A O 1
ATOM 6767 N N . ASN A 1 847 ? 19.969 -8.617 -16.594 1 77.62 847 ASN A N 1
ATOM 6768 C CA . ASN A 1 847 ? 18.656 -8.461 -17.219 1 77.62 847 ASN A CA 1
ATOM 6769 C C . ASN A 1 847 ? 18.766 -7.922 -18.641 1 77.62 847 ASN A C 1
ATOM 6771 O O . ASN A 1 847 ? 17.859 -7.25 -19.125 1 77.62 847 ASN A O 1
ATOM 6775 N N . ASN A 1 848 ? 19.844 -8.172 -19.234 1 80.5 848 ASN A N 1
ATOM 6776 C CA . ASN A 1 848 ? 20.031 -7.777 -20.625 1 80.5 848 ASN A CA 1
ATOM 6777 C C . ASN A 1 848 ? 19.078 -8.508 -21.547 1 80.5 848 ASN A C 1
ATOM 6779 O O . ASN A 1 848 ? 18.594 -9.594 -21.219 1 80.5 848 ASN A O 1
ATOM 6783 N N . SER A 1 849 ? 18.766 -7.844 -22.719 1 78.19 849 SER A N 1
ATOM 6784 C CA . SER A 1 849 ? 17.984 -8.5 -23.766 1 78.19 849 SER A CA 1
ATOM 6785 C C . SER A 1 849 ? 18.797 -9.57 -24.469 1 78.19 849 SER A C 1
ATOM 6787 O O . SER A 1 849 ? 19.875 -9.297 -25 1 78.19 849 SER A O 1
ATOM 6789 N N . MET A 1 850 ? 18.266 -10.773 -24.484 1 77.06 850 MET A N 1
ATOM 6790 C CA . MET A 1 850 ? 18.969 -11.852 -25.156 1 77.06 850 MET A CA 1
ATOM 6791 C C . MET A 1 850 ? 19 -11.609 -26.672 1 77.06 850 MET A C 1
ATOM 6793 O O . MET A 1 850 ? 19.984 -11.953 -27.328 1 77.06 850 MET A O 1
ATOM 6797 N N . ALA A 1 851 ? 17.969 -10.953 -27.141 1 73 851 ALA A N 1
ATOM 6798 C CA . ALA A 1 851 ? 17.891 -10.672 -28.562 1 73 851 ALA A CA 1
ATOM 6799 C C . ALA A 1 851 ? 19.016 -9.734 -29 1 73 851 ALA A C 1
ATOM 6801 O O . ALA A 1 851 ? 19.594 -9.891 -30.078 1 73 851 ALA A O 1
ATOM 6802 N N . LYS A 1 852 ? 19.344 -8.883 -28.094 1 79 852 LYS A N 1
ATOM 6803 C CA . LYS A 1 852 ? 20.328 -7.867 -28.438 1 79 852 LYS A CA 1
ATOM 6804 C C . LYS A 1 852 ? 21.719 -8.281 -27.984 1 79 852 LYS A C 1
ATOM 6806 O O . LYS A 1 852 ? 22.688 -8.156 -28.75 1 79 852 LYS A O 1
ATOM 6811 N N . ASP A 1 853 ? 21.797 -8.898 -26.844 1 87.19 853 ASP A N 1
ATOM 6812 C CA . ASP A 1 853 ? 23.094 -9.094 -26.203 1 87.19 853 ASP A CA 1
ATOM 6813 C C . ASP A 1 853 ? 23.391 -10.578 -26 1 87.19 853 ASP A C 1
ATOM 6815 O O . ASP A 1 853 ? 24.344 -10.938 -25.312 1 87.19 853 ASP A O 1
ATOM 6819 N N . GLY A 1 854 ? 22.688 -11.438 -26.625 1 86 854 GLY A N 1
ATOM 6820 C CA . GLY A 1 854 ? 22.781 -12.859 -26.359 1 86 854 GLY A CA 1
ATOM 6821 C C . GLY A 1 854 ? 24.156 -13.43 -26.625 1 86 854 GLY A C 1
ATOM 6822 O O . GLY A 1 854 ? 24.688 -14.195 -25.828 1 86 854 GLY A O 1
ATOM 6823 N N . THR A 1 855 ? 24.766 -13.102 -27.719 1 88.19 855 THR A N 1
ATOM 6824 C CA . THR A 1 855 ? 26.078 -13.633 -28.109 1 88.19 855 THR A CA 1
ATOM 6825 C C . THR A 1 855 ? 27.141 -13.242 -27.094 1 88.19 855 THR A C 1
ATOM 6827 O O . THR A 1 855 ? 27.922 -14.078 -26.641 1 88.19 855 THR A O 1
ATOM 6830 N N . LYS A 1 856 ? 27.062 -12.031 -26.688 1 91.19 856 LYS A N 1
ATOM 6831 C CA . LYS A 1 856 ? 28.031 -11.539 -25.719 1 91.19 856 LYS A CA 1
ATOM 6832 C C . LYS A 1 856 ? 27.828 -12.195 -24.359 1 91.19 856 LYS A C 1
ATOM 6834 O O . LYS A 1 856 ? 28.797 -12.477 -23.641 1 91.19 856 LYS A O 1
ATOM 6839 N N . LEU A 1 857 ? 26.641 -12.477 -24.047 1 90.44 857 LEU A N 1
ATOM 6840 C CA . LEU A 1 857 ? 26.312 -13.062 -22.766 1 90.44 857 LEU A CA 1
ATOM 6841 C C . LEU A 1 857 ? 26.703 -14.531 -22.719 1 90.44 857 LEU A C 1
ATOM 6843 O O . LEU A 1 857 ? 26.75 -15.133 -21.641 1 90.44 857 LEU A O 1
ATOM 6847 N N . HIS A 1 858 ? 27.016 -15.078 -23.891 1 91.44 858 HIS A N 1
ATOM 6848 C CA . HIS A 1 858 ? 27.391 -16.484 -23.953 1 91.44 858 HIS A CA 1
ATOM 6849 C C . HIS A 1 858 ? 28.891 -16.656 -24.141 1 91.44 858 HIS A C 1
ATOM 6851 O O . HIS A 1 858 ? 29.391 -17.781 -24.25 1 91.44 858 HIS A O 1
ATOM 6857 N N . GLU A 1 859 ? 29.625 -15.547 -24.172 1 93.69 859 GLU A N 1
ATOM 6858 C CA . GLU A 1 859 ? 31.078 -15.594 -24.266 1 93.69 859 GLU A CA 1
ATOM 6859 C C . GLU A 1 859 ? 31.719 -15.75 -22.891 1 93.69 859 GLU A C 1
ATOM 6861 O O . GLU A 1 859 ? 31.406 -15 -21.969 1 93.69 859 GLU A O 1
ATOM 6866 N N . THR A 1 860 ? 32.531 -16.781 -22.797 1 96 860 THR A N 1
ATOM 6867 C CA . THR A 1 860 ? 33.312 -16.953 -21.578 1 96 860 THR A CA 1
ATOM 6868 C C . THR A 1 860 ? 34.781 -17.016 -21.875 1 96 860 THR A C 1
ATOM 6870 O O . THR A 1 860 ? 35.188 -17.156 -23.031 1 96 860 THR A O 1
ATOM 6873 N N . ASP A 1 861 ? 35.656 -16.906 -20.875 1 96.5 861 ASP A N 1
ATOM 6874 C CA . ASP A 1 861 ? 37.094 -16.859 -21.031 1 96.5 861 ASP A CA 1
ATOM 6875 C C . ASP A 1 861 ? 37.719 -18.266 -20.953 1 96.5 861 ASP A C 1
ATOM 6877 O O . ASP A 1 861 ? 37.25 -19.109 -20.188 1 96.5 861 ASP A O 1
ATOM 6881 N N . TYR A 1 862 ? 38.75 -18.484 -21.781 1 97.69 862 TYR A N 1
ATOM 6882 C CA . TYR A 1 862 ? 39.562 -19.703 -21.625 1 97.69 862 TYR A CA 1
ATOM 6883 C C . TYR A 1 862 ? 41.031 -19.422 -21.906 1 97.69 862 TYR A C 1
ATOM 6885 O O . TYR A 1 862 ? 41.375 -18.422 -22.531 1 97.69 862 TYR A O 1
ATOM 6893 N N . PHE A 1 863 ? 41.938 -20.281 -21.375 1 97.56 863 PHE A N 1
ATOM 6894 C CA . PHE A 1 863 ? 43.312 -20.344 -21.766 1 97.56 863 PHE A CA 1
ATOM 6895 C C . PHE A 1 863 ? 43.875 -21.766 -21.641 1 97.56 863 PHE A C 1
ATOM 6897 O O . PHE A 1 863 ? 43.312 -22.562 -20.891 1 97.56 863 PHE A O 1
ATOM 6904 N N . ILE A 1 864 ? 44.781 -22.062 -22.422 1 97.75 864 ILE A N 1
ATOM 6905 C CA . ILE A 1 864 ? 45.5 -23.328 -22.328 1 97.75 864 ILE A CA 1
ATOM 6906 C C . ILE A 1 864 ? 46.969 -23.047 -21.953 1 97.75 864 ILE A C 1
ATOM 6908 O O . ILE A 1 864 ? 47.656 -22.328 -22.672 1 97.75 864 ILE A O 1
ATOM 6912 N N . TYR A 1 865 ? 47.406 -23.641 -20.844 1 97 865 TYR A N 1
ATOM 6913 C CA . TYR A 1 865 ? 48.719 -23.359 -20.297 1 97 865 TYR A CA 1
ATOM 6914 C C . TYR A 1 865 ? 49.531 -24.641 -20.156 1 97 865 TYR A C 1
ATOM 6916 O O . TYR A 1 865 ? 49.094 -25.609 -19.547 1 97 865 TYR A O 1
ATOM 6924 N N . SER A 1 866 ? 50.75 -24.594 -20.75 1 96.69 866 SER A N 1
ATOM 6925 C CA . SER A 1 866 ? 51.719 -25.672 -20.547 1 96.69 866 SER A CA 1
ATOM 6926 C C . SER A 1 866 ? 52.812 -25.25 -19.594 1 96.69 866 SER A C 1
ATOM 6928 O O . SER A 1 866 ? 53.406 -24.188 -19.766 1 96.69 866 SER A O 1
ATOM 6930 N N . ASN A 1 867 ? 53.062 -26.078 -18.547 1 95.5 867 ASN A N 1
ATOM 6931 C CA . ASN A 1 867 ? 54.062 -25.703 -17.562 1 95.5 867 ASN A CA 1
ATOM 6932 C C . ASN A 1 867 ? 55.469 -25.703 -18.156 1 95.5 867 ASN A C 1
ATOM 6934 O O . ASN A 1 867 ? 55.656 -26.016 -19.328 1 95.5 867 ASN A O 1
ATOM 6938 N N . THR A 1 868 ? 56.438 -25.375 -17.375 1 92.38 868 THR A N 1
ATOM 6939 C CA . THR A 1 868 ? 57.812 -25.172 -17.828 1 92.38 868 THR A CA 1
ATOM 6940 C C . THR A 1 868 ? 58.375 -26.453 -18.469 1 92.38 868 THR A C 1
ATOM 6942 O O . THR A 1 868 ? 58.906 -26.422 -19.562 1 92.38 868 THR A O 1
ATOM 6945 N N . TYR A 1 869 ? 58.188 -27.516 -17.828 1 93.56 869 TYR A N 1
ATOM 6946 C CA . TYR A 1 869 ? 58.688 -28.812 -18.312 1 93.56 869 TYR A CA 1
ATOM 6947 C C . TYR A 1 869 ? 58.062 -29.156 -19.656 1 93.56 869 TYR A C 1
ATOM 6949 O O . TYR A 1 869 ? 58.75 -29.594 -20.578 1 93.56 869 TYR A O 1
ATOM 6957 N N . ALA A 1 870 ? 56.781 -28.953 -19.859 1 94.56 870 ALA A N 1
ATOM 6958 C CA . ALA A 1 870 ? 56.062 -29.266 -21.094 1 94.56 870 ALA A CA 1
ATOM 6959 C C . ALA A 1 870 ? 56.594 -28.422 -22.25 1 94.56 870 ALA A C 1
ATOM 6961 O O . ALA A 1 870 ? 56.75 -28.922 -23.359 1 94.56 870 ALA A O 1
ATOM 6962 N N . ARG A 1 871 ? 56.844 -27.219 -22.016 1 93 871 ARG A N 1
ATOM 6963 C CA . ARG A 1 871 ? 57.344 -26.312 -23.047 1 93 871 ARG A CA 1
ATOM 6964 C C . ARG A 1 871 ? 58.75 -26.734 -23.516 1 93 871 ARG A C 1
ATOM 6966 O O . ARG A 1 871 ? 59.031 -26.641 -24.719 1 93 871 ARG A O 1
ATOM 6973 N N . GLU A 1 872 ? 59.406 -27.266 -22.609 1 91 872 GLU A N 1
ATOM 6974 C CA . GLU A 1 872 ? 60.75 -27.734 -22.938 1 91 872 GLU A CA 1
ATOM 6975 C C . GLU A 1 872 ? 60.688 -29.062 -23.688 1 91 872 GLU A C 1
ATOM 6977 O O . GLU A 1 872 ? 61.688 -29.469 -24.297 1 91 872 GLU A O 1
ATOM 6982 N N . HIS A 1 873 ? 59.594 -29.641 -23.625 1 90.5 873 HIS A N 1
ATOM 6983 C CA . HIS A 1 873 ? 59.5 -30.969 -24.219 1 90.5 873 HIS A CA 1
ATOM 6984 C C . HIS A 1 873 ? 58.5 -30.984 -25.359 1 90.5 873 HIS A C 1
ATOM 6986 O O . HIS A 1 873 ? 57.75 -31.953 -25.516 1 90.5 873 HIS A O 1
ATOM 6992 N N . GLY A 1 874 ? 58.375 -29.812 -26 1 88.75 874 GLY A N 1
ATOM 6993 C CA . GLY A 1 874 ? 57.688 -29.812 -27.297 1 88.75 874 GLY A CA 1
ATOM 6994 C C . GLY A 1 874 ? 56.344 -29.109 -27.266 1 88.75 874 GLY A C 1
ATOM 6995 O O . GLY A 1 874 ? 55.719 -28.922 -28.312 1 88.75 874 GLY A O 1
ATOM 6996 N N . ALA A 1 875 ? 55.844 -28.75 -26.109 1 92.94 875 ALA A N 1
ATOM 6997 C CA . ALA A 1 875 ? 54.594 -28 -26.062 1 92.94 875 ALA A CA 1
ATOM 6998 C C . ALA A 1 875 ? 54.781 -26.594 -26.609 1 92.94 875 ALA A C 1
ATOM 7000 O O . ALA A 1 875 ? 55.812 -25.953 -26.391 1 92.94 875 ALA A O 1
ATOM 7001 N N . ARG A 1 876 ? 53.719 -26.172 -27.422 1 90.5 876 ARG A N 1
ATOM 7002 C CA . ARG A 1 876 ? 53.812 -24.844 -28.016 1 90.5 876 ARG A CA 1
ATOM 7003 C C . ARG A 1 876 ? 52.531 -24.062 -27.844 1 90.5 876 ARG A C 1
ATOM 7005 O O . ARG A 1 876 ? 51.438 -24.656 -27.781 1 90.5 876 ARG A O 1
ATOM 7012 N N . THR A 1 877 ? 52.688 -22.797 -27.766 1 91.31 877 THR A N 1
ATOM 7013 C CA . THR A 1 877 ? 51.531 -21.906 -27.703 1 91.31 877 THR A CA 1
ATOM 7014 C C . THR A 1 877 ? 50.875 -21.766 -29.094 1 91.31 877 THR A C 1
ATOM 7016 O O . THR A 1 877 ? 51.594 -21.531 -30.078 1 91.31 877 THR A O 1
ATOM 7019 N N . LEU A 1 878 ? 49.594 -21.906 -29.047 1 89.62 878 LEU A N 1
ATOM 7020 C CA . LEU A 1 878 ? 48.906 -21.75 -30.312 1 89.62 878 LEU A CA 1
ATOM 7021 C C . LEU A 1 878 ? 48.531 -20.297 -30.547 1 89.62 878 LEU A C 1
ATOM 7023 O O . LEU A 1 878 ? 48.125 -19.594 -29.625 1 89.62 878 LEU A O 1
ATOM 7027 N N . THR A 1 879 ? 48.656 -19.797 -31.766 1 84.31 879 THR A N 1
ATOM 7028 C CA . THR A 1 879 ? 48.375 -18.391 -32.094 1 84.31 879 THR A CA 1
ATOM 7029 C C . THR A 1 879 ? 47.281 -18.297 -33.125 1 84.31 879 THR A C 1
ATOM 7031 O O . THR A 1 879 ? 46.656 -17.25 -33.312 1 84.31 879 THR A O 1
ATOM 7034 N N . SER A 1 880 ? 46.969 -19.375 -33.719 1 83 880 SER A N 1
ATOM 7035 C CA . SER A 1 880 ? 45.969 -19.359 -34.781 1 83 880 SER A CA 1
ATOM 7036 C C . SER A 1 880 ? 44.656 -20.016 -34.344 1 83 880 SER A C 1
ATOM 7038 O O . SER A 1 880 ? 44.688 -21 -33.594 1 83 880 SER A O 1
ATOM 7040 N N . ASN A 1 881 ? 43.531 -19.5 -34.812 1 85.44 881 ASN A N 1
ATOM 7041 C CA . ASN A 1 881 ? 42.188 -20.047 -34.594 1 85.44 881 ASN A CA 1
ATOM 7042 C C . ASN A 1 881 ? 41.875 -20.172 -33.125 1 85.44 881 ASN A C 1
ATOM 7044 O O . ASN A 1 881 ? 41.281 -21.172 -32.688 1 85.44 881 ASN A O 1
ATOM 7048 N N . THR A 1 882 ? 42.312 -19.234 -32.344 1 92.75 882 THR A N 1
ATOM 7049 C CA . THR A 1 882 ? 42.125 -19.344 -30.906 1 92.75 882 THR A CA 1
ATOM 7050 C C . THR A 1 882 ? 41.188 -18.266 -30.391 1 92.75 882 THR A C 1
ATOM 7052 O O . THR A 1 882 ? 40.719 -18.344 -29.266 1 92.75 882 THR A O 1
ATOM 7055 N N . LYS A 1 883 ? 40.812 -17.359 -31.234 1 92.19 883 LYS A N 1
ATOM 7056 C CA . LYS A 1 883 ? 40.094 -16.188 -30.766 1 92.19 883 LYS A CA 1
ATOM 7057 C C . LYS A 1 883 ? 38.688 -16.562 -30.25 1 92.19 883 LYS A C 1
ATOM 7059 O O . LYS A 1 883 ? 38.281 -16.094 -29.188 1 92.19 883 LYS A O 1
ATOM 7064 N N . VAL A 1 884 ? 37.938 -17.344 -31 1 95.25 884 VAL A N 1
ATOM 7065 C CA . VAL A 1 884 ? 36.625 -17.812 -30.609 1 95.25 884 VAL A CA 1
ATOM 7066 C C . VAL A 1 884 ? 36.5 -19.312 -30.859 1 95.25 884 VAL A C 1
ATOM 7068 O O . VAL A 1 884 ? 36.688 -19.781 -31.984 1 95.25 884 VAL A O 1
ATOM 7071 N N . VAL A 1 885 ? 36.219 -20.031 -29.781 1 96.31 885 VAL A N 1
ATOM 7072 C CA . VAL A 1 885 ? 36.156 -21.484 -29.891 1 96.31 885 VAL A CA 1
ATOM 7073 C C . VAL A 1 885 ? 34.938 -22.016 -29.172 1 96.31 885 VAL A C 1
ATOM 7075 O O . VAL A 1 885 ? 34.188 -21.25 -28.547 1 96.31 885 VAL A O 1
ATOM 7078 N N . SER A 1 886 ? 34.656 -23.281 -29.359 1 95.31 886 SER A N 1
ATOM 7079 C CA . SER A 1 886 ? 33.625 -24 -28.641 1 95.31 886 SER A CA 1
ATOM 7080 C C . SER A 1 886 ? 34.219 -25.047 -27.703 1 95.31 886 SER A C 1
ATOM 7082 O O . SER A 1 886 ? 35.344 -25.469 -27.875 1 95.31 886 SER A O 1
ATOM 7084 N N . PRO A 1 887 ? 33.438 -25.453 -26.703 1 96 887 PRO A N 1
ATOM 7085 C CA . PRO A 1 887 ? 33.969 -26.438 -25.781 1 96 887 PRO A CA 1
ATOM 7086 C C . PRO A 1 887 ? 34.469 -27.688 -26.469 1 96 887 PRO A C 1
ATOM 7088 O O . PRO A 1 887 ? 35.469 -28.297 -26.031 1 96 887 PRO A O 1
ATOM 7091 N N . ASN A 1 888 ? 33.844 -28.062 -27.516 1 95.75 888 ASN A N 1
ATOM 7092 C CA . ASN A 1 888 ? 34.188 -29.312 -28.203 1 95.75 888 ASN A CA 1
ATOM 7093 C C . ASN A 1 888 ? 35.531 -29.172 -28.906 1 95.75 888 ASN A C 1
ATOM 7095 O O . ASN A 1 888 ? 36.125 -30.172 -29.359 1 95.75 888 ASN A O 1
ATOM 7099 N N . ASP A 1 889 ? 36.125 -28.016 -29.031 1 96.5 889 ASP A N 1
ATOM 7100 C CA . ASP A 1 889 ? 37.375 -27.797 -29.734 1 96.5 889 ASP A CA 1
ATOM 7101 C C . ASP A 1 889 ? 38.594 -28.109 -28.844 1 96.5 889 ASP A C 1
ATOM 7103 O O . ASP A 1 889 ? 39.688 -28.297 -29.344 1 96.5 889 ASP A O 1
ATOM 7107 N N . PHE A 1 890 ? 38.406 -28.188 -27.594 1 97.44 890 PHE A N 1
ATOM 7108 C CA . PHE A 1 890 ? 39.531 -28.219 -26.656 1 97.44 890 PHE A CA 1
ATOM 7109 C C . PHE A 1 890 ? 40.375 -29.469 -26.828 1 97.44 890 PHE A C 1
ATOM 7111 O O . PHE A 1 890 ? 41.594 -29.438 -26.719 1 97.44 890 PHE A O 1
ATOM 7118 N N . MET A 1 891 ? 39.75 -30.562 -27.094 1 97.06 891 MET A N 1
ATOM 7119 C CA . MET A 1 891 ? 40.5 -31.797 -27.219 1 97.06 891 MET A CA 1
ATOM 7120 C C . MET A 1 891 ? 41.469 -31.719 -28.391 1 97.06 891 MET A C 1
ATOM 7122 O O . MET A 1 891 ? 42.625 -32.156 -28.297 1 97.06 891 MET A O 1
ATOM 7126 N N . ALA A 1 892 ? 41.031 -31.125 -29.484 1 96.94 892 ALA A N 1
ATOM 7127 C CA . ALA A 1 892 ? 41.906 -30.953 -30.656 1 96.94 892 ALA A CA 1
ATOM 7128 C C . ALA A 1 892 ? 43 -29.938 -30.359 1 96.94 892 ALA A C 1
ATOM 7130 O O . ALA A 1 892 ? 44.156 -30.141 -30.75 1 96.94 892 ALA A O 1
ATOM 7131 N N . MET A 1 893 ? 42.719 -28.906 -29.703 1 97.12 893 MET A N 1
ATOM 7132 C CA . MET A 1 893 ? 43.656 -27.844 -29.375 1 97.12 893 MET A CA 1
ATOM 7133 C C . MET A 1 893 ? 44.781 -28.375 -28.469 1 97.12 893 MET A C 1
ATOM 7135 O O . MET A 1 893 ? 45.938 -28.062 -28.688 1 97.12 893 MET A O 1
ATOM 7139 N N . VAL A 1 894 ? 44.406 -29.141 -27.484 1 97.12 894 VAL A N 1
ATOM 7140 C CA . VAL A 1 894 ? 45.375 -29.703 -26.547 1 97.12 894 VAL A CA 1
ATOM 7141 C C . VAL A 1 894 ? 46.281 -30.672 -27.281 1 97.12 894 VAL A C 1
ATOM 7143 O O . VAL A 1 894 ? 47.5 -30.656 -27.047 1 97.12 894 VAL A O 1
ATOM 7146 N N . ALA A 1 895 ? 45.719 -31.469 -28.141 1 97.12 895 ALA A N 1
ATOM 7147 C CA . ALA A 1 895 ? 46.562 -32.375 -28.906 1 97.12 895 ALA A CA 1
ATOM 7148 C C . ALA A 1 895 ? 47.562 -31.625 -29.75 1 97.12 895 ALA A C 1
ATOM 7150 O O . ALA A 1 895 ? 48.75 -32.031 -29.844 1 97.12 895 ALA A O 1
ATOM 7151 N N . GLU A 1 896 ? 47.156 -30.547 -30.328 1 96.12 896 GLU A N 1
ATOM 7152 C CA . GLU A 1 896 ? 48.062 -29.734 -31.125 1 96.12 896 GLU A CA 1
ATOM 7153 C C . GLU A 1 896 ? 49.094 -29.047 -30.25 1 96.12 896 GLU A C 1
ATOM 7155 O O . GLU A 1 896 ? 50.312 -29.094 -30.547 1 96.12 896 GLU A O 1
ATOM 7160 N N . GLN A 1 897 ? 48.688 -28.469 -29.188 1 96.06 897 GLN A N 1
ATOM 7161 C CA . GLN A 1 897 ? 49.562 -27.719 -28.297 1 96.06 897 GLN A CA 1
ATOM 7162 C C . GLN A 1 897 ? 50.625 -28.609 -27.688 1 96.06 897 GLN A C 1
ATOM 7164 O O . GLN A 1 897 ? 51.781 -28.188 -27.484 1 96.06 897 GLN A O 1
ATOM 7169 N N . THR A 1 898 ? 50.344 -29.859 -27.406 1 96.06 898 THR A N 1
ATOM 7170 C CA . THR A 1 898 ? 51.281 -30.781 -26.766 1 96.06 898 THR A CA 1
ATOM 7171 C C . THR A 1 898 ? 52.062 -31.578 -27.812 1 96.06 898 THR A C 1
ATOM 7173 O O . THR A 1 898 ? 52.812 -32.469 -27.469 1 96.06 898 THR A O 1
ATOM 7176 N N . ASN A 1 899 ? 51.812 -31.312 -29.062 1 95.25 899 ASN A N 1
ATOM 7177 C CA . ASN A 1 899 ? 52.469 -31.984 -30.156 1 95.25 899 ASN A CA 1
ATOM 7178 C C . ASN A 1 899 ? 52.25 -33.5 -30.109 1 95.25 899 ASN A C 1
ATOM 7180 O O . ASN A 1 899 ? 53.188 -34.281 -30.297 1 95.25 899 ASN A O 1
ATOM 7184 N N . SER A 1 900 ? 51.031 -33.812 -29.828 1 96.19 900 SER A N 1
ATOM 7185 C CA . SER A 1 900 ? 50.688 -35.219 -29.594 1 96.19 900 SER A CA 1
ATOM 7186 C C . SER A 1 900 ? 49.969 -35.812 -30.812 1 96.19 900 SER A C 1
ATOM 7188 O O . SER A 1 900 ? 49.219 -35.125 -31.5 1 96.19 900 SER A O 1
ATOM 7190 N N . LYS A 1 901 ? 50.125 -37.094 -31.016 1 96.06 901 LYS A N 1
ATOM 7191 C CA . LYS A 1 901 ? 49.469 -37.844 -32.094 1 96.06 901 LYS A CA 1
ATOM 7192 C C . LYS A 1 901 ? 47.969 -37.938 -31.844 1 96.06 901 LYS A C 1
ATOM 7194 O O . LYS A 1 901 ? 47.5 -37.875 -30.703 1 96.06 901 LYS A O 1
ATOM 7199 N N . VAL A 1 902 ? 47.281 -38.062 -33 1 96.75 902 VAL A N 1
ATOM 7200 C CA . VAL A 1 902 ? 45.812 -38 -32.875 1 96.75 902 VAL A CA 1
ATOM 7201 C C . VAL A 1 902 ? 45.219 -39.281 -33.438 1 96.75 902 VAL A C 1
ATOM 7203 O O . VAL A 1 902 ? 45.844 -39.969 -34.281 1 96.75 902 VAL A O 1
ATOM 7206 N N . THR A 1 903 ? 44.062 -39.719 -32.906 1 96.62 903 THR A N 1
ATOM 7207 C CA . THR A 1 903 ? 43.219 -40.781 -33.469 1 96.62 903 THR A CA 1
ATOM 7208 C C . THR A 1 903 ? 42.406 -40.25 -34.625 1 96.62 903 THR A C 1
ATOM 7210 O O . THR A 1 903 ? 42.344 -39.031 -34.875 1 96.62 903 THR A O 1
ATOM 7213 N N . PRO A 1 904 ? 41.812 -41.188 -35.406 1 96.88 904 PRO A N 1
ATOM 7214 C CA . PRO A 1 904 ? 40.969 -40.688 -36.5 1 96.88 904 PRO A CA 1
ATOM 7215 C C . PRO A 1 904 ? 39.844 -39.75 -36 1 96.88 904 PRO A C 1
ATOM 7217 O O . PRO A 1 904 ? 39.531 -38.781 -36.688 1 96.88 904 PRO A O 1
ATOM 7220 N N . TYR A 1 905 ? 39.25 -40.031 -34.906 1 97.44 905 TYR A N 1
ATOM 7221 C CA . TYR A 1 905 ? 38.25 -39.125 -34.344 1 97.44 905 TYR A CA 1
ATOM 7222 C C . TYR A 1 905 ? 38.812 -37.781 -34.031 1 97.44 905 TYR A C 1
ATOM 7224 O O . TYR A 1 905 ? 38.25 -36.75 -34.375 1 97.44 905 TYR A O 1
ATOM 7232 N N . LEU A 1 906 ? 39.938 -37.781 -33.344 1 96.88 906 LEU A N 1
ATOM 7233 C CA . LEU A 1 906 ? 40.594 -36.5 -33 1 96.88 906 LEU A CA 1
ATOM 7234 C C . LEU A 1 906 ? 41.031 -35.75 -34.281 1 96.88 906 LEU A C 1
ATOM 7236 O O . LEU A 1 906 ? 41.094 -34.531 -34.281 1 96.88 906 LEU A O 1
ATOM 7240 N N . ALA A 1 907 ? 41.312 -36.531 -35.281 1 97.31 907 ALA A N 1
ATOM 7241 C CA . ALA A 1 907 ? 41.625 -35.875 -36.562 1 97.31 907 ALA A CA 1
ATOM 7242 C C . ALA A 1 907 ? 40.406 -35.125 -37.125 1 97.31 907 ALA A C 1
ATOM 7244 O O . ALA A 1 907 ? 40.531 -34 -37.594 1 97.31 907 ALA A O 1
ATOM 7245 N N . LEU A 1 908 ? 39.281 -35.812 -37.062 1 97.31 908 LEU A N 1
ATOM 7246 C CA . LEU A 1 908 ? 38.031 -35.094 -37.438 1 97.31 908 LEU A CA 1
ATOM 7247 C C . LEU A 1 908 ? 37.844 -33.844 -36.625 1 97.31 908 LEU A C 1
ATOM 7249 O O . LEU A 1 908 ? 37.562 -32.781 -37.156 1 97.31 908 LEU A O 1
ATOM 7253 N N . MET A 1 909 ? 38.031 -33.969 -35.312 1 97.38 909 MET A N 1
ATOM 7254 C CA . MET A 1 909 ? 37.844 -32.812 -34.406 1 97.38 909 MET A CA 1
ATOM 7255 C C . MET A 1 909 ? 38.875 -31.719 -34.719 1 97.38 909 MET A C 1
ATOM 7257 O O . MET A 1 909 ? 38.562 -30.531 -34.562 1 97.38 909 MET A O 1
ATOM 7261 N N . THR A 1 910 ? 40.062 -32.094 -35.031 1 96.56 910 THR A N 1
ATOM 7262 C CA . THR A 1 910 ? 41.062 -31.109 -35.438 1 96.56 910 THR A CA 1
ATOM 7263 C C . THR A 1 910 ? 40.594 -30.328 -36.656 1 96.56 910 THR A C 1
ATOM 7265 O O . THR A 1 910 ? 40.719 -29.094 -36.688 1 96.56 910 THR A O 1
ATOM 7268 N N . LYS A 1 911 ? 40.062 -30.984 -37.594 1 96.31 911 LYS A N 1
ATOM 7269 C CA . LYS A 1 911 ? 39.562 -30.312 -38.812 1 96.31 911 LYS A CA 1
ATOM 7270 C C . LYS A 1 911 ? 38.406 -29.391 -38.469 1 96.31 911 LYS A C 1
ATOM 7272 O O . LYS A 1 911 ? 38.281 -28.297 -39.031 1 96.31 911 LYS A O 1
ATOM 7277 N N . VAL A 1 912 ? 37.531 -29.875 -37.625 1 95.88 912 VAL A N 1
ATOM 7278 C CA . VAL A 1 912 ? 36.406 -29.062 -37.188 1 95.88 912 VAL A CA 1
ATOM 7279 C C . VAL A 1 912 ? 36.906 -27.797 -36.5 1 95.88 912 VAL A C 1
ATOM 7281 O O . VAL A 1 912 ? 36.469 -26.688 -36.844 1 95.88 912 VAL A O 1
ATOM 7284 N N . TYR A 1 913 ? 37.844 -27.953 -35.625 1 94.88 913 TYR A N 1
ATOM 7285 C CA . TYR A 1 913 ? 38.438 -26.859 -34.906 1 94.88 913 TYR A CA 1
ATOM 7286 C C . TYR A 1 913 ? 39.094 -25.875 -35.844 1 94.88 913 TYR A C 1
ATOM 7288 O O . TYR A 1 913 ? 38.906 -24.656 -35.75 1 94.88 913 TYR A O 1
ATOM 7296 N N . GLU A 1 914 ? 39.781 -26.312 -36.812 1 93.81 914 GLU A N 1
ATOM 7297 C CA . GLU A 1 914 ? 40.594 -25.469 -37.688 1 93.81 914 GLU A CA 1
ATOM 7298 C C . GLU A 1 914 ? 39.719 -24.781 -38.75 1 93.81 914 GLU A C 1
ATOM 7300 O O . GLU A 1 914 ? 40 -23.656 -39.156 1 93.81 914 GLU A O 1
ATOM 7305 N N . ASN A 1 915 ? 38.625 -25.453 -39.125 1 92.44 915 ASN A N 1
ATOM 7306 C CA . ASN A 1 915 ? 38 -24.984 -40.344 1 92.44 915 ASN A CA 1
ATOM 7307 C C . ASN A 1 915 ? 36.562 -24.547 -40.062 1 92.44 915 ASN A C 1
ATOM 7309 O O . ASN A 1 915 ? 35.906 -23.953 -40.938 1 92.44 915 ASN A O 1
ATOM 7313 N N . SER A 1 916 ? 35.969 -24.875 -39 1 92.12 916 SER A N 1
ATOM 7314 C CA . SER A 1 916 ? 34.594 -24.5 -38.719 1 92.12 916 SER A CA 1
ATOM 7315 C C . SER A 1 916 ? 34.531 -23.375 -37.688 1 92.12 916 SER A C 1
ATOM 7317 O O . SER A 1 916 ? 35.406 -23.25 -36.844 1 92.12 916 SER A O 1
ATOM 7319 N N . PRO A 1 917 ? 33.438 -22.562 -37.875 1 92.69 917 PRO A N 1
ATOM 7320 C CA . PRO A 1 917 ? 33.25 -21.578 -36.812 1 92.69 917 PRO A CA 1
ATOM 7321 C C . PRO A 1 917 ? 32.812 -22.219 -35.469 1 92.69 917 PRO A C 1
ATOM 7323 O O . PRO A 1 917 ? 32.438 -23.391 -35.469 1 92.69 917 PRO A O 1
ATOM 7326 N N . ALA A 1 918 ? 32.969 -21.5 -34.375 1 93.56 918 ALA A N 1
ATOM 7327 C CA . ALA A 1 918 ? 32.531 -21.984 -33.062 1 93.56 918 ALA A CA 1
ATOM 7328 C C . ALA A 1 918 ? 31.031 -22.234 -33.031 1 93.56 918 ALA A C 1
ATOM 7330 O O . ALA A 1 918 ? 30.266 -21.516 -33.688 1 93.56 918 ALA A O 1
ATOM 7331 N N . VAL A 1 919 ? 30.594 -23.203 -32.25 1 91.56 919 VAL A N 1
ATOM 7332 C CA . VAL A 1 919 ? 29.203 -23.609 -32.281 1 91.56 919 VAL A CA 1
ATOM 7333 C C . VAL A 1 919 ? 28.594 -23.453 -30.875 1 91.56 919 VAL A C 1
ATOM 7335 O O . VAL A 1 919 ? 29.281 -23.703 -29.875 1 91.56 919 VAL A O 1
ATOM 7338 N N . SER A 1 920 ? 27.438 -23 -30.828 1 88.56 920 SER A N 1
ATOM 7339 C CA . SER A 1 920 ? 26.656 -22.922 -29.609 1 88.56 920 SER A CA 1
ATOM 7340 C C . SER A 1 920 ? 25.156 -23.016 -29.891 1 88.56 920 SER A C 1
ATOM 7342 O O . SER A 1 920 ? 24.75 -23.016 -31.062 1 88.56 920 SER A O 1
ATOM 7344 N N . ILE A 1 921 ? 24.438 -23.156 -28.844 1 82.94 921 ILE A N 1
ATOM 7345 C CA . ILE A 1 921 ? 22.984 -23.016 -29 1 82.94 921 ILE A CA 1
ATOM 7346 C C . ILE A 1 921 ? 22.641 -21.578 -29.344 1 82.94 921 ILE A C 1
ATOM 7348 O O . ILE A 1 921 ? 23.438 -20.672 -29.156 1 82.94 921 ILE A O 1
ATOM 7352 N N . ASN A 1 922 ? 21.438 -21.359 -29.859 1 78 922 ASN A N 1
ATOM 7353 C CA . ASN A 1 922 ? 21.016 -20 -30.219 1 78 922 ASN A CA 1
ATOM 7354 C C . ASN A 1 922 ? 21 -19.078 -29 1 78 922 ASN A C 1
ATOM 7356 O O . ASN A 1 922 ? 20.297 -19.312 -28.031 1 78 922 ASN A O 1
ATOM 7360 N N . THR A 1 923 ? 21.812 -18.016 -29 1 76.5 923 THR A N 1
ATOM 7361 C CA . THR A 1 923 ? 22.031 -17.125 -27.875 1 76.5 923 THR A CA 1
ATOM 7362 C C . THR A 1 923 ? 20.969 -16.031 -27.828 1 76.5 923 THR A C 1
ATOM 7364 O O . THR A 1 923 ? 20.891 -15.266 -26.875 1 76.5 923 THR A O 1
ATOM 7367 N N . GLY A 1 924 ? 20.219 -15.742 -28.859 1 64.06 924 GLY A N 1
ATOM 7368 C CA . GLY A 1 924 ? 19.219 -14.688 -28.938 1 64.06 924 GLY A CA 1
ATOM 7369 C C . GLY A 1 924 ? 17.891 -15.062 -28.312 1 64.06 924 GLY A C 1
ATOM 7370 O O . GLY A 1 924 ? 17.031 -14.211 -28.125 1 64.06 924 GLY A O 1
ATOM 7371 N N . GLN A 1 925 ? 17.641 -16.203 -28.234 1 55.75 925 GLN A N 1
ATOM 7372 C CA . GLN A 1 925 ? 16.344 -16.641 -27.719 1 55.75 925 GLN A CA 1
ATOM 7373 C C . GLN A 1 925 ? 16.453 -17.188 -26.312 1 55.75 925 GLN A C 1
ATOM 7375 O O . GLN A 1 925 ? 17.516 -17.672 -25.906 1 55.75 925 GLN A O 1
ATOM 7380 N N . ASN A 1 926 ? 15.57 -16.812 -25.516 1 44.84 926 ASN A N 1
ATOM 7381 C CA . ASN A 1 926 ? 15.562 -17.422 -24.203 1 44.84 926 ASN A CA 1
ATOM 7382 C C . ASN A 1 926 ? 15.797 -18.938 -24.281 1 44.84 926 ASN A C 1
ATOM 7384 O O . ASN A 1 926 ? 15.578 -19.547 -25.328 1 44.84 926 ASN A O 1
ATOM 7388 N N . ASN A 1 927 ? 16.391 -19.641 -23.344 1 43.06 927 ASN A N 1
ATOM 7389 C CA . ASN A 1 927 ? 17.031 -20.938 -23.172 1 43.06 927 ASN A CA 1
ATOM 7390 C C . ASN A 1 927 ? 16.328 -22.016 -23.969 1 43.06 927 ASN A C 1
ATOM 7392 O O . ASN A 1 927 ? 16.656 -23.203 -23.844 1 43.06 927 ASN A O 1
ATOM 7396 N N . SER A 1 928 ? 15.117 -21.844 -24.375 1 39.75 928 SER A N 1
ATOM 7397 C CA . SER A 1 928 ? 14.445 -23.125 -24.562 1 39.75 928 SER A CA 1
ATOM 7398 C C . SER A 1 928 ? 14.852 -23.766 -25.891 1 39.75 928 SER A C 1
ATOM 7400 O O . SER A 1 928 ? 14.672 -24.969 -26.094 1 39.75 928 SER A O 1
ATOM 7402 N N . THR A 1 929 ? 14.766 -23.031 -27.109 1 43.41 929 THR A N 1
ATOM 7403 C CA . THR A 1 929 ? 14.852 -23.828 -28.328 1 43.41 929 THR A CA 1
ATOM 7404 C C . THR A 1 929 ? 16.297 -23.906 -28.812 1 43.41 929 THR A C 1
ATOM 7406 O O . THR A 1 929 ? 16.969 -22.891 -29 1 43.41 929 THR A O 1
ATOM 7409 N N . ALA A 1 930 ? 16.844 -25.047 -28.766 1 53.41 930 ALA A N 1
ATOM 7410 C CA . ALA A 1 930 ? 18.188 -25.453 -29.156 1 53.41 930 ALA A CA 1
ATOM 7411 C C . ALA A 1 930 ? 18.406 -25.219 -30.656 1 53.41 930 ALA A C 1
ATOM 7413 O O . ALA A 1 930 ? 18.094 -26.094 -31.469 1 53.41 930 ALA A O 1
ATOM 7414 N N . SER A 1 931 ? 18.328 -24.062 -31.031 1 65.12 931 SER A N 1
ATOM 7415 C CA . SER A 1 931 ? 18.797 -23.891 -32.406 1 65.12 931 SER A CA 1
ATOM 7416 C C . SER A 1 931 ? 20.297 -23.609 -32.438 1 65.12 931 SER A C 1
ATOM 7418 O O . SER A 1 931 ? 20.859 -23.047 -31.5 1 65.12 931 SER A O 1
ATOM 7420 N N . LEU A 1 932 ? 20.891 -24.156 -33.469 1 79.75 932 LEU A N 1
ATOM 7421 C CA . LEU A 1 932 ? 22.328 -24.109 -33.719 1 79.75 932 LEU A CA 1
ATOM 7422 C C . LEU A 1 932 ? 22.766 -22.703 -34.125 1 79.75 932 LEU A C 1
ATOM 7424 O O . LEU A 1 932 ? 22.094 -22.047 -34.938 1 79.75 932 LEU A O 1
ATOM 7428 N N . GLN A 1 933 ? 23.719 -22.203 -33.5 1 86.31 933 GLN A N 1
ATOM 7429 C CA . GLN A 1 933 ? 24.328 -20.938 -33.844 1 86.31 933 GLN A CA 1
ATOM 7430 C C . GLN A 1 933 ? 25.828 -21.094 -34.094 1 86.31 933 GLN A C 1
ATOM 7432 O O . GLN A 1 933 ? 26.516 -21.797 -33.375 1 86.31 933 GLN A O 1
ATOM 7437 N N . PHE A 1 934 ? 26.297 -20.453 -35.25 1 91.25 934 PHE A N 1
ATOM 7438 C CA . PHE A 1 934 ? 27.719 -20.391 -35.562 1 91.25 934 PHE A CA 1
ATOM 7439 C C . PHE A 1 934 ? 28.266 -19 -35.281 1 91.25 934 PHE A C 1
ATOM 7441 O O . PHE A 1 934 ? 27.625 -18 -35.594 1 91.25 934 PHE A O 1
ATOM 7448 N N . THR A 1 935 ? 29.375 -18.953 -34.688 1 92.19 935 THR A N 1
ATOM 7449 C CA . THR A 1 935 ? 30.078 -17.688 -34.438 1 92.19 935 THR A CA 1
ATOM 7450 C C . THR A 1 935 ? 31.5 -17.734 -35 1 92.19 935 THR A C 1
ATOM 7452 O O . THR A 1 935 ? 32.281 -18.625 -34.625 1 92.19 935 THR A O 1
ATOM 7455 N N . ASN A 1 936 ? 31.875 -16.797 -35.812 1 89 936 ASN A N 1
ATOM 7456 C CA . ASN A 1 936 ? 33.188 -16.828 -36.438 1 89 936 ASN A CA 1
ATOM 7457 C C . ASN A 1 936 ? 34.25 -16.219 -35.531 1 89 936 ASN A C 1
ATOM 7459 O O . ASN A 1 936 ? 34 -15.836 -34.406 1 89 936 ASN A O 1
ATOM 7463 N N . SER A 1 937 ? 35.5 -16.188 -36.031 1 86.88 937 SER A N 1
ATOM 7464 C CA . SER A 1 937 ? 36.656 -15.773 -35.25 1 86.88 937 SER A CA 1
ATOM 7465 C C . SER A 1 937 ? 36.594 -14.297 -34.875 1 86.88 937 SER A C 1
ATOM 7467 O O . SER A 1 937 ? 37.281 -13.844 -33.969 1 86.88 937 SER A O 1
ATOM 7469 N N . LYS A 1 938 ? 35.781 -13.547 -35.5 1 80.25 938 LYS A N 1
ATOM 7470 C CA . LYS A 1 938 ? 35.625 -12.125 -35.188 1 80.25 938 LYS A CA 1
ATOM 7471 C C . LYS A 1 938 ? 34.531 -11.891 -34.188 1 80.25 938 LYS A C 1
ATOM 7473 O O . LYS A 1 938 ? 34.219 -10.742 -33.844 1 80.25 938 LYS A O 1
ATOM 7478 N N . GLY A 1 939 ? 33.875 -13.031 -33.812 1 87.12 939 GLY A N 1
ATOM 7479 C CA . GLY A 1 939 ? 32.812 -12.914 -32.812 1 87.12 939 GLY A CA 1
ATOM 7480 C C . GLY A 1 939 ? 31.453 -12.641 -33.438 1 87.12 939 GLY A C 1
ATOM 7481 O O . GLY A 1 939 ? 30.516 -12.273 -32.719 1 87.12 939 GLY A O 1
ATOM 7482 N N . GLN A 1 940 ? 31.328 -12.797 -34.656 1 87.5 940 GLN A N 1
ATOM 7483 C CA . GLN A 1 940 ? 30.062 -12.508 -35.344 1 87.5 940 GLN A CA 1
ATOM 7484 C C . GLN A 1 940 ? 29.281 -13.789 -35.625 1 87.5 940 GLN A C 1
ATOM 7486 O O . GLN A 1 940 ? 29.875 -14.812 -35.969 1 87.5 940 GLN A O 1
ATOM 7491 N N . VAL A 1 941 ? 28.016 -13.664 -35.469 1 88.75 941 VAL A N 1
ATOM 7492 C CA . VAL A 1 941 ? 27.141 -14.797 -35.75 1 88.75 941 VAL A CA 1
ATOM 7493 C C . VAL A 1 941 ? 27.047 -15.008 -37.25 1 88.75 941 VAL A C 1
ATOM 7495 O O . VAL A 1 941 ? 26.844 -14.062 -38.031 1 88.75 941 VAL A O 1
ATOM 7498 N N . VAL A 1 942 ? 27.312 -16.188 -37.656 1 87.44 942 VAL A N 1
ATOM 7499 C CA . VAL A 1 942 ? 27.25 -16.531 -39.062 1 87.44 942 VAL A CA 1
ATOM 7500 C C . VAL A 1 942 ? 26.172 -17.594 -39.312 1 87.44 942 VAL A C 1
ATOM 7502 O O . VAL A 1 942 ? 26.016 -18.516 -38.5 1 87.44 942 VAL A O 1
ATOM 7505 N N . LYS A 1 943 ? 25.5 -17.422 -40.469 1 79.75 943 LYS A N 1
ATOM 7506 C CA . LYS A 1 943 ? 24.453 -18.359 -40.844 1 79.75 943 LYS A CA 1
ATOM 7507 C C . LYS A 1 943 ? 25.031 -19.578 -41.531 1 79.75 943 LYS A C 1
ATOM 7509 O O . LYS A 1 943 ? 26.094 -19.5 -42.156 1 79.75 943 LYS A O 1
ATOM 7514 N N . TYR A 1 944 ? 24.281 -20.703 -41.25 1 84.19 944 TYR A N 1
ATOM 7515 C CA . TYR A 1 944 ? 24.703 -21.938 -41.906 1 84.19 944 TYR A CA 1
ATOM 7516 C C . TYR A 1 944 ? 24.891 -21.734 -43.406 1 84.19 944 TYR A C 1
ATOM 7518 O O . TYR A 1 944 ? 25.828 -22.281 -43.969 1 84.19 944 TYR A O 1
ATOM 7526 N N . SER A 1 945 ? 24.078 -20.922 -44.062 1 84.38 945 SER A N 1
ATOM 7527 C CA . SER A 1 945 ? 24.141 -20.688 -45.5 1 84.38 945 SER A CA 1
ATOM 7528 C C . SER A 1 945 ? 25.422 -19.953 -45.875 1 84.38 945 SER A C 1
ATOM 7530 O O . SER A 1 945 ? 25.859 -20.016 -47.031 1 84.38 945 SER A O 1
ATOM 7532 N N . GLN A 1 946 ? 26.062 -19.328 -44.938 1 86 946 GLN A N 1
ATOM 7533 C CA . GLN A 1 946 ? 27.25 -18.547 -45.188 1 86 946 GLN A CA 1
ATOM 7534 C C . GLN A 1 946 ? 28.516 -19.391 -45.062 1 86 946 GLN A C 1
ATOM 7536 O O . GLN A 1 946 ? 29.625 -18.938 -45.344 1 86 946 GLN A O 1
ATOM 7541 N N . LEU A 1 947 ? 28.328 -20.594 -44.719 1 90.25 947 LEU A N 1
ATOM 7542 C CA . LEU A 1 947 ? 29.469 -21.484 -44.625 1 90.25 947 LEU A CA 1
ATOM 7543 C C . LEU A 1 947 ? 29.906 -21.938 -46 1 90.25 947 LEU A C 1
ATOM 7545 O O . LEU A 1 947 ? 29.094 -22.031 -46.938 1 90.25 947 LEU A O 1
ATOM 7549 N N . THR A 1 948 ? 31.172 -22.156 -46.219 1 91.19 948 THR A N 1
ATOM 7550 C CA . THR A 1 948 ? 31.703 -22.656 -47.5 1 91.19 948 THR A CA 1
ATOM 7551 C C . THR A 1 948 ? 31.266 -24.094 -47.719 1 91.19 948 THR A C 1
ATOM 7553 O O . THR A 1 948 ? 30.844 -24.781 -46.781 1 91.19 948 THR A O 1
ATOM 7556 N N . LYS A 1 949 ? 31.406 -24.516 -48.969 1 88.44 949 LYS A N 1
ATOM 7557 C CA . LYS A 1 949 ? 31.047 -25.891 -49.281 1 88.44 949 LYS A CA 1
ATOM 7558 C C . LYS A 1 949 ? 31.875 -26.891 -48.5 1 88.44 949 LYS A C 1
ATOM 7560 O O . LYS A 1 949 ? 31.359 -27.906 -48.031 1 88.44 949 LYS A O 1
ATOM 7565 N N . LYS A 1 950 ? 33.094 -26.594 -48.281 1 91.44 950 LYS A N 1
ATOM 7566 C CA . LYS A 1 950 ? 34 -27.453 -47.5 1 91.44 950 LYS A CA 1
ATOM 7567 C C . LYS A 1 950 ? 33.562 -27.484 -46.031 1 91.44 950 LYS A C 1
ATOM 7569 O O . LYS A 1 950 ? 33.562 -28.547 -45.406 1 91.44 950 LYS A O 1
ATOM 7574 N N . GLN A 1 951 ? 33.188 -26.438 -45.594 1 93.31 951 GLN A N 1
ATOM 7575 C CA . GLN A 1 951 ? 32.719 -26.344 -44.188 1 93.31 951 GLN A CA 1
ATOM 7576 C C . GLN A 1 951 ? 31.422 -27.109 -44 1 93.31 951 GLN A C 1
ATOM 7578 O O . GLN A 1 951 ? 31.25 -27.766 -42.969 1 93.31 951 GLN A O 1
ATOM 7583 N N . LYS A 1 952 ? 30.578 -26.984 -44.906 1 93.44 952 LYS A N 1
ATOM 7584 C CA . LYS A 1 952 ? 29.297 -27.688 -44.812 1 93.44 952 LYS A CA 1
ATOM 7585 C C . LYS A 1 952 ? 29.5 -29.203 -44.844 1 93.44 952 LYS A C 1
ATOM 7587 O O . LYS A 1 952 ? 28.844 -29.938 -44.094 1 93.44 952 LYS A O 1
ATOM 7592 N N . ARG A 1 953 ? 30.375 -29.609 -45.688 1 93.06 953 ARG A N 1
ATOM 7593 C CA . ARG A 1 953 ? 30.672 -31.047 -45.781 1 93.06 953 ARG A CA 1
ATOM 7594 C C . ARG A 1 953 ? 31.297 -31.531 -44.469 1 93.06 953 ARG A C 1
ATOM 7596 O O . ARG A 1 953 ? 30.922 -32.594 -43.969 1 93.06 953 ARG A O 1
ATOM 7603 N N . LEU A 1 954 ? 32.219 -30.797 -43.969 1 95.12 954 LEU A N 1
ATOM 7604 C CA . LEU A 1 954 ? 32.844 -31.125 -42.688 1 95.12 954 LEU A CA 1
ATOM 7605 C C . LEU A 1 954 ? 31.797 -31.188 -41.562 1 95.12 954 LEU A C 1
ATOM 7607 O O . LEU A 1 954 ? 31.812 -32.125 -40.75 1 95.12 954 LEU A O 1
ATOM 7611 N N . TRP A 1 955 ? 30.906 -30.266 -41.594 1 94.25 955 TRP A N 1
ATOM 7612 C CA . TRP A 1 955 ? 29.875 -30.219 -40.562 1 94.25 955 TRP A CA 1
ATOM 7613 C C . TRP A 1 955 ? 28.922 -31.406 -40.688 1 94.25 955 TRP A C 1
ATOM 7615 O O . TRP A 1 955 ? 28.5 -31.984 -39.688 1 94.25 955 TRP A O 1
ATOM 7625 N N . GLN A 1 956 ? 28.656 -31.734 -41.938 1 94.69 956 GLN A N 1
ATOM 7626 C CA . GLN A 1 956 ? 27.812 -32.906 -42.156 1 94.69 956 GLN A CA 1
ATOM 7627 C C . GLN A 1 956 ? 28.484 -34.188 -41.656 1 94.69 956 GLN A C 1
ATOM 7629 O O . GLN A 1 956 ? 27.812 -35.031 -41.031 1 94.69 956 GLN A O 1
ATOM 7634 N N . ASP A 1 957 ? 29.734 -34.344 -41.875 1 95.94 957 ASP A N 1
ATOM 7635 C CA . ASP A 1 957 ? 30.469 -35.5 -41.344 1 95.94 957 ASP A CA 1
ATOM 7636 C C . ASP A 1 957 ? 30.391 -35.5 -39.812 1 95.94 957 ASP A C 1
ATOM 7638 O O . ASP A 1 957 ? 30.125 -36.562 -39.219 1 95.94 957 ASP A O 1
ATOM 7642 N N . TYR A 1 958 ? 30.578 -34.375 -39.25 1 95.94 958 TYR A N 1
ATOM 7643 C CA . TYR A 1 958 ? 30.531 -34.219 -37.812 1 95.94 958 TYR A CA 1
ATOM 7644 C C . TYR A 1 958 ? 29.156 -34.594 -37.25 1 95.94 958 TYR A C 1
ATOM 7646 O O . TYR A 1 958 ? 29.062 -35.312 -36.25 1 95.94 958 TYR A O 1
ATOM 7654 N N . LYS A 1 959 ? 28.141 -34.188 -37.844 1 94.62 959 LYS A N 1
ATOM 7655 C CA . LYS A 1 959 ? 26.766 -34.5 -37.438 1 94.62 959 LYS A CA 1
ATOM 7656 C C . LYS A 1 959 ? 26.484 -36 -37.562 1 94.62 959 LYS A C 1
ATOM 7658 O O . LYS A 1 959 ? 25.844 -36.562 -36.656 1 94.62 959 LYS A O 1
ATOM 7663 N N . LEU A 1 960 ? 26.969 -36.531 -38.625 1 96.19 960 LEU A N 1
ATOM 7664 C CA . LEU A 1 960 ? 26.781 -37.969 -38.844 1 96.19 960 LEU A CA 1
ATOM 7665 C C . LEU A 1 960 ? 27.516 -38.75 -37.75 1 96.19 960 LEU A C 1
ATOM 7667 O O . LEU A 1 960 ? 26.984 -39.75 -37.219 1 96.19 960 LEU A O 1
ATOM 7671 N N . VAL A 1 961 ? 28.672 -38.375 -37.469 1 96.5 961 VAL A N 1
ATOM 7672 C CA . VAL A 1 961 ? 29.453 -39.062 -36.438 1 96.5 961 VAL A CA 1
ATOM 7673 C C . VAL A 1 961 ? 28.766 -38.938 -35.094 1 96.5 961 VAL A C 1
ATOM 7675 O O . VAL A 1 961 ? 28.641 -39.906 -34.344 1 96.5 961 VAL A O 1
ATOM 7678 N N . GLN A 1 962 ? 28.281 -37.719 -34.781 1 95.12 962 GLN A N 1
ATOM 7679 C CA . GLN A 1 962 ? 27.578 -37.5 -33.531 1 95.12 962 GLN A CA 1
ATOM 7680 C C . GLN A 1 962 ? 26.312 -38.344 -33.438 1 95.12 962 GLN A C 1
ATOM 7682 O O . GLN A 1 962 ? 26.031 -38.938 -32.406 1 95.12 962 GLN A O 1
ATOM 7687 N N . TYR A 1 963 ? 25.609 -38.344 -34.562 1 94.69 963 TYR A N 1
ATOM 7688 C CA . TYR A 1 963 ? 24.406 -39.156 -34.594 1 94.69 963 TYR A CA 1
ATOM 7689 C C . TYR A 1 963 ? 24.75 -40.625 -34.344 1 94.69 963 TYR A C 1
ATOM 7691 O O . TYR A 1 963 ? 24.078 -41.312 -33.562 1 94.69 963 TYR A O 1
ATOM 7699 N N . ASP A 1 964 ? 25.766 -41.125 -34.938 1 95.44 964 ASP A N 1
ATOM 7700 C CA . ASP A 1 964 ? 26.156 -42.5 -34.812 1 95.44 964 ASP A CA 1
ATOM 7701 C C . ASP A 1 964 ? 26.531 -42.844 -33.375 1 95.44 964 ASP A C 1
ATOM 7703 O O . ASP A 1 964 ? 26.125 -43.875 -32.812 1 95.44 964 ASP A O 1
ATOM 7707 N N . LEU A 1 965 ? 27.172 -41.938 -32.75 1 94.5 965 LEU A N 1
ATOM 7708 C CA . LEU A 1 965 ? 27.719 -42.188 -31.422 1 94.5 965 LEU A CA 1
ATOM 7709 C C . LEU A 1 965 ? 26.641 -42.062 -30.344 1 94.5 965 LEU A C 1
ATOM 7711 O O . LEU A 1 965 ? 26.781 -42.594 -29.25 1 94.5 965 LEU A O 1
ATOM 7715 N N . THR A 1 966 ? 25.531 -41.406 -30.641 1 92.38 966 THR A N 1
ATOM 7716 C CA . THR A 1 966 ? 24.609 -41.062 -29.562 1 92.38 966 THR A CA 1
ATOM 7717 C C . THR A 1 966 ? 23.219 -41.625 -29.844 1 92.38 966 THR A C 1
ATOM 7719 O O . THR A 1 966 ? 22.562 -42.156 -28.953 1 92.38 966 THR A O 1
ATOM 7722 N N . ALA A 1 967 ? 22.812 -41.531 -31.062 1 89.88 967 ALA A N 1
ATOM 7723 C CA . ALA A 1 967 ? 21.438 -41.906 -31.391 1 89.88 967 ALA A CA 1
ATOM 7724 C C . ALA A 1 967 ? 21.406 -43.062 -32.344 1 89.88 967 ALA A C 1
ATOM 7726 O O . ALA A 1 967 ? 20.391 -43.75 -32.469 1 89.88 967 ALA A O 1
ATOM 7727 N N . GLY A 1 968 ? 22.484 -43.25 -33.094 1 90.5 968 GLY A N 1
ATOM 7728 C CA . GLY A 1 968 ? 22.531 -44.281 -34.125 1 90.5 968 GLY A CA 1
ATOM 7729 C C . GLY A 1 968 ? 22.953 -45.625 -33.625 1 90.5 968 GLY A C 1
ATOM 7730 O O . GLY A 1 968 ? 22.672 -46 -32.469 1 90.5 968 GLY A O 1
ATOM 7731 N N . LYS A 1 969 ? 23.641 -46.406 -34.5 1 91.5 969 LYS A N 1
ATOM 7732 C CA . LYS A 1 969 ? 23.969 -47.812 -34.188 1 91.5 969 LYS A CA 1
ATOM 7733 C C . LYS A 1 969 ? 25.406 -47.938 -33.719 1 91.5 969 LYS A C 1
ATOM 7735 O O . LYS A 1 969 ? 25.906 -49.062 -33.531 1 91.5 969 LYS A O 1
ATOM 7740 N N . GLN A 1 970 ? 26.172 -46.875 -33.625 1 93.75 970 GLN A N 1
ATOM 7741 C CA . GLN A 1 970 ? 27.547 -46.812 -33.094 1 93.75 970 GLN A CA 1
ATOM 7742 C C . GLN A 1 970 ? 28.484 -47.688 -33.938 1 93.75 970 GLN A C 1
ATOM 7744 O O . GLN A 1 970 ? 29.25 -48.469 -33.406 1 93.75 970 GLN A O 1
ATOM 7749 N N . TYR A 1 971 ? 28.438 -47.594 -35.219 1 94.56 971 TYR A N 1
ATOM 7750 C CA . TYR A 1 971 ? 29.297 -48.312 -36.156 1 94.56 971 TYR A CA 1
ATOM 7751 C C . TYR A 1 971 ? 30.75 -47.938 -35.969 1 94.56 971 TYR A C 1
ATOM 7753 O O . TYR A 1 971 ? 31.641 -48.75 -36.125 1 94.56 971 TYR A O 1
ATOM 7761 N N . LEU A 1 972 ? 31 -46.781 -35.562 1 94.88 972 LEU A N 1
ATOM 7762 C CA . LEU A 1 972 ? 32.344 -46.219 -35.531 1 94.88 972 LEU A CA 1
ATOM 7763 C C . LEU A 1 972 ? 33.188 -46.844 -34.438 1 94.88 972 LEU A C 1
ATOM 7765 O O . LEU A 1 972 ? 34.406 -46.844 -34.531 1 94.88 972 LEU A O 1
ATOM 7769 N N . TYR A 1 973 ? 32.594 -47.344 -33.406 1 92.69 973 TYR A N 1
ATOM 7770 C CA . TYR A 1 973 ? 33.344 -48.062 -32.406 1 92.69 973 TYR A CA 1
ATOM 7771 C C . TYR A 1 973 ? 33.938 -49.344 -32.938 1 92.69 973 TYR A C 1
ATOM 7773 O O . TYR A 1 973 ? 35.062 -49.75 -32.594 1 92.69 973 TYR A O 1
ATOM 7781 N N . GLN A 1 974 ? 33.281 -49.938 -33.875 1 91.44 974 GLN A N 1
ATOM 7782 C CA . GLN A 1 974 ? 33.75 -51.156 -34.5 1 91.44 974 GLN A CA 1
ATOM 7783 C C . GLN A 1 974 ? 34.812 -50.875 -35.562 1 91.44 974 GLN A C 1
ATOM 7785 O O . GLN A 1 974 ? 35.656 -51.719 -35.844 1 91.44 974 GLN A O 1
ATOM 7790 N N . LEU A 1 975 ? 34.812 -49.688 -36.031 1 91.25 975 LEU A N 1
ATOM 7791 C CA . LEU A 1 975 ? 35.719 -49.281 -37.094 1 91.25 975 LEU A CA 1
ATOM 7792 C C . LEU A 1 975 ? 36.969 -48.656 -36.531 1 91.25 975 LEU A C 1
ATOM 7794 O O . LEU A 1 975 ? 37.781 -48.062 -37.281 1 91.25 975 LEU A O 1
ATOM 7798 N N . HIS A 1 976 ? 37.25 -48.688 -35.219 1 85.75 976 HIS A N 1
ATOM 7799 C CA . HIS A 1 976 ? 38.438 -48.25 -34.469 1 85.75 976 HIS A CA 1
ATOM 7800 C C . HIS A 1 976 ? 38.75 -46.781 -34.75 1 85.75 976 HIS A C 1
ATOM 7802 O O . HIS A 1 976 ? 39.906 -46.406 -34.875 1 85.75 976 HIS A O 1
ATOM 7808 N N . MET A 1 977 ? 37.719 -46.062 -34.969 1 92.06 977 MET A N 1
ATOM 7809 C CA . MET A 1 977 ? 37.906 -44.656 -35.219 1 92.06 977 MET A CA 1
ATOM 7810 C C . MET A 1 977 ? 38.312 -43.938 -33.969 1 92.06 977 MET A C 1
ATOM 7812 O O . MET A 1 977 ? 39.031 -42.906 -34 1 92.06 977 MET A O 1
ATOM 7816 N N . MET A 1 978 ? 37.969 -44.594 -32.875 1 90.19 978 MET A N 1
ATOM 7817 C CA . MET A 1 978 ? 38.156 -43.875 -31.609 1 90.19 978 MET A CA 1
ATOM 7818 C C . MET A 1 978 ? 39.531 -44.188 -31.031 1 90.19 978 MET A C 1
ATOM 7820 O O . MET A 1 978 ? 39.938 -43.594 -30.031 1 90.19 978 MET A O 1
ATOM 7824 N N . LYS A 1 979 ? 40.312 -45.094 -31.562 1 82.75 979 LYS A N 1
ATOM 7825 C CA . LYS A 1 979 ? 41.594 -45.531 -31.062 1 82.75 979 LYS A CA 1
ATOM 7826 C C . LYS A 1 979 ? 42.688 -45.312 -32.094 1 82.75 979 LYS A C 1
ATOM 7828 O O . LYS A 1 979 ? 42.438 -45.375 -33.312 1 82.75 979 LYS A O 1
ATOM 7833 N N . MET B 1 1 ? -25.328 -21.328 42.031 1 40.09 1 MET B N 1
ATOM 7834 C CA . MET B 1 1 ? -24.125 -21 41.281 1 40.09 1 MET B CA 1
ATOM 7835 C C . MET B 1 1 ? -24.344 -21.203 39.781 1 40.09 1 MET B C 1
ATOM 7837 O O . MET B 1 1 ? -24 -20.328 39 1 40.09 1 MET B O 1
ATOM 7841 N N . LYS B 1 2 ? -24.953 -22.281 39.344 1 51.91 2 LYS B N 1
ATOM 7842 C CA . LYS B 1 2 ? -25.25 -22.5 37.938 1 51.91 2 LYS B CA 1
ATOM 7843 C C . LYS B 1 2 ? -26.25 -21.453 37.438 1 51.91 2 LYS B C 1
ATOM 7845 O O . LYS B 1 2 ? -26.109 -20.953 36.312 1 51.91 2 LYS B O 1
ATOM 7850 N N . LYS B 1 3 ? -27.234 -21.109 38.156 1 57.72 3 LYS B N 1
ATOM 7851 C CA . LYS B 1 3 ? -28.219 -20.109 37.75 1 57.72 3 LYS B CA 1
ATOM 7852 C C . LYS B 1 3 ? -27.578 -18.734 37.656 1 57.72 3 LYS B C 1
ATOM 7854 O O . LYS B 1 3 ? -27.906 -17.969 36.75 1 57.72 3 LYS B O 1
ATOM 7859 N N . ILE B 1 4 ? -26.75 -18.453 38.562 1 54.81 4 ILE B N 1
ATOM 7860 C CA . ILE B 1 4 ? -26.016 -17.188 38.531 1 54.81 4 ILE B CA 1
ATOM 7861 C C . ILE B 1 4 ? -25.094 -17.156 37.312 1 54.81 4 ILE B C 1
ATOM 7863 O O . ILE B 1 4 ? -24.984 -16.141 36.625 1 54.81 4 ILE B O 1
ATOM 7867 N N . ILE B 1 5 ? -24.578 -18.312 37.062 1 53.91 5 ILE B N 1
ATOM 7868 C CA . ILE B 1 5 ? -23.672 -18.406 35.906 1 53.91 5 ILE B CA 1
ATOM 7869 C C . ILE B 1 5 ? -24.438 -18.219 34.625 1 53.91 5 ILE B C 1
ATOM 7871 O O . ILE B 1 5 ? -24 -17.516 33.719 1 53.91 5 ILE B O 1
ATOM 7875 N N . VAL B 1 6 ? -25.562 -18.922 34.594 1 60.69 6 VAL B N 1
ATOM 7876 C CA . VAL B 1 6 ? -26.391 -18.844 33.406 1 60.69 6 VAL B CA 1
ATOM 7877 C C . VAL B 1 6 ? -26.922 -17.422 33.25 1 60.69 6 VAL B C 1
ATOM 7879 O O . VAL B 1 6 ? -26.938 -16.891 32.125 1 60.69 6 VAL B O 1
ATOM 7882 N N . ASN B 1 7 ? -27.266 -16.828 34.375 1 63.81 7 ASN B N 1
ATOM 7883 C CA . ASN B 1 7 ? -27.812 -15.492 34.312 1 63.81 7 ASN B CA 1
ATOM 7884 C C . ASN B 1 7 ? -26.734 -14.445 34.062 1 63.81 7 ASN B C 1
ATOM 7886 O O . ASN B 1 7 ? -27.031 -13.289 33.75 1 63.81 7 ASN B O 1
ATOM 7890 N N . SER B 1 8 ? -25.484 -14.938 34.25 1 74 8 SER B N 1
ATOM 7891 C CA . SER B 1 8 ? -24.391 -13.984 34.062 1 74 8 SER B CA 1
ATOM 7892 C C . SER B 1 8 ? -23.656 -14.211 32.75 1 74 8 SER B C 1
ATOM 7894 O O . SER B 1 8 ? -22.562 -13.688 32.562 1 74 8 SER B O 1
ATOM 7896 N N . GLY B 1 9 ? -24.219 -14.969 31.859 1 82.62 9 GLY B N 1
ATOM 7897 C CA . GLY B 1 9 ? -23.594 -15.273 30.578 1 82.62 9 GLY B CA 1
ATOM 7898 C C . GLY B 1 9 ? -23.391 -14.047 29.703 1 82.62 9 GLY B C 1
ATOM 7899 O O . GLY B 1 9 ? -22.406 -13.945 28.984 1 82.62 9 GLY B O 1
ATOM 7900 N N . TRP B 1 10 ? -24.312 -13.148 29.922 1 87 10 TRP B N 1
ATOM 7901 C CA . TRP B 1 10 ? -24.234 -11.938 29.109 1 87 10 TRP B CA 1
ATOM 7902 C C . TRP B 1 10 ? -23.016 -11.109 29.516 1 87 10 TRP B C 1
ATOM 7904 O O . TRP B 1 10 ? -22.391 -10.469 28.672 1 87 10 TRP B O 1
ATOM 7914 N N . LEU B 1 11 ? -22.656 -11.133 30.797 1 90 11 LEU B N 1
ATOM 7915 C CA . LEU B 1 11 ? -21.516 -10.375 31.312 1 90 11 LEU B CA 1
ATOM 7916 C C . LEU B 1 11 ? -20.203 -10.914 30.734 1 90 11 LEU B C 1
ATOM 7918 O O . LEU B 1 11 ? -19.328 -10.141 30.328 1 90 11 LEU B O 1
ATOM 7922 N N . ILE B 1 12 ? -20.156 -12.211 30.703 1 91.62 12 ILE B N 1
ATOM 7923 C CA . ILE B 1 12 ? -18.969 -12.844 30.141 1 91.62 12 ILE B CA 1
ATOM 7924 C C . ILE B 1 12 ? -18.891 -12.57 28.641 1 91.62 12 ILE B C 1
ATOM 7926 O O . ILE B 1 12 ? -17.812 -12.281 28.109 1 91.62 12 ILE B O 1
ATOM 7930 N N . ALA B 1 13 ? -20.016 -12.641 27.984 1 93 13 ALA B N 1
ATOM 7931 C CA . ALA B 1 13 ? -20.062 -12.383 26.547 1 93 13 ALA B CA 1
ATOM 7932 C C . ALA B 1 13 ? -19.656 -10.945 26.234 1 93 13 ALA B C 1
ATOM 7934 O O . ALA B 1 13 ? -18.938 -10.695 25.266 1 93 13 ALA B O 1
ATOM 7935 N N . LEU B 1 14 ? -20.141 -10.047 27.062 1 94.12 14 LEU B N 1
ATOM 7936 C CA . LEU B 1 14 ? -19.781 -8.648 26.875 1 94.12 14 LEU B CA 1
ATOM 7937 C C . LEU B 1 14 ? -18.297 -8.43 27.094 1 94.12 14 LEU B C 1
ATOM 7939 O O . LEU B 1 14 ? -17.641 -7.738 26.312 1 94.12 14 LEU B O 1
ATOM 7943 N N . LEU B 1 15 ? -17.766 -9.023 28.141 1 94.12 15 LEU B N 1
ATOM 7944 C CA . LEU B 1 15 ? -16.344 -8.922 28.422 1 94.12 15 LEU B CA 1
ATOM 7945 C C . LEU B 1 15 ? -15.508 -9.445 27.266 1 94.12 15 LEU B C 1
ATOM 7947 O O . LEU B 1 15 ? -14.57 -8.781 26.812 1 94.12 15 LEU B O 1
ATOM 7951 N N . LEU B 1 16 ? -15.875 -10.602 26.797 1 94.25 16 LEU B N 1
ATOM 7952 C CA . LEU B 1 16 ? -15.133 -11.227 25.703 1 94.25 16 LEU B CA 1
ATOM 7953 C C . LEU B 1 16 ? -15.297 -10.438 24.406 1 94.25 16 LEU B C 1
ATOM 7955 O O . LEU B 1 16 ? -14.367 -10.375 23.594 1 94.25 16 LEU B O 1
ATOM 7959 N N . THR B 1 17 ? -16.422 -9.812 24.203 1 92.88 17 THR B N 1
ATOM 7960 C CA . THR B 1 17 ? -16.641 -8.977 23.031 1 92.88 17 THR B CA 1
ATOM 7961 C C . THR B 1 17 ? -15.742 -7.75 23.062 1 92.88 17 THR B C 1
ATOM 7963 O O . THR B 1 17 ? -15.117 -7.406 22.047 1 92.88 17 THR B O 1
ATOM 7966 N N . VAL B 1 18 ? -15.656 -7.102 24.203 1 91.56 18 VAL B N 1
ATOM 7967 C CA . VAL B 1 18 ? -14.773 -5.949 24.344 1 91.56 18 VAL B CA 1
ATOM 7968 C C . VAL B 1 18 ? -13.328 -6.367 24.094 1 91.56 18 VAL B C 1
ATOM 7970 O O . VAL B 1 18 ? -12.586 -5.664 23.406 1 91.56 18 VAL B O 1
ATOM 7973 N N . MET B 1 19 ? -12.977 -7.508 24.562 1 89.69 19 MET B N 1
ATOM 7974 C CA . MET B 1 19 ? -11.633 -8.031 24.328 1 89.69 19 MET B CA 1
ATOM 7975 C C . MET B 1 19 ? -11.391 -8.234 22.828 1 89.69 19 MET B C 1
ATOM 7977 O O . MET B 1 19 ? -10.32 -7.91 22.328 1 89.69 19 MET B O 1
ATOM 7981 N N . ASN B 1 20 ? -12.367 -8.758 22.172 1 88.12 20 ASN B N 1
ATOM 7982 C CA . ASN B 1 20 ? -12.227 -9.008 20.734 1 88.12 20 ASN B CA 1
ATOM 7983 C C . ASN B 1 20 ? -12.023 -7.715 19.953 1 88.12 20 ASN B C 1
ATOM 7985 O O . ASN B 1 20 ? -11.242 -7.676 19.016 1 88.12 20 ASN B O 1
ATOM 7989 N N . LEU B 1 21 ? -12.719 -6.711 20.328 1 83.12 21 LEU B N 1
ATOM 7990 C CA . LEU B 1 21 ? -12.625 -5.418 19.656 1 83.12 21 LEU B CA 1
ATOM 7991 C C . LEU B 1 21 ? -11.219 -4.836 19.797 1 83.12 21 LEU B C 1
ATOM 7993 O O . LEU B 1 21 ? -10.766 -4.086 18.938 1 83.12 21 LEU B O 1
ATOM 7997 N N . TRP B 1 22 ? -10.508 -5.234 20.812 1 82.19 22 TRP B N 1
ATOM 7998 C CA . TRP B 1 22 ? -9.211 -4.641 21.094 1 82.19 22 TRP B CA 1
ATOM 7999 C C . TRP B 1 22 ? -8.078 -5.535 20.594 1 82.19 22 TRP B C 1
ATOM 8001 O O . TRP B 1 22 ? -7.086 -5.047 20.047 1 82.19 22 TRP B O 1
ATOM 8011 N N . MET B 1 23 ? -8.203 -6.777 20.719 1 77.5 23 MET B N 1
ATOM 8012 C CA . MET B 1 23 ? -7.09 -7.695 20.484 1 77.5 23 MET B CA 1
ATOM 8013 C C . MET B 1 23 ? -6.789 -7.816 19 1 77.5 23 MET B C 1
ATOM 8015 O O . MET B 1 23 ? -5.672 -8.164 18.609 1 77.5 23 MET B O 1
ATOM 8019 N N . TRP B 1 24 ? -7.672 -7.574 18.125 1 70.69 24 TRP B N 1
ATOM 8020 C CA . TRP B 1 24 ? -7.406 -7.75 16.703 1 70.69 24 TRP B CA 1
ATOM 8021 C C . TRP B 1 24 ? -7.465 -6.414 15.977 1 70.69 24 TRP B C 1
ATOM 8023 O O . TRP B 1 24 ? -7.727 -6.371 14.773 1 70.69 24 TRP B O 1
ATOM 8033 N N . ASP B 1 25 ? -7.234 -5.477 16.719 1 62.34 25 ASP B N 1
ATOM 8034 C CA . ASP B 1 25 ? -7.031 -4.148 16.156 1 62.34 25 ASP B CA 1
ATOM 8035 C C . ASP B 1 25 ? -5.625 -4.008 15.57 1 62.34 25 ASP B C 1
ATOM 8037 O O . ASP B 1 25 ? -4.66 -4.527 16.141 1 62.34 25 ASP B O 1
ATOM 8041 N N . SER B 1 26 ? -5.578 -3.592 14.266 1 53.81 26 SER B N 1
ATOM 8042 C CA . SER B 1 26 ? -4.32 -3.492 13.539 1 53.81 26 SER B CA 1
ATOM 8043 C C . SER B 1 26 ? -3.271 -2.734 14.344 1 53.81 26 SER B C 1
ATOM 8045 O O . SER B 1 26 ? -2.07 -2.887 14.109 1 53.81 26 SER B O 1
ATOM 8047 N N . GLN B 1 27 ? -3.768 -1.906 15.234 1 50.53 27 GLN B N 1
ATOM 8048 C CA . GLN B 1 27 ? -2.812 -1.122 16 1 50.53 27 GLN B CA 1
ATOM 8049 C C . GLN B 1 27 ? -2.176 -1.963 17.109 1 50.53 27 GLN B C 1
ATOM 8051 O O . GLN B 1 27 ? -1.134 -1.593 17.656 1 50.53 27 GLN B O 1
ATOM 8056 N N . LEU B 1 28 ? -2.98 -3.021 17.562 1 54.53 28 LEU B N 1
ATOM 8057 C CA . LEU B 1 28 ? -2.416 -3.871 18.609 1 54.53 28 LEU B CA 1
ATOM 8058 C C . LEU B 1 28 ? -1.422 -4.867 18.016 1 54.53 28 LEU B C 1
ATOM 8060 O O . LEU B 1 28 ? -1.674 -5.453 16.969 1 54.53 28 LEU B O 1
ATOM 8064 N N . GLN B 1 29 ? -0.324 -4.887 18.547 1 57.25 29 GLN B N 1
ATOM 8065 C CA . GLN B 1 29 ? 0.843 -5.695 18.219 1 57.25 29 GLN B CA 1
ATOM 8066 C C . GLN B 1 29 ? 0.558 -7.18 18.422 1 57.25 29 GLN B C 1
ATOM 8068 O O . GLN B 1 29 ? 1.468 -8.008 18.344 1 57.25 29 GLN B O 1
ATOM 8073 N N . PHE B 1 30 ? -0.644 -7.496 19.016 1 59.5 30 PHE B N 1
ATOM 8074 C CA . PHE B 1 30 ? -0.754 -8.945 19.109 1 59.5 30 PHE B CA 1
ATOM 8075 C C . PHE B 1 30 ? -0.336 -9.609 17.797 1 59.5 30 PHE B C 1
ATOM 8077 O O . PHE B 1 30 ? -0.021 -10.797 17.766 1 59.5 30 PHE B O 1
ATOM 8084 N N . SER B 1 31 ? -0.211 -8.625 16.875 1 51.53 31 SER B N 1
ATOM 8085 C CA . SER B 1 31 ? 0.158 -8.961 15.5 1 51.53 31 SER B CA 1
ATOM 8086 C C . SER B 1 31 ? 1.622 -9.375 15.406 1 51.53 31 SER B C 1
ATOM 8088 O O . SER B 1 31 ? 2.045 -9.961 14.406 1 51.53 31 SER B O 1
ATOM 8090 N N . ASN B 1 32 ? 2.387 -8.82 16.406 1 53.28 32 ASN B N 1
ATOM 8091 C CA . ASN B 1 32 ? 3.775 -9.258 16.312 1 53.28 32 ASN B CA 1
ATOM 8092 C C . ASN B 1 32 ? 3.891 -10.781 16.359 1 53.28 32 ASN B C 1
ATOM 8094 O O . ASN B 1 32 ? 4.973 -11.328 16.141 1 53.28 32 ASN B O 1
ATOM 8098 N N . TYR B 1 33 ? 2.814 -11.297 16.766 1 58.91 33 TYR B N 1
ATOM 8099 C CA . TYR B 1 33 ? 2.867 -12.75 16.672 1 58.91 33 TYR B CA 1
ATOM 8100 C C . TYR B 1 33 ? 2.633 -13.195 15.227 1 58.91 33 TYR B C 1
ATOM 8102 O O . TYR B 1 33 ? 1.902 -14.164 14.984 1 58.91 33 TYR B O 1
ATOM 8110 N N . SER B 1 34 ? 3.104 -12.289 14.469 1 61.53 34 SER B N 1
ATOM 8111 C CA . SER B 1 34 ? 2.975 -12.562 13.039 1 61.53 34 SER B CA 1
ATOM 8112 C C . SER B 1 34 ? 3.91 -13.688 12.602 1 61.53 34 SER B C 1
ATOM 8114 O O . SER B 1 34 ? 4.086 -13.93 11.406 1 61.53 34 SER B O 1
ATOM 8116 N N . GLU B 1 35 ? 4.434 -14.453 13.727 1 73.19 35 GLU B N 1
ATOM 8117 C CA . GLU B 1 35 ? 5.27 -15.586 13.352 1 73.19 35 GLU B CA 1
ATOM 8118 C C . GLU B 1 35 ? 4.477 -16.891 13.383 1 73.19 35 GLU B C 1
ATOM 8120 O O . GLU B 1 35 ? 3.598 -17.062 14.227 1 73.19 35 GLU B O 1
ATOM 8125 N N . ASN B 1 36 ? 4.625 -17.656 12.508 1 80.75 36 ASN B N 1
ATOM 8126 C CA . ASN B 1 36 ? 3.986 -18.969 12.398 1 80.75 36 ASN B CA 1
ATOM 8127 C C . ASN B 1 36 ? 4.555 -19.953 13.414 1 80.75 36 ASN B C 1
ATOM 8129 O O . ASN B 1 36 ? 5.543 -20.641 13.141 1 80.75 36 ASN B O 1
ATOM 8133 N N . ASN B 1 37 ? 4.078 -19.969 14.695 1 84.44 37 ASN B N 1
ATOM 8134 C CA . ASN B 1 37 ? 4.492 -20.875 15.766 1 84.44 37 ASN B CA 1
ATOM 8135 C C . ASN B 1 37 ? 3.303 -21.312 16.609 1 84.44 37 ASN B C 1
ATOM 8137 O O . ASN B 1 37 ? 2.15 -21.062 16.25 1 84.44 37 ASN B O 1
ATOM 8141 N N . LEU B 1 38 ? 3.504 -22.047 17.641 1 85.38 38 LEU B N 1
ATOM 8142 C CA . LEU B 1 38 ? 2.457 -22.594 18.5 1 85.38 38 LEU B CA 1
ATOM 8143 C C . LEU B 1 38 ? 1.695 -21.469 19.203 1 85.38 38 LEU B C 1
ATOM 8145 O O . LEU B 1 38 ? 0.49 -21.578 19.438 1 85.38 38 LEU B O 1
ATOM 8149 N N . LYS B 1 39 ? 2.33 -20.391 19.562 1 85.81 39 LYS B N 1
ATOM 8150 C CA . LYS B 1 39 ? 1.672 -19.25 20.188 1 85.81 39 LYS B CA 1
ATOM 8151 C C . LYS B 1 39 ? 0.601 -18.656 19.281 1 85.81 39 LYS B C 1
ATOM 8153 O O . LYS B 1 39 ? -0.488 -18.312 19.734 1 85.81 39 LYS B O 1
ATOM 8158 N N . MET B 1 40 ? 0.917 -18.609 18 1 86.94 40 MET B N 1
ATOM 8159 C CA . MET B 1 40 ? -0.055 -18.109 17.031 1 86.94 40 MET B CA 1
ATOM 8160 C C . MET B 1 40 ? -1.259 -19.047 16.938 1 86.94 40 MET B C 1
ATOM 8162 O O . MET B 1 40 ? -2.396 -18.578 16.828 1 86.94 40 MET B O 1
ATOM 8166 N N . ALA B 1 41 ? -0.971 -20.297 17 1 90.06 41 ALA B N 1
ATOM 8167 C CA . ALA B 1 41 ? -2.059 -21.281 16.969 1 90.06 41 ALA B CA 1
ATOM 8168 C C . ALA B 1 41 ? -2.988 -21.094 18.156 1 90.06 41 ALA B C 1
ATOM 8170 O O . ALA B 1 41 ? -4.211 -21.125 18.016 1 90.06 41 ALA B O 1
ATOM 8171 N N . VAL B 1 42 ? -2.438 -20.844 19.297 1 88.69 42 VAL B N 1
ATOM 8172 C CA . VAL B 1 42 ? -3.213 -20.641 20.516 1 88.69 42 VAL B CA 1
ATOM 8173 C C . VAL B 1 42 ? -3.998 -19.344 20.422 1 88.69 42 VAL B C 1
ATOM 8175 O O . VAL B 1 42 ? -5.156 -19.266 20.844 1 88.69 42 VAL B O 1
ATOM 8178 N N . LEU B 1 43 ? -3.383 -18.359 19.922 1 88.31 43 LEU B N 1
ATOM 8179 C CA . LEU B 1 43 ? -4.047 -17.078 19.734 1 88.31 43 LEU B CA 1
ATOM 8180 C C . LEU B 1 43 ? -5.254 -17.203 18.828 1 88.31 43 LEU B C 1
ATOM 8182 O O . LEU B 1 43 ? -6.281 -16.562 19.047 1 88.31 43 LEU B O 1
ATOM 8186 N N . GLN B 1 44 ? -5.125 -18.047 17.797 1 91.5 44 GLN B N 1
ATOM 8187 C CA . GLN B 1 44 ? -6.254 -18.281 16.906 1 91.5 44 GLN B CA 1
ATOM 8188 C C . GLN B 1 44 ? -7.402 -18.953 17.641 1 91.5 44 GLN B C 1
ATOM 8190 O O . GLN B 1 44 ? -8.57 -18.672 17.375 1 91.5 44 GLN B O 1
ATOM 8195 N N . LEU B 1 45 ? -7.004 -19.828 18.484 1 92.88 45 LEU B N 1
ATOM 8196 C CA . LEU B 1 45 ? -8.023 -20.5 19.297 1 92.88 45 LEU B CA 1
ATOM 8197 C C . LEU B 1 45 ? -8.742 -19.5 20.188 1 92.88 45 LEU B C 1
ATOM 8199 O O . LEU B 1 45 ? -9.969 -19.531 20.297 1 92.88 45 LEU B O 1
ATOM 8203 N N . VAL B 1 46 ? -7.988 -18.609 20.828 1 91.44 46 VAL B N 1
ATOM 8204 C CA . VAL B 1 46 ? -8.57 -17.562 21.656 1 91.44 46 VAL B CA 1
ATOM 8205 C C . VAL B 1 46 ? -9.477 -16.672 20.797 1 91.44 46 VAL B C 1
ATOM 8207 O O . VAL B 1 46 ? -10.57 -16.297 21.234 1 91.44 46 VAL B O 1
ATOM 8210 N N . HIS B 1 47 ? -9.047 -16.375 19.625 1 91.19 47 HIS B N 1
ATOM 8211 C CA . HIS B 1 47 ? -9.844 -15.562 18.703 1 91.19 47 HIS B CA 1
ATOM 8212 C C . HIS B 1 47 ? -11.188 -16.219 18.406 1 91.19 47 HIS B C 1
ATOM 8214 O O . HIS B 1 47 ? -12.219 -15.547 18.375 1 91.19 47 HIS B O 1
ATOM 8220 N N . VAL B 1 48 ? -11.156 -17.516 18.203 1 94.88 48 VAL B N 1
ATOM 8221 C CA . VAL B 1 48 ? -12.367 -18.281 17.922 1 94.88 48 VAL B CA 1
ATOM 8222 C C . VAL B 1 48 ? -13.352 -18.125 19.094 1 94.88 48 VAL B C 1
ATOM 8224 O O . VAL B 1 48 ? -14.531 -17.844 18.875 1 94.88 48 VAL B O 1
ATOM 8227 N N . ILE B 1 49 ? -12.828 -18.188 20.266 1 94.75 49 ILE B N 1
ATOM 8228 C CA . ILE B 1 49 ? -13.656 -18.078 21.453 1 94.75 49 ILE B CA 1
ATOM 8229 C C . ILE B 1 49 ? -14.234 -16.656 21.547 1 94.75 49 ILE B C 1
ATOM 8231 O O . ILE B 1 49 ? -15.43 -16.5 21.812 1 94.75 49 ILE B O 1
ATOM 8235 N N . LEU B 1 50 ? -13.43 -15.719 21.344 1 93.69 50 LEU B N 1
ATOM 8236 C CA . LEU B 1 50 ? -13.859 -14.328 21.422 1 93.69 50 LEU B CA 1
ATOM 8237 C C . LEU B 1 50 ? -14.922 -14.039 20.359 1 93.69 50 LEU B C 1
ATOM 8239 O O . LEU B 1 50 ? -15.906 -13.344 20.641 1 93.69 50 LEU B O 1
ATOM 8243 N N . ILE B 1 51 ? -14.781 -14.586 19.188 1 94.12 51 ILE B N 1
ATOM 8244 C CA . ILE B 1 51 ? -15.703 -14.367 18.078 1 94.12 51 ILE B CA 1
ATOM 8245 C C . ILE B 1 51 ? -17.062 -15 18.406 1 94.12 51 ILE B C 1
ATOM 8247 O O . ILE B 1 51 ? -18.109 -14.391 18.188 1 94.12 51 ILE B O 1
ATOM 8251 N N . ILE B 1 52 ? -17.016 -16.156 18.938 1 96.06 52 ILE B N 1
ATOM 8252 C CA . ILE B 1 52 ? -18.25 -16.844 19.297 1 96.06 52 ILE B CA 1
ATOM 8253 C C . ILE B 1 52 ? -19.016 -16 20.328 1 96.06 52 ILE B C 1
ATOM 8255 O O . ILE B 1 52 ? -20.234 -15.844 20.219 1 96.06 52 ILE B O 1
ATOM 8259 N N . ALA B 1 53 ? -18.266 -15.477 21.25 1 94.88 53 ALA B N 1
ATOM 8260 C CA . ALA B 1 53 ? -18.891 -14.648 22.266 1 94.88 53 ALA B CA 1
ATOM 8261 C C . ALA B 1 53 ? -19.531 -13.406 21.656 1 94.88 53 ALA B C 1
ATOM 8263 O O . ALA B 1 53 ? -20.656 -13.031 22.016 1 94.88 53 ALA B O 1
ATOM 8264 N N . GLU B 1 54 ? -18.875 -12.758 20.812 1 94.06 54 GLU B N 1
ATOM 8265 C CA . GLU B 1 54 ? -19.391 -11.555 20.172 1 94.06 54 GLU B CA 1
ATOM 8266 C C . GLU B 1 54 ? -20.625 -11.875 19.328 1 94.06 54 GLU B C 1
ATOM 8268 O O . GLU B 1 54 ? -21.625 -11.172 19.391 1 94.06 54 GLU B O 1
ATOM 8273 N N . LEU B 1 55 ? -20.5 -12.945 18.5 1 95.94 55 LEU B N 1
ATOM 8274 C CA . LEU B 1 55 ? -21.641 -13.359 17.672 1 95.94 55 LEU B CA 1
ATOM 8275 C C . LEU B 1 55 ? -22.844 -13.688 18.547 1 95.94 55 LEU B C 1
ATOM 8277 O O . LEU B 1 55 ? -23.969 -13.305 18.219 1 95.94 55 LEU B O 1
ATOM 8281 N N . TRP B 1 56 ? -22.562 -14.391 19.594 1 95.38 56 TRP B N 1
ATOM 8282 C CA . TRP B 1 56 ? -23.641 -14.781 20.516 1 95.38 56 TRP B CA 1
ATOM 8283 C C . TRP B 1 56 ? -24.312 -13.547 21.109 1 95.38 56 TRP B C 1
ATOM 8285 O O . TRP B 1 56 ? -25.547 -13.469 21.156 1 95.38 56 TRP B O 1
ATOM 8295 N N . LEU B 1 57 ? -23.484 -12.617 21.562 1 94.12 57 LEU B N 1
ATOM 8296 C CA . LEU B 1 57 ? -24.031 -11.383 22.141 1 94.12 57 LEU B CA 1
ATOM 8297 C C . LEU B 1 57 ? -24.875 -10.641 21.109 1 94.12 57 LEU B C 1
ATOM 8299 O O . LEU B 1 57 ? -25.953 -10.141 21.438 1 94.12 57 LEU B O 1
ATOM 8303 N N . LEU B 1 58 ? -24.438 -10.539 19.891 1 95.06 58 LEU B N 1
ATOM 8304 C CA . LEU B 1 58 ? -25.156 -9.844 18.828 1 95.06 58 LEU B CA 1
ATOM 8305 C C . LEU B 1 58 ? -26.5 -10.531 18.547 1 95.06 58 LEU B C 1
ATOM 8307 O O . LEU B 1 58 ? -27.5 -9.859 18.328 1 95.06 58 LEU B O 1
ATOM 8311 N N . MET B 1 59 ? -26.516 -11.867 18.562 1 95.56 59 MET B N 1
ATOM 8312 C CA . MET B 1 59 ? -27.766 -12.594 18.344 1 95.56 59 MET B CA 1
ATOM 8313 C C . MET B 1 59 ? -28.75 -12.344 19.484 1 95.56 59 MET B C 1
ATOM 8315 O O . MET B 1 59 ? -29.953 -12.203 19.25 1 95.56 59 MET B O 1
ATOM 8319 N N . GLN B 1 60 ? -28.188 -12.25 20.688 1 93.56 60 GLN B N 1
ATOM 8320 C CA . GLN B 1 60 ? -29.047 -11.945 21.844 1 93.56 60 GLN B CA 1
ATOM 8321 C C . GLN B 1 60 ? -29.625 -10.531 21.734 1 93.56 60 GLN B C 1
ATOM 8323 O O . GLN B 1 60 ? -30.766 -10.305 22.109 1 93.56 60 GLN B O 1
ATOM 8328 N N . LEU B 1 61 ? -28.766 -9.648 21.297 1 93.75 61 LEU B N 1
ATOM 8329 C CA . LEU B 1 61 ? -29.25 -8.289 21.062 1 93.75 61 LEU B CA 1
ATOM 8330 C C . LEU B 1 61 ? -30.406 -8.281 20.062 1 93.75 61 LEU B C 1
ATOM 8332 O O . LEU B 1 61 ? -31.422 -7.633 20.297 1 93.75 61 LEU B O 1
ATOM 8336 N N . GLY B 1 62 ? -30.219 -9.055 18.984 1 95.12 62 GLY B N 1
ATOM 8337 C CA . GLY B 1 62 ? -31.281 -9.141 17.984 1 95.12 62 GLY B CA 1
ATOM 8338 C C . GLY B 1 62 ? -32.594 -9.695 18.547 1 95.12 62 GLY B C 1
ATOM 8339 O O . GLY B 1 62 ? -33.656 -9.164 18.281 1 95.12 62 GLY B O 1
ATOM 8340 N N . ARG B 1 63 ? -32.531 -10.711 19.375 1 94.25 63 ARG B N 1
ATOM 8341 C CA . ARG B 1 63 ? -33.688 -11.328 20.031 1 94.25 63 ARG B CA 1
ATOM 8342 C C . ARG B 1 63 ? -34.406 -10.328 20.938 1 94.25 63 ARG B C 1
ATOM 8344 O O . ARG B 1 63 ? -35.625 -10.188 20.891 1 94.25 63 ARG B O 1
ATOM 8351 N N . THR B 1 64 ? -33.594 -9.617 21.719 1 93.12 64 THR B N 1
ATOM 8352 C CA . THR B 1 64 ? -34.156 -8.703 22.703 1 93.12 64 THR B CA 1
ATOM 8353 C C . THR B 1 64 ? -34.812 -7.512 22.031 1 93.12 64 THR B C 1
ATOM 8355 O O . THR B 1 64 ? -35.938 -7.117 22.406 1 93.12 64 THR B O 1
ATOM 8358 N N . LEU B 1 65 ? -34.188 -6.973 21.016 1 93.44 65 LEU B N 1
ATOM 8359 C CA . LEU B 1 65 ? -34.688 -5.762 20.391 1 93.44 65 LEU B CA 1
ATOM 8360 C C . LEU B 1 65 ? -35.906 -6.074 19.5 1 93.44 65 LEU B C 1
ATOM 8362 O O . LEU B 1 65 ? -36.719 -5.188 19.219 1 93.44 65 LEU B O 1
ATOM 8366 N N . LYS B 1 66 ? -36.031 -7.25 19.062 1 93.25 66 LYS B N 1
ATOM 8367 C CA . LYS B 1 66 ? -37.219 -7.684 18.375 1 93.25 66 LYS B CA 1
ATOM 8368 C C . LYS B 1 66 ? -38.406 -7.762 19.328 1 93.25 66 LYS B C 1
ATOM 8370 O O . LYS B 1 66 ? -39.531 -7.379 18.969 1 93.25 66 LYS B O 1
ATOM 8375 N N . ARG B 1 67 ? -38.25 -8.156 20.578 1 93.19 67 ARG B N 1
ATOM 8376 C CA . ARG B 1 67 ? -39.312 -8.422 21.562 1 93.19 67 ARG B CA 1
ATOM 8377 C C . ARG B 1 67 ? -39.844 -7.129 22.156 1 93.19 67 ARG B C 1
ATOM 8379 O O . ARG B 1 67 ? -40.969 -7.102 22.703 1 93.19 67 ARG B O 1
ATOM 8386 N N . HIS B 1 68 ? -39.031 -6.078 22.047 1 91.69 68 HIS B N 1
ATOM 8387 C CA . HIS B 1 68 ? -39.406 -4.852 22.75 1 91.69 68 HIS B CA 1
ATOM 8388 C C . HIS B 1 68 ? -39.531 -3.688 21.766 1 91.69 68 HIS B C 1
ATOM 8390 O O . HIS B 1 68 ? -38.562 -3.361 21.062 1 91.69 68 HIS B O 1
ATOM 8396 N N . ARG B 1 69 ? -40.656 -3.098 21.75 1 89.94 69 ARG B N 1
ATOM 8397 C CA . ARG B 1 69 ? -40.844 -1.876 20.984 1 89.94 69 ARG B CA 1
ATOM 8398 C C . ARG B 1 69 ? -40.531 -0.642 21.812 1 89.94 69 ARG B C 1
ATOM 8400 O O . ARG B 1 69 ? -41.281 -0.276 22.719 1 89.94 69 ARG B O 1
ATOM 8407 N N . LEU B 1 70 ? -39.406 -0.083 21.516 1 87.12 70 LEU B N 1
ATOM 8408 C CA . LEU B 1 70 ? -38.969 1.093 22.25 1 87.12 70 LEU B CA 1
ATOM 8409 C C . LEU B 1 70 ? -39.5 2.371 21.609 1 87.12 70 LEU B C 1
ATOM 8411 O O . LEU B 1 70 ? -39.656 2.441 20.375 1 87.12 70 LEU B O 1
ATOM 8415 N N . GLY B 1 71 ? -39.812 3.369 22.375 1 81.81 71 GLY B N 1
ATOM 8416 C CA . GLY B 1 71 ? -40.312 4.641 21.875 1 81.81 71 GLY B CA 1
ATOM 8417 C C . GLY B 1 71 ? -39.281 5.445 21.125 1 81.81 71 GLY B C 1
ATOM 8418 O O . GLY B 1 71 ? -38.062 5.199 21.266 1 81.81 71 GLY B O 1
ATOM 8419 N N . ARG B 1 72 ? -39.625 6.309 20.297 1 84.69 72 ARG B N 1
ATOM 8420 C CA . ARG B 1 72 ? -38.781 7.168 19.5 1 84.69 72 ARG B CA 1
ATOM 8421 C C . ARG B 1 72 ? -37.812 7.977 20.391 1 84.69 72 ARG B C 1
ATOM 8423 O O . ARG B 1 72 ? -36.656 8.203 20.016 1 84.69 72 ARG B O 1
ATOM 8430 N N . THR B 1 73 ? -38.281 8.398 21.531 1 82.06 73 THR B N 1
ATOM 8431 C CA . THR B 1 73 ? -37.438 9.188 22.438 1 82.06 73 THR B CA 1
ATOM 8432 C C . THR B 1 73 ? -36.25 8.375 22.938 1 82.06 73 THR B C 1
ATOM 8434 O O . THR B 1 73 ? -35.156 8.914 23.062 1 82.06 73 THR B O 1
ATOM 8437 N N . ARG B 1 74 ? -36.5 7.125 23.172 1 84.31 74 ARG B N 1
ATOM 8438 C CA . ARG B 1 74 ? -35.406 6.266 23.641 1 84.31 74 ARG B CA 1
ATOM 8439 C C . ARG B 1 74 ? -34.375 6.062 22.547 1 84.31 74 ARG B C 1
ATOM 8441 O O . ARG B 1 74 ? -33.188 6.031 22.828 1 84.31 74 ARG B O 1
ATOM 8448 N N . VAL B 1 75 ? -34.812 5.918 21.344 1 87.12 75 VAL B N 1
ATOM 8449 C CA . VAL B 1 75 ? -33.906 5.723 20.219 1 87.12 75 VAL B CA 1
ATOM 8450 C C . VAL B 1 75 ? -33.062 6.977 20.016 1 87.12 75 VAL B C 1
ATOM 8452 O O . VAL B 1 75 ? -31.844 6.895 19.891 1 87.12 75 VAL B O 1
ATOM 8455 N N . ILE B 1 76 ? -33.625 8.102 20.047 1 84.12 76 ILE B N 1
ATOM 8456 C CA . ILE B 1 76 ? -32.938 9.367 19.828 1 84.12 76 ILE B CA 1
ATOM 8457 C C . ILE B 1 76 ? -31.984 9.641 21 1 84.12 76 ILE B C 1
ATOM 8459 O O . ILE B 1 76 ? -30.875 10.164 20.797 1 84.12 76 ILE B O 1
ATOM 8463 N N . THR B 1 77 ? -32.438 9.289 22.188 1 83.25 77 THR B N 1
ATOM 8464 C CA . THR B 1 77 ? -31.594 9.461 23.359 1 83.25 77 THR B CA 1
ATOM 8465 C C . THR B 1 77 ? -30.344 8.586 23.234 1 83.25 77 THR B C 1
ATOM 8467 O O . THR B 1 77 ? -29.25 9 23.641 1 83.25 77 THR B O 1
ATOM 8470 N N . THR B 1 78 ? -30.547 7.387 22.75 1 88 78 THR B N 1
ATOM 8471 C CA . THR B 1 78 ? -29.406 6.504 22.547 1 88 78 THR B CA 1
ATOM 8472 C C . THR B 1 78 ? -28.438 7.109 21.531 1 88 78 THR B C 1
ATOM 8474 O O . THR B 1 78 ? -27.219 6.992 21.688 1 88 78 THR B O 1
ATOM 8477 N N . TRP B 1 79 ? -28.938 7.711 20.5 1 88.44 79 TRP B N 1
ATOM 8478 C CA . TRP B 1 79 ? -28.094 8.414 19.531 1 88.44 79 TRP B CA 1
ATOM 8479 C C . TRP B 1 79 ? -27.375 9.586 20.188 1 88.44 79 TRP B C 1
ATOM 8481 O O . TRP B 1 79 ? -26.188 9.82 19.938 1 88.44 79 TRP B O 1
ATOM 8491 N N . LEU B 1 80 ? -28.031 10.328 21.047 1 85.06 80 LEU B N 1
ATOM 8492 C CA . LEU B 1 80 ? -27.453 11.469 21.734 1 85.06 80 LEU B CA 1
ATOM 8493 C C . LEU B 1 80 ? -26.328 11.016 22.672 1 85.06 80 LEU B C 1
ATOM 8495 O O . LEU B 1 80 ? -25.344 11.734 22.859 1 85.06 80 LEU B O 1
ATOM 8499 N N . VAL B 1 81 ? -26.594 9.867 23.219 1 87.31 81 VAL B N 1
ATOM 8500 C CA . VAL B 1 81 ? -25.547 9.305 24.078 1 87.31 81 VAL B CA 1
ATOM 8501 C C . VAL B 1 81 ? -24.297 9.047 23.25 1 87.31 81 VAL B C 1
ATOM 8503 O O . VAL B 1 81 ? -23.172 9.289 23.719 1 87.31 81 VAL B O 1
ATOM 8506 N N . LEU B 1 82 ? -24.5 8.539 22.047 1 90.75 82 LEU B N 1
ATOM 8507 C CA . LEU B 1 82 ? -23.359 8.336 21.141 1 90.75 82 LEU B CA 1
ATOM 8508 C C . LEU B 1 82 ? -22.656 9.648 20.859 1 90.75 82 LEU B C 1
ATOM 8510 O O . LEU B 1 82 ? -21.422 9.711 20.859 1 90.75 82 LEU B O 1
ATOM 8514 N N . VAL B 1 83 ? -23.406 10.703 20.656 1 91.25 83 VAL B N 1
ATOM 8515 C CA . VAL B 1 83 ? -22.859 12.023 20.391 1 91.25 83 VAL B CA 1
ATOM 8516 C C . VAL B 1 83 ? -22.109 12.539 21.609 1 91.25 83 VAL B C 1
ATOM 8518 O O . VAL B 1 83 ? -21.031 13.109 21.5 1 91.25 83 VAL B O 1
ATOM 8521 N N . ALA B 1 84 ? -22.688 12.305 22.75 1 89.75 84 ALA B N 1
ATOM 8522 C CA . ALA B 1 84 ? -22.062 12.727 24 1 89.75 84 ALA B CA 1
ATOM 8523 C C . ALA B 1 84 ? -20.719 12.031 24.219 1 89.75 84 ALA B C 1
ATOM 8525 O O . ALA B 1 84 ? -19.75 12.648 24.656 1 89.75 84 ALA B O 1
ATOM 8526 N N . TYR B 1 85 ? -20.734 10.758 23.922 1 91.88 85 TYR B N 1
ATOM 8527 C CA . TYR B 1 85 ? -19.484 10.023 24.031 1 91.88 85 TYR B CA 1
ATOM 8528 C C . TYR B 1 85 ? -18.453 10.57 23.047 1 91.88 85 TYR B C 1
ATOM 8530 O O . TYR B 1 85 ? -17.266 10.695 23.391 1 91.88 85 TYR B O 1
ATOM 8538 N N . GLY B 1 86 ? -18.891 10.828 21.797 1 91.94 86 GLY B N 1
ATOM 8539 C CA . GLY B 1 86 ? -17.984 11.43 20.828 1 91.94 86 GLY B CA 1
ATOM 8540 C C . GLY B 1 86 ? -17.453 12.773 21.266 1 91.94 86 GLY B C 1
ATOM 8541 O O . GLY B 1 86 ? -16.25 13.016 21.219 1 91.94 86 GLY B O 1
ATOM 8542 N N . ALA B 1 87 ? -18.312 13.641 21.781 1 92.62 87 ALA B N 1
ATOM 8543 C CA . ALA B 1 87 ? -17.922 14.961 22.266 1 92.62 87 ALA B CA 1
ATOM 8544 C C . ALA B 1 87 ? -17.016 14.859 23.484 1 92.62 87 ALA B C 1
ATOM 8546 O O . ALA B 1 87 ? -16.062 15.625 23.625 1 92.62 87 ALA B O 1
ATOM 8547 N N . GLY B 1 88 ? -17.391 13.938 24.344 1 91.25 88 GLY B N 1
ATOM 8548 C CA . GLY B 1 88 ? -16.562 13.695 25.5 1 91.25 88 GLY B CA 1
ATOM 8549 C C . GLY B 1 88 ? -15.156 13.242 25.141 1 91.25 88 GLY B C 1
ATOM 8550 O O . GLY B 1 88 ? -14.18 13.656 25.781 1 91.25 88 GLY B O 1
ATOM 8551 N N . SER B 1 89 ? -15.078 12.43 24.172 1 91.19 89 SER B N 1
ATOM 8552 C CA . SER B 1 89 ? -13.773 11.953 23.719 1 91.19 89 SER B CA 1
ATOM 8553 C C . SER B 1 89 ? -12.93 13.102 23.156 1 91.19 89 SER B C 1
ATOM 8555 O O . SER B 1 89 ? -11.727 13.164 23.406 1 91.19 89 SER B O 1
ATOM 8557 N N . VAL B 1 90 ? -13.523 14.008 22.406 1 93.25 90 VAL B N 1
ATOM 8558 C CA . VAL B 1 90 ? -12.828 15.172 21.859 1 93.25 90 VAL B CA 1
ATOM 8559 C C . VAL B 1 90 ? -12.336 16.047 23.016 1 93.25 90 VAL B C 1
ATOM 8561 O O . VAL B 1 90 ? -11.195 16.516 23 1 93.25 90 VAL B O 1
ATOM 8564 N N . LEU B 1 91 ? -13.18 16.25 24.016 1 93.75 91 LEU B N 1
ATOM 8565 C CA . LEU B 1 91 ? -12.82 17.062 25.172 1 93.75 91 LEU B CA 1
ATOM 8566 C C . LEU B 1 91 ? -11.68 16.422 25.953 1 93.75 91 LEU B C 1
ATOM 8568 O O . LEU B 1 91 ? -10.766 17.109 26.406 1 93.75 91 LEU B O 1
ATOM 8572 N N . LEU B 1 92 ? -11.789 15.164 26.109 1 91 92 LEU B N 1
ATOM 8573 C CA . LEU B 1 92 ? -10.742 14.438 26.812 1 91 92 LEU B CA 1
ATOM 8574 C C . LEU B 1 92 ? -9.414 14.539 26.062 1 91 92 LEU B C 1
ATOM 8576 O O . LEU B 1 92 ? -8.359 14.711 26.688 1 91 92 LEU B O 1
ATOM 8580 N N . GLN B 1 93 ? -9.445 14.391 24.812 1 91.12 93 GLN B N 1
ATOM 8581 C CA . GLN B 1 93 ? -8.242 14.523 23.984 1 91.12 93 GLN B CA 1
ATOM 8582 C C . GLN B 1 93 ? -7.645 15.922 24.125 1 91.12 93 GLN B C 1
ATOM 8584 O O . GLN B 1 93 ? -6.422 16.078 24.188 1 91.12 93 GLN B O 1
ATOM 8589 N N . LEU B 1 94 ? -8.484 16.891 24.156 1 93.38 94 LEU B N 1
ATOM 8590 C CA . LEU B 1 94 ? -8.039 18.266 24.281 1 93.38 94 LEU B CA 1
ATOM 8591 C C . LEU B 1 94 ? -7.41 18.516 25.641 1 93.38 94 LEU B C 1
ATOM 8593 O O . LEU B 1 94 ? -6.312 19.078 25.734 1 93.38 94 LEU B O 1
ATOM 8597 N N . VAL B 1 95 ? -8.086 18.031 26.719 1 92.44 95 VAL B N 1
ATOM 8598 C CA . VAL B 1 95 ? -7.656 18.344 28.078 1 92.44 95 VAL B CA 1
ATOM 8599 C C . VAL B 1 95 ? -6.473 17.453 28.469 1 92.44 95 VAL B C 1
ATOM 8601 O O . VAL B 1 95 ? -5.52 17.906 29.094 1 92.44 95 VAL B O 1
ATOM 8604 N N . TRP B 1 96 ? -6.492 16.25 28.031 1 88.44 96 TRP B N 1
ATOM 8605 C CA . TRP B 1 96 ? -5.492 15.273 28.453 1 88.44 96 TRP B CA 1
ATOM 8606 C C . TRP B 1 96 ? -4.277 15.312 27.531 1 88.44 96 TRP B C 1
ATOM 8608 O O . TRP B 1 96 ? -3.135 15.297 28 1 88.44 96 TRP B O 1
ATOM 8618 N N . LYS B 1 97 ? -4.438 15.422 26.203 1 87.69 97 LYS B N 1
ATOM 8619 C CA . LYS B 1 97 ? -3.334 15.32 25.25 1 87.69 97 LYS B CA 1
ATOM 8620 C C . LYS B 1 97 ? -3.041 16.672 24.609 1 87.69 97 LYS B C 1
ATOM 8622 O O . LYS B 1 97 ? -2.041 16.828 23.906 1 87.69 97 LYS B O 1
ATOM 8627 N N . ASN B 1 98 ? -3.867 17.641 24.875 1 91.44 98 ASN B N 1
ATOM 8628 C CA . ASN B 1 98 ? -3.742 18.953 24.25 1 91.44 98 ASN B CA 1
ATOM 8629 C C . ASN B 1 98 ? -3.707 18.859 22.719 1 91.44 98 ASN B C 1
ATOM 8631 O O . ASN B 1 98 ? -2.807 19.406 22.078 1 91.44 98 ASN B O 1
ATOM 8635 N N . GLN B 1 99 ? -4.617 17.984 22.234 1 90.62 99 GLN B N 1
ATOM 8636 C CA . GLN B 1 99 ? -4.766 17.781 20.797 1 90.62 99 GLN B CA 1
ATOM 8637 C C . GLN B 1 99 ? -6.203 18.031 20.359 1 90.62 99 GLN B C 1
ATOM 8639 O O . GLN B 1 99 ? -7.148 17.688 21.078 1 90.62 99 GLN B O 1
ATOM 8644 N N . PHE B 1 100 ? -6.348 18.625 19.219 1 92.81 100 PHE B N 1
ATOM 8645 C CA . PHE B 1 100 ? -7.668 18.891 18.656 1 92.81 100 PHE B CA 1
ATOM 8646 C C . PHE B 1 100 ? -7.629 18.891 17.141 1 92.81 100 PHE B C 1
ATOM 8648 O O . PHE B 1 100 ? -6.805 19.578 16.531 1 92.81 100 PHE B O 1
ATOM 8655 N N . TYR B 1 101 ? -8.461 18.125 16.547 1 90.31 101 TYR B N 1
ATOM 8656 C CA . TYR B 1 101 ? -8.641 18.109 15.094 1 90.31 101 TYR B CA 1
ATOM 8657 C C . TYR B 1 101 ? -10.094 18.391 14.727 1 90.31 101 TYR B C 1
ATOM 8659 O O . TYR B 1 101 ? -11.016 17.844 15.328 1 90.31 101 TYR B O 1
ATOM 8667 N N . PHE B 1 102 ? -10.281 19.281 13.812 1 91.88 102 PHE B N 1
ATOM 8668 C CA . PHE B 1 102 ? -11.617 19.641 13.352 1 91.88 102 PHE B CA 1
ATOM 8669 C C . PHE B 1 102 ? -12.383 18.406 12.891 1 91.88 102 PHE B C 1
ATOM 8671 O O . PHE B 1 102 ? -13.586 18.281 13.133 1 91.88 102 PHE B O 1
ATOM 8678 N N . SER B 1 103 ? -11.828 17.516 12.242 1 90.62 103 SER B N 1
ATOM 8679 C CA . SER B 1 103 ? -12.453 16.297 11.758 1 90.62 103 SER B CA 1
ATOM 8680 C C . SER B 1 103 ? -13.016 15.469 12.906 1 90.62 103 SER B C 1
ATOM 8682 O O . SER B 1 103 ? -14.047 14.812 12.758 1 90.62 103 SER B O 1
ATOM 8684 N N . ASP B 1 104 ? -12.344 15.508 14.062 1 91.56 104 ASP B N 1
ATOM 8685 C CA . ASP B 1 104 ? -12.82 14.766 15.227 1 91.56 104 ASP B CA 1
ATOM 8686 C C . ASP B 1 104 ? -14.125 15.359 15.758 1 91.56 104 ASP B C 1
ATOM 8688 O O . ASP B 1 104 ? -14.984 14.641 16.266 1 91.56 104 ASP B O 1
ATOM 8692 N N . LEU B 1 105 ? -14.195 16.609 15.664 1 92.25 105 LEU B N 1
ATOM 8693 C CA . LEU B 1 105 ? -15.438 17.266 16.047 1 92.25 105 LEU B CA 1
ATOM 8694 C C . LEU B 1 105 ? -16.578 16.844 15.141 1 92.25 105 LEU B C 1
ATOM 8696 O O . LEU B 1 105 ? -17.688 16.562 15.609 1 92.25 105 LEU B O 1
ATOM 8700 N N . LEU B 1 106 ? -16.344 16.766 13.867 1 92.12 106 LEU B N 1
ATOM 8701 C CA . LEU B 1 106 ? -17.359 16.312 12.93 1 92.12 106 LEU B CA 1
ATOM 8702 C C . LEU B 1 106 ? -17.734 14.859 13.203 1 92.12 106 LEU B C 1
ATOM 8704 O O . LEU B 1 106 ? -18.906 14.484 13.117 1 92.12 106 LEU B O 1
ATOM 8708 N N . ASN B 1 107 ? -16.766 14.039 13.523 1 92.12 107 ASN B N 1
ATOM 8709 C CA . ASN B 1 107 ? -17.031 12.656 13.898 1 92.12 107 ASN B CA 1
ATOM 8710 C C . ASN B 1 107 ? -17.953 12.562 15.102 1 92.12 107 ASN B C 1
ATOM 8712 O O . ASN B 1 107 ? -18.828 11.695 15.156 1 92.12 107 ASN B O 1
ATOM 8716 N N . ALA B 1 108 ? -17.766 13.484 16.031 1 92.25 108 ALA B N 1
ATOM 8717 C CA . ALA B 1 108 ? -18.562 13.484 17.25 1 92.25 108 ALA B CA 1
ATOM 8718 C C . ALA B 1 108 ? -20 13.906 16.969 1 92.25 108 ALA B C 1
ATOM 8720 O O . ALA B 1 108 ? -20.953 13.344 17.516 1 92.25 108 ALA B O 1
ATOM 8721 N N . VAL B 1 109 ? -20.156 14.82 16.047 1 91.44 109 VAL B N 1
ATOM 8722 C CA . VAL B 1 109 ? -21.484 15.383 15.781 1 91.44 109 VAL B CA 1
ATOM 8723 C C . VAL B 1 109 ? -22.234 14.477 14.812 1 91.44 109 VAL B C 1
ATOM 8725 O O . VAL B 1 109 ? -23.453 14.352 14.898 1 91.44 109 VAL B O 1
ATOM 8728 N N . PHE B 1 110 ? -21.562 13.82 13.883 1 92.19 110 PHE B N 1
ATOM 8729 C CA . PHE B 1 110 ? -22.188 12.969 12.883 1 92.19 110 PHE B CA 1
ATOM 8730 C C . PHE B 1 110 ? -21.641 11.547 12.953 1 92.19 110 PHE B C 1
ATOM 8732 O O . PHE B 1 110 ? -21.203 11 11.945 1 92.19 110 PHE B O 1
ATOM 8739 N N . PRO B 1 111 ? -21.781 10.922 14.047 1 89.62 111 PRO B N 1
ATOM 8740 C CA . PRO B 1 111 ? -21.125 9.625 14.227 1 89.62 111 PRO B CA 1
ATOM 8741 C C . PRO B 1 111 ? -21.703 8.539 13.312 1 89.62 111 PRO B C 1
ATOM 8743 O O . PRO B 1 111 ? -20.984 7.594 12.953 1 89.62 111 PRO B O 1
ATOM 8746 N N . ILE B 1 112 ? -22.938 8.617 12.852 1 89.12 112 ILE B N 1
ATOM 8747 C CA . ILE B 1 112 ? -23.562 7.602 12.016 1 89.12 112 ILE B CA 1
ATOM 8748 C C . ILE B 1 112 ? -23.078 7.746 10.578 1 89.12 112 ILE B C 1
ATOM 8750 O O . ILE B 1 112 ? -22.5 6.816 10.008 1 89.12 112 ILE B O 1
ATOM 8754 N N . THR B 1 113 ? -23.141 8.961 10.031 1 89.38 113 THR B N 1
ATOM 8755 C CA . THR B 1 113 ? -22.828 9.148 8.617 1 89.38 113 THR B CA 1
ATOM 8756 C C . THR B 1 113 ? -21.312 9.102 8.398 1 89.38 113 THR B C 1
ATOM 8758 O O . THR B 1 113 ? -20.859 8.82 7.285 1 89.38 113 THR B O 1
ATOM 8761 N N . ARG B 1 114 ? -20.578 9.289 9.477 1 91.62 114 ARG B N 1
ATOM 8762 C CA . ARG B 1 114 ? -19.125 9.219 9.359 1 91.62 114 ARG B CA 1
ATOM 8763 C C . ARG B 1 114 ? -18.609 7.84 9.75 1 91.62 114 ARG B C 1
ATOM 8765 O O . ARG B 1 114 ? -17.406 7.582 9.688 1 91.62 114 ARG B O 1
ATOM 8772 N N . ASN B 1 115 ? -19.547 7.016 10.133 1 88.75 115 ASN B N 1
ATOM 8773 C CA . ASN B 1 115 ? -19.25 5.602 10.367 1 88.75 115 ASN B CA 1
ATOM 8774 C C . ASN B 1 115 ? -18.125 5.414 11.375 1 88.75 115 ASN B C 1
ATOM 8776 O O . ASN B 1 115 ? -17.172 4.68 11.117 1 88.75 115 ASN B O 1
ATOM 8780 N N . ILE B 1 116 ? -18.188 6.098 12.531 1 87.31 116 ILE B N 1
ATOM 8781 C CA . ILE B 1 116 ? -17.141 6.062 13.539 1 87.31 116 ILE B CA 1
ATOM 8782 C C . ILE B 1 116 ? -17.266 4.793 14.375 1 87.31 116 ILE B C 1
ATOM 8784 O O . ILE B 1 116 ? -16.266 4.176 14.734 1 87.31 116 ILE B O 1
ATOM 8788 N N . PHE B 1 117 ? -18.594 4.414 14.641 1 89.44 117 PHE B N 1
ATOM 8789 C CA . PHE B 1 117 ? -18.859 3.229 15.445 1 89.44 117 PHE B CA 1
ATOM 8790 C C . PHE B 1 117 ? -19.922 2.359 14.781 1 89.44 117 PHE B C 1
ATOM 8792 O O . PHE B 1 117 ? -21.094 2.387 15.18 1 89.44 117 PHE B O 1
ATOM 8799 N N . PRO B 1 118 ? -19.562 1.527 13.914 1 90.12 118 PRO B N 1
ATOM 8800 C CA . PRO B 1 118 ? -20.531 0.746 13.148 1 90.12 118 PRO B CA 1
ATOM 8801 C C . PRO B 1 118 ? -21.438 -0.101 14.039 1 90.12 118 PRO B C 1
ATOM 8803 O O . PRO B 1 118 ? -22.641 -0.218 13.781 1 90.12 118 PRO B O 1
ATOM 8806 N N . LEU B 1 119 ? -20.891 -0.657 15.094 1 92 119 LEU B N 1
ATOM 8807 C CA . LEU B 1 119 ? -21.688 -1.496 15.984 1 92 119 LEU B CA 1
ATOM 8808 C C . LEU B 1 119 ? -22.75 -0.671 16.703 1 92 119 LEU B C 1
ATOM 8810 O O . LEU B 1 119 ? -23.891 -1.113 16.844 1 92 119 LEU B O 1
ATOM 8814 N N . ALA B 1 120 ? -22.391 0.523 17.172 1 92.44 120 ALA B N 1
ATOM 8815 C CA . ALA B 1 120 ? -23.359 1.414 17.812 1 92.44 120 ALA B CA 1
ATOM 8816 C C . ALA B 1 120 ? -24.453 1.831 16.844 1 92.44 120 ALA B C 1
ATOM 8818 O O . ALA B 1 120 ? -25.625 1.884 17.203 1 92.44 120 ALA B O 1
ATOM 8819 N N . THR B 1 121 ? -24.016 2.146 15.641 1 92.56 121 THR B N 1
ATOM 8820 C CA . THR B 1 121 ? -24.984 2.514 14.609 1 92.56 121 THR B CA 1
ATOM 8821 C C . THR B 1 121 ? -25.953 1.365 14.344 1 92.56 121 THR B C 1
ATOM 8823 O O . THR B 1 121 ? -27.156 1.576 14.242 1 92.56 121 THR B O 1
ATOM 8826 N N . ALA B 1 122 ? -25.422 0.17 14.234 1 94.19 122 ALA B N 1
ATOM 8827 C CA . ALA B 1 122 ? -26.266 -1.005 14.023 1 94.19 122 ALA B CA 1
ATOM 8828 C C . ALA B 1 122 ? -27.234 -1.19 15.18 1 94.19 122 ALA B C 1
ATOM 8830 O O . ALA B 1 122 ? -28.406 -1.521 14.969 1 94.19 122 ALA B O 1
ATOM 8831 N N . TYR B 1 123 ? -26.734 -0.965 16.406 1 94.44 123 TYR B N 1
ATOM 8832 C CA . TYR B 1 123 ? -27.562 -1.057 17.609 1 94.44 123 TYR B CA 1
ATOM 8833 C C . TYR B 1 123 ? -28.734 -0.098 17.531 1 94.44 123 TYR B C 1
ATOM 8835 O O . TYR B 1 123 ? -29.891 -0.492 17.781 1 94.44 123 TYR B O 1
ATOM 8843 N N . ILE B 1 124 ? -28.547 1.103 17.141 1 93 124 ILE B N 1
ATOM 8844 C CA . ILE B 1 124 ? -29.578 2.137 17.062 1 93 124 ILE B CA 1
ATOM 8845 C C . ILE B 1 124 ? -30.578 1.783 15.969 1 93 124 ILE B C 1
ATOM 8847 O O . ILE B 1 124 ? -31.797 1.873 16.188 1 93 124 ILE B O 1
ATOM 8851 N N . ILE B 1 125 ? -30.078 1.343 14.836 1 92.25 125 ILE B N 1
ATOM 8852 C CA . ILE B 1 125 ? -30.953 0.969 13.727 1 92.25 125 ILE B CA 1
ATOM 8853 C C . ILE B 1 125 ? -31.828 -0.218 14.141 1 92.25 125 ILE B C 1
ATOM 8855 O O . ILE B 1 125 ? -33.031 -0.241 13.859 1 92.25 125 ILE B O 1
ATOM 8859 N N . ALA B 1 126 ? -31.25 -1.192 14.812 1 94.31 126 ALA B N 1
ATOM 8860 C CA . ALA B 1 126 ? -31.984 -2.365 15.273 1 94.31 126 ALA B CA 1
ATOM 8861 C C . ALA B 1 126 ? -33.062 -1.972 16.266 1 94.31 126 ALA B C 1
ATOM 8863 O O . ALA B 1 126 ? -34.188 -2.48 16.203 1 94.31 126 ALA B O 1
ATOM 8864 N N . MET B 1 127 ? -32.781 -1.032 17.156 1 92.5 127 MET B N 1
ATOM 8865 C CA . MET B 1 127 ? -33.75 -0.537 18.125 1 92.5 127 MET B CA 1
ATOM 8866 C C . MET B 1 127 ? -34.969 0.043 17.422 1 92.5 127 MET B C 1
ATOM 8868 O O . MET B 1 127 ? -36.094 -0.168 17.844 1 92.5 127 MET B O 1
ATOM 8872 N N . ALA B 1 128 ? -34.688 0.655 16.312 1 88 128 ALA B N 1
ATOM 8873 C CA . ALA B 1 128 ? -35.75 1.373 15.617 1 88 128 ALA B CA 1
ATOM 8874 C C . ALA B 1 128 ? -36.531 0.438 14.688 1 88 128 ALA B C 1
ATOM 8876 O O . ALA B 1 128 ? -37.719 0.641 14.453 1 88 128 ALA B O 1
ATOM 8877 N N . THR B 1 129 ? -35.938 -0.707 14.211 1 88.69 129 THR B N 1
ATOM 8878 C CA . THR B 1 129 ? -36.562 -1.399 13.086 1 88.69 129 THR B CA 1
ATOM 8879 C C . THR B 1 129 ? -36.875 -2.844 13.453 1 88.69 129 THR B C 1
ATOM 8881 O O . THR B 1 129 ? -37.781 -3.455 12.852 1 88.69 129 THR B O 1
ATOM 8884 N N . PHE B 1 130 ? -36.25 -3.471 14.414 1 93.19 130 PHE B N 1
ATOM 8885 C CA . PHE B 1 130 ? -36.312 -4.91 14.617 1 93.19 130 PHE B CA 1
ATOM 8886 C C . PHE B 1 130 ? -37.688 -5.312 15.156 1 93.19 130 PHE B C 1
ATOM 8888 O O . PHE B 1 130 ? -38.156 -6.43 14.914 1 93.19 130 PHE B O 1
ATOM 8895 N N . PRO B 1 131 ? -38.406 -4.43 15.922 1 90.69 131 PRO B N 1
ATOM 8896 C CA . PRO B 1 131 ? -39.75 -4.805 16.328 1 90.69 131 PRO B CA 1
ATOM 8897 C C . PRO B 1 131 ? -40.656 -5.098 15.125 1 90.69 131 PRO B C 1
ATOM 8899 O O . PRO B 1 131 ? -41.625 -5.875 15.242 1 90.69 131 PRO B O 1
ATOM 8902 N N . ARG B 1 132 ? -40.375 -4.629 13.992 1 85.81 132 ARG B N 1
ATOM 8903 C CA . ARG B 1 132 ? -41.156 -4.84 12.781 1 85.81 132 ARG B CA 1
ATOM 8904 C C . ARG B 1 132 ? -40.969 -6.254 12.25 1 85.81 132 ARG B C 1
ATOM 8906 O O . ARG B 1 132 ? -41.781 -6.715 11.422 1 85.81 132 ARG B O 1
ATOM 8913 N N . VAL B 1 133 ? -40 -6.93 12.695 1 88.94 133 VAL B N 1
ATOM 8914 C CA . VAL B 1 133 ? -39.75 -8.312 12.297 1 88.94 133 VAL B CA 1
ATOM 8915 C C . VAL B 1 133 ? -40.906 -9.188 12.727 1 88.94 133 VAL B C 1
ATOM 8917 O O . VAL B 1 133 ? -41.219 -10.211 12.094 1 88.94 133 VAL B O 1
ATOM 8920 N N . ASN B 1 134 ? -41.625 -8.805 13.766 1 88.94 134 ASN B N 1
ATOM 8921 C CA . ASN B 1 134 ? -42.75 -9.555 14.273 1 88.94 134 ASN B CA 1
ATOM 8922 C C . ASN B 1 134 ? -43.938 -9.484 13.32 1 88.94 134 ASN B C 1
ATOM 8924 O O . ASN B 1 134 ? -44.875 -10.273 13.438 1 88.94 134 ASN B O 1
ATOM 8928 N N . GLU B 1 135 ? -43.875 -8.539 12.406 1 84.69 135 GLU B N 1
ATOM 8929 C CA . GLU B 1 135 ? -44.938 -8.422 11.406 1 84.69 135 GLU B CA 1
ATOM 8930 C C . GLU B 1 135 ? -44.812 -9.508 10.344 1 84.69 135 GLU B C 1
ATOM 8932 O O . GLU B 1 135 ? -45.781 -9.789 9.617 1 84.69 135 GLU B O 1
ATOM 8937 N N . LEU B 1 136 ? -43.688 -10.164 10.258 1 85.12 136 LEU B N 1
ATOM 8938 C CA . LEU B 1 136 ? -43.469 -11.266 9.32 1 85.12 136 LEU B CA 1
ATOM 8939 C C . LEU B 1 136 ? -44.031 -12.57 9.891 1 85.12 136 LEU B C 1
ATOM 8941 O O . LEU B 1 136 ? -43.969 -12.797 11.102 1 85.12 136 LEU B O 1
ATOM 8945 N N . SER B 1 137 ? -44.562 -13.414 8.945 1 85.38 137 SER B N 1
ATOM 8946 C CA . SER B 1 137 ? -44.969 -14.742 9.383 1 85.38 137 SER B CA 1
ATOM 8947 C C . SER B 1 137 ? -43.812 -15.555 9.898 1 85.38 137 SER B C 1
ATOM 8949 O O . SER B 1 137 ? -42.656 -15.258 9.586 1 85.38 137 SER B O 1
ATOM 8951 N N . GLU B 1 138 ? -44 -16.484 10.734 1 87.44 138 GLU B N 1
ATOM 8952 C CA . GLU B 1 138 ? -42.938 -17.328 11.281 1 87.44 138 GLU B CA 1
ATOM 8953 C C . GLU B 1 138 ? -42.156 -18.016 10.172 1 87.44 138 GLU B C 1
ATOM 8955 O O . GLU B 1 138 ? -40.938 -18.141 10.258 1 87.44 138 GLU B O 1
ATOM 8960 N N . VAL B 1 139 ? -42.812 -18.422 9.141 1 83.25 139 VAL B N 1
ATOM 8961 C CA . VAL B 1 139 ? -42.188 -19.125 8.023 1 83.25 139 VAL B CA 1
ATOM 8962 C C . VAL B 1 139 ? -41.25 -18.172 7.293 1 83.25 139 VAL B C 1
ATOM 8964 O O . VAL B 1 139 ? -40.125 -18.547 6.961 1 83.25 139 VAL B O 1
ATOM 8967 N N . ASN B 1 140 ? -41.688 -16.953 7.16 1 82.94 140 ASN B N 1
ATOM 8968 C CA . ASN B 1 140 ? -40.844 -15.961 6.461 1 82.94 140 ASN B CA 1
ATOM 8969 C C . ASN B 1 140 ? -39.656 -15.523 7.305 1 82.94 140 ASN B C 1
ATOM 8971 O O . ASN B 1 140 ? -38.594 -15.281 6.773 1 82.94 140 ASN B O 1
ATOM 8975 N N . ARG B 1 141 ? -39.938 -15.477 8.555 1 88.81 141 ARG B N 1
ATOM 8976 C CA . ARG B 1 141 ? -38.844 -15.109 9.453 1 88.81 141 ARG B CA 1
ATOM 8977 C C . ARG B 1 141 ? -37.75 -16.172 9.453 1 88.81 141 ARG B C 1
ATOM 8979 O O . ARG B 1 141 ? -36.562 -15.844 9.391 1 88.81 141 ARG B O 1
ATOM 8986 N N . ARG B 1 142 ? -38.125 -17.359 9.477 1 88.06 142 ARG B N 1
ATOM 8987 C CA . ARG B 1 142 ? -37.156 -18.453 9.477 1 88.06 142 ARG B CA 1
ATOM 8988 C C . ARG B 1 142 ? -36.406 -18.547 8.148 1 88.06 142 ARG B C 1
ATOM 8990 O O . ARG B 1 142 ? -35.219 -18.859 8.109 1 88.06 142 ARG B O 1
ATOM 8997 N N . PHE B 1 143 ? -37.156 -18.281 7.18 1 84.69 143 PHE B N 1
ATOM 8998 C CA . PHE B 1 143 ? -36.562 -18.266 5.859 1 84.69 143 PHE B CA 1
ATOM 8999 C C . PHE B 1 143 ? -35.469 -17.203 5.781 1 84.69 143 PHE B C 1
ATOM 9001 O O . PHE B 1 143 ? -34.375 -17.453 5.289 1 84.69 143 PHE B O 1
ATOM 9008 N N . LEU B 1 144 ? -35.781 -16.047 6.27 1 88 144 LEU B N 1
ATOM 9009 C CA . LEU B 1 144 ? -34.812 -14.953 6.305 1 88 144 LEU B CA 1
ATOM 9010 C C . LEU B 1 144 ? -33.562 -15.359 7.082 1 88 144 LEU B C 1
ATOM 9012 O O . LEU B 1 144 ? -32.438 -15.117 6.633 1 88 144 LEU B O 1
ATOM 9016 N N . GLY B 1 145 ? -33.75 -15.969 8.211 1 91.69 145 GLY B N 1
ATOM 9017 C CA . GLY B 1 145 ? -32.625 -16.438 9 1 91.69 145 GLY B CA 1
ATOM 9018 C C . GLY B 1 145 ? -31.781 -17.453 8.266 1 91.69 145 GLY B C 1
ATOM 9019 O O . GLY B 1 145 ? -30.547 -17.359 8.305 1 91.69 145 GLY B O 1
ATOM 9020 N N . LYS B 1 146 ? -32.375 -18.328 7.551 1 89.31 146 LYS B N 1
ATOM 9021 C CA . LYS B 1 146 ? -31.641 -19.359 6.801 1 89.31 146 LYS B CA 1
ATOM 9022 C C . LYS B 1 146 ? -30.844 -18.734 5.664 1 89.31 146 LYS B C 1
ATOM 9024 O O . LYS B 1 146 ? -29.703 -19.141 5.391 1 89.31 146 LYS B O 1
ATOM 9029 N N . VAL B 1 147 ? -31.438 -17.75 5.051 1 87.69 147 VAL B N 1
ATOM 9030 C CA . VAL B 1 147 ? -30.766 -17.062 3.959 1 87.69 147 VAL B CA 1
ATOM 9031 C C . VAL B 1 147 ? -29.516 -16.359 4.492 1 87.69 147 VAL B C 1
ATOM 9033 O O . VAL B 1 147 ? -28.438 -16.438 3.893 1 87.69 147 VAL B O 1
ATOM 9036 N N . LEU B 1 148 ? -29.688 -15.695 5.562 1 92.75 148 LEU B N 1
ATOM 9037 C CA . LEU B 1 148 ? -28.562 -14.969 6.137 1 92.75 148 LEU B CA 1
ATOM 9038 C C . LEU B 1 148 ? -27.438 -15.93 6.523 1 92.75 148 LEU B C 1
ATOM 9040 O O . LEU B 1 148 ? -26.281 -15.688 6.195 1 92.75 148 LEU B O 1
ATOM 9044 N N . VAL B 1 149 ? -27.766 -17.016 7.168 1 93.19 149 VAL B N 1
ATOM 9045 C CA . VAL B 1 149 ? -26.766 -18.016 7.555 1 93.19 149 VAL B CA 1
ATOM 9046 C C . VAL B 1 149 ? -26.125 -18.609 6.309 1 93.19 149 VAL B C 1
ATOM 9048 O O . VAL B 1 149 ? -24.906 -18.812 6.266 1 93.19 149 VAL B O 1
ATOM 9051 N N . GLY B 1 150 ? -26.953 -18.859 5.289 1 90.38 150 GLY B N 1
ATOM 9052 C CA . GLY B 1 150 ? -26.438 -19.359 4.02 1 90.38 150 GLY B CA 1
ATOM 9053 C C . GLY B 1 150 ? -25.438 -18.406 3.369 1 90.38 150 GLY B C 1
ATOM 9054 O O . GLY B 1 150 ? -24.453 -18.859 2.789 1 90.38 150 GLY B O 1
ATOM 9055 N N . MET B 1 151 ? -25.703 -17.141 3.488 1 90.75 151 MET B N 1
ATOM 9056 C CA . MET B 1 151 ? -24.797 -16.141 2.932 1 90.75 151 MET B CA 1
ATOM 9057 C C . MET B 1 151 ? -23.422 -16.219 3.596 1 90.75 151 MET B C 1
ATOM 9059 O O . MET B 1 151 ? -22.391 -16.156 2.916 1 90.75 151 MET B O 1
ATOM 9063 N N . PHE B 1 152 ? -23.391 -16.406 4.906 1 92.5 152 PHE B N 1
ATOM 9064 C CA . PHE B 1 152 ? -22.125 -16.547 5.617 1 92.5 152 PHE B CA 1
ATOM 9065 C C . PHE B 1 152 ? -21.391 -17.812 5.203 1 92.5 152 PHE B C 1
ATOM 9067 O O . PHE B 1 152 ? -20.188 -17.797 4.988 1 92.5 152 PHE B O 1
ATOM 9074 N N . LEU B 1 153 ? -22.141 -18.875 5.016 1 91.94 153 LEU B N 1
ATOM 9075 C CA . LEU B 1 153 ? -21.547 -20.172 4.703 1 91.94 153 LEU B CA 1
ATOM 9076 C C . LEU B 1 153 ? -20.938 -20.172 3.301 1 91.94 153 LEU B C 1
ATOM 9078 O O . LEU B 1 153 ? -19.828 -20.656 3.1 1 91.94 153 LEU B O 1
ATOM 9082 N N . VAL B 1 154 ? -21.656 -19.562 2.385 1 89 154 VAL B N 1
ATOM 9083 C CA . VAL B 1 154 ? -21.188 -19.531 1.003 1 89 154 VAL B CA 1
ATOM 9084 C C . VAL B 1 154 ? -19.906 -18.719 0.91 1 89 154 VAL B C 1
ATOM 9086 O O . VAL B 1 154 ? -18.984 -19.078 0.174 1 89 154 VAL B O 1
ATOM 9089 N N . ALA B 1 155 ? -19.812 -17.688 1.667 1 87.88 155 ALA B N 1
ATOM 9090 C CA . ALA B 1 155 ? -18.641 -16.828 1.644 1 87.88 155 ALA B CA 1
ATOM 9091 C C . ALA B 1 155 ? -17.438 -17.516 2.287 1 87.88 155 ALA B C 1
ATOM 9093 O O . ALA B 1 155 ? -16.297 -17.125 2.037 1 87.88 155 ALA B O 1
ATOM 9094 N N . THR B 1 156 ? -17.656 -18.547 3.096 1 90.69 156 THR B N 1
ATOM 9095 C CA . THR B 1 156 ? -16.609 -19.219 3.834 1 90.69 156 THR B CA 1
ATOM 9096 C C . THR B 1 156 ? -15.914 -20.266 2.957 1 90.69 156 THR B C 1
ATOM 9098 O O . THR B 1 156 ? -14.75 -20.594 3.186 1 90.69 156 THR B O 1
ATOM 9101 N N . VAL B 1 157 ? -16.531 -20.688 1.889 1 88.88 157 VAL B N 1
ATOM 9102 C CA . VAL B 1 157 ? -16.031 -21.797 1.09 1 88.88 157 VAL B CA 1
ATOM 9103 C C . VAL B 1 157 ? -14.672 -21.453 0.497 1 88.88 157 VAL B C 1
ATOM 9105 O O . VAL B 1 157 ? -13.703 -22.188 0.685 1 88.88 157 VAL B O 1
ATOM 9108 N N . PHE B 1 158 ? -14.555 -20.281 -0.197 1 87.69 158 PHE B N 1
ATOM 9109 C CA . PHE B 1 158 ? -13.281 -19.906 -0.792 1 87.69 158 PHE B CA 1
ATOM 9110 C C . PHE B 1 158 ? -12.773 -18.609 -0.198 1 87.69 158 PHE B C 1
ATOM 9112 O O . PHE B 1 158 ? -11.758 -18.062 -0.648 1 87.69 158 PHE B O 1
ATOM 9119 N N . TYR B 1 159 ? -13.422 -18.125 0.801 1 85.75 159 TYR B N 1
ATOM 9120 C CA . TYR B 1 159 ? -13.008 -16.953 1.556 1 85.75 159 TYR B CA 1
ATOM 9121 C C . TYR B 1 159 ? -12.945 -15.719 0.659 1 85.75 159 TYR B C 1
ATOM 9123 O O . TYR B 1 159 ? -12.031 -14.898 0.782 1 85.75 159 TYR B O 1
ATOM 9131 N N . ASN B 1 160 ? -13.828 -15.617 -0.358 1 87.12 160 ASN B N 1
ATOM 9132 C CA . ASN B 1 160 ? -13.977 -14.43 -1.188 1 87.12 160 ASN B CA 1
ATOM 9133 C C . ASN B 1 160 ? -15.109 -13.531 -0.685 1 87.12 160 ASN B C 1
ATOM 9135 O O . ASN B 1 160 ? -16.031 -14.008 -0.021 1 87.12 160 ASN B O 1
ATOM 9139 N N . ASP B 1 161 ? -15.031 -12.312 -0.94 1 86.06 161 ASP B N 1
ATOM 9140 C CA . ASP B 1 161 ? -16 -11.352 -0.411 1 86.06 161 ASP B CA 1
ATOM 9141 C C . ASP B 1 161 ? -17.188 -11.188 -1.36 1 86.06 161 ASP B C 1
ATOM 9143 O O . ASP B 1 161 ? -17.234 -10.234 -2.143 1 86.06 161 ASP B O 1
ATOM 9147 N N . LEU B 1 162 ? -18.188 -11.969 -1.235 1 88.19 162 LEU B N 1
ATOM 9148 C CA . LEU B 1 162 ? -19.375 -11.953 -2.092 1 88.19 162 LEU B CA 1
ATOM 9149 C C . LEU B 1 162 ? -20.297 -10.812 -1.707 1 88.19 162 LEU B C 1
ATOM 9151 O O . LEU B 1 162 ? -20.938 -10.203 -2.572 1 88.19 162 LEU B O 1
ATOM 9155 N N . TRP B 1 163 ? -20.234 -10.531 -0.384 1 89.69 163 TRP B N 1
ATOM 9156 C CA . TRP B 1 163 ? -21.328 -9.719 0.136 1 89.69 163 TRP B CA 1
ATOM 9157 C C . TRP B 1 163 ? -20.812 -8.367 0.626 1 89.69 163 TRP B C 1
ATOM 9159 O O . TRP B 1 163 ? -21.609 -7.508 1.027 1 89.69 163 TRP B O 1
ATOM 9169 N N . GLY B 1 164 ? -19.578 -8.117 0.613 1 87.56 164 GLY B N 1
ATOM 9170 C CA . GLY B 1 164 ? -19 -6.891 1.13 1 87.56 164 GLY B CA 1
ATOM 9171 C C . GLY B 1 164 ? -18.859 -6.891 2.639 1 87.56 164 GLY B C 1
ATOM 9172 O O . GLY B 1 164 ? -18.766 -5.828 3.26 1 87.56 164 GLY B O 1
ATOM 9173 N N . ILE B 1 165 ? -18.797 -8.062 3.277 1 85.62 165 ILE B N 1
ATOM 9174 C CA . ILE B 1 165 ? -18.766 -8.125 4.734 1 85.62 165 ILE B CA 1
ATOM 9175 C C . ILE B 1 165 ? -17.531 -8.906 5.184 1 85.62 165 ILE B C 1
ATOM 9177 O O . ILE B 1 165 ? -17.375 -9.203 6.371 1 85.62 165 ILE B O 1
ATOM 9181 N N . LYS B 1 166 ? -16.672 -9.148 4.164 1 79.62 166 LYS B N 1
ATOM 9182 C CA . LYS B 1 166 ? -15.477 -9.914 4.508 1 79.62 166 LYS B CA 1
ATOM 9183 C C . LYS B 1 166 ? -14.602 -9.141 5.488 1 79.62 166 LYS B C 1
ATOM 9185 O O . LYS B 1 166 ? -14.289 -7.969 5.266 1 79.62 166 LYS B O 1
ATOM 9190 N N . ASP B 1 167 ? -14.117 -9.664 6.496 1 65.62 167 ASP B N 1
ATOM 9191 C CA . ASP B 1 167 ? -13.227 -9.117 7.516 1 65.62 167 ASP B CA 1
ATOM 9192 C C . ASP B 1 167 ? -13.797 -7.836 8.117 1 65.62 167 ASP B C 1
ATOM 9194 O O . ASP B 1 167 ? -13.062 -7.027 8.68 1 65.62 167 ASP B O 1
ATOM 9198 N N . SER B 1 168 ? -15.164 -7.605 7.668 1 67.5 168 SER B N 1
ATOM 9199 C CA . SER B 1 168 ? -15.602 -6.238 7.945 1 67.5 168 SER B CA 1
ATOM 9200 C C . SER B 1 168 ? -16.5 -6.191 9.18 1 67.5 168 SER B C 1
ATOM 9202 O O . SER B 1 168 ? -17.141 -7.184 9.523 1 67.5 168 SER B O 1
ATOM 9204 N N . GLN B 1 169 ? -16.234 -5.184 9.945 1 77.38 169 GLN B N 1
ATOM 9205 C CA . GLN B 1 169 ? -17.047 -4.738 11.062 1 77.38 169 GLN B CA 1
ATOM 9206 C C . GLN B 1 169 ? -17.875 -3.51 10.688 1 77.38 169 GLN B C 1
ATOM 9208 O O . GLN B 1 169 ? -17.922 -2.537 11.445 1 77.38 169 GLN B O 1
ATOM 9213 N N . ASN B 1 170 ? -18.625 -3.781 9.484 1 87.44 170 ASN B N 1
ATOM 9214 C CA . ASN B 1 170 ? -19.453 -2.639 9.102 1 87.44 170 ASN B CA 1
ATOM 9215 C C . ASN B 1 170 ? -20.875 -2.756 9.641 1 87.44 170 ASN B C 1
ATOM 9217 O O . ASN B 1 170 ? -21.219 -3.754 10.281 1 87.44 170 ASN B O 1
ATOM 9221 N N . VAL B 1 171 ? -21.656 -1.783 9.422 1 92.81 171 VAL B N 1
ATOM 9222 C CA . VAL B 1 171 ? -22.984 -1.664 10.016 1 92.81 171 VAL B CA 1
ATOM 9223 C C . VAL B 1 171 ? -23.891 -2.799 9.523 1 92.81 171 VAL B C 1
ATOM 9225 O O . VAL B 1 171 ? -24.594 -3.43 10.312 1 92.81 171 VAL B O 1
ATOM 9228 N N . LEU B 1 172 ? -23.781 -3.088 8.25 1 91.38 172 LEU B N 1
ATOM 9229 C CA . LEU B 1 172 ? -24.625 -4.117 7.656 1 91.38 172 LEU B CA 1
ATOM 9230 C C . LEU B 1 172 ? -24.312 -5.488 8.234 1 91.38 172 LEU B C 1
ATOM 9232 O O . LEU B 1 172 ? -25.219 -6.273 8.523 1 91.38 172 LEU B O 1
ATOM 9236 N N . PHE B 1 173 ? -23.078 -5.797 8.406 1 92.69 173 PHE B N 1
ATOM 9237 C CA . PHE B 1 173 ? -22.672 -7.059 9.016 1 92.69 173 PHE B CA 1
ATOM 9238 C C . PHE B 1 173 ? -23.312 -7.242 10.383 1 92.69 173 PHE B C 1
ATOM 9240 O O . PHE B 1 173 ? -23.906 -8.281 10.656 1 92.69 173 PHE B O 1
ATOM 9247 N N . TYR B 1 174 ? -23.172 -6.246 11.227 1 94.69 174 TYR B N 1
ATOM 9248 C CA . TYR B 1 174 ? -23.719 -6.336 12.578 1 94.69 174 TYR B CA 1
ATOM 9249 C C . TYR B 1 174 ? -25.234 -6.516 12.547 1 94.69 174 TYR B C 1
ATOM 9251 O O . TYR B 1 174 ? -25.781 -7.316 13.305 1 94.69 174 TYR B O 1
ATOM 9259 N N . LEU B 1 175 ? -25.859 -5.812 11.656 1 94.88 175 LEU B N 1
ATOM 9260 C CA . LEU B 1 175 ? -27.297 -5.941 11.531 1 94.88 175 LEU B CA 1
ATOM 9261 C C . LEU B 1 175 ? -27.688 -7.348 11.086 1 94.88 175 LEU B C 1
ATOM 9263 O O . LEU B 1 175 ? -28.672 -7.906 11.562 1 94.88 175 LEU B O 1
ATOM 9267 N N . MET B 1 176 ? -26.891 -7.898 10.18 1 94.06 176 MET B N 1
ATOM 9268 C CA . MET B 1 176 ? -27.172 -9.242 9.68 1 94.06 176 MET B CA 1
ATOM 9269 C C . MET B 1 176 ? -27.094 -10.266 10.805 1 94.06 176 MET B C 1
ATOM 9271 O O . MET B 1 176 ? -27.984 -11.109 10.945 1 94.06 176 MET B O 1
ATOM 9275 N N . VAL B 1 177 ? -26.062 -10.195 11.625 1 95.88 177 VAL B N 1
ATOM 9276 C CA . VAL B 1 177 ? -25.906 -11.148 12.719 1 95.88 177 VAL B CA 1
ATOM 9277 C C . VAL B 1 177 ? -27.031 -10.969 13.734 1 95.88 177 VAL B C 1
ATOM 9279 O O . VAL B 1 177 ? -27.609 -11.945 14.211 1 95.88 177 VAL B O 1
ATOM 9282 N N . MET B 1 178 ? -27.375 -9.719 14.094 1 96.5 178 MET B N 1
ATOM 9283 C CA . MET B 1 178 ? -28.484 -9.461 15 1 96.5 178 MET B CA 1
ATOM 9284 C C . MET B 1 178 ? -29.797 -10.016 14.445 1 96.5 178 MET B C 1
ATOM 9286 O O . MET B 1 178 ? -30.609 -10.562 15.188 1 96.5 178 MET B O 1
ATOM 9290 N N . MET B 1 179 ? -29.891 -9.859 13.164 1 95.94 179 MET B N 1
ATOM 9291 C CA . MET B 1 179 ? -31.109 -10.328 12.516 1 95.94 179 MET B CA 1
ATOM 9292 C C . MET B 1 179 ? -31.203 -11.852 12.586 1 95.94 179 MET B C 1
ATOM 9294 O O . MET B 1 179 ? -32.312 -12.406 12.68 1 95.94 179 MET B O 1
ATOM 9298 N N . VAL B 1 180 ? -30.109 -12.555 12.516 1 95.81 180 VAL B N 1
ATOM 9299 C CA . VAL B 1 180 ? -30.125 -14.008 12.695 1 95.81 180 VAL B CA 1
ATOM 9300 C C . VAL B 1 180 ? -30.719 -14.352 14.055 1 95.81 180 VAL B C 1
ATOM 9302 O O . VAL B 1 180 ? -31.578 -15.234 14.156 1 95.81 180 VAL B O 1
ATOM 9305 N N . GLY B 1 181 ? -30.312 -13.617 15.109 1 95.31 181 GLY B N 1
ATOM 9306 C CA . GLY B 1 181 ? -30.891 -13.828 16.422 1 95.31 181 GLY B CA 1
ATOM 9307 C C . GLY B 1 181 ? -32.375 -13.531 16.484 1 95.31 181 GLY B C 1
ATOM 9308 O O . GLY B 1 181 ? -33.156 -14.297 17.062 1 95.31 181 GLY B O 1
ATOM 9309 N N . ALA B 1 182 ? -32.781 -12.5 15.82 1 95.38 182 ALA B N 1
ATOM 9310 C CA . ALA B 1 182 ? -34.188 -12.109 15.797 1 95.38 182 ALA B CA 1
ATOM 9311 C C . ALA B 1 182 ? -35.031 -13.117 15.008 1 95.38 182 ALA B C 1
ATOM 9313 O O . ALA B 1 182 ? -36.125 -13.469 15.414 1 95.38 182 ALA B O 1
ATOM 9314 N N . ALA B 1 183 ? -34.469 -13.578 13.898 1 94.19 183 ALA B N 1
ATOM 9315 C CA . ALA B 1 183 ? -35.188 -14.453 12.984 1 94.19 183 ALA B CA 1
ATOM 9316 C C . ALA B 1 183 ? -35.438 -15.82 13.625 1 94.19 183 ALA B C 1
ATOM 9318 O O . ALA B 1 183 ? -36.5 -16.438 13.398 1 94.19 183 ALA B O 1
ATOM 9319 N N . PHE B 1 184 ? -34.562 -16.297 14.453 1 93 184 PHE B N 1
ATOM 9320 C CA . PHE B 1 184 ? -34.688 -17.641 15 1 93 184 PHE B CA 1
ATOM 9321 C C . PHE B 1 184 ? -35.188 -17.594 16.438 1 93 184 PHE B C 1
ATOM 9323 O O . PHE B 1 184 ? -35.219 -18.609 17.125 1 93 184 PHE B O 1
ATOM 9330 N N . ASP B 1 185 ? -35.5 -16.406 16.859 1 92.69 185 ASP B N 1
ATOM 9331 C CA . ASP B 1 185 ? -36.094 -16.25 18.203 1 92.69 185 ASP B CA 1
ATOM 9332 C C . ASP B 1 185 ? -37.406 -17 18.312 1 92.69 185 ASP B C 1
ATOM 9334 O O . ASP B 1 185 ? -38.25 -16.922 17.406 1 92.69 185 ASP B O 1
ATOM 9338 N N . GLY B 1 186 ? -37.656 -17.734 19.375 1 87.38 186 GLY B N 1
ATOM 9339 C CA . GLY B 1 186 ? -38.906 -18.375 19.672 1 87.38 186 GLY B CA 1
ATOM 9340 C C . GLY B 1 186 ? -38.969 -19.828 19.203 1 87.38 186 GLY B C 1
ATOM 9341 O O . GLY B 1 186 ? -39.969 -20.516 19.422 1 87.38 186 GLY B O 1
ATOM 9342 N N . ILE B 1 187 ? -37.875 -20.266 18.578 1 86.19 187 ILE B N 1
ATOM 9343 C CA . ILE B 1 187 ? -37.875 -21.656 18.109 1 86.19 187 ILE B CA 1
ATOM 9344 C C . ILE B 1 187 ? -37.531 -22.594 19.25 1 86.19 187 ILE B C 1
ATOM 9346 O O . ILE B 1 187 ? -36.5 -22.406 19.938 1 86.19 187 ILE B O 1
ATOM 9350 N N . GLU B 1 188 ? -38.344 -23.531 19.469 1 85.19 188 GLU B N 1
ATOM 9351 C CA . GLU B 1 188 ? -38.094 -24.594 20.438 1 85.19 188 GLU B CA 1
ATOM 9352 C C . GLU B 1 188 ? -37.656 -25.891 19.734 1 85.19 188 GLU B C 1
ATOM 9354 O O . GLU B 1 188 ? -38.469 -26.5 19.016 1 85.19 188 GLU B O 1
ATOM 9359 N N . LEU B 1 189 ? -36.469 -26.25 19.938 1 86.69 189 LEU B N 1
ATOM 9360 C CA . LEU B 1 189 ? -35.906 -27.422 19.281 1 86.69 189 LEU B CA 1
ATOM 9361 C C . LEU B 1 189 ? -36.438 -28.703 19.922 1 86.69 189 LEU B C 1
ATOM 9363 O O . LEU B 1 189 ? -36.312 -28.875 21.141 1 86.69 189 LEU B O 1
ATOM 9367 N N . PRO B 1 190 ? -37 -29.531 19.109 1 86.69 190 PRO B N 1
ATOM 9368 C CA . PRO B 1 190 ? -37.312 -30.844 19.641 1 86.69 190 PRO B CA 1
ATOM 9369 C C . PRO B 1 190 ? -36.094 -31.594 20.141 1 86.69 190 PRO B C 1
ATOM 9371 O O . PRO B 1 190 ? -34.969 -31.266 19.766 1 86.69 190 PRO B O 1
ATOM 9374 N N . ASP B 1 191 ? -36.219 -32.594 20.969 1 88.38 191 ASP B N 1
ATOM 9375 C CA . ASP B 1 191 ? -35.156 -33.281 21.672 1 88.38 191 ASP B CA 1
ATOM 9376 C C . ASP B 1 191 ? -34.156 -33.906 20.672 1 88.38 191 ASP B C 1
ATOM 9378 O O . ASP B 1 191 ? -32.938 -33.875 20.875 1 88.38 191 ASP B O 1
ATOM 9382 N N . HIS B 1 192 ? -34.688 -34.531 19.625 1 86.62 192 HIS B N 1
ATOM 9383 C CA . HIS B 1 192 ? -33.812 -35.125 18.656 1 86.62 192 HIS B CA 1
ATOM 9384 C C . HIS B 1 192 ? -32.906 -34.094 17.984 1 86.62 192 HIS B C 1
ATOM 9386 O O . HIS B 1 192 ? -31.734 -34.344 17.734 1 86.62 192 HIS B O 1
ATOM 9392 N N . TRP B 1 193 ? -33.406 -32.906 17.812 1 85.88 193 TRP B N 1
ATOM 9393 C CA . TRP B 1 193 ? -32.625 -31.828 17.203 1 85.88 193 TRP B CA 1
ATOM 9394 C C . TRP B 1 193 ? -31.688 -31.188 18.203 1 85.88 193 TRP B C 1
ATOM 9396 O O . TRP B 1 193 ? -30.609 -30.734 17.844 1 85.88 193 TRP B O 1
ATOM 9406 N N . ARG B 1 194 ? -32.094 -31.203 19.406 1 90.56 194 ARG B N 1
ATOM 9407 C CA . ARG B 1 194 ? -31.219 -30.688 20.438 1 90.56 194 ARG B CA 1
ATOM 9408 C C . ARG B 1 194 ? -29.938 -31.531 20.547 1 90.56 194 ARG B C 1
ATOM 9410 O O . ARG B 1 194 ? -28.844 -30.984 20.656 1 90.56 194 ARG B O 1
ATOM 9417 N N . ARG B 1 195 ? -30.141 -32.844 20.5 1 90.69 195 ARG B N 1
ATOM 9418 C CA . ARG B 1 195 ? -28.984 -33.719 20.531 1 90.69 195 ARG B CA 1
ATOM 9419 C C . ARG B 1 195 ? -28.125 -33.562 19.281 1 90.69 195 ARG B C 1
ATOM 9421 O O . ARG B 1 195 ? -26.891 -33.562 19.359 1 90.69 195 ARG B O 1
ATOM 9428 N N . PHE B 1 196 ? -28.797 -33.406 18.188 1 88.62 196 PHE B N 1
ATOM 9429 C CA . PHE B 1 196 ? -28.125 -33.188 16.922 1 88.62 196 PHE B CA 1
ATOM 9430 C C . PHE B 1 196 ? -27.281 -31.922 16.938 1 88.62 196 PHE B C 1
ATOM 9432 O O . PHE B 1 196 ? -26.094 -31.953 16.578 1 88.62 196 PHE B O 1
ATOM 9439 N N . VAL B 1 197 ? -27.828 -30.859 17.422 1 90.44 197 VAL B N 1
ATOM 9440 C CA . VAL B 1 197 ? -27.156 -29.562 17.469 1 90.44 197 VAL B CA 1
ATOM 9441 C C . VAL B 1 197 ? -26 -29.609 18.469 1 90.44 197 VAL B C 1
ATOM 9443 O O . VAL B 1 197 ? -24.938 -29.047 18.203 1 90.44 197 VAL B O 1
ATOM 9446 N N . LYS B 1 198 ? -26.219 -30.328 19.484 1 93 198 LYS B N 1
ATOM 9447 C CA . LYS B 1 198 ? -25.141 -30.438 20.469 1 93 198 LYS B CA 1
ATOM 9448 C C . LYS B 1 198 ? -23.969 -31.234 19.906 1 93 198 LYS B C 1
ATOM 9450 O O . LYS B 1 198 ? -22.812 -30.797 20.016 1 93 198 LYS B O 1
ATOM 9455 N N . ARG B 1 199 ? -24.281 -32.312 19.281 1 92.62 199 ARG B N 1
ATOM 9456 C CA . ARG B 1 199 ? -23.234 -33.188 18.766 1 92.62 199 ARG B CA 1
ATOM 9457 C C . ARG B 1 199 ? -22.516 -32.531 17.594 1 92.62 199 ARG B C 1
ATOM 9459 O O . ARG B 1 199 ? -21.297 -32.344 17.625 1 92.62 199 ARG B O 1
ATOM 9466 N N . TRP B 1 200 ? -23.266 -32.125 16.609 1 90.19 200 TRP B N 1
ATOM 9467 C CA . TRP B 1 200 ? -22.656 -31.609 15.391 1 90.19 200 TRP B CA 1
ATOM 9468 C C . TRP B 1 200 ? -22.141 -30.188 15.594 1 90.19 200 TRP B C 1
ATOM 9470 O O . TRP B 1 200 ? -21.234 -29.75 14.891 1 90.19 200 TRP B O 1
ATOM 9480 N N . GLY B 1 201 ? -22.812 -29.547 16.547 1 93.25 201 GLY B N 1
ATOM 9481 C CA . GLY B 1 201 ? -22.266 -28.25 16.922 1 93.25 201 GLY B CA 1
ATOM 9482 C C . GLY B 1 201 ? -20.891 -28.359 17.547 1 93.25 201 GLY B C 1
ATOM 9483 O O . GLY B 1 201 ? -20 -27.562 17.219 1 93.25 201 GLY B O 1
ATOM 9484 N N . THR B 1 202 ? -20.703 -29.359 18.297 1 94.25 202 THR B N 1
ATOM 9485 C CA . THR B 1 202 ? -19.422 -29.562 18.953 1 94.25 202 THR B CA 1
ATOM 9486 C C . THR B 1 202 ? -18.375 -30.016 17.938 1 94.25 202 THR B C 1
ATOM 9488 O O . THR B 1 202 ? -17.234 -29.547 17.969 1 94.25 202 THR B O 1
ATOM 9491 N N . VAL B 1 203 ? -18.828 -30.859 17.078 1 95.12 203 VAL B N 1
ATOM 9492 C CA . VAL B 1 203 ? -17.922 -31.328 16.047 1 95.12 203 VAL B CA 1
ATOM 9493 C C . VAL B 1 203 ? -17.5 -30.156 15.164 1 95.12 203 VAL B C 1
ATOM 9495 O O . VAL B 1 203 ? -16.312 -30.016 14.844 1 95.12 203 VAL B O 1
ATOM 9498 N N . THR B 1 204 ? -18.469 -29.328 14.789 1 95.56 204 THR B N 1
ATOM 9499 C CA . THR B 1 204 ? -18.172 -28.156 13.953 1 95.56 204 THR B CA 1
ATOM 9500 C C . THR B 1 204 ? -17.234 -27.203 14.68 1 95.56 204 THR B C 1
ATOM 9502 O O . THR B 1 204 ? -16.328 -26.625 14.062 1 95.56 204 THR B O 1
ATOM 9505 N N . LEU B 1 205 ? -17.469 -27.047 15.938 1 96.44 205 LEU B N 1
ATOM 9506 C CA . LEU B 1 205 ? -16.609 -26.172 16.719 1 96.44 205 LEU B CA 1
ATOM 9507 C C . LEU B 1 205 ? -15.18 -26.719 16.766 1 96.44 205 LEU B C 1
ATOM 9509 O O . LEU B 1 205 ? -14.219 -25.953 16.562 1 96.44 205 LEU B O 1
ATOM 9513 N N . LEU B 1 206 ? -15.047 -27.984 16.938 1 96.25 206 LEU B N 1
ATOM 9514 C CA . LEU B 1 206 ? -13.727 -28.609 17.031 1 96.25 206 LEU B CA 1
ATOM 9515 C C . LEU B 1 206 ? -13.008 -28.531 15.68 1 96.25 206 LEU B C 1
ATOM 9517 O O . LEU B 1 206 ? -11.82 -28.203 15.625 1 96.25 206 LEU B O 1
ATOM 9521 N N . VAL B 1 207 ? -13.781 -28.797 14.672 1 95.75 207 VAL B N 1
ATOM 9522 C CA . VAL B 1 207 ? -13.203 -28.75 13.336 1 95.75 207 VAL B CA 1
ATOM 9523 C C . VAL B 1 207 ? -12.766 -27.312 13.023 1 95.75 207 VAL B C 1
ATOM 9525 O O . VAL B 1 207 ? -11.664 -27.094 12.508 1 95.75 207 VAL B O 1
ATOM 9528 N N . THR B 1 208 ? -13.594 -26.344 13.344 1 96.19 208 THR B N 1
ATOM 9529 C CA . THR B 1 208 ? -13.266 -24.953 13.062 1 96.19 208 THR B CA 1
ATOM 9530 C C . THR B 1 208 ? -12.07 -24.5 13.898 1 96.19 208 THR B C 1
ATOM 9532 O O . THR B 1 208 ? -11.219 -23.766 13.414 1 96.19 208 THR B O 1
ATOM 9535 N N . ALA B 1 209 ? -12 -24.953 15.109 1 96.44 209 ALA B N 1
ATOM 9536 C CA . ALA B 1 209 ? -10.883 -24.625 15.984 1 96.44 209 ALA B CA 1
ATOM 9537 C C . ALA B 1 209 ? -9.57 -25.156 15.438 1 96.44 209 ALA B C 1
ATOM 9539 O O . ALA B 1 209 ? -8.562 -24.453 15.398 1 96.44 209 ALA B O 1
ATOM 9540 N N . VAL B 1 210 ? -9.625 -26.375 14.969 1 95.75 210 VAL B N 1
ATOM 9541 C CA . VAL B 1 210 ? -8.43 -27 14.414 1 95.75 210 VAL B CA 1
ATOM 9542 C C . VAL B 1 210 ? -8.016 -26.281 13.133 1 95.75 210 VAL B C 1
ATOM 9544 O O . VAL B 1 210 ? -6.832 -26 12.93 1 95.75 210 VAL B O 1
ATOM 9547 N N . LEU B 1 211 ? -8.984 -25.969 12.352 1 95.38 211 LEU B N 1
ATOM 9548 C CA . LEU B 1 211 ? -8.695 -25.25 11.117 1 95.38 211 LEU B CA 1
ATOM 9549 C C . LEU B 1 211 ? -8.109 -23.875 11.414 1 95.38 211 LEU B C 1
ATOM 9551 O O . LEU B 1 211 ? -7.145 -23.453 10.773 1 95.38 211 LEU B O 1
ATOM 9555 N N . ALA B 1 212 ? -8.688 -23.203 12.398 1 95.06 212 ALA B N 1
ATOM 9556 C CA . ALA B 1 212 ? -8.188 -21.875 12.781 1 95.06 212 ALA B CA 1
ATOM 9557 C C . ALA B 1 212 ? -6.746 -21.953 13.273 1 95.06 212 ALA B C 1
ATOM 9559 O O . ALA B 1 212 ? -5.93 -21.094 12.953 1 95.06 212 ALA B O 1
ATOM 9560 N N . MET B 1 213 ? -6.387 -22.984 13.969 1 94.38 213 MET B N 1
ATOM 9561 C CA . MET B 1 213 ? -5.047 -23.156 14.516 1 94.38 213 MET B CA 1
ATOM 9562 C C . MET B 1 213 ? -4.043 -23.484 13.414 1 94.38 213 MET B C 1
ATOM 9564 O O . MET B 1 213 ? -2.887 -23.062 13.477 1 94.38 213 MET B O 1
ATOM 9568 N N . LEU B 1 214 ? -4.535 -24.156 12.359 1 93.88 214 LEU B N 1
ATOM 9569 C CA . LEU B 1 214 ? -3.65 -24.641 11.305 1 93.88 214 LEU B CA 1
ATOM 9570 C C . LEU B 1 214 ? -3.49 -23.594 10.211 1 93.88 214 LEU B C 1
ATOM 9572 O O . LEU B 1 214 ? -2.521 -23.625 9.445 1 93.88 214 LEU B O 1
ATOM 9576 N N . MET B 1 215 ? -4.367 -22.641 10.102 1 93.19 215 MET B N 1
ATOM 9577 C CA . MET B 1 215 ? -4.457 -21.766 8.93 1 93.19 215 MET B CA 1
ATOM 9578 C C . MET B 1 215 ? -3.25 -20.844 8.844 1 93.19 215 MET B C 1
ATOM 9580 O O . MET B 1 215 ? -2.779 -20.531 7.746 1 93.19 215 MET B O 1
ATOM 9584 N N . PRO B 1 216 ? -2.691 -20.359 9.984 1 91.25 216 PRO B N 1
ATOM 9585 C CA . PRO B 1 216 ? -1.467 -19.562 9.852 1 91.25 216 PRO B CA 1
ATOM 9586 C C . PRO B 1 216 ? -0.346 -20.328 9.141 1 91.25 216 PRO B C 1
ATOM 9588 O O . PRO B 1 216 ? 0.318 -19.781 8.258 1 91.25 216 PRO B O 1
ATOM 9591 N N . THR B 1 217 ? -0.189 -21.625 9.477 1 91.69 217 THR B N 1
ATOM 9592 C CA . THR B 1 217 ? 0.824 -22.453 8.844 1 91.69 217 THR B CA 1
ATOM 9593 C C . THR B 1 217 ? 0.504 -22.672 7.367 1 91.69 217 THR B C 1
ATOM 9595 O O . THR B 1 217 ? 1.393 -22.594 6.516 1 91.69 217 THR B O 1
ATOM 9598 N N . ILE B 1 218 ? -0.688 -22.875 7.098 1 93.06 218 ILE B N 1
ATOM 9599 C CA . ILE B 1 218 ? -1.116 -23.094 5.719 1 93.06 218 ILE B CA 1
ATOM 9600 C C . ILE B 1 218 ? -0.92 -21.812 4.91 1 93.06 218 ILE B C 1
ATOM 9602 O O . ILE B 1 218 ? -0.458 -21.844 3.768 1 93.06 218 ILE B O 1
ATOM 9606 N N . SER B 1 219 ? -1.271 -20.688 5.516 1 91.62 219 SER B N 1
ATOM 9607 C CA . SER B 1 219 ? -1.114 -19.406 4.836 1 91.62 219 SER B CA 1
ATOM 9608 C C . SER B 1 219 ? 0.341 -19.156 4.457 1 91.62 219 SER B C 1
ATOM 9610 O O . SER B 1 219 ? 0.637 -18.797 3.314 1 91.62 219 SER B O 1
ATOM 9612 N N . VAL B 1 220 ? 1.231 -19.406 5.363 1 88.38 220 VAL B N 1
ATOM 9613 C CA . VAL B 1 220 ? 2.652 -19.188 5.117 1 88.38 220 VAL B CA 1
ATOM 9614 C C . VAL B 1 220 ? 3.156 -20.188 4.07 1 88.38 220 VAL B C 1
ATOM 9616 O O . VAL B 1 220 ? 3.986 -19.828 3.227 1 88.38 220 VAL B O 1
ATOM 9619 N N . THR B 1 221 ? 2.639 -21.359 4.113 1 89.69 221 THR B N 1
ATOM 9620 C CA . THR B 1 221 ? 3.07 -22.391 3.189 1 89.69 221 THR B CA 1
ATOM 9621 C C . THR B 1 221 ? 2.646 -22.062 1.762 1 89.69 221 THR B C 1
ATOM 9623 O O . THR B 1 221 ? 3.414 -22.266 0.818 1 89.69 221 THR B O 1
ATOM 9626 N N . ILE B 1 222 ? 1.477 -21.5 1.613 1 89.06 222 ILE B N 1
ATOM 9627 C CA . ILE B 1 222 ? 0.924 -21.25 0.285 1 89.06 222 ILE B CA 1
ATOM 9628 C C . ILE B 1 222 ? 1.371 -19.891 -0.221 1 89.06 222 ILE B C 1
ATOM 9630 O O . ILE B 1 222 ? 1.771 -19.75 -1.379 1 89.06 222 ILE B O 1
ATOM 9634 N N . HIS B 1 223 ? 1.302 -18.922 0.726 1 88.12 223 HIS B N 1
ATOM 9635 C CA . HIS B 1 223 ? 1.462 -17.531 0.286 1 88.12 223 HIS B CA 1
ATOM 9636 C C . HIS B 1 223 ? 2.793 -16.953 0.757 1 88.12 223 HIS B C 1
ATOM 9638 O O . HIS B 1 223 ? 3.145 -15.828 0.402 1 88.12 223 HIS B O 1
ATOM 9644 N N . TYR B 1 224 ? 3.525 -17.625 1.612 1 82.25 224 TYR B N 1
ATOM 9645 C CA . TYR B 1 224 ? 4.77 -17.156 2.223 1 82.25 224 TYR B CA 1
ATOM 9646 C C . TYR B 1 224 ? 4.52 -15.961 3.125 1 82.25 224 TYR B C 1
ATOM 9648 O O . TYR B 1 224 ? 5.426 -15.156 3.361 1 82.25 224 TYR B O 1
ATOM 9656 N N . ASP B 1 225 ? 3.205 -15.758 3.465 1 85.75 225 ASP B N 1
ATOM 9657 C CA . ASP B 1 225 ? 2.811 -14.711 4.406 1 85.75 225 ASP B CA 1
ATOM 9658 C C . ASP B 1 225 ? 1.566 -15.117 5.191 1 85.75 225 ASP B C 1
ATOM 9660 O O . ASP B 1 225 ? 1.102 -16.25 5.082 1 85.75 225 ASP B O 1
ATOM 9664 N N . MET B 1 226 ? 1.087 -14.156 6.023 1 87.44 226 MET B N 1
ATOM 9665 C CA . MET B 1 226 ? -0.025 -14.469 6.918 1 87.44 226 MET B CA 1
ATOM 9666 C C . MET B 1 226 ? -1.329 -13.883 6.387 1 87.44 226 MET B C 1
ATOM 9668 O O . MET B 1 226 ? -2.248 -13.602 7.16 1 87.44 226 MET B O 1
ATOM 9672 N N . SER B 1 227 ? -1.525 -13.781 5.082 1 85.06 227 SER B N 1
ATOM 9673 C CA . SER B 1 227 ? -2.65 -13.062 4.492 1 85.06 227 SER B CA 1
ATOM 9674 C C . SER B 1 227 ? -3.961 -13.812 4.715 1 85.06 227 SER B C 1
ATOM 9676 O O . SER B 1 227 ? -5.027 -13.195 4.781 1 85.06 227 SER B O 1
ATOM 9678 N N . THR B 1 228 ? -3.945 -15.117 4.859 1 89.44 228 THR B N 1
ATOM 9679 C CA . THR B 1 228 ? -5.176 -15.875 5.047 1 89.44 228 THR B CA 1
ATOM 9680 C C . THR B 1 228 ? -5.168 -16.594 6.398 1 89.44 228 THR B C 1
ATOM 9682 O O . THR B 1 228 ? -5.93 -17.531 6.613 1 89.44 228 THR B O 1
ATOM 9685 N N . ALA B 1 229 ? -4.293 -16.094 7.227 1 89.44 229 ALA B N 1
ATOM 9686 C CA . ALA B 1 229 ? -4.117 -16.75 8.523 1 89.44 229 ALA B CA 1
ATOM 9687 C C . ALA B 1 229 ? -5.418 -16.75 9.32 1 89.44 229 ALA B C 1
ATOM 9689 O O . ALA B 1 229 ? -5.695 -17.688 10.07 1 89.44 229 ALA B O 1
ATOM 9690 N N . ASN B 1 230 ? -6.34 -15.758 9.102 1 89.06 230 ASN B N 1
ATOM 9691 C CA . ASN B 1 230 ? -7.547 -15.594 9.906 1 89.06 230 ASN B CA 1
ATOM 9692 C C . ASN B 1 230 ? -8.789 -16.047 9.148 1 89.06 230 ASN B C 1
ATOM 9694 O O . ASN B 1 230 ? -9.914 -15.68 9.508 1 89.06 230 ASN B O 1
ATOM 9698 N N . ARG B 1 231 ? -8.648 -16.859 8.172 1 90.62 231 ARG B N 1
ATOM 9699 C CA . ARG B 1 231 ? -9.75 -17.219 7.297 1 90.62 231 ARG B CA 1
ATOM 9700 C C . ARG B 1 231 ? -10.867 -17.906 8.078 1 90.62 231 ARG B C 1
ATOM 9702 O O . ARG B 1 231 ? -12.047 -17.688 7.812 1 90.62 231 ARG B O 1
ATOM 9709 N N . PHE B 1 232 ? -10.523 -18.688 9.156 1 93.44 232 PHE B N 1
ATOM 9710 C CA . PHE B 1 232 ? -11.531 -19.438 9.906 1 93.44 232 PHE B CA 1
ATOM 9711 C C . PHE B 1 232 ? -11.711 -18.844 11.305 1 93.44 232 PHE B C 1
ATOM 9713 O O . PHE B 1 232 ? -12.359 -19.453 12.156 1 93.44 232 PHE B O 1
ATOM 9720 N N . SER B 1 233 ? -11.031 -17.734 11.5 1 91.31 233 SER B N 1
ATOM 9721 C CA . SER B 1 233 ? -11.172 -17 12.758 1 91.31 233 SER B CA 1
ATOM 9722 C C . SER B 1 233 ? -11.531 -15.531 12.5 1 91.31 233 SER B C 1
ATOM 9724 O O . SER B 1 233 ? -10.805 -14.633 12.914 1 91.31 233 SER B O 1
ATOM 9726 N N . ASN B 1 234 ? -12.578 -15.328 11.906 1 89.62 234 ASN B N 1
ATOM 9727 C CA . ASN B 1 234 ? -13.117 -13.992 11.664 1 89.62 234 ASN B CA 1
ATOM 9728 C C . ASN B 1 234 ? -14.633 -13.953 11.883 1 89.62 234 ASN B C 1
ATOM 9730 O O . ASN B 1 234 ? -15.289 -14.992 11.898 1 89.62 234 ASN B O 1
ATOM 9734 N N . LEU B 1 235 ? -15.188 -12.844 11.984 1 90.06 235 LEU B N 1
ATOM 9735 C CA . LEU B 1 235 ? -16.578 -12.656 12.375 1 90.06 235 LEU B CA 1
ATOM 9736 C C . LEU B 1 235 ? -17.516 -13.133 11.273 1 90.06 235 LEU B C 1
ATOM 9738 O O . LEU B 1 235 ? -18.641 -13.555 11.547 1 90.06 235 LEU B O 1
ATOM 9742 N N . SER B 1 236 ? -17.062 -13.094 10.062 1 90.19 236 SER B N 1
ATOM 9743 C CA . SER B 1 236 ? -17.938 -13.43 8.945 1 90.19 236 SER B CA 1
ATOM 9744 C C . SER B 1 236 ? -17.844 -14.906 8.586 1 90.19 236 SER B C 1
ATOM 9746 O O . SER B 1 236 ? -18.453 -15.359 7.613 1 90.19 236 SER B O 1
ATOM 9748 N N . ASP B 1 237 ? -17.047 -15.68 9.367 1 92.62 237 ASP B N 1
ATOM 9749 C CA . ASP B 1 237 ? -16.922 -17.109 9.102 1 92.62 237 ASP B CA 1
ATOM 9750 C C . ASP B 1 237 ? -18.234 -17.844 9.344 1 92.62 237 ASP B C 1
ATOM 9752 O O . ASP B 1 237 ? -18.766 -17.797 10.453 1 92.62 237 ASP B O 1
ATOM 9756 N N . GLY B 1 238 ? -18.703 -18.531 8.297 1 93.69 238 GLY B N 1
ATOM 9757 C CA . GLY B 1 238 ? -20.016 -19.172 8.352 1 93.69 238 GLY B CA 1
ATOM 9758 C C . GLY B 1 238 ? -20.062 -20.328 9.328 1 93.69 238 GLY B C 1
ATOM 9759 O O . GLY B 1 238 ? -21.109 -20.609 9.914 1 93.69 238 GLY B O 1
ATOM 9760 N N . LEU B 1 239 ? -18.984 -21 9.562 1 95.31 239 LEU B N 1
ATOM 9761 C CA . LEU B 1 239 ? -18.969 -22.109 10.508 1 95.31 239 LEU B CA 1
ATOM 9762 C C . LEU B 1 239 ? -19.109 -21.609 11.938 1 95.31 239 LEU B C 1
ATOM 9764 O O . LEU B 1 239 ? -19.844 -22.219 12.734 1 95.31 239 LEU B O 1
ATOM 9768 N N . LEU B 1 240 ? -18.484 -20.516 12.234 1 95.56 240 LEU B N 1
ATOM 9769 C CA . LEU B 1 240 ? -18.594 -19.938 13.57 1 95.56 240 LEU B CA 1
ATOM 9770 C C . LEU B 1 240 ? -20 -19.391 13.805 1 95.56 240 LEU B C 1
ATOM 9772 O O . LEU B 1 240 ? -20.531 -19.5 14.906 1 95.56 240 LEU B O 1
ATOM 9776 N N . VAL B 1 241 ? -20.578 -18.797 12.781 1 95.69 241 VAL B N 1
ATOM 9777 C CA . VAL B 1 241 ? -21.953 -18.312 12.883 1 95.69 241 VAL B CA 1
ATOM 9778 C C . VAL B 1 241 ? -22.875 -19.5 13.172 1 95.69 241 VAL B C 1
ATOM 9780 O O . VAL B 1 241 ? -23.781 -19.391 14.008 1 95.69 241 VAL B O 1
ATOM 9783 N N . LEU B 1 242 ? -22.609 -20.625 12.5 1 95 242 LEU B N 1
ATOM 9784 C CA . LEU B 1 242 ? -23.438 -21.812 12.68 1 95 242 LEU B CA 1
ATOM 9785 C C . LEU B 1 242 ? -23.281 -22.359 14.094 1 95 242 LEU B C 1
ATOM 9787 O O . LEU B 1 242 ? -24.281 -22.75 14.719 1 95 242 LEU B O 1
ATOM 9791 N N . VAL B 1 243 ? -22.094 -22.422 14.578 1 95.94 243 VAL B N 1
ATOM 9792 C CA . VAL B 1 243 ? -21.828 -22.906 15.93 1 95.94 243 VAL B CA 1
ATOM 9793 C C . VAL B 1 243 ? -22.531 -22 16.938 1 95.94 243 VAL B C 1
ATOM 9795 O O . VAL B 1 243 ? -23.203 -22.5 17.859 1 95.94 243 VAL B O 1
ATOM 9798 N N . THR B 1 244 ? -22.406 -20.734 16.781 1 95.88 244 THR B N 1
ATOM 9799 C CA . THR B 1 244 ? -23.016 -19.781 17.703 1 95.88 244 THR B CA 1
ATOM 9800 C C . THR B 1 244 ? -24.547 -19.875 17.656 1 95.88 244 THR B C 1
ATOM 9802 O O . THR B 1 244 ? -25.203 -19.766 18.688 1 95.88 244 THR B O 1
ATOM 9805 N N . LEU B 1 245 ? -25.062 -20.016 16.422 1 95.12 245 LEU B N 1
ATOM 9806 C CA . LEU B 1 245 ? -26.5 -20.203 16.281 1 95.12 245 LEU B CA 1
ATOM 9807 C C . LEU B 1 245 ? -26.969 -21.438 17.031 1 95.12 245 LEU B C 1
ATOM 9809 O O . LEU B 1 245 ? -28.016 -21.422 17.688 1 95.12 245 LEU B O 1
ATOM 9813 N N . GLY B 1 246 ? -26.172 -22.547 16.891 1 93.69 246 GLY B N 1
ATOM 9814 C CA . GLY B 1 246 ? -26.484 -23.734 17.672 1 93.69 246 GLY B CA 1
ATOM 9815 C C . GLY B 1 246 ? -26.547 -23.484 19.156 1 93.69 246 GLY B C 1
ATOM 9816 O O . GLY B 1 246 ? -27.484 -23.922 19.828 1 93.69 246 GLY B O 1
ATOM 9817 N N . MET B 1 247 ? -25.578 -22.719 19.688 1 92.44 247 MET B N 1
ATOM 9818 C CA . MET B 1 247 ? -25.562 -22.359 21.094 1 92.44 247 MET B CA 1
ATOM 9819 C C . MET B 1 247 ? -26.766 -21.5 21.469 1 92.44 247 MET B C 1
ATOM 9821 O O . MET B 1 247 ? -27.359 -21.688 22.531 1 92.44 247 MET B O 1
ATOM 9825 N N . PHE B 1 248 ? -27.109 -20.609 20.609 1 92.62 248 PHE B N 1
ATOM 9826 C CA . PHE B 1 248 ? -28.234 -19.719 20.781 1 92.62 248 PHE B CA 1
ATOM 9827 C C . PHE B 1 248 ? -29.547 -20.5 20.859 1 92.62 248 PHE B C 1
ATOM 9829 O O . PHE B 1 248 ? -30.375 -20.234 21.719 1 92.62 248 PHE B O 1
ATOM 9836 N N . LEU B 1 249 ? -29.688 -21.5 20.016 1 91.81 249 LEU B N 1
ATOM 9837 C CA . LEU B 1 249 ? -30.922 -22.281 19.953 1 91.81 249 LEU B CA 1
ATOM 9838 C C . LEU B 1 249 ? -31.031 -23.234 21.141 1 91.81 249 LEU B C 1
ATOM 9840 O O . LEU B 1 249 ? -32.125 -23.578 21.562 1 91.81 249 LEU B O 1
ATOM 9844 N N . LEU B 1 250 ? -29.891 -23.625 21.688 1 90.12 250 LEU B N 1
ATOM 9845 C CA . LEU B 1 250 ? -29.875 -24.547 22.812 1 90.12 250 LEU B CA 1
ATOM 9846 C C . LEU B 1 250 ? -30.297 -23.844 24.094 1 90.12 250 LEU B C 1
ATOM 9848 O O . LEU B 1 250 ? -30.734 -24.5 25.047 1 90.12 250 LEU B O 1
ATOM 9852 N N . GLN B 1 251 ? -30.109 -22.5 24.234 1 84.38 251 GLN B N 1
ATOM 9853 C CA . GLN B 1 251 ? -30.469 -21.734 25.406 1 84.38 251 GLN B CA 1
ATOM 9854 C C . GLN B 1 251 ? -31.984 -21.609 25.547 1 84.38 251 GLN B C 1
ATOM 9856 O O . GLN B 1 251 ? -32.5 -21.172 26.578 1 84.38 251 GLN B O 1
ATOM 9861 N N . LYS B 1 252 ? -32.844 -22.234 24.984 1 71.56 252 LYS B N 1
ATOM 9862 C CA . LYS B 1 252 ? -34.312 -22.172 25.016 1 71.56 252 LYS B CA 1
ATOM 9863 C C . LYS B 1 252 ? -34.812 -20.734 24.844 1 71.56 252 LYS B C 1
ATOM 9865 O O . LYS B 1 252 ? -34.094 -19.891 24.297 1 71.56 252 LYS B O 1
ATOM 9870 N N . ASN B 1 253 ? -36 -20.359 25.094 1 75 253 ASN B N 1
ATOM 9871 C CA . ASN B 1 253 ? -36.625 -19.078 24.859 1 75 253 ASN B CA 1
ATOM 9872 C C . ASN B 1 253 ? -36.312 -18.078 25.969 1 75 253 ASN B C 1
ATOM 9874 O O . ASN B 1 253 ? -37 -17.062 26.109 1 75 253 ASN B O 1
ATOM 9878 N N . GLN B 1 254 ? -35.156 -18.281 26.672 1 73.75 254 GLN B N 1
ATOM 9879 C CA . GLN B 1 254 ? -34.781 -17.375 27.75 1 73.75 254 GLN B CA 1
ATOM 9880 C C . GLN B 1 254 ? -33.875 -16.25 27.234 1 73.75 254 GLN B C 1
ATOM 9882 O O . GLN B 1 254 ? -32.969 -16.5 26.453 1 73.75 254 GLN B O 1
ATOM 9887 N N . VAL B 1 255 ? -34.312 -14.977 27.469 1 75.19 255 VAL B N 1
ATOM 9888 C CA . VAL B 1 255 ? -33.469 -13.859 27.109 1 75.19 255 VAL B CA 1
ATOM 9889 C C . VAL B 1 255 ? -32.5 -13.578 28.266 1 75.19 255 VAL B C 1
ATOM 9891 O O . VAL B 1 255 ? -32.906 -13.375 29.406 1 75.19 255 VAL B O 1
ATOM 9894 N N . ILE B 1 256 ? -31.25 -13.695 28.078 1 74.12 256 ILE B N 1
ATOM 9895 C CA . ILE B 1 256 ? -30.188 -13.43 29.047 1 74.12 256 ILE B CA 1
ATOM 9896 C C . ILE B 1 256 ? -29.734 -11.977 28.922 1 74.12 256 ILE B C 1
ATOM 9898 O O . ILE B 1 256 ? -29.375 -11.523 27.844 1 74.12 256 ILE B O 1
ATOM 9902 N N . GLY B 1 257 ? -29.703 -11.227 29.953 1 75.94 257 GLY B N 1
ATOM 9903 C CA . GLY B 1 257 ? -29.219 -9.859 30 1 75.94 257 GLY B CA 1
ATOM 9904 C C . GLY B 1 257 ? -30.203 -8.859 29.422 1 75.94 257 GLY B C 1
ATOM 9905 O O . GLY B 1 257 ? -29.797 -7.828 28.875 1 75.94 257 GLY B O 1
ATOM 9906 N N . GLU B 1 258 ? -31.469 -9.172 29.359 1 85 258 GLU B N 1
ATOM 9907 C CA . GLU B 1 258 ? -32.531 -8.352 28.766 1 85 258 GLU B CA 1
ATOM 9908 C C . GLU B 1 258 ? -32.562 -6.957 29.375 1 85 258 GLU B C 1
ATOM 9910 O O . GLU B 1 258 ? -32.594 -5.957 28.656 1 85 258 GLU B O 1
ATOM 9915 N N . HIS B 1 259 ? -32.438 -6.883 30.641 1 81.94 259 HIS B N 1
ATOM 9916 C CA . HIS B 1 259 ? -32.5 -5.602 31.344 1 81.94 259 HIS B CA 1
ATOM 9917 C C . HIS B 1 259 ? -31.312 -4.719 30.969 1 81.94 259 HIS B C 1
ATOM 9919 O O . HIS B 1 259 ? -31.469 -3.516 30.766 1 81.94 259 HIS B O 1
ATOM 9925 N N . GLN B 1 260 ? -30.141 -5.285 30.875 1 79.69 260 GLN B N 1
ATOM 9926 C CA . GLN B 1 260 ? -28.922 -4.531 30.578 1 79.69 260 GLN B CA 1
ATOM 9927 C C . GLN B 1 260 ? -28.875 -4.086 29.125 1 79.69 260 GLN B C 1
ATOM 9929 O O . GLN B 1 260 ? -28.281 -3.059 28.797 1 79.69 260 GLN B O 1
ATOM 9934 N N . ILE B 1 261 ? -29.453 -4.891 28.266 1 82.69 261 ILE B N 1
ATOM 9935 C CA . ILE B 1 261 ? -29.547 -4.52 26.859 1 82.69 261 ILE B CA 1
ATOM 9936 C C . ILE B 1 261 ? -30.5 -3.34 26.703 1 82.69 261 ILE B C 1
ATOM 9938 O O . ILE B 1 261 ? -30.203 -2.379 25.984 1 82.69 261 ILE B O 1
ATOM 9942 N N . LEU B 1 262 ? -31.531 -3.338 27.5 1 85.44 262 LEU B N 1
ATOM 9943 C CA . LEU B 1 262 ? -32.562 -2.33 27.359 1 85.44 262 LEU B CA 1
ATOM 9944 C C . LEU B 1 262 ? -32.219 -1.051 28.094 1 85.44 262 LEU B C 1
ATOM 9946 O O . LEU B 1 262 ? -32.531 0.049 27.656 1 85.44 262 LEU B O 1
ATOM 9950 N N . ASN B 1 263 ? -31.438 -1.193 29.203 1 84.25 263 ASN B N 1
ATOM 9951 C CA . ASN B 1 263 ? -31.109 -0.009 29.984 1 84.25 263 ASN B CA 1
ATOM 9952 C C . ASN B 1 263 ? -29.906 0.728 29.406 1 84.25 263 ASN B C 1
ATOM 9954 O O . ASN B 1 263 ? -29.562 1.828 29.844 1 84.25 263 ASN B O 1
ATOM 9958 N N . GLY B 1 264 ? -29.25 0.199 28.422 1 88.5 264 GLY B N 1
ATOM 9959 C CA . GLY B 1 264 ? -28.188 0.897 27.719 1 88.5 264 GLY B CA 1
ATOM 9960 C C . GLY B 1 264 ? -26.812 0.632 28.281 1 88.5 264 GLY B C 1
ATOM 9961 O O . GLY B 1 264 ? -25.812 1.189 27.812 1 88.5 264 GLY B O 1
ATOM 9962 N N . GLY B 1 265 ? -26.703 -0.18 29.312 1 88.38 265 GLY B N 1
ATOM 9963 C CA . GLY B 1 265 ? -25.406 -0.499 29.891 1 88.38 265 GLY B CA 1
ATOM 9964 C C . GLY B 1 265 ? -24.469 -1.184 28.922 1 88.38 265 GLY B C 1
ATOM 9965 O O . GLY B 1 265 ? -23.312 -0.789 28.781 1 88.38 265 GLY B O 1
ATOM 9966 N N . ILE B 1 266 ? -24.953 -2.195 28.219 1 91.44 266 ILE B N 1
ATOM 9967 C CA . ILE B 1 266 ? -24.172 -2.912 27.234 1 91.44 266 ILE B CA 1
ATOM 9968 C C . ILE B 1 266 ? -23.781 -1.965 26.094 1 91.44 266 ILE B C 1
ATOM 9970 O O . ILE B 1 266 ? -22.625 -1.938 25.672 1 91.44 266 ILE B O 1
ATOM 9974 N N . TYR B 1 267 ? -24.75 -1.149 25.719 1 93.12 267 TYR B N 1
ATOM 9975 C CA . TYR B 1 267 ? -24.531 -0.18 24.656 1 93.12 267 TYR B CA 1
ATOM 9976 C C . TYR B 1 267 ? -23.391 0.775 25.016 1 93.12 267 TYR B C 1
ATOM 9978 O O . TYR B 1 267 ? -22.469 0.981 24.234 1 93.12 267 TYR B O 1
ATOM 9986 N N . SER B 1 268 ? -23.438 1.339 26.141 1 93.06 268 SER B N 1
ATOM 9987 C CA . SER B 1 268 ? -22.438 2.303 26.594 1 93.06 268 SER B CA 1
ATOM 9988 C C . SER B 1 268 ? -21.047 1.664 26.688 1 93.06 268 SER B C 1
ATOM 9990 O O . SER B 1 268 ? -20.047 2.291 26.344 1 93.06 268 SER B O 1
ATOM 9992 N N . SER B 1 269 ? -21.016 0.429 27.141 1 92.38 269 SER B N 1
ATOM 9993 C CA . SER B 1 269 ? -19.734 -0.279 27.219 1 92.38 269 SER B CA 1
ATOM 9994 C C . SER B 1 269 ? -19.141 -0.498 25.844 1 92.38 269 SER B C 1
ATOM 9996 O O . SER B 1 269 ? -17.922 -0.324 25.656 1 92.38 269 SER B O 1
ATOM 9998 N N . LEU B 1 270 ? -19.969 -0.845 24.938 1 91.81 270 LEU B N 1
ATOM 9999 C CA . LEU B 1 270 ? -19.5 -1.103 23.578 1 91.81 270 LEU B CA 1
ATOM 10000 C C . LEU B 1 270 ? -19.016 0.185 22.922 1 91.81 270 LEU B C 1
ATOM 10002 O O . LEU B 1 270 ? -18 0.188 22.219 1 91.81 270 LEU B O 1
ATOM 10006 N N . VAL B 1 271 ? -19.703 1.249 23.125 1 92.75 271 VAL B N 1
ATOM 10007 C CA . VAL B 1 271 ? -19.328 2.535 22.531 1 92.75 271 VAL B CA 1
ATOM 10008 C C . VAL B 1 271 ? -17.984 2.988 23.094 1 92.75 271 VAL B C 1
ATOM 10010 O O . VAL B 1 271 ? -17.094 3.385 22.344 1 92.75 271 VAL B O 1
ATOM 10013 N N . LEU B 1 272 ? -17.844 2.838 24.391 1 90.56 272 LEU B N 1
ATOM 10014 C CA . LEU B 1 272 ? -16.594 3.244 25.047 1 90.56 272 LEU B CA 1
ATOM 10015 C C . LEU B 1 272 ? -15.422 2.414 24.547 1 90.56 272 LEU B C 1
ATOM 10017 O O . LEU B 1 272 ? -14.328 2.943 24.328 1 90.56 272 LEU B O 1
ATOM 10021 N N . ALA B 1 273 ? -15.719 1.175 24.359 1 88.75 273 ALA B N 1
ATOM 10022 C CA . ALA B 1 273 ? -14.68 0.27 23.875 1 88.75 273 ALA B CA 1
ATOM 10023 C C . ALA B 1 273 ? -14.273 0.606 22.453 1 88.75 273 ALA B C 1
ATOM 10025 O O . ALA B 1 273 ? -13.133 0.369 22.047 1 88.75 273 ALA B O 1
ATOM 10026 N N . GLY B 1 274 ? -15.219 1.157 21.688 1 85.81 274 GLY B N 1
ATOM 10027 C CA . GLY B 1 274 ? -14.977 1.407 20.281 1 85.81 274 GLY B CA 1
ATOM 10028 C C . GLY B 1 274 ? -14.453 2.805 20 1 85.81 274 GLY B C 1
ATOM 10029 O O . GLY B 1 274 ? -14.062 3.115 18.875 1 85.81 274 GLY B O 1
ATOM 10030 N N . LEU B 1 275 ? -14.414 3.664 20.969 1 85.19 275 LEU B N 1
ATOM 10031 C CA . LEU B 1 275 ? -13.922 5.02 20.75 1 85.19 275 LEU B CA 1
ATOM 10032 C C . LEU B 1 275 ? -12.43 5.008 20.422 1 85.19 275 LEU B C 1
ATOM 10034 O O . LEU B 1 275 ? -11.633 4.426 21.156 1 85.19 275 LEU B O 1
ATOM 10038 N N . PRO B 1 276 ? -12.117 5.566 19.297 1 77.06 276 PRO B N 1
ATOM 10039 C CA . PRO B 1 276 ? -10.734 5.465 18.812 1 77.06 276 PRO B CA 1
ATOM 10040 C C . PRO B 1 276 ? -9.711 5.922 19.859 1 77.06 276 PRO B C 1
ATOM 10042 O O . PRO B 1 276 ? -8.688 5.266 20.047 1 77.06 276 PRO B O 1
ATOM 10045 N N . LEU B 1 277 ? -9.898 7.09 20.562 1 79.25 277 LEU B N 1
ATOM 10046 C CA . LEU B 1 277 ? -8.953 7.609 21.547 1 79.25 277 LEU B CA 1
ATOM 10047 C C . LEU B 1 277 ? -8.703 6.59 22.656 1 79.25 277 LEU B C 1
ATOM 10049 O O . LEU B 1 277 ? -7.559 6.312 23 1 79.25 277 LEU B O 1
ATOM 10053 N N . LEU B 1 278 ? -9.75 5.938 23.125 1 78.38 278 LEU B N 1
ATOM 10054 C CA . LEU B 1 278 ? -9.633 5.027 24.266 1 78.38 278 LEU B CA 1
ATOM 10055 C C . LEU B 1 278 ? -9.094 3.67 23.812 1 78.38 278 LEU B C 1
ATOM 10057 O O . LEU B 1 278 ? -8.305 3.041 24.531 1 78.38 278 LEU B O 1
ATOM 10061 N N . ARG B 1 279 ? -9.516 3.35 22.641 1 78.19 279 ARG B N 1
ATOM 10062 C CA . ARG B 1 279 ? -9.047 2.076 22.109 1 78.19 279 ARG B CA 1
ATOM 10063 C C . ARG B 1 279 ? -7.523 2.076 21.953 1 78.19 279 ARG B C 1
ATOM 10065 O O . ARG B 1 279 ? -6.855 1.134 22.391 1 78.19 279 ARG B O 1
ATOM 10072 N N . SER B 1 280 ? -6.965 3.135 21.375 1 72.94 280 SER B N 1
ATOM 10073 C CA . SER B 1 280 ? -5.523 3.227 21.172 1 72.94 280 SER B CA 1
ATOM 10074 C C . SER B 1 280 ? -4.777 3.252 22.5 1 72.94 280 SER B C 1
ATOM 10076 O O . SER B 1 280 ? -3.717 2.639 22.641 1 72.94 280 SER B O 1
ATOM 10078 N N . HIS B 1 281 ? -5.293 3.863 23.453 1 75.12 281 HIS B N 1
ATOM 10079 C CA . HIS B 1 281 ? -4.629 3.992 24.75 1 75.12 281 HIS B CA 1
ATOM 10080 C C . HIS B 1 281 ? -4.734 2.699 25.547 1 75.12 281 HIS B C 1
ATOM 10082 O O . HIS B 1 281 ? -3.756 2.262 26.156 1 75.12 281 HIS B O 1
ATOM 10088 N N . TYR B 1 282 ? -5.918 2.135 25.547 1 71.94 282 TYR B N 1
ATOM 10089 C CA . TYR B 1 282 ? -6.102 0.883 26.266 1 71.94 282 TYR B CA 1
ATOM 10090 C C . TYR B 1 282 ? -5.199 -0.21 25.703 1 71.94 282 TYR B C 1
ATOM 10092 O O . TYR B 1 282 ? -4.531 -0.922 26.469 1 71.94 282 TYR B O 1
ATOM 10100 N N . VAL B 1 283 ? -5.211 -0.232 24.406 1 67.81 283 VAL B N 1
ATOM 10101 C CA . VAL B 1 283 ? -4.438 -1.257 23.703 1 67.81 283 VAL B CA 1
ATOM 10102 C C . VAL B 1 283 ? -2.943 -0.994 23.891 1 67.81 283 VAL B C 1
ATOM 10104 O O . VAL B 1 283 ? -2.166 -1.924 24.125 1 67.81 283 VAL B O 1
ATOM 10107 N N . GLY B 1 284 ? -2.506 0.3 23.797 1 64.5 284 GLY B N 1
ATOM 10108 C CA . GLY B 1 284 ? -1.108 0.658 23.984 1 64.5 284 GLY B CA 1
ATOM 10109 C C . GLY B 1 284 ? -0.589 0.323 25.375 1 64.5 284 GLY B C 1
ATOM 10110 O O . GLY B 1 284 ? 0.524 -0.188 25.516 1 64.5 284 GLY B O 1
ATOM 10111 N N . PHE B 1 285 ? -1.44 0.479 26.281 1 70.38 285 PHE B N 1
ATOM 10112 C CA . PHE B 1 285 ? -1.078 0.187 27.656 1 70.38 285 PHE B CA 1
ATOM 10113 C C . PHE B 1 285 ? -0.917 -1.313 27.875 1 70.38 285 PHE B C 1
ATOM 10115 O O . PHE B 1 285 ? 0.024 -1.754 28.531 1 70.38 285 PHE B O 1
ATOM 10122 N N . ALA B 1 286 ? -1.747 -2.146 27.266 1 67.94 286 ALA B N 1
ATOM 10123 C CA . ALA B 1 286 ? -1.729 -3.598 27.438 1 67.94 286 ALA B CA 1
ATOM 10124 C C . ALA B 1 286 ? -0.592 -4.227 26.625 1 67.94 286 ALA B C 1
ATOM 10126 O O . ALA B 1 286 ? 0.028 -5.195 27.078 1 67.94 286 ALA B O 1
ATOM 10127 N N . ALA B 1 287 ? -0.311 -3.773 25.406 1 61.91 287 ALA B N 1
ATOM 10128 C CA . ALA B 1 287 ? 0.643 -4.387 24.484 1 61.91 287 ALA B CA 1
ATOM 10129 C C . ALA B 1 287 ? 2.078 -4.047 24.875 1 61.91 287 ALA B C 1
ATOM 10131 O O . ALA B 1 287 ? 2.98 -4.879 24.734 1 61.91 287 ALA B O 1
ATOM 10132 N N . GLY B 1 288 ? 2.396 -2.848 25.281 1 61.31 288 GLY B N 1
ATOM 10133 C CA . GLY B 1 288 ? 3.76 -2.359 25.422 1 61.31 288 GLY B CA 1
ATOM 10134 C C . GLY B 1 288 ? 4.441 -2.852 26.688 1 61.31 288 GLY B C 1
ATOM 10135 O O . GLY B 1 288 ? 5.668 -2.955 26.734 1 61.31 288 GLY B O 1
ATOM 10136 N N . HIS B 1 289 ? 3.658 -3.451 27.672 1 61.97 289 HIS B N 1
ATOM 10137 C CA . HIS B 1 289 ? 4.359 -3.529 28.938 1 61.97 289 HIS B CA 1
ATOM 10138 C C . HIS B 1 289 ? 4.562 -4.98 29.375 1 61.97 289 HIS B C 1
ATOM 10140 O O . HIS B 1 289 ? 5.293 -5.254 30.328 1 61.97 289 HIS B O 1
ATOM 10146 N N . VAL B 1 290 ? 3.869 -5.902 28.641 1 68.88 290 VAL B N 1
ATOM 10147 C CA . VAL B 1 290 ? 3.967 -7.266 29.141 1 68.88 290 VAL B CA 1
ATOM 10148 C C . VAL B 1 290 ? 4.422 -8.203 28.031 1 68.88 290 VAL B C 1
ATOM 10150 O O . VAL B 1 290 ? 3.83 -8.227 26.938 1 68.88 290 VAL B O 1
ATOM 10153 N N . GLY B 1 291 ? 5.543 -8.898 28.234 1 68.5 291 GLY B N 1
ATOM 10154 C CA . GLY B 1 291 ? 6.09 -9.805 27.25 1 68.5 291 GLY B CA 1
ATOM 10155 C C . GLY B 1 291 ? 5.355 -11.125 27.172 1 68.5 291 GLY B C 1
ATOM 10156 O O . GLY B 1 291 ? 5.195 -11.703 26.094 1 68.5 291 GLY B O 1
ATOM 10157 N N . ASN B 1 292 ? 4.891 -11.727 28.391 1 77.12 292 ASN B N 1
ATOM 10158 C CA . ASN B 1 292 ? 4.211 -13.016 28.438 1 77.12 292 ASN B CA 1
ATOM 10159 C C . ASN B 1 292 ? 2.805 -12.93 27.844 1 77.12 292 ASN B C 1
ATOM 10161 O O . ASN B 1 292 ? 2.031 -12.039 28.203 1 77.12 292 ASN B O 1
ATOM 10165 N N . LEU B 1 293 ? 2.414 -13.891 26.938 1 79.62 293 LEU B N 1
ATOM 10166 C CA . LEU B 1 293 ? 1.146 -13.883 26.219 1 79.62 293 LEU B CA 1
ATOM 10167 C C . LEU B 1 293 ? -0.026 -14.055 27.172 1 79.62 293 LEU B C 1
ATOM 10169 O O . LEU B 1 293 ? -1.029 -13.344 27.078 1 79.62 293 LEU B O 1
ATOM 10173 N N . GLY B 1 294 ? 0.1 -15.023 28.094 1 83.44 294 GLY B N 1
ATOM 10174 C CA . GLY B 1 294 ? -0.968 -15.258 29.047 1 83.44 294 GLY B CA 1
ATOM 10175 C C . GLY B 1 294 ? -1.267 -14.047 29.922 1 83.44 294 GLY B C 1
ATOM 10176 O O . GLY B 1 294 ? -2.432 -13.719 30.141 1 83.44 294 GLY B O 1
ATOM 10177 N N . LEU B 1 295 ? -0.298 -13.391 30.375 1 83.81 295 LEU B N 1
ATOM 10178 C CA . LEU B 1 295 ? -0.455 -12.195 31.188 1 83.81 295 LEU B CA 1
ATOM 10179 C C . LEU B 1 295 ? -1.028 -11.039 30.375 1 83.81 295 LEU B C 1
ATOM 10181 O O . LEU B 1 295 ? -1.796 -10.227 30.891 1 83.81 295 LEU B O 1
ATOM 10185 N N . LYS B 1 296 ? -0.636 -10.961 29.141 1 82.38 296 LYS B N 1
ATOM 10186 C CA . LYS B 1 296 ? -1.183 -9.938 28.25 1 82.38 296 LYS B CA 1
ATOM 10187 C C . LYS B 1 296 ? -2.691 -10.102 28.094 1 82.38 296 LYS B C 1
ATOM 10189 O O . LYS B 1 296 ? -3.439 -9.125 28.156 1 82.38 296 LYS B O 1
ATOM 10194 N N . ILE B 1 297 ? -3.107 -11.359 27.906 1 85.81 297 ILE B N 1
ATOM 10195 C CA . ILE B 1 297 ? -4.523 -11.656 27.719 1 85.81 297 ILE B CA 1
ATOM 10196 C C . ILE B 1 297 ? -5.285 -11.328 29 1 85.81 297 ILE B C 1
ATOM 10198 O O . ILE B 1 297 ? -6.375 -10.75 28.953 1 85.81 297 ILE B O 1
ATOM 10202 N N . LEU B 1 298 ? -4.648 -11.641 30.109 1 87.94 298 LEU B N 1
ATOM 10203 C CA . LEU B 1 298 ? -5.27 -11.352 31.406 1 87.94 298 LEU B CA 1
ATOM 10204 C C . LEU B 1 298 ? -5.387 -9.852 31.625 1 87.94 298 LEU B C 1
ATOM 10206 O O . LEU B 1 298 ? -6.398 -9.375 32.125 1 87.94 298 LEU B O 1
ATOM 10210 N N . LEU B 1 299 ? -4.387 -9.133 31.297 1 86.31 299 LEU B N 1
ATOM 10211 C CA . LEU B 1 299 ? -4.41 -7.684 31.438 1 86.31 299 LEU B CA 1
ATOM 10212 C C . LEU B 1 299 ? -5.508 -7.074 30.578 1 86.31 299 LEU B C 1
ATOM 10214 O O . LEU B 1 299 ? -6.219 -6.168 31.016 1 86.31 299 LEU B O 1
ATOM 10218 N N . VAL B 1 300 ? -5.621 -7.539 29.312 1 86.25 300 VAL B N 1
ATOM 10219 C CA . VAL B 1 300 ? -6.672 -7.051 28.422 1 86.25 300 VAL B CA 1
ATOM 10220 C C . VAL B 1 300 ? -8.039 -7.344 29.031 1 86.25 300 VAL B C 1
ATOM 10222 O O . VAL B 1 300 ? -8.953 -6.52 28.953 1 86.25 300 VAL B O 1
ATOM 10225 N N . ALA B 1 301 ? -8.117 -8.484 29.688 1 90.5 301 ALA B N 1
ATOM 10226 C CA . ALA B 1 301 ? -9.375 -8.859 30.328 1 90.5 301 ALA B CA 1
ATOM 10227 C C . ALA B 1 301 ? -9.703 -7.934 31.5 1 90.5 301 ALA B C 1
ATOM 10229 O O . ALA B 1 301 ? -10.859 -7.527 31.672 1 90.5 301 ALA B O 1
ATOM 10230 N N . ILE B 1 302 ? -8.75 -7.562 32.188 1 90.5 302 ILE B N 1
ATOM 10231 C CA . ILE B 1 302 ? -8.938 -6.684 33.344 1 90.5 302 ILE B CA 1
ATOM 10232 C C . ILE B 1 302 ? -9.344 -5.289 32.875 1 90.5 302 ILE B C 1
ATOM 10234 O O . ILE B 1 302 ? -10.297 -4.703 33.375 1 90.5 302 ILE B O 1
ATOM 10238 N N . ILE B 1 303 ? -8.688 -4.828 31.922 1 88.81 303 ILE B N 1
ATOM 10239 C CA . ILE B 1 303 ? -9.008 -3.508 31.391 1 88.81 303 ILE B CA 1
ATOM 10240 C C . ILE B 1 303 ? -10.391 -3.523 30.75 1 88.81 303 ILE B C 1
ATOM 10242 O O . ILE B 1 303 ? -11.148 -2.557 30.875 1 88.81 303 ILE B O 1
ATOM 10246 N N . ALA B 1 304 ? -10.68 -4.609 30.062 1 91.12 304 ALA B N 1
ATOM 10247 C CA . ALA B 1 304 ? -12.008 -4.746 29.484 1 91.12 304 ALA B CA 1
ATOM 10248 C C . ALA B 1 304 ? -13.086 -4.703 30.562 1 91.12 304 ALA B C 1
ATOM 10250 O O . ALA B 1 304 ? -14.125 -4.062 30.391 1 91.12 304 ALA B O 1
ATOM 10251 N N . GLY B 1 305 ? -12.758 -5.359 31.656 1 92.06 305 GLY B N 1
ATOM 10252 C CA . GLY B 1 305 ? -13.664 -5.297 32.781 1 92.06 305 GLY B CA 1
ATOM 10253 C C . GLY B 1 305 ? -13.844 -3.891 33.344 1 92.06 305 GLY B C 1
ATOM 10254 O O . GLY B 1 305 ? -14.961 -3.479 33.656 1 92.06 305 GLY B O 1
ATOM 10255 N N . ALA B 1 306 ? -12.789 -3.152 33.375 1 91.12 306 ALA B N 1
ATOM 10256 C CA . ALA B 1 306 ? -12.836 -1.77 33.844 1 91.12 306 ALA B CA 1
ATOM 10257 C C . ALA B 1 306 ? -13.672 -0.9 32.906 1 91.12 306 ALA B C 1
ATOM 10259 O O . ALA B 1 306 ? -14.453 -0.063 33.375 1 91.12 306 ALA B O 1
ATOM 10260 N N . VAL B 1 307 ? -13.531 -1.127 31.672 1 90.62 307 VAL B N 1
ATOM 10261 C CA . VAL B 1 307 ? -14.273 -0.366 30.672 1 90.62 307 VAL B CA 1
ATOM 10262 C C . VAL B 1 307 ? -15.766 -0.648 30.812 1 90.62 307 VAL B C 1
ATOM 10264 O O . VAL B 1 307 ? -16.594 0.252 30.641 1 90.62 307 VAL B O 1
ATOM 10267 N N . MET B 1 308 ? -16.094 -1.853 31.094 1 92.94 308 MET B N 1
ATOM 10268 C CA . MET B 1 308 ? -17.484 -2.217 31.297 1 92.94 308 MET B CA 1
ATOM 10269 C C . MET B 1 308 ? -18.062 -1.494 32.531 1 92.94 308 MET B C 1
ATOM 10271 O O . MET B 1 308 ? -19.156 -0.933 32.438 1 92.94 308 MET B O 1
ATOM 10275 N N . VAL B 1 309 ? -17.266 -1.435 33.531 1 93.12 309 VAL B N 1
ATOM 10276 C CA . VAL B 1 309 ? -17.719 -0.766 34.75 1 93.12 309 VAL B CA 1
ATOM 10277 C C . VAL B 1 309 ? -17.906 0.725 34.469 1 93.12 309 VAL B C 1
ATOM 10279 O O . VAL B 1 309 ? -18.922 1.305 34.844 1 93.12 309 VAL B O 1
ATOM 10282 N N . VAL B 1 310 ? -16.969 1.309 33.781 1 91.06 310 VAL B N 1
ATOM 10283 C CA . VAL B 1 310 ? -17.062 2.725 33.469 1 91.06 310 VAL B CA 1
ATOM 10284 C C . VAL B 1 310 ? -18.266 2.965 32.531 1 91.06 310 VAL B C 1
ATOM 10286 O O . VAL B 1 310 ? -18.969 3.971 32.688 1 91.06 310 VAL B O 1
ATOM 10289 N N . GLY B 1 311 ? -18.484 2.023 31.625 1 91.19 311 GLY B N 1
ATOM 10290 C CA . GLY B 1 311 ? -19.625 2.143 30.75 1 91.19 311 GLY B CA 1
ATOM 10291 C C . GLY B 1 311 ? -20.953 2.109 31.469 1 91.19 311 GLY B C 1
ATOM 10292 O O . GLY B 1 311 ? -21.859 2.91 31.188 1 91.19 311 GLY B O 1
ATOM 10293 N N . PHE B 1 312 ? -21.094 1.269 32.469 1 91.62 312 PHE B N 1
ATOM 10294 C CA . PHE B 1 312 ? -22.312 1.156 33.25 1 91.62 312 PHE B CA 1
ATOM 10295 C C . PHE B 1 312 ? -22.547 2.408 34.094 1 91.62 312 PHE B C 1
ATOM 10297 O O . PHE B 1 312 ? -23.656 2.928 34.156 1 91.62 312 PHE B O 1
ATOM 10304 N N . VAL B 1 313 ? -21.453 2.932 34.594 1 92.12 313 VAL B N 1
ATOM 10305 C CA . VAL B 1 313 ? -21.547 4.121 35.438 1 92.12 313 VAL B CA 1
ATOM 10306 C C . VAL B 1 313 ? -21.859 5.34 34.562 1 92.12 313 VAL B C 1
ATOM 10308 O O . VAL B 1 313 ? -22.703 6.16 34.938 1 92.12 313 VAL B O 1
ATOM 10311 N N . ALA B 1 314 ? -21.188 5.441 33.5 1 90.06 314 ALA B N 1
ATOM 10312 C CA . ALA B 1 314 ? -21.422 6.559 32.594 1 90.06 314 ALA B CA 1
ATOM 10313 C C . ALA B 1 314 ? -22.859 6.559 32.062 1 90.06 314 ALA B C 1
ATOM 10315 O O . ALA B 1 314 ? -23.484 7.613 31.953 1 90.06 314 ALA B O 1
ATOM 10316 N N . ASN B 1 315 ? -23.312 5.344 31.719 1 88.69 315 ASN B N 1
ATOM 10317 C CA . ASN B 1 315 ? -24.688 5.23 31.281 1 88.69 315 ASN B CA 1
ATOM 10318 C C . ASN B 1 315 ? -25.672 5.688 32.344 1 88.69 315 ASN B C 1
ATOM 10320 O O . ASN B 1 315 ? -26.641 6.395 32.062 1 88.69 315 ASN B O 1
ATOM 10324 N N . TRP B 1 316 ? -25.375 5.305 33.531 1 86.38 316 TRP B N 1
ATOM 10325 C CA . TRP B 1 316 ? -26.219 5.695 34.656 1 86.38 316 TRP B CA 1
ATOM 10326 C C . TRP B 1 316 ? -26.203 7.207 34.875 1 86.38 316 TRP B C 1
ATOM 10328 O O . TRP B 1 316 ? -27.25 7.832 35.031 1 86.38 316 TRP B O 1
ATOM 10338 N N . CYS B 1 317 ? -25.094 7.859 34.75 1 87.38 317 CYS B N 1
ATOM 10339 C CA . CYS B 1 317 ? -24.922 9.297 34.906 1 87.38 317 CYS B CA 1
ATOM 10340 C C . CYS B 1 317 ? -25.641 10.055 33.781 1 87.38 317 CYS B C 1
ATOM 10342 O O . CYS B 1 317 ? -26.344 11.023 34.031 1 87.38 317 CYS B O 1
ATOM 10344 N N . LEU B 1 318 ? -25.469 9.586 32.562 1 84.81 318 LEU B N 1
ATOM 10345 C CA . LEU B 1 318 ? -26.047 10.266 31.422 1 84.81 318 LEU B CA 1
ATOM 10346 C C . LEU B 1 318 ? -27.562 10.156 31.422 1 84.81 318 LEU B C 1
ATOM 10348 O O . LEU B 1 318 ? -28.266 11.117 31.078 1 84.81 318 LEU B O 1
ATOM 10352 N N . ARG B 1 319 ? -28.047 9 31.797 1 76.88 319 ARG B N 1
ATOM 10353 C CA . ARG B 1 319 ? -29.5 8.836 31.891 1 76.88 319 ARG B CA 1
ATOM 10354 C C . ARG B 1 319 ? -30.094 9.734 32.969 1 76.88 319 ARG B C 1
ATOM 10356 O O . ARG B 1 319 ? -31.156 10.328 32.781 1 76.88 319 ARG B O 1
ATOM 10363 N N . ARG B 1 320 ? -29.391 9.805 34.094 1 76.88 320 ARG B N 1
ATOM 10364 C CA . ARG B 1 320 ? -29.828 10.688 35.156 1 76.88 320 ARG B CA 1
ATOM 10365 C C . ARG B 1 320 ? -29.766 12.148 34.719 1 76.88 320 ARG B C 1
ATOM 10367 O O . ARG B 1 320 ? -30.672 12.93 35.031 1 76.88 320 ARG B O 1
ATOM 10374 N N . LEU B 1 321 ? -28.75 12.414 34.062 1 76.81 321 LEU B N 1
ATOM 10375 C CA . LEU B 1 321 ? -28.578 13.781 33.562 1 76.81 321 LEU B CA 1
ATOM 10376 C C . LEU B 1 321 ? -29.656 14.141 32.562 1 76.81 321 LEU B C 1
ATOM 10378 O O . LEU B 1 321 ? -30.25 15.219 32.625 1 76.81 321 LEU B O 1
ATOM 10382 N N . PHE B 1 322 ? -29.969 13.219 31.594 1 74.69 322 PHE B N 1
ATOM 10383 C CA . PHE B 1 322 ? -30.922 13.508 30.531 1 74.69 322 PHE B CA 1
ATOM 10384 C C . PHE B 1 322 ? -32.344 13.461 31.062 1 74.69 322 PHE B C 1
ATOM 10386 O O . PHE B 1 322 ? -33.25 14.133 30.531 1 74.69 322 PHE B O 1
ATOM 10393 N N . SER B 1 323 ? -32.531 12.711 32.156 1 70.12 323 SER B N 1
ATOM 10394 C CA . SER B 1 323 ? -33.875 12.648 32.719 1 70.12 323 SER B CA 1
ATOM 10395 C C . SER B 1 323 ? -34.156 13.844 33.625 1 70.12 323 SER B C 1
ATOM 10397 O O . SER B 1 323 ? -35.312 14.242 33.812 1 70.12 323 SER B O 1
ATOM 10399 N N . SER B 1 324 ? -33.094 14.383 34.25 1 66.06 324 SER B N 1
ATOM 10400 C CA . SER B 1 324 ? -33.281 15.453 35.25 1 66.06 324 SER B CA 1
ATOM 10401 C C . SER B 1 324 ? -33.281 16.828 34.562 1 66.06 324 SER B C 1
ATOM 10403 O O . SER B 1 324 ? -33.844 17.781 35.125 1 66.06 324 SER B O 1
ATOM 10405 N N . LEU B 1 325 ? -32.688 16.875 33.469 1 60.75 325 LEU B N 1
ATOM 10406 C CA . LEU B 1 325 ? -32.594 18.203 32.844 1 60.75 325 LEU B CA 1
ATOM 10407 C C . LEU B 1 325 ? -33.906 18.641 32.281 1 60.75 325 LEU B C 1
ATOM 10409 O O . LEU B 1 325 ? -34.625 17.844 31.672 1 60.75 325 LEU B O 1
ATOM 10413 N N . ALA B 1 326 ? -34.5 19.703 32.719 1 61.34 326 ALA B N 1
ATOM 10414 C CA . ALA B 1 326 ? -35.688 20.328 32.156 1 61.34 326 ALA B CA 1
ATOM 10415 C C . ALA B 1 326 ? -35.688 20.266 30.625 1 61.34 326 ALA B C 1
ATOM 10417 O O . ALA B 1 326 ? -36.75 20.234 30 1 61.34 326 ALA B O 1
ATOM 10418 N N . ILE B 1 327 ? -34.531 20.109 30.094 1 62.12 327 ILE B N 1
ATOM 10419 C CA . ILE B 1 327 ? -34.281 20.047 28.656 1 62.12 327 ILE B CA 1
ATOM 10420 C C . ILE B 1 327 ? -34.812 18.719 28.109 1 62.12 327 ILE B C 1
ATOM 10422 O O . ILE B 1 327 ? -35.219 18.641 26.953 1 62.12 327 ILE B O 1
ATOM 10426 N N . THR B 1 328 ? -34.844 17.828 29.016 1 63.97 328 THR B N 1
ATOM 10427 C CA . THR B 1 328 ? -35.312 16.516 28.562 1 63.97 328 THR B CA 1
ATOM 10428 C C . THR B 1 328 ? -36.781 16.562 28.188 1 63.97 328 THR B C 1
ATOM 10430 O O . THR B 1 328 ? -37.219 15.938 27.219 1 63.97 328 THR B O 1
ATOM 10433 N N . GLN B 1 329 ? -37.562 17.312 29.016 1 67.81 329 GLN B N 1
ATOM 10434 C CA . GLN B 1 329 ? -38.969 17.422 28.656 1 67.81 329 GLN B CA 1
ATOM 10435 C C . GLN B 1 329 ? -39.125 18.156 27.328 1 67.81 329 GLN B C 1
ATOM 10437 O O . GLN B 1 329 ? -39.938 17.766 26.5 1 67.81 329 GLN B O 1
ATOM 10442 N N . HIS B 1 330 ? -38.312 19.203 27.266 1 73.94 330 HIS B N 1
ATOM 10443 C CA . HIS B 1 330 ? -38.375 19.922 26 1 73.94 330 HIS B CA 1
ATOM 10444 C C . HIS B 1 330 ? -37.875 19.047 24.844 1 73.94 330 HIS B C 1
ATOM 10446 O O . HIS B 1 330 ? -38.438 19.109 23.75 1 73.94 330 HIS B O 1
ATOM 10452 N N . TYR B 1 331 ? -36.969 18.297 25.266 1 75.38 331 TYR B N 1
ATOM 10453 C CA . TYR B 1 331 ? -36.406 17.375 24.281 1 75.38 331 TYR B CA 1
ATOM 10454 C C . TYR B 1 331 ? -37.438 16.328 23.875 1 75.38 331 TYR B C 1
ATOM 10456 O O . TYR B 1 331 ? -37.594 16.031 22.688 1 75.38 331 TYR B O 1
ATOM 10464 N N . GLU B 1 332 ? -38.094 15.812 24.75 1 75.69 332 GLU B N 1
ATOM 10465 C CA . GLU B 1 332 ? -39.094 14.797 24.469 1 75.69 332 GLU B CA 1
ATOM 10466 C C . GLU B 1 332 ? -40.25 15.375 23.641 1 75.69 332 GLU B C 1
ATOM 10468 O O . GLU B 1 332 ? -40.719 14.719 22.719 1 75.69 332 GLU B O 1
ATOM 10473 N N . ARG B 1 333 ? -40.594 16.578 23.953 1 78.62 333 ARG B N 1
ATOM 10474 C CA . ARG B 1 333 ? -41.656 17.219 23.188 1 78.62 333 ARG B CA 1
ATOM 10475 C C . ARG B 1 333 ? -41.188 17.484 21.75 1 78.62 333 ARG B C 1
ATOM 10477 O O . ARG B 1 333 ? -41.969 17.328 20.812 1 78.62 333 ARG B O 1
ATOM 10484 N N . TRP B 1 334 ? -39.969 17.875 21.672 1 79.38 334 TRP B N 1
ATOM 10485 C CA . TRP B 1 334 ? -39.406 18.109 20.344 1 79.38 334 TRP B CA 1
ATOM 10486 C C . TRP B 1 334 ? -39.375 16.844 19.516 1 79.38 334 TRP B C 1
ATOM 10488 O O . TRP B 1 334 ? -39.719 16.844 18.328 1 79.38 334 TRP B O 1
ATOM 10498 N N . VAL B 1 335 ? -39.062 15.773 20.141 1 80 335 VAL B N 1
ATOM 10499 C CA . VAL B 1 335 ? -38.969 14.484 19.453 1 80 335 VAL B CA 1
ATOM 10500 C C . VAL B 1 335 ? -40.375 14.07 19 1 80 335 VAL B C 1
ATOM 10502 O O . VAL B 1 335 ? -40.531 13.5 17.922 1 80 335 VAL B O 1
ATOM 10505 N N . GLU B 1 336 ? -41.281 14.406 19.781 1 78.56 336 GLU B N 1
ATOM 10506 C CA . GLU B 1 336 ? -42.656 14.047 19.469 1 78.56 336 GLU B CA 1
ATOM 10507 C C . GLU B 1 336 ? -43.188 14.859 18.297 1 78.56 336 GLU B C 1
ATOM 10509 O O . GLU B 1 336 ? -44.062 14.414 17.562 1 78.56 336 GLU B O 1
ATOM 10514 N N . GLU B 1 337 ? -42.531 16.016 18.125 1 80.69 337 GLU B N 1
ATOM 10515 C CA . GLU B 1 337 ? -42.969 16.875 17.031 1 80.69 337 GLU B CA 1
ATOM 10516 C C . GLU B 1 337 ? -42.344 16.438 15.711 1 80.69 337 GLU B C 1
ATOM 10518 O O . GLU B 1 337 ? -42.812 16.859 14.641 1 80.69 337 GLU B O 1
ATOM 10523 N N . LEU B 1 338 ? -41.438 15.562 15.758 1 83.38 338 LEU B N 1
ATOM 10524 C CA . LEU B 1 338 ? -40.781 15.102 14.531 1 83.38 338 LEU B CA 1
ATOM 10525 C C . LEU B 1 338 ? -41.719 14.148 13.773 1 83.38 338 LEU B C 1
ATOM 10527 O O . LEU B 1 338 ? -42.438 13.367 14.375 1 83.38 338 LEU B O 1
ATOM 10531 N N . PRO B 1 339 ? -41.656 14.352 12.445 1 81.81 339 PRO B N 1
ATOM 10532 C CA . PRO B 1 339 ? -42.5 13.477 11.648 1 81.81 339 PRO B CA 1
ATOM 10533 C C . PRO B 1 339 ? -42.188 11.992 11.836 1 81.81 339 PRO B C 1
ATOM 10535 O O . PRO B 1 339 ? -41 11.633 11.977 1 81.81 339 PRO B O 1
ATOM 10538 N N . SER B 1 340 ? -43.188 11.219 11.867 1 73.25 340 SER B N 1
ATOM 10539 C CA . SER B 1 340 ? -43.031 9.781 12.016 1 73.25 340 SER B CA 1
ATOM 10540 C C . SER B 1 340 ? -42.844 9.094 10.664 1 73.25 340 SER B C 1
ATOM 10542 O O . SER B 1 340 ? -42.312 7.984 10.586 1 73.25 340 SER B O 1
ATOM 10544 N N . HIS B 1 341 ? -43.312 9.805 9.594 1 72.31 341 HIS B N 1
ATOM 10545 C CA . HIS B 1 341 ? -43.25 9.234 8.258 1 72.31 341 HIS B CA 1
ATOM 10546 C C . HIS B 1 341 ? -42.281 10.008 7.375 1 72.31 341 HIS B C 1
ATOM 10548 O O . HIS B 1 341 ? -42.188 11.234 7.465 1 72.31 341 HIS B O 1
ATOM 10554 N N . LEU B 1 342 ? -41.562 9.367 6.629 1 69.19 342 LEU B N 1
ATOM 10555 C CA . LEU B 1 342 ? -40.5 9.93 5.77 1 69.19 342 LEU B CA 1
ATOM 10556 C C . LEU B 1 342 ? -41.094 10.992 4.844 1 69.19 342 LEU B C 1
ATOM 10558 O O . LEU B 1 342 ? -40.438 12 4.555 1 69.19 342 LEU B O 1
ATOM 10562 N N . MET B 1 343 ? -42.312 10.836 4.422 1 66.56 343 MET B N 1
ATOM 10563 C CA . MET B 1 343 ? -42.906 11.727 3.428 1 66.56 343 MET B CA 1
ATOM 10564 C C . MET B 1 343 ? -43.312 13.055 4.055 1 66.56 343 MET B C 1
ATOM 10566 O O . MET B 1 343 ? -43.562 14.031 3.346 1 66.56 343 MET B O 1
ATOM 10570 N N . GLU B 1 344 ? -43.281 13.086 5.379 1 80.62 344 GLU B N 1
ATOM 10571 C CA . GLU B 1 344 ? -43.656 14.305 6.082 1 80.62 344 GLU B CA 1
ATOM 10572 C C . GLU B 1 344 ? -42.469 15.211 6.332 1 80.62 344 GLU B C 1
ATOM 10574 O O . GLU B 1 344 ? -42.625 16.375 6.703 1 80.62 344 GLU B O 1
ATOM 10579 N N . TRP B 1 345 ? -41.375 14.719 6.086 1 80.81 345 TRP B N 1
ATOM 10580 C CA . TRP B 1 345 ? -40.156 15.414 6.449 1 80.81 345 TRP B CA 1
ATOM 10581 C C . TRP B 1 345 ? -39.969 16.672 5.605 1 80.81 345 TRP B C 1
ATOM 10583 O O . TRP B 1 345 ? -39.594 17.734 6.125 1 80.81 345 TRP B O 1
ATOM 10593 N N . PRO B 1 346 ? -40.25 16.656 4.312 1 78 346 PRO B N 1
ATOM 10594 C CA . PRO B 1 346 ? -40.062 17.891 3.541 1 78 346 PRO B CA 1
ATOM 10595 C C . PRO B 1 346 ? -40.969 19.031 4.031 1 78 346 PRO B C 1
ATOM 10597 O O . PRO B 1 346 ? -40.531 20.172 4.109 1 78 346 PRO B O 1
ATOM 10600 N N . ALA B 1 347 ? -42.219 18.609 4.371 1 83.81 347 ALA B N 1
ATOM 10601 C CA . ALA B 1 347 ? -43.156 19.609 4.895 1 83.81 347 ALA B CA 1
ATOM 10602 C C . ALA B 1 347 ? -42.688 20.141 6.246 1 83.81 347 ALA B C 1
ATOM 10604 O O . ALA B 1 347 ? -42.812 21.328 6.527 1 83.81 347 ALA B O 1
ATOM 10605 N N . TRP B 1 348 ? -42.188 19.266 6.973 1 88 348 TRP B N 1
ATOM 10606 C CA . TRP B 1 348 ? -41.656 19.656 8.281 1 88 348 TRP B CA 1
ATOM 10607 C C . TRP B 1 348 ? -40.469 20.578 8.141 1 88 348 TRP B C 1
ATOM 10609 O O . TRP B 1 348 ? -40.344 21.578 8.852 1 88 348 TRP B O 1
ATOM 10619 N N . LEU B 1 349 ? -39.625 20.312 7.27 1 87.5 349 LEU B N 1
ATOM 10620 C CA . LEU B 1 349 ? -38.438 21.125 7.027 1 87.5 349 LEU B CA 1
ATOM 10621 C C . LEU B 1 349 ? -38.812 22.516 6.547 1 87.5 349 LEU B C 1
ATOM 10623 O O . LEU B 1 349 ? -38.188 23.5 6.941 1 87.5 349 LEU B O 1
ATOM 10627 N N . LYS B 1 350 ? -39.719 22.516 5.719 1 89.31 350 LYS B N 1
ATOM 10628 C CA . LYS B 1 350 ? -40.188 23.812 5.234 1 89.31 350 LYS B CA 1
ATOM 10629 C C . LYS B 1 350 ? -40.75 24.656 6.375 1 89.31 350 LYS B C 1
ATOM 10631 O O . LYS B 1 350 ? -40.469 25.844 6.473 1 89.31 350 LYS B O 1
ATOM 10636 N N . LYS B 1 351 ? -41.594 24.031 7.203 1 90.75 351 LYS B N 1
ATOM 10637 C CA . LYS B 1 351 ? -42.156 24.734 8.352 1 90.75 351 LYS B CA 1
ATOM 10638 C C . LYS B 1 351 ? -41.062 25.172 9.32 1 90.75 351 LYS B C 1
ATOM 10640 O O . LYS B 1 351 ? -41.125 26.266 9.883 1 90.75 351 LYS B O 1
ATOM 10645 N N . PHE B 1 352 ? -40.125 24.328 9.461 1 90.62 352 PHE B N 1
ATOM 10646 C CA . PHE B 1 352 ? -38.969 24.641 10.32 1 90.62 352 PHE B CA 1
ATOM 10647 C C . PHE B 1 352 ? -38.219 25.844 9.789 1 90.62 352 PHE B C 1
ATOM 10649 O O . PHE B 1 352 ? -37.906 26.766 10.539 1 90.62 352 PHE B O 1
ATOM 10656 N N . CYS B 1 353 ? -37.938 25.875 8.57 1 92.06 353 CYS B N 1
ATOM 10657 C CA . CYS B 1 353 ? -37.188 26.969 7.945 1 92.06 353 CYS B CA 1
ATOM 10658 C C . CYS B 1 353 ? -37.969 28.266 8.031 1 92.06 353 CYS B C 1
ATOM 10660 O O . CYS B 1 353 ? -37.406 29.344 8.258 1 92.06 353 CYS B O 1
ATOM 10662 N N . HIS B 1 354 ? -39.281 28.109 7.875 1 92.06 354 HIS B N 1
ATOM 10663 C CA . HIS B 1 354 ? -40.125 29.297 7.953 1 92.06 354 HIS B CA 1
ATOM 10664 C C . HIS B 1 354 ? -40.156 29.859 9.367 1 92.06 354 HIS B C 1
ATOM 10666 O O . HIS B 1 354 ? -40.156 31.078 9.562 1 92.06 354 HIS B O 1
ATOM 10672 N N . ARG B 1 355 ? -40.219 28.984 10.266 1 89.56 355 ARG B N 1
ATOM 10673 C CA . ARG B 1 355 ? -40.281 29.391 11.664 1 89.56 355 ARG B CA 1
ATOM 10674 C C . ARG B 1 355 ? -38.969 30.016 12.117 1 89.56 355 ARG B C 1
ATOM 10676 O O . ARG B 1 355 ? -38.969 30.969 12.914 1 89.56 355 ARG B O 1
ATOM 10683 N N . HIS B 1 356 ? -37.844 29.609 11.625 1 93.06 356 HIS B N 1
ATOM 10684 C CA . HIS B 1 356 ? -36.531 30.047 12.094 1 93.06 356 HIS B CA 1
ATOM 10685 C C . HIS B 1 356 ? -35.812 30.828 11.008 1 93.06 356 HIS B C 1
ATOM 10687 O O . HIS B 1 356 ? -34.562 30.828 10.969 1 93.06 356 HIS B O 1
ATOM 10693 N N . TRP B 1 357 ? -36.5 31.453 10.164 1 93.81 357 TRP B N 1
ATOM 10694 C CA . TRP B 1 357 ? -35.906 32.094 9.008 1 93.81 357 TRP B CA 1
ATOM 10695 C C . TRP B 1 357 ? -34.969 33.219 9.438 1 93.81 357 TRP B C 1
ATOM 10697 O O . TRP B 1 357 ? -33.906 33.438 8.812 1 93.81 357 TRP B O 1
ATOM 10707 N N . PRO B 1 358 ? -35.219 33.969 10.57 1 94.12 358 PRO B N 1
ATOM 10708 C CA . PRO B 1 358 ? -34.281 35.031 10.938 1 94.12 358 PRO B CA 1
ATOM 10709 C C . PRO B 1 358 ? -32.906 34.5 11.344 1 94.12 358 PRO B C 1
ATOM 10711 O O . PRO B 1 358 ? -31.875 35.031 10.938 1 94.12 358 PRO B O 1
ATOM 10714 N N . ALA B 1 359 ? -32.969 33.469 12.141 1 93.5 359 ALA B N 1
ATOM 10715 C CA . ALA B 1 359 ? -31.703 32.875 12.586 1 93.5 359 ALA B CA 1
ATOM 10716 C C . ALA B 1 359 ? -30.938 32.281 11.414 1 93.5 359 ALA B C 1
ATOM 10718 O O . ALA B 1 359 ? -29.719 32.406 11.32 1 93.5 359 ALA B O 1
ATOM 10719 N N . LEU B 1 360 ? -31.641 31.609 10.5 1 95.31 360 LEU B N 1
ATOM 10720 C CA . LEU B 1 360 ? -31.016 30.969 9.352 1 95.31 360 LEU B CA 1
ATOM 10721 C C . LEU B 1 360 ? -30.406 32 8.414 1 95.31 360 LEU B C 1
ATOM 10723 O O . LEU B 1 360 ? -29.297 31.812 7.898 1 95.31 360 LEU B O 1
ATOM 10727 N N . THR B 1 361 ? -31.125 33.031 8.266 1 95.38 361 THR B N 1
ATOM 10728 C CA . THR B 1 361 ? -30.625 34.094 7.414 1 95.38 361 THR B CA 1
ATOM 10729 C C . THR B 1 361 ? -29.391 34.75 8.031 1 95.38 361 THR B C 1
ATOM 10731 O O . THR B 1 361 ? -28.406 35.031 7.34 1 95.38 361 THR B O 1
ATOM 10734 N N . ALA B 1 362 ? -29.422 35 9.32 1 95.69 362 ALA B N 1
ATOM 10735 C CA . ALA B 1 362 ? -28.281 35.625 10.008 1 95.69 362 ALA B CA 1
ATOM 10736 C C . ALA B 1 362 ? -27.047 34.719 9.906 1 95.69 362 ALA B C 1
ATOM 10738 O O . ALA B 1 362 ? -25.938 35.219 9.688 1 95.69 362 ALA B O 1
ATOM 10739 N N . VAL B 1 363 ? -27.266 33.438 10.094 1 96.19 363 VAL B N 1
ATOM 10740 C CA . VAL B 1 363 ? -26.172 32.5 9.992 1 96.19 363 VAL B CA 1
ATOM 10741 C C . VAL B 1 363 ? -25.641 32.469 8.562 1 96.19 363 VAL B C 1
ATOM 10743 O O . VAL B 1 363 ? -24.422 32.438 8.352 1 96.19 363 VAL B O 1
ATOM 10746 N N . GLY B 1 364 ? -26.547 32.438 7.621 1 97 364 GLY B N 1
ATOM 10747 C CA . GLY B 1 364 ? -26.141 32.469 6.227 1 97 364 GLY B CA 1
ATOM 10748 C C . GLY B 1 364 ? -25.359 33.719 5.863 1 97 364 GLY B C 1
ATOM 10749 O O . GLY B 1 364 ? -24.359 33.656 5.148 1 97 364 GLY B O 1
ATOM 10750 N N . VAL B 1 365 ? -25.797 34.812 6.375 1 97.12 365 VAL B N 1
ATOM 10751 C CA . VAL B 1 365 ? -25.125 36.094 6.129 1 97.12 365 VAL B CA 1
ATOM 10752 C C . VAL B 1 365 ? -23.734 36.094 6.777 1 97.12 365 VAL B C 1
ATOM 10754 O O . VAL B 1 365 ? -22.75 36.531 6.168 1 97.12 365 VAL B O 1
ATOM 10757 N N . ALA B 1 366 ? -23.688 35.656 7.992 1 97.81 366 ALA B N 1
ATOM 10758 C CA . ALA B 1 366 ? -22.406 35.594 8.68 1 97.81 366 ALA B CA 1
ATOM 10759 C C . ALA B 1 366 ? -21.406 34.719 7.906 1 97.81 366 ALA B C 1
ATOM 10761 O O . ALA B 1 366 ? -20.25 35.094 7.75 1 97.81 366 ALA B O 1
ATOM 10762 N N . TYR B 1 367 ? -21.844 33.562 7.441 1 97.75 367 TYR B N 1
ATOM 10763 C CA . TYR B 1 367 ? -20.984 32.688 6.668 1 97.75 367 TYR B CA 1
ATOM 10764 C C . TYR B 1 367 ? -20.578 33.312 5.352 1 97.75 367 TYR B C 1
ATOM 10766 O O . TYR B 1 367 ? -19.422 33.25 4.938 1 97.75 367 TYR B O 1
ATOM 10774 N N . GLY B 1 368 ? -21.547 33.906 4.668 1 97.69 368 GLY B N 1
ATOM 10775 C CA . GLY B 1 368 ? -21.234 34.625 3.436 1 97.69 368 GLY B CA 1
ATOM 10776 C C . GLY B 1 368 ? -20.219 35.719 3.623 1 97.69 368 GLY B C 1
ATOM 10777 O O . GLY B 1 368 ? -19.312 35.875 2.801 1 97.69 368 GLY B O 1
ATOM 10778 N N . LEU B 1 369 ? -20.312 36.438 4.707 1 97.69 369 LEU B N 1
ATOM 10779 C CA . LEU B 1 369 ? -19.359 37.5 5.016 1 97.69 369 LEU B CA 1
ATOM 10780 C C . LEU B 1 369 ? -17.984 36.938 5.328 1 97.69 369 LEU B C 1
ATOM 10782 O O . LEU B 1 369 ? -16.969 37.562 4.988 1 97.69 369 LEU B O 1
ATOM 10786 N N . ALA B 1 370 ? -17.969 35.844 6.02 1 97.75 370 ALA B N 1
ATOM 10787 C CA . ALA B 1 370 ? -16.703 35.188 6.293 1 97.75 370 ALA B CA 1
ATOM 10788 C C . ALA B 1 370 ? -15.984 34.812 4.996 1 97.75 370 ALA B C 1
ATOM 10790 O O . ALA B 1 370 ? -14.773 35.031 4.867 1 97.75 370 ALA B O 1
ATOM 10791 N N . VAL B 1 371 ? -16.75 34.312 4.023 1 96.94 371 VAL B N 1
ATOM 10792 C CA . VAL B 1 371 ? -16.188 33.906 2.738 1 96.94 371 VAL B CA 1
ATOM 10793 C C . VAL B 1 371 ? -15.656 35.156 2.01 1 96.94 371 VAL B C 1
ATOM 10795 O O . VAL B 1 371 ? -14.516 35.156 1.536 1 96.94 371 VAL B O 1
ATOM 10798 N N . ILE B 1 372 ? -16.469 36.188 2.027 1 96.25 372 ILE B N 1
ATOM 10799 C CA . ILE B 1 372 ? -16.094 37.406 1.31 1 96.25 372 ILE B CA 1
ATOM 10800 C C . ILE B 1 372 ? -14.867 38.031 1.954 1 96.25 372 ILE B C 1
ATOM 10802 O O . ILE B 1 372 ? -13.922 38.406 1.26 1 96.25 372 ILE B O 1
ATOM 10806 N N . SER B 1 373 ? -14.859 38.125 3.256 1 95.81 373 SER B N 1
ATOM 10807 C CA . SER B 1 373 ? -13.758 38.75 3.982 1 95.81 373 SER B CA 1
ATOM 10808 C C . SER B 1 373 ? -12.453 38 3.742 1 95.81 373 SER B C 1
ATOM 10810 O O . SER B 1 373 ? -11.398 38.625 3.545 1 95.81 373 SER B O 1
ATOM 10812 N N . ASN B 1 374 ? -12.508 36.688 3.732 1 95.56 374 ASN B N 1
ATOM 10813 C CA . ASN B 1 374 ? -11.305 35.906 3.525 1 95.56 374 ASN B CA 1
ATOM 10814 C C . ASN B 1 374 ? -10.852 35.938 2.07 1 95.56 374 ASN B C 1
ATOM 10816 O O . ASN B 1 374 ? -9.648 35.938 1.791 1 95.56 374 ASN B O 1
ATOM 10820 N N . LEU B 1 375 ? -11.781 36 1.137 1 94.62 375 LEU B N 1
ATOM 10821 C CA . LEU B 1 375 ? -11.445 36.062 -0.28 1 94.62 375 LEU B CA 1
ATOM 10822 C C . LEU B 1 375 ? -10.734 37.344 -0.611 1 94.62 375 LEU B C 1
ATOM 10824 O O . LEU B 1 375 ? -9.859 37.406 -1.479 1 94.62 375 LEU B O 1
ATOM 10828 N N . LEU B 1 376 ? -11.039 38.375 0.103 1 94.25 376 LEU B N 1
ATOM 10829 C CA . LEU B 1 376 ? -10.484 39.719 -0.141 1 94.25 376 LEU B CA 1
ATOM 10830 C C . LEU B 1 376 ? -9.016 39.781 0.268 1 94.25 376 LEU B C 1
ATOM 10832 O O . LEU B 1 376 ? -8.297 40.688 -0.118 1 94.25 376 LEU B O 1
ATOM 10836 N N . MET B 1 377 ? -8.516 38.844 0.982 1 93.56 377 MET B N 1
ATOM 10837 C CA . MET B 1 377 ? -7.133 38.844 1.437 1 93.56 377 MET B CA 1
ATOM 10838 C C . MET B 1 377 ? -6.211 38.281 0.366 1 93.56 377 MET B C 1
ATOM 10840 O O . MET B 1 377 ? -4.988 38.438 0.443 1 93.56 377 MET B O 1
ATOM 10844 N N . PHE B 1 378 ? -6.891 37.688 -0.623 1 88.88 378 PHE B N 1
ATOM 10845 C CA . PHE B 1 378 ? -6.082 37.125 -1.71 1 88.88 378 PHE B CA 1
ATOM 10846 C C . PHE B 1 378 ? -5.82 38.219 -2.768 1 88.88 378 PHE B C 1
ATOM 10848 O O . PHE B 1 378 ? -6.727 38.938 -3.145 1 88.88 378 PHE B O 1
ATOM 10855 N N . THR B 1 379 ? -4.586 38.344 -3.178 1 78.56 379 THR B N 1
ATOM 10856 C CA . THR B 1 379 ? -4.223 39.312 -4.191 1 78.56 379 THR B CA 1
ATOM 10857 C C . THR B 1 379 ? -4.223 38.688 -5.582 1 78.56 379 THR B C 1
ATOM 10859 O O . THR B 1 379 ? -4.027 39.375 -6.582 1 78.56 379 THR B O 1
ATOM 10862 N N . SER B 1 380 ? -4.312 37.406 -5.594 1 82.12 380 SER B N 1
ATOM 10863 C CA . SER B 1 380 ? -4.422 36.656 -6.84 1 82.12 380 SER B CA 1
ATOM 10864 C C . SER B 1 380 ? -5.555 35.625 -6.766 1 82.12 380 SER B C 1
ATOM 10866 O O . SER B 1 380 ? -6.082 35.344 -5.688 1 82.12 380 SER B O 1
ATOM 10868 N N . TRP B 1 381 ? -5.961 35.219 -7.848 1 87.75 381 TRP B N 1
ATOM 10869 C CA . TRP B 1 381 ? -7.035 34.25 -7.887 1 87.75 381 TRP B CA 1
ATOM 10870 C C . TRP B 1 381 ? -6.484 32.812 -7.707 1 87.75 381 TRP B C 1
ATOM 10872 O O . TRP B 1 381 ? -7.25 31.859 -7.633 1 87.75 381 TRP B O 1
ATOM 10882 N N . LYS B 1 382 ? -5.125 32.719 -7.652 1 87.06 382 LYS B N 1
ATOM 10883 C CA . LYS B 1 382 ? -4.469 31.438 -7.438 1 87.06 382 LYS B CA 1
ATOM 10884 C C . LYS B 1 382 ? -3.699 31.422 -6.121 1 87.06 382 LYS B C 1
ATOM 10886 O O . LYS B 1 382 ? -3.266 32.469 -5.641 1 87.06 382 LYS B O 1
ATOM 10891 N N . VAL B 1 383 ? -3.684 30.281 -5.562 1 84.69 383 VAL B N 1
ATOM 10892 C CA . VAL B 1 383 ? -2.953 30.141 -4.309 1 84.69 383 VAL B CA 1
ATOM 10893 C C . VAL B 1 383 ? -2.047 28.906 -4.375 1 84.69 383 VAL B C 1
ATOM 10895 O O . VAL B 1 383 ? -2.383 27.922 -5.027 1 84.69 383 VAL B O 1
ATOM 10898 N N . ASN B 1 384 ? -0.903 28.984 -3.795 1 75.88 384 ASN B N 1
ATOM 10899 C CA . ASN B 1 384 ? 0.072 27.891 -3.736 1 75.88 384 ASN B CA 1
ATOM 10900 C C . ASN B 1 384 ? 0.469 27.578 -2.297 1 75.88 384 ASN B C 1
ATOM 10902 O O . ASN B 1 384 ? 1.553 27.953 -1.849 1 75.88 384 ASN B O 1
ATOM 10906 N N . PRO B 1 385 ? -0.428 26.938 -1.604 1 69.69 385 PRO B N 1
ATOM 10907 C CA . PRO B 1 385 ? -0.177 26.719 -0.178 1 69.69 385 PRO B CA 1
ATOM 10908 C C . PRO B 1 385 ? 1.06 25.875 0.079 1 69.69 385 PRO B C 1
ATOM 10910 O O . PRO B 1 385 ? 1.76 26.062 1.074 1 69.69 385 PRO B O 1
ATOM 10913 N N . ALA B 1 386 ? 1.341 24.719 -0.679 1 58.16 386 ALA B N 1
ATOM 10914 C CA . ALA B 1 386 ? 2.471 23.828 -0.429 1 58.16 386 ALA B CA 1
ATOM 10915 C C . ALA B 1 386 ? 3.6 24.078 -1.423 1 58.16 386 ALA B C 1
ATOM 10917 O O . ALA B 1 386 ? 4.562 23.312 -1.487 1 58.16 386 ALA B O 1
ATOM 10918 N N . GLY B 1 387 ? 3.586 25.125 -2.047 1 56.34 387 GLY B N 1
ATOM 10919 C CA . GLY B 1 387 ? 4.664 25.484 -2.955 1 56.34 387 GLY B CA 1
ATOM 10920 C C . GLY B 1 387 ? 4.633 24.703 -4.254 1 56.34 387 GLY B C 1
ATOM 10921 O O . GLY B 1 387 ? 5.031 25.219 -5.305 1 56.34 387 GLY B O 1
ATOM 10922 N N . SER B 1 388 ? 4.152 23.484 -4.168 1 55.34 388 SER B N 1
ATOM 10923 C CA . SER B 1 388 ? 4.332 22.641 -5.34 1 55.34 388 SER B CA 1
ATOM 10924 C C . SER B 1 388 ? 3.088 22.641 -6.223 1 55.34 388 SER B C 1
ATOM 10926 O O . SER B 1 388 ? 3.176 22.391 -7.43 1 55.34 388 SER B O 1
ATOM 10928 N N . MET B 1 389 ? 1.965 23 -5.73 1 73.81 389 MET B N 1
ATOM 10929 C CA . MET B 1 389 ? 0.722 22.969 -6.496 1 73.81 389 MET B CA 1
ATOM 10930 C C . MET B 1 389 ? -0.046 24.281 -6.34 1 73.81 389 MET B C 1
ATOM 10932 O O . MET B 1 389 ? -0.065 24.859 -5.258 1 73.81 389 MET B O 1
ATOM 10936 N N . THR B 1 390 ? -0.615 24.719 -7.445 1 81.56 390 THR B N 1
ATOM 10937 C CA . THR B 1 390 ? -1.409 25.938 -7.473 1 81.56 390 THR B CA 1
ATOM 10938 C C . THR B 1 390 ? -2.896 25.625 -7.582 1 81.56 390 THR B C 1
ATOM 10940 O O . THR B 1 390 ? -3.289 24.719 -8.32 1 81.56 390 THR B O 1
ATOM 10943 N N . PHE B 1 391 ? -3.668 26.281 -6.766 1 87.06 391 PHE B N 1
ATOM 10944 C CA . PHE B 1 391 ? -5.109 26.078 -6.742 1 87.06 391 PHE B CA 1
ATOM 10945 C C . PHE B 1 391 ? -5.859 27.391 -6.926 1 87.06 391 PHE B C 1
ATOM 10947 O O . PHE B 1 391 ? -5.289 28.469 -6.734 1 87.06 391 PHE B O 1
ATOM 10954 N N . ASP B 1 392 ? -7.141 27.219 -7.379 1 88.62 392 ASP B N 1
ATOM 10955 C CA . ASP B 1 392 ? -8.023 28.375 -7.316 1 88.62 392 ASP B CA 1
ATOM 10956 C C . ASP B 1 392 ? -8.336 28.75 -5.871 1 88.62 392 ASP B C 1
ATOM 10958 O O . ASP B 1 392 ? -8.68 27.891 -5.059 1 88.62 392 ASP B O 1
ATOM 10962 N N . ASN B 1 393 ? -8.25 30.047 -5.551 1 90.75 393 ASN B N 1
ATOM 10963 C CA . ASN B 1 393 ? -8.375 30.5 -4.168 1 90.75 393 ASN B CA 1
ATOM 10964 C C . ASN B 1 393 ? -9.773 30.219 -3.621 1 90.75 393 ASN B C 1
ATOM 10966 O O . ASN B 1 393 ? -9.93 29.828 -2.463 1 90.75 393 ASN B O 1
ATOM 10970 N N . TYR B 1 394 ? -10.844 30.438 -4.484 1 91.44 394 TYR B N 1
ATOM 10971 C CA . TYR B 1 394 ? -12.211 30.25 -3.998 1 91.44 394 TYR B CA 1
ATOM 10972 C C . TYR B 1 394 ? -12.508 28.781 -3.738 1 91.44 394 TYR B C 1
ATOM 10974 O O . TYR B 1 394 ? -13.227 28.453 -2.795 1 91.44 394 TYR B O 1
ATOM 10982 N N . ILE B 1 395 ? -11.93 27.844 -4.516 1 91.88 395 ILE B N 1
ATOM 10983 C CA . ILE B 1 395 ? -12.117 26.406 -4.277 1 91.88 395 ILE B CA 1
ATOM 10984 C C . ILE B 1 395 ? -11.344 25.984 -3.029 1 91.88 395 ILE B C 1
ATOM 10986 O O . ILE B 1 395 ? -11.875 25.281 -2.176 1 91.88 395 ILE B O 1
ATOM 10990 N N . TYR B 1 396 ? -10.141 26.438 -3.01 1 92.12 396 TYR B N 1
ATOM 10991 C CA . TYR B 1 396 ? -9.305 26.125 -1.859 1 92.12 396 TYR B CA 1
ATOM 10992 C C . TYR B 1 396 ? -9.953 26.594 -0.563 1 92.12 396 TYR B C 1
ATOM 10994 O O . TYR B 1 396 ? -10.055 25.828 0.399 1 92.12 396 TYR B O 1
ATOM 11002 N N . LEU B 1 397 ? -10.461 27.844 -0.535 1 94 397 LEU B N 1
ATOM 11003 C CA . LEU B 1 397 ? -11.062 28.438 0.651 1 94 397 LEU B CA 1
ATOM 11004 C C . LEU B 1 397 ? -12.328 27.703 1.051 1 94 397 LEU B C 1
ATOM 11006 O O . LEU B 1 397 ? -12.539 27.406 2.23 1 94 397 LEU B O 1
ATOM 11010 N N . LEU B 1 398 ? -13.125 27.297 0.13 1 94 398 LEU B N 1
ATOM 11011 C CA . LEU B 1 398 ? -14.445 26.719 0.406 1 94 398 LEU B CA 1
ATOM 11012 C C . LEU B 1 398 ? -14.336 25.234 0.724 1 94 398 LEU B C 1
ATOM 11014 O O . LEU B 1 398 ? -15.281 24.641 1.244 1 94 398 LEU B O 1
ATOM 11018 N N . THR B 1 399 ? -13.258 24.625 0.529 1 91.88 399 THR B N 1
ATOM 11019 C CA . THR B 1 399 ? -13.148 23.188 0.745 1 91.88 399 THR B CA 1
ATOM 11020 C C . THR B 1 399 ? -12.062 22.875 1.769 1 91.88 399 THR B C 1
ATOM 11022 O O . THR B 1 399 ? -12.359 22.453 2.891 1 91.88 399 THR B O 1
ATOM 11025 N N . ALA B 1 400 ? -10.805 23.266 1.532 1 90.25 400 ALA B N 1
ATOM 11026 C CA . ALA B 1 400 ? -9.672 22.906 2.377 1 90.25 400 ALA B CA 1
ATOM 11027 C C . ALA B 1 400 ? -9.656 23.734 3.658 1 90.25 400 ALA B C 1
ATOM 11029 O O . ALA B 1 400 ? -9.078 23.328 4.664 1 90.25 400 ALA B O 1
ATOM 11030 N N . ARG B 1 401 ? -10.367 24.922 3.715 1 93.62 401 ARG B N 1
ATOM 11031 C CA . ARG B 1 401 ? -10.258 25.844 4.844 1 93.62 401 ARG B CA 1
ATOM 11032 C C . ARG B 1 401 ? -11.609 26.062 5.516 1 93.62 401 ARG B C 1
ATOM 11034 O O . ARG B 1 401 ? -11.914 27.156 5.969 1 93.62 401 ARG B O 1
ATOM 11041 N N . GLN B 1 402 ? -12.398 25.047 5.582 1 93.44 402 GLN B N 1
ATOM 11042 C CA . GLN B 1 402 ? -13.75 25.156 6.133 1 93.44 402 GLN B CA 1
ATOM 11043 C C . GLN B 1 402 ? -13.711 25.453 7.625 1 93.44 402 GLN B C 1
ATOM 11045 O O . GLN B 1 402 ? -14.57 26.172 8.148 1 93.44 402 GLN B O 1
ATOM 11050 N N . GLY B 1 403 ? -12.734 24.922 8.336 1 94 403 GLY B N 1
ATOM 11051 C CA . GLY B 1 403 ? -12.625 25.172 9.766 1 94 403 GLY B CA 1
ATOM 11052 C C . GLY B 1 403 ? -12.461 26.641 10.102 1 94 403 GLY B C 1
ATOM 11053 O O . GLY B 1 403 ? -13.172 27.172 10.953 1 94 403 GLY B O 1
ATOM 11054 N N . ILE B 1 404 ? -11.625 27.328 9.406 1 94.38 404 ILE B N 1
ATOM 11055 C CA . ILE B 1 404 ? -11.352 28.734 9.648 1 94.38 404 ILE B CA 1
ATOM 11056 C C . ILE B 1 404 ? -12.547 29.578 9.211 1 94.38 404 ILE B C 1
ATOM 11058 O O . ILE B 1 404 ? -12.867 30.578 9.844 1 94.38 404 ILE B O 1
ATOM 11062 N N . LEU B 1 405 ? -13.195 29.188 8.141 1 95.88 405 LEU B N 1
ATOM 11063 C CA . LEU B 1 405 ? -14.359 29.906 7.645 1 95.88 405 LEU B CA 1
ATOM 11064 C C . LEU B 1 405 ? -15.516 29.844 8.641 1 95.88 405 LEU B C 1
ATOM 11066 O O . LEU B 1 405 ? -16.188 30.844 8.891 1 95.88 405 LEU B O 1
ATOM 11070 N N . LEU B 1 406 ? -15.672 28.672 9.18 1 96.12 406 LEU B N 1
ATOM 11071 C CA . LEU B 1 406 ? -16.75 28.516 10.148 1 96.12 406 LEU B CA 1
ATOM 11072 C C . LEU B 1 406 ? -16.453 29.281 11.438 1 96.12 406 LEU B C 1
ATOM 11074 O O . LEU B 1 406 ? -17.359 29.844 12.047 1 96.12 406 LEU B O 1
ATOM 11078 N N . PHE B 1 407 ? -15.234 29.266 11.836 1 95.81 407 PHE B N 1
ATOM 11079 C CA . PHE B 1 407 ? -14.844 30.016 13.016 1 95.81 407 PHE B CA 1
ATOM 11080 C C . PHE B 1 407 ? -15.031 31.5 12.797 1 95.81 407 PHE B C 1
ATOM 11082 O O . PHE B 1 407 ? -15.547 32.219 13.672 1 95.81 407 PHE B O 1
ATOM 11089 N N . THR B 1 408 ? -14.578 32 11.617 1 97.38 408 THR B N 1
ATOM 11090 C CA . THR B 1 408 ? -14.781 33.406 11.266 1 97.38 408 THR B CA 1
ATOM 11091 C C . THR B 1 408 ? -16.266 33.75 11.25 1 97.38 408 THR B C 1
ATOM 11093 O O . THR B 1 408 ? -16.672 34.812 11.758 1 97.38 408 THR B O 1
ATOM 11096 N N . ALA B 1 409 ? -17.047 32.875 10.695 1 97.75 409 ALA B N 1
ATOM 11097 C CA . ALA B 1 409 ? -18.484 33.062 10.648 1 97.75 409 ALA B CA 1
ATOM 11098 C C . ALA B 1 409 ? -19.078 33.156 12.055 1 97.75 409 ALA B C 1
ATOM 11100 O O . ALA B 1 409 ? -19.969 33.969 12.32 1 97.75 409 ALA B O 1
ATOM 11101 N N . LEU B 1 410 ? -18.609 32.312 12.906 1 97.06 410 LEU B N 1
ATOM 11102 C CA . LEU B 1 410 ? -19.062 32.312 14.297 1 97.06 410 LEU B CA 1
ATOM 11103 C C . LEU B 1 410 ? -18.75 33.656 14.945 1 97.06 410 LEU B C 1
ATOM 11105 O O . LEU B 1 410 ? -19.594 34.25 15.648 1 97.06 410 LEU B O 1
ATOM 11109 N N . LEU B 1 411 ? -17.531 34.156 14.766 1 97.06 411 LEU B N 1
ATOM 11110 C CA . LEU B 1 411 ? -17.125 35.438 15.344 1 97.06 411 LEU B CA 1
ATOM 11111 C C . LEU B 1 411 ? -18 36.562 14.82 1 97.06 411 LEU B C 1
ATOM 11113 O O . LEU B 1 411 ? -18.438 37.438 15.594 1 97.06 411 LEU B O 1
ATOM 11117 N N . ILE B 1 412 ? -18.281 36.531 13.508 1 97.75 412 ILE B N 1
ATOM 11118 C CA . ILE B 1 412 ? -19.141 37.531 12.914 1 97.75 412 ILE B CA 1
ATOM 11119 C C . ILE B 1 412 ? -20.547 37.438 13.477 1 97.75 412 ILE B C 1
ATOM 11121 O O . ILE B 1 412 ? -21.188 38.438 13.789 1 97.75 412 ILE B O 1
ATOM 11125 N N . TRP B 1 413 ? -20.984 36.219 13.57 1 97.56 413 TRP B N 1
ATOM 11126 C CA . TRP B 1 413 ? -22.312 36 14.133 1 97.56 413 TRP B CA 1
ATOM 11127 C C . TRP B 1 413 ? -22.391 36.5 15.562 1 97.56 413 TRP B C 1
ATOM 11129 O O . TRP B 1 413 ? -23.406 37.062 15.961 1 97.56 413 TRP B O 1
ATOM 11139 N N . LEU B 1 414 ? -21.391 36.344 16.328 1 96.94 414 LEU B N 1
ATOM 11140 C CA . LEU B 1 414 ? -21.359 36.844 17.719 1 96.94 414 LEU B CA 1
ATOM 11141 C C . LEU B 1 414 ? -21.375 38.375 17.766 1 96.94 414 LEU B C 1
ATOM 11143 O O . LEU B 1 414 ? -22.016 38.938 18.625 1 96.94 414 LEU B O 1
ATOM 11147 N N . VAL B 1 415 ? -20.656 38.969 16.859 1 97.19 415 VAL B N 1
ATOM 11148 C CA . VAL B 1 415 ? -20.688 40.438 16.766 1 97.19 415 VAL B CA 1
ATOM 11149 C C . VAL B 1 415 ? -22.094 40.906 16.438 1 97.19 415 VAL B C 1
ATOM 11151 O O . VAL B 1 415 ? -22.594 41.875 17.031 1 97.19 415 VAL B O 1
ATOM 11154 N N . PHE B 1 416 ? -22.812 40.25 15.516 1 97.25 416 PHE B N 1
ATOM 11155 C CA . PHE B 1 416 ? -24.203 40.562 15.18 1 97.25 416 PHE B CA 1
ATOM 11156 C C . PHE B 1 416 ? -25.094 40.438 16.406 1 97.25 416 PHE B C 1
ATOM 11158 O O . PHE B 1 416 ? -25.906 41.312 16.688 1 97.25 416 PHE B O 1
ATOM 11165 N N . LYS B 1 417 ? -24.859 39.344 17.156 1 97 417 LYS B N 1
ATOM 11166 C CA . LYS B 1 417 ? -25.688 39.094 18.344 1 97 417 LYS B CA 1
ATOM 11167 C C . LYS B 1 417 ? -25.406 40.156 19.422 1 97 417 LYS B C 1
ATOM 11169 O O . LYS B 1 417 ? -26.312 40.531 20.156 1 97 417 LYS B O 1
ATOM 11174 N N . LEU B 1 418 ? -24.203 40.531 19.531 1 96.81 418 LEU B N 1
ATOM 11175 C CA . LEU B 1 418 ? -23.859 41.594 20.469 1 96.81 418 LEU B CA 1
ATOM 11176 C C . LEU B 1 418 ? -24.562 42.875 20.109 1 96.81 418 LEU B C 1
ATOM 11178 O O . LEU B 1 418 ? -25.188 43.531 20.953 1 96.81 418 LEU B O 1
ATOM 11182 N N . VAL B 1 419 ? -24.469 43.25 18.797 1 97 419 VAL B N 1
ATOM 11183 C CA . VAL B 1 419 ? -25.078 44.5 18.344 1 97 419 VAL B CA 1
ATOM 11184 C C . VAL B 1 419 ? -26.594 44.406 18.469 1 97 419 VAL B C 1
ATOM 11186 O O . VAL B 1 419 ? -27.266 45.344 18.891 1 97 419 VAL B O 1
ATOM 11189 N N . GLN B 1 420 ? -27.125 43.25 18.156 1 96.56 420 GLN B N 1
ATOM 11190 C CA . GLN B 1 420 ? -28.562 43.031 18.297 1 96.56 420 GLN B CA 1
ATOM 11191 C C . GLN B 1 420 ? -29 43.188 19.766 1 96.56 420 GLN B C 1
ATOM 11193 O O . GLN B 1 420 ? -30.078 43.688 20.047 1 96.56 420 GLN B O 1
ATOM 11198 N N . SER B 1 421 ? -28.141 42.688 20.594 1 96.06 421 SER B N 1
ATOM 11199 C CA . SER B 1 421 ? -28.438 42.781 22.031 1 96.06 421 SER B CA 1
ATOM 11200 C C . SER B 1 421 ? -28.453 44.25 22.5 1 96.06 421 SER B C 1
ATOM 11202 O O . SER B 1 421 ? -29.188 44.594 23.422 1 96.06 421 SER B O 1
ATOM 11204 N N . LEU B 1 422 ? -27.719 45.062 21.906 1 95 422 LEU B N 1
ATOM 11205 C CA . LEU B 1 422 ? -27.609 46.469 22.297 1 95 422 LEU B CA 1
ATOM 11206 C C . LEU B 1 422 ? -28.734 47.281 21.688 1 95 422 LEU B C 1
ATOM 11208 O O . LEU B 1 422 ? -29.344 48.125 22.375 1 95 422 LEU B O 1
ATOM 11212 N N . VAL B 1 423 ? -29.109 47 20.422 1 94.56 423 VAL B N 1
ATOM 11213 C CA . VAL B 1 423 ? -30.078 47.844 19.719 1 94.56 423 VAL B CA 1
ATOM 11214 C C . VAL B 1 423 ? -31.469 47.219 19.828 1 94.56 423 VAL B C 1
ATOM 11216 O O . VAL B 1 423 ? -32.469 47.906 19.609 1 94.56 423 VAL B O 1
ATOM 11219 N N . LYS B 1 424 ? -31.562 45.906 20.031 1 94.56 424 LYS B N 1
ATOM 11220 C CA . LYS B 1 424 ? -32.812 45.156 20.266 1 94.56 424 LYS B CA 1
ATOM 11221 C C . LYS B 1 424 ? -33.594 45 18.984 1 94.56 424 LYS B C 1
ATOM 11223 O O . LYS B 1 424 ? -34.812 44.812 19.016 1 94.56 424 LYS B O 1
ATOM 11228 N N . ARG B 1 425 ? -33 45.281 17.891 1 95.88 425 ARG B N 1
ATOM 11229 C CA . ARG B 1 425 ? -33.625 45.125 16.578 1 95.88 425 ARG B CA 1
ATOM 11230 C C . ARG B 1 425 ? -32.781 44.25 15.664 1 95.88 425 ARG B C 1
ATOM 11232 O O . ARG B 1 425 ? -31.562 44.312 15.672 1 95.88 425 ARG B O 1
ATOM 11239 N N . TYR B 1 426 ? -33.438 43.344 14.914 1 96.25 426 TYR B N 1
ATOM 11240 C CA . TYR B 1 426 ? -32.781 42.344 14.078 1 96.25 426 TYR B CA 1
ATOM 11241 C C . TYR B 1 426 ? -32.188 42.969 12.828 1 96.25 426 TYR B C 1
ATOM 11243 O O . TYR B 1 426 ? -30.984 42.844 12.57 1 96.25 426 TYR B O 1
ATOM 11251 N N . TRP B 1 427 ? -32.938 43.75 12.016 1 96.75 427 TRP B N 1
ATOM 11252 C CA . TRP B 1 427 ? -32.469 44.281 10.734 1 96.75 427 TRP B CA 1
ATOM 11253 C C . TRP B 1 427 ? -31.5 45.438 10.938 1 96.75 427 TRP B C 1
ATOM 11255 O O . TRP B 1 427 ? -30.531 45.562 10.172 1 96.75 427 TRP B O 1
ATOM 11265 N N . LEU B 1 428 ? -31.719 46.25 11.945 1 96 428 LEU B N 1
ATOM 11266 C CA . LEU B 1 428 ? -30.781 47.312 12.25 1 96 428 LEU B CA 1
ATOM 11267 C C . LEU B 1 428 ? -29.422 46.75 12.648 1 96 428 LEU B C 1
ATOM 11269 O O . LEU B 1 428 ? -28.391 47.25 12.242 1 96 428 LEU B O 1
ATOM 11273 N N . ALA B 1 429 ? -29.484 45.75 13.477 1 97 429 ALA B N 1
ATOM 11274 C CA . ALA B 1 429 ? -28.25 45.094 13.883 1 97 429 ALA B CA 1
ATOM 11275 C C . ALA B 1 429 ? -27.469 44.562 12.672 1 97 429 ALA B C 1
ATOM 11277 O O . ALA B 1 429 ? -26.266 44.781 12.57 1 97 429 ALA B O 1
ATOM 11278 N N . LEU B 1 430 ? -28.125 43.875 11.703 1 97.12 430 LEU B N 1
ATOM 11279 C CA . LEU B 1 430 ? -27.484 43.375 10.492 1 97.12 430 LEU B CA 1
ATOM 11280 C C . LEU B 1 430 ? -26.953 44.531 9.648 1 97.12 430 LEU B C 1
ATOM 11282 O O . LEU B 1 430 ? -25.859 44.438 9.07 1 97.12 430 LEU B O 1
ATOM 11286 N N . SER B 1 431 ? -27.719 45.625 9.625 1 95.94 431 SER B N 1
ATOM 11287 C CA . SER B 1 431 ? -27.344 46.781 8.797 1 95.94 431 SER B CA 1
ATOM 11288 C C . SER B 1 431 ? -26.125 47.5 9.375 1 95.94 431 SER B C 1
ATOM 11290 O O . SER B 1 431 ? -25.422 48.219 8.664 1 95.94 431 SER B O 1
ATOM 11292 N N . ILE B 1 432 ? -25.859 47.281 10.602 1 96.12 432 ILE B N 1
ATOM 11293 C CA . ILE B 1 432 ? -24.672 47.875 11.227 1 96.12 432 ILE B CA 1
ATOM 11294 C C . ILE B 1 432 ? -23.469 46.938 11 1 96.12 432 ILE B C 1
ATOM 11296 O O . ILE B 1 432 ? -22.391 47.406 10.602 1 96.12 432 ILE B O 1
ATOM 11300 N N . VAL B 1 433 ? -23.672 45.656 11.156 1 96.5 433 VAL B N 1
ATOM 11301 C CA . VAL B 1 433 ? -22.578 44.719 11.188 1 96.5 433 VAL B CA 1
ATOM 11302 C C . VAL B 1 433 ? -22.109 44.406 9.766 1 96.5 433 VAL B C 1
ATOM 11304 O O . VAL B 1 433 ? -20.906 44.344 9.5 1 96.5 433 VAL B O 1
ATOM 11307 N N . VAL B 1 434 ? -22.984 44.219 8.781 1 96.56 434 VAL B N 1
ATOM 11308 C CA . VAL B 1 434 ? -22.656 43.781 7.438 1 96.56 434 VAL B CA 1
ATOM 11309 C C . VAL B 1 434 ? -21.719 44.781 6.77 1 96.56 434 VAL B C 1
ATOM 11311 O O . VAL B 1 434 ? -20.625 44.406 6.324 1 96.56 434 VAL B O 1
ATOM 11314 N N . PRO B 1 435 ? -22.062 46.031 6.75 1 94 435 PRO B N 1
ATOM 11315 C CA . PRO B 1 435 ? -21.141 46.969 6.113 1 94 435 PRO B CA 1
ATOM 11316 C C . PRO B 1 435 ? -19.828 47.125 6.875 1 94 435 PRO B C 1
ATOM 11318 O O . PRO B 1 435 ? -18.781 47.344 6.27 1 94 435 PRO B O 1
ATOM 11321 N N . LEU B 1 436 ? -19.844 47.062 8.172 1 93.06 436 LEU B N 1
ATOM 11322 C CA . LEU B 1 436 ? -18.625 47.188 8.969 1 93.06 436 LEU B CA 1
ATOM 11323 C C . LEU B 1 436 ? -17.641 46.094 8.594 1 93.06 436 LEU B C 1
ATOM 11325 O O . LEU B 1 436 ? -16.438 46.344 8.492 1 93.06 436 LEU B O 1
ATOM 11329 N N . ILE B 1 437 ? -18.141 44.875 8.414 1 95.12 437 ILE B N 1
ATOM 11330 C CA . ILE B 1 437 ? -17.281 43.719 8.07 1 95.12 437 ILE B CA 1
ATOM 11331 C C . ILE B 1 437 ? -16.75 43.906 6.648 1 95.12 437 ILE B C 1
ATOM 11333 O O . ILE B 1 437 ? -15.578 43.625 6.379 1 95.12 437 ILE B O 1
ATOM 11337 N N . ILE B 1 438 ? -17.562 44.344 5.785 1 93.62 438 ILE B N 1
ATOM 11338 C CA . ILE B 1 438 ? -17.156 44.562 4.402 1 93.62 438 ILE B CA 1
ATOM 11339 C C . ILE B 1 438 ? -16.109 45.688 4.34 1 93.62 438 ILE B C 1
ATOM 11341 O O . ILE B 1 438 ? -15.094 45.531 3.648 1 93.62 438 ILE B O 1
ATOM 11345 N N . ILE B 1 439 ? -16.297 46.75 5.082 1 89.06 439 ILE B N 1
ATOM 11346 C CA . ILE B 1 439 ? -15.344 47.844 5.137 1 89.06 439 ILE B CA 1
ATOM 11347 C C . ILE B 1 439 ? -14.023 47.375 5.719 1 89.06 439 ILE B C 1
ATOM 11349 O O . ILE B 1 439 ? -12.953 47.719 5.215 1 89.06 439 ILE B O 1
ATOM 11353 N N . TRP B 1 440 ? -14.094 46.625 6.738 1 90.94 440 TRP B N 1
ATOM 11354 C CA . TRP B 1 440 ? -12.898 46.062 7.336 1 90.94 440 TRP B CA 1
ATOM 11355 C C . TRP B 1 440 ? -12.125 45.219 6.316 1 90.94 440 TRP B C 1
ATOM 11357 O O . TRP B 1 440 ? -10.898 45.312 6.219 1 90.94 440 TRP B O 1
ATOM 11367 N N . GLY B 1 441 ? -12.859 44.406 5.555 1 92.56 441 GLY B N 1
ATOM 11368 C CA . GLY B 1 441 ? -12.234 43.594 4.523 1 92.56 441 GLY B CA 1
ATOM 11369 C C . GLY B 1 441 ? -11.578 44.438 3.432 1 92.56 441 GLY B C 1
ATOM 11370 O O . GLY B 1 441 ? -10.445 44.156 3.037 1 92.56 441 GLY B O 1
ATOM 11371 N N . ILE B 1 442 ? -12.234 45.406 3.018 1 88.12 442 ILE B N 1
ATOM 11372 C CA . ILE B 1 442 ? -11.734 46.281 1.953 1 88.12 442 ILE B CA 1
ATOM 11373 C C . ILE B 1 442 ? -10.523 47.062 2.451 1 88.12 442 ILE B C 1
ATOM 11375 O O . ILE B 1 442 ? -9.531 47.219 1.732 1 88.12 442 ILE B O 1
ATOM 11379 N N . ALA B 1 443 ? -10.57 47.594 3.682 1 85.81 443 ALA B N 1
ATOM 11380 C CA . ALA B 1 443 ? -9.461 48.344 4.27 1 85.81 443 ALA B CA 1
ATOM 11381 C C . ALA B 1 443 ? -8.211 47.469 4.359 1 85.81 443 ALA B C 1
ATOM 11383 O O . ALA B 1 443 ? -7.102 47.938 4.062 1 85.81 443 ALA B O 1
ATOM 11384 N N . ASN B 1 444 ? -8.422 46.281 4.777 1 90.75 444 ASN B N 1
ATOM 11385 C CA . ASN B 1 444 ? -7.305 45.344 4.844 1 90.75 444 ASN B CA 1
ATOM 11386 C C . ASN B 1 444 ? -6.734 45.062 3.459 1 90.75 444 ASN B C 1
ATOM 11388 O O . ASN B 1 444 ? -5.52 44.969 3.287 1 90.75 444 ASN B O 1
ATOM 11392 N N . ARG B 1 445 ? -7.609 44.906 2.486 1 88.31 445 ARG B N 1
ATOM 11393 C CA . ARG B 1 445 ? -7.176 44.625 1.117 1 88.31 445 ARG B CA 1
ATOM 11394 C C . ARG B 1 445 ? -6.332 45.781 0.582 1 88.31 445 ARG B C 1
ATOM 11396 O O . ARG B 1 445 ? -5.305 45.562 -0.062 1 88.31 445 ARG B O 1
ATOM 11403 N N . ILE B 1 446 ? -6.727 46.938 0.846 1 80.38 446 ILE B N 1
ATOM 11404 C CA . ILE B 1 446 ? -6.008 48.125 0.391 1 80.38 446 ILE B CA 1
ATOM 11405 C C . ILE B 1 446 ? -4.633 48.188 1.049 1 80.38 446 ILE B C 1
ATOM 11407 O O . ILE B 1 446 ? -3.629 48.438 0.382 1 80.38 446 ILE B O 1
ATOM 11411 N N . LYS B 1 447 ? -4.586 47.906 2.273 1 80 447 LYS B N 1
ATOM 11412 C CA . LYS B 1 447 ? -3.299 47.938 2.965 1 80 447 LYS B CA 1
ATOM 11413 C C . LYS B 1 447 ? -2.395 46.812 2.48 1 80 447 LYS B C 1
ATOM 11415 O O . LYS B 1 447 ? -1.177 46.969 2.383 1 80 447 LYS B O 1
ATOM 11420 N N . LEU B 1 448 ? -2.947 45.719 2.232 1 82.06 448 LEU B N 1
ATOM 11421 C CA . LEU B 1 448 ? -2.174 44.594 1.716 1 82.06 448 LEU B CA 1
ATOM 11422 C C . LEU B 1 448 ? -1.521 44.938 0.385 1 82.06 448 LEU B C 1
ATOM 11424 O O . LEU B 1 448 ? -0.372 44.562 0.134 1 82.06 448 LEU B O 1
ATOM 11428 N N . ILE B 1 449 ? -2.309 45.625 -0.431 1 74.44 449 ILE B N 1
ATOM 11429 C CA . ILE B 1 449 ? -1.817 45.969 -1.759 1 74.44 449 ILE B CA 1
ATOM 11430 C C . ILE B 1 449 ? -0.77 47.094 -1.645 1 74.44 449 ILE B C 1
ATOM 11432 O O . ILE B 1 449 ? 0.238 47.062 -2.355 1 74.44 449 ILE B O 1
ATOM 11436 N N . THR B 1 450 ? -0.97 47.969 -0.658 1 67.94 450 THR B N 1
ATOM 11437 C CA . THR B 1 450 ? -0.135 49.156 -0.6 1 67.94 450 THR B CA 1
ATOM 11438 C C . THR B 1 450 ? 1.08 48.938 0.293 1 67.94 450 THR B C 1
ATOM 11440 O O . THR B 1 450 ? 2.164 49.438 0.023 1 67.94 450 THR B O 1
ATOM 11443 N N . ARG B 1 451 ? 0.833 48.125 1.402 1 61.44 451 ARG B N 1
ATOM 11444 C CA . ARG B 1 451 ? 1.896 48.031 2.396 1 61.44 451 ARG B CA 1
ATOM 11445 C C . ARG B 1 451 ? 2.299 46.562 2.611 1 61.44 451 ARG B C 1
ATOM 11447 O O . ARG B 1 451 ? 3.17 46.281 3.434 1 61.44 451 ARG B O 1
ATOM 11454 N N . GLU B 1 452 ? 1.598 45.656 1.896 1 67.75 452 GLU B N 1
ATOM 11455 C CA . GLU B 1 452 ? 1.882 44.219 1.977 1 67.75 452 GLU B CA 1
ATOM 11456 C C . GLU B 1 452 ? 1.705 43.688 3.4 1 67.75 452 GLU B C 1
ATOM 11458 O O . GLU B 1 452 ? 2.475 42.844 3.857 1 67.75 452 GLU B O 1
ATOM 11463 N N . GLU B 1 453 ? 0.91 44.375 4.156 1 74.81 453 GLU B N 1
ATOM 11464 C CA . GLU B 1 453 ? 0.517 43.938 5.496 1 74.81 453 GLU B CA 1
ATOM 11465 C C . GLU B 1 453 ? -0.944 44.281 5.777 1 74.81 453 GLU B C 1
ATOM 11467 O O . GLU B 1 453 ? -1.478 45.25 5.234 1 74.81 453 GLU B O 1
ATOM 11472 N N . PRO B 1 454 ? -1.511 43.469 6.617 1 86.81 454 PRO B N 1
ATOM 11473 C CA . PRO B 1 454 ? -2.885 43.812 7.004 1 86.81 454 PRO B CA 1
ATOM 11474 C C . PRO B 1 454 ? -2.949 44.812 8.148 1 86.81 454 PRO B C 1
ATOM 11476 O O . PRO B 1 454 ? -1.911 45.281 8.633 1 86.81 454 PRO B O 1
ATOM 11479 N N . ILE B 1 455 ? -4.121 45.156 8.453 1 83.38 455 ILE B N 1
ATOM 11480 C CA . ILE B 1 455 ? -4.297 46.031 9.594 1 83.38 455 ILE B CA 1
ATOM 11481 C C . ILE B 1 455 ? -3.98 45.281 10.891 1 83.38 455 ILE B C 1
ATOM 11483 O O . ILE B 1 455 ? -4.543 44.219 11.148 1 83.38 455 ILE B O 1
ATOM 11487 N N . LEU B 1 456 ? -3.012 45.781 11.586 1 81.75 456 LEU B N 1
ATOM 11488 C CA . LEU B 1 456 ? -2.57 45.188 12.828 1 81.75 456 LEU B CA 1
ATOM 11489 C C . LEU B 1 456 ? -3.01 46 14.031 1 81.75 456 LEU B C 1
ATOM 11491 O O . LEU B 1 456 ? -3.348 47.188 13.891 1 81.75 456 LEU B O 1
ATOM 11495 N N . PRO B 1 457 ? -3.123 45.375 15.172 1 81.19 457 PRO B N 1
ATOM 11496 C CA . PRO B 1 457 ? -3.498 46.125 16.375 1 81.19 457 PRO B CA 1
ATOM 11497 C C . PRO B 1 457 ? -2.586 47.344 16.625 1 81.19 457 PRO B C 1
ATOM 11499 O O . PRO B 1 457 ? -3.033 48.375 17.156 1 81.19 457 PRO B O 1
ATOM 11502 N N . SER B 1 458 ? -1.351 47.219 16.203 1 69 458 SER B N 1
ATOM 11503 C CA . SER B 1 458 ? -0.412 48.344 16.359 1 69 458 SER B CA 1
ATOM 11504 C C . SER B 1 458 ? -0.852 49.531 15.547 1 69 458 SER B C 1
ATOM 11506 O O . SER B 1 458 ? -0.6 50.688 15.945 1 69 458 SER B O 1
ATOM 11508 N N . ASP B 1 459 ? -1.562 49.281 14.453 1 71 459 ASP B N 1
ATOM 11509 C CA . ASP B 1 459 ? -2.072 50.375 13.609 1 71 459 ASP B CA 1
ATOM 11510 C C . ASP B 1 459 ? -3.217 51.094 14.305 1 71 459 ASP B C 1
ATOM 11512 O O . ASP B 1 459 ? -3.354 52.312 14.156 1 71 459 ASP B O 1
ATOM 11516 N N . VAL B 1 460 ? -3.906 50.344 14.969 1 73.06 460 VAL B N 1
ATOM 11517 C CA . VAL B 1 460 ? -5.086 50.906 15.609 1 73.06 460 VAL B CA 1
ATOM 11518 C C . VAL B 1 460 ? -4.668 51.719 16.844 1 73.06 460 VAL B C 1
ATOM 11520 O O . VAL B 1 460 ? -5.301 52.719 17.188 1 73.06 460 VAL B O 1
ATOM 11523 N N . MET B 1 461 ? -3.627 51.312 17.422 1 64.19 461 MET B N 1
ATOM 11524 C CA . MET B 1 461 ? -3.16 52 18.641 1 64.19 461 MET B CA 1
ATOM 11525 C C . MET B 1 461 ? -2.51 53.344 18.297 1 64.19 461 MET B C 1
ATOM 11527 O O . MET B 1 461 ? -2.533 54.25 19.094 1 64.19 461 MET B O 1
ATOM 11531 N N . MET B 1 462 ? -1.959 53.375 17.141 1 51.25 462 MET B N 1
ATOM 11532 C CA . MET B 1 462 ? -1.312 54.625 16.766 1 51.25 462 MET B CA 1
ATOM 11533 C C . MET B 1 462 ? -2.299 55.562 16.062 1 51.25 462 MET B C 1
ATOM 11535 O O . MET B 1 462 ? -2.398 55.562 14.836 1 51.25 462 MET B O 1
ATOM 11539 N N . TYR B 1 463 ? -3.248 56.156 16.766 1 52.62 463 TYR B N 1
ATOM 11540 C CA . TYR B 1 463 ? -4.332 57 16.297 1 52.62 463 TYR B CA 1
ATOM 11541 C C . TYR B 1 463 ? -3.809 58.062 15.32 1 52.62 463 TYR B C 1
ATOM 11543 O O . TYR B 1 463 ? -4.52 58.469 14.398 1 52.62 463 TYR B O 1
ATOM 11551 N N . GLN B 1 464 ? -2.607 58.594 15.523 1 48 464 GLN B N 1
ATOM 11552 C CA . GLN B 1 464 ? -2.012 59.594 14.648 1 48 464 GLN B CA 1
ATOM 11553 C C . GLN B 1 464 ? -1.805 59.031 13.242 1 48 464 GLN B C 1
ATOM 11555 O O . GLN B 1 464 ? -1.799 59.812 12.266 1 48 464 GLN B O 1
ATOM 11560 N N . ALA B 1 465 ? -1.702 57.812 13.195 1 48.41 465 ALA B N 1
ATOM 11561 C CA . ALA B 1 465 ? -1.404 57.156 11.922 1 48.41 465 ALA B CA 1
ATOM 11562 C C . ALA B 1 465 ? -2.654 57.062 11.047 1 48.41 465 ALA B C 1
ATOM 11564 O O . ALA B 1 465 ? -2.561 56.812 9.844 1 48.41 465 ALA B O 1
ATOM 11565 N N . TYR B 1 466 ? -3.848 57.219 11.633 1 56.53 466 TYR B N 1
ATOM 11566 C CA . TYR B 1 466 ? -5.086 57.125 10.867 1 56.53 466 TYR B CA 1
ATOM 11567 C C . TYR B 1 466 ? -5.105 58.094 9.711 1 56.53 466 TYR B C 1
ATOM 11569 O O . TYR B 1 466 ? -5.543 57.781 8.609 1 56.53 466 TYR B O 1
ATOM 11577 N N . GLY B 1 467 ? -4.668 59.281 10.086 1 55.59 467 GLY B N 1
ATOM 11578 C CA . GLY B 1 467 ? -4.59 60.281 9.039 1 55.59 467 GLY B CA 1
ATOM 11579 C C . GLY B 1 467 ? -3.691 59.875 7.887 1 55.59 467 GLY B C 1
ATOM 11580 O O . GLY B 1 467 ? -4.062 60.031 6.719 1 55.59 467 GLY B O 1
ATOM 11581 N N . ASN B 1 468 ? -2.617 59.312 8.273 1 52.56 468 ASN B N 1
ATOM 11582 C CA . ASN B 1 468 ? -1.658 58.875 7.258 1 52.56 468 ASN B CA 1
ATOM 11583 C C . ASN B 1 468 ? -2.182 57.688 6.457 1 52.56 468 ASN B C 1
ATOM 11585 O O . ASN B 1 468 ? -1.926 57.594 5.254 1 52.56 468 ASN B O 1
ATOM 11589 N N . MET B 1 469 ? -2.936 56.844 7.07 1 56.34 469 MET B N 1
ATOM 11590 C CA . MET B 1 469 ? -3.502 55.688 6.395 1 56.34 469 MET B CA 1
ATOM 11591 C C . MET B 1 469 ? -4.594 56.094 5.414 1 56.34 469 MET B C 1
ATOM 11593 O O . MET B 1 469 ? -4.703 55.531 4.324 1 56.34 469 MET B O 1
ATOM 11597 N N . LEU B 1 470 ? -5.348 57.062 5.922 1 63.91 470 LEU B N 1
ATOM 11598 C CA . LEU B 1 470 ? -6.43 57.562 5.074 1 63.91 470 LEU B CA 1
ATOM 11599 C C . LEU B 1 470 ? -5.875 58.25 3.832 1 63.91 470 LEU B C 1
ATOM 11601 O O . LEU B 1 470 ? -6.527 58.281 2.785 1 63.91 470 LEU B O 1
ATOM 11605 N N . LYS B 1 471 ? -4.664 58.812 3.977 1 58.75 471 LYS B N 1
ATOM 11606 C CA . LYS B 1 471 ? -4.027 59.469 2.832 1 58.75 471 LYS B CA 1
ATOM 11607 C C . LYS B 1 471 ? -3.576 58.438 1.8 1 58.75 471 LYS B C 1
ATOM 11609 O O . LYS B 1 471 ? -3.354 58.781 0.635 1 58.75 471 LYS B O 1
ATOM 11614 N N . LEU B 1 472 ? -3.502 57.219 2.299 1 56.22 472 LEU B N 1
ATOM 11615 C CA . LEU B 1 472 ? -3.084 56.156 1.398 1 56.22 472 LEU B CA 1
ATOM 11616 C C . LEU B 1 472 ? -4.223 55.75 0.466 1 56.22 472 LEU B C 1
ATOM 11618 O O . LEU B 1 472 ? -3.99 55.125 -0.569 1 56.22 472 LEU B O 1
ATOM 11622 N N . VAL B 1 473 ? -5.434 56.188 0.889 1 68.69 473 VAL B N 1
ATOM 11623 C CA . VAL B 1 473 ? -6.594 55.75 0.119 1 68.69 473 VAL B CA 1
ATOM 11624 C C . VAL B 1 473 ? -7.242 56.938 -0.573 1 68.69 473 VAL B C 1
ATOM 11626 O O . VAL B 1 473 ? -7.254 58.031 -0.03 1 68.69 473 VAL B O 1
ATOM 11629 N N . SER B 1 474 ? -7.633 56.781 -1.805 1 72.12 474 SER B N 1
ATOM 11630 C CA . SER B 1 474 ? -8.352 57.844 -2.508 1 72.12 474 SER B CA 1
ATOM 11631 C C . SER B 1 474 ? -9.578 58.312 -1.718 1 72.12 474 SER B C 1
ATOM 11633 O O . SER B 1 474 ? -10.281 57.469 -1.127 1 72.12 474 SER B O 1
ATOM 11635 N N . ALA B 1 475 ? -9.766 59.531 -1.59 1 72.88 475 ALA B N 1
ATOM 11636 C CA . ALA B 1 475 ? -10.789 60.156 -0.768 1 72.88 475 ALA B CA 1
ATOM 11637 C C . ALA B 1 475 ? -12.18 59.625 -1.117 1 72.88 475 ALA B C 1
ATOM 11639 O O . ALA B 1 475 ? -13.062 59.562 -0.263 1 72.88 475 ALA B O 1
ATOM 11640 N N . TRP B 1 476 ? -12.32 59.156 -2.295 1 80.06 476 TRP B N 1
ATOM 11641 C CA . TRP B 1 476 ? -13.656 58.719 -2.717 1 80.06 476 TRP B CA 1
ATOM 11642 C C . TRP B 1 476 ? -14.039 57.406 -2.055 1 80.06 476 TRP B C 1
ATOM 11644 O O . TRP B 1 476 ? -15.227 57.125 -1.869 1 80.06 476 TRP B O 1
ATOM 11654 N N . ILE B 1 477 ? -13.117 56.625 -1.59 1 80.81 477 ILE B N 1
ATOM 11655 C CA . ILE B 1 477 ? -13.383 55.312 -1.029 1 80.81 477 ILE B CA 1
ATOM 11656 C C . ILE B 1 477 ? -14.016 55.469 0.351 1 80.81 477 ILE B C 1
ATOM 11658 O O . ILE B 1 477 ? -15.094 54.906 0.602 1 80.81 477 ILE B O 1
ATOM 11662 N N . PRO B 1 478 ? -13.414 56.25 1.244 1 79.81 478 PRO B N 1
ATOM 11663 C CA . PRO B 1 478 ? -14.062 56.406 2.547 1 79.81 478 PRO B CA 1
ATOM 11664 C C . PRO B 1 478 ? -15.414 57.094 2.455 1 79.81 478 PRO B C 1
ATOM 11666 O O . PRO B 1 478 ? -16.328 56.781 3.221 1 79.81 478 PRO B O 1
ATOM 11669 N N . ILE B 1 479 ? -15.625 58 1.531 1 83.75 479 ILE B N 1
ATOM 11670 C CA . ILE B 1 479 ? -16.891 58.719 1.359 1 83.75 479 ILE B CA 1
ATOM 11671 C C . ILE B 1 479 ? -17.953 57.75 0.87 1 83.75 479 ILE B C 1
ATOM 11673 O O . ILE B 1 479 ? -19.078 57.719 1.401 1 83.75 479 ILE B O 1
ATOM 11677 N N . THR B 1 480 ? -17.562 57 -0.152 1 85.5 480 THR B N 1
ATOM 11678 C CA . THR B 1 480 ? -18.5 56 -0.655 1 85.5 480 THR B CA 1
ATOM 11679 C C . THR B 1 480 ? -18.844 55 0.431 1 85.5 480 THR B C 1
ATOM 11681 O O . THR B 1 480 ? -20 54.562 0.552 1 85.5 480 THR B O 1
ATOM 11684 N N . GLY B 1 481 ? -17.875 54.594 1.151 1 87.56 481 GLY B N 1
ATOM 11685 C CA . GLY B 1 481 ? -18.125 53.688 2.26 1 87.56 481 GLY B CA 1
ATOM 11686 C C . GLY B 1 481 ? -19.094 54.25 3.281 1 87.56 481 GLY B C 1
ATOM 11687 O O . GLY B 1 481 ? -20 53.531 3.742 1 87.56 481 GLY B O 1
ATOM 11688 N N . ALA B 1 482 ? -18.984 55.5 3.549 1 87.88 482 ALA B N 1
ATOM 11689 C CA . ALA B 1 482 ? -19.859 56.156 4.516 1 87.88 482 ALA B CA 1
ATOM 11690 C C . ALA B 1 482 ? -21.297 56.25 3.982 1 87.88 482 ALA B C 1
ATOM 11692 O O . ALA B 1 482 ? -22.25 56.031 4.727 1 87.88 482 ALA B O 1
ATOM 11693 N N . VAL B 1 483 ? -21.391 56.562 2.74 1 90.56 483 VAL B N 1
ATOM 11694 C CA . VAL B 1 483 ? -22.703 56.688 2.111 1 90.56 483 VAL B CA 1
ATOM 11695 C C . VAL B 1 483 ? -23.406 55.312 2.111 1 90.56 483 VAL B C 1
ATOM 11697 O O . VAL B 1 483 ? -24.594 55.219 2.469 1 90.56 483 VAL B O 1
ATOM 11700 N N . VAL B 1 484 ? -22.656 54.312 1.732 1 90.38 484 VAL B N 1
ATOM 11701 C CA . VAL B 1 484 ? -23.219 52.969 1.708 1 90.38 484 VAL B CA 1
ATOM 11702 C C . VAL B 1 484 ? -23.625 52.562 3.117 1 90.38 484 VAL B C 1
ATOM 11704 O O . VAL B 1 484 ? -24.656 51.906 3.303 1 90.38 484 VAL B O 1
ATOM 11707 N N . TYR B 1 485 ? -22.875 52.938 4.035 1 91.44 485 TYR B N 1
ATOM 11708 C CA . TYR B 1 485 ? -23.156 52.594 5.426 1 91.44 485 TYR B CA 1
ATOM 11709 C C . TYR B 1 485 ? -24.469 53.25 5.879 1 91.44 485 TYR B C 1
ATOM 11711 O O . TYR B 1 485 ? -25.312 52.594 6.48 1 91.44 485 TYR B O 1
ATOM 11719 N N . VAL B 1 486 ? -24.719 54.5 5.543 1 92.88 486 VAL B N 1
ATOM 11720 C CA . VAL B 1 486 ? -25.922 55.25 5.934 1 92.88 486 VAL B CA 1
ATOM 11721 C C . VAL B 1 486 ? -27.141 54.656 5.227 1 92.88 486 VAL B C 1
ATOM 11723 O O . VAL B 1 486 ? -28.203 54.5 5.836 1 92.88 486 VAL B O 1
ATOM 11726 N N . ILE B 1 487 ? -26.953 54.312 4.012 1 94.31 487 ILE B N 1
ATOM 11727 C CA . ILE B 1 487 ? -28.031 53.719 3.24 1 94.31 487 ILE B CA 1
ATOM 11728 C C . ILE B 1 487 ? -28.438 52.406 3.855 1 94.31 487 ILE B C 1
ATOM 11730 O O . ILE B 1 487 ? -29.625 52.094 3.977 1 94.31 487 ILE B O 1
ATOM 11734 N N . THR B 1 488 ? -27.484 51.625 4.207 1 94.69 488 THR B N 1
ATOM 11735 C CA . THR B 1 488 ? -27.766 50.312 4.781 1 94.69 488 THR B CA 1
ATOM 11736 C C . THR B 1 488 ? -28.453 50.438 6.133 1 94.69 488 THR B C 1
ATOM 11738 O O . THR B 1 488 ? -29.328 49.656 6.473 1 94.69 488 THR B O 1
ATOM 11741 N N . ILE B 1 489 ? -28.078 51.406 6.875 1 94.12 489 ILE B N 1
ATOM 11742 C CA . ILE B 1 489 ? -28.734 51.656 8.156 1 94.12 489 ILE B CA 1
ATOM 11743 C C . ILE B 1 489 ? -30.203 52.031 7.926 1 94.12 489 ILE B C 1
ATOM 11745 O O . ILE B 1 489 ? -31.094 51.531 8.609 1 94.12 489 ILE B O 1
ATOM 11749 N N . GLY B 1 490 ? -30.469 52.938 6.969 1 94.5 490 GLY B N 1
ATOM 11750 C CA . GLY B 1 490 ? -31.828 53.281 6.605 1 94.5 490 GLY B CA 1
ATOM 11751 C C . GLY B 1 490 ? -32.656 52.094 6.176 1 94.5 490 GLY B C 1
ATOM 11752 O O . GLY B 1 490 ? -33.812 51.969 6.566 1 94.5 490 GLY B O 1
ATOM 11753 N N . LEU B 1 491 ? -32.031 51.281 5.441 1 95.25 491 LEU B N 1
ATOM 11754 C CA . LEU B 1 491 ? -32.688 50.062 5.004 1 95.25 491 LEU B CA 1
ATOM 11755 C C . LEU B 1 491 ? -33.031 49.156 6.188 1 95.25 491 LEU B C 1
ATOM 11757 O O . LEU B 1 491 ? -34.094 48.531 6.223 1 95.25 491 LEU B O 1
ATOM 11761 N N . GLY B 1 492 ? -32.125 49.031 7.105 1 95.44 492 GLY B N 1
ATOM 11762 C CA . GLY B 1 492 ? -32.375 48.25 8.305 1 95.44 492 GLY B CA 1
ATOM 11763 C C . GLY B 1 492 ? -33.562 48.75 9.117 1 95.44 492 GLY B C 1
ATOM 11764 O O . GLY B 1 492 ? -34.406 47.969 9.539 1 95.44 492 GLY B O 1
ATOM 11765 N N . ILE B 1 493 ? -33.688 50.031 9.242 1 94.31 493 ILE B N 1
ATOM 11766 C CA . ILE B 1 493 ? -34.781 50.656 9.984 1 94.31 493 ILE B CA 1
ATOM 11767 C C . ILE B 1 493 ? -36.094 50.406 9.242 1 94.31 493 ILE B C 1
ATOM 11769 O O . ILE B 1 493 ? -37.125 50.094 9.859 1 94.31 493 ILE B O 1
ATOM 11773 N N . TYR B 1 494 ? -36 50.469 7.945 1 96.06 494 TYR B N 1
ATOM 11774 C CA . TYR B 1 494 ? -37.188 50.25 7.117 1 96.06 494 TYR B CA 1
ATOM 11775 C C . TYR B 1 494 ? -37.656 48.781 7.238 1 96.06 494 TYR B C 1
ATOM 11777 O O . TYR B 1 494 ? -38.844 48.531 7.402 1 96.06 494 TYR B O 1
ATOM 11785 N N . LEU B 1 495 ? -36.688 47.875 7.246 1 95.69 495 LEU B N 1
ATOM 11786 C CA . LEU B 1 495 ? -37.031 46.469 7.293 1 95.69 495 LEU B CA 1
ATOM 11787 C C . LEU B 1 495 ? -37.562 46.062 8.68 1 95.69 495 LEU B C 1
ATOM 11789 O O . LEU B 1 495 ? -38.406 45.188 8.805 1 95.69 495 LEU B O 1
ATOM 11793 N N . ASP B 1 496 ? -37.062 46.719 9.688 1 94.81 496 ASP B N 1
ATOM 11794 C CA . ASP B 1 496 ? -37.562 46.438 11.031 1 94.81 496 ASP B CA 1
ATOM 11795 C C . ASP B 1 496 ? -39.062 46.781 11.148 1 94.81 496 ASP B C 1
ATOM 11797 O O . ASP B 1 496 ? -39.781 46.188 11.938 1 94.81 496 ASP B O 1
ATOM 11801 N N . ARG B 1 497 ? -39.5 47.656 10.336 1 93.88 497 ARG B N 1
ATOM 11802 C CA . ARG B 1 497 ? -40.875 48.094 10.352 1 93.88 497 ARG B CA 1
ATOM 11803 C C . ARG B 1 497 ? -41.719 47.188 9.469 1 93.88 497 ARG B C 1
ATOM 11805 O O . ARG B 1 497 ? -42.844 46.812 9.836 1 93.88 497 ARG B O 1
ATOM 11812 N N . LYS B 1 498 ? -41.125 46.781 8.391 1 94.94 498 LYS B N 1
ATOM 11813 C CA . LYS B 1 498 ? -41.906 46 7.422 1 94.94 498 LYS B CA 1
ATOM 11814 C C . LYS B 1 498 ? -41.906 44.531 7.812 1 94.94 498 LYS B C 1
ATOM 11816 O O . LYS B 1 498 ? -42.906 43.844 7.57 1 94.94 498 LYS B O 1
ATOM 11821 N N . LEU B 1 499 ? -40.781 44.031 8.305 1 94.38 499 LEU B N 1
ATOM 11822 C CA . LEU B 1 499 ? -40.656 42.625 8.695 1 94.38 499 LEU B CA 1
ATOM 11823 C C . LEU B 1 499 ? -40.125 42.531 10.117 1 94.38 499 LEU B C 1
ATOM 11825 O O . LEU B 1 499 ? -39 42.031 10.336 1 94.38 499 LEU B O 1
ATOM 11829 N N . PRO B 1 500 ? -40.969 42.781 10.984 1 91.69 500 PRO B N 1
ATOM 11830 C CA . PRO B 1 500 ? -40.531 42.812 12.375 1 91.69 500 PRO B CA 1
ATOM 11831 C C . PRO B 1 500 ? -40.156 41.438 12.914 1 91.69 500 PRO B C 1
ATOM 11833 O O . PRO B 1 500 ? -40.812 40.438 12.617 1 91.69 500 PRO B O 1
ATOM 11836 N N . VAL B 1 501 ? -39.062 41.312 13.539 1 94.31 501 VAL B N 1
ATOM 11837 C CA . VAL B 1 501 ? -38.594 40.156 14.266 1 94.31 501 VAL B CA 1
ATOM 11838 C C . VAL B 1 501 ? -38.562 40.438 15.758 1 94.31 501 VAL B C 1
ATOM 11840 O O . VAL B 1 501 ? -38.125 41.5 16.188 1 94.31 501 VAL B O 1
ATOM 11843 N N . PRO B 1 502 ? -39.125 39.594 16.547 1 91 502 PRO B N 1
ATOM 11844 C CA . PRO B 1 502 ? -39.188 39.875 17.984 1 91 502 PRO B CA 1
ATOM 11845 C C . PRO B 1 502 ? -37.812 40.062 18.609 1 91 502 PRO B C 1
ATOM 11847 O O . PRO B 1 502 ? -36.844 39.406 18.25 1 91 502 PRO B O 1
ATOM 11850 N N . ALA B 1 503 ? -37.75 41.062 19.516 1 91.69 503 ALA B N 1
ATOM 11851 C CA . ALA B 1 503 ? -36.5 41.344 20.219 1 91.69 503 ALA B CA 1
ATOM 11852 C C . ALA B 1 503 ? -36.156 40.188 21.172 1 91.69 503 ALA B C 1
ATOM 11854 O O . ALA B 1 503 ? -37.031 39.594 21.781 1 91.69 503 ALA B O 1
ATOM 11855 N N . PRO B 1 504 ? -34.812 39.906 21.281 1 93.19 504 PRO B N 1
ATOM 11856 C CA . PRO B 1 504 ? -34.406 38.875 22.234 1 93.19 504 PRO B CA 1
ATOM 11857 C C . PRO B 1 504 ? -34.656 39.281 23.688 1 93.19 504 PRO B C 1
ATOM 11859 O O . PRO B 1 504 ? -34.656 40.469 24.016 1 93.19 504 PRO B O 1
ATOM 11862 N N . SER B 1 505 ? -34.875 38.406 24.547 1 94.25 505 SER B N 1
ATOM 11863 C CA . SER B 1 505 ? -35.094 38.656 25.969 1 94.25 505 SER B CA 1
ATOM 11864 C C . SER B 1 505 ? -33.812 39.156 26.641 1 94.25 505 SER B C 1
ATOM 11866 O O . SER B 1 505 ? -32.719 39 26.109 1 94.25 505 SER B O 1
ATOM 11868 N N . THR B 1 506 ? -33.938 39.781 27.766 1 94.19 506 THR B N 1
ATOM 11869 C CA . THR B 1 506 ? -32.812 40.312 28.5 1 94.19 506 THR B CA 1
ATOM 11870 C C . THR B 1 506 ? -31.812 39.219 28.859 1 94.19 506 THR B C 1
ATOM 11872 O O . THR B 1 506 ? -30.609 39.438 28.812 1 94.19 506 THR B O 1
ATOM 11875 N N . LYS B 1 507 ? -32.344 38.156 29.234 1 94.62 507 LYS B N 1
ATOM 11876 C CA . LYS B 1 507 ? -31.469 37 29.562 1 94.62 507 LYS B CA 1
ATOM 11877 C C . LYS B 1 507 ? -30.656 36.594 28.344 1 94.62 507 LYS B C 1
ATOM 11879 O O . LYS B 1 507 ? -29.453 36.344 28.453 1 94.62 507 LYS B O 1
ATOM 11884 N N . ARG B 1 508 ? -31.234 36.5 27.25 1 94.44 508 ARG B N 1
ATOM 11885 C CA . ARG B 1 508 ? -30.547 36.094 26.016 1 94.44 508 ARG B CA 1
ATOM 11886 C C . ARG B 1 508 ? -29.516 37.156 25.609 1 94.44 508 ARG B C 1
ATOM 11888 O O . ARG B 1 508 ? -28.438 36.812 25.125 1 94.44 508 ARG B O 1
ATOM 11895 N N . ARG B 1 509 ? -29.906 38.375 25.781 1 95.75 509 ARG B N 1
ATOM 11896 C CA . ARG B 1 509 ? -28.984 39.469 25.469 1 95.75 509 ARG B CA 1
ATOM 11897 C C . ARG B 1 509 ? -27.719 39.375 26.312 1 95.75 509 ARG B C 1
ATOM 11899 O O . ARG B 1 509 ? -26.609 39.531 25.812 1 95.75 509 ARG B O 1
ATOM 11906 N N . CYS B 1 510 ? -27.938 39.062 27.547 1 95.94 510 CYS B N 1
ATOM 11907 C CA . CYS B 1 510 ? -26.797 38.938 28.453 1 95.94 510 CYS B CA 1
ATOM 11908 C C . CYS B 1 510 ? -25.922 37.75 28.047 1 95.94 510 CYS B C 1
ATOM 11910 O O . CYS B 1 510 ? -24.688 37.844 28.062 1 95.94 510 CYS B O 1
ATOM 11912 N N . ILE B 1 511 ? -26.516 36.719 27.719 1 95.88 511 ILE B N 1
ATOM 11913 C CA . ILE B 1 511 ? -25.781 35.531 27.344 1 95.88 511 ILE B CA 1
ATOM 11914 C C . ILE B 1 511 ? -24.938 35.781 26.109 1 95.88 511 ILE B C 1
ATOM 11916 O O . ILE B 1 511 ? -23.75 35.469 26.078 1 95.88 511 ILE B O 1
ATOM 11920 N N . TRP B 1 512 ? -25.484 36.375 25.094 1 95.44 512 TRP B N 1
ATOM 11921 C CA . TRP B 1 512 ? -24.781 36.656 23.844 1 95.44 512 TRP B CA 1
ATOM 11922 C C . TRP B 1 512 ? -23.641 37.625 24.062 1 95.44 512 TRP B C 1
ATOM 11924 O O . TRP B 1 512 ? -22.578 37.531 23.453 1 95.44 512 TRP B O 1
ATOM 11934 N N . THR B 1 513 ? -23.891 38.562 24.922 1 95.62 513 THR B N 1
ATOM 11935 C CA . THR B 1 513 ? -22.844 39.531 25.234 1 95.62 513 THR B CA 1
ATOM 11936 C C . THR B 1 513 ? -21.656 38.875 25.922 1 95.62 513 THR B C 1
ATOM 11938 O O . THR B 1 513 ? -20.5 39.094 25.547 1 95.62 513 THR B O 1
ATOM 11941 N N . VAL B 1 514 ? -21.984 38.094 26.891 1 96.12 514 VAL B N 1
ATOM 11942 C CA . VAL B 1 514 ? -20.953 37.375 27.625 1 96.12 514 VAL B CA 1
ATOM 11943 C C . VAL B 1 514 ? -20.188 36.438 26.672 1 96.12 514 VAL B C 1
ATOM 11945 O O . VAL B 1 514 ? -18.953 36.375 26.719 1 96.12 514 VAL B O 1
ATOM 11948 N N . LEU B 1 515 ? -20.844 35.781 25.797 1 95.88 515 LEU B N 1
ATOM 11949 C CA . LEU B 1 515 ? -20.219 34.844 24.859 1 95.88 515 LEU B CA 1
ATOM 11950 C C . LEU B 1 515 ? -19.297 35.625 23.906 1 95.88 515 LEU B C 1
ATOM 11952 O O . LEU B 1 515 ? -18.203 35.125 23.578 1 95.88 515 LEU B O 1
ATOM 11956 N N . THR B 1 516 ? -19.75 36.719 23.484 1 96.19 516 THR B N 1
ATOM 11957 C CA . THR B 1 516 ? -18.938 37.531 22.578 1 96.19 516 THR B CA 1
ATOM 11958 C C . THR B 1 516 ? -17.641 37.969 23.25 1 96.19 516 THR B C 1
ATOM 11960 O O . THR B 1 516 ? -16.562 37.844 22.672 1 96.19 516 THR B O 1
ATOM 11963 N N . VAL B 1 517 ? -17.781 38.406 24.453 1 94.31 517 VAL B N 1
ATOM 11964 C CA . VAL B 1 517 ? -16.625 38.875 25.188 1 94.31 517 VAL B CA 1
ATOM 11965 C C . VAL B 1 517 ? -15.672 37.688 25.453 1 94.31 517 VAL B C 1
ATOM 11967 O O . VAL B 1 517 ? -14.453 37.844 25.359 1 94.31 517 VAL B O 1
ATOM 11970 N N . LEU B 1 518 ? -16.234 36.656 25.734 1 94.25 518 LEU B N 1
ATOM 11971 C CA . LEU B 1 518 ? -15.43 35.5 26.031 1 94.25 518 LEU B CA 1
ATOM 11972 C C . LEU B 1 518 ? -14.688 35 24.797 1 94.25 518 LEU B C 1
ATOM 11974 O O . LEU B 1 518 ? -13.5 34.688 24.859 1 94.25 518 LEU B O 1
ATOM 11978 N N . PHE B 1 519 ? -15.344 34.938 23.672 1 94.5 519 PHE B N 1
ATOM 11979 C CA . PHE B 1 519 ? -14.727 34.438 22.453 1 94.5 519 PHE B CA 1
ATOM 11980 C C . PHE B 1 519 ? -13.672 35.406 21.922 1 94.5 519 PHE B C 1
ATOM 11982 O O . PHE B 1 519 ? -12.57 35 21.562 1 94.5 519 PHE B O 1
ATOM 11989 N N . PHE B 1 520 ? -13.93 36.625 21.875 1 94.75 520 PHE B N 1
ATOM 11990 C CA . PHE B 1 520 ? -12.953 37.625 21.438 1 94.75 520 PHE B CA 1
ATOM 11991 C C . PHE B 1 520 ? -11.852 37.781 22.469 1 94.75 520 PHE B C 1
ATOM 11993 O O . PHE B 1 520 ? -10.68 37.938 22.109 1 94.75 520 PHE B O 1
ATOM 12000 N N . GLY B 1 521 ? -12.266 37.75 23.719 1 92.5 521 GLY B N 1
ATOM 12001 C CA . GLY B 1 521 ? -11.281 37.844 24.781 1 92.5 521 GLY B CA 1
ATOM 12002 C C . GLY B 1 521 ? -10.328 36.656 24.812 1 92.5 521 GLY B C 1
ATOM 12003 O O . GLY B 1 521 ? -9.172 36.781 25.234 1 92.5 521 GLY B O 1
ATOM 12004 N N . SER B 1 522 ? -10.734 35.594 24.328 1 92.25 522 SER B N 1
ATOM 12005 C CA . SER B 1 522 ? -9.906 34.406 24.312 1 92.25 522 SER B CA 1
ATOM 12006 C C . SER B 1 522 ? -8.688 34.594 23.406 1 92.25 522 SER B C 1
ATOM 12008 O O . SER B 1 522 ? -7.719 33.844 23.5 1 92.25 522 SER B O 1
ATOM 12010 N N . SER B 1 523 ? -8.641 35.625 22.531 1 91.12 523 SER B N 1
ATOM 12011 C CA . SER B 1 523 ? -7.543 35.875 21.609 1 91.12 523 SER B CA 1
ATOM 12012 C C . SER B 1 523 ? -6.23 36.094 22.344 1 91.12 523 SER B C 1
ATOM 12014 O O . SER B 1 523 ? -5.152 35.875 21.781 1 91.12 523 SER B O 1
ATOM 12016 N N . ILE B 1 524 ? -6.312 36.406 23.562 1 86.94 524 ILE B N 1
ATOM 12017 C CA . ILE B 1 524 ? -5.121 36.656 24.375 1 86.94 524 ILE B CA 1
ATOM 12018 C C . ILE B 1 524 ? -4.406 35.344 24.641 1 86.94 524 ILE B C 1
ATOM 12020 O O . ILE B 1 524 ? -3.232 35.312 25.031 1 86.94 524 ILE B O 1
ATOM 12024 N N . PHE B 1 525 ? -5.074 34.281 24.359 1 86.75 525 PHE B N 1
ATOM 12025 C CA . PHE B 1 525 ? -4.5 32.969 24.656 1 86.75 525 PHE B CA 1
ATOM 12026 C C . PHE B 1 525 ? -4.191 32.219 23.359 1 86.75 525 PHE B C 1
ATOM 12028 O O . PHE B 1 525 ? -3.631 31.125 23.406 1 86.75 525 PHE B O 1
ATOM 12035 N N . TRP B 1 526 ? -4.469 32.75 22.188 1 88.81 526 TRP B N 1
ATOM 12036 C CA . TRP B 1 526 ? -4.406 32.031 20.922 1 88.81 526 TRP B CA 1
ATOM 12037 C C . TRP B 1 526 ? -2.971 31.641 20.578 1 88.81 526 TRP B C 1
ATOM 12039 O O . TRP B 1 526 ? -2.73 30.609 19.938 1 88.81 526 TRP B O 1
ATOM 12049 N N . ASN B 1 527 ? -2.047 32.438 20.984 1 81.5 527 ASN B N 1
ATOM 12050 C CA . ASN B 1 527 ? -0.671 32.219 20.547 1 81.5 527 ASN B CA 1
ATOM 12051 C C . ASN B 1 527 ? 0.201 31.672 21.672 1 81.5 527 ASN B C 1
ATOM 12053 O O . ASN B 1 527 ? 1.43 31.688 21.578 1 81.5 527 ASN B O 1
ATOM 12057 N N . HIS B 1 528 ? -0.479 31.203 22.703 1 77.12 528 HIS B N 1
ATOM 12058 C CA . HIS B 1 528 ? 0.239 30.547 23.797 1 77.12 528 HIS B CA 1
ATOM 12059 C C . HIS B 1 528 ? 0.317 29.047 23.562 1 77.12 528 HIS B C 1
ATOM 12061 O O . HIS B 1 528 ? -0.676 28.328 23.734 1 77.12 528 HIS B O 1
ATOM 12067 N N . THR B 1 529 ? 1.4 28.531 23.125 1 70.19 529 THR B N 1
ATOM 12068 C CA . THR B 1 529 ? 1.592 27.172 22.641 1 70.19 529 THR B CA 1
ATOM 12069 C C . THR B 1 529 ? 1.127 26.156 23.688 1 70.19 529 THR B C 1
ATOM 12071 O O . THR B 1 529 ? 0.704 25.062 23.344 1 70.19 529 THR B O 1
ATOM 12074 N N . ASP B 1 530 ? 1.125 26.438 25 1 74.62 530 ASP B N 1
ATOM 12075 C CA . ASP B 1 530 ? 0.752 25.469 26.016 1 74.62 530 ASP B CA 1
ATOM 12076 C C . ASP B 1 530 ? -0.72 25.609 26.391 1 74.62 530 ASP B C 1
ATOM 12078 O O . ASP B 1 530 ? -1.246 24.797 27.156 1 74.62 530 ASP B O 1
ATOM 12082 N N . SER B 1 531 ? -1.346 26.469 25.719 1 85.31 531 SER B N 1
ATOM 12083 C CA . SER B 1 531 ? -2.744 26.703 26.062 1 85.31 531 SER B CA 1
ATOM 12084 C C . SER B 1 531 ? -3.67 25.812 25.25 1 85.31 531 SER B C 1
ATOM 12086 O O . SER B 1 531 ? -3.408 25.531 24.078 1 85.31 531 SER B O 1
ATOM 12088 N N . ARG B 1 532 ? -4.805 25.266 25.922 1 92 532 ARG B N 1
ATOM 12089 C CA . ARG B 1 532 ? -5.812 24.453 25.25 1 92 532 ARG B CA 1
ATOM 12090 C C . ARG B 1 532 ? -6.574 25.266 24.219 1 92 532 ARG B C 1
ATOM 12092 O O . ARG B 1 532 ? -7.031 24.719 23.203 1 92 532 ARG B O 1
ATOM 12099 N N . ILE B 1 533 ? -6.617 26.484 24.469 1 91.94 533 ILE B N 1
ATOM 12100 C CA . ILE B 1 533 ? -7.324 27.359 23.547 1 91.94 533 ILE B CA 1
ATOM 12101 C C . ILE B 1 533 ? -6.523 27.5 22.25 1 91.94 533 ILE B C 1
ATOM 12103 O O . ILE B 1 533 ? -7.094 27.469 21.156 1 91.94 533 ILE B O 1
ATOM 12107 N N . SER B 1 534 ? -5.238 27.641 22.422 1 89.94 534 SER B N 1
ATOM 12108 C CA . SER B 1 534 ? -4.379 27.703 21.25 1 89.94 534 SER B CA 1
ATOM 12109 C C . SER B 1 534 ? -4.52 26.453 20.391 1 89.94 534 SER B C 1
ATOM 12111 O O . SER B 1 534 ? -4.57 26.547 19.156 1 89.94 534 SER B O 1
ATOM 12113 N N . THR B 1 535 ? -4.664 25.344 21.094 1 93.44 535 THR B N 1
ATOM 12114 C CA . THR B 1 535 ? -4.781 24.062 20.406 1 93.44 535 THR B CA 1
ATOM 12115 C C . THR B 1 535 ? -6.078 23.984 19.594 1 93.44 535 THR B C 1
ATOM 12117 O O . THR B 1 535 ? -6.09 23.5 18.469 1 93.44 535 THR B O 1
ATOM 12120 N N . VAL B 1 536 ? -7.129 24.438 20.125 1 94.12 536 VAL B N 1
ATOM 12121 C CA . VAL B 1 536 ? -8.43 24.406 19.469 1 94.12 536 VAL B CA 1
ATOM 12122 C C . VAL B 1 536 ? -8.398 25.328 18.234 1 94.12 536 VAL B C 1
ATOM 12124 O O . VAL B 1 536 ? -8.875 24.953 17.156 1 94.12 536 VAL B O 1
ATOM 12127 N N . ILE B 1 537 ? -7.828 26.5 18.438 1 93.81 537 ILE B N 1
ATOM 12128 C CA . ILE B 1 537 ? -7.801 27.484 17.359 1 93.81 537 ILE B CA 1
ATOM 12129 C C . ILE B 1 537 ? -6.91 26.984 16.234 1 93.81 537 ILE B C 1
ATOM 12131 O O . ILE B 1 537 ? -7.262 27.109 15.055 1 93.81 537 ILE B O 1
ATOM 12135 N N . GLU B 1 538 ? -5.828 26.453 16.562 1 91.94 538 GLU B N 1
ATOM 12136 C CA . GLU B 1 538 ? -4.953 25.844 15.57 1 91.94 538 GLU B CA 1
ATOM 12137 C C . GLU B 1 538 ? -5.652 24.703 14.844 1 91.94 538 GLU B C 1
ATOM 12139 O O . GLU B 1 538 ? -5.516 24.547 13.633 1 91.94 538 GLU B O 1
ATOM 12144 N N . GLY B 1 539 ? -6.395 23.859 15.578 1 93.44 539 GLY B N 1
ATOM 12145 C CA . GLY B 1 539 ? -7.113 22.734 15.008 1 93.44 539 GLY B CA 1
ATOM 12146 C C . GLY B 1 539 ? -8.211 23.156 14.047 1 93.44 539 GLY B C 1
ATOM 12147 O O . GLY B 1 539 ? -8.57 22.391 13.141 1 93.44 539 GLY B O 1
ATOM 12148 N N . LEU B 1 540 ? -8.695 24.375 14.227 1 93.94 540 LEU B N 1
ATOM 12149 C CA . LEU B 1 540 ? -9.719 24.906 13.336 1 93.94 540 LEU B CA 1
ATOM 12150 C C . LEU B 1 540 ? -9.102 25.453 12.055 1 93.94 540 LEU B C 1
ATOM 12152 O O . LEU B 1 540 ? -9.812 25.812 11.125 1 93.94 540 LEU B O 1
ATOM 12156 N N . GLY B 1 541 ? -7.797 25.531 12.055 1 91.06 541 GLY B N 1
ATOM 12157 C CA . GLY B 1 541 ? -7.109 25.891 10.82 1 91.06 541 GLY B CA 1
ATOM 12158 C C . GLY B 1 541 ? -6.312 27.172 10.93 1 91.06 541 GLY B C 1
ATOM 12159 O O . GLY B 1 541 ? -5.754 27.656 9.945 1 91.06 541 GLY B O 1
ATOM 12160 N N . ASP B 1 542 ? -6.145 27.781 12.141 1 92 542 ASP B N 1
ATOM 12161 C CA . ASP B 1 542 ? -5.391 29.016 12.336 1 92 542 ASP B CA 1
ATOM 12162 C C . ASP B 1 542 ? -3.887 28.766 12.266 1 92 542 ASP B C 1
ATOM 12164 O O . ASP B 1 542 ? -3.381 27.828 12.906 1 92 542 ASP B O 1
ATOM 12168 N N . HIS B 1 543 ? -3.221 29.547 11.461 1 83.62 543 HIS B N 1
ATOM 12169 C CA . HIS B 1 543 ? -1.77 29.531 11.336 1 83.62 543 HIS B CA 1
ATOM 12170 C C . HIS B 1 543 ? -1.197 30.938 11.422 1 83.62 543 HIS B C 1
ATOM 12172 O O . HIS B 1 543 ? -1.021 31.609 10.406 1 83.62 543 HIS B O 1
ATOM 12178 N N . PRO B 1 544 ? -0.878 31.25 12.68 1 79.12 544 PRO B N 1
ATOM 12179 C CA . PRO B 1 544 ? -0.385 32.625 12.828 1 79.12 544 PRO B CA 1
ATOM 12180 C C . PRO B 1 544 ? 0.981 32.844 12.172 1 79.12 544 PRO B C 1
ATOM 12182 O O . PRO B 1 544 ? 1.958 32.188 12.562 1 79.12 544 PRO B O 1
ATOM 12185 N N . ILE B 1 545 ? 1.083 33.344 10.938 1 74.06 545 ILE B N 1
ATOM 12186 C CA . ILE B 1 545 ? 2.324 33.656 10.227 1 74.06 545 ILE B CA 1
ATOM 12187 C C . ILE B 1 545 ? 2.803 35.062 10.578 1 74.06 545 ILE B C 1
ATOM 12189 O O . ILE B 1 545 ? 2.559 36 9.836 1 74.06 545 ILE B O 1
ATOM 12193 N N . PHE B 1 546 ? 3.547 35.125 11.688 1 72.25 546 PHE B N 1
ATOM 12194 C CA . PHE B 1 546 ? 3.941 36.438 12.195 1 72.25 546 PHE B CA 1
ATOM 12195 C C . PHE B 1 546 ? 5.074 37 11.352 1 72.25 546 PHE B C 1
ATOM 12197 O O . PHE B 1 546 ? 5.188 38.219 11.227 1 72.25 546 PHE B O 1
ATOM 12204 N N . TYR B 1 547 ? 5.945 36.125 10.727 1 65.44 547 TYR B N 1
ATOM 12205 C CA . TYR B 1 547 ? 7.094 36.594 9.961 1 65.44 547 TYR B CA 1
ATOM 12206 C C . TYR B 1 547 ? 6.664 37.156 8.602 1 65.44 547 TYR B C 1
ATOM 12208 O O . TYR B 1 547 ? 7.434 37.844 7.93 1 65.44 547 TYR B O 1
ATOM 12216 N N . ASN B 1 548 ? 5.445 36.781 8.172 1 67.62 548 ASN B N 1
ATOM 12217 C CA . ASN B 1 548 ? 4.836 37.312 6.945 1 67.62 548 ASN B CA 1
ATOM 12218 C C . ASN B 1 548 ? 3.352 37.594 7.141 1 67.62 548 ASN B C 1
ATOM 12220 O O . ASN B 1 548 ? 2.502 36.75 6.832 1 67.62 548 ASN B O 1
ATOM 12224 N N . GLN B 1 549 ? 3.09 38.812 7.582 1 75.88 549 GLN B N 1
ATOM 12225 C CA . GLN B 1 549 ? 1.738 39.188 7.965 1 75.88 549 GLN B CA 1
ATOM 12226 C C . GLN B 1 549 ? 0.778 39.094 6.785 1 75.88 549 GLN B C 1
ATOM 12228 O O . GLN B 1 549 ? -0.41 38.812 6.969 1 75.88 549 GLN B O 1
ATOM 12233 N N . GLN B 1 550 ? 1.32 39.312 5.602 1 77.88 550 GLN B N 1
ATOM 12234 C CA . GLN B 1 550 ? 0.494 39.188 4.402 1 77.88 550 GLN B CA 1
ATOM 12235 C C . GLN B 1 550 ? 0.015 37.75 4.223 1 77.88 550 GLN B C 1
ATOM 12237 O O . GLN B 1 550 ? -1.175 37.5 4.008 1 77.88 550 GLN B O 1
ATOM 12242 N N . ASP B 1 551 ? 0.931 36.844 4.379 1 79.44 551 ASP B N 1
ATOM 12243 C CA . ASP B 1 551 ? 0.575 35.438 4.254 1 79.44 551 ASP B CA 1
ATOM 12244 C C . ASP B 1 551 ? -0.349 35 5.391 1 79.44 551 ASP B C 1
ATOM 12246 O O . ASP B 1 551 ? -1.228 34.156 5.191 1 79.44 551 ASP B O 1
ATOM 12250 N N . GLY B 1 552 ? -0.081 35.562 6.566 1 85.81 552 GLY B N 1
ATOM 12251 C CA . GLY B 1 552 ? -0.979 35.281 7.676 1 85.81 552 GLY B CA 1
ATOM 12252 C C . GLY B 1 552 ? -2.418 35.688 7.391 1 85.81 552 GLY B C 1
ATOM 12253 O O . GLY B 1 552 ? -3.34 34.906 7.684 1 85.81 552 GLY B O 1
ATOM 12254 N N . ALA B 1 553 ? -2.557 36.812 6.781 1 89.88 553 ALA B N 1
ATOM 12255 C CA . ALA B 1 553 ? -3.895 37.312 6.457 1 89.88 553 ALA B CA 1
ATOM 12256 C C . ALA B 1 553 ? -4.543 36.438 5.375 1 89.88 553 ALA B C 1
ATOM 12258 O O . ALA B 1 553 ? -5.754 36.219 5.398 1 89.88 553 ALA B O 1
ATOM 12259 N N . ARG B 1 554 ? -3.766 36.062 4.453 1 88 554 ARG B N 1
ATOM 12260 C CA . ARG B 1 554 ? -4.281 35.219 3.381 1 88 554 ARG B CA 1
ATOM 12261 C C . ARG B 1 554 ? -4.738 33.875 3.922 1 88 554 ARG B C 1
ATOM 12263 O O . ARG B 1 554 ? -5.742 33.312 3.463 1 88 554 ARG B O 1
ATOM 12270 N N . GLU B 1 555 ? -4.047 33.375 4.926 1 88.94 555 GLU B N 1
ATOM 12271 C CA . GLU B 1 555 ? -4.34 32.062 5.473 1 88.94 555 GLU B CA 1
ATOM 12272 C C . GLU B 1 555 ? -5.473 32.094 6.492 1 88.94 555 GLU B C 1
ATOM 12274 O O . GLU B 1 555 ? -6.285 31.188 6.582 1 88.94 555 GLU B O 1
ATOM 12279 N N . ASN B 1 556 ? -5.512 33.156 7.289 1 93.75 556 ASN B N 1
ATOM 12280 C CA . ASN B 1 556 ? -6.418 33.188 8.438 1 93.75 556 ASN B CA 1
ATOM 12281 C C . ASN B 1 556 ? -7.594 34.125 8.188 1 93.75 556 ASN B C 1
ATOM 12283 O O . ASN B 1 556 ? -8.625 34.031 8.867 1 93.75 556 ASN B O 1
ATOM 12287 N N . GLY B 1 557 ? -7.539 35 7.25 1 94.56 557 GLY B N 1
ATOM 12288 C CA . GLY B 1 557 ? -8.492 36.094 7.113 1 94.56 557 GLY B CA 1
ATOM 12289 C C . GLY B 1 557 ? -8.141 37.281 7.961 1 94.56 557 GLY B C 1
ATOM 12290 O O . GLY B 1 557 ? -7.32 37.188 8.875 1 94.56 557 GLY B O 1
ATOM 12291 N N . PRO B 1 558 ? -8.703 38.375 7.641 1 94.75 558 PRO B N 1
ATOM 12292 C CA . PRO B 1 558 ? -8.305 39.625 8.297 1 94.75 558 PRO B CA 1
ATOM 12293 C C . PRO B 1 558 ? -8.727 39.688 9.766 1 94.75 558 PRO B C 1
ATOM 12295 O O . PRO B 1 558 ? -8.008 40.25 10.594 1 94.75 558 PRO B O 1
ATOM 12298 N N . ILE B 1 559 ? -9.82 39.062 10.125 1 95.69 559 ILE B N 1
ATOM 12299 C CA . ILE B 1 559 ? -10.312 39.125 11.492 1 95.69 559 ILE B CA 1
ATOM 12300 C C . ILE B 1 559 ? -9.43 38.281 12.414 1 95.69 559 ILE B C 1
ATOM 12302 O O . ILE B 1 559 ? -8.922 38.781 13.422 1 95.69 559 ILE B O 1
ATOM 12306 N N . ILE B 1 560 ? -9.219 37.094 12.047 1 95.5 560 ILE B N 1
ATOM 12307 C CA . ILE B 1 560 ? -8.453 36.156 12.875 1 95.5 560 ILE B CA 1
ATOM 12308 C C . ILE B 1 560 ? -6.992 36.625 12.93 1 95.5 560 ILE B C 1
ATOM 12310 O O . ILE B 1 560 ? -6.352 36.531 13.977 1 95.5 560 ILE B O 1
ATOM 12314 N N . GLN B 1 561 ? -6.449 37.094 11.781 1 92.19 561 GLN B N 1
ATOM 12315 C CA . GLN B 1 561 ? -5.066 37.562 11.781 1 92.19 561 GLN B CA 1
ATOM 12316 C C . GLN B 1 561 ? -4.895 38.75 12.703 1 92.19 561 GLN B C 1
ATOM 12318 O O . GLN B 1 561 ? -3.869 38.906 13.375 1 92.19 561 GLN B O 1
ATOM 12323 N N . PHE B 1 562 ? -5.867 39.656 12.695 1 91.56 562 PHE B N 1
ATOM 12324 C CA . PHE B 1 562 ? -5.867 40.781 13.609 1 91.56 562 PHE B CA 1
ATOM 12325 C C . PHE B 1 562 ? -5.84 40.312 15.062 1 91.56 562 PHE B C 1
ATOM 12327 O O . PHE B 1 562 ? -5.043 40.812 15.867 1 91.56 562 PHE B O 1
ATOM 12334 N N . LEU B 1 563 ? -6.652 39.406 15.367 1 93 563 LEU B N 1
ATOM 12335 C CA . LEU B 1 563 ? -6.773 38.875 16.734 1 93 563 LEU B CA 1
ATOM 12336 C C . LEU B 1 563 ? -5.512 38.156 17.141 1 93 563 LEU B C 1
ATOM 12338 O O . LEU B 1 563 ? -5.125 38.156 18.312 1 93 563 LEU B O 1
ATOM 12342 N N . ASN B 1 564 ? -4.844 37.469 16.25 1 89.31 564 ASN B N 1
ATOM 12343 C CA . ASN B 1 564 ? -3.588 36.781 16.516 1 89.31 564 ASN B CA 1
ATOM 12344 C C . ASN B 1 564 ? -2.498 37.75 16.969 1 89.31 564 ASN B C 1
ATOM 12346 O O . ASN B 1 564 ? -1.56 37.375 17.656 1 89.31 564 ASN B O 1
ATOM 12350 N N . ASN B 1 565 ? -2.656 39 16.531 1 83.69 565 ASN B N 1
ATOM 12351 C CA . ASN B 1 565 ? -1.599 39.969 16.781 1 83.69 565 ASN B CA 1
ATOM 12352 C C . ASN B 1 565 ? -1.916 40.844 18 1 83.69 565 ASN B C 1
ATOM 12354 O O . ASN B 1 565 ? -1.232 41.844 18.25 1 83.69 565 ASN B O 1
ATOM 12358 N N . ILE B 1 566 ? -2.971 40.531 18.797 1 81.69 566 ILE B N 1
ATOM 12359 C CA . ILE B 1 566 ? -3.371 41.344 19.953 1 81.69 566 ILE B CA 1
ATOM 12360 C C . ILE B 1 566 ? -2.453 41.031 21.125 1 81.69 566 ILE B C 1
ATOM 12362 O O . ILE B 1 566 ? -1.961 41.969 21.797 1 81.69 566 ILE B O 1
ATOM 12366 N N . ASP B 1 567 ? -2.309 39.812 21.5 1 74.75 567 ASP B N 1
ATOM 12367 C CA . ASP B 1 567 ? -1.551 39.438 22.703 1 74.75 567 ASP B CA 1
ATOM 12368 C C . ASP B 1 567 ? -0.064 39.281 22.375 1 74.75 567 ASP B C 1
ATOM 12370 O O . ASP B 1 567 ? 0.353 38.312 21.766 1 74.75 567 ASP B O 1
ATOM 12374 N N . ILE B 1 568 ? 0.688 40.469 22.609 1 69.94 568 ILE B N 1
ATOM 12375 C CA . ILE B 1 568 ? 2.141 40.406 22.5 1 69.94 568 ILE B CA 1
ATOM 12376 C C . ILE B 1 568 ? 2.789 40.875 23.797 1 69.94 568 ILE B C 1
ATOM 12378 O O . ILE B 1 568 ? 2.639 42.031 24.172 1 69.94 568 ILE B O 1
ATOM 12382 N N . THR B 1 569 ? 3.105 39.969 24.734 1 73.25 569 THR B N 1
ATOM 12383 C CA . THR B 1 569 ? 3.955 40.344 25.844 1 73.25 569 THR B CA 1
ATOM 12384 C C . THR B 1 569 ? 5.422 40.406 25.422 1 73.25 569 THR B C 1
ATOM 12386 O O . THR B 1 569 ? 5.984 39.375 25.016 1 73.25 569 THR B O 1
ATOM 12389 N N . VAL B 1 570 ? 6.035 41.656 25.484 1 80.06 570 VAL B N 1
ATOM 12390 C CA . VAL B 1 570 ? 7.391 41.812 24.969 1 80.06 570 VAL B CA 1
ATOM 12391 C C . VAL B 1 570 ? 8.383 41.156 25.906 1 80.06 570 VAL B C 1
ATOM 12393 O O . VAL B 1 570 ? 9.195 40.312 25.484 1 80.06 570 VAL B O 1
ATOM 12396 N N . MET B 1 571 ? 8.414 41.5 27.219 1 85.38 571 MET B N 1
ATOM 12397 C CA . MET B 1 571 ? 9.375 41.031 28.219 1 85.38 571 MET B CA 1
ATOM 12398 C C . MET B 1 571 ? 8.805 41.156 29.625 1 85.38 571 MET B C 1
ATOM 12400 O O . MET B 1 571 ? 8.062 42.094 29.906 1 85.38 571 MET B O 1
ATOM 12404 N N . GLU B 1 572 ? 9.078 40.219 30.469 1 82.62 572 GLU B N 1
ATOM 12405 C CA . GLU B 1 572 ? 8.703 40.375 31.875 1 82.62 572 GLU B CA 1
ATOM 12406 C C . GLU B 1 572 ? 9.461 41.5 32.531 1 82.62 572 GLU B C 1
ATOM 12408 O O . GLU B 1 572 ? 10.664 41.688 32.312 1 82.62 572 GLU B O 1
ATOM 12413 N N . LYS B 1 573 ? 8.836 42.312 33.344 1 89.94 573 LYS B N 1
ATOM 12414 C CA . LYS B 1 573 ? 9.469 43.438 34.031 1 89.94 573 LYS B CA 1
ATOM 12415 C C . LYS B 1 573 ? 10.5 42.938 35.062 1 89.94 573 LYS B C 1
ATOM 12417 O O . LYS B 1 573 ? 10.148 42.219 36 1 89.94 573 LYS B O 1
ATOM 12422 N N . PRO B 1 574 ? 11.766 43.281 34.812 1 91.5 574 PRO B N 1
ATOM 12423 C CA . PRO B 1 574 ? 12.781 42.875 35.781 1 91.5 574 PRO B CA 1
ATOM 12424 C C . PRO B 1 574 ? 12.648 43.594 37.125 1 91.5 574 PRO B C 1
ATOM 12426 O O . PRO B 1 574 ? 12.18 44.75 37.188 1 91.5 574 PRO B O 1
ATOM 12429 N N . ALA B 1 575 ? 13.109 42.969 38.188 1 89.94 575 ALA B N 1
ATOM 12430 C CA . ALA B 1 575 ? 13.07 43.562 39.5 1 89.94 575 ALA B CA 1
ATOM 12431 C C . ALA B 1 575 ? 13.977 44.812 39.562 1 89.94 575 ALA B C 1
ATOM 12433 O O . ALA B 1 575 ? 15.086 44.781 39.031 1 89.94 575 ALA B O 1
ATOM 12434 N N . GLY B 1 576 ? 13.484 45.906 40.156 1 91.75 576 GLY B N 1
ATOM 12435 C CA . GLY B 1 576 ? 14.305 47.094 40.406 1 91.75 576 GLY B CA 1
ATOM 12436 C C . GLY B 1 576 ? 14.234 48.094 39.312 1 91.75 576 GLY B C 1
ATOM 12437 O O . GLY B 1 576 ? 14.938 49.125 39.344 1 91.75 576 GLY B O 1
ATOM 12438 N N . TYR B 1 577 ? 13.445 47.844 38.312 1 93.94 577 TYR B N 1
ATOM 12439 C CA . TYR B 1 577 ? 13.336 48.812 37.219 1 93.94 577 TYR B CA 1
ATOM 12440 C C . TYR B 1 577 ? 12.695 50.094 37.719 1 93.94 577 TYR B C 1
ATOM 12442 O O . TYR B 1 577 ? 11.57 50.094 38.219 1 93.94 577 TYR B O 1
ATOM 12450 N N . SER B 1 578 ? 13.43 51.156 37.656 1 94.88 578 SER B N 1
ATOM 12451 C CA . SER B 1 578 ? 12.984 52.5 38 1 94.88 578 SER B CA 1
ATOM 12452 C C . SER B 1 578 ? 13.82 53.594 37.312 1 94.88 578 SER B C 1
ATOM 12454 O O . SER B 1 578 ? 14.898 53.281 36.781 1 94.88 578 SER B O 1
ATOM 12456 N N . LYS B 1 579 ? 13.359 54.781 37.312 1 95.38 579 LYS B N 1
ATOM 12457 C CA . LYS B 1 579 ? 14.117 55.875 36.719 1 95.38 579 LYS B CA 1
ATOM 12458 C C . LYS B 1 579 ? 15.445 56.094 37.438 1 95.38 579 LYS B C 1
ATOM 12460 O O . LYS B 1 579 ? 16.484 56.281 36.781 1 95.38 579 LYS B O 1
ATOM 12465 N N . ALA B 1 580 ? 15.375 56 38.781 1 95.62 580 ALA B N 1
ATOM 12466 C CA . ALA B 1 580 ? 16.562 56.188 39.594 1 95.62 580 ALA B CA 1
ATOM 12467 C C . ALA B 1 580 ? 17.625 55.125 39.281 1 95.62 580 ALA B C 1
ATOM 12469 O O . ALA B 1 580 ? 18.812 55.438 39.219 1 95.62 580 ALA B O 1
ATOM 12470 N N . ARG B 1 581 ? 17.188 53.938 39.125 1 95.62 581 ARG B N 1
ATOM 12471 C CA . ARG B 1 581 ? 18.094 52.844 38.812 1 95.62 581 ARG B CA 1
ATOM 12472 C C . ARG B 1 581 ? 18.703 53 37.438 1 95.62 581 ARG B C 1
ATOM 12474 O O . ARG B 1 581 ? 19.875 52.719 37.219 1 95.62 581 ARG B O 1
ATOM 12481 N N . MET B 1 582 ? 17.906 53.469 36.531 1 96.38 582 MET B N 1
ATOM 12482 C CA . MET B 1 582 ? 18.406 53.688 35.156 1 96.38 582 MET B CA 1
ATOM 12483 C C . MET B 1 582 ? 19.438 54.812 35.156 1 96.38 582 MET B C 1
ATOM 12485 O O . MET B 1 582 ? 20.422 54.75 34.406 1 96.38 582 MET B O 1
ATOM 12489 N N . GLU B 1 583 ? 19.219 55.812 35.938 1 96.31 583 GLU B N 1
ATOM 12490 C CA . GLU B 1 583 ? 20.188 56.906 36.062 1 96.31 583 GLU B CA 1
ATOM 12491 C C . GLU B 1 583 ? 21.516 56.406 36.625 1 96.31 583 GLU B C 1
ATOM 12493 O O . GLU B 1 583 ? 22.578 56.812 36.156 1 96.31 583 GLU B O 1
ATOM 12498 N N . LYS B 1 584 ? 21.375 55.625 37.594 1 96 584 LYS B N 1
ATOM 12499 C CA . LYS B 1 584 ? 22.578 55.062 38.188 1 96 584 LYS B CA 1
ATOM 12500 C C . LYS B 1 584 ? 23.359 54.219 37.156 1 96 584 LYS B C 1
ATOM 12502 O O . LYS B 1 584 ? 24.594 54.344 37.094 1 96 584 LYS B O 1
ATOM 12507 N N . ILE B 1 585 ? 22.656 53.469 36.406 1 96.25 585 ILE B N 1
ATOM 12508 C CA . ILE B 1 585 ? 23.297 52.625 35.375 1 96.25 585 ILE B CA 1
ATOM 12509 C C . ILE B 1 585 ? 23.938 53.469 34.312 1 96.25 585 ILE B C 1
ATOM 12511 O O . ILE B 1 585 ? 25.078 53.25 33.906 1 96.25 585 ILE B O 1
ATOM 12515 N N . ALA B 1 586 ? 23.234 54.5 33.844 1 96.62 586 ALA B N 1
ATOM 12516 C CA . ALA B 1 586 ? 23.781 55.375 32.844 1 96.62 586 ALA B CA 1
ATOM 12517 C C . ALA B 1 586 ? 25.078 56.031 33.312 1 96.62 586 ALA B C 1
ATOM 12519 O O . ALA B 1 586 ? 26.047 56.125 32.562 1 96.62 586 ALA B O 1
ATOM 12520 N N . ARG B 1 587 ? 25.141 56.438 34.594 1 95.75 587 ARG B N 1
ATOM 12521 C CA . ARG B 1 587 ? 26.312 57.094 35.125 1 95.75 587 ARG B CA 1
ATOM 12522 C C . ARG B 1 587 ? 27.469 56.094 35.281 1 95.75 587 ARG B C 1
ATOM 12524 O O . ARG B 1 587 ? 28.625 56.406 34.969 1 95.75 587 ARG B O 1
ATOM 12531 N N . GLU B 1 588 ? 27.109 55 35.781 1 95.75 588 GLU B N 1
ATOM 12532 C CA . GLU B 1 588 ? 28.109 53.969 36 1 95.75 588 GLU B CA 1
ATOM 12533 C C . GLU B 1 588 ? 28.812 53.625 34.688 1 95.75 588 GLU B C 1
ATOM 12535 O O . GLU B 1 588 ? 30.047 53.562 34.625 1 95.75 588 GLU B O 1
ATOM 12540 N N . TYR B 1 589 ? 28.094 53.531 33.688 1 96.19 589 TYR B N 1
ATOM 12541 C CA . TYR B 1 589 ? 28.719 53.062 32.438 1 96.19 589 TYR B CA 1
ATOM 12542 C C . TYR B 1 589 ? 29.25 54.25 31.641 1 96.19 589 TYR B C 1
ATOM 12544 O O . TYR B 1 589 ? 30 54.062 30.672 1 96.19 589 TYR B O 1
ATOM 12552 N N . GLN B 1 590 ? 28.891 55.406 31.984 1 95.81 590 GLN B N 1
ATOM 12553 C CA . GLN B 1 590 ? 29.609 56.594 31.484 1 95.81 590 GLN B CA 1
ATOM 12554 C C . GLN B 1 590 ? 31.047 56.594 31.969 1 95.81 590 GLN B C 1
ATOM 12556 O O . GLN B 1 590 ? 31.969 56.875 31.219 1 95.81 590 GLN B O 1
ATOM 12561 N N . VAL B 1 591 ? 31.219 56.281 33.219 1 96.25 591 VAL B N 1
ATOM 12562 C CA . VAL B 1 591 ? 32.562 56.188 33.812 1 96.25 591 VAL B CA 1
ATOM 12563 C C . VAL B 1 591 ? 33.344 55.094 33.156 1 96.25 591 VAL B C 1
ATOM 12565 O O . VAL B 1 591 ? 34.531 55.25 32.844 1 96.25 591 VAL B O 1
ATOM 12568 N N . VAL B 1 592 ? 32.688 53.969 32.906 1 96.12 592 VAL B N 1
ATOM 12569 C CA . VAL B 1 592 ? 33.344 52.844 32.281 1 96.12 592 VAL B CA 1
ATOM 12570 C C . VAL B 1 592 ? 33.75 53.25 30.859 1 96.12 592 VAL B C 1
ATOM 12572 O O . VAL B 1 592 ? 34.844 52.875 30.406 1 96.12 592 VAL B O 1
ATOM 12575 N N . ALA B 1 593 ? 32.938 53.906 30.156 1 96.88 593 ALA B N 1
ATOM 12576 C CA . ALA B 1 593 ? 33.219 54.375 28.797 1 96.88 593 ALA B CA 1
ATOM 12577 C C . ALA B 1 593 ? 34.438 55.281 28.781 1 96.88 593 ALA B C 1
ATOM 12579 O O . ALA B 1 593 ? 35.312 55.156 27.906 1 96.88 593 ALA B O 1
ATOM 12580 N N . GLU B 1 594 ? 34.5 56.156 29.75 1 96 594 GLU B N 1
ATOM 12581 C CA . GLU B 1 594 ? 35.656 57.062 29.859 1 96 594 GLU B CA 1
ATOM 12582 C C . GLU B 1 594 ? 36.938 56.312 30.109 1 96 594 GLU B C 1
ATOM 12584 O O . GLU B 1 594 ? 38 56.656 29.547 1 96 594 GLU B O 1
ATOM 12589 N N . GLU B 1 595 ? 36.812 55.344 30.906 1 95.81 595 GLU B N 1
ATOM 12590 C CA . GLU B 1 595 ? 38 54.531 31.188 1 95.81 595 GLU B CA 1
ATOM 12591 C C . GLU B 1 595 ? 38.469 53.781 29.938 1 95.81 595 GLU B C 1
ATOM 12593 O O . GLU B 1 595 ? 39.656 53.75 29.656 1 95.81 595 GLU B O 1
ATOM 12598 N N . ILE B 1 596 ? 37.562 53.25 29.188 1 95.38 596 ILE B N 1
ATOM 12599 C CA . ILE B 1 596 ? 37.875 52.5 27.969 1 95.38 596 ILE B CA 1
ATOM 12600 C C . ILE B 1 596 ? 38.438 53.469 26.938 1 95.38 596 ILE B C 1
ATOM 12602 O O . ILE B 1 596 ? 39.406 53.156 26.25 1 95.38 596 ILE B O 1
ATOM 12606 N N . ASN B 1 597 ? 37.906 54.688 26.875 1 95.88 597 ASN B N 1
ATOM 12607 C CA . ASN B 1 597 ? 38.219 55.656 25.828 1 95.88 597 ASN B CA 1
ATOM 12608 C C . ASN B 1 597 ? 39.594 56.312 26.062 1 95.88 597 ASN B C 1
ATOM 12610 O O . ASN B 1 597 ? 40.125 56.969 25.172 1 95.88 597 ASN B O 1
ATOM 12614 N N . LYS B 1 598 ? 40.156 56.062 27.25 1 95.31 598 LYS B N 1
ATOM 12615 C CA . LYS B 1 598 ? 41.5 56.531 27.516 1 95.31 598 LYS B CA 1
ATOM 12616 C C . LYS B 1 598 ? 42.531 55.875 26.594 1 95.31 598 LYS B C 1
ATOM 12618 O O . LYS B 1 598 ? 43.5 56.531 26.188 1 95.31 598 LYS B O 1
ATOM 12623 N N . ASP B 1 599 ? 42.219 54.688 26.281 1 91.38 599 ASP B N 1
ATOM 12624 C CA . ASP B 1 599 ? 43.188 53.938 25.5 1 91.38 599 ASP B CA 1
ATOM 12625 C C . ASP B 1 599 ? 42.75 53.75 24.062 1 91.38 599 ASP B C 1
ATOM 12627 O O . ASP B 1 599 ? 43.406 53.094 23.266 1 91.38 599 ASP B O 1
ATOM 12631 N N . ARG B 1 600 ? 41.594 54.344 23.672 1 93.56 600 ARG B N 1
ATOM 12632 C CA . ARG B 1 600 ? 41.094 54.219 22.312 1 93.56 600 ARG B CA 1
ATOM 12633 C C . ARG B 1 600 ? 41.406 55.5 21.516 1 93.56 600 ARG B C 1
ATOM 12635 O O . ARG B 1 600 ? 41.219 56.594 22 1 93.56 600 ARG B O 1
ATOM 12642 N N . LYS B 1 601 ? 41.75 55.312 20.297 1 92.75 601 LYS B N 1
ATOM 12643 C CA . LYS B 1 601 ? 42.25 56.438 19.516 1 92.75 601 LYS B CA 1
ATOM 12644 C C . LYS B 1 601 ? 41.281 56.781 18.375 1 92.75 601 LYS B C 1
ATOM 12646 O O . LYS B 1 601 ? 41.125 57.969 18.047 1 92.75 601 LYS B O 1
ATOM 12651 N N . ASN B 1 602 ? 40.688 55.781 17.812 1 93.19 602 ASN B N 1
ATOM 12652 C CA . ASN B 1 602 ? 39.844 56 16.641 1 93.19 602 ASN B CA 1
ATOM 12653 C C . ASN B 1 602 ? 38.375 56.281 17.031 1 93.19 602 ASN B C 1
ATOM 12655 O O . ASN B 1 602 ? 38.031 56.156 18.203 1 93.19 602 ASN B O 1
ATOM 12659 N N . SER B 1 603 ? 37.625 56.812 16.078 1 92.44 603 SER B N 1
ATOM 12660 C CA . SER B 1 603 ? 36.188 56.969 16.219 1 92.44 603 SER B CA 1
ATOM 12661 C C . SER B 1 603 ? 35.406 56.094 15.25 1 92.44 603 SER B C 1
ATOM 12663 O O . SER B 1 603 ? 35.844 55.906 14.102 1 92.44 603 SER B O 1
ATOM 12665 N N . LEU B 1 604 ? 34.312 55.562 15.719 1 94.12 604 LEU B N 1
ATOM 12666 C CA . LEU B 1 604 ? 33.5 54.688 14.875 1 94.12 604 LEU B CA 1
ATOM 12667 C C . LEU B 1 604 ? 33 55.438 13.648 1 94.12 604 LEU B C 1
ATOM 12669 O O . LEU B 1 604 ? 32.875 54.875 12.562 1 94.12 604 LEU B O 1
ATOM 12673 N N . SER B 1 605 ? 32.719 56.719 13.773 1 92.06 605 SER B N 1
ATOM 12674 C CA . SER B 1 605 ? 32.156 57.531 12.68 1 92.06 605 SER B CA 1
ATOM 12675 C C . SER B 1 605 ? 33.156 57.625 11.531 1 92.06 605 SER B C 1
ATOM 12677 O O . SER B 1 605 ? 32.781 57.938 10.391 1 92.06 605 SER B O 1
ATOM 12679 N N . SER B 1 606 ? 34.406 57.406 11.82 1 91.94 606 SER B N 1
ATOM 12680 C CA . SER B 1 606 ? 35.438 57.5 10.789 1 91.94 606 SER B CA 1
ATOM 12681 C C . SER B 1 606 ? 35.781 56.125 10.227 1 91.94 606 SER B C 1
ATOM 12683 O O . SER B 1 606 ? 36.625 56.031 9.336 1 91.94 606 SER B O 1
ATOM 12685 N N . GLN B 1 607 ? 35.156 55.125 10.734 1 94.81 607 GLN B N 1
ATOM 12686 C CA . GLN B 1 607 ? 35.406 53.75 10.281 1 94.81 607 GLN B CA 1
ATOM 12687 C C . GLN B 1 607 ? 34.375 53.312 9.25 1 94.81 607 GLN B C 1
ATOM 12689 O O . GLN B 1 607 ? 33.312 53.906 9.164 1 94.81 607 GLN B O 1
ATOM 12694 N N . THR B 1 608 ? 34.719 52.438 8.391 1 96.25 608 THR B N 1
ATOM 12695 C CA . THR B 1 608 ? 33.75 51.719 7.555 1 96.25 608 THR B CA 1
ATOM 12696 C C . THR B 1 608 ? 33.562 50.281 8.031 1 96.25 608 THR B C 1
ATOM 12698 O O . THR B 1 608 ? 34.5 49.5 8.008 1 96.25 608 THR B O 1
ATOM 12701 N N . ILE B 1 609 ? 32.344 50.031 8.57 1 97.56 609 ILE B N 1
ATOM 12702 C CA . ILE B 1 609 ? 32.062 48.75 9.156 1 97.56 609 ILE B CA 1
ATOM 12703 C C . ILE B 1 609 ? 30.953 48.062 8.344 1 97.56 609 ILE B C 1
ATOM 12705 O O . ILE B 1 609 ? 29.984 48.688 7.945 1 97.56 609 ILE B O 1
ATOM 12709 N N . MET B 1 610 ? 31.078 46.781 8.023 1 97.81 610 MET B N 1
ATOM 12710 C CA . MET B 1 610 ? 30.047 46 7.359 1 97.81 610 MET B CA 1
ATOM 12711 C C . MET B 1 610 ? 29.672 44.781 8.203 1 97.81 610 MET B C 1
ATOM 12713 O O . MET B 1 610 ? 30.516 43.969 8.523 1 97.81 610 MET B O 1
ATOM 12717 N N . PHE B 1 611 ? 28.453 44.75 8.664 1 98.25 611 PHE B N 1
ATOM 12718 C CA . PHE B 1 611 ? 27.891 43.531 9.203 1 98.25 611 PHE B CA 1
ATOM 12719 C C . PHE B 1 611 ? 27.344 42.656 8.086 1 98.25 611 PHE B C 1
ATOM 12721 O O . PHE B 1 611 ? 26.391 43.031 7.398 1 98.25 611 PHE B O 1
ATOM 12728 N N . ASN B 1 612 ? 27.906 41.531 7.852 1 98.44 612 ASN B N 1
ATOM 12729 C CA . ASN B 1 612 ? 27.484 40.594 6.82 1 98.44 612 ASN B CA 1
ATOM 12730 C C . ASN B 1 612 ? 26.812 39.344 7.422 1 98.44 612 ASN B C 1
ATOM 12732 O O . ASN B 1 612 ? 27.484 38.406 7.84 1 98.44 612 ASN B O 1
ATOM 12736 N N . LEU B 1 613 ? 25.453 39.406 7.449 1 97.94 613 LEU B N 1
ATOM 12737 C CA . LEU B 1 613 ? 24.688 38.219 7.801 1 97.94 613 LEU B CA 1
ATOM 12738 C C . LEU B 1 613 ? 24.641 37.25 6.629 1 97.94 613 LEU B C 1
ATOM 12740 O O . LEU B 1 613 ? 24 37.531 5.609 1 97.94 613 LEU B O 1
ATOM 12744 N N . SER B 1 614 ? 25.375 36.156 6.734 1 97.38 614 SER B N 1
ATOM 12745 C CA . SER B 1 614 ? 25.359 35.125 5.707 1 97.38 614 SER B CA 1
ATOM 12746 C C . SER B 1 614 ? 24.234 34.125 5.949 1 97.38 614 SER B C 1
ATOM 12748 O O . SER B 1 614 ? 24.297 33.344 6.91 1 97.38 614 SER B O 1
ATOM 12750 N N . GLU B 1 615 ? 23.281 34.125 5.082 1 93.75 615 GLU B N 1
ATOM 12751 C CA . GLU B 1 615 ? 22.062 33.344 5.227 1 93.75 615 GLU B CA 1
ATOM 12752 C C . GLU B 1 615 ? 22.391 31.844 5.371 1 93.75 615 GLU B C 1
ATOM 12754 O O . GLU B 1 615 ? 23.047 31.266 4.512 1 93.75 615 GLU B O 1
ATOM 12759 N N . SER B 1 616 ? 21.875 31.234 6.488 1 93.12 616 SER B N 1
ATOM 12760 C CA . SER B 1 616 ? 21.969 29.797 6.766 1 93.12 616 SER B CA 1
ATOM 12761 C C . SER B 1 616 ? 23.406 29.297 6.605 1 93.12 616 SER B C 1
ATOM 12763 O O . SER B 1 616 ? 23.641 28.297 5.93 1 93.12 616 SER B O 1
ATOM 12765 N N . PHE B 1 617 ? 24.344 30 7.203 1 96.5 617 PHE B N 1
ATOM 12766 C CA . PHE B 1 617 ? 25.734 29.594 7.059 1 96.5 617 PHE B CA 1
ATOM 12767 C C . PHE B 1 617 ? 26.25 28.953 8.336 1 96.5 617 PHE B C 1
ATOM 12769 O O . PHE B 1 617 ? 26.297 29.594 9.391 1 96.5 617 PHE B O 1
ATOM 12776 N N . SER B 1 618 ? 26.562 27.766 8.273 1 95.62 618 SER B N 1
ATOM 12777 C CA . SER B 1 618 ? 27.219 27 9.328 1 95.62 618 SER B CA 1
ATOM 12778 C C . SER B 1 618 ? 27.969 25.797 8.75 1 95.62 618 SER B C 1
ATOM 12780 O O . SER B 1 618 ? 27.484 25.141 7.824 1 95.62 618 SER B O 1
ATOM 12782 N N . ASN B 1 619 ? 29.141 25.594 9.281 1 95 619 ASN B N 1
ATOM 12783 C CA . ASN B 1 619 ? 29.922 24.438 8.828 1 95 619 ASN B CA 1
ATOM 12784 C C . ASN B 1 619 ? 29.172 23.141 9.078 1 95 619 ASN B C 1
ATOM 12786 O O . ASN B 1 619 ? 28.969 22.734 10.227 1 95 619 ASN B O 1
ATOM 12790 N N . PRO B 1 620 ? 28.828 22.531 8.039 1 93.75 620 PRO B N 1
ATOM 12791 C CA . PRO B 1 620 ? 28.047 21.312 8.219 1 93.75 620 PRO B CA 1
ATOM 12792 C C . PRO B 1 620 ? 28.828 20.203 8.906 1 93.75 620 PRO B C 1
ATOM 12794 O O . PRO B 1 620 ? 28.234 19.297 9.508 1 93.75 620 PRO B O 1
ATOM 12797 N N . LYS B 1 621 ? 30.031 20.234 8.938 1 93.19 621 LYS B N 1
ATOM 12798 C CA . LYS B 1 621 ? 30.891 19.203 9.523 1 93.19 621 LYS B CA 1
ATOM 12799 C C . LYS B 1 621 ? 30.812 19.234 11.047 1 93.19 621 LYS B C 1
ATOM 12801 O O . LYS B 1 621 ? 31.219 18.281 11.719 1 93.19 621 LYS B O 1
ATOM 12806 N N . ARG B 1 622 ? 30.297 20.219 11.523 1 92.25 622 ARG B N 1
ATOM 12807 C CA . ARG B 1 622 ? 30.188 20.328 12.977 1 92.25 622 ARG B CA 1
ATOM 12808 C C . ARG B 1 622 ? 28.906 19.672 13.484 1 92.25 622 ARG B C 1
ATOM 12810 O O . ARG B 1 622 ? 28.766 19.422 14.688 1 92.25 622 ARG B O 1
ATOM 12817 N N . VAL B 1 623 ? 28.047 19.359 12.656 1 92.81 623 VAL B N 1
ATOM 12818 C CA . VAL B 1 623 ? 26.781 18.719 13.047 1 92.81 623 VAL B CA 1
ATOM 12819 C C . VAL B 1 623 ? 27.047 17.297 13.508 1 92.81 623 VAL B C 1
ATOM 12821 O O . VAL B 1 623 ? 27.625 16.5 12.773 1 92.81 623 VAL B O 1
ATOM 12824 N N . PRO B 1 624 ? 26.625 17 14.703 1 90.38 624 PRO B N 1
ATOM 12825 C CA . PRO B 1 624 ? 26.875 15.633 15.195 1 90.38 624 PRO B CA 1
ATOM 12826 C C . PRO B 1 624 ? 26.297 14.562 14.281 1 90.38 624 PRO B C 1
ATOM 12828 O O . PRO B 1 624 ? 25.141 14.664 13.867 1 90.38 624 PRO B O 1
ATOM 12831 N N . GLY B 1 625 ? 27.062 13.68 13.992 1 86.62 625 GLY B N 1
ATOM 12832 C CA . GLY B 1 625 ? 26.609 12.57 13.18 1 86.62 625 GLY B CA 1
ATOM 12833 C C . GLY B 1 625 ? 26.844 12.781 11.695 1 86.62 625 GLY B C 1
ATOM 12834 O O . GLY B 1 625 ? 26.812 11.828 10.914 1 86.62 625 GLY B O 1
ATOM 12835 N N . VAL B 1 626 ? 27.219 14.055 11.32 1 91.06 626 VAL B N 1
ATOM 12836 C CA . VAL B 1 626 ? 27.438 14.359 9.914 1 91.06 626 VAL B CA 1
ATOM 12837 C C . VAL B 1 626 ? 28.906 14.156 9.562 1 91.06 626 VAL B C 1
ATOM 12839 O O . VAL B 1 626 ? 29.797 14.664 10.25 1 91.06 626 VAL B O 1
ATOM 12842 N N . LYS B 1 627 ? 29.141 13.445 8.672 1 87.75 627 LYS B N 1
ATOM 12843 C CA . LYS B 1 627 ? 30.5 13.266 8.164 1 87.75 627 LYS B CA 1
ATOM 12844 C C . LYS B 1 627 ? 30.578 13.547 6.668 1 87.75 627 LYS B C 1
ATOM 12846 O O . LYS B 1 627 ? 29.969 12.836 5.867 1 87.75 627 LYS B O 1
ATOM 12851 N N . ILE B 1 628 ? 31.25 14.703 6.383 1 90 628 ILE B N 1
ATOM 12852 C CA . ILE B 1 628 ? 31.438 15.133 5 1 90 628 ILE B CA 1
ATOM 12853 C C . ILE B 1 628 ? 32.938 15.078 4.645 1 90 628 ILE B C 1
ATOM 12855 O O . ILE B 1 628 ? 33.781 15.523 5.422 1 90 628 ILE B O 1
ATOM 12859 N N . LYS B 1 629 ? 33.125 14.5 3.578 1 79.12 629 LYS B N 1
ATOM 12860 C CA . LYS B 1 629 ? 34.5 14.422 3.139 1 79.12 629 LYS B CA 1
ATOM 12861 C C . LYS B 1 629 ? 35 15.766 2.576 1 79.12 629 LYS B C 1
ATOM 12863 O O . LYS B 1 629 ? 34.281 16.406 1.811 1 79.12 629 LYS B O 1
ATOM 12868 N N . GLY B 1 630 ? 36.219 16.188 2.947 1 86.94 630 GLY B N 1
ATOM 12869 C CA . GLY B 1 630 ? 36.781 17.453 2.521 1 86.94 630 GLY B CA 1
ATOM 12870 C C . GLY B 1 630 ? 36.25 18.641 3.311 1 86.94 630 GLY B C 1
ATOM 12871 O O . GLY B 1 630 ? 35.594 18.453 4.332 1 86.94 630 GLY B O 1
ATOM 12872 N N . ASN B 1 631 ? 36.656 19.844 2.912 1 89.69 631 ASN B N 1
ATOM 12873 C CA . ASN B 1 631 ? 36.219 21.078 3.553 1 89.69 631 ASN B CA 1
ATOM 12874 C C . ASN B 1 631 ? 35.469 21.984 2.576 1 89.69 631 ASN B C 1
ATOM 12876 O O . ASN B 1 631 ? 36.062 22.531 1.652 1 89.69 631 ASN B O 1
ATOM 12880 N N . PRO B 1 632 ? 34.25 22.109 2.84 1 93.31 632 PRO B N 1
ATOM 12881 C CA . PRO B 1 632 ? 33.438 22.906 1.899 1 93.31 632 PRO B CA 1
ATOM 12882 C C . PRO B 1 632 ? 33.75 24.391 1.991 1 93.31 632 PRO B C 1
ATOM 12884 O O . PRO B 1 632 ? 33.438 25.156 1.071 1 93.31 632 PRO B O 1
ATOM 12887 N N . ILE B 1 633 ? 34.406 24.781 3.055 1 96.12 633 ILE B N 1
ATOM 12888 C CA . ILE B 1 633 ? 34.688 26.203 3.221 1 96.12 633 ILE B CA 1
ATOM 12889 C C . ILE B 1 633 ? 36.125 26.422 3.605 1 96.12 633 ILE B C 1
ATOM 12891 O O . ILE B 1 633 ? 36.438 27.094 4.594 1 96.12 633 ILE B O 1
ATOM 12895 N N . PRO B 1 634 ? 37.062 26.016 2.807 1 94.88 634 PRO B N 1
ATOM 12896 C CA . PRO B 1 634 ? 38.469 26.047 3.174 1 94.88 634 PRO B CA 1
ATOM 12897 C C . PRO B 1 634 ? 39 27.469 3.387 1 94.88 634 PRO B C 1
ATOM 12899 O O . PRO B 1 634 ? 39.844 27.688 4.273 1 94.88 634 PRO B O 1
ATOM 12902 N N . TYR B 1 635 ? 38.656 28.375 2.574 1 94.94 635 TYR B N 1
ATOM 12903 C CA . TYR B 1 635 ? 39.188 29.719 2.711 1 94.94 635 TYR B CA 1
ATOM 12904 C C . TYR B 1 635 ? 38.688 30.375 4.008 1 94.94 635 TYR B C 1
ATOM 12906 O O . TYR B 1 635 ? 39.5 30.953 4.746 1 94.94 635 TYR B O 1
ATOM 12914 N N . ILE B 1 636 ? 37.469 30.219 4.262 1 95.88 636 ILE B N 1
ATOM 12915 C CA . ILE B 1 636 ? 36.906 30.812 5.473 1 95.88 636 ILE B CA 1
ATOM 12916 C C . ILE B 1 636 ? 37.562 30.188 6.703 1 95.88 636 ILE B C 1
ATOM 12918 O O . ILE B 1 636 ? 37.875 30.891 7.676 1 95.88 636 ILE B O 1
ATOM 12922 N N . LEU B 1 637 ? 37.781 28.922 6.633 1 94.25 637 LEU B N 1
ATOM 12923 C CA . LEU B 1 637 ? 38.469 28.266 7.742 1 94.25 637 LEU B CA 1
ATOM 12924 C C . LEU B 1 637 ? 39.875 28.812 7.883 1 94.25 637 LEU B C 1
ATOM 12926 O O . LEU B 1 637 ? 40.375 28.984 9 1 94.25 637 LEU B O 1
ATOM 12930 N N . SER B 1 638 ? 40.5 29.078 6.766 1 93.19 638 SER B N 1
ATOM 12931 C CA . SER B 1 638 ? 41.844 29.672 6.805 1 93.19 638 SER B CA 1
ATOM 12932 C C . SER B 1 638 ? 41.781 31.078 7.387 1 93.19 638 SER B C 1
ATOM 12934 O O . SER B 1 638 ? 42.688 31.469 8.148 1 93.19 638 SER B O 1
ATOM 12936 N N . LEU B 1 639 ? 40.812 31.812 7.047 1 92.94 639 LEU B N 1
ATOM 12937 C CA . LEU B 1 639 ? 40.625 33.156 7.598 1 92.94 639 LEU B CA 1
ATOM 12938 C C . LEU B 1 639 ? 40.406 33.094 9.102 1 92.94 639 LEU B C 1
ATOM 12940 O O . LEU B 1 639 ? 40.906 33.938 9.844 1 92.94 639 LEU B O 1
ATOM 12944 N N . LYS B 1 640 ? 39.719 32.125 9.477 1 93.44 640 LYS B N 1
ATOM 12945 C CA . LYS B 1 640 ? 39.375 31.984 10.891 1 93.44 640 LYS B CA 1
ATOM 12946 C C . LYS B 1 640 ? 40.625 31.672 11.727 1 93.44 640 LYS B C 1
ATOM 12948 O O . LYS B 1 640 ? 40.656 31.984 12.922 1 93.44 640 LYS B O 1
ATOM 12953 N N . LYS B 1 641 ? 41.656 31.219 11.125 1 90.06 641 LYS B N 1
ATOM 12954 C CA . LYS B 1 641 ? 42.906 30.922 11.844 1 90.06 641 LYS B CA 1
ATOM 12955 C C . LYS B 1 641 ? 43.75 32.188 12.023 1 90.06 641 LYS B C 1
ATOM 12957 O O . LYS B 1 641 ? 44.562 32.25 12.945 1 90.06 641 LYS B O 1
ATOM 12962 N N . THR B 1 642 ? 43.469 33.188 11.125 1 90.56 642 THR B N 1
ATOM 12963 C CA . THR B 1 642 ? 44.375 34.312 11.094 1 90.56 642 THR B CA 1
ATOM 12964 C C . THR B 1 642 ? 43.688 35.594 11.516 1 90.56 642 THR B C 1
ATOM 12966 O O . THR B 1 642 ? 44.312 36.656 11.555 1 90.56 642 THR B O 1
ATOM 12969 N N . THR B 1 643 ? 42.438 35.531 11.797 1 93.44 643 THR B N 1
ATOM 12970 C CA . THR B 1 643 ? 41.656 36.719 12.148 1 93.44 643 THR B CA 1
ATOM 12971 C C . THR B 1 643 ? 40.844 36.5 13.422 1 93.44 643 THR B C 1
ATOM 12973 O O . THR B 1 643 ? 40.906 35.406 14.016 1 93.44 643 THR B O 1
ATOM 12976 N N . THR B 1 644 ? 40.188 37.594 13.93 1 95.81 644 THR B N 1
ATOM 12977 C CA . THR B 1 644 ? 39.25 37.406 15.023 1 95.81 644 THR B CA 1
ATOM 12978 C C . THR B 1 644 ? 38.094 36.5 14.602 1 95.81 644 THR B C 1
ATOM 12980 O O . THR B 1 644 ? 37.375 36.781 13.656 1 95.81 644 THR B O 1
ATOM 12983 N N . SER B 1 645 ? 38.062 35.375 15.258 1 96.38 645 SER B N 1
ATOM 12984 C CA . SER B 1 645 ? 37.062 34.406 14.797 1 96.38 645 SER B CA 1
ATOM 12985 C C . SER B 1 645 ? 36.656 33.469 15.922 1 96.38 645 SER B C 1
ATOM 12987 O O . SER B 1 645 ? 37.281 33.438 16.984 1 96.38 645 SER B O 1
ATOM 12989 N N . GLY B 1 646 ? 35.625 32.719 15.727 1 95.69 646 GLY B N 1
ATOM 12990 C CA . GLY B 1 646 ? 35.094 31.703 16.625 1 95.69 646 GLY B CA 1
ATOM 12991 C C . GLY B 1 646 ? 33.719 31.172 16.188 1 95.69 646 GLY B C 1
ATOM 12992 O O . GLY B 1 646 ? 33.469 31.047 14.992 1 95.69 646 GLY B O 1
ATOM 12993 N N . LEU B 1 647 ? 32.969 30.781 17.234 1 96.19 647 LEU B N 1
ATOM 12994 C CA . LEU B 1 647 ? 31.609 30.297 17.016 1 96.19 647 LEU B CA 1
ATOM 12995 C C . LEU B 1 647 ? 30.578 31.25 17.625 1 96.19 647 LEU B C 1
ATOM 12997 O O . LEU B 1 647 ? 30.812 31.797 18.703 1 96.19 647 LEU B O 1
ATOM 13001 N N . MET B 1 648 ? 29.531 31.469 16.844 1 96.44 648 MET B N 1
ATOM 13002 C CA . MET B 1 648 ? 28.422 32.281 17.328 1 96.44 648 MET B CA 1
ATOM 13003 C C . MET B 1 648 ? 27.266 31.375 17.781 1 96.44 648 MET B C 1
ATOM 13005 O O . MET B 1 648 ? 26.859 30.469 17.047 1 96.44 648 MET B O 1
ATOM 13009 N N . MET B 1 649 ? 26.781 31.594 18.938 1 94.31 649 MET B N 1
ATOM 13010 C CA . MET B 1 649 ? 25.578 30.891 19.391 1 94.31 649 MET B CA 1
ATOM 13011 C C . MET B 1 649 ? 24.328 31.531 18.828 1 94.31 649 MET B C 1
ATOM 13013 O O . MET B 1 649 ? 23.891 32.594 19.297 1 94.31 649 MET B O 1
ATOM 13017 N N . SER B 1 650 ? 23.75 30.859 17.859 1 91.88 650 SER B N 1
ATOM 13018 C CA . SER B 1 650 ? 22.547 31.375 17.203 1 91.88 650 SER B CA 1
ATOM 13019 C C . SER B 1 650 ? 21.297 31.078 18.031 1 91.88 650 SER B C 1
ATOM 13021 O O . SER B 1 650 ? 21.188 30.016 18.656 1 91.88 650 SER B O 1
ATOM 13023 N N . SER B 1 651 ? 20.391 31.969 18.016 1 87.56 651 SER B N 1
ATOM 13024 C CA . SER B 1 651 ? 19.094 31.75 18.656 1 87.56 651 SER B CA 1
ATOM 13025 C C . SER B 1 651 ? 18.078 31.188 17.672 1 87.56 651 SER B C 1
ATOM 13027 O O . SER B 1 651 ? 16.875 31.188 17.938 1 87.56 651 SER B O 1
ATOM 13029 N N . GLY B 1 652 ? 18.656 30.828 16.531 1 82.56 652 GLY B N 1
ATOM 13030 C CA . GLY B 1 652 ? 17.797 30.234 15.516 1 82.56 652 GLY B CA 1
ATOM 13031 C C . GLY B 1 652 ? 18.312 28.906 14.992 1 82.56 652 GLY B C 1
ATOM 13032 O O . GLY B 1 652 ? 19.531 28.672 14.992 1 82.56 652 GLY B O 1
ATOM 13033 N N . TYR B 1 653 ? 17.438 27.984 14.656 1 82.62 653 TYR B N 1
ATOM 13034 C CA . TYR B 1 653 ? 17.703 26.766 13.906 1 82.62 653 TYR B CA 1
ATOM 13035 C C . TYR B 1 653 ? 16.641 26.547 12.828 1 82.62 653 TYR B C 1
ATOM 13037 O O . TYR B 1 653 ? 15.445 26.484 13.117 1 82.62 653 TYR B O 1
ATOM 13045 N N . GLY B 1 654 ? 17.094 26.438 11.625 1 77.62 654 GLY B N 1
ATOM 13046 C CA . GLY B 1 654 ? 16.156 26.328 10.523 1 77.62 654 GLY B CA 1
ATOM 13047 C C . GLY B 1 654 ? 15.453 27.625 10.188 1 77.62 654 GLY B C 1
ATOM 13048 O O . GLY B 1 654 ? 14.578 27.656 9.32 1 77.62 654 GLY B O 1
ATOM 13049 N N . GLY B 1 655 ? 15.867 28.688 10.914 1 79.12 655 GLY B N 1
ATOM 13050 C CA . GLY B 1 655 ? 15.305 30.016 10.75 1 79.12 655 GLY B CA 1
ATOM 13051 C C . GLY B 1 655 ? 15.727 30.984 11.836 1 79.12 655 GLY B C 1
ATOM 13052 O O . GLY B 1 655 ? 16.672 30.703 12.586 1 79.12 655 GLY B O 1
ATOM 13053 N N . GLY B 1 656 ? 15.227 32.219 11.852 1 79.69 656 GLY B N 1
ATOM 13054 C CA . GLY B 1 656 ? 15.516 33.219 12.867 1 79.69 656 GLY B CA 1
ATOM 13055 C C . GLY B 1 656 ? 16.422 34.312 12.367 1 79.69 656 GLY B C 1
ATOM 13056 O O . GLY B 1 656 ? 17.031 35.031 13.164 1 79.69 656 GLY B O 1
ATOM 13057 N N . THR B 1 657 ? 16.422 34.469 11.125 1 88.56 657 THR B N 1
ATOM 13058 C CA . THR B 1 657 ? 17.328 35.438 10.516 1 88.56 657 THR B CA 1
ATOM 13059 C C . THR B 1 657 ? 17.094 36.844 11.07 1 88.56 657 THR B C 1
ATOM 13061 O O . THR B 1 657 ? 18.047 37.531 11.477 1 88.56 657 THR B O 1
ATOM 13064 N N . ALA B 1 658 ? 15.867 37.156 11.109 1 88.88 658 ALA B N 1
ATOM 13065 C CA . ALA B 1 658 ? 15.539 38.5 11.547 1 88.88 658 ALA B CA 1
ATOM 13066 C C . ALA B 1 658 ? 15.906 38.719 13.016 1 88.88 658 ALA B C 1
ATOM 13068 O O . ALA B 1 658 ? 16.297 39.812 13.414 1 88.88 658 ALA B O 1
ATOM 13069 N N . ASN B 1 659 ? 15.844 37.688 13.797 1 89.62 659 ASN B N 1
ATOM 13070 C CA . ASN B 1 659 ? 16.188 37.781 15.211 1 89.62 659 ASN B CA 1
ATOM 13071 C C . ASN B 1 659 ? 17.688 38 15.414 1 89.62 659 ASN B C 1
ATOM 13073 O O . ASN B 1 659 ? 18.094 38.812 16.25 1 89.62 659 ASN B O 1
ATOM 13077 N N . MET B 1 660 ? 18.438 37.281 14.672 1 94.12 660 MET B N 1
ATOM 13078 C CA . MET B 1 660 ? 19.891 37.469 14.742 1 94.12 660 MET B CA 1
ATOM 13079 C C . MET B 1 660 ? 20.266 38.875 14.273 1 94.12 660 MET B C 1
ATOM 13081 O O . MET B 1 660 ? 21.141 39.5 14.859 1 94.12 660 MET B O 1
ATOM 13085 N N . GLU B 1 661 ? 19.609 39.25 13.219 1 94.56 661 GLU B N 1
ATOM 13086 C CA . GLU B 1 661 ? 19.828 40.594 12.719 1 94.56 661 GLU B CA 1
ATOM 13087 C C . GLU B 1 661 ? 19.5 41.625 13.781 1 94.56 661 GLU B C 1
ATOM 13089 O O . GLU B 1 661 ? 20.266 42.562 13.992 1 94.56 661 GLU B O 1
ATOM 13094 N N . TYR B 1 662 ? 18.391 41.469 14.414 1 94.44 662 TYR B N 1
ATOM 13095 C CA . TYR B 1 662 ? 17.969 42.375 15.469 1 94.44 662 TYR B CA 1
ATOM 13096 C C . TYR B 1 662 ? 18.984 42.406 16.594 1 94.44 662 TYR B C 1
ATOM 13098 O O . TYR B 1 662 ? 19.344 43.5 17.078 1 94.44 662 TYR B O 1
ATOM 13106 N N . MET B 1 663 ? 19.469 41.312 17 1 95.75 663 MET B N 1
ATOM 13107 C CA . MET B 1 663 ? 20.422 41.219 18.094 1 95.75 663 MET B CA 1
ATOM 13108 C C . MET B 1 663 ? 21.734 41.906 17.719 1 95.75 663 MET B C 1
ATOM 13110 O O . MET B 1 663 ? 22.328 42.594 18.547 1 95.75 663 MET B O 1
ATOM 13114 N N . THR B 1 664 ? 22.156 41.75 16.5 1 97.38 664 THR B N 1
ATOM 13115 C CA . THR B 1 664 ? 23.422 42.344 16.062 1 97.38 664 THR B CA 1
ATOM 13116 C C . THR B 1 664 ? 23.312 43.875 15.977 1 97.38 664 THR B C 1
ATOM 13118 O O . THR B 1 664 ? 24.266 44.594 16.297 1 97.38 664 THR B O 1
ATOM 13121 N N . LEU B 1 665 ? 22.219 44.312 15.562 1 97.19 665 LEU B N 1
ATOM 13122 C CA . LEU B 1 665 ? 22.047 45.75 15.32 1 97.19 665 LEU B CA 1
ATOM 13123 C C . LEU B 1 665 ? 21.734 46.5 16.625 1 97.19 665 LEU B C 1
ATOM 13125 O O . LEU B 1 665 ? 22.109 47.656 16.781 1 97.19 665 LEU B O 1
ATOM 13129 N N . THR B 1 666 ? 21.016 45.781 17.562 1 96.56 666 THR B N 1
ATOM 13130 C CA . THR B 1 666 ? 20.547 46.5 18.75 1 96.56 666 THR B CA 1
ATOM 13131 C C . THR B 1 666 ? 21.391 46.125 19.969 1 96.56 666 THR B C 1
ATOM 13133 O O . THR B 1 666 ? 21.406 46.844 20.953 1 96.56 666 THR B O 1
ATOM 13136 N N . GLY B 1 667 ? 22.016 44.969 19.891 1 96.12 667 GLY B N 1
ATOM 13137 C CA . GLY B 1 667 ? 22.734 44.469 21.047 1 96.12 667 GLY B CA 1
ATOM 13138 C C . GLY B 1 667 ? 21.828 43.812 22.078 1 96.12 667 GLY B C 1
ATOM 13139 O O . GLY B 1 667 ? 22.281 43.406 23.141 1 96.12 667 GLY B O 1
ATOM 13140 N N . LEU B 1 668 ? 20.562 43.688 21.781 1 95 668 LEU B N 1
ATOM 13141 C CA . LEU B 1 668 ? 19.594 43.156 22.734 1 95 668 LEU B CA 1
ATOM 13142 C C . LEU B 1 668 ? 19.375 41.656 22.5 1 95 668 LEU B C 1
ATOM 13144 O O . LEU B 1 668 ? 19.25 41.219 21.359 1 95 668 LEU B O 1
ATOM 13148 N N . ALA B 1 669 ? 19.375 40.875 23.516 1 91.94 669 ALA B N 1
ATOM 13149 C CA . ALA B 1 669 ? 19.266 39.438 23.438 1 91.94 669 ALA B CA 1
ATOM 13150 C C . ALA B 1 669 ? 17.797 39 23.297 1 91.94 669 ALA B C 1
ATOM 13152 O O . ALA B 1 669 ? 16.984 39.312 24.188 1 91.94 669 ALA B O 1
ATOM 13153 N N . THR B 1 670 ? 17.5 38.281 22.297 1 89.06 670 THR B N 1
ATOM 13154 C CA . THR B 1 670 ? 16.141 37.812 22.062 1 89.06 670 THR B CA 1
ATOM 13155 C C . THR B 1 670 ? 15.68 36.875 23.156 1 89.06 670 THR B C 1
ATOM 13157 O O . THR B 1 670 ? 14.492 36.781 23.469 1 89.06 670 THR B O 1
ATOM 13160 N N . ALA B 1 671 ? 16.625 36.156 23.797 1 86.5 671 ALA B N 1
ATOM 13161 C CA . ALA B 1 671 ? 16.344 35.156 24.844 1 86.5 671 ALA B CA 1
ATOM 13162 C C . ALA B 1 671 ? 15.703 35.812 26.062 1 86.5 671 ALA B C 1
ATOM 13164 O O . ALA B 1 671 ? 15.078 35.125 26.875 1 86.5 671 ALA B O 1
ATOM 13165 N N . ASN B 1 672 ? 15.867 37.125 26.172 1 88.06 672 ASN B N 1
ATOM 13166 C CA . ASN B 1 672 ? 15.305 37.844 27.297 1 88.06 672 ASN B CA 1
ATOM 13167 C C . ASN B 1 672 ? 13.836 38.188 27.078 1 88.06 672 ASN B C 1
ATOM 13169 O O . ASN B 1 672 ? 13.133 38.562 28.016 1 88.06 672 ASN B O 1
ATOM 13173 N N . PHE B 1 673 ? 13.414 38.094 25.859 1 85.69 673 PHE B N 1
ATOM 13174 C CA . PHE B 1 673 ? 12.023 38.438 25.562 1 85.69 673 PHE B CA 1
ATOM 13175 C C . PHE B 1 673 ? 11.102 37.281 25.969 1 85.69 673 PHE B C 1
ATOM 13177 O O . PHE B 1 673 ? 11.562 36.188 26.266 1 85.69 673 PHE B O 1
ATOM 13184 N N . SER B 1 674 ? 9.852 37.594 25.984 1 77.94 674 SER B N 1
ATOM 13185 C CA . SER B 1 674 ? 8.844 36.594 26.328 1 77.94 674 SER B CA 1
ATOM 13186 C C . SER B 1 674 ? 8.688 35.562 25.234 1 77.94 674 SER B C 1
ATOM 13188 O O . SER B 1 674 ? 9.039 35.812 24.078 1 77.94 674 SER B O 1
ATOM 13190 N N . SER B 1 675 ? 8.164 34.438 25.562 1 69.38 675 SER B N 1
ATOM 13191 C CA . SER B 1 675 ? 7.973 33.344 24.609 1 69.38 675 SER B CA 1
ATOM 13192 C C . SER B 1 675 ? 6.945 33.688 23.547 1 69.38 675 SER B C 1
ATOM 13194 O O . SER B 1 675 ? 6.922 33.094 22.469 1 69.38 675 SER B O 1
ATOM 13196 N N . THR B 1 676 ? 6.219 34.688 23.766 1 67.62 676 THR B N 1
ATOM 13197 C CA . THR B 1 676 ? 5.191 35.094 22.812 1 67.62 676 THR B CA 1
ATOM 13198 C C . THR B 1 676 ? 5.781 36 21.75 1 67.62 676 THR B C 1
ATOM 13200 O O . THR B 1 676 ? 5.148 36.25 20.719 1 67.62 676 THR B O 1
ATOM 13203 N N . LEU B 1 677 ? 6.969 36.531 22.109 1 75.38 677 LEU B N 1
ATOM 13204 C CA . LEU B 1 677 ? 7.641 37.375 21.156 1 75.38 677 LEU B CA 1
ATOM 13205 C C . LEU B 1 677 ? 8.602 36.594 20.266 1 75.38 677 LEU B C 1
ATOM 13207 O O . LEU B 1 677 ? 9.758 36.375 20.641 1 75.38 677 LEU B O 1
ATOM 13211 N N . GLN B 1 678 ? 8.125 36.375 19.109 1 71.56 678 GLN B N 1
ATOM 13212 C CA . GLN B 1 678 ? 8.922 35.5 18.25 1 71.56 678 GLN B CA 1
ATOM 13213 C C . GLN B 1 678 ? 9.781 36.312 17.297 1 71.56 678 GLN B C 1
ATOM 13215 O O . GLN B 1 678 ? 10.875 35.906 16.922 1 71.56 678 GLN B O 1
ATOM 13220 N N . THR B 1 679 ? 9.25 37.469 16.984 1 78.75 679 THR B N 1
ATOM 13221 C CA . THR B 1 679 ? 9.938 38.281 15.977 1 78.75 679 THR B CA 1
ATOM 13222 C C . THR B 1 679 ? 9.914 39.75 16.359 1 78.75 679 THR B C 1
ATOM 13224 O O . THR B 1 679 ? 9.008 40.469 15.969 1 78.75 679 THR B O 1
ATOM 13227 N N . PRO B 1 680 ? 10.953 40.188 16.984 1 87.38 680 PRO B N 1
ATOM 13228 C CA . PRO B 1 680 ? 10.992 41.594 17.422 1 87.38 680 PRO B CA 1
ATOM 13229 C C . PRO B 1 680 ? 10.781 42.562 16.281 1 87.38 680 PRO B C 1
ATOM 13231 O O . PRO B 1 680 ? 10.133 43.594 16.453 1 87.38 680 PRO B O 1
ATOM 13234 N N . TYR B 1 681 ? 11.227 42.281 15.164 1 85.44 681 TYR B N 1
ATOM 13235 C CA . TYR B 1 681 ? 11.086 43.156 14.008 1 85.44 681 TYR B CA 1
ATOM 13236 C C . TYR B 1 681 ? 9.625 43.5 13.773 1 85.44 681 TYR B C 1
ATOM 13238 O O . TYR B 1 681 ? 9.297 44.688 13.508 1 85.44 681 TYR B O 1
ATOM 13246 N N . THR B 1 682 ? 8.82 42.5 13.953 1 77.94 682 THR B N 1
ATOM 13247 C CA . THR B 1 682 ? 7.422 42.75 13.617 1 77.94 682 THR B CA 1
ATOM 13248 C C . THR B 1 682 ? 6.605 43.062 14.867 1 77.94 682 THR B C 1
ATOM 13250 O O . THR B 1 682 ? 5.547 43.688 14.797 1 77.94 682 THR B O 1
ATOM 13253 N N . GLN B 1 683 ? 7.129 42.688 16 1 79 683 GLN B N 1
ATOM 13254 C CA . GLN B 1 683 ? 6.297 42.75 17.203 1 79 683 GLN B CA 1
ATOM 13255 C C . GLN B 1 683 ? 6.754 43.844 18.141 1 79 683 GLN B C 1
ATOM 13257 O O . GLN B 1 683 ? 5.984 44.312 18.984 1 79 683 GLN B O 1
ATOM 13262 N N . ILE B 1 684 ? 8.016 44.312 17.969 1 85.12 684 ILE B N 1
ATOM 13263 C CA . ILE B 1 684 ? 8.539 45.344 18.875 1 85.12 684 ILE B CA 1
ATOM 13264 C C . ILE B 1 684 ? 8.773 46.625 18.125 1 85.12 684 ILE B C 1
ATOM 13266 O O . ILE B 1 684 ? 8.219 47.688 18.484 1 85.12 684 ILE B O 1
ATOM 13270 N N . VAL B 1 685 ? 9.492 46.562 17.109 1 86.62 685 VAL B N 1
ATOM 13271 C CA . VAL B 1 685 ? 10.055 47.75 16.453 1 86.62 685 VAL B CA 1
ATOM 13272 C C . VAL B 1 685 ? 8.93 48.688 16.016 1 86.62 685 VAL B C 1
ATOM 13274 O O . VAL B 1 685 ? 8.977 49.875 16.266 1 86.62 685 VAL B O 1
ATOM 13277 N N . PRO B 1 686 ? 7.914 48.125 15.477 1 75.69 686 PRO B N 1
ATOM 13278 C CA . PRO B 1 686 ? 6.852 49 15.023 1 75.69 686 PRO B CA 1
ATOM 13279 C C . PRO B 1 686 ? 6.145 49.719 16.172 1 75.69 686 PRO B C 1
ATOM 13281 O O . PRO B 1 686 ? 5.602 50.812 15.992 1 75.69 686 PRO B O 1
ATOM 13284 N N . ARG B 1 687 ? 6.219 49.219 17.297 1 76.75 687 ARG B N 1
ATOM 13285 C CA . ARG B 1 687 ? 5.461 49.719 18.438 1 76.75 687 ARG B CA 1
ATOM 13286 C C . ARG B 1 687 ? 6.27 50.781 19.203 1 76.75 687 ARG B C 1
ATOM 13288 O O . ARG B 1 687 ? 5.711 51.562 19.969 1 76.75 687 ARG B O 1
ATOM 13295 N N . LEU B 1 688 ? 7.566 50.781 18.984 1 85.25 688 LEU B N 1
ATOM 13296 C CA . LEU B 1 688 ? 8.438 51.656 19.766 1 85.25 688 LEU B CA 1
ATOM 13297 C C . LEU B 1 688 ? 8.555 53.031 19.109 1 85.25 688 LEU B C 1
ATOM 13299 O O . LEU B 1 688 ? 8.539 53.156 17.891 1 85.25 688 LEU B O 1
ATOM 13303 N N . THR B 1 689 ? 8.578 54 19.953 1 80.19 689 THR B N 1
ATOM 13304 C CA . THR B 1 689 ? 8.789 55.375 19.5 1 80.19 689 THR B CA 1
ATOM 13305 C C . THR B 1 689 ? 10.242 55.594 19.078 1 80.19 689 THR B C 1
ATOM 13307 O O . THR B 1 689 ? 10.516 56.219 18.062 1 80.19 689 THR B O 1
ATOM 13310 N N . LYS B 1 690 ? 11.164 55.094 19.875 1 89.06 690 LYS B N 1
ATOM 13311 C CA . LYS B 1 690 ? 12.594 55.188 19.578 1 89.06 690 LYS B CA 1
ATOM 13312 C C . LYS B 1 690 ? 13.227 53.781 19.5 1 89.06 690 LYS B C 1
ATOM 13314 O O . LYS B 1 690 ? 12.906 52.906 20.281 1 89.06 690 LYS B O 1
ATOM 13319 N N . ASN B 1 691 ? 14 53.719 18.5 1 91.62 691 ASN B N 1
ATOM 13320 C CA . ASN B 1 691 ? 14.742 52.5 18.266 1 91.62 691 ASN B CA 1
ATOM 13321 C C . ASN B 1 691 ? 16.234 52.75 18.062 1 91.62 691 ASN B C 1
ATOM 13323 O O . ASN B 1 691 ? 16.625 53.344 17.062 1 91.62 691 ASN B O 1
ATOM 13327 N N . TRP B 1 692 ? 16.969 52.375 19.016 1 94.88 692 TRP B N 1
ATOM 13328 C CA . TRP B 1 692 ? 18.406 52.562 18.844 1 94.88 692 TRP B CA 1
ATOM 13329 C C . TRP B 1 692 ? 19.047 51.375 18.156 1 94.88 692 TRP B C 1
ATOM 13331 O O . TRP B 1 692 ? 18.719 50.219 18.484 1 94.88 692 TRP B O 1
ATOM 13341 N N . THR B 1 693 ? 19.938 51.656 17.219 1 96.62 693 THR B N 1
ATOM 13342 C CA . THR B 1 693 ? 20.75 50.625 16.578 1 96.62 693 THR B CA 1
ATOM 13343 C C . THR B 1 693 ? 22.156 51.125 16.328 1 96.62 693 THR B C 1
ATOM 13345 O O . THR B 1 693 ? 22.406 52.312 16.266 1 96.62 693 THR B O 1
ATOM 13348 N N . PHE B 1 694 ? 23.047 50.156 16.141 1 97.12 694 PHE B N 1
ATOM 13349 C CA . PHE B 1 694 ? 24.484 50.406 16.016 1 97.12 694 PHE B CA 1
ATOM 13350 C C . PHE B 1 694 ? 24.781 51.344 14.852 1 97.12 694 PHE B C 1
ATOM 13352 O O . PHE B 1 694 ? 25.703 52.156 14.93 1 97.12 694 PHE B O 1
ATOM 13359 N N . ASN B 1 695 ? 24.047 51.281 13.773 1 95.88 695 ASN B N 1
ATOM 13360 C CA . ASN B 1 695 ? 24.281 52.062 12.555 1 95.88 695 ASN B CA 1
ATOM 13361 C C . ASN B 1 695 ? 24.141 53.562 12.805 1 95.88 695 ASN B C 1
ATOM 13363 O O . ASN B 1 695 ? 24.656 54.375 12.031 1 95.88 695 ASN B O 1
ATOM 13367 N N . GLN B 1 696 ? 23.516 53.875 13.852 1 95.38 696 GLN B N 1
ATOM 13368 C CA . GLN B 1 696 ? 23.266 55.281 14.148 1 95.38 696 GLN B CA 1
ATOM 13369 C C . GLN B 1 696 ? 24.547 55.969 14.625 1 95.38 696 GLN B C 1
ATOM 13371 O O . GLN B 1 696 ? 24.594 57.219 14.703 1 95.38 696 GLN B O 1
ATOM 13376 N N . LEU B 1 697 ? 25.609 55.25 14.906 1 94.81 697 LEU B N 1
ATOM 13377 C CA . LEU B 1 697 ? 26.891 55.812 15.312 1 94.81 697 LEU B CA 1
ATOM 13378 C C . LEU B 1 697 ? 27.719 56.219 14.102 1 94.81 697 LEU B C 1
ATOM 13380 O O . LEU B 1 697 ? 28.828 56.719 14.25 1 94.81 697 LEU B O 1
ATOM 13384 N N . PHE B 1 698 ? 27.172 56.062 12.945 1 93.81 698 PHE B N 1
ATOM 13385 C CA . PHE B 1 698 ? 27.828 56.406 11.688 1 93.81 698 PHE B CA 1
ATOM 13386 C C . PHE B 1 698 ? 27.047 57.5 10.961 1 93.81 698 PHE B C 1
ATOM 13388 O O . PHE B 1 698 ? 25.844 57.656 11.164 1 93.81 698 PHE B O 1
ATOM 13395 N N . ASP B 1 699 ? 27.781 58.312 10.195 1 88.06 699 ASP B N 1
ATOM 13396 C CA . ASP B 1 699 ? 27.125 59.406 9.477 1 88.06 699 ASP B CA 1
ATOM 13397 C C . ASP B 1 699 ? 26.266 58.875 8.328 1 88.06 699 ASP B C 1
ATOM 13399 O O . ASP B 1 699 ? 25.312 59.531 7.906 1 88.06 699 ASP B O 1
ATOM 13403 N N . TYR B 1 700 ? 26.641 57.781 7.816 1 93.94 700 TYR B N 1
ATOM 13404 C CA . TYR B 1 700 ? 25.938 57.156 6.691 1 93.94 700 TYR B CA 1
ATOM 13405 C C . TYR B 1 700 ? 25.812 55.656 6.883 1 93.94 700 TYR B C 1
ATOM 13407 O O . TYR B 1 700 ? 26.766 54.969 7.262 1 93.94 700 TYR B O 1
ATOM 13415 N N . ALA B 1 701 ? 24.578 55.156 6.766 1 95.94 701 ALA B N 1
ATOM 13416 C CA . ALA B 1 701 ? 24.312 53.75 6.938 1 95.94 701 ALA B CA 1
ATOM 13417 C C . ALA B 1 701 ? 23.438 53.219 5.809 1 95.94 701 ALA B C 1
ATOM 13419 O O . ALA B 1 701 ? 22.469 53.875 5.395 1 95.94 701 ALA B O 1
ATOM 13420 N N . VAL B 1 702 ? 23.719 52 5.207 1 96.12 702 VAL B N 1
ATOM 13421 C CA . VAL B 1 702 ? 22.969 51.406 4.109 1 96.12 702 VAL B CA 1
ATOM 13422 C C . VAL B 1 702 ? 22.672 49.938 4.434 1 96.12 702 VAL B C 1
ATOM 13424 O O . VAL B 1 702 ? 23.5 49.25 5.023 1 96.12 702 VAL B O 1
ATOM 13427 N N . GLY B 1 703 ? 21.375 49.594 4.164 1 96.25 703 GLY B N 1
ATOM 13428 C CA . GLY B 1 703 ? 21.016 48.188 4.188 1 96.25 703 GLY B CA 1
ATOM 13429 C C . GLY B 1 703 ? 20.969 47.562 2.807 1 96.25 703 GLY B C 1
ATOM 13430 O O . GLY B 1 703 ? 20.531 48.188 1.845 1 96.25 703 GLY B O 1
ATOM 13431 N N . ILE B 1 704 ? 21.469 46.312 2.58 1 96.56 704 ILE B N 1
ATOM 13432 C CA . ILE B 1 704 ? 21.453 45.562 1.313 1 96.56 704 ILE B CA 1
ATOM 13433 C C . ILE B 1 704 ? 20.906 44.156 1.531 1 96.56 704 ILE B C 1
ATOM 13435 O O . ILE B 1 704 ? 21.438 43.406 2.346 1 96.56 704 ILE B O 1
ATOM 13439 N N . HIS B 1 705 ? 19.844 43.875 0.939 1 94.12 705 HIS B N 1
ATOM 13440 C CA . HIS B 1 705 ? 19.203 42.562 0.992 1 94.12 705 HIS B CA 1
ATOM 13441 C C . HIS B 1 705 ? 18.672 42.125 -0.38 1 94.12 705 HIS B C 1
ATOM 13443 O O . HIS B 1 705 ? 17.562 42.5 -0.756 1 94.12 705 HIS B O 1
ATOM 13449 N N . PRO B 1 706 ? 19.391 41.219 -1.133 1 92.88 706 PRO B N 1
ATOM 13450 C CA . PRO B 1 706 ? 18.984 40.906 -2.5 1 92.88 706 PRO B CA 1
ATOM 13451 C C . PRO B 1 706 ? 17.781 39.969 -2.547 1 92.88 706 PRO B C 1
ATOM 13453 O O . PRO B 1 706 ? 17.812 38.938 -3.234 1 92.88 706 PRO B O 1
ATOM 13456 N N . TYR B 1 707 ? 16.719 40.344 -1.895 1 88.12 707 TYR B N 1
ATOM 13457 C CA . TYR B 1 707 ? 15.43 39.656 -1.855 1 88.12 707 TYR B CA 1
ATOM 13458 C C . TYR B 1 707 ? 14.297 40.625 -1.531 1 88.12 707 TYR B C 1
ATOM 13460 O O . TYR B 1 707 ? 14.508 41.844 -1.491 1 88.12 707 TYR B O 1
ATOM 13468 N N . GLN B 1 708 ? 13.062 40.031 -1.352 1 78.56 708 GLN B N 1
ATOM 13469 C CA . GLN B 1 708 ? 11.898 40.875 -1.078 1 78.56 708 GLN B CA 1
ATOM 13470 C C . GLN B 1 708 ? 12 41.5 0.302 1 78.56 708 GLN B C 1
ATOM 13472 O O . GLN B 1 708 ? 12.375 40.844 1.274 1 78.56 708 GLN B O 1
ATOM 13477 N N . GLY B 1 709 ? 11.727 42.719 0.418 1 79.44 709 GLY B N 1
ATOM 13478 C CA . GLY B 1 709 ? 11.883 43.5 1.639 1 79.44 709 GLY B CA 1
ATOM 13479 C C . GLY B 1 709 ? 10.719 43.344 2.598 1 79.44 709 GLY B C 1
ATOM 13480 O O . GLY B 1 709 ? 10.82 43.688 3.773 1 79.44 709 GLY B O 1
ATOM 13481 N N . VAL B 1 710 ? 9.672 42.656 2.17 1 69.38 710 VAL B N 1
ATOM 13482 C CA . VAL B 1 710 ? 8.43 42.656 2.939 1 69.38 710 VAL B CA 1
ATOM 13483 C C . VAL B 1 710 ? 8.578 41.719 4.133 1 69.38 710 VAL B C 1
ATOM 13485 O O . VAL B 1 710 ? 7.906 41.875 5.152 1 69.38 710 VAL B O 1
ATOM 13488 N N . PHE B 1 711 ? 9.445 40.781 4.031 1 76 711 PHE B N 1
ATOM 13489 C CA . PHE B 1 711 ? 9.625 39.812 5.113 1 76 711 PHE B CA 1
ATOM 13490 C C . PHE B 1 711 ? 10.156 40.5 6.367 1 76 711 PHE B C 1
ATOM 13492 O O . PHE B 1 711 ? 11.094 41.281 6.293 1 76 711 PHE B O 1
ATOM 13499 N N . TYR B 1 712 ? 9.5 40.312 7.504 1 78.38 712 TYR B N 1
ATOM 13500 C CA . TYR B 1 712 ? 9.844 40.812 8.836 1 78.38 712 TYR B CA 1
ATOM 13501 C C . TYR B 1 712 ? 9.711 42.312 8.898 1 78.38 712 TYR B C 1
ATOM 13503 O O . TYR B 1 712 ? 10.391 42.969 9.703 1 78.38 712 TYR B O 1
ATOM 13511 N N . SER B 1 713 ? 8.961 42.906 7.91 1 77.5 713 SER B N 1
ATOM 13512 C CA . SER B 1 713 ? 8.719 44.344 7.883 1 77.5 713 SER B CA 1
ATOM 13513 C C . SER B 1 713 ? 10.031 45.125 7.809 1 77.5 713 SER B C 1
ATOM 13515 O O . SER B 1 713 ? 10.188 46.156 8.453 1 77.5 713 SER B O 1
ATOM 13517 N N . ARG B 1 714 ? 10.969 44.656 7.062 1 86.44 714 ARG B N 1
ATOM 13518 C CA . ARG B 1 714 ? 12.297 45.25 7.027 1 86.44 714 ARG B CA 1
ATOM 13519 C C . ARG B 1 714 ? 12.25 46.688 6.492 1 86.44 714 ARG B C 1
ATOM 13521 O O . ARG B 1 714 ? 13 47.531 6.945 1 86.44 714 ARG B O 1
ATOM 13528 N N . VAL B 1 715 ? 11.422 46.812 5.543 1 82.06 715 VAL B N 1
ATOM 13529 C CA . VAL B 1 715 ? 11.359 48.125 4.934 1 82.06 715 VAL B CA 1
ATOM 13530 C C . VAL B 1 715 ? 11.008 49.156 5.992 1 82.06 715 VAL B C 1
ATOM 13532 O O . VAL B 1 715 ? 11.695 50.188 6.125 1 82.06 715 VAL B O 1
ATOM 13535 N N . ALA B 1 716 ? 10.008 48.844 6.734 1 79.88 716 ALA B N 1
ATOM 13536 C CA . ALA B 1 716 ? 9.594 49.781 7.789 1 79.88 716 ALA B CA 1
ATOM 13537 C C . ALA B 1 716 ? 10.617 49.812 8.922 1 79.88 716 ALA B C 1
ATOM 13539 O O . ALA B 1 716 ? 10.891 50.875 9.477 1 79.88 716 ALA B O 1
ATOM 13540 N N . ASP B 1 717 ? 11.188 48.75 9.234 1 88.88 717 ASP B N 1
ATOM 13541 C CA . ASP B 1 717 ? 12.109 48.656 10.359 1 88.88 717 ASP B CA 1
ATOM 13542 C C . ASP B 1 717 ? 13.406 49.406 10.086 1 88.88 717 ASP B C 1
ATOM 13544 O O . ASP B 1 717 ? 13.898 50.125 10.945 1 88.88 717 ASP B O 1
ATOM 13548 N N . TYR B 1 718 ? 13.961 49.25 8.883 1 92.88 718 TYR B N 1
ATOM 13549 C CA . TYR B 1 718 ? 15.195 49.938 8.539 1 92.88 718 TYR B CA 1
ATOM 13550 C C . TYR B 1 718 ? 15 51.438 8.539 1 92.88 718 TYR B C 1
ATOM 13552 O O . TYR B 1 718 ? 15.906 52.188 8.93 1 92.88 718 TYR B O 1
ATOM 13560 N N . ALA B 1 719 ? 13.867 51.812 8.133 1 89.44 719 ALA B N 1
ATOM 13561 C CA . ALA B 1 719 ? 13.562 53.25 8.211 1 89.44 719 ALA B CA 1
ATOM 13562 C C . ALA B 1 719 ? 13.555 53.719 9.656 1 89.44 719 ALA B C 1
ATOM 13564 O O . ALA B 1 719 ? 14.125 54.781 9.977 1 89.44 719 ALA B O 1
ATOM 13565 N N . LYS B 1 720 ? 13 52.938 10.523 1 90.19 720 LYS B N 1
ATOM 13566 C CA . LYS B 1 720 ? 12.938 53.312 11.938 1 90.19 720 LYS B CA 1
ATOM 13567 C C . LYS B 1 720 ? 14.312 53.25 12.586 1 90.19 720 LYS B C 1
ATOM 13569 O O . LYS B 1 720 ? 14.602 54 13.523 1 90.19 720 LYS B O 1
ATOM 13574 N N . PHE B 1 721 ? 15.148 52.406 12.062 1 94.75 721 PHE B N 1
ATOM 13575 C CA . PHE B 1 721 ? 16.5 52.25 12.57 1 94.75 721 PHE B CA 1
ATOM 13576 C C . PHE B 1 721 ? 17.406 53.406 12.078 1 94.75 721 PHE B C 1
ATOM 13578 O O . PHE B 1 721 ? 18.516 53.562 12.578 1 94.75 721 PHE B O 1
ATOM 13585 N N . GLY B 1 722 ? 16.969 54.156 11.094 1 93.62 722 GLY B N 1
ATOM 13586 C CA . GLY B 1 722 ? 17.703 55.312 10.633 1 93.62 722 GLY B CA 1
ATOM 13587 C C . GLY B 1 722 ? 18.672 55 9.5 1 93.62 722 GLY B C 1
ATOM 13588 O O . GLY B 1 722 ? 19.656 55.688 9.312 1 93.62 722 GLY B O 1
ATOM 13589 N N . PHE B 1 723 ? 18.406 54 8.805 1 94.44 723 PHE B N 1
ATOM 13590 C CA . PHE B 1 723 ? 19.188 53.719 7.605 1 94.44 723 PHE B CA 1
ATOM 13591 C C . PHE B 1 723 ? 18.875 54.75 6.516 1 94.44 723 PHE B C 1
ATOM 13593 O O . PHE B 1 723 ? 17.719 55.094 6.309 1 94.44 723 PHE B O 1
ATOM 13600 N N . ASN B 1 724 ? 19.922 55.188 5.855 1 94.62 724 ASN B N 1
ATOM 13601 C CA . ASN B 1 724 ? 19.766 56.188 4.809 1 94.62 724 ASN B CA 1
ATOM 13602 C C . ASN B 1 724 ? 19.188 55.562 3.531 1 94.62 724 ASN B C 1
ATOM 13604 O O . ASN B 1 724 ? 18.375 56.188 2.855 1 94.62 724 ASN B O 1
ATOM 13608 N N . ARG B 1 725 ? 19.625 54.312 3.27 1 94.06 725 ARG B N 1
ATOM 13609 C CA . ARG B 1 725 ? 19.141 53.562 2.102 1 94.06 725 ARG B CA 1
ATOM 13610 C C . ARG B 1 725 ? 19 52.094 2.408 1 94.06 725 ARG B C 1
ATOM 13612 O O . ARG B 1 725 ? 19.734 51.531 3.232 1 94.06 725 ARG B O 1
ATOM 13619 N N . PHE B 1 726 ? 18 51.562 1.768 1 93.94 726 PHE B N 1
ATOM 13620 C CA . PHE B 1 726 ? 17.812 50.125 1.83 1 93.94 726 PHE B CA 1
ATOM 13621 C C . PHE B 1 726 ? 17.641 49.531 0.433 1 93.94 726 PHE B C 1
ATOM 13623 O O . PHE B 1 726 ? 16.641 49.812 -0.246 1 93.94 726 PHE B O 1
ATOM 13630 N N . TYR B 1 727 ? 18.625 48.719 -0.036 1 93.88 727 TYR B N 1
ATOM 13631 C CA . TYR B 1 727 ? 18.609 48.062 -1.338 1 93.88 727 TYR B CA 1
ATOM 13632 C C . TYR B 1 727 ? 17.969 46.656 -1.244 1 93.88 727 TYR B C 1
ATOM 13634 O O . TYR B 1 727 ? 18.469 45.812 -0.519 1 93.88 727 TYR B O 1
ATOM 13642 N N . TYR B 1 728 ? 16.891 46.438 -1.879 1 91.06 728 TYR B N 1
ATOM 13643 C CA . TYR B 1 728 ? 16.234 45.156 -1.958 1 91.06 728 TYR B CA 1
ATOM 13644 C C . TYR B 1 728 ? 15.492 45 -3.281 1 91.06 728 TYR B C 1
ATOM 13646 O O . TYR B 1 728 ? 15.375 45.969 -4.051 1 91.06 728 TYR B O 1
ATOM 13654 N N . LEU B 1 729 ? 15.086 43.781 -3.604 1 85.88 729 LEU B N 1
ATOM 13655 C CA . LEU B 1 729 ? 14.398 43.562 -4.871 1 85.88 729 LEU B CA 1
ATOM 13656 C C . LEU B 1 729 ? 13.062 44.281 -4.898 1 85.88 729 LEU B C 1
ATOM 13658 O O . LEU B 1 729 ? 12.227 44.125 -4.008 1 85.88 729 LEU B O 1
ATOM 13662 N N . GLY B 1 730 ? 12.859 45.125 -5.805 1 75.38 730 GLY B N 1
ATOM 13663 C CA . GLY B 1 730 ? 11.633 45.906 -5.934 1 75.38 730 GLY B CA 1
ATOM 13664 C C . GLY B 1 730 ? 11.734 47.281 -5.324 1 75.38 730 GLY B C 1
ATOM 13665 O O . GLY B 1 730 ? 10.82 48.094 -5.469 1 75.38 730 GLY B O 1
ATOM 13666 N N . SER B 1 731 ? 12.859 47.594 -4.715 1 82.88 731 SER B N 1
ATOM 13667 C CA . SER B 1 731 ? 13.039 48.875 -4.066 1 82.88 731 SER B CA 1
ATOM 13668 C C . SER B 1 731 ? 13.406 49.969 -5.078 1 82.88 731 SER B C 1
ATOM 13670 O O . SER B 1 731 ? 13.75 49.656 -6.227 1 82.88 731 SER B O 1
ATOM 13672 N N . LYS B 1 732 ? 13.273 51.219 -4.59 1 84.94 732 LYS B N 1
ATOM 13673 C CA . LYS B 1 732 ? 13.719 52.344 -5.387 1 84.94 732 LYS B CA 1
ATOM 13674 C C . LYS B 1 732 ? 15.219 52.281 -5.66 1 84.94 732 LYS B C 1
ATOM 13676 O O . LYS B 1 732 ? 15.688 52.75 -6.703 1 84.94 732 LYS B O 1
ATOM 13681 N N . TYR B 1 733 ? 16 51.719 -4.75 1 87.69 733 TYR B N 1
ATOM 13682 C CA . TYR B 1 733 ? 17.422 51.469 -4.93 1 87.69 733 TYR B CA 1
ATOM 13683 C C . TYR B 1 733 ? 17.672 50.094 -5.52 1 87.69 733 TYR B C 1
ATOM 13685 O O . TYR B 1 733 ? 17.359 49.062 -4.887 1 87.69 733 TYR B O 1
ATOM 13693 N N . LYS B 1 734 ? 18.188 49.969 -6.664 1 87.94 734 LYS B N 1
ATOM 13694 C CA . LYS B 1 734 ? 18.203 48.719 -7.426 1 87.94 734 LYS B CA 1
ATOM 13695 C C . LYS B 1 734 ? 19.375 47.844 -6.996 1 87.94 734 LYS B C 1
ATOM 13697 O O . LYS B 1 734 ? 20.484 48.344 -6.734 1 87.94 734 LYS B O 1
ATOM 13702 N N . ILE B 1 735 ? 19.094 46.625 -6.832 1 91.81 735 ILE B N 1
ATOM 13703 C CA . ILE B 1 735 ? 20.141 45.594 -6.699 1 91.81 735 ILE B CA 1
ATOM 13704 C C . ILE B 1 735 ? 20.844 45.406 -8.047 1 91.81 735 ILE B C 1
ATOM 13706 O O . ILE B 1 735 ? 20.188 45.156 -9.062 1 91.81 735 ILE B O 1
ATOM 13710 N N . ILE B 1 736 ? 22.094 45.5 -8.07 1 91.38 736 ILE B N 1
ATOM 13711 C CA . ILE B 1 736 ? 22.844 45.438 -9.32 1 91.38 736 ILE B CA 1
ATOM 13712 C C . ILE B 1 736 ? 23.547 44.062 -9.414 1 91.38 736 ILE B C 1
ATOM 13714 O O . ILE B 1 736 ? 23.625 43.344 -8.43 1 91.38 736 ILE B O 1
ATOM 13718 N N . ASP B 1 737 ? 24.031 43.625 -10.578 1 90.44 737 ASP B N 1
ATOM 13719 C CA . ASP B 1 737 ? 24.797 42.406 -10.852 1 90.44 737 ASP B CA 1
ATOM 13720 C C . ASP B 1 737 ? 24.047 41.188 -10.367 1 90.44 737 ASP B C 1
ATOM 13722 O O . ASP B 1 737 ? 24.578 40.375 -9.594 1 90.44 737 ASP B O 1
ATOM 13726 N N . LYS B 1 738 ? 22.797 41 -10.781 1 90.31 738 LYS B N 1
ATOM 13727 C CA . LYS B 1 738 ? 21.938 39.906 -10.375 1 90.31 738 LYS B CA 1
ATOM 13728 C C . LYS B 1 738 ? 22.375 38.594 -11.047 1 90.31 738 LYS B C 1
ATOM 13730 O O . LYS B 1 738 ? 22.203 38.438 -12.25 1 90.31 738 LYS B O 1
ATOM 13735 N N . LYS B 1 739 ? 22.984 37.781 -10.211 1 92.5 739 LYS B N 1
ATOM 13736 C CA . LYS B 1 739 ? 23.406 36.469 -10.68 1 92.5 739 LYS B CA 1
ATOM 13737 C C . LYS B 1 739 ? 22.844 35.344 -9.773 1 92.5 739 LYS B C 1
ATOM 13739 O O . LYS B 1 739 ? 22.828 35.5 -8.555 1 92.5 739 LYS B O 1
ATOM 13744 N N . LYS B 1 740 ? 22.297 34.344 -10.375 1 89.69 740 LYS B N 1
ATOM 13745 C CA . LYS B 1 740 ? 21.891 33.125 -9.68 1 89.69 740 LYS B CA 1
ATOM 13746 C C . LYS B 1 740 ? 22.844 31.969 -9.977 1 89.69 740 LYS B C 1
ATOM 13748 O O . LYS B 1 740 ? 23.594 32 -10.961 1 89.69 740 LYS B O 1
ATOM 13753 N N . ILE B 1 741 ? 22.906 31.094 -9.031 1 89.12 741 ILE B N 1
ATOM 13754 C CA . ILE B 1 741 ? 23.75 29.922 -9.234 1 89.12 741 ILE B CA 1
ATOM 1375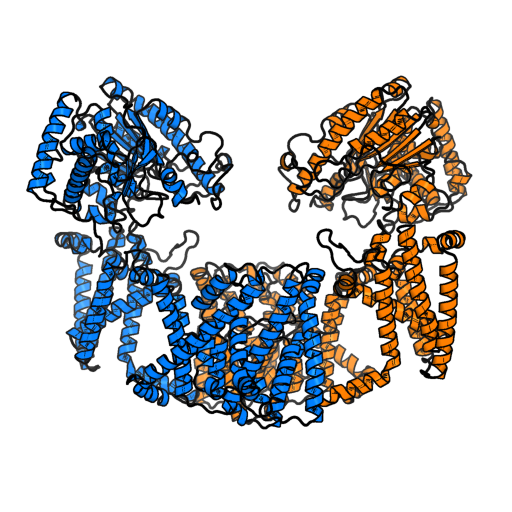5 C C . ILE B 1 741 ? 22.906 28.734 -9.672 1 89.12 741 ILE B C 1
ATOM 13757 O O . ILE B 1 741 ? 22 28.297 -8.945 1 89.12 741 ILE B O 1
ATOM 13761 N N . GLY B 1 742 ? 23.172 28.219 -10.719 1 84.31 742 GLY B N 1
ATOM 13762 C CA . GLY B 1 742 ? 22.391 27.094 -11.219 1 84.31 742 GLY B CA 1
ATOM 13763 C C . GLY B 1 742 ? 20.906 27.406 -11.32 1 84.31 742 GLY B C 1
ATOM 13764 O O . GLY B 1 742 ? 20.516 28.422 -11.922 1 84.31 742 GLY B O 1
ATOM 13765 N N . LYS B 1 743 ? 20.078 26.531 -10.812 1 77.25 743 LYS B N 1
ATOM 13766 C CA . LYS B 1 743 ? 18.625 26.719 -10.859 1 77.25 743 LYS B CA 1
ATOM 13767 C C . LYS B 1 743 ? 18.094 27.266 -9.539 1 77.25 743 LYS B C 1
ATOM 13769 O O . LYS B 1 743 ? 16.891 27.219 -9.289 1 77.25 743 LYS B O 1
ATOM 13774 N N . SER B 1 744 ? 19.047 27.719 -8.742 1 83 744 SER B N 1
ATOM 13775 C CA . SER B 1 744 ? 18.625 28.312 -7.473 1 83 744 SER B CA 1
ATOM 13776 C C . SER B 1 744 ? 17.75 29.531 -7.691 1 83 744 SER B C 1
ATOM 13778 O O . SER B 1 744 ? 18.031 30.344 -8.578 1 83 744 SER B O 1
ATOM 13780 N N . PRO B 1 745 ? 16.688 29.578 -6.98 1 79.31 745 PRO B N 1
ATOM 13781 C CA . PRO B 1 745 ? 15.82 30.75 -7.152 1 79.31 745 PRO B CA 1
ATOM 13782 C C . PRO B 1 745 ? 16.375 32 -6.48 1 79.31 745 PRO B C 1
ATOM 13784 O O . PRO B 1 745 ? 15.859 33.094 -6.688 1 79.31 745 PRO B O 1
ATOM 13787 N N . TYR B 1 746 ? 17.438 31.922 -5.73 1 87 746 TYR B N 1
ATOM 13788 C CA . TYR B 1 746 ? 17.969 33.031 -4.957 1 87 746 TYR B CA 1
ATOM 13789 C C . TYR B 1 746 ? 19.203 33.625 -5.633 1 87 746 TYR B C 1
ATOM 13791 O O . TYR B 1 746 ? 19.938 32.938 -6.328 1 87 746 TYR B O 1
ATOM 13799 N N . LEU B 1 747 ? 19.375 34.938 -5.383 1 91.62 747 LEU B N 1
ATOM 13800 C CA . LEU B 1 747 ? 20.547 35.625 -5.918 1 91.62 747 LEU B CA 1
ATOM 13801 C C . LEU B 1 747 ? 21.797 35.219 -5.156 1 91.62 747 LEU B C 1
ATOM 13803 O O . LEU B 1 747 ? 21.75 35 -3.943 1 91.62 747 LEU B O 1
ATOM 13807 N N . SER B 1 748 ? 22.953 35.188 -5.836 1 94.81 748 SER B N 1
ATOM 13808 C CA . SER B 1 748 ? 24.203 34.625 -5.32 1 94.81 748 SER B CA 1
ATOM 13809 C C . SER B 1 748 ? 24.859 35.594 -4.332 1 94.81 748 SER B C 1
ATOM 13811 O O . SER B 1 748 ? 24.562 36.781 -4.32 1 94.81 748 SER B O 1
ATOM 13813 N N . ASP B 1 749 ? 25.781 35.062 -3.533 1 96.75 749 ASP B N 1
ATOM 13814 C CA . ASP B 1 749 ? 26.609 35.906 -2.664 1 96.75 749 ASP B CA 1
ATOM 13815 C C . ASP B 1 749 ? 27.5 36.844 -3.48 1 96.75 749 ASP B C 1
ATOM 13817 O O . ASP B 1 749 ? 27.812 37.938 -3.043 1 96.75 749 ASP B O 1
ATOM 13821 N N . GLU B 1 750 ? 27.828 36.438 -4.629 1 95.5 750 GLU B N 1
ATOM 13822 C CA . GLU B 1 750 ? 28.578 37.312 -5.527 1 95.5 750 GLU B CA 1
ATOM 13823 C C . GLU B 1 750 ? 27.797 38.594 -5.816 1 95.5 750 GLU B C 1
ATOM 13825 O O . GLU B 1 750 ? 28.375 39.688 -5.82 1 95.5 750 GLU B O 1
ATOM 13830 N N . THR B 1 751 ? 26.547 38.375 -6.094 1 95.94 751 THR B N 1
ATOM 13831 C CA . THR B 1 751 ? 25.672 39.531 -6.289 1 95.94 751 THR B CA 1
ATOM 13832 C C . THR B 1 751 ? 25.672 40.438 -5.047 1 95.94 751 THR B C 1
ATOM 13834 O O . THR B 1 751 ? 25.797 41.656 -5.148 1 95.94 751 THR B O 1
ATOM 13837 N N . SER B 1 752 ? 25.562 39.812 -3.916 1 97.19 752 SER B N 1
ATOM 13838 C CA . SER B 1 752 ? 25.516 40.562 -2.658 1 97.19 752 SER B CA 1
ATOM 13839 C C . SER B 1 752 ? 26.797 41.375 -2.459 1 97.19 752 SER B C 1
ATOM 13841 O O . SER B 1 752 ? 26.734 42.562 -2.141 1 97.19 752 SER B O 1
ATOM 13843 N N . TYR B 1 753 ? 27.922 40.781 -2.668 1 97.25 753 TYR B N 1
ATOM 13844 C CA . TYR B 1 753 ? 29.203 41.438 -2.43 1 97.25 753 TYR B CA 1
ATOM 13845 C C . TYR B 1 753 ? 29.469 42.5 -3.488 1 97.25 753 TYR B C 1
ATOM 13847 O O . TYR B 1 753 ? 30.094 43.531 -3.199 1 97.25 753 TYR B O 1
ATOM 13855 N N . ALA B 1 754 ? 28.984 42.281 -4.684 1 95.81 754 ALA B N 1
ATOM 13856 C CA . ALA B 1 754 ? 29.109 43.312 -5.715 1 95.81 754 ALA B CA 1
ATOM 13857 C C . ALA B 1 754 ? 28.391 44.594 -5.305 1 95.81 754 ALA B C 1
ATOM 13859 O O . ALA B 1 754 ? 28.891 45.688 -5.539 1 95.81 754 ALA B O 1
ATOM 13860 N N . ASN B 1 755 ? 27.281 44.438 -4.75 1 96.75 755 ASN B N 1
ATOM 13861 C CA . ASN B 1 755 ? 26.516 45.594 -4.285 1 96.75 755 ASN B CA 1
ATOM 13862 C C . ASN B 1 755 ? 27.203 46.281 -3.096 1 96.75 755 ASN B C 1
ATOM 13864 O O . ASN B 1 755 ? 27.234 47.5 -3.01 1 96.75 755 ASN B O 1
ATOM 13868 N N . ALA B 1 756 ? 27.719 45.469 -2.189 1 96.81 756 ALA B N 1
ATOM 13869 C CA . ALA B 1 756 ? 28.453 46 -1.055 1 96.81 756 ALA B CA 1
ATOM 13870 C C . ALA B 1 756 ? 29.703 46.75 -1.519 1 96.81 756 ALA B C 1
ATOM 13872 O O . ALA B 1 756 ? 30 47.844 -1.022 1 96.81 756 ALA B O 1
ATOM 13873 N N . LEU B 1 757 ? 30.438 46.188 -2.49 1 95.94 757 LEU B N 1
ATOM 13874 C CA . LEU B 1 757 ? 31.672 46.781 -3.016 1 95.94 757 LEU B CA 1
ATOM 13875 C C . LEU B 1 757 ? 31.375 48.125 -3.648 1 95.94 757 LEU B C 1
ATOM 13877 O O . LEU B 1 757 ? 32.188 49.062 -3.523 1 95.94 757 LEU B O 1
ATOM 13881 N N . THR B 1 758 ? 30.266 48.219 -4.324 1 94.38 758 THR B N 1
ATOM 13882 C CA . THR B 1 758 ? 29.875 49.469 -4.93 1 94.38 758 THR B CA 1
ATOM 13883 C C . THR B 1 758 ? 29.703 50.562 -3.867 1 94.38 758 THR B C 1
ATOM 13885 O O . THR B 1 758 ? 30.156 51.688 -4.047 1 94.38 758 THR B O 1
ATOM 13888 N N . GLN B 1 759 ? 29.094 50.219 -2.764 1 93.88 759 GLN B N 1
ATOM 13889 C CA . GLN B 1 759 ? 28.922 51.156 -1.673 1 93.88 759 GLN B CA 1
ATOM 13890 C C . GLN B 1 759 ? 30.266 51.5 -1.025 1 93.88 759 GLN B C 1
ATOM 13892 O O . GLN B 1 759 ? 30.516 52.656 -0.678 1 93.88 759 GLN B O 1
ATOM 13897 N N . LEU B 1 760 ? 31.141 50.531 -0.815 1 94.5 760 LEU B N 1
ATOM 13898 C CA . LEU B 1 760 ? 32.438 50.719 -0.173 1 94.5 760 LEU B CA 1
ATOM 13899 C C . LEU B 1 760 ? 33.344 51.625 -1.006 1 94.5 760 LEU B C 1
ATOM 13901 O O . LEU B 1 760 ? 34.125 52.406 -0.457 1 94.5 760 LEU B O 1
ATOM 13905 N N . LYS B 1 761 ? 33.156 51.656 -2.305 1 90.31 761 LYS B N 1
ATOM 13906 C CA . LYS B 1 761 ? 34 52.438 -3.199 1 90.31 761 LYS B CA 1
ATOM 13907 C C . LYS B 1 761 ? 33.469 53.844 -3.361 1 90.31 761 LYS B C 1
ATOM 13909 O O . LYS B 1 761 ? 34.219 54.812 -3.576 1 90.31 761 LYS B O 1
ATOM 13914 N N . THR B 1 762 ? 32.25 53.969 -3.215 1 87.25 762 THR B N 1
ATOM 13915 C CA . THR B 1 762 ? 31.594 55.219 -3.516 1 87.25 762 THR B CA 1
ATOM 13916 C C . THR B 1 762 ? 31.641 56.156 -2.309 1 87.25 762 THR B C 1
ATOM 13918 O O . THR B 1 762 ? 31.844 57.375 -2.457 1 87.25 762 THR B O 1
ATOM 13921 N N . ASP B 1 763 ? 31.5 55.688 -1.173 1 81 763 ASP B N 1
ATOM 13922 C CA . ASP B 1 763 ? 31.422 56.531 0.012 1 81 763 ASP B CA 1
ATOM 13923 C C . ASP B 1 763 ? 32.812 56.719 0.64 1 81 763 ASP B C 1
ATOM 13925 O O . ASP B 1 763 ? 33.438 55.75 1.097 1 81 763 ASP B O 1
ATOM 13929 N N . LYS B 1 764 ? 33.406 57.906 0.688 1 79.5 764 LYS B N 1
ATOM 13930 C CA . LYS B 1 764 ? 34.75 58.188 1.158 1 79.5 764 LYS B CA 1
ATOM 13931 C C . LYS B 1 764 ? 34.781 58.344 2.676 1 79.5 764 LYS B C 1
ATOM 13933 O O . LYS B 1 764 ? 35.844 58.219 3.295 1 79.5 764 LYS B O 1
ATOM 13938 N N . ASN B 1 765 ? 33.688 58.594 3.234 1 84.31 765 ASN B N 1
ATOM 13939 C CA . ASN B 1 765 ? 33.594 58.812 4.676 1 84.31 765 ASN B CA 1
ATOM 13940 C C . ASN B 1 765 ? 33.219 57.531 5.414 1 84.31 765 ASN B C 1
ATOM 13942 O O . ASN B 1 765 ? 33.031 56.5 4.793 1 84.31 765 ASN B O 1
ATOM 13946 N N . GLY B 1 766 ? 33.312 57.562 6.781 1 88.81 766 GLY B N 1
ATOM 13947 C CA . GLY B 1 766 ? 32.875 56.438 7.602 1 88.81 766 GLY B CA 1
ATOM 13948 C C . GLY B 1 766 ? 31.469 55.969 7.289 1 88.81 766 GLY B C 1
ATOM 13949 O O . GLY B 1 766 ? 30.547 56.781 7.176 1 88.81 766 GLY B O 1
ATOM 13950 N N . THR B 1 767 ? 31.25 54.656 6.883 1 94.12 767 THR B N 1
ATOM 13951 C CA . THR B 1 767 ? 30 54.062 6.41 1 94.12 767 THR B CA 1
ATOM 13952 C C . THR B 1 767 ? 29.719 52.75 7.137 1 94.12 767 THR B C 1
ATOM 13954 O O . THR B 1 767 ? 30.625 52 7.426 1 94.12 767 THR B O 1
ATOM 13957 N N . PHE B 1 768 ? 28.391 52.656 7.535 1 97 768 PHE B N 1
ATOM 13958 C CA . PHE B 1 768 ? 27.938 51.344 8.047 1 97 768 PHE B CA 1
ATOM 13959 C C . PHE B 1 768 ? 27.109 50.625 7.004 1 97 768 PHE B C 1
ATOM 13961 O O . PHE B 1 768 ? 26.188 51.188 6.418 1 97 768 PHE B O 1
ATOM 13968 N N . ILE B 1 769 ? 27.406 49.406 6.691 1 97.56 769 ILE B N 1
ATOM 13969 C CA . ILE B 1 769 ? 26.672 48.562 5.738 1 97.56 769 ILE B CA 1
ATOM 13970 C C . ILE B 1 769 ? 26.141 47.312 6.445 1 97.56 769 ILE B C 1
ATOM 13972 O O . ILE B 1 769 ? 26.906 46.562 7.062 1 97.56 769 ILE B O 1
ATOM 13976 N N . ASN B 1 770 ? 24.828 47.188 6.492 1 97.88 770 ASN B N 1
ATOM 13977 C CA . ASN B 1 770 ? 24.219 45.906 6.902 1 97.88 770 ASN B CA 1
ATOM 13978 C C . ASN B 1 770 ? 23.875 45.031 5.695 1 97.88 770 ASN B C 1
ATOM 13980 O O . ASN B 1 770 ? 22.891 45.312 5 1 97.88 770 ASN B O 1
ATOM 13984 N N . LEU B 1 771 ? 24.609 44 5.402 1 98 771 LEU B N 1
ATOM 13985 C CA . LEU B 1 771 ? 24.422 43.125 4.258 1 98 771 LEU B CA 1
ATOM 13986 C C . LEU B 1 771 ? 23.812 41.781 4.688 1 98 771 LEU B C 1
ATOM 13988 O O . LEU B 1 771 ? 24.438 41.031 5.441 1 98 771 LEU B O 1
ATOM 13992 N N . VAL B 1 772 ? 22.594 41.531 4.199 1 96.38 772 VAL B N 1
ATOM 13993 C CA . VAL B 1 772 ? 21.891 40.281 4.48 1 96.38 772 VAL B CA 1
ATOM 13994 C C . VAL B 1 772 ? 21.766 39.438 3.199 1 96.38 772 VAL B C 1
ATOM 13996 O O . VAL B 1 772 ? 20.984 39.781 2.314 1 96.38 772 VAL B O 1
ATOM 13999 N N . THR B 1 773 ? 22.469 38.281 3.053 1 96.56 773 THR B N 1
ATOM 14000 C CA . THR B 1 773 ? 22.516 37.531 1.816 1 96.56 773 THR B CA 1
ATOM 14001 C C . THR B 1 773 ? 21.359 36.531 1.751 1 96.56 773 THR B C 1
ATOM 14003 O O . THR B 1 773 ? 20.594 36.406 2.709 1 96.56 773 THR B O 1
ATOM 14006 N N . MET B 1 774 ? 21.141 35.844 0.54 1 93 774 MET B N 1
ATOM 14007 C CA . MET B 1 774 ? 19.984 34.969 0.35 1 93 774 MET B CA 1
ATOM 14008 C C . MET B 1 774 ? 20.406 33.625 -0.289 1 93 774 MET B C 1
ATOM 14010 O O . MET B 1 774 ? 19.641 32.656 -0.299 1 93 774 MET B O 1
ATOM 14014 N N . GLN B 1 775 ? 21.609 33.531 -0.641 1 92.56 775 GLN B N 1
ATOM 14015 C CA . GLN B 1 775 ? 22.047 32.469 -1.521 1 92.56 775 GLN B CA 1
ATOM 14016 C C . GLN B 1 775 ? 21.688 31.094 -0.933 1 92.56 775 GLN B C 1
ATOM 14018 O O . GLN B 1 775 ? 21.234 30.203 -1.651 1 92.56 775 GLN B O 1
ATOM 14023 N N . ASN B 1 776 ? 21.891 30.922 0.364 1 92.19 776 ASN B N 1
ATOM 14024 C CA . ASN B 1 776 ? 21.781 29.609 0.977 1 92.19 776 ASN B CA 1
ATOM 14025 C C . ASN B 1 776 ? 20.469 29.453 1.748 1 92.19 776 ASN B C 1
ATOM 14027 O O . ASN B 1 776 ? 20.422 28.719 2.74 1 92.19 776 ASN B O 1
ATOM 14031 N N . HIS B 1 777 ? 19.438 30.094 1.291 1 87.94 777 HIS B N 1
ATOM 14032 C CA . HIS B 1 777 ? 18.109 29.938 1.876 1 87.94 777 HIS B CA 1
ATOM 14033 C C . HIS B 1 777 ? 17.422 28.656 1.387 1 87.94 777 HIS B C 1
ATOM 14035 O O . HIS B 1 777 ? 17.609 28.25 0.236 1 87.94 777 HIS B O 1
ATOM 14041 N N . MET B 1 778 ? 16.688 27.938 2.197 1 80.44 778 MET B N 1
ATOM 14042 C CA . MET B 1 778 ? 15.93 26.75 1.815 1 80.44 778 MET B CA 1
ATOM 14043 C C . MET B 1 778 ? 14.852 27.109 0.795 1 80.44 778 MET B C 1
ATOM 14045 O O . MET B 1 778 ? 14.422 28.266 0.717 1 80.44 778 MET B O 1
ATOM 14049 N N . PRO B 1 779 ? 14.43 26.203 -0.03 1 74.94 779 PRO B N 1
ATOM 14050 C CA . PRO B 1 779 ? 14.734 24.766 0.046 1 74.94 779 PRO B CA 1
ATOM 14051 C C . PRO B 1 779 ? 16.047 24.406 -0.641 1 74.94 779 PRO B C 1
ATOM 14053 O O . PRO B 1 779 ? 16.594 25.203 -1.402 1 74.94 779 PRO B O 1
ATOM 14056 N N . TYR B 1 780 ? 16.5 23.25 -0.153 1 83.81 780 TYR B N 1
ATOM 14057 C CA . TYR B 1 780 ? 17.719 22.719 -0.748 1 83.81 780 TYR B CA 1
ATOM 14058 C C . TYR B 1 780 ? 17.406 21.562 -1.699 1 83.81 780 TYR B C 1
ATOM 14060 O O . TYR B 1 780 ? 17.625 20.406 -1.36 1 83.81 780 TYR B O 1
ATOM 14068 N N . ASP B 1 781 ? 16.906 22.031 -2.879 1 78.19 781 ASP B N 1
ATOM 14069 C CA . ASP B 1 781 ? 16.531 21.094 -3.934 1 78.19 781 ASP B CA 1
ATOM 14070 C C . ASP B 1 781 ? 17.766 20.578 -4.672 1 78.19 781 ASP B C 1
ATOM 14072 O O . ASP B 1 781 ? 18.609 21.359 -5.098 1 78.19 781 ASP B O 1
ATOM 14076 N N . THR B 1 782 ? 17.797 19.375 -4.738 1 77.06 782 THR B N 1
ATOM 14077 C CA . THR B 1 782 ? 18.953 18.781 -5.371 1 77.06 782 THR B CA 1
ATOM 14078 C C . THR B 1 782 ? 19.094 19.234 -6.816 1 77.06 782 THR B C 1
ATOM 14080 O O . THR B 1 782 ? 20.172 19.156 -7.406 1 77.06 782 THR B O 1
ATOM 14083 N N . GLN B 1 783 ? 18.062 19.812 -7.379 1 68.38 783 GLN B N 1
ATOM 14084 C CA . GLN B 1 783 ? 18.078 20.297 -8.75 1 68.38 783 GLN B CA 1
ATOM 14085 C C . GLN B 1 783 ? 18.719 21.672 -8.844 1 68.38 783 GLN B C 1
ATOM 14087 O O . GLN B 1 783 ? 19.047 22.141 -9.938 1 68.38 783 GLN B O 1
ATOM 14092 N N . TYR B 1 784 ? 18.938 22.359 -7.676 1 78.44 784 TYR B N 1
ATOM 14093 C CA . TYR B 1 784 ? 19.484 23.703 -7.691 1 78.44 784 TYR B CA 1
ATOM 14094 C C . TYR B 1 784 ? 20.938 23.703 -8.156 1 78.44 784 TYR B C 1
ATOM 14096 O O . TYR B 1 784 ? 21.359 24.594 -8.906 1 78.44 784 TYR B O 1
ATOM 14104 N N . HIS B 1 785 ? 21.594 22.844 -7.598 1 80.88 785 HIS B N 1
ATOM 14105 C CA . HIS B 1 785 ? 23.016 22.797 -7.879 1 80.88 785 HIS B CA 1
ATOM 14106 C C . HIS B 1 785 ? 23.406 21.484 -8.562 1 80.88 785 HIS B C 1
ATOM 14108 O O . HIS B 1 785 ? 23.312 20.422 -7.957 1 80.88 785 HIS B O 1
ATOM 14114 N N . LYS B 1 786 ? 23.766 21.625 -9.648 1 70.56 786 LYS B N 1
ATOM 14115 C CA . LYS B 1 786 ? 24.078 20.469 -10.477 1 70.56 786 LYS B CA 1
ATOM 14116 C C . LYS B 1 786 ? 25.172 19.594 -9.836 1 70.56 786 LYS B C 1
ATOM 14118 O O . LYS B 1 786 ? 25.172 18.375 -9.992 1 70.56 786 LYS B O 1
ATOM 14123 N N . ASN B 1 787 ? 26.125 20.219 -9.102 1 78.19 787 ASN B N 1
ATOM 14124 C CA . ASN B 1 787 ? 27.281 19.547 -8.523 1 78.19 787 ASN B CA 1
ATOM 14125 C C . ASN B 1 787 ? 27.062 19.234 -7.047 1 78.19 787 ASN B C 1
ATOM 14127 O O . ASN B 1 787 ? 28.031 19.125 -6.285 1 78.19 787 ASN B O 1
ATOM 14131 N N . TYR B 1 788 ? 25.922 19.031 -6.566 1 84.31 788 TYR B N 1
ATOM 14132 C CA . TYR B 1 788 ? 25.672 18.844 -5.141 1 84.31 788 TYR B CA 1
ATOM 14133 C C . TYR B 1 788 ? 26.172 17.484 -4.664 1 84.31 788 TYR B C 1
ATOM 14135 O O . TYR B 1 788 ? 26.5 17.312 -3.49 1 84.31 788 TYR B O 1
ATOM 14143 N N . SER B 1 789 ? 26.188 16.469 -5.547 1 77.75 789 SER B N 1
ATOM 14144 C CA . SER B 1 789 ? 26.516 15.094 -5.191 1 77.75 789 SER B CA 1
ATOM 14145 C C . SER B 1 789 ? 27.922 14.992 -4.629 1 77.75 789 SER B C 1
ATOM 14147 O O . SER B 1 789 ? 28.25 14.047 -3.906 1 77.75 789 SER B O 1
ATOM 14149 N N . LYS B 1 790 ? 28.797 16.016 -4.934 1 83 790 LYS B N 1
ATOM 14150 C CA . LYS B 1 790 ? 30.156 16.078 -4.395 1 83 790 LYS B CA 1
ATOM 14151 C C . LYS B 1 790 ? 30.141 16.156 -2.871 1 83 790 LYS B C 1
ATOM 14153 O O . LYS B 1 790 ? 31.078 15.695 -2.215 1 83 790 LYS B O 1
ATOM 14158 N N . TRP B 1 791 ? 29.109 16.703 -2.316 1 89.94 791 TRP B N 1
ATOM 14159 C CA . TRP B 1 791 ? 29.078 17.016 -0.889 1 89.94 791 TRP B CA 1
ATOM 14160 C C . TRP B 1 791 ? 28.047 16.141 -0.174 1 89.94 791 TRP B C 1
ATOM 14162 O O . TRP B 1 791 ? 27.547 16.516 0.884 1 89.94 791 TRP B O 1
ATOM 14172 N N . LEU B 1 792 ? 27.688 15.047 -0.776 1 86.31 792 LEU B N 1
ATOM 14173 C CA . LEU B 1 792 ? 26.797 14.125 -0.084 1 86.31 792 LEU B CA 1
ATOM 14174 C C . LEU B 1 792 ? 27.453 13.578 1.18 1 86.31 792 LEU B C 1
ATOM 14176 O O . LEU B 1 792 ? 28.531 13 1.118 1 86.31 792 LEU B O 1
ATOM 14180 N N . PRO B 1 793 ? 26.922 13.688 2.322 1 88.25 793 PRO B N 1
ATOM 14181 C CA . PRO B 1 793 ? 27.516 13.219 3.574 1 88.25 793 PRO B CA 1
ATOM 14182 C C . PRO B 1 793 ? 27.547 11.695 3.682 1 88.25 793 PRO B C 1
ATOM 14184 O O . PRO B 1 793 ? 26.641 11.023 3.193 1 88.25 793 PRO B O 1
ATOM 14187 N N . THR B 1 794 ? 28.688 11.117 4.266 1 80.31 794 THR B N 1
ATOM 14188 C CA . THR B 1 794 ? 28.828 9.688 4.492 1 80.31 794 THR B CA 1
ATOM 14189 C C . THR B 1 794 ? 27.953 9.234 5.656 1 80.31 794 THR B C 1
ATOM 14191 O O . THR B 1 794 ? 27.547 8.07 5.727 1 80.31 794 THR B O 1
ATOM 14194 N N . SER B 1 795 ? 27.719 10.055 6.449 1 85.06 795 SER B N 1
ATOM 14195 C CA . SER B 1 795 ? 26.875 9.789 7.617 1 85.06 795 SER B CA 1
ATOM 14196 C C . SER B 1 795 ? 26.031 11.008 7.984 1 85.06 795 SER B C 1
ATOM 14198 O O . SER B 1 795 ? 26.484 12.148 7.848 1 85.06 795 SER B O 1
ATOM 14200 N N . VAL B 1 796 ? 24.766 10.711 8.258 1 86.5 796 VAL B N 1
ATOM 14201 C CA . VAL B 1 796 ? 23.875 11.719 8.852 1 86.5 796 VAL B CA 1
ATOM 14202 C C . VAL B 1 796 ? 22.984 11.062 9.898 1 86.5 796 VAL B C 1
ATOM 14204 O O . VAL B 1 796 ? 22.906 9.836 9.984 1 86.5 796 VAL B O 1
ATOM 14207 N N . SER B 1 797 ? 22.391 11.812 10.719 1 79.56 797 SER B N 1
ATOM 14208 C CA . SER B 1 797 ? 21.406 11.273 11.656 1 79.56 797 SER B CA 1
ATOM 14209 C C . SER B 1 797 ? 20.203 10.672 10.93 1 79.56 797 SER B C 1
ATOM 14211 O O . SER B 1 797 ? 19.828 11.148 9.859 1 79.56 797 SER B O 1
ATOM 14213 N N . GLU B 1 798 ? 19.609 9.609 11.477 1 73.25 798 GLU B N 1
ATOM 14214 C CA . GLU B 1 798 ? 18.469 8.938 10.883 1 73.25 798 GLU B CA 1
ATOM 14215 C C . GLU B 1 798 ? 17.344 9.93 10.578 1 73.25 798 GLU B C 1
ATOM 14217 O O . GLU B 1 798 ? 17.047 10.805 11.398 1 73.25 798 GLU B O 1
ATOM 14222 N N . GLY B 1 799 ? 16.828 9.883 9.547 1 74 799 GLY B N 1
ATOM 14223 C CA . GLY B 1 799 ? 15.758 10.789 9.164 1 74 799 GLY B CA 1
ATOM 14224 C C . GLY B 1 799 ? 16.25 12 8.383 1 74 799 GLY B C 1
ATOM 14225 O O . GLY B 1 799 ? 15.461 12.695 7.742 1 74 799 GLY B O 1
ATOM 14226 N N . THR B 1 800 ? 17.516 12.234 8.305 1 82.94 800 THR B N 1
ATOM 14227 C CA . THR B 1 800 ? 18.125 13.336 7.555 1 82.94 800 THR B CA 1
ATOM 14228 C C . THR B 1 800 ? 18.328 12.945 6.09 1 82.94 800 THR B C 1
ATOM 14230 O O . THR B 1 800 ? 18.859 11.883 5.797 1 82.94 800 THR B O 1
ATOM 14233 N N . ASP B 1 801 ? 17.781 13.828 5.168 1 80.25 801 ASP B N 1
ATOM 14234 C CA . ASP B 1 801 ? 17.953 13.586 3.736 1 80.25 801 ASP B CA 1
ATOM 14235 C C . ASP B 1 801 ? 19.359 13.961 3.275 1 80.25 801 ASP B C 1
ATOM 14237 O O . ASP B 1 801 ? 19.719 15.141 3.279 1 80.25 801 ASP B O 1
ATOM 14241 N N . LYS B 1 802 ? 20.094 13.133 2.914 1 84.12 802 LYS B N 1
ATOM 14242 C CA . LYS B 1 802 ? 21.484 13.359 2.539 1 84.12 802 LYS B CA 1
ATOM 14243 C C . LYS B 1 802 ? 21.594 14.266 1.318 1 84.12 802 LYS B C 1
ATOM 14245 O O . LYS B 1 802 ? 22.516 15.07 1.209 1 84.12 802 LYS B O 1
ATOM 14250 N N . GLY B 1 803 ? 20.625 14.094 0.382 1 83.88 803 GLY B N 1
ATOM 14251 C CA . GLY B 1 803 ? 20.625 14.969 -0.783 1 83.88 803 GLY B CA 1
ATOM 14252 C C . GLY B 1 803 ? 20.469 16.438 -0.43 1 83.88 803 GLY B C 1
ATOM 14253 O O . GLY B 1 803 ? 21.141 17.297 -0.993 1 83.88 803 GLY B O 1
ATOM 14254 N N . THR B 1 804 ? 19.641 16.625 0.467 1 85.38 804 THR B N 1
ATOM 14255 C CA . THR B 1 804 ? 19.406 17.984 0.944 1 85.38 804 THR B CA 1
ATOM 14256 C C . THR B 1 804 ? 20.656 18.547 1.609 1 85.38 804 THR B C 1
ATOM 14258 O O . THR B 1 804 ? 21.031 19.703 1.363 1 85.38 804 THR B O 1
ATOM 14261 N N . VAL B 1 805 ? 21.344 17.797 2.436 1 91 805 VAL B N 1
ATOM 14262 C CA . VAL B 1 805 ? 22.578 18.219 3.115 1 91 805 VAL B CA 1
ATOM 14263 C C . VAL B 1 805 ? 23.672 18.5 2.088 1 91 805 VAL B C 1
ATOM 14265 O O . V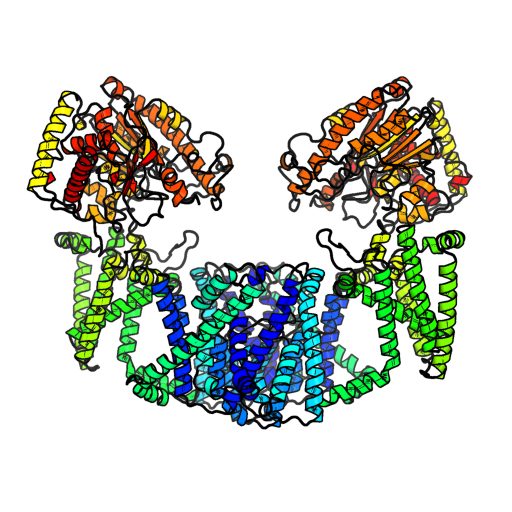AL B 1 805 ? 24.391 19.484 2.205 1 91 805 VAL B O 1
ATOM 14268 N N . ALA B 1 806 ? 23.672 17.75 1.122 1 92.12 806 ALA B N 1
ATOM 14269 C CA . ALA B 1 806 ? 24.672 17.922 0.076 1 92.12 806 ALA B CA 1
ATOM 14270 C C . ALA B 1 806 ? 24.438 19.219 -0.706 1 92.12 806 ALA B C 1
ATOM 14272 O O . ALA B 1 806 ? 25.391 19.938 -1.019 1 92.12 806 ALA B O 1
ATOM 14273 N N . THR B 1 807 ? 23.25 19.453 -1.09 1 90.12 807 THR B N 1
ATOM 14274 C CA . THR B 1 807 ? 22.906 20.672 -1.819 1 90.12 807 THR B CA 1
ATOM 14275 C C . THR B 1 807 ? 23.234 21.906 -0.988 1 90.12 807 THR B C 1
ATOM 14277 O O . THR B 1 807 ? 23.812 22.875 -1.497 1 90.12 807 THR B O 1
ATOM 14280 N N . TYR B 1 808 ? 22.891 21.812 0.296 1 94.06 808 TYR B N 1
ATOM 14281 C CA . TYR B 1 808 ? 23.25 22.875 1.228 1 94.06 808 TYR B CA 1
ATOM 14282 C C . TYR B 1 808 ? 24.75 23.094 1.263 1 94.06 808 TYR B C 1
ATOM 14284 O O . TYR B 1 808 ? 25.219 24.234 1.12 1 94.06 808 TYR B O 1
ATOM 14292 N N . THR B 1 809 ? 25.453 22.062 1.414 1 94.12 809 THR B N 1
ATOM 14293 C CA . THR B 1 809 ? 26.906 22.125 1.506 1 94.12 809 THR B CA 1
ATOM 14294 C C . THR B 1 809 ? 27.516 22.703 0.23 1 94.12 809 THR B C 1
ATOM 14296 O O . THR B 1 809 ? 28.469 23.484 0.287 1 94.12 809 THR B O 1
ATOM 14299 N N . THR B 1 810 ? 26.922 22.422 -0.827 1 93.44 810 THR B N 1
ATOM 14300 C CA . THR B 1 810 ? 27.391 22.969 -2.098 1 93.44 810 THR B CA 1
ATOM 14301 C C . THR B 1 810 ? 27.203 24.484 -2.125 1 93.44 810 THR B C 1
ATOM 14303 O O . THR B 1 810 ? 28.078 25.203 -2.596 1 93.44 810 THR B O 1
ATOM 14306 N N . GLY B 1 811 ? 26.125 24.875 -1.721 1 94 811 GLY B N 1
ATOM 14307 C CA . GLY B 1 811 ? 25.906 26.297 -1.628 1 94 811 GLY B CA 1
ATOM 14308 C C . GLY B 1 811 ? 26.953 27.016 -0.798 1 94 811 GLY B C 1
ATOM 14309 O O . GLY B 1 811 ? 27.375 28.125 -1.136 1 94 811 GLY B O 1
ATOM 14310 N N . LEU B 1 812 ? 27.484 26.375 0.227 1 95.69 812 LEU B N 1
ATOM 14311 C CA . LEU B 1 812 ? 28.484 26.953 1.105 1 95.69 812 LEU B CA 1
ATOM 14312 C C . LEU B 1 812 ? 29.828 27.109 0.379 1 95.69 812 LEU B C 1
ATOM 14314 O O . LEU B 1 812 ? 30.578 28.047 0.656 1 95.69 812 LEU B O 1
ATOM 14318 N N . THR B 1 813 ? 30.094 26.25 -0.469 1 94.69 813 THR B N 1
ATOM 14319 C CA . THR B 1 813 ? 31.328 26.344 -1.225 1 94.69 813 THR B CA 1
ATOM 14320 C C . THR B 1 813 ? 31.328 27.609 -2.088 1 94.69 813 THR B C 1
ATOM 14322 O O . THR B 1 813 ? 32.375 28.25 -2.254 1 94.69 813 THR B O 1
ATOM 14325 N N . TYR B 1 814 ? 30.219 27.875 -2.629 1 95.19 814 TYR B N 1
ATOM 14326 C CA . TYR B 1 814 ? 30.109 29.094 -3.418 1 95.19 814 TYR B CA 1
ATOM 14327 C C . TYR B 1 814 ? 30.266 30.328 -2.537 1 95.19 814 TYR B C 1
ATOM 14329 O O . TYR B 1 814 ? 30.844 31.328 -2.957 1 95.19 814 TYR B O 1
ATOM 14337 N N . THR B 1 815 ? 29.719 30.219 -1.395 1 96.75 815 THR B N 1
ATOM 14338 C CA . THR B 1 815 ? 29.938 31.312 -0.45 1 96.75 815 THR B CA 1
ATOM 14339 C C . THR B 1 815 ? 31.422 31.484 -0.14 1 96.75 815 THR B C 1
ATOM 14341 O O . THR B 1 815 ? 31.922 32.594 -0.099 1 96.75 815 THR B O 1
ATOM 14344 N N . ASP B 1 816 ? 32.125 30.406 0.122 1 96.5 816 ASP B N 1
ATOM 14345 C CA . ASP B 1 816 ? 33.531 30.438 0.425 1 96.5 816 ASP B CA 1
ATOM 14346 C C . ASP B 1 816 ? 34.312 31.141 -0.675 1 96.5 816 ASP B C 1
ATOM 14348 O O . ASP B 1 816 ? 35.188 31.969 -0.39 1 96.5 816 ASP B O 1
ATOM 14352 N N . LYS B 1 817 ? 33.969 30.859 -1.888 1 94.69 817 LYS B N 1
ATOM 14353 C CA . LYS B 1 817 ? 34.625 31.469 -3.039 1 94.69 817 LYS B CA 1
ATOM 14354 C C . LYS B 1 817 ? 34.281 32.969 -3.141 1 94.69 817 LYS B C 1
ATOM 14356 O O . LYS B 1 817 ? 35.156 33.781 -3.434 1 94.69 817 LYS B O 1
ATOM 14361 N N . ALA B 1 818 ? 33.125 33.219 -2.973 1 96.38 818 ALA B N 1
ATOM 14362 C CA . ALA B 1 818 ? 32.688 34.625 -3.055 1 96.38 818 ALA B CA 1
ATOM 14363 C C . ALA B 1 818 ? 33.375 35.469 -1.976 1 96.38 818 ALA B C 1
ATOM 14365 O O . ALA B 1 818 ? 33.781 36.594 -2.229 1 96.38 818 ALA B O 1
ATOM 14366 N N . VAL B 1 819 ? 33.469 34.906 -0.785 1 97.19 819 VAL B N 1
ATOM 14367 C CA . VAL B 1 819 ? 34.125 35.625 0.313 1 97.19 819 VAL B CA 1
ATOM 14368 C C . VAL B 1 819 ? 35.594 35.844 -0.025 1 97.19 819 VAL B C 1
ATOM 14370 O O . VAL B 1 819 ? 36.125 36.938 0.224 1 97.19 819 VAL B O 1
ATOM 14373 N N . LYS B 1 820 ? 36.25 34.875 -0.555 1 95.75 820 LYS B N 1
ATOM 14374 C CA . LYS B 1 820 ? 37.656 35 -0.942 1 95.75 820 LYS B CA 1
ATOM 14375 C C . LYS B 1 820 ? 37.844 36.156 -1.907 1 95.75 820 LYS B C 1
ATOM 14377 O O . LYS B 1 820 ? 38.75 37 -1.712 1 95.75 820 LYS B O 1
ATOM 14382 N N . GLN B 1 821 ? 37.031 36.188 -2.893 1 95.25 821 GLN B N 1
ATOM 14383 C CA . GLN B 1 821 ? 37.125 37.25 -3.887 1 95.25 821 GLN B CA 1
ATOM 14384 C C . GLN B 1 821 ? 36.812 38.594 -3.268 1 95.25 821 GLN B C 1
ATOM 14386 O O . GLN B 1 821 ? 37.469 39.594 -3.594 1 95.25 821 GLN B O 1
ATOM 14391 N N . PHE B 1 822 ? 35.969 38.688 -2.453 1 97.12 822 PHE B N 1
ATOM 14392 C CA . PHE B 1 822 ? 35.562 39.938 -1.808 1 97.12 822 PHE B CA 1
ATOM 14393 C C . PHE B 1 822 ? 36.688 40.469 -0.948 1 97.12 822 PHE B C 1
ATOM 14395 O O . PHE B 1 822 ? 37 41.656 -1.021 1 97.12 822 PHE B O 1
ATOM 14402 N N . ILE B 1 823 ? 37.25 39.562 -0.127 1 96.5 823 ILE B N 1
ATOM 14403 C CA . ILE B 1 823 ? 38.344 39.969 0.754 1 96.5 823 ILE B CA 1
ATOM 14404 C C . ILE B 1 823 ? 39.5 40.5 -0.077 1 96.5 823 ILE B C 1
ATOM 14406 O O . ILE B 1 823 ? 40.094 41.531 0.275 1 96.5 823 ILE B O 1
ATOM 14410 N N . LYS B 1 824 ? 39.781 39.875 -1.174 1 94.12 824 LYS B N 1
ATOM 14411 C CA . LYS B 1 824 ? 40.812 40.344 -2.078 1 94.12 824 LYS B CA 1
ATOM 14412 C C . LYS B 1 824 ? 40.531 41.75 -2.578 1 94.12 824 LYS B C 1
ATOM 14414 O O . LYS B 1 824 ? 41.438 42.594 -2.664 1 94.12 824 LYS B O 1
ATOM 14419 N N . GLN B 1 825 ? 39.406 42.031 -2.852 1 94.69 825 GLN B N 1
ATOM 14420 C CA . GLN B 1 825 ? 39 43.312 -3.41 1 94.69 825 GLN B CA 1
ATOM 14421 C C . GLN B 1 825 ? 39.031 44.438 -2.35 1 94.69 825 GLN B C 1
ATOM 14423 O O . GLN B 1 825 ? 39.469 45.531 -2.617 1 94.69 825 GLN B O 1
ATOM 14428 N N . ILE B 1 826 ? 38.594 44.125 -1.146 1 96.12 826 ILE B N 1
ATOM 14429 C CA . ILE B 1 826 ? 38.531 45.188 -0.15 1 96.12 826 ILE B CA 1
ATOM 14430 C C . ILE B 1 826 ? 39.938 45.531 0.349 1 96.12 826 ILE B C 1
ATOM 14432 O O . ILE B 1 826 ? 40.156 46.625 0.865 1 96.12 826 ILE B O 1
ATOM 14436 N N . ASN B 1 827 ? 40.844 44.594 0.239 1 95 827 ASN B N 1
ATOM 14437 C CA . ASN B 1 827 ? 42.219 44.844 0.632 1 95 827 ASN B CA 1
ATOM 14438 C C . ASN B 1 827 ? 42.875 45.906 -0.254 1 95 827 ASN B C 1
ATOM 14440 O O . ASN B 1 827 ? 43.875 46.531 0.132 1 95 827 ASN B O 1
ATOM 14444 N N . LYS B 1 828 ? 42.25 46.188 -1.387 1 93.25 828 LYS B N 1
ATOM 14445 C CA . LYS B 1 828 ? 42.781 47.156 -2.336 1 93.25 828 LYS B CA 1
ATOM 14446 C C . LYS B 1 828 ? 42.219 48.562 -2.098 1 93.25 828 LYS B C 1
ATOM 14448 O O . LYS B 1 828 ? 42.656 49.531 -2.707 1 93.25 828 LYS B O 1
ATOM 14453 N N . ILE B 1 829 ? 41.375 48.656 -1.207 1 93.75 829 ILE B N 1
ATOM 14454 C CA . ILE B 1 829 ? 40.719 49.938 -0.963 1 93.75 829 ILE B CA 1
ATOM 14455 C C . ILE B 1 829 ? 41.438 50.688 0.133 1 93.75 829 ILE B C 1
ATOM 14457 O O . ILE B 1 829 ? 41.781 50.125 1.175 1 93.75 829 ILE B O 1
ATOM 14461 N N . GLN B 1 830 ? 41.688 52.031 -0.062 1 89.44 830 GLN B N 1
ATOM 14462 C CA . GLN B 1 830 ? 42.5 52.844 0.831 1 89.44 830 GLN B CA 1
ATOM 14463 C C . GLN B 1 830 ? 41.625 53.562 1.856 1 89.44 830 GLN B C 1
ATOM 14465 O O . GLN B 1 830 ? 41.719 54.781 2.002 1 89.44 830 GLN B O 1
ATOM 14470 N N . LYS B 1 831 ? 40.844 52.906 2.555 1 92.5 831 LYS B N 1
ATOM 14471 C CA . LYS B 1 831 ? 40.094 53.375 3.721 1 92.5 831 LYS B CA 1
ATOM 14472 C C . LYS B 1 831 ? 39.875 52.25 4.727 1 92.5 831 LYS B C 1
ATOM 14474 O O . LYS B 1 831 ? 39.938 51.062 4.367 1 92.5 831 LYS B O 1
ATOM 14479 N N . PRO B 1 832 ? 39.75 52.562 5.953 1 94.19 832 PRO B N 1
ATOM 14480 C CA . PRO B 1 832 ? 39.625 51.5 6.957 1 94.19 832 PRO B CA 1
ATOM 14481 C C . PRO B 1 832 ? 38.312 50.75 6.852 1 94.19 832 PRO B C 1
ATOM 14483 O O . PRO B 1 832 ? 37.25 51.312 7.125 1 94.19 832 PRO B O 1
ATOM 14486 N N . ILE B 1 833 ? 38.344 49.531 6.473 1 96.62 833 ILE B N 1
ATOM 14487 C CA . ILE B 1 833 ? 37.188 48.656 6.312 1 96.62 833 ILE B CA 1
ATOM 14488 C C . ILE B 1 833 ? 37.312 47.469 7.25 1 96.62 833 ILE B C 1
ATOM 14490 O O . ILE B 1 833 ? 38.344 46.781 7.273 1 96.62 833 ILE B O 1
ATOM 14494 N N . THR B 1 834 ? 36.344 47.25 8.078 1 97.31 834 THR B N 1
ATOM 14495 C CA . THR B 1 834 ? 36.25 46.062 8.914 1 97.31 834 THR B CA 1
ATOM 14496 C C . THR B 1 834 ? 34.969 45.312 8.648 1 97.31 834 THR B C 1
ATOM 14498 O O . THR B 1 834 ? 33.875 45.906 8.672 1 97.31 834 THR B O 1
ATOM 14501 N N . VAL B 1 835 ? 35 44.031 8.375 1 97.81 835 VAL B N 1
ATOM 14502 C CA . VAL B 1 835 ? 33.875 43.188 8.016 1 97.81 835 VAL B CA 1
ATOM 14503 C C . VAL B 1 835 ? 33.625 42.156 9.125 1 97.81 835 VAL B C 1
ATOM 14505 O O . VAL B 1 835 ? 34.531 41.438 9.539 1 97.81 835 VAL B O 1
ATOM 14508 N N . VAL B 1 836 ? 32.406 42.188 9.641 1 98.12 836 VAL B N 1
ATOM 14509 C CA . VAL B 1 836 ? 31.938 41.125 10.523 1 98.12 836 VAL B CA 1
ATOM 14510 C C . VAL B 1 836 ? 31.094 40.125 9.734 1 98.12 836 VAL B C 1
ATOM 14512 O O . VAL B 1 836 ? 29.922 40.344 9.438 1 98.12 836 VAL B O 1
ATOM 14515 N N . PHE B 1 837 ? 31.656 39.062 9.391 1 98.12 837 PHE B N 1
ATOM 14516 C CA . PHE B 1 837 ? 30.953 37.969 8.734 1 98.12 837 PHE B CA 1
ATOM 14517 C C . PHE B 1 837 ? 30.406 36.969 9.758 1 98.12 837 PHE B C 1
ATOM 14519 O O . PHE B 1 837 ? 31.141 36.5 10.617 1 98.12 837 PHE B O 1
ATOM 14526 N N . TYR B 1 838 ? 29.047 36.656 9.664 1 97.94 838 TYR B N 1
ATOM 14527 C CA . TYR B 1 838 ? 28.5 35.656 10.586 1 97.94 838 TYR B CA 1
ATOM 14528 C C . TYR B 1 838 ? 27.359 34.875 9.938 1 97.94 838 TYR B C 1
ATOM 14530 O O . TYR B 1 838 ? 26.578 35.438 9.164 1 97.94 838 TYR B O 1
ATOM 14538 N N . GLY B 1 839 ? 27.359 33.594 10.203 1 97.25 839 GLY B N 1
ATOM 14539 C CA . GLY B 1 839 ? 26.203 32.781 9.867 1 97.25 839 GLY B CA 1
ATOM 14540 C C . GLY B 1 839 ? 25.062 32.938 10.852 1 97.25 839 GLY B C 1
ATOM 14541 O O . GLY B 1 839 ? 25.266 32.875 12.062 1 97.25 839 GLY B O 1
ATOM 14542 N N . ASP B 1 840 ? 23.859 33.094 10.32 1 94.81 840 ASP B N 1
ATOM 14543 C CA . ASP B 1 840 ? 22.734 33.438 11.195 1 94.81 840 ASP B CA 1
ATOM 14544 C C . ASP B 1 840 ? 22.188 32.188 11.891 1 94.81 840 ASP B C 1
ATOM 14546 O O . ASP B 1 840 ? 21.781 32.25 13.055 1 94.81 840 ASP B O 1
ATOM 14550 N N . HIS B 1 841 ? 22.078 31.078 11.188 1 92.19 841 HIS B N 1
ATOM 14551 C CA . HIS B 1 841 ? 21.609 29.828 11.773 1 92.19 841 HIS B CA 1
ATOM 14552 C C . HIS B 1 841 ? 21.969 28.641 10.891 1 92.19 841 HIS B C 1
ATOM 14554 O O . HIS B 1 841 ? 22.266 28.797 9.711 1 92.19 841 HIS B O 1
ATOM 14560 N N . LEU B 1 842 ? 21.969 27.406 11.508 1 92.88 842 LEU B N 1
ATOM 14561 C CA . LEU B 1 842 ? 22 26.156 10.758 1 92.88 842 LEU B CA 1
ATOM 14562 C C . LEU B 1 842 ? 20.625 25.844 10.164 1 92.88 842 LEU B C 1
ATOM 14564 O O . LEU B 1 842 ? 19.609 26.062 10.82 1 92.88 842 LEU B O 1
ATOM 14568 N N . PRO B 1 843 ? 20.688 25.422 8.836 1 89.06 843 PRO B N 1
ATOM 14569 C CA . PRO B 1 843 ? 19.375 25.094 8.281 1 89.06 843 PRO B CA 1
ATOM 14570 C C . PRO B 1 843 ? 18.703 23.906 8.992 1 89.06 843 PRO B C 1
ATOM 14572 O O . PRO B 1 843 ? 19.406 23.031 9.508 1 89.06 843 PRO B O 1
ATOM 14575 N N . GLY B 1 844 ? 17.344 23.859 9.062 1 80.56 844 GLY B N 1
ATOM 14576 C CA . GLY B 1 844 ? 16.594 22.828 9.742 1 80.56 844 GLY B CA 1
ATOM 14577 C C . GLY B 1 844 ? 16.438 21.562 8.914 1 80.56 844 GLY B C 1
ATOM 14578 O O . GLY B 1 844 ? 15.32 21.062 8.742 1 80.56 844 GLY B O 1
ATOM 14579 N N . ILE B 1 845 ? 17.516 21 8.414 1 83.75 845 ILE B N 1
ATOM 14580 C CA . ILE B 1 845 ? 17.422 19.875 7.488 1 83.75 845 ILE B CA 1
ATOM 14581 C C . ILE B 1 845 ? 17.938 18.609 8.172 1 83.75 845 ILE B C 1
ATOM 14583 O O . ILE B 1 845 ? 17.906 17.531 7.578 1 83.75 845 ILE B O 1
ATOM 14587 N N . TYR B 1 846 ? 18.406 18.781 9.438 1 86 846 TYR B N 1
ATOM 14588 C CA . TYR B 1 846 ? 18.969 17.656 10.164 1 86 846 TYR B CA 1
ATOM 14589 C C . TYR B 1 846 ? 17.969 17.078 11.164 1 86 846 TYR B C 1
ATOM 14591 O O . TYR B 1 846 ? 17.297 17.844 11.867 1 86 846 TYR B O 1
ATOM 14599 N N . ASN B 1 847 ? 17.859 15.766 11.258 1 77.44 847 ASN B N 1
ATOM 14600 C CA . ASN B 1 847 ? 16.891 15.117 12.148 1 77.44 847 ASN B CA 1
ATOM 14601 C C . ASN B 1 847 ? 17.531 14.742 13.484 1 77.44 847 ASN B C 1
ATOM 14603 O O . ASN B 1 847 ? 17.094 13.789 14.133 1 77.44 847 ASN B O 1
ATOM 14607 N N . ASN B 1 848 ? 18.516 15.43 13.836 1 80.38 848 ASN B N 1
ATOM 14608 C CA . ASN B 1 848 ? 19.172 15.211 15.125 1 80.38 848 ASN B CA 1
ATOM 14609 C C . ASN B 1 848 ? 18.219 15.531 16.281 1 80.38 848 ASN B C 1
ATOM 14611 O O . ASN B 1 848 ? 17.297 16.328 16.125 1 80.38 848 ASN B O 1
ATOM 14615 N N . SER B 1 849 ? 18.484 14.828 17.453 1 78.06 849 SER B N 1
ATOM 14616 C CA . SER B 1 849 ? 17.766 15.156 18.672 1 78.06 849 SER B CA 1
ATOM 14617 C C . SER B 1 849 ? 18.219 16.5 19.234 1 78.06 849 SER B C 1
ATOM 14619 O O . SER B 1 849 ? 19.406 16.703 19.484 1 78.06 849 SER B O 1
ATOM 14621 N N . MET B 1 850 ? 17.266 17.375 19.438 1 77 850 MET B N 1
ATOM 14622 C CA . MET B 1 850 ? 17.609 18.672 20 1 77 850 MET B CA 1
ATOM 14623 C C . MET B 1 850 ? 18.078 18.531 21.453 1 77 850 MET B C 1
ATOM 14625 O O . MET B 1 850 ? 18.953 19.281 21.906 1 77 850 MET B O 1
ATOM 14629 N N . ALA B 1 851 ? 17.531 17.531 22.109 1 72.69 851 ALA B N 1
ATOM 14630 C CA . ALA B 1 851 ? 17.906 17.312 23.5 1 72.69 851 ALA B CA 1
ATOM 14631 C C . ALA B 1 851 ? 19.375 16.922 23.609 1 72.69 851 ALA B C 1
ATOM 14633 O O . ALA B 1 851 ? 20.062 17.328 24.562 1 72.69 851 ALA B O 1
ATOM 14634 N N . LYS B 1 852 ? 19.812 16.25 22.625 1 78.81 852 LYS B N 1
ATOM 14635 C CA . LYS B 1 852 ? 21.172 15.734 22.672 1 78.81 852 LYS B CA 1
ATOM 14636 C C . LYS B 1 852 ? 22.141 16.656 21.953 1 78.81 852 LYS B C 1
ATOM 14638 O O . LYS B 1 852 ? 23.234 16.953 22.453 1 78.81 852 LYS B O 1
ATOM 14643 N N . ASP B 1 853 ? 21.688 17.203 20.859 1 87.12 853 ASP B N 1
ATOM 14644 C CA . ASP B 1 853 ? 22.625 17.875 19.953 1 87.12 853 ASP B CA 1
ATOM 14645 C C . ASP B 1 853 ? 22.234 19.344 19.766 1 87.12 853 ASP B C 1
ATOM 14647 O O . ASP B 1 853 ? 22.781 20.031 18.906 1 87.12 853 ASP B O 1
ATOM 14651 N N . GLY B 1 854 ? 21.406 19.859 20.562 1 85.94 854 GLY B N 1
ATOM 14652 C CA . GLY B 1 854 ? 20.859 21.188 20.359 1 85.94 854 GLY B CA 1
ATOM 14653 C C . GLY B 1 854 ? 21.906 22.281 20.359 1 85.94 854 GLY B C 1
ATOM 14654 O O . GLY B 1 854 ? 21.891 23.156 19.484 1 85.94 854 GLY B O 1
ATOM 14655 N N . THR B 1 855 ? 22.844 22.281 21.266 1 88.12 855 THR B N 1
ATOM 14656 C CA . THR B 1 855 ? 23.875 23.297 21.375 1 88.12 855 THR B CA 1
ATOM 14657 C C . THR B 1 855 ? 24.75 23.328 20.125 1 88.12 855 THR B C 1
ATOM 14659 O O . THR B 1 855 ? 25.031 24.391 19.562 1 88.12 855 THR B O 1
ATOM 14662 N N . LYS B 1 856 ? 25.062 22.172 19.688 1 91.19 856 LYS B N 1
ATOM 14663 C CA . LYS B 1 856 ? 25.906 22.078 18.5 1 91.19 856 LYS B CA 1
ATOM 14664 C C . LYS B 1 856 ? 25.156 22.531 17.25 1 91.19 856 LYS B C 1
ATOM 14666 O O . LYS B 1 856 ? 25.734 23.125 16.344 1 91.19 856 LYS B O 1
ATOM 14671 N N . LEU B 1 857 ? 23.906 22.297 17.234 1 90.5 857 LEU B N 1
ATOM 14672 C CA . LEU B 1 857 ? 23.078 22.656 16.078 1 90.5 857 LEU B CA 1
ATOM 14673 C C . LEU B 1 857 ? 22.828 24.156 16.031 1 90.5 857 LEU B C 1
ATOM 14675 O O . LEU B 1 857 ? 22.391 24.672 15.008 1 90.5 857 LEU B O 1
ATOM 14679 N N . HIS B 1 858 ? 23.172 24.828 17.141 1 91.38 858 HIS B N 1
ATOM 14680 C CA . HIS B 1 858 ? 22.953 26.266 17.188 1 91.38 858 HIS B CA 1
ATOM 14681 C C . HIS B 1 858 ? 24.266 27.031 17.047 1 91.38 858 HIS B C 1
ATOM 14683 O O . HIS B 1 858 ? 24.281 28.266 17.109 1 91.38 858 HIS B O 1
ATOM 14689 N N . GLU B 1 859 ? 25.344 26.312 16.859 1 93.69 859 GLU B N 1
ATOM 14690 C CA . GLU B 1 859 ? 26.641 26.938 16.625 1 93.69 859 GLU B CA 1
ATOM 14691 C C . GLU B 1 859 ? 26.828 27.281 15.148 1 93.69 859 GLU B C 1
ATOM 14693 O O . GLU B 1 859 ? 26.625 26.438 14.281 1 93.69 859 GLU B O 1
ATOM 14698 N N . THR B 1 860 ? 27.125 28.547 14.93 1 96.06 860 THR B N 1
ATOM 14699 C CA . THR B 1 860 ? 27.469 28.969 13.57 1 96.06 860 THR B CA 1
ATOM 14700 C C . THR B 1 860 ? 28.828 29.656 13.539 1 96.06 860 THR B C 1
ATOM 14702 O O . THR B 1 860 ? 29.391 29.984 14.586 1 96.06 860 THR B O 1
ATOM 14705 N N . ASP B 1 861 ? 29.422 29.859 12.375 1 96.5 861 ASP B N 1
ATOM 14706 C CA . ASP B 1 861 ? 30.766 30.406 12.203 1 96.5 861 ASP B CA 1
ATOM 14707 C C . ASP B 1 861 ? 30.719 31.922 12.062 1 96.5 861 ASP B C 1
ATOM 14709 O O . ASP B 1 861 ? 29.781 32.469 11.477 1 96.5 861 ASP B O 1
ATOM 14713 N N . TYR B 1 862 ? 31.734 32.562 12.641 1 97.75 862 TYR B N 1
ATOM 14714 C CA . TYR B 1 862 ? 31.922 34 12.383 1 97.75 862 TYR B CA 1
ATOM 14715 C C . TYR B 1 862 ? 33.406 34.344 12.305 1 97.75 862 TYR B C 1
ATOM 14717 O O . TYR B 1 862 ? 34.25 33.594 12.789 1 97.75 862 TYR B O 1
ATOM 14725 N N . PHE B 1 863 ? 33.75 35.469 11.641 1 97.62 863 PHE B N 1
ATOM 14726 C CA . PHE B 1 863 ? 35.062 36.094 11.719 1 97.62 863 PHE B CA 1
ATOM 14727 C C . PHE B 1 863 ? 34.938 37.625 11.547 1 97.62 863 PHE B C 1
ATOM 14729 O O . PHE B 1 863 ? 33.938 38.094 10.984 1 97.62 863 PHE B O 1
ATOM 14736 N N . ILE B 1 864 ? 35.781 38.312 12.117 1 97.75 864 ILE B N 1
ATOM 14737 C CA . ILE B 1 864 ? 35.906 39.75 11.922 1 97.75 864 ILE B CA 1
ATOM 14738 C C . ILE B 1 864 ? 37.219 40.062 11.227 1 97.75 864 ILE B C 1
ATOM 14740 O O . ILE B 1 864 ? 38.312 39.719 11.727 1 97.75 864 ILE B O 1
ATOM 14744 N N . TYR B 1 865 ? 37.125 40.75 10.086 1 96.94 865 TYR B N 1
ATOM 14745 C CA . TYR B 1 865 ? 38.312 40.969 9.242 1 96.94 865 TYR B CA 1
ATOM 14746 C C . TYR B 1 865 ? 38.5 42.469 9 1 96.94 865 TYR B C 1
ATOM 14748 O O . TYR B 1 865 ? 37.562 43.156 8.547 1 96.94 865 TYR B O 1
ATOM 14756 N N . SER B 1 866 ? 39.688 42.969 9.297 1 96.69 866 SER B N 1
ATOM 14757 C CA . SER B 1 866 ? 40.062 44.312 8.945 1 96.69 866 SER B CA 1
ATOM 14758 C C . SER B 1 866 ? 41.031 44.344 7.746 1 96.69 866 SER B C 1
ATOM 14760 O O . SER B 1 866 ? 42 43.594 7.715 1 96.69 866 SER B O 1
ATOM 14762 N N . ASN B 1 867 ? 40.656 45.156 6.711 1 95.56 867 ASN B N 1
ATOM 14763 C CA . ASN B 1 867 ? 41.469 45.156 5.504 1 95.56 867 ASN B CA 1
ATOM 14764 C C . ASN B 1 867 ? 42.875 45.75 5.773 1 95.56 867 ASN B C 1
ATOM 14766 O O . ASN B 1 867 ? 43.156 46.156 6.895 1 95.56 867 ASN B O 1
ATOM 14770 N N . THR B 1 868 ? 43.688 45.812 4.762 1 92.31 868 THR B N 1
ATOM 14771 C CA . THR B 1 868 ? 45.094 46.219 4.895 1 92.31 868 THR B CA 1
ATOM 14772 C C . THR B 1 868 ? 45.219 47.625 5.457 1 92.31 868 THR B C 1
ATOM 14774 O O . THR B 1 868 ? 45.969 47.875 6.391 1 92.31 868 THR B O 1
ATOM 14777 N N . TYR B 1 869 ? 44.5 48.5 4.934 1 93.5 869 TYR B N 1
ATOM 14778 C CA . TYR B 1 869 ? 44.531 49.906 5.367 1 93.5 869 TYR B CA 1
ATOM 14779 C C . TYR B 1 869 ? 44.125 50 6.84 1 93.5 869 TYR B C 1
ATOM 14781 O O . TYR B 1 869 ? 44.781 50.75 7.594 1 93.5 869 TYR B O 1
ATOM 14789 N N . ALA B 1 870 ? 43.125 49.312 7.301 1 94.69 870 ALA B N 1
ATOM 14790 C CA . ALA B 1 870 ? 42.656 49.375 8.68 1 94.69 870 ALA B CA 1
ATOM 14791 C C . ALA B 1 870 ? 43.719 48.844 9.648 1 94.69 870 ALA B C 1
ATOM 14793 O O . ALA B 1 870 ? 43.906 49.406 10.727 1 94.69 870 ALA B O 1
ATOM 14794 N N . ARG B 1 871 ? 44.375 47.844 9.305 1 93 871 ARG B N 1
ATOM 14795 C CA . ARG B 1 871 ? 45.406 47.25 10.148 1 93 871 ARG B CA 1
ATOM 14796 C C . ARG B 1 871 ? 46.594 48.219 10.32 1 93 871 ARG B C 1
ATOM 14798 O O . ARG B 1 871 ? 47.156 48.312 11.398 1 93 871 ARG B O 1
ATOM 14805 N N . GLU B 1 872 ? 46.75 48.938 9.312 1 90.69 872 GLU B N 1
ATOM 14806 C CA . GLU B 1 872 ? 47.844 49.906 9.359 1 90.69 872 GLU B CA 1
ATOM 14807 C C . GLU B 1 872 ? 47.438 51.125 10.164 1 90.69 872 GLU B C 1
ATOM 14809 O O . GLU B 1 872 ? 48.281 51.938 10.586 1 90.69 872 GLU B O 1
ATOM 14814 N N . HIS B 1 873 ? 46.219 51.219 10.375 1 90.44 873 HIS B N 1
ATOM 14815 C CA . HIS B 1 873 ? 45.719 52.438 11.055 1 90.44 873 HIS B CA 1
ATOM 14816 C C . HIS B 1 873 ? 45.094 52.094 12.398 1 90.44 873 HIS B C 1
ATOM 14818 O O . HIS B 1 873 ? 44.062 52.656 12.766 1 90.44 873 HIS B O 1
ATOM 14824 N N . GLY B 1 874 ? 45.562 50.969 12.992 1 88.75 874 GLY B N 1
ATOM 14825 C CA . GLY B 1 874 ? 45.25 50.75 14.398 1 88.75 874 GLY B CA 1
ATOM 14826 C C . GLY B 1 874 ? 44.344 49.562 14.641 1 88.75 874 GLY B C 1
ATOM 14827 O O . GLY B 1 874 ? 44.094 49.188 15.781 1 88.75 874 GLY B O 1
ATOM 14828 N N . ALA B 1 875 ? 43.781 49 13.594 1 93.25 875 ALA B N 1
ATOM 14829 C CA . ALA B 1 875 ? 42.938 47.812 13.781 1 93.25 875 ALA B CA 1
ATOM 14830 C C . ALA B 1 875 ? 43.812 46.625 14.211 1 93.25 875 ALA B C 1
ATOM 14832 O O . ALA B 1 875 ? 44.938 46.438 13.727 1 93.25 875 ALA B O 1
ATOM 14833 N N . ARG B 1 876 ? 43.25 45.844 15.164 1 91.31 876 ARG B N 1
ATOM 14834 C CA . ARG B 1 876 ? 44 44.688 15.648 1 91.31 876 ARG B CA 1
ATOM 14835 C C . ARG B 1 876 ? 43.094 43.469 15.734 1 91.31 876 ARG B C 1
ATOM 14837 O O . ARG B 1 876 ? 41.906 43.562 15.977 1 91.31 876 ARG B O 1
ATOM 14844 N N . THR B 1 877 ? 43.719 42.375 15.57 1 91.56 877 THR B N 1
ATOM 14845 C CA . THR B 1 877 ? 43.031 41.094 15.734 1 91.56 877 THR B CA 1
ATOM 14846 C C . THR B 1 877 ? 42.844 40.75 17.203 1 91.56 877 THR B C 1
ATOM 14848 O O . THR B 1 877 ? 43.781 40.875 18 1 91.56 877 THR B O 1
ATOM 14851 N N . LEU B 1 878 ? 41.656 40.375 17.469 1 89.75 878 LEU B N 1
ATOM 14852 C CA . LEU B 1 878 ? 41.375 40 18.859 1 89.75 878 LEU B CA 1
ATOM 14853 C C . LEU B 1 878 ? 41.688 38.531 19.094 1 89.75 878 LEU B C 1
ATOM 14855 O O . LEU B 1 878 ? 41.406 37.688 18.234 1 89.75 878 LEU B O 1
ATOM 14859 N N . THR B 1 879 ? 42.281 38.188 20.219 1 84.19 879 THR B N 1
ATOM 14860 C CA . THR B 1 879 ? 42.656 36.812 20.531 1 84.19 879 THR B CA 1
ATOM 14861 C C . THR B 1 879 ? 41.969 36.344 21.797 1 84.19 879 THR B C 1
ATOM 14863 O O . THR B 1 879 ? 41.906 35.125 22.047 1 84.19 879 THR B O 1
ATOM 14866 N N . SER B 1 880 ? 41.375 37.219 22.469 1 83.12 880 SER B N 1
ATOM 14867 C CA . SER B 1 880 ? 40.75 36.812 23.734 1 83.12 880 SER B CA 1
ATOM 14868 C C . SER B 1 880 ? 39.219 36.906 23.641 1 83.12 880 SER B C 1
ATOM 14870 O O . SER B 1 880 ? 38.688 37.781 22.969 1 83.12 880 SER B O 1
ATOM 14872 N N . ASN B 1 881 ? 38.531 35.969 24.312 1 85.38 881 ASN B N 1
ATOM 14873 C CA . ASN B 1 881 ? 37.062 35.938 24.422 1 85.38 881 ASN B CA 1
ATOM 14874 C C . ASN B 1 881 ? 36.375 35.844 23.062 1 85.38 881 ASN B C 1
ATOM 14876 O O . ASN B 1 881 ? 35.375 36.5 22.812 1 85.38 881 ASN B O 1
ATOM 14880 N N . THR B 1 882 ? 36.969 35.156 22.172 1 92.81 882 THR B N 1
ATOM 14881 C CA . THR B 1 882 ? 36.469 35.125 20.797 1 92.81 882 THR B CA 1
ATOM 14882 C C . THR B 1 882 ? 35.938 33.75 20.469 1 92.81 882 THR B C 1
ATOM 14884 O O . THR B 1 882 ? 35.219 33.562 19.469 1 92.81 882 THR B O 1
ATOM 14887 N N . LYS B 1 883 ? 36.156 32.781 21.312 1 92.19 883 LYS B N 1
ATOM 14888 C CA . LYS B 1 883 ? 35.875 31.391 20.953 1 92.19 883 LYS B CA 1
ATOM 14889 C C . LYS B 1 883 ? 34.375 31.141 20.781 1 92.19 883 LYS B C 1
ATOM 14891 O O . LYS B 1 883 ? 33.969 30.5 19.812 1 92.19 883 LYS B O 1
ATOM 14896 N N . VAL B 1 884 ? 33.562 31.578 21.719 1 95.19 884 VAL B N 1
ATOM 14897 C CA . VAL B 1 884 ? 32.094 31.469 21.672 1 95.19 884 VAL B CA 1
ATOM 14898 C C . VAL B 1 884 ? 31.469 32.812 22 1 95.19 884 VAL B C 1
ATOM 14900 O O . VAL B 1 884 ? 31.688 33.344 23.094 1 95.19 884 VAL B O 1
ATOM 14903 N N . VAL B 1 885 ? 30.672 33.281 21.062 1 96.38 885 VAL B N 1
ATOM 14904 C CA . VAL B 1 885 ? 30.062 34.594 21.266 1 96.38 885 VAL B CA 1
ATOM 14905 C C . VAL B 1 885 ? 28.594 34.562 20.875 1 96.38 885 VAL B C 1
ATOM 14907 O O . VAL B 1 885 ? 28.109 33.531 20.375 1 96.38 885 VAL B O 1
ATOM 14910 N N . SER B 1 886 ? 27.891 35.625 21.188 1 95.31 886 SER B N 1
ATOM 14911 C CA . SER B 1 886 ? 26.516 35.844 20.75 1 95.31 886 SER B CA 1
ATOM 14912 C C . SER B 1 886 ? 26.406 37 19.766 1 95.31 886 SER B C 1
ATOM 14914 O O . SER B 1 886 ? 27.297 37.844 19.703 1 95.31 886 SER B O 1
ATOM 14916 N N . PRO B 1 887 ? 25.328 37 19 1 96 887 PRO B N 1
ATOM 14917 C CA . PRO B 1 887 ? 25.203 38.094 18.016 1 96 887 PRO B CA 1
ATOM 14918 C C . PRO B 1 887 ? 25.297 39.469 18.656 1 96 887 PRO B C 1
ATOM 14920 O O . PRO B 1 887 ? 25.828 40.406 18.031 1 96 887 PRO B O 1
ATOM 14923 N N . ASN B 1 888 ? 24.828 39.594 19.844 1 95.75 888 ASN B N 1
ATOM 14924 C CA . ASN B 1 888 ? 24.812 40.906 20.484 1 95.75 888 ASN B CA 1
ATOM 14925 C C . ASN B 1 888 ? 26.219 41.344 20.875 1 95.75 888 ASN B C 1
ATOM 14927 O O . ASN B 1 888 ? 26.422 42.5 21.25 1 95.75 888 ASN B O 1
ATOM 14931 N N . ASP B 1 889 ? 27.219 40.531 20.797 1 96.5 889 ASP B N 1
ATOM 14932 C CA . ASP B 1 889 ? 28.594 40.875 21.188 1 96.5 889 ASP B CA 1
ATOM 14933 C C . ASP B 1 889 ? 29.328 41.594 20.078 1 96.5 889 ASP B C 1
ATOM 14935 O O . ASP B 1 889 ? 30.359 42.25 20.328 1 96.5 889 ASP B O 1
ATOM 14939 N N . PHE B 1 890 ? 28.859 41.562 18.906 1 97.38 890 PHE B N 1
ATOM 14940 C CA . PHE B 1 890 ? 29.609 41.969 17.734 1 97.38 890 PHE B CA 1
ATOM 14941 C C . PHE B 1 890 ? 29.891 43.469 17.781 1 97.38 890 PHE B C 1
ATOM 14943 O O . PHE B 1 890 ? 30.969 43.906 17.391 1 97.38 890 PHE B O 1
ATOM 14950 N N . MET B 1 891 ?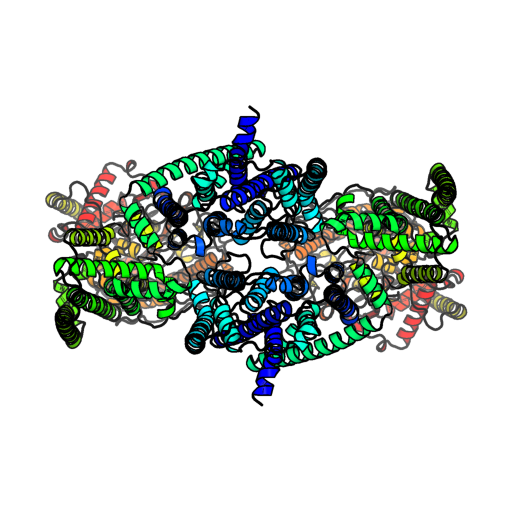 28.969 44.25 18.234 1 97.06 891 MET B N 1
ATOM 14951 C CA . MET B 1 891 ? 29.172 45.688 18.266 1 97.06 891 MET B CA 1
ATOM 14952 C C . MET B 1 891 ? 30.344 46.062 19.172 1 97.06 891 MET B C 1
ATOM 14954 O O . MET B 1 891 ? 31.156 46.906 18.844 1 97.06 891 MET B O 1
ATOM 14958 N N . ALA B 1 892 ? 30.438 45.375 20.312 1 96.94 892 ALA B N 1
ATOM 14959 C CA . ALA B 1 892 ? 31.531 45.594 21.234 1 96.94 892 ALA B CA 1
ATOM 14960 C C . ALA B 1 892 ? 32.844 45.094 20.656 1 96.94 892 ALA B C 1
ATOM 14962 O O . ALA B 1 892 ? 33.875 45.781 20.797 1 96.94 892 ALA B O 1
ATOM 14963 N N . MET B 1 893 ? 32.875 44.031 20.031 1 97.12 893 MET B N 1
ATOM 14964 C CA . MET B 1 893 ? 34.062 43.438 19.438 1 97.12 893 MET B CA 1
ATOM 14965 C C . MET B 1 893 ? 34.625 44.312 18.344 1 97.12 893 MET B C 1
ATOM 14967 O O . MET B 1 893 ? 35.844 44.531 18.266 1 97.12 893 MET B O 1
ATOM 14971 N N . VAL B 1 894 ? 33.75 44.844 17.516 1 97.06 894 VAL B N 1
ATOM 14972 C CA . VAL B 1 894 ? 34.188 45.688 16.406 1 97.06 894 VAL B CA 1
ATOM 14973 C C . VAL B 1 894 ? 34.781 46.969 16.969 1 97.06 894 VAL B C 1
ATOM 14975 O O . VAL B 1 894 ? 35.812 47.469 16.453 1 97.06 894 VAL B O 1
ATOM 14978 N N . ALA B 1 895 ? 34.156 47.5 17.969 1 97.12 895 ALA B N 1
ATOM 14979 C CA . ALA B 1 895 ? 34.719 48.719 18.578 1 97.12 895 ALA B CA 1
ATOM 14980 C C . ALA B 1 895 ? 36.094 48.469 19.125 1 97.12 895 ALA B C 1
ATOM 14982 O O . ALA B 1 895 ? 37 49.312 18.984 1 97.12 895 ALA B O 1
ATOM 14983 N N . GLU B 1 896 ? 36.281 47.344 19.719 1 96.12 896 GLU B N 1
ATOM 14984 C CA . GLU B 1 896 ? 37.594 47 20.25 1 96.12 896 GLU B CA 1
ATOM 14985 C C . GLU B 1 896 ? 38.594 46.75 19.125 1 96.12 896 GLU B C 1
ATOM 14987 O O . GLU B 1 896 ? 39.719 47.281 19.156 1 96.12 896 GLU B O 1
ATOM 14992 N N . GLN B 1 897 ? 38.219 46 18.156 1 95.94 897 GLN B N 1
ATOM 14993 C CA . GLN B 1 897 ? 39.125 45.625 17.062 1 95.94 897 GLN B CA 1
ATOM 14994 C C . GLN B 1 897 ? 39.562 46.844 16.266 1 95.94 897 GLN B C 1
ATOM 14996 O O . GLN B 1 897 ? 40.688 46.906 15.781 1 95.94 897 GLN B O 1
ATOM 15001 N N . THR B 1 898 ? 38.75 47.875 16.141 1 95.88 898 THR B N 1
ATOM 15002 C CA . THR B 1 898 ? 39.062 49.062 15.352 1 95.88 898 THR B CA 1
ATOM 15003 C C . THR B 1 898 ? 39.688 50.125 16.234 1 95.88 898 THR B C 1
ATOM 15005 O O . THR B 1 898 ? 39.906 51.25 15.773 1 95.88 898 THR B O 1
ATOM 15008 N N . ASN B 1 899 ? 39.844 49.844 17.5 1 95.19 899 ASN B N 1
ATOM 15009 C CA . ASN B 1 899 ? 40.438 50.781 18.453 1 95.19 899 ASN B CA 1
ATOM 15010 C C . ASN B 1 899 ? 39.594 52.062 18.531 1 95.19 899 ASN B C 1
ATOM 15012 O O . ASN B 1 899 ? 40.156 53.156 18.547 1 95.19 899 ASN B O 1
ATOM 15016 N N . SER B 1 900 ? 38.312 51.844 18.547 1 96.12 900 SER B N 1
ATOM 15017 C CA . SER B 1 900 ? 37.406 53 18.484 1 96.12 900 SER B CA 1
ATOM 15018 C C . SER B 1 900 ? 36.812 53.312 19.844 1 96.12 900 SER B C 1
ATOM 15020 O O . SER B 1 900 ? 36.562 52.406 20.641 1 96.12 900 SER B O 1
ATOM 15022 N N . LYS B 1 901 ? 36.469 54.531 20.078 1 95.94 901 LYS B N 1
ATOM 15023 C CA . LYS B 1 901 ? 35.844 55 21.312 1 95.94 901 LYS B CA 1
ATOM 15024 C C . LYS B 1 901 ? 34.406 54.469 21.422 1 95.94 901 LYS B C 1
ATOM 15026 O O . LYS B 1 901 ? 33.781 54.156 20.406 1 95.94 901 LYS B O 1
ATOM 15031 N N . VAL B 1 902 ? 34 54.344 22.688 1 96.62 902 VAL B N 1
ATOM 15032 C CA . VAL B 1 902 ? 32.719 53.719 22.906 1 96.62 902 VAL B CA 1
ATOM 15033 C C . VAL B 1 902 ? 31.766 54.688 23.641 1 96.62 902 VAL B C 1
ATOM 15035 O O . VAL B 1 902 ? 32.219 55.594 24.359 1 96.62 902 VAL B O 1
ATOM 15038 N N . THR B 1 903 ? 30.469 54.594 23.406 1 96.69 903 THR B N 1
ATOM 15039 C CA . THR B 1 903 ? 29.422 55.25 24.203 1 96.69 903 THR B CA 1
ATOM 15040 C C . THR B 1 903 ? 29.172 54.5 25.5 1 96.69 903 THR B C 1
ATOM 15042 O O . THR B 1 903 ? 29.656 53.375 25.672 1 96.69 903 THR B O 1
ATOM 15045 N N . PRO B 1 904 ? 28.422 55.094 26.422 1 96.75 904 PRO B N 1
ATOM 15046 C CA . PRO B 1 904 ? 28.125 54.375 27.641 1 96.75 904 PRO B CA 1
ATOM 15047 C C . PRO B 1 904 ? 27.391 53.062 27.375 1 96.75 904 PRO B C 1
ATOM 15049 O O . PRO B 1 904 ? 27.641 52.062 28.062 1 96.75 904 PRO B O 1
ATOM 15052 N N . TYR B 1 905 ? 26.516 53 26.438 1 97.5 905 TYR B N 1
ATOM 15053 C CA . TYR B 1 905 ? 25.844 51.75 26.078 1 97.5 905 TYR B CA 1
ATOM 15054 C C . TYR B 1 905 ? 26.844 50.75 25.562 1 97.5 905 TYR B C 1
ATOM 15056 O O . TYR B 1 905 ? 26.812 49.562 25.969 1 97.5 905 TYR B O 1
ATOM 15064 N N . LEU B 1 906 ? 27.688 51.156 24.641 1 96.81 906 LEU B N 1
ATOM 15065 C CA . LEU B 1 906 ? 28.688 50.25 24.109 1 96.81 906 LEU B CA 1
ATOM 15066 C C . LEU B 1 906 ? 29.641 49.812 25.203 1 96.81 906 LEU B C 1
ATOM 15068 O O . LEU B 1 906 ? 30.219 48.719 25.125 1 96.81 906 LEU B O 1
ATOM 15072 N N . ALA B 1 907 ? 29.844 50.656 26.172 1 97.31 907 ALA B N 1
ATOM 15073 C CA . ALA B 1 907 ? 30.656 50.25 27.312 1 97.31 907 ALA B CA 1
ATOM 15074 C C . ALA B 1 907 ? 30.016 49.094 28.078 1 97.31 907 ALA B C 1
ATOM 15076 O O . ALA B 1 907 ? 30.688 48.156 28.469 1 97.31 907 ALA B O 1
ATOM 15077 N N . LEU B 1 908 ? 28.719 49.25 28.328 1 97.31 908 LEU B N 1
ATOM 15078 C CA . LEU B 1 908 ? 27.984 48.125 28.938 1 97.31 908 LEU B CA 1
ATOM 15079 C C . LEU B 1 908 ? 28.141 46.875 28.094 1 97.31 908 LEU B C 1
ATOM 15081 O O . LEU B 1 908 ? 28.438 45.781 28.641 1 97.31 908 LEU B O 1
ATOM 15085 N N . MET B 1 909 ? 27.969 47 26.781 1 97.44 909 MET B N 1
ATOM 15086 C CA . MET B 1 909 ? 28.062 45.844 25.891 1 97.44 909 MET B CA 1
ATOM 15087 C C . MET B 1 909 ? 29.469 45.25 25.906 1 97.44 909 MET B C 1
ATOM 15089 O O . MET B 1 909 ? 29.641 44.031 25.781 1 97.44 909 MET B O 1
ATOM 15093 N N . THR B 1 910 ? 30.438 46.062 25.969 1 96.5 910 THR B N 1
ATOM 15094 C CA . THR B 1 910 ? 31.812 45.625 26.078 1 96.5 910 THR B CA 1
ATOM 15095 C C . THR B 1 910 ? 32 44.75 27.328 1 96.5 910 THR B C 1
ATOM 15097 O O . THR B 1 910 ? 32.625 43.688 27.281 1 96.5 910 THR B O 1
ATOM 15100 N N . LYS B 1 911 ? 31.469 45.188 28.422 1 96.31 911 LYS B N 1
ATOM 15101 C CA . LYS B 1 911 ? 31.578 44.406 29.656 1 96.31 911 LYS B CA 1
ATOM 15102 C C . LYS B 1 911 ? 30.812 43.094 29.547 1 96.31 911 LYS B C 1
ATOM 15104 O O . LYS B 1 911 ? 31.266 42.062 30.078 1 96.31 911 LYS B O 1
ATOM 15109 N N . VAL B 1 912 ? 29.656 43.156 28.953 1 95.88 912 VAL B N 1
ATOM 15110 C CA . VAL B 1 912 ? 28.891 41.938 28.75 1 95.88 912 VAL B CA 1
ATOM 15111 C C . VAL B 1 912 ? 29.703 40.938 27.891 1 95.88 912 VAL B C 1
ATOM 15113 O O . VAL B 1 912 ? 29.812 39.781 28.234 1 95.88 912 VAL B O 1
ATOM 15116 N N . TYR B 1 913 ? 30.25 41.438 26.844 1 94.81 913 TYR B N 1
ATOM 15117 C CA . TYR B 1 913 ? 31.062 40.656 25.922 1 94.81 913 TYR B CA 1
ATOM 15118 C C . TYR B 1 913 ? 32.281 40.062 26.656 1 94.81 913 TYR B C 1
ATOM 15120 O O . TYR B 1 913 ? 32.531 38.844 26.531 1 94.81 913 TYR B O 1
ATOM 15128 N N . GLU B 1 914 ? 32.906 40.75 27.469 1 93.81 914 GLU B N 1
ATOM 15129 C CA . GLU B 1 914 ? 34.156 40.344 28.094 1 93.81 914 GLU B CA 1
ATOM 15130 C C . GLU B 1 914 ? 33.906 39.438 29.281 1 93.81 914 GLU B C 1
ATOM 15132 O O . GLU B 1 914 ? 34.719 38.531 29.562 1 93.81 914 GLU B O 1
ATOM 15137 N N . ASN B 1 915 ? 32.75 39.625 29.922 1 92.38 915 ASN B N 1
ATOM 15138 C CA . ASN B 1 915 ? 32.656 38.969 31.219 1 92.38 915 ASN B CA 1
ATOM 15139 C C . ASN B 1 915 ? 31.484 38 31.266 1 92.38 915 ASN B C 1
ATOM 15141 O O . ASN B 1 915 ? 31.344 37.25 32.25 1 92.38 915 ASN B O 1
ATOM 15145 N N . SER B 1 916 ? 30.609 38 30.375 1 92.06 916 SER B N 1
ATOM 15146 C CA . SER B 1 916 ? 29.469 37.125 30.391 1 92.06 916 SER B CA 1
ATOM 15147 C C . SER B 1 916 ? 29.625 36 29.344 1 92.06 916 SER B C 1
ATOM 15149 O O . SER B 1 916 ? 30.25 36.219 28.312 1 92.06 916 SER B O 1
ATOM 15151 N N . PRO B 1 917 ? 29.047 34.844 29.703 1 92.62 917 PRO B N 1
ATOM 15152 C CA . PRO B 1 917 ? 29.016 33.812 28.656 1 92.62 917 PRO B CA 1
ATOM 15153 C C . PRO B 1 917 ? 28.078 34.188 27.484 1 92.62 917 PRO B C 1
ATOM 15155 O O . PRO B 1 917 ? 27.266 35.094 27.625 1 92.62 917 PRO B O 1
ATOM 15158 N N . ALA B 1 918 ? 28.234 33.531 26.344 1 93.5 918 ALA B N 1
ATOM 15159 C CA . ALA B 1 918 ? 27.375 33.75 25.188 1 93.5 918 ALA B CA 1
ATOM 15160 C C . ALA B 1 918 ? 25.922 33.375 25.516 1 93.5 918 ALA B C 1
ATOM 15162 O O . ALA B 1 918 ? 25.688 32.438 26.281 1 93.5 918 ALA B O 1
ATOM 15163 N N . VAL B 1 919 ? 24.969 34.031 24.906 1 91.56 919 VAL B N 1
ATOM 15164 C CA . VAL B 1 919 ? 23.578 33.844 25.25 1 91.56 919 VAL B CA 1
ATOM 15165 C C . VAL B 1 919 ? 22.781 33.406 24.016 1 91.56 919 VAL B C 1
ATOM 15167 O O . VAL B 1 919 ? 23.062 33.844 22.906 1 91.56 919 VAL B O 1
ATOM 15170 N N . SER B 1 920 ? 21.922 32.5 24.219 1 88.44 920 SER B N 1
ATOM 15171 C CA . SER B 1 920 ? 20.984 32.062 23.188 1 88.44 920 SER B CA 1
ATOM 15172 C C . SER B 1 920 ? 19.688 31.562 23.812 1 88.44 920 SER B C 1
ATOM 15174 O O . SER B 1 920 ? 19.578 31.453 25.047 1 88.44 920 SER B O 1
ATOM 15176 N N . ILE B 1 921 ? 18.75 31.359 22.969 1 82.81 921 ILE B N 1
ATOM 15177 C CA . ILE B 1 921 ? 17.547 30.656 23.422 1 82.81 921 ILE B CA 1
ATOM 15178 C C . ILE B 1 921 ? 17.906 29.219 23.781 1 82.81 921 ILE B C 1
ATOM 15180 O O . ILE B 1 921 ? 18.938 28.703 23.359 1 82.81 921 ILE B O 1
ATOM 15184 N N . ASN B 1 922 ? 17.047 28.562 24.531 1 78.06 922 ASN B N 1
ATOM 15185 C CA . ASN B 1 922 ? 17.281 27.172 24.906 1 78.06 922 ASN B CA 1
ATOM 15186 C C . ASN B 1 922 ? 17.391 26.266 23.688 1 78.06 922 ASN B C 1
ATOM 15188 O O . ASN B 1 922 ? 16.438 26.156 22.906 1 78.06 922 ASN B O 1
ATOM 15192 N N . THR B 1 923 ? 18.531 25.625 23.438 1 76.31 923 THR B N 1
ATOM 15193 C CA . THR B 1 923 ? 18.828 24.844 22.234 1 76.31 923 THR B CA 1
ATOM 15194 C C . THR B 1 923 ? 18.312 23.422 22.391 1 76.31 923 THR B C 1
ATOM 15196 O O . THR B 1 923 ? 18.312 22.656 21.422 1 76.31 923 THR B O 1
ATOM 15199 N N . GLY B 1 924 ? 18 22.906 23.547 1 63.88 924 GLY B N 1
ATOM 15200 C CA . GLY B 1 924 ? 17.562 21.547 23.797 1 63.88 924 GLY B CA 1
ATOM 15201 C C . GLY B 1 924 ? 16.094 21.328 23.5 1 63.88 924 GLY B C 1
ATOM 15202 O O . GLY B 1 924 ? 15.625 20.188 23.453 1 63.88 924 GLY B O 1
ATOM 15203 N N . GLN B 1 925 ? 15.398 22.281 23.547 1 55.62 925 GLN B N 1
ATOM 15204 C CA . GLN B 1 925 ? 13.961 22.125 23.359 1 55.62 925 GLN B CA 1
ATOM 15205 C C . GLN B 1 925 ? 13.531 22.625 21.984 1 55.62 925 GLN B C 1
ATOM 15207 O O . GLN B 1 925 ? 14.188 23.484 21.406 1 55.62 925 GLN B O 1
ATOM 15212 N N . ASN B 1 926 ? 12.711 21.891 21.406 1 44.53 926 ASN B N 1
ATOM 15213 C CA . ASN B 1 926 ? 12.172 22.406 20.141 1 44.53 926 ASN B CA 1
ATOM 15214 C C . ASN B 1 926 ? 11.797 23.891 20.266 1 44.53 926 ASN B C 1
ATOM 15216 O O . ASN B 1 926 ? 11.578 24.391 21.359 1 44.53 926 ASN B O 1
ATOM 15220 N N . ASN B 1 927 ? 11.875 24.75 19.281 1 42.72 927 ASN B N 1
ATOM 15221 C CA . ASN B 1 927 ? 11.891 26.188 19.047 1 42.72 927 ASN B CA 1
ATOM 15222 C C . ASN B 1 927 ? 10.984 26.922 20.016 1 42.72 927 ASN B C 1
ATOM 15224 O O . ASN B 1 927 ? 10.766 28.125 19.875 1 42.72 927 ASN B O 1
ATOM 15228 N N . SER B 1 928 ? 10.062 26.281 20.641 1 39.59 928 SER B N 1
ATOM 15229 C CA . SER B 1 928 ? 8.992 27.172 21.062 1 39.59 928 SER B CA 1
ATOM 15230 C C . SER B 1 928 ? 9.383 27.953 22.312 1 39.59 928 SER B C 1
ATOM 15232 O O . SER B 1 928 ? 8.758 28.969 22.625 1 39.59 928 SER B O 1
ATOM 15234 N N . THR B 1 929 ? 9.883 27.297 23.438 1 43.16 929 THR B N 1
ATOM 15235 C CA . THR B 1 929 ? 9.922 28.094 24.672 1 43.16 929 THR B CA 1
ATOM 15236 C C . THR B 1 929 ? 11.273 28.797 24.812 1 43.16 929 THR B C 1
ATOM 15238 O O . THR B 1 929 ? 12.32 28.141 24.781 1 43.16 929 THR B O 1
ATOM 15241 N N . ALA B 1 930 ? 11.258 30.047 24.703 1 53.12 930 ALA B N 1
ATOM 15242 C CA . ALA B 1 930 ? 12.375 30.984 24.812 1 53.12 930 ALA B CA 1
ATOM 15243 C C . ALA B 1 930 ? 13 30.938 26.203 1 53.12 930 ALA B C 1
ATOM 15245 O O . ALA B 1 930 ? 12.547 31.625 27.125 1 53.12 930 ALA B O 1
ATOM 15246 N N . SER B 1 931 ? 13.484 29.844 26.531 1 64.88 931 SER B N 1
ATOM 15247 C CA . SER B 1 931 ? 14.281 29.938 27.75 1 64.88 931 SER B CA 1
ATOM 15248 C C . SER B 1 931 ? 15.734 30.281 27.438 1 64.88 931 SER B C 1
ATOM 15250 O O . SER B 1 931 ? 16.234 29.969 26.359 1 64.88 931 SER B O 1
ATOM 15252 N N . LEU B 1 932 ? 16.281 31.078 28.344 1 79.56 932 LEU B N 1
ATOM 15253 C CA . LEU B 1 932 ? 17.625 31.609 28.25 1 79.56 932 LEU B CA 1
ATOM 15254 C C . LEU B 1 932 ? 18.672 30.516 28.484 1 79.56 932 LEU B C 1
ATOM 15256 O O . LEU B 1 932 ? 18.516 29.688 29.375 1 79.56 932 LEU B O 1
ATOM 15260 N N . GLN B 1 933 ? 19.562 30.406 27.609 1 86.12 933 GLN B N 1
ATOM 15261 C CA . GLN B 1 933 ? 20.688 29.5 27.75 1 86.12 933 GLN B CA 1
ATOM 15262 C C . GLN B 1 933 ? 22.016 30.266 27.672 1 86.12 933 GLN B C 1
ATOM 15264 O O . GLN B 1 933 ? 22.172 31.172 26.844 1 86.12 933 GLN B O 1
ATOM 15269 N N . PHE B 1 934 ? 22.953 29.922 28.656 1 91.12 934 PHE B N 1
ATOM 15270 C CA . PHE B 1 934 ? 24.312 30.453 28.625 1 91.12 934 PHE B CA 1
ATOM 15271 C C . PHE B 1 934 ? 25.297 29.406 28.172 1 91.12 934 PHE B C 1
ATOM 15273 O O . PHE B 1 934 ? 25.188 28.234 28.547 1 91.12 934 PHE B O 1
ATOM 15280 N N . THR B 1 935 ? 26.172 29.766 27.312 1 92.25 935 THR B N 1
ATOM 15281 C CA . THR B 1 935 ? 27.234 28.891 26.859 1 92.25 935 THR B CA 1
ATOM 15282 C C . THR B 1 935 ? 28.594 29.531 27.078 1 92.25 935 THR B C 1
ATOM 15284 O O . THR B 1 935 ? 28.859 30.641 26.578 1 92.25 935 THR B O 1
ATOM 15287 N N . ASN B 1 936 ? 29.5 28.859 27.734 1 88.81 936 ASN B N 1
ATOM 15288 C CA . ASN B 1 936 ? 30.797 29.438 28.062 1 88.81 936 ASN B CA 1
ATOM 15289 C C . ASN B 1 936 ? 31.797 29.297 26.906 1 88.81 936 ASN B C 1
ATOM 15291 O O . ASN B 1 936 ? 31.438 28.781 25.844 1 88.81 936 ASN B O 1
ATOM 15295 N N . SER B 1 937 ? 33.031 29.766 27.094 1 86.56 937 SER B N 1
ATOM 15296 C CA . SER B 1 937 ? 34.031 29.812 26.047 1 86.56 937 SER B CA 1
ATOM 15297 C C . SER B 1 937 ? 34.469 28.422 25.625 1 86.56 937 SER B C 1
ATOM 15299 O O . SER B 1 937 ? 35.062 28.25 24.562 1 86.56 937 SER B O 1
ATOM 15301 N N . LYS B 1 938 ? 34.188 27.422 26.359 1 79.12 938 LYS B N 1
ATOM 15302 C CA . LYS B 1 938 ? 34.562 26.047 26.031 1 79.12 938 LYS B CA 1
ATOM 15303 C C . LYS B 1 938 ? 33.438 25.344 25.266 1 79.12 938 LYS B C 1
ATOM 15305 O O . LYS B 1 938 ? 33.562 24.156 24.953 1 79.12 938 LYS B O 1
ATOM 15310 N N . GLY B 1 939 ? 32.312 26.109 25.156 1 86.81 939 GLY B N 1
ATOM 15311 C CA . GLY B 1 939 ? 31.188 25.531 24.422 1 86.81 939 GLY B CA 1
ATOM 15312 C C . GLY B 1 939 ? 30.234 24.766 25.297 1 86.81 939 GLY B C 1
ATOM 15313 O O . GLY B 1 939 ? 29.375 24.031 24.797 1 86.81 939 GLY B O 1
ATOM 15314 N N . GLN B 1 940 ? 30.344 24.938 26.531 1 87.31 940 GLN B N 1
ATOM 15315 C CA . GLN B 1 940 ? 29.5 24.188 27.453 1 87.31 940 GLN B CA 1
ATOM 15316 C C . GLN B 1 940 ? 28.359 25.062 27.969 1 87.31 940 GLN B C 1
ATOM 15318 O O . GLN B 1 940 ? 28.547 26.25 28.234 1 87.31 940 GLN B O 1
ATOM 15323 N N . VAL B 1 941 ? 27.25 24.422 28.109 1 88.69 941 VAL B N 1
ATOM 15324 C CA . VAL B 1 941 ? 26.078 25.109 28.641 1 88.69 941 VAL B CA 1
ATOM 15325 C C . VAL B 1 941 ? 26.25 25.328 30.141 1 88.69 941 VAL B C 1
ATOM 15327 O O . VAL B 1 941 ? 26.625 24.422 30.875 1 88.69 941 VAL B O 1
ATOM 15330 N N . VAL B 1 942 ? 26.109 26.547 30.531 1 87.38 942 VAL B N 1
ATOM 15331 C CA . VAL B 1 942 ? 26.234 26.891 31.953 1 87.38 942 VAL B CA 1
ATOM 15332 C C . VAL B 1 942 ? 24.906 27.438 32.469 1 87.38 942 VAL B C 1
ATOM 15334 O O . VAL B 1 942 ? 24.219 28.172 31.766 1 87.38 942 VAL B O 1
ATOM 15337 N N . LYS B 1 943 ? 24.641 27.078 33.75 1 78.81 943 LYS B N 1
ATOM 15338 C CA . LYS B 1 943 ? 23.406 27.531 34.375 1 78.81 943 LYS B CA 1
ATOM 15339 C C . LYS B 1 943 ? 23.594 28.922 35 1 78.81 943 LYS B C 1
ATOM 15341 O O . LYS B 1 943 ? 24.703 29.297 35.344 1 78.81 943 LYS B O 1
ATOM 15346 N N . TYR B 1 944 ? 22.422 29.609 34.938 1 83.88 944 TYR B N 1
ATOM 15347 C CA . TYR B 1 944 ? 22.453 30.938 35.562 1 83.88 944 TYR B CA 1
ATOM 15348 C C . TYR B 1 944 ? 23.031 30.891 36.969 1 83.88 944 TYR B C 1
ATOM 15350 O O . TYR B 1 944 ? 23.766 31.797 37.344 1 83.88 944 TYR B O 1
ATOM 15358 N N . SER B 1 945 ? 22.797 29.844 37.75 1 83.75 945 SER B N 1
ATOM 15359 C CA . SER B 1 945 ? 23.266 29.703 39.125 1 83.75 945 SER B CA 1
ATOM 15360 C C . SER B 1 945 ? 24.797 29.578 39.156 1 83.75 945 SER B C 1
ATOM 15362 O O . SER B 1 945 ? 25.406 29.859 40.188 1 83.75 945 SER B O 1
ATOM 15364 N N . GLN B 1 946 ? 25.375 29.219 38.062 1 85.69 946 GLN B N 1
ATOM 15365 C CA . GLN B 1 946 ? 26.812 29 38 1 85.69 946 GLN B CA 1
ATOM 15366 C C . GLN B 1 946 ? 27.562 30.281 37.656 1 85.69 946 GLN B C 1
ATOM 15368 O O . GLN B 1 946 ? 28.797 30.297 37.656 1 85.69 946 GLN B O 1
ATOM 15373 N N . LEU B 1 947 ? 26.844 31.266 37.406 1 89.88 947 LEU B N 1
ATOM 15374 C CA . LEU B 1 947 ? 27.484 32.562 37.094 1 89.88 947 LEU B CA 1
ATOM 15375 C C . LEU B 1 947 ? 28 33.188 38.375 1 89.88 947 LEU B C 1
ATOM 15377 O O . LEU B 1 947 ? 27.438 33 39.469 1 89.88 947 LEU B O 1
ATOM 15381 N N . THR B 1 948 ? 29.094 33.906 38.344 1 91.06 948 THR B N 1
ATOM 15382 C CA . THR B 1 948 ? 29.641 34.625 39.469 1 91.06 948 THR B CA 1
ATOM 15383 C C . THR B 1 948 ? 28.734 35.781 39.875 1 91.06 948 THR B C 1
ATOM 15385 O O . THR B 1 948 ? 27.859 36.188 39.094 1 91.06 948 THR B O 1
ATOM 15388 N N . LYS B 1 949 ? 28.953 36.281 41.062 1 88.19 949 LYS B N 1
ATOM 15389 C CA . LYS B 1 949 ? 28.172 37.406 41.531 1 88.19 949 LYS B CA 1
ATOM 15390 C C . LYS B 1 949 ? 28.312 38.625 40.625 1 88.19 949 LYS B C 1
ATOM 15392 O O . LYS B 1 949 ? 27.344 39.344 40.344 1 88.19 949 LYS B O 1
ATOM 15397 N N . LYS B 1 950 ? 29.469 38.812 40.156 1 91.31 950 LYS B N 1
ATOM 15398 C CA . LYS B 1 950 ? 29.734 39.938 39.219 1 91.31 950 LYS B CA 1
ATOM 15399 C C . LYS B 1 950 ? 29.016 39.75 37.906 1 91.31 950 LYS B C 1
ATOM 15401 O O . LYS B 1 950 ? 28.469 40.688 37.344 1 91.31 950 LYS B O 1
ATOM 15406 N N . GLN B 1 951 ? 29 38.594 37.469 1 93.19 951 GLN B N 1
ATOM 15407 C CA . GLN B 1 951 ? 28.328 38.281 36.219 1 93.19 951 GLN B CA 1
ATOM 15408 C C . GLN B 1 951 ? 26.812 38.438 36.344 1 93.19 951 GLN B C 1
ATOM 15410 O O . GLN B 1 951 ? 26.156 38.938 35.438 1 93.19 951 GLN B O 1
ATOM 15415 N N . LYS B 1 952 ? 26.328 38.031 37.438 1 93.38 952 LYS B N 1
ATOM 15416 C CA . LYS B 1 952 ? 24.891 38.156 37.656 1 93.38 952 LYS B CA 1
ATOM 15417 C C . LYS B 1 952 ? 24.469 39.625 37.719 1 93.38 952 LYS B C 1
ATOM 15419 O O . LYS B 1 952 ? 23.422 40 37.188 1 93.38 952 LYS B O 1
ATOM 15424 N N . ARG B 1 953 ? 25.266 40.375 38.406 1 92.88 953 ARG B N 1
ATOM 15425 C CA . ARG B 1 953 ? 24.969 41.812 38.469 1 92.88 953 ARG B CA 1
ATOM 15426 C C . ARG B 1 953 ? 25.016 42.469 37.094 1 92.88 953 ARG B C 1
ATOM 15428 O O . ARG B 1 953 ? 24.156 43.25 36.719 1 92.88 953 ARG B O 1
ATOM 15435 N N . LEU B 1 954 ? 26.016 42.125 36.344 1 95.06 954 LEU B N 1
ATOM 15436 C CA . LEU B 1 954 ? 26.156 42.625 34.969 1 95.06 954 LEU B CA 1
ATOM 15437 C C . LEU B 1 954 ? 24.953 42.219 34.125 1 95.06 954 LEU B C 1
ATOM 15439 O O . LEU B 1 954 ? 24.422 43.031 33.375 1 95.06 954 LEU B O 1
ATOM 15443 N N . TRP B 1 955 ? 24.547 41.031 34.281 1 94.06 955 TRP B N 1
ATOM 15444 C CA . TRP B 1 955 ? 23.422 40.5 33.531 1 94.06 955 TRP B CA 1
ATOM 15445 C C . TRP B 1 955 ? 22.125 41.219 33.938 1 94.06 955 TRP B C 1
ATOM 15447 O O . TRP B 1 955 ? 21.281 41.5 33.094 1 94.06 955 TRP B O 1
ATOM 15457 N N . GLN B 1 956 ? 22.031 41.469 35.219 1 94.56 956 GLN B N 1
ATOM 15458 C CA . GLN B 1 956 ? 20.875 42.188 35.688 1 94.56 956 GLN B CA 1
ATOM 15459 C C . GLN B 1 956 ? 20.828 43.625 35.094 1 94.56 956 GLN B C 1
ATOM 15461 O O . GLN B 1 956 ? 19.766 44.094 34.719 1 94.56 956 GLN B O 1
ATOM 15466 N N . ASP B 1 957 ? 21.938 44.281 35.062 1 95.88 957 ASP B N 1
ATOM 15467 C CA . ASP B 1 957 ? 22 45.594 34.438 1 95.88 957 ASP B CA 1
ATOM 15468 C C . ASP B 1 957 ? 21.578 45.531 32.969 1 95.88 957 ASP B C 1
ATOM 15470 O O . ASP B 1 957 ? 20.797 46.344 32.5 1 95.88 957 ASP B O 1
ATOM 15474 N N . TYR B 1 958 ? 22.062 44.531 32.312 1 95.75 958 TYR B N 1
ATOM 15475 C CA . TYR B 1 958 ? 21.75 44.312 30.891 1 95.75 958 TYR B CA 1
ATOM 15476 C C . TYR B 1 958 ? 20.266 44.094 30.688 1 95.75 958 TYR B C 1
ATOM 15478 O O . TYR B 1 958 ? 19.656 44.656 29.781 1 95.75 958 TYR B O 1
ATOM 15486 N N . LYS B 1 959 ? 19.656 43.344 31.484 1 94.56 959 LYS B N 1
ATOM 15487 C CA . LYS B 1 959 ? 18.234 43.031 31.422 1 94.56 959 LYS B CA 1
ATOM 15488 C C . LYS B 1 959 ? 17.406 44.312 31.656 1 94.56 959 LYS B C 1
ATOM 15490 O O . LYS B 1 959 ? 16.391 44.531 30.984 1 94.56 959 LYS B O 1
ATOM 15495 N N . LEU B 1 960 ? 17.859 45.031 32.625 1 96.19 960 LEU B N 1
ATOM 15496 C CA . LEU B 1 960 ? 17.172 46.281 32.938 1 96.19 960 LEU B CA 1
ATOM 15497 C C . LEU B 1 960 ? 17.25 47.25 31.781 1 96.19 960 LEU B C 1
ATOM 15499 O O . LEU B 1 960 ? 16.266 47.906 31.453 1 96.19 960 LEU B O 1
ATOM 15503 N N . VAL B 1 961 ? 18.344 47.375 31.219 1 96.5 961 VAL B N 1
ATOM 15504 C CA . VAL B 1 961 ? 18.547 48.25 30.078 1 96.5 961 VAL B CA 1
ATOM 15505 C C . VAL B 1 961 ? 17.672 47.781 28.906 1 96.5 961 VAL B C 1
ATOM 15507 O O . VAL B 1 961 ? 17.016 48.594 28.266 1 96.5 961 VAL B O 1
ATOM 15510 N N . GLN B 1 962 ? 17.672 46.5 28.656 1 95 962 GLN B N 1
ATOM 15511 C CA . GLN B 1 962 ? 16.844 45.969 27.578 1 95 962 GLN B CA 1
ATOM 15512 C C . GLN B 1 962 ? 15.367 46.219 27.828 1 95 962 GLN B C 1
ATOM 15514 O O . GLN B 1 962 ? 14.625 46.594 26.906 1 95 962 GLN B O 1
ATOM 15519 N N . TYR B 1 963 ? 14.992 45.969 29.062 1 94.56 963 TYR B N 1
ATOM 15520 C CA . TYR B 1 963 ? 13.602 46.25 29.406 1 94.56 963 TYR B CA 1
ATOM 15521 C C . TYR B 1 963 ? 13.266 47.719 29.172 1 94.56 963 TYR B C 1
ATOM 15523 O O . TYR B 1 963 ? 12.211 48.031 28.609 1 94.56 963 TYR B O 1
ATOM 15531 N N . ASP B 1 964 ? 14.109 48.594 29.562 1 95.31 964 ASP B N 1
ATOM 15532 C CA . ASP B 1 964 ? 13.867 50 29.406 1 95.31 964 ASP B CA 1
ATOM 15533 C C . ASP B 1 964 ? 13.742 50.406 27.938 1 95.31 964 ASP B C 1
ATOM 15535 O O . ASP B 1 964 ? 12.867 51.188 27.562 1 95.31 964 ASP B O 1
ATOM 15539 N N . LEU B 1 965 ? 14.516 49.812 27.141 1 94.31 965 LEU B N 1
ATOM 15540 C CA . LEU B 1 965 ? 14.602 50.219 25.75 1 94.31 965 LEU B CA 1
ATOM 15541 C C . LEU B 1 965 ? 13.453 49.594 24.938 1 94.31 965 LEU B C 1
ATOM 15543 O O . LEU B 1 965 ? 13.109 50.094 23.859 1 94.31 965 LEU B O 1
ATOM 15547 N N . THR B 1 966 ? 12.805 48.562 25.438 1 92.25 966 THR B N 1
ATOM 15548 C CA . THR B 1 966 ? 11.875 47.812 24.578 1 92.25 966 THR B CA 1
ATOM 15549 C C . THR B 1 966 ? 10.477 47.781 25.188 1 92.25 966 THR B C 1
ATOM 15551 O O . THR B 1 966 ? 9.484 47.969 24.484 1 92.25 966 THR B O 1
ATOM 15554 N N . ALA B 1 967 ? 10.453 47.594 26.453 1 89.75 967 ALA B N 1
ATOM 15555 C CA . ALA B 1 967 ? 9.156 47.375 27.094 1 89.75 967 ALA B CA 1
ATOM 15556 C C . ALA B 1 967 ? 8.867 48.5 28.109 1 89.75 967 ALA B C 1
ATOM 15558 O O . ALA B 1 967 ? 7.707 48.719 28.469 1 89.75 967 ALA B O 1
ATOM 15559 N N . GLY B 1 968 ? 9.93 49.125 28.609 1 90.31 968 GLY B N 1
ATOM 15560 C CA . GLY B 1 968 ? 9.781 50.125 29.656 1 90.31 968 GLY B CA 1
ATOM 15561 C C . GLY B 1 968 ? 9.5 51.531 29.141 1 90.31 968 GLY B C 1
ATOM 15562 O O . GLY B 1 968 ? 8.828 51.688 28.125 1 90.31 968 GLY B O 1
ATOM 15563 N N . LYS B 1 969 ? 9.977 52.562 29.891 1 91.19 969 LYS B N 1
ATOM 15564 C CA . LYS B 1 969 ? 9.641 53.938 29.594 1 91.19 969 LYS B CA 1
ATOM 15565 C C . LYS B 1 969 ? 10.766 54.625 28.812 1 91.19 969 LYS B C 1
ATOM 15567 O O . LYS B 1 969 ? 10.703 55.844 28.562 1 91.19 969 LYS B O 1
ATOM 15572 N N . GLN B 1 970 ? 11.844 53.938 28.5 1 93.81 970 GLN B N 1
ATOM 15573 C CA . GLN B 1 970 ? 12.961 54.438 27.688 1 93.81 970 GLN B CA 1
ATOM 15574 C C . GLN B 1 970 ? 13.641 55.625 28.344 1 93.81 970 GLN B C 1
ATOM 15576 O O . GLN B 1 970 ? 13.875 56.656 27.688 1 93.81 970 GLN B O 1
ATOM 15581 N N . TYR B 1 971 ? 13.93 55.594 29.594 1 94.5 971 TYR B N 1
ATOM 15582 C CA . TYR B 1 971 ? 14.609 56.625 30.344 1 94.5 971 TYR B CA 1
ATOM 15583 C C . TYR B 1 971 ? 16.016 56.875 29.812 1 94.5 971 TYR B C 1
ATOM 15585 O O . TYR B 1 971 ? 16.516 58 29.828 1 94.5 971 TYR B O 1
ATOM 15593 N N . LEU B 1 972 ? 16.609 55.906 29.297 1 94.81 972 LEU B N 1
ATOM 15594 C CA . LEU B 1 972 ? 18.016 55.906 28.953 1 94.81 972 LEU B CA 1
ATOM 15595 C C . LEU B 1 972 ? 18.281 56.781 27.734 1 94.81 972 LEU B C 1
ATOM 15597 O O . LEU B 1 972 ? 19.391 57.281 27.531 1 94.81 972 LEU B O 1
ATOM 15601 N N . TYR B 1 973 ? 17.328 56.969 26.891 1 92.56 973 TYR B N 1
ATOM 15602 C CA . TYR B 1 973 ? 17.469 57.875 25.766 1 92.56 973 TYR B CA 1
ATOM 15603 C C . TYR B 1 973 ? 17.594 59.312 26.25 1 92.56 973 TYR B C 1
ATOM 15605 O O . TYR B 1 973 ? 18.328 60.094 25.656 1 92.56 973 TYR B O 1
ATOM 15613 N N . GLN B 1 974 ? 17.016 59.625 27.328 1 91.31 974 GLN B N 1
ATOM 15614 C CA . GLN B 1 974 ? 17.078 60.969 27.906 1 91.31 974 GLN B CA 1
ATOM 15615 C C . GLN B 1 974 ? 18.375 61.156 28.672 1 91.31 974 GLN B C 1
ATOM 15617 O O . GLN B 1 974 ? 18.859 62.281 28.828 1 91.31 974 GLN B O 1
ATOM 15622 N N . LEU B 1 975 ? 18.953 60.094 29.078 1 91 975 LEU B N 1
ATOM 15623 C CA . LEU B 1 975 ? 20.156 60.156 29.891 1 91 975 LEU B CA 1
ATOM 15624 C C . LEU B 1 975 ? 21.406 60.031 29.031 1 91 975 LEU B C 1
ATOM 15626 O O . LEU B 1 975 ? 22.516 59.875 29.547 1 91 975 LEU B O 1
ATOM 15630 N N . HIS B 1 976 ? 21.344 60.156 27.672 1 85.12 976 HIS B N 1
ATOM 15631 C CA . HIS B 1 976 ? 22.406 60.188 26.688 1 85.12 976 HIS B CA 1
ATOM 15632 C C . HIS B 1 976 ? 23.328 59 26.812 1 85.12 976 HIS B C 1
ATOM 15634 O O . HIS B 1 976 ? 24.547 59.094 26.656 1 85.12 976 HIS B O 1
ATOM 15640 N N . MET B 1 977 ? 22.75 57.938 27.203 1 91.62 977 MET B N 1
ATOM 15641 C CA . MET B 1 977 ? 23.547 56.719 27.312 1 91.62 977 MET B CA 1
ATOM 15642 C C . MET B 1 977 ? 23.906 56.156 25.938 1 91.62 977 MET B C 1
ATOM 15644 O O . MET B 1 977 ? 24.953 55.531 25.781 1 91.62 977 MET B O 1
ATOM 15648 N N . MET B 1 978 ? 23.078 56.562 25 1 89.75 978 MET B N 1
ATOM 15649 C CA . MET B 1 978 ? 23.266 55.938 23.688 1 89.75 978 MET B CA 1
ATOM 15650 C C . MET B 1 978 ? 24.219 56.75 22.828 1 89.75 978 MET B C 1
ATOM 15652 O O . MET B 1 978 ? 24.594 56.312 21.734 1 89.75 978 MET B O 1
ATOM 15656 N N . LYS B 1 979 ? 24.641 57.906 23.25 1 82.62 979 LYS B N 1
ATOM 15657 C CA . LYS B 1 979 ? 25.516 58.781 22.484 1 82.62 979 LYS B CA 1
ATOM 15658 C C . LYS B 1 979 ? 26.797 59.094 23.25 1 82.62 979 LYS B C 1
ATOM 15660 O O . LYS B 1 979 ? 26.812 59.094 24.484 1 82.62 979 LYS B O 1
#

Sequence (1958 aa):
MKKIIVNSGWLIALLLTVMNLWMWDSQLQFSNYSENNLKMAVLQLVHVILIIAELWLLMQLGRTLKRHRLGRTRVITTWLVLVAYGAGSVLLQLVWKNQFYFSDLLNAVFPITRNIFPLATAYIIAMATFPRVNELSEVNRRFLGKVLVGMFLVATVFYNDLWGIKDSQNVLFYLMVMMVGAAFDGIELPDHWRRFVKRWGTVTLLVTAVLAMLMPTISVTIHYDMSTANRFSNLSDGLLVLVTLGMFLLQKNQVIGEHQILNGGIYSSLVLAGLPLLRSHYVGFAAGHVGNLGLKILLVAIIAGAVMVVGFVANWCLRRLFSSLAITQHYERWVEELPSHLMEWPAWLKKFCHRHWPALTAVGVAYGLAVISNLLMFTSWKVNPAGSMTFDNYIYLLTARQGILLFTALLIWLVFKLVQSLVKRYWLALSIVVPLIIIWGIANRIKLITREEPILPSDVMMYQAYGNMLKLVSAWIPITGAVVYVITIGLGIYLDRKLPVPAPSTKRRCIWTVLTVLFFGSSIFWNHTDSRISTVIEGLGDHPIFYNQQDGARENGPIIQFLNNIDITVMEKPAGYSKARMEKIAREYQVVAEEINKDRKNSLSSQTIMFNLSESFSNPKRVPGVKIKGNPIPYILSLKKTTTSGLMMSSGYGGGTANMEYMTLTGLATANFSSTLQTPYTQIVPRLTKNWTFNQLFDYAVGIHPYQGVFYSRVADYAKFGFNRFYYLGSKYKIIDKKKIGKSPYLSDETSYANALTQLKTDKNGTFINLVTMQNHMPYDTQYHKNYSKWLPTSVSEGTDKGTVATYTTGLTYTDKAVKQFIKQINKIQKPITVVFYGDHLPGIYNNSMAKDGTKLHETDYFIYSNTYAREHGARTLTSNTKVVSPNDFMAMVAEQTNSKVTPYLALMTKVYENSPAVSINTGQNNSTASLQFTNSKGQVVKYSQLTKKQKRLWQDYKLVQYDLTAGKQYLYQLHMMKMKKIIVNSGWLIALLLTVMNLWMWDSQLQFSNYSENNLKMAVLQLVHVILIIAELWLLMQLGRTLKRHRLGRTRVITTWLVLVAYGAGSVLLQLVWKNQFYFSDLLNAVFPITRNIFPLATAYIIAMATFPRVNELSEVNRRFLGKVLVGMFLVATVFYNDLWGIKDSQNVLFYLMVMMVGAAFDGIELPDHWRRFVKRWGTVTLLVTAVLAMLMPTISVTIHYDMSTANRFSNLSDGLLVLVTLGMFLLQKNQVIGEHQILNGGIYSSLVLAGLPLLRSHYVGFAAGHVGNLGLKILLVAIIAGAVMVVGFVANWCLRRLFSSLAITQHYERWVEELPSHLMEWPAWLKKFCHRHWPALTAVGVAYGLAVISNLLMFTSWKVNPAGSMTFDNYIYLLTARQGILLFTALLIWLVFKLVQSLVKRYWLALSIVVPLIIIWGIANRIKLITREEPILPSDVMMYQAYGNMLKLVSAWIPITGAVVYVITIGLGIYLDRKLPVPAPSTKRRCIWTVLTVLFFGSSIFWNHTDSRISTVIEGLGDHPIFYNQQDGARENGPIIQFLNNIDITVMEKPAGYSKARMEKIAREYQVVAEEINKDRKNSLSSQTIMFNLSESFSNPKRVPGVKIKGNPIPYILSLKKTTTSGLMMSSGYGGGTANMEYMTLTGLATANFSSTLQTPYTQIVPRLTKNWTFNQLFDYAVGIHPYQGVFYSRVADYAKFGFNRFYYLGSKYKIIDKKKIGKSPYLSDETSYANALTQLKTDKNGTFINLVTMQNHMPYDTQYHKNYSKWLPTSVSEGTDKGTVATYTTGLTYTDKAVKQFIKQINKIQKPITVVFYGDHLPGIYNNSMAKDGTKLHETDYFIYSNTYAREHGARTLTSNTKVVSPNDFMAMVAEQTNSKVTPYLALMTKVYENSPAVSINTGQNNSTASLQFTNSKGQVVKYSQLTKKQKRLWQDYKLVQYDLTAGKQYLYQLHMMK

Solvent-accessible surface area (backbone atoms only — not comparable to full-atom values): 98950 Å² total; per-residue (Å²): 109,69,65,56,48,58,60,39,42,44,58,53,23,48,39,33,27,46,36,45,67,44,56,73,28,87,84,21,52,66,58,68,56,71,54,83,50,71,67,40,24,50,50,30,41,52,44,40,53,23,42,38,25,35,54,39,45,37,18,49,49,21,34,50,28,32,76,42,82,64,55,69,59,57,51,51,48,53,52,47,49,52,31,47,52,34,46,47,48,50,50,46,35,28,73,73,68,55,42,51,52,51,68,54,53,49,42,13,74,37,35,65,49,55,50,66,45,26,62,58,44,24,51,50,51,38,47,73,49,34,36,58,57,71,74,47,53,71,69,56,29,42,49,51,26,50,49,54,51,46,54,26,39,48,31,46,72,66,67,36,62,45,61,38,37,60,92,43,78,32,24,46,47,50,41,51,48,13,42,39,24,36,29,57,52,79,54,76,68,54,69,74,52,46,53,46,40,52,52,53,29,49,49,49,45,51,52,42,42,51,47,17,32,46,23,34,54,51,19,32,65,62,67,72,37,65,87,49,24,48,66,58,46,44,85,53,22,19,66,55,52,48,33,29,47,38,56,56,50,69,60,48,85,64,77,63,46,53,66,42,59,72,70,33,30,52,54,34,22,51,48,55,56,53,34,64,74,51,36,54,50,54,35,49,59,42,50,74,74,45,88,54,66,71,58,31,53,50,48,40,49,49,52,29,48,49,45,41,53,50,13,39,50,49,38,52,50,49,51,52,50,48,68,66,35,73,60,33,59,53,45,47,54,50,55,66,66,47,68,90,47,80,83,43,41,64,60,48,49,51,53,49,47,64,74,43,40,69,61,52,48,49,52,49,49,22,40,51,47,27,51,51,34,32,55,44,45,46,91,53,68,58,39,51,90,79,74,81,52,77,40,50,38,70,59,42,47,70,58,67,36,42,47,42,38,51,50,45,12,50,53,46,40,32,52,36,44,34,42,21,45,73,70,48,33,61,39,42,20,47,26,54,43,53,49,52,51,51,48,53,26,50,53,28,33,52,32,32,74,74,67,53,28,52,66,42,51,67,56,66,70,38,63,77,48,48,62,58,54,51,68,72,40,65,71,64,54,64,52,50,51,51,52,52,41,54,51,36,38,53,49,11,55,52,39,41,68,74,58,66,59,85,57,76,52,71,68,55,32,50,50,37,40,51,49,35,49,52,60,62,57,46,32,64,38,47,72,36,88,88,34,60,59,15,31,47,47,38,30,28,54,50,54,90,34,74,61,36,45,39,58,13,21,45,65,41,14,59,67,55,39,25,40,62,57,59,53,64,55,57,49,77,84,60,88,75,73,46,70,70,51,50,51,51,51,41,52,53,22,40,53,48,11,52,59,56,33,71,78,30,78,40,51,55,39,67,31,26,41,32,45,33,42,35,35,46,30,39,68,64,65,63,35,81,57,34,40,52,80,78,68,60,39,56,59,53,55,52,46,39,74,76,34,23,30,39,32,30,39,28,72,14,64,49,44,47,54,68,49,43,50,48,12,40,39,52,48,45,63,70,30,67,28,28,59,60,46,80,44,53,54,60,70,40,55,76,72,44,91,65,56,76,36,61,52,62,62,26,85,38,22,37,36,40,29,73,37,71,44,66,56,39,42,38,60,63,43,41,53,60,43,60,42,75,40,63,29,14,53,89,40,95,41,72,70,53,70,86,39,58,52,75,63,36,93,37,38,27,52,56,22,49,49,52,48,51,49,52,52,64,70,66,50,90,59,22,32,28,36,45,36,40,45,41,49,48,49,81,76,47,48,60,75,23,39,86,71,13,76,77,40,43,45,83,33,60,36,74,84,35,52,45,58,36,52,2,24,47,44,40,46,44,32,54,44,29,50,37,50,54,54,48,53,59,55,51,44,71,40,93,53,40,37,36,37,39,40,32,25,38,13,25,64,69,62,65,50,62,54,36,71,79,43,14,65,54,45,19,44,9,43,33,35,42,46,62,27,56,42,16,44,74,67,58,30,47,76,56,83,68,81,37,52,34,32,23,49,36,32,49,58,30,51,51,32,59,27,47,27,22,46,52,29,21,48,46,31,48,42,35,50,43,46,74,62,42,60,19,50,22,29,39,42,46,48,72,92,61,63,45,36,69,32,34,28,33,70,86,71,43,80,45,57,80,86,71,50,50,73,68,40,49,51,53,48,50,54,50,51,44,52,48,38,25,61,73,66,52,85,40,60,52,71,78,64,48,21,78,90,108,67,64,57,48,60,60,39,44,44,58,55,22,49,40,33,28,47,36,44,68,46,58,74,29,87,84,29,55,70,52,72,51,71,51,82,50,71,68,38,24,49,48,29,42,51,43,41,53,23,42,38,26,35,52,38,46,37,18,47,50,20,34,49,28,32,76,41,81,64,56,69,61,58,50,53,50,53,52,49,49,53,31,47,51,33,46,47,51,50,50,44,36,29,74,74,68,58,41,49,52,50,67,54,53,50,42,13,74,38,35,65,50,55,49,68,43,26,62,57,45,24,51,50,51,37,47,74,48,33,37,59,56,71,75,46,53,71,69,56,29,41,48,51,26,50,50,54,52,47,54,26,40,48,31,45,73,64,67,36,63,46,61,39,38,62,90,45,77,33,23,46,46,49,41,51,48,13,42,38,23,36,29,56,52,80,54,77,67,53,69,75,52,46,52,46,40,52,52,54,29,48,51,49,46,50,52,41,42,51,48,18,33,45,24,34,53,50,18,32,65,62,69,72,36,66,86,49,23,50,64,60,45,45,84,52,20,20,66,55,52,50,34,29,49,39,54,54,50,68,58,48,84,65,77,63,45,53,66,44,59,71,71,33,31,54,56,35,21,52,49,54,55,53,35,63,74,51,36,55,49,54,37,50,59,38,57,75,73,45,88,53,66,70,57,30,54,50,46,41,48,51,51,29,48,49,46,42,52,51,13,38,51,49,38,52,50,50,51,51,49,47,68,65,36,73,57,32,59,54,44,47,53,53,56,66,67,46,67,91,48,82,84,43,43,64,59,47,49,51,53,49,48,64,73,43,40,70,63,52,48,49,51,50,49,21,39,52,48,28,52,50,33,31,55,43,44,45,91,52,69,58,38,52,88,78,73,79,53,75,40,50,38,71,58,40,47,69,57,66,36,44,48,41,40,51,50,45,12,47,54,46,39,31,52,34,43,35,43,21,47,72,70,49,33,63,38,41,20,48,26,53,43,54,50,51,51,51,49,52,27,51,54,29,32,52,32,32,74,73,67,54,27,51,68,42,50,69,56,66,68,38,61,78,46,50,61,59,53,52,68,73,42,66,71,63,55,63,52,51,50,50,51,52,41,53,50,37,37,53,49,10,55,52,39,43,68,74,60,65,58,85,57,75,50,70,68,55,30,51,50,37,39,51,50,36,50,49,60,62,56,45,32,64,38,46,73,36,87,89,34,60,58,15,32,46,46,40,30,26,54,51,53,89,33,74,59,36,45,39,58,13,21,45,66,40,13,58,66,54,37,27,39,61,56,59,54,65,56,59,50,77,84,59,88,76,77,46,71,69,50,48,51,50,50,42,52,54,22,40,54,49,13,53,60,56,34,70,79,29,80,38,52,55,41,67,31,28,42,32,46,33,43,36,36,45,29,39,69,64,64,64,33,82,59,33,38,52,80,78,66,59,39,56,58,53,54,53,45,40,74,75,34,20,29,37,31,31,38,27,71,15,65,48,45,48,56,68,48,43,50,48,11,41,39,51,47,45,64,71,31,68,28,27,59,58,46,79,44,52,54,60,71,41,55,74,73,46,92,65,56,77,35,60,50,62,61,27,84,38,23,35,36,40,29,73,40,71,42,67,54,41,41,38,60,63,44,42,54,60,42,61,41,76,42,62,29,15,52,89,40,96,41,73,69,52,70,83,38,58,52,76,64,35,92,36,37,28,51,53,21,50,49,52,47,50,50,54,52,64,70,67,50,88,60,21,34,28,35,45,36,41,47,43,50,48,50,80,77,46,49,58,74,22,38,86,70,15,76,78,40,43,44,83,32,60,35,74,84,34,54,44,58,36,52,2,23,46,43,40,47,43,33,53,44,29,51,36,50,52,54,47,54,59,54,52,44,71,40,92,54,40,36,36,37,39,42,31,24,38,14,23,65,70,64,66,51,61,55,34,71,79,43,14,65,55,46,19,43,11,42,33,36,41,47,62,27,56,43,15,45,74,66,57,30,49,75,57,84,69,82,37,52,34,32,22,50,36,32,50,59,30,50,51,30,58,27,47,28,23,46,53,31,20,47,45,31,49,40,35,50,45,47,73,63,41,60,17,51,22,31,37,42,45,48,72,90,62,63,47,36,68,31,34,28,33,69,86,70,42,80,45,55,81,86,72,50,50,74,68,41,49,53,53,49,51,53,50,52,44,51,46,38,26,61,72,65,53,86,40,61,52,70,78,62,49,23,79,88

Nearest PDB structures (foldseek):
  6dgm-assembly2_B  TM=9.383E-01  e=3.634E-27  Streptococcus pyogenes MGAS5005
  2w5s-assembly1_A  TM=6.325E-01  e=1.881E-08  Staphylococcus aureus
  5xjj-assembly1_A  TM=1.662E-01  e=4.755E+00  Camelina sativa
  5y50-assembly1_A  TM=1.403E-01  e=8.962E+00  Arabidopsis thaliana
  6dgm-assembly2_B  TM=9.376E-01  e=2.642E-27  Streptococcus pyogenes MGAS5005

Foldseek 3Di:
DVVCCLLCLLVVLLLLLLLLLQCPDPLFCVCVVQDLDQVQLVVLLSLLVSLLSPLLNLLLLLQLLLVDQDDLLLLVLLVVVQLVVLVVLQVCCCVPVVFHFPVSNVCSNCVQVVQLDLLSNLSSVSNHPSNCLVVDDLVVLLVLLVVLLVVLAVCLPVVDDPDVPRLDPHNVLSNSSSSNSSSCAPDADDPVVLVVLVVVLVVLSVVLSVCLSCQQVVCCVVPVGRPCSCSSSGNSHSSSSSSSVSVSNNSHNDNRCSVCSSLCLSVLLSSQSSRPSNSSVLSCVLRPPDDDPVVSSVSSSVVSVVSSVVSNVSSVVSVVVLVPDPVNVVVVVVSVPDDPDPVCRVVVVVVVCVVCVLVVVLLVLLLVLLLVQLVLLDPDQWDDPPVPDIDGLSVCCVPVQVLLSNVSSVLLSLQLLLQCLVVQFRLLSCLQSNLVSVVQSVLQSLCCVVVVAGDAVLCVVPVVCVVVSVVSDDPVVVVVSVVSSVVSNVVSVVCCVVPNDGGDDNVSNVVSNVVSCVSLVCLLCCLPPPDSNVNNNVSSQQDQPLQRNSVNCSRNGRVSNRSPLPHFQWFDAFPPQDLVVLLVLLVVLQVLLVVLLVQFDAALQQAAEEEAAEEQFFFPCLFPFWAWPDGLQVLVVVQQVVFQKAKAQAQDEQDCSQVLVLCQFQLAASLRTALSPRACLRNFQSNDPADETLQVSYPAEEEEEAEDCSGSPNVVNCVRNPHPYYEYVPDPHHQPPFDAQAQDPFGAVLSQLVVVVVVVQPDNGHYYYYGYGPRLRDDQDLNRHVPLVNGQTPTAPPPFDSSRVSSSSNSVSRVSVSVVVSLVVVLPDQGKYKYKYWHNAHRNRGPDQLQVRQLSRRIRIIGMDIHPNLVVVQFDGDDPLRHYAYSSLVSLVVCVRSSHRDFSVSSLSVCCSRQFFHWYARRRDDSRGSHIWGAHSVSDTDDPVPHDPVNVVSVSSSSSCSCLNTPNVVSVVVSRRSD/DVVVCLLCLLVVLLLLQLLLLQCPPPLFCVCVVQDLDQVQLVVLLSLLVSLLSPLLNLLLLLQLLLVDQDDLLLLVLLVVVQLVVLVVLQVCCCVPVVFHFPVSNVCSNCVQVVQLDLLSNLSSVSNHPSNCLVVDDLVVLLVLLVVLLVVLAVCLPVVDDPDVPRLDPHNVLSNSSSSNSSSCAPDADDPVVLVVLVVVLVVLSVVLSVCLSCQQVVCCVVPVGRPCSCSSSGNSHSSSSSSSSSVSNNSHNDNRCSVCSSLCLSVLLSSQSSRPSNSSVQSCVLRPPDDDPVVSSVSSSVVSVVSSVVSNVVSVVSVVVLVPPPVVVVVVVVSVPDDPDPVCRVVVVVVVCVVCVLVVVLLVLLLVLLLVQLVLLDPDQWDDPPVPDIDGLSVCCVPVQVLLSNVSSVLLSLQLLLQCLVVQFRLLSCLQSNLVSVVQSVLQSLCCVVVVAGDAPLCVVPVVCVVVSVVSDDPVVVVVSVVSSVVSNVVSVVCCVVPNDGGDDNVSNVVSNVVSCCSLVCLLCCLPPPDSNVNNNVSSQQDQPLQRNSVNCSRNGRVSNRSNLPHDQWFDAFPPQDLVVLLVLLVVLQVLLVVLLVQFDAALQQAAEEEAAEEQFFFPCLFPFWAWPDGLQVLVVVQQVVFQKAKAQAQDEQDCSQVLVLCQFQLAASLRTALSCRACLRNFQSNDPADETLQVSYPAEEEEEAEDCSGSPNVVNCVRHPHPYYEYVPDPHHQPPFDAQAQDPFGAVLSQLVVVVVVVQPDNGHYYYYGYGPRLRDDQDLNRHVPLVNGQTPTAPPPFDSSRVSSSSNSSSSVSVSVVVSLVSVLPDQGKYKYKYWHNAHRNRGPDQLQVRQLSRRIRIIGIDIHPNQVVVQFAGDDPLRHYAYSSLVSLVRCVRSSHRDFSVSSLSVCCSRQFFHWYARRNDDSRGSHIWGAHSVSDTDDPVPGDPVNVVSVSSSSSCSCLNTPNVVSVVVSRRSD